Protein 7T2F (pdb70)

Nearest PDB structures (foldseek):
  7t2f-assembly1_B  TM=7.909E-01  e=1.863E-07  Escherichia coli
  5uyo-assembly1_A  TM=6.485E-01  e=7.790E-02  Escherichia coli
  8bsj-assembly1_SW  TM=4.132E-01  e=9.557E+00  Giardia duodenalis
  7t2f-assembly1_B  TM=8.218E-01  e=3.742E-07  Escherichia coli
  8doa-assembly1_A  TM=7.072E-01  e=3.160E-03  Escherichia coli

Secondary structure (DSSP, 8-state):
---STTTT---HHHHHHHHHHHHHHT--EEETTEEE-SHHHHHHHHHHHTT--/------SSSS-HHHHHHHHHHHHHTT--EEETTEEE-SHHHHHHHHHHHTT--

Radius of gyration: 14.52 Å; Cα contacts (8 Å, |Δi|>4): 94; chains: 2; bounding box: 29×39×36 Å

Solvent-accessible surface area: 8088 Å² total; per-residue (Å²): 156,83,166,68,116,88,40,118,115,47,78,42,138,18,9,74,94,32,4,74,88,4,34,203,105,68,122,92,17,71,8,8,72,61,76,0,72,54,87,130,67,3,182,174,3,13,77,48,8,136,190,32,129,180,69,178,84,125,158,55,97,155,74,68,38,124,22,11,58,66,93,6,64,49,22,31,160,111,67,170,103,16,77,12,6,67,64,79,0,76,64,106,123,66,2,156,174,3,8,81,46,5,123,164,36,102

Structure (mmCIF, N/CA/C/O backbone):
data_7T2F
#
_entry.id   7T2F
#
loop_
_atom_site.group_PDB
_atom_site.id
_atom_site.type_symbol
_atom_site.label_atom_id
_atom_site.label_alt_id
_atom_site.label_comp_id
_atom_site.label_asym_id
_atom_site.label_entity_id
_atom_site.label_seq_id
_atom_site.pdbx_PDB_ins_code
_atom_site.Cartn_x
_atom_site.Cartn_y
_atom_site.Cartn_z
_atom_site.occupancy
_atom_site.B_iso_or_equiv
_atom_site.auth_seq_id
_atom_site.auth_comp_id
_atom_site.auth_asym_id
_atom_site.auth_atom_id
_atom_site.pdbx_PDB_model_num
ATOM 1 N N . SER A 1 1 ? -9.278 14.779 -4.682 1.00 0.00 12 SER A N 1
ATOM 2 C CA . SER A 1 1 ? -10.302 14.787 -5.743 1.00 0.00 12 SER A CA 1
ATOM 3 C C . SER A 1 1 ? -10.398 13.397 -6.415 1.00 0.00 12 SER A C 1
ATOM 4 O O . SER A 1 1 ? -9.586 13.059 -7.289 1.00 0.00 12 SER A O 1
ATOM 13 N N . GLY A 1 2 ? -11.392 12.589 -5.974 1.00 0.00 13 GLY A N 1
ATOM 14 C CA . GLY A 1 2 ? -11.658 11.262 -6.539 1.00 0.00 13 GLY A CA 1
ATOM 15 C C . GLY A 1 2 ? -12.605 11.336 -7.735 1.00 0.00 13 GLY A C 1
ATOM 16 O O . GLY A 1 2 ? -13.732 10.839 -7.681 1.00 0.00 13 GLY A O 1
ATOM 20 N N . LEU A 1 3 ? -12.117 11.975 -8.809 1.00 0.00 14 LEU A N 1
ATOM 21 C CA . LEU A 1 3 ? -12.881 12.227 -10.059 1.00 0.00 14 LEU A CA 1
ATOM 22 C C . LEU A 1 3 ? -13.294 10.923 -10.786 1.00 0.00 14 LEU A C 1
ATOM 23 O O . LEU A 1 3 ? -14.250 10.915 -11.570 1.00 0.00 14 LEU A O 1
ATOM 39 N N . VAL A 1 4 ? -12.556 9.838 -10.508 1.00 0.00 15 VAL A N 1
ATOM 40 C CA . VAL A 1 4 ? -12.744 8.515 -11.138 1.00 0.00 15 VAL A CA 1
ATOM 41 C C . VAL A 1 4 ? -12.639 7.406 -10.050 1.00 0.00 15 VAL A C 1
ATOM 42 O O . VAL A 1 4 ? -11.796 7.523 -9.153 1.00 0.00 15 VAL A O 1
ATOM 55 N N . PRO A 1 5 ? -13.549 6.358 -10.080 1.00 0.00 16 PRO A N 1
ATOM 56 C CA . PRO A 1 5 ? -13.585 5.252 -9.076 1.00 0.00 16 PRO A CA 1
ATOM 57 C C . PRO A 1 5 ? -12.206 4.604 -8.812 1.00 0.00 16 PRO A C 1
ATOM 58 O O . PRO A 1 5 ? -11.696 3.835 -9.642 1.00 0.00 16 PRO A O 1
ATOM 69 N N . ARG A 1 6 ? -11.607 4.998 -7.663 1.00 0.00 17 ARG A N 1
ATOM 70 C CA . ARG A 1 6 ? -10.335 4.465 -7.134 1.00 0.00 17 ARG A CA 1
ATOM 71 C C . ARG A 1 6 ? -9.178 4.640 -8.150 1.00 0.00 17 ARG A C 1
ATOM 72 O O . ARG A 1 6 ? -8.250 3.827 -8.203 1.00 0.00 17 ARG A O 1
ATOM 93 N N . GLY A 1 7 ? -9.241 5.737 -8.930 1.00 0.00 18 GLY A N 1
ATOM 94 C CA . GLY A 1 7 ? -8.233 6.048 -9.943 1.00 0.00 18 GLY A CA 1
ATOM 95 C C . GLY A 1 7 ? -8.349 5.146 -11.164 1.00 0.00 18 GLY A C 1
ATOM 96 O O . GLY A 1 7 ? -8.932 5.536 -12.186 1.00 0.00 18 GLY A O 1
ATOM 100 N N . SER A 1 8 ? -7.796 3.929 -11.047 1.00 0.00 19 SER A N 1
ATOM 101 C CA . SER A 1 8 ? -7.800 2.926 -12.126 1.00 0.00 19 SER A CA 1
ATOM 102 C C . SER A 1 8 ? -7.416 1.538 -11.570 1.00 0.00 19 SER A C 1
ATOM 103 O O . SER A 1 8 ? -6.908 0.684 -12.306 1.00 0.00 19 SER A O 1
ATOM 111 N N . HIS A 1 9 ? -7.707 1.305 -10.271 1.00 0.00 20 HIS A N 1
ATOM 112 C CA . HIS A 1 9 ? -7.411 0.021 -9.594 1.00 0.00 20 HIS A CA 1
ATOM 113 C C . HIS A 1 9 ? -8.545 -0.347 -8.626 1.00 0.00 20 HIS A C 1
ATOM 114 O O . HIS A 1 9 ? -9.454 0.458 -8.390 1.00 0.00 20 HIS A O 1
ATOM 129 N N . MET A 1 10 ? -8.468 -1.569 -8.068 1.00 0.00 21 MET A N 1
ATOM 130 C CA . MET A 1 10 ? -9.441 -2.080 -7.091 1.00 0.00 21 MET A CA 1
ATOM 131 C C . MET A 1 10 ? -8.781 -3.227 -6.298 1.00 0.00 21 MET A C 1
ATOM 132 O O . MET A 1 10 ? -8.638 -4.351 -6.813 1.00 0.00 21 MET A O 1
ATOM 146 N N . ASP A 1 11 ? -8.319 -2.906 -5.075 1.00 0.00 22 ASP A N 1
ATOM 147 C CA . ASP A 1 11 ? -7.692 -3.883 -4.150 1.00 0.00 22 ASP A CA 1
ATOM 148 C C . ASP A 1 11 ? -8.806 -4.619 -3.357 1.00 0.00 22 ASP A C 1
ATOM 149 O O . ASP A 1 11 ? -9.950 -4.182 -3.384 1.00 0.00 22 ASP A O 1
ATOM 158 N N . LEU A 1 12 ? -8.467 -5.726 -2.660 1.00 0.00 23 LEU A N 1
ATOM 159 C CA . LEU A 1 12 ? -9.459 -6.608 -1.992 1.00 0.00 23 LEU A CA 1
ATOM 160 C C . LEU A 1 12 ? -10.038 -5.939 -0.717 1.00 0.00 23 LEU A C 1
ATOM 161 O O . LEU A 1 12 ? -11.271 -5.864 -0.549 1.00 0.00 23 LEU A O 1
ATOM 177 N N . GLU A 1 13 ? -9.144 -5.461 0.180 1.00 0.00 24 GLU A N 1
ATOM 178 C CA . GLU A 1 13 ? -9.560 -4.733 1.406 1.00 0.00 24 GLU A CA 1
ATOM 179 C C . GLU A 1 13 ? -10.211 -3.394 1.015 1.00 0.00 24 GLU A C 1
ATOM 180 O O . GLU A 1 13 ? -11.184 -2.952 1.645 1.00 0.00 24 GLU A O 1
ATOM 192 N N . GLU A 1 14 ? -9.662 -2.782 -0.054 1.00 0.00 25 GLU A N 1
ATOM 193 C CA . GLU A 1 14 ? -10.175 -1.539 -0.636 1.00 0.00 25 GLU A CA 1
ATOM 194 C C . GLU A 1 14 ? -11.586 -1.752 -1.203 1.00 0.00 25 GLU A C 1
ATOM 195 O O . GLU A 1 14 ? -12.428 -0.877 -1.081 1.00 0.00 25 GLU A O 1
ATOM 207 N N . LEU A 1 15 ? -11.822 -2.941 -1.793 1.00 0.00 26 LEU A N 1
ATOM 208 C CA . LEU A 1 15 ? -13.128 -3.308 -2.368 1.00 0.00 26 LEU A CA 1
ATOM 209 C C . LEU A 1 15 ? -14.192 -3.355 -1.274 1.00 0.00 26 LEU A C 1
ATOM 210 O O . LEU A 1 15 ? -15.295 -2.867 -1.482 1.00 0.00 26 LEU A O 1
ATOM 226 N N . GLU A 1 16 ? -13.828 -3.921 -0.105 1.00 0.00 27 GLU A N 1
ATOM 227 C CA . GLU A 1 16 ? -14.747 -4.060 1.039 1.00 0.00 27 GLU A CA 1
ATOM 228 C C . GLU A 1 16 ? -15.201 -2.685 1.568 1.00 0.00 27 GLU A C 1
ATOM 229 O O . GLU A 1 16 ? -16.399 -2.439 1.706 1.00 0.00 27 GLU A O 1
ATOM 241 N N . GLU A 1 17 ? -14.236 -1.787 1.840 1.00 0.00 28 GLU A N 1
ATOM 242 C CA . GLU A 1 17 ? -14.536 -0.419 2.333 1.00 0.00 28 GLU A CA 1
ATOM 243 C C . GLU A 1 17 ? -15.250 0.422 1.250 1.00 0.00 28 GLU A C 1
ATOM 244 O O . GLU A 1 17 ? -16.005 1.334 1.579 1.00 0.00 28 GLU A O 1
ATOM 256 N N . ASP A 1 18 ? -14.995 0.090 -0.032 1.00 0.00 29 ASP A N 1
ATOM 257 C CA . ASP A 1 18 ? -15.577 0.792 -1.199 1.00 0.00 29 ASP A CA 1
ATOM 258 C C . ASP A 1 18 ? -17.052 0.390 -1.406 1.00 0.00 29 ASP A C 1
ATOM 259 O O . ASP A 1 18 ? -17.891 1.239 -1.715 1.00 0.00 29 ASP A O 1
ATOM 268 N N . LEU A 1 19 ? -17.363 -0.916 -1.215 1.00 0.00 30 LEU A N 1
ATOM 269 C CA . LEU A 1 19 ? -18.736 -1.440 -1.394 1.00 0.00 30 LEU A CA 1
ATOM 270 C C . LEU A 1 19 ? -19.610 -1.064 -0.186 1.00 0.00 30 LEU A C 1
ATOM 271 O O . LEU A 1 19 ? -20.801 -0.805 -0.346 1.00 0.00 30 LEU A O 1
ATOM 287 N N . LYS A 1 20 ? -18.990 -1.010 1.015 1.00 0.00 31 LYS A N 1
ATOM 288 C CA . LYS A 1 20 ? -19.646 -0.499 2.235 1.00 0.00 31 LYS A CA 1
ATOM 289 C C . LYS A 1 20 ? -19.977 0.990 2.049 1.00 0.00 31 LYS A C 1
ATOM 290 O O . LYS A 1 20 ? -21.087 1.420 2.347 1.00 0.00 31 LYS A O 1
ATOM 309 N N . GLN A 1 21 ? -18.993 1.747 1.510 1.00 0.00 32 GLN A N 1
ATOM 310 C CA . GLN A 1 21 ? -19.125 3.190 1.208 1.00 0.00 32 GLN A CA 1
ATOM 311 C C . GLN A 1 21 ? -20.329 3.435 0.281 1.00 0.00 32 GLN A C 1
ATOM 312 O O . GLN A 1 21 ? -21.150 4.316 0.546 1.00 0.00 32 GLN A O 1
ATOM 326 N N . ALA A 1 22 ? -20.428 2.585 -0.764 1.00 0.00 33 ALA A N 1
ATOM 327 C CA . ALA A 1 22 ? -21.509 2.611 -1.764 1.00 0.00 33 ALA A CA 1
ATOM 328 C C . ALA A 1 22 ? -22.883 2.467 -1.094 1.00 0.00 33 ALA A C 1
ATOM 329 O O . ALA A 1 22 ? -23.767 3.297 -1.290 1.00 0.00 33 ALA A O 1
ATOM 336 N N . LEU A 1 23 ? -23.017 1.429 -0.260 1.00 0.00 34 LEU A N 1
ATOM 337 C CA . LEU A 1 23 ? -24.277 1.108 0.447 1.00 0.00 34 LEU A CA 1
ATOM 338 C C . LEU A 1 23 ? -24.669 2.215 1.454 1.00 0.00 34 LEU A C 1
ATOM 339 O O . LEU A 1 23 ? -25.859 2.486 1.651 1.00 0.00 34 LEU A O 1
ATOM 355 N N . ARG A 1 24 ? -23.649 2.864 2.053 1.00 0.00 35 ARG A N 1
ATOM 356 C CA . ARG A 1 24 ? -23.840 3.913 3.078 1.00 0.00 35 ARG A CA 1
ATOM 357 C C . ARG A 1 24 ? -24.156 5.289 2.447 1.00 0.00 35 ARG A C 1
ATOM 358 O O . ARG A 1 24 ? -24.651 6.179 3.140 1.00 0.00 35 ARG A O 1
ATOM 379 N N . GLU A 1 25 ? -23.858 5.467 1.144 1.00 0.00 36 GLU A N 1
ATOM 380 C CA . GLU A 1 25 ? -24.174 6.720 0.414 1.00 0.00 36 GLU A CA 1
ATOM 381 C C . GLU A 1 25 ? -25.398 6.539 -0.515 1.00 0.00 36 GLU A C 1
ATOM 382 O O . GLU A 1 25 ? -25.881 7.515 -1.101 1.00 0.00 36 GLU A O 1
ATOM 394 N N . GLY A 1 26 ? -25.901 5.289 -0.636 1.00 0.00 37 GLY A N 1
ATOM 395 C CA . GLY A 1 26 ? -27.100 4.995 -1.435 1.00 0.00 37 GLY A CA 1
ATOM 396 C C . GLY A 1 26 ? -26.767 4.523 -2.848 1.00 0.00 37 GLY A C 1
ATOM 397 O O . GLY A 1 26 ? -27.173 5.144 -3.836 1.00 0.00 37 GLY A O 1
ATOM 401 N N . ARG A 1 27 ? -26.004 3.427 -2.931 1.00 0.00 38 ARG A N 1
ATOM 402 C CA . ARG A 1 27 ? -25.620 2.754 -4.196 1.00 0.00 38 ARG A CA 1
ATOM 403 C C . ARG A 1 27 ? -25.688 1.233 -3.991 1.00 0.00 38 ARG A C 1
ATOM 404 O O . ARG A 1 27 ? -25.905 0.754 -2.868 1.00 0.00 38 ARG A O 1
ATOM 425 N N . LYS A 1 28 ? -25.482 0.482 -5.080 1.00 0.00 39 LYS A N 1
ATOM 426 C CA . LYS A 1 28 ? -25.395 -0.988 -5.043 1.00 0.00 39 LYS A CA 1
ATOM 427 C C . LYS A 1 28 ? -24.087 -1.443 -5.692 1.00 0.00 39 LYS A C 1
ATOM 428 O O . LYS A 1 28 ? -23.424 -0.668 -6.390 1.00 0.00 39 LYS A O 1
ATOM 447 N N . VAL A 1 29 ? -23.739 -2.712 -5.469 1.00 0.00 40 VAL A N 1
ATOM 448 C CA . VAL A 1 29 ? -22.532 -3.331 -6.024 1.00 0.00 40 VAL A CA 1
ATOM 449 C C . VAL A 1 29 ? -22.958 -4.272 -7.152 1.00 0.00 40 VAL A C 1
ATOM 450 O O . VAL A 1 29 ? -23.540 -5.329 -6.888 1.00 0.00 40 VAL A O 1
ATOM 463 N N . ASN A 1 30 ? -22.727 -3.853 -8.403 1.00 0.00 41 ASN A N 1
ATOM 464 C CA . ASN A 1 30 ? -23.056 -4.661 -9.587 1.00 0.00 41 ASN A CA 1
ATOM 465 C C . ASN A 1 30 ? -21.834 -5.493 -9.999 1.00 0.00 41 ASN A C 1
ATOM 466 O O . ASN A 1 30 ? -20.930 -5.012 -10.694 1.00 0.00 41 ASN A O 1
ATOM 477 N N . ILE A 1 31 ? -21.805 -6.736 -9.507 1.00 0.00 42 ILE A N 1
ATOM 478 C CA . ILE A 1 31 ? -20.737 -7.717 -9.787 1.00 0.00 42 ILE A CA 1
ATOM 479 C C . ILE A 1 31 ? -21.285 -8.861 -10.663 1.00 0.00 42 ILE A C 1
ATOM 480 O O . ILE A 1 31 ? -22.441 -8.809 -11.111 1.00 0.00 42 ILE A O 1
ATOM 496 N N . LEU A 1 32 ? -20.420 -9.863 -10.932 1.00 0.00 43 LEU A N 1
ATOM 497 C CA . LEU A 1 32 ? -20.753 -11.062 -11.732 1.00 0.00 43 LEU A CA 1
ATOM 498 C C . LEU A 1 32 ? -22.060 -11.750 -11.244 1.00 0.00 43 LEU A C 1
ATOM 499 O O . LEU A 1 32 ? -22.114 -12.321 -10.158 1.00 0.00 43 LEU A O 1
ATOM 515 N N . GLY A 1 33 ? -23.143 -11.548 -12.030 1.00 0.00 44 GLY A N 1
ATOM 516 C CA . GLY A 1 33 ? -24.449 -12.202 -11.811 1.00 0.00 44 GLY A CA 1
ATOM 517 C C . GLY A 1 33 ? -25.104 -11.929 -10.447 1.00 0.00 44 GLY A C 1
ATOM 518 O O . GLY A 1 33 ? -26.026 -12.653 -10.048 1.00 0.00 44 GLY A O 1
ATOM 522 N N . ILE A 1 34 ? -24.618 -10.895 -9.729 1.00 0.00 45 ILE A N 1
ATOM 523 C CA . ILE A 1 34 ? -25.071 -10.552 -8.356 1.00 0.00 45 ILE A CA 1
ATOM 524 C C . ILE A 1 34 ? -25.153 -9.011 -8.214 1.00 0.00 45 ILE A C 1
ATOM 525 O O . ILE A 1 34 ? -24.330 -8.283 -8.785 1.00 0.00 45 ILE A O 1
ATOM 541 N N . GLU A 1 35 ? -26.148 -8.530 -7.448 1.00 0.00 46 GLU A N 1
ATOM 542 C CA . GLU A 1 35 ? -26.286 -7.108 -7.078 1.00 0.00 46 GLU A CA 1
ATOM 543 C C . GLU A 1 35 ? -26.514 -6.998 -5.560 1.00 0.00 46 GLU A C 1
ATOM 544 O O . GLU A 1 35 ? -27.525 -7.472 -5.034 1.00 0.00 46 GLU A O 1
ATOM 556 N N . VAL A 1 36 ? -25.551 -6.383 -4.875 1.00 0.00 47 VAL A N 1
ATOM 557 C CA . VAL A 1 36 ? -25.586 -6.156 -3.428 1.00 0.00 47 VAL A CA 1
ATOM 558 C C . VAL A 1 36 ? -26.242 -4.799 -3.127 1.00 0.00 47 VAL A C 1
ATOM 559 O O . VAL A 1 36 ? -25.652 -3.753 -3.402 1.00 0.00 47 VAL A O 1
ATOM 572 N N . THR A 1 37 ? -27.473 -4.823 -2.591 1.00 0.00 48 THR A N 1
ATOM 573 C CA . THR A 1 37 ? -28.196 -3.604 -2.183 1.00 0.00 48 THR A CA 1
ATOM 574 C C . THR A 1 37 ? -28.258 -3.469 -0.643 1.00 0.00 48 THR A C 1
ATOM 575 O O . THR A 1 37 ? -28.698 -2.440 -0.131 1.00 0.00 48 THR A O 1
ATOM 586 N N . THR A 1 38 ? -27.810 -4.513 0.086 1.00 0.00 49 THR A N 1
ATOM 587 C CA . THR A 1 38 ? -27.745 -4.505 1.569 1.00 0.00 49 THR A CA 1
ATOM 588 C C . THR A 1 38 ? -26.369 -4.988 2.034 1.00 0.00 49 THR A C 1
ATOM 589 O O . THR A 1 38 ? -25.695 -5.736 1.316 1.00 0.00 49 THR A O 1
ATOM 600 N N . GLU A 1 39 ? -25.971 -4.578 3.249 1.00 0.00 50 GLU A N 1
ATOM 601 C CA . GLU A 1 39 ? -24.687 -4.979 3.850 1.00 0.00 50 GLU A CA 1
ATOM 602 C C . GLU A 1 39 ? -24.719 -6.470 4.291 1.00 0.00 50 GLU A C 1
ATOM 603 O O . GLU A 1 39 ? -23.668 -7.086 4.529 1.00 0.00 50 GLU A O 1
ATOM 615 N N . GLU A 1 40 ? -25.939 -7.038 4.355 1.00 0.00 51 GLU A N 1
ATOM 616 C CA . GLU A 1 40 ? -26.163 -8.493 4.471 1.00 0.00 51 GLU A CA 1
ATOM 617 C C . GLU A 1 40 ? -25.544 -9.205 3.249 1.00 0.00 51 GLU A C 1
ATOM 618 O O . GLU A 1 40 ? -24.730 -10.124 3.380 1.00 0.00 51 GLU A O 1
ATOM 630 N N . GLN A 1 41 ? -25.917 -8.713 2.054 1.00 0.00 52 GLN A N 1
ATOM 631 C CA . GLN A 1 41 ? -25.416 -9.235 0.773 1.00 0.00 52 GLN A CA 1
ATOM 632 C C . GLN A 1 41 ? -23.922 -8.895 0.577 1.00 0.00 52 GLN A C 1
ATOM 633 O O . GLN A 1 41 ? -23.244 -9.569 -0.184 1.00 0.00 52 GLN A O 1
ATOM 647 N N . ALA A 1 42 ? -23.439 -7.835 1.267 1.00 0.00 53 ALA A N 1
ATOM 648 C CA . ALA A 1 42 ? -22.038 -7.358 1.172 1.00 0.00 53 ALA A CA 1
ATOM 649 C C . ALA A 1 42 ? -21.060 -8.319 1.855 1.00 0.00 53 ALA A C 1
ATOM 650 O O . ALA A 1 42 ? -20.005 -8.628 1.295 1.00 0.00 53 ALA A O 1
ATOM 657 N N . ARG A 1 43 ? -21.413 -8.774 3.075 1.00 0.00 54 ARG A N 1
ATOM 658 C CA . ARG A 1 43 ? -20.597 -9.755 3.818 1.00 0.00 54 ARG A CA 1
ATOM 659 C C . ARG A 1 43 ? -20.640 -11.124 3.110 1.00 0.00 54 ARG A C 1
ATOM 660 O O . ARG A 1 43 ? -19.641 -11.846 3.096 1.00 0.00 54 ARG A O 1
ATOM 681 N N . ARG A 1 44 ? -21.809 -11.437 2.495 1.00 0.00 55 ARG A N 1
ATOM 682 C CA . ARG A 1 44 ? -21.975 -12.607 1.610 1.00 0.00 55 ARG A CA 1
ATOM 683 C C . ARG A 1 44 ? -21.051 -12.502 0.384 1.00 0.00 55 ARG A C 1
ATOM 684 O O . ARG A 1 44 ? -20.444 -13.485 -0.011 1.00 0.00 55 ARG A O 1
ATOM 705 N N . LEU A 1 45 ? -20.972 -11.294 -0.194 1.00 0.00 56 LEU A N 1
ATOM 706 C CA . LEU A 1 45 ? -20.252 -11.041 -1.455 1.00 0.00 56 LEU A CA 1
ATOM 707 C C . LEU A 1 45 ? -18.732 -11.134 -1.254 1.00 0.00 56 LEU A C 1
ATOM 708 O O . LEU A 1 45 ? -18.037 -11.729 -2.080 1.00 0.00 56 LEU A O 1
ATOM 724 N N . ILE A 1 46 ? -18.244 -10.554 -0.147 1.00 0.00 57 ILE A N 1
ATOM 725 C CA . ILE A 1 46 ? -16.814 -10.561 0.205 1.00 0.00 57 ILE A CA 1
ATOM 726 C C . ILE A 1 46 ? -16.318 -11.998 0.431 1.00 0.00 57 ILE A C 1
ATOM 727 O O . ILE A 1 46 ? -15.296 -12.408 -0.145 1.00 0.00 57 ILE A O 1
ATOM 743 N N . GLU A 1 47 ? -17.061 -12.762 1.245 1.00 0.00 58 GLU A N 1
ATOM 744 C CA . GLU A 1 47 ? -16.688 -14.144 1.559 1.00 0.00 58 GLU A CA 1
ATOM 745 C C . GLU A 1 47 ? -16.859 -15.061 0.325 1.00 0.00 58 GLU A C 1
ATOM 746 O O . GLU A 1 47 ? -16.191 -16.082 0.223 1.00 0.00 58 GLU A O 1
ATOM 758 N N . PHE A 1 48 ? -17.770 -14.665 -0.591 1.00 0.00 59 PHE A N 1
ATOM 759 C CA . PHE A 1 48 ? -18.035 -15.366 -1.860 1.00 0.00 59 PHE A CA 1
ATOM 760 C C . PHE A 1 48 ? -16.831 -15.270 -2.808 1.00 0.00 59 PHE A C 1
ATOM 761 O O . PHE A 1 48 ? -16.343 -16.293 -3.285 1.00 0.00 59 PHE A O 1
ATOM 778 N N . LEU A 1 49 ? -16.361 -14.035 -3.063 1.00 0.00 60 LEU A N 1
ATOM 779 C CA . LEU A 1 49 ? -15.327 -13.779 -4.096 1.00 0.00 60 LEU A CA 1
ATOM 780 C C . LEU A 1 49 ? -13.955 -14.325 -3.666 1.00 0.00 60 LEU A C 1
ATOM 781 O O . LEU A 1 49 ? -13.190 -14.809 -4.501 1.00 0.00 60 LEU A O 1
ATOM 797 N N . ARG A 1 50 ? -13.689 -14.293 -2.344 1.00 0.00 61 ARG A N 1
ATOM 798 C CA . ARG A 1 50 ? -12.417 -14.782 -1.766 1.00 0.00 61 ARG A CA 1
ATOM 799 C C . ARG A 1 50 ? -12.408 -16.326 -1.661 1.00 0.00 61 ARG A C 1
ATOM 800 O O . ARG A 1 50 ? -11.373 -16.946 -1.377 1.00 0.00 61 ARG A O 1
ATOM 821 N N . ARG A 1 51 ? -13.586 -16.913 -1.897 1.00 0.00 62 ARG A N 1
ATOM 822 C CA . ARG A 1 51 ? -13.822 -18.367 -1.897 1.00 0.00 62 ARG A CA 1
ATOM 823 C C . ARG A 1 51 ? -13.981 -18.883 -3.341 1.00 0.00 62 ARG A C 1
ATOM 824 O O . ARG A 1 51 ? -13.759 -20.069 -3.612 1.00 0.00 62 ARG A O 1
ATOM 845 N N . PHE A 1 52 ? -14.356 -17.960 -4.249 1.00 0.00 63 PHE A N 1
ATOM 846 C CA . PHE A 1 52 ? -14.671 -18.245 -5.657 1.00 0.00 63 PHE A CA 1
ATOM 847 C C . PHE A 1 52 ? -13.415 -18.752 -6.387 1.00 0.00 63 PHE A C 1
ATOM 848 O O . PHE A 1 52 ? -12.575 -17.954 -6.784 1.00 0.00 63 PHE A O 1
ATOM 865 N N . ILE A 1 53 ? -13.300 -20.093 -6.494 1.00 0.00 64 ILE A N 1
ATOM 866 C CA . ILE A 1 53 ? -12.177 -20.802 -7.156 1.00 0.00 64 ILE A CA 1
ATOM 867 C C . ILE A 1 53 ? -10.815 -20.396 -6.572 1.00 0.00 64 ILE A C 1
ATOM 868 O O . ILE A 1 53 ? -10.569 -20.522 -5.377 1.00 0.00 64 ILE A O 1
ATOM 884 N N . SER B 1 1 ? -35.367 -14.665 -31.627 1.00 0.00 12 SER B N 1
ATOM 885 C CA . SER B 1 1 ? -36.143 -15.834 -32.050 1.00 0.00 12 SER B CA 1
ATOM 886 C C . SER B 1 1 ? -35.914 -17.039 -31.110 1.00 0.00 12 SER B C 1
ATOM 887 O O . SER B 1 1 ? -36.626 -18.044 -31.202 1.00 0.00 12 SER B O 1
ATOM 895 N N . GLY B 1 2 ? -34.923 -16.920 -30.209 1.00 0.00 13 GLY B N 1
ATOM 896 C CA . GLY B 1 2 ? -34.557 -18.001 -29.297 1.00 0.00 13 GLY B CA 1
ATOM 897 C C . GLY B 1 2 ? -33.858 -17.470 -28.058 1.00 0.00 13 GLY B C 1
ATOM 898 O O . GLY B 1 2 ? -32.656 -17.198 -28.092 1.00 0.00 13 GLY B O 1
ATOM 902 N N . LEU B 1 3 ? -34.632 -17.275 -26.979 1.00 0.00 14 LEU B N 1
ATOM 903 C CA . LEU B 1 3 ? -34.091 -16.860 -25.676 1.00 0.00 14 LEU B CA 1
ATOM 904 C C . LEU B 1 3 ? -33.360 -18.041 -25.019 1.00 0.00 14 LEU B C 1
ATOM 905 O O . LEU B 1 3 ? -33.910 -19.151 -24.973 1.00 0.00 14 LEU B O 1
ATOM 921 N N . VAL B 1 4 ? -32.124 -17.806 -24.540 1.00 0.00 15 VAL B N 1
ATOM 922 C CA . VAL B 1 4 ? -31.413 -18.788 -23.704 1.00 0.00 15 VAL B CA 1
ATOM 923 C C . VAL B 1 4 ? -32.100 -18.851 -22.310 1.00 0.00 15 VAL B C 1
ATOM 924 O O . VAL B 1 4 ? -32.216 -17.815 -21.631 1.00 0.00 15 VAL B O 1
ATOM 937 N N . PRO B 1 5 ? -32.626 -20.044 -21.885 1.00 0.00 16 PRO B N 1
ATOM 938 C CA . PRO B 1 5 ? -33.339 -20.193 -20.592 1.00 0.00 16 PRO B CA 1
ATOM 939 C C . PRO B 1 5 ? -32.380 -20.449 -19.404 1.00 0.00 16 PRO B C 1
ATOM 940 O O . PRO B 1 5 ? -32.690 -21.257 -18.521 1.00 0.00 16 PRO B O 1
ATOM 951 N N . ARG B 1 6 ? -31.230 -19.719 -19.397 1.00 0.00 17 ARG B N 1
ATOM 952 C CA . ARG B 1 6 ? -30.183 -19.791 -18.342 1.00 0.00 17 ARG B CA 1
ATOM 953 C C . ARG B 1 6 ? -29.426 -21.148 -18.371 1.00 0.00 17 ARG B C 1
ATOM 954 O O . ARG B 1 6 ? -30.000 -22.187 -18.721 1.00 0.00 17 ARG B O 1
ATOM 975 N N . GLY B 1 7 ? -28.120 -21.114 -18.024 1.00 0.00 18 GLY B N 1
ATOM 976 C CA . GLY B 1 7 ? -27.257 -22.305 -18.059 1.00 0.00 18 GLY B CA 1
ATOM 977 C C . GLY B 1 7 ? -27.672 -23.369 -17.041 1.00 0.00 18 GLY B C 1
ATOM 978 O O . GLY B 1 7 ? -27.887 -24.535 -17.394 1.00 0.00 18 GLY B O 1
ATOM 982 N N . SER B 1 8 ? -27.773 -22.948 -15.773 1.00 0.00 19 SER B N 1
ATOM 983 C CA . SER B 1 8 ? -28.194 -23.786 -14.634 1.00 0.00 19 SER B CA 1
ATOM 984 C C . SER B 1 8 ? -28.839 -22.875 -13.561 1.00 0.00 19 SER B C 1
ATOM 985 O O . SER B 1 8 ? -30.056 -22.935 -13.326 1.00 0.00 19 SER B O 1
ATOM 993 N N . HIS B 1 9 ? -27.999 -22.009 -12.951 1.00 0.00 20 HIS B N 1
ATOM 994 C CA . HIS B 1 9 ? -28.415 -21.028 -11.933 1.00 0.00 20 HIS B CA 1
ATOM 995 C C . HIS B 1 9 ? -27.247 -20.056 -11.679 1.00 0.00 20 HIS B C 1
ATOM 996 O O . HIS B 1 9 ? -27.369 -18.848 -11.909 1.00 0.00 20 HIS B O 1
ATOM 1011 N N . MET B 1 10 ? -26.115 -20.615 -11.210 1.00 0.00 21 MET B N 1
ATOM 1012 C CA . MET B 1 10 ? -24.850 -19.887 -11.002 1.00 0.00 21 MET B CA 1
ATOM 1013 C C . MET B 1 10 ? -23.675 -20.876 -11.150 1.00 0.00 21 MET B C 1
ATOM 1014 O O . MET B 1 10 ? -23.624 -21.900 -10.460 1.00 0.00 21 MET B O 1
ATOM 1028 N N . ASP B 1 11 ? -22.736 -20.534 -12.040 1.00 0.00 22 ASP B N 1
ATOM 1029 C CA . ASP B 1 11 ? -21.603 -21.397 -12.442 1.00 0.00 22 ASP B CA 1
ATOM 1030 C C . ASP B 1 11 ? -20.575 -20.515 -13.191 1.00 0.00 22 ASP B C 1
ATOM 1031 O O . ASP B 1 11 ? -20.872 -19.352 -13.500 1.00 0.00 22 ASP B O 1
ATOM 1040 N N . LEU B 1 12 ? -19.377 -21.051 -13.483 1.00 0.00 23 LEU B N 1
ATOM 1041 C CA . LEU B 1 12 ? -18.332 -20.322 -14.240 1.00 0.00 23 LEU B CA 1
ATOM 1042 C C . LEU B 1 12 ? -18.806 -20.123 -15.704 1.00 0.00 23 LEU B C 1
ATOM 1043 O O . LEU B 1 12 ? -18.757 -19.010 -16.245 1.00 0.00 23 LEU B O 1
ATOM 1059 N N . GLU B 1 13 ? -19.286 -21.220 -16.309 1.00 0.00 24 GLU B N 1
ATOM 1060 C CA . GLU B 1 13 ? -19.811 -21.221 -17.691 1.00 0.00 24 GLU B CA 1
ATOM 1061 C C . GLU B 1 13 ? -21.142 -20.459 -17.778 1.00 0.00 24 GLU B C 1
ATOM 1062 O O . GLU B 1 13 ? -21.498 -19.979 -18.848 1.00 0.00 24 GLU B O 1
ATOM 1074 N N . GLU B 1 14 ? -21.867 -20.371 -16.637 1.00 0.00 25 GLU B N 1
ATOM 1075 C CA . GLU B 1 14 ? -23.085 -19.543 -16.508 1.00 0.00 25 GLU B CA 1
ATOM 1076 C C . GLU B 1 14 ? -22.749 -18.080 -16.817 1.00 0.00 25 GLU B C 1
ATOM 1077 O O . GLU B 1 14 ? -23.395 -17.446 -17.657 1.00 0.00 25 GLU B O 1
ATOM 1089 N N . LEU B 1 15 ? -21.700 -17.586 -16.123 1.00 0.00 26 LEU B N 1
ATOM 1090 C CA . LEU B 1 15 ? -21.185 -16.221 -16.282 1.00 0.00 26 LEU B CA 1
ATOM 1091 C C . LEU B 1 15 ? -20.747 -15.981 -17.720 1.00 0.00 26 LEU B C 1
ATOM 1092 O O . LEU B 1 15 ? -21.143 -14.990 -18.322 1.00 0.00 26 LEU B O 1
ATOM 1108 N N . GLU B 1 16 ? -19.941 -16.924 -18.250 1.00 0.00 27 GLU B N 1
ATOM 1109 C CA . GLU B 1 16 ? -19.344 -16.817 -19.588 1.00 0.00 27 GLU B CA 1
ATOM 1110 C C . GLU B 1 16 ? -20.429 -16.723 -20.671 1.00 0.00 27 GLU B C 1
ATOM 1111 O O . GLU B 1 16 ? -20.383 -15.832 -21.505 1.00 0.00 27 GLU B O 1
ATOM 1123 N N . GLU B 1 17 ? -21.432 -17.612 -20.606 1.00 0.00 28 GLU B N 1
ATOM 1124 C CA . GLU B 1 17 ? -22.554 -17.631 -21.570 1.00 0.00 28 GLU B CA 1
ATOM 1125 C C . GLU B 1 17 ? -23.419 -16.363 -21.449 1.00 0.00 28 GLU B C 1
ATOM 1126 O O . GLU B 1 17 ? -23.900 -15.847 -22.455 1.00 0.00 28 GLU B O 1
ATOM 1138 N N . ASP B 1 18 ? -23.573 -15.860 -20.211 1.00 0.00 29 ASP B N 1
ATOM 1139 C CA . ASP B 1 18 ? -24.409 -14.675 -19.912 1.00 0.00 29 ASP B CA 1
ATOM 1140 C C . ASP B 1 18 ? -23.784 -13.403 -20.528 1.00 0.00 29 ASP B C 1
ATOM 1141 O O . ASP B 1 18 ? -24.461 -12.643 -21.241 1.00 0.00 29 ASP B O 1
ATOM 1150 N N . LEU B 1 19 ? -22.471 -13.199 -20.254 1.00 0.00 30 LEU B N 1
ATOM 1151 C CA . LEU B 1 19 ? -21.717 -12.031 -20.750 1.00 0.00 30 LEU B CA 1
ATOM 1152 C C . LEU B 1 19 ? -21.553 -12.100 -22.275 1.00 0.00 30 LEU B C 1
ATOM 1153 O O . LEU B 1 19 ? -21.589 -11.066 -22.943 1.00 0.00 30 LEU B O 1
ATOM 1169 N N . LYS B 1 20 ? -21.412 -13.333 -22.808 1.00 0.00 31 LYS B N 1
ATOM 1170 C CA . LYS B 1 20 ? -21.361 -13.579 -24.257 1.00 0.00 31 LYS B CA 1
ATOM 1171 C C . LYS B 1 20 ? -22.655 -13.089 -24.916 1.00 0.00 31 LYS B C 1
ATOM 1172 O O . LYS B 1 20 ? -22.592 -12.327 -25.862 1.00 0.00 31 LYS B O 1
ATOM 1191 N N . GLN B 1 21 ? -23.818 -13.501 -24.365 1.00 0.00 32 GLN B N 1
ATOM 1192 C CA . GLN B 1 21 ? -25.149 -13.163 -24.928 1.00 0.00 32 GLN B CA 1
ATOM 1193 C C . GLN B 1 21 ? -25.388 -11.643 -24.971 1.00 0.00 32 GLN B C 1
ATOM 1194 O O . GLN B 1 21 ? -26.014 -11.139 -25.912 1.00 0.00 32 GLN B O 1
ATOM 1208 N N . ALA B 1 22 ? -24.849 -10.926 -23.966 1.00 0.00 33 ALA B N 1
ATOM 1209 C CA . ALA B 1 22 ? -24.894 -9.452 -23.911 1.00 0.00 33 ALA B CA 1
ATOM 1210 C C . ALA B 1 22 ? -24.101 -8.843 -25.084 1.00 0.00 33 ALA B C 1
ATOM 1211 O O . ALA B 1 22 ? -24.574 -7.930 -25.757 1.00 0.00 33 ALA B O 1
ATOM 1218 N N . LEU B 1 23 ? -22.908 -9.398 -25.335 1.00 0.00 34 LEU B N 1
ATOM 1219 C CA . LEU B 1 23 ? -22.013 -8.945 -26.425 1.00 0.00 34 LEU B CA 1
ATOM 1220 C C . LEU B 1 23 ? -22.543 -9.394 -27.811 1.00 0.00 34 LEU B C 1
ATOM 1221 O O . LEU B 1 23 ? -22.307 -8.722 -28.818 1.00 0.00 34 LEU B O 1
ATOM 1237 N N . ARG B 1 24 ? -23.296 -10.511 -27.836 1.00 0.00 35 ARG B N 1
ATOM 1238 C CA . ARG B 1 24 ? -23.869 -11.097 -29.073 1.00 0.00 35 ARG B CA 1
ATOM 1239 C C . ARG B 1 24 ? -25.065 -10.270 -29.578 1.00 0.00 35 ARG B C 1
ATOM 1240 O O . ARG B 1 24 ? -25.364 -10.282 -30.773 1.00 0.00 35 ARG B O 1
ATOM 1261 N N . GLU B 1 25 ? -25.746 -9.566 -28.656 1.00 0.00 36 GLU B N 1
ATOM 1262 C CA . GLU B 1 25 ? -26.801 -8.591 -29.004 1.00 0.00 36 GLU B CA 1
ATOM 1263 C C . GLU B 1 25 ? -26.223 -7.155 -29.091 1.00 0.00 36 GLU B C 1
ATOM 1264 O O . GLU B 1 25 ? -26.980 -6.204 -29.270 1.00 0.00 36 GLU B O 1
ATOM 1276 N N . GLY B 1 26 ? -24.882 -7.023 -28.969 1.00 0.00 37 GLY B N 1
ATOM 1277 C CA . GLY B 1 26 ? -24.177 -5.745 -29.168 1.00 0.00 37 GLY B CA 1
ATOM 1278 C C . GLY B 1 26 ? -24.359 -4.767 -28.007 1.00 0.00 37 GLY B C 1
ATOM 1279 O O . GLY B 1 26 ? -24.626 -3.578 -28.216 1.00 0.00 37 GLY B O 1
ATOM 1283 N N . ARG B 1 27 ? -24.208 -5.285 -26.779 1.00 0.00 38 ARG B N 1
ATOM 1284 C CA . ARG B 1 27 ? -24.375 -4.524 -25.516 1.00 0.00 38 ARG B CA 1
ATOM 1285 C C . ARG B 1 27 ? -23.281 -4.942 -24.513 1.00 0.00 38 ARG B C 1
ATOM 1286 O O . ARG B 1 27 ? -22.677 -6.012 -24.653 1.00 0.00 38 ARG B O 1
ATOM 1307 N N . LYS B 1 28 ? -23.027 -4.087 -23.505 1.00 0.00 39 LYS B N 1
ATOM 1308 C CA . LYS B 1 28 ? -21.926 -4.290 -22.536 1.00 0.00 39 LYS B CA 1
ATOM 1309 C C . LYS B 1 28 ? -22.372 -5.097 -21.297 1.00 0.00 39 LYS B C 1
ATOM 1310 O O . LYS B 1 28 ? -23.558 -5.406 -21.133 1.00 0.00 39 LYS B O 1
ATOM 1329 N N . VAL B 1 29 ? -21.390 -5.414 -20.432 1.00 0.00 40 VAL B N 1
ATOM 1330 C CA . VAL B 1 29 ? -21.562 -6.239 -19.221 1.00 0.00 40 VAL B CA 1
ATOM 1331 C C . VAL B 1 29 ? -20.993 -5.467 -18.016 1.00 0.00 40 VAL B C 1
ATOM 1332 O O . VAL B 1 29 ? -19.914 -4.876 -18.125 1.00 0.00 40 VAL B O 1
ATOM 1345 N N . ASN B 1 30 ? -21.714 -5.481 -16.879 1.00 0.00 41 ASN B N 1
ATOM 1346 C CA . ASN B 1 30 ? -21.279 -4.810 -15.629 1.00 0.00 41 ASN B CA 1
ATOM 1347 C C . ASN B 1 30 ? -20.975 -5.874 -14.557 1.00 0.00 41 ASN B C 1
ATOM 1348 O O . ASN B 1 30 ? -21.867 -6.612 -14.124 1.00 0.00 41 ASN B O 1
ATOM 1359 N N . ILE B 1 31 ? -19.690 -5.949 -14.159 1.00 0.00 42 ILE B N 1
ATOM 1360 C CA . ILE B 1 31 ? -19.143 -6.970 -13.228 1.00 0.00 42 ILE B CA 1
ATOM 1361 C C . ILE B 1 31 ? -18.178 -6.306 -12.213 1.00 0.00 42 ILE B C 1
ATOM 1362 O O . ILE B 1 31 ? -18.074 -5.080 -12.175 1.00 0.00 42 ILE B O 1
ATOM 1378 N N . LEU B 1 32 ? -17.486 -7.141 -11.395 1.00 0.00 43 LEU B N 1
ATOM 1379 C CA . LEU B 1 32 ? -16.617 -6.688 -10.276 1.00 0.00 43 LEU B CA 1
ATOM 1380 C C . LEU B 1 32 ? -15.531 -5.675 -10.734 1.00 0.00 43 LEU B C 1
ATOM 1381 O O . LEU B 1 32 ? -14.549 -6.034 -11.375 1.00 0.00 43 LEU B O 1
ATOM 1397 N N . GLY B 1 33 ? -15.808 -4.376 -10.463 1.00 0.00 44 GLY B N 1
ATOM 1398 C CA . GLY B 1 33 ? -14.898 -3.256 -10.773 1.00 0.00 44 GLY B CA 1
ATOM 1399 C C . GLY B 1 33 ? -14.581 -3.060 -12.263 1.00 0.00 44 GLY B C 1
ATOM 1400 O O . GLY B 1 33 ? -13.724 -2.245 -12.607 1.00 0.00 44 GLY B O 1
ATOM 1404 N N . ILE B 1 34 ? -15.293 -3.793 -13.140 1.00 0.00 45 ILE B N 1
ATOM 1405 C CA . ILE B 1 34 ? -14.997 -3.874 -14.590 1.00 0.00 45 ILE B CA 1
ATOM 1406 C C . ILE B 1 34 ? -16.300 -3.704 -15.412 1.00 0.00 45 ILE B C 1
ATOM 1407 O O . ILE B 1 34 ? -17.380 -4.116 -14.971 1.00 0.00 45 ILE B O 1
ATOM 1423 N N . GLU B 1 35 ? -16.184 -3.069 -16.601 1.00 0.00 46 GLU B N 1
ATOM 1424 C CA . GLU B 1 35 ? -17.263 -3.030 -17.611 1.00 0.00 46 GLU B CA 1
ATOM 1425 C C . GLU B 1 35 ? -16.717 -3.567 -18.953 1.00 0.00 46 GLU B C 1
ATOM 1426 O O . GLU B 1 35 ? -15.880 -2.925 -19.606 1.00 0.00 46 GLU B O 1
ATOM 1438 N N . VAL B 1 36 ? -17.181 -4.768 -19.323 1.00 0.00 47 VAL B N 1
ATOM 1439 C CA . VAL B 1 36 ? -16.800 -5.461 -20.564 1.00 0.00 47 VAL B CA 1
ATOM 1440 C C . VAL B 1 36 ? -17.699 -4.993 -21.725 1.00 0.00 47 VAL B C 1
ATOM 1441 O O . VAL B 1 36 ? -18.882 -5.338 -21.773 1.00 0.00 47 VAL B O 1
ATOM 1454 N N . THR B 1 37 ? -17.138 -4.184 -22.641 1.00 0.00 48 THR B N 1
ATOM 1455 C CA . THR B 1 37 ? -17.854 -3.730 -23.853 1.00 0.00 48 THR B CA 1
ATOM 1456 C C . THR B 1 37 ? -17.493 -4.607 -25.076 1.00 0.00 48 THR B C 1
ATOM 1457 O O . THR B 1 37 ? -18.216 -4.604 -26.074 1.00 0.00 48 THR B O 1
ATOM 1468 N N . THR B 1 38 ? -16.371 -5.357 -24.989 1.00 0.00 49 THR B N 1
ATOM 1469 C CA . THR B 1 38 ? -15.884 -6.232 -26.091 1.00 0.00 49 THR B CA 1
ATOM 1470 C C . THR B 1 38 ? -15.553 -7.635 -25.551 1.00 0.00 49 THR B C 1
ATOM 1471 O O . THR B 1 38 ? -15.232 -7.787 -24.368 1.00 0.00 49 THR B O 1
ATOM 1482 N N . GLU B 1 39 ? -15.593 -8.651 -26.441 1.00 0.00 50 GLU B N 1
ATOM 1483 C CA . GLU B 1 39 ? -15.282 -10.052 -26.085 1.00 0.00 50 GLU B CA 1
ATOM 1484 C C . GLU B 1 39 ? -13.780 -10.232 -25.769 1.00 0.00 50 GLU B C 1
ATOM 1485 O O . GLU B 1 39 ? -13.380 -11.216 -25.136 1.00 0.00 50 GLU B O 1
ATOM 1497 N N . GLU B 1 40 ? -12.971 -9.255 -26.211 1.00 0.00 51 GLU B N 1
ATOM 1498 C CA . GLU B 1 40 ? -11.550 -9.135 -25.836 1.00 0.00 51 GLU B CA 1
ATOM 1499 C C . GLU B 1 40 ? -11.436 -9.026 -24.306 1.00 0.00 51 GLU B C 1
ATOM 1500 O O . GLU B 1 40 ? -10.736 -9.804 -23.656 1.00 0.00 51 GLU B O 1
ATOM 1512 N N . GLN B 1 41 ? -12.217 -8.086 -23.750 1.00 0.00 52 GLN B N 1
ATOM 1513 C CA . GLN B 1 41 ? -12.279 -7.826 -22.301 1.00 0.00 52 GLN B CA 1
ATOM 1514 C C . GLN B 1 41 ? -12.998 -8.969 -21.556 1.00 0.00 52 GLN B C 1
ATOM 1515 O O . GLN B 1 41 ? -12.756 -9.174 -20.377 1.00 0.00 52 GLN B O 1
ATOM 1529 N N . ALA B 1 42 ? -13.887 -9.687 -22.272 1.00 0.00 53 ALA B N 1
ATOM 1530 C CA . ALA B 1 42 ? -14.706 -10.786 -21.708 1.00 0.00 53 ALA B CA 1
ATOM 1531 C C . ALA B 1 42 ? -13.872 -12.035 -21.418 1.00 0.00 53 ALA B C 1
ATOM 1532 O O . ALA B 1 42 ? -14.023 -12.653 -20.364 1.00 0.00 53 ALA B O 1
ATOM 1539 N N . ARG B 1 43 ? -13.018 -12.409 -22.382 1.00 0.00 54 ARG B N 1
ATOM 1540 C CA . ARG B 1 43 ? -12.144 -13.588 -22.259 1.00 0.00 54 ARG B CA 1
ATOM 1541 C C . ARG B 1 43 ? -11.011 -13.297 -21.253 1.00 0.00 54 ARG B C 1
ATOM 1542 O O . ARG B 1 43 ? -10.582 -14.198 -20.525 1.00 0.00 54 ARG B O 1
ATOM 1563 N N . ARG B 1 44 ? -10.568 -12.010 -21.206 1.00 0.00 55 ARG B N 1
ATOM 1564 C CA . ARG B 1 44 ? -9.628 -11.522 -20.180 1.00 0.00 55 ARG B CA 1
ATOM 1565 C C . ARG B 1 44 ? -10.282 -11.541 -18.790 1.00 0.00 55 ARG B C 1
ATOM 1566 O O . ARG B 1 44 ? -9.620 -11.840 -17.797 1.00 0.00 55 ARG B O 1
ATOM 1587 N N . LEU B 1 45 ? -11.582 -11.196 -18.750 1.00 0.00 56 LEU B N 1
ATOM 1588 C CA . LEU B 1 45 ? -12.369 -11.184 -17.510 1.00 0.00 56 LEU B CA 1
ATOM 1589 C C . LEU B 1 45 ? -12.498 -12.598 -16.943 1.00 0.00 56 LEU B C 1
ATOM 1590 O O . LEU B 1 45 ? -12.297 -12.800 -15.753 1.00 0.00 56 LEU B O 1
ATOM 1606 N N . ILE B 1 46 ? -12.834 -13.558 -17.826 1.00 0.00 57 ILE B N 1
ATOM 1607 C CA . ILE B 1 46 ? -13.057 -14.966 -17.458 1.00 0.00 57 ILE B CA 1
ATOM 1608 C C . ILE B 1 46 ? -11.807 -15.577 -16.828 1.00 0.00 57 ILE B C 1
ATOM 1609 O O . ILE B 1 46 ? -11.886 -16.147 -15.731 1.00 0.00 57 ILE B O 1
ATOM 1625 N N . GLU B 1 47 ? -10.661 -15.428 -17.508 1.00 0.00 58 GLU B N 1
ATOM 1626 C CA . GLU B 1 47 ? -9.389 -15.982 -17.025 1.00 0.00 58 GLU B CA 1
ATOM 1627 C C . GLU B 1 47 ? -8.925 -15.267 -15.735 1.00 0.00 58 GLU B C 1
ATOM 1628 O O . GLU B 1 47 ? -8.209 -15.849 -14.914 1.00 0.00 58 GLU B O 1
ATOM 1640 N N . PHE B 1 48 ? -9.364 -14.007 -15.576 1.00 0.00 59 PHE B N 1
ATOM 1641 C CA . PHE B 1 48 ? -9.085 -13.192 -14.391 1.00 0.00 59 PHE B CA 1
ATOM 1642 C C . PHE B 1 48 ? -9.886 -13.700 -13.170 1.00 0.00 59 PHE B C 1
ATOM 1643 O O . PHE B 1 48 ? -9.290 -14.021 -12.152 1.00 0.00 59 PHE B O 1
ATOM 1660 N N . LEU B 1 49 ? -11.233 -13.814 -13.306 1.00 0.00 60 LEU B N 1
ATOM 1661 C CA . LEU B 1 49 ? -12.145 -14.075 -12.155 1.00 0.00 60 LEU B CA 1
ATOM 1662 C C . LEU B 1 49 ? -12.021 -15.520 -11.634 1.00 0.00 60 LEU B C 1
ATOM 1663 O O . LEU B 1 49 ? -12.201 -15.766 -10.436 1.00 0.00 60 LEU B O 1
ATOM 1679 N N . ARG B 1 50 ? -11.664 -16.464 -12.533 1.00 0.00 61 ARG B N 1
ATOM 1680 C CA . ARG B 1 50 ? -11.424 -17.883 -12.160 1.00 0.00 61 ARG B CA 1
ATOM 1681 C C . ARG B 1 50 ? -10.032 -18.055 -11.506 1.00 0.00 61 ARG B C 1
ATOM 1682 O O . ARG B 1 50 ? -9.658 -19.160 -11.107 1.00 0.00 61 ARG B O 1
ATOM 1703 N N . ARG B 1 51 ? -9.272 -16.949 -11.433 1.00 0.00 62 ARG B N 1
ATOM 1704 C CA . ARG B 1 51 ? -7.946 -16.872 -10.785 1.00 0.00 62 ARG B CA 1
ATOM 1705 C C . ARG B 1 51 ? -7.951 -15.802 -9.651 1.00 0.00 62 ARG B C 1
ATOM 1706 O O . ARG B 1 51 ? -7.043 -15.777 -8.808 1.00 0.00 62 ARG B O 1
ATOM 1727 N N . PHE B 1 52 ? -9.014 -14.967 -9.608 1.00 0.00 63 PHE B N 1
ATOM 1728 C CA . PHE B 1 52 ? -9.129 -13.839 -8.655 1.00 0.00 63 PHE B CA 1
ATOM 1729 C C . PHE B 1 52 ? -9.928 -14.246 -7.411 1.00 0.00 63 PHE B C 1
ATOM 1730 O O . PHE B 1 52 ? -11.046 -14.768 -7.516 1.00 0.00 63 PHE B O 1
ATOM 1747 N N . ILE B 1 53 ? -9.336 -13.974 -6.250 1.00 0.00 64 ILE B N 1
ATOM 1748 C CA . ILE B 1 53 ? -9.976 -14.106 -4.926 1.00 0.00 64 ILE B CA 1
ATOM 1749 C C . ILE B 1 53 ? -9.619 -12.872 -4.061 1.00 0.00 64 ILE B C 1
ATOM 1750 O O . ILE B 1 53 ? -8.678 -12.124 -4.427 1.00 0.00 64 ILE B O 1
ATOM 1767 N N . SER A 1 1 ? -20.701 10.234 -20.384 1.00 0.00 12 SER A N 2
ATOM 1768 C CA . SER A 1 1 ? -19.393 10.143 -19.708 1.00 0.00 12 SER A CA 2
ATOM 1769 C C . SER A 1 1 ? -19.169 8.717 -19.176 1.00 0.00 12 SER A C 2
ATOM 1770 O O . SER A 1 1 ? -20.094 7.899 -19.167 1.00 0.00 12 SER A O 2
ATOM 1779 N N . GLY A 1 2 ? -17.933 8.428 -18.742 1.00 0.00 13 GLY A N 2
ATOM 1780 C CA . GLY A 1 2 ? -17.576 7.119 -18.200 1.00 0.00 13 GLY A CA 2
ATOM 1781 C C . GLY A 1 2 ? -16.069 6.956 -18.072 1.00 0.00 13 GLY A C 2
ATOM 1782 O O . GLY A 1 2 ? -15.307 7.535 -18.860 1.00 0.00 13 GLY A O 2
ATOM 1786 N N . LEU A 1 3 ? -15.638 6.176 -17.071 1.00 0.00 14 LEU A N 2
ATOM 1787 C CA . LEU A 1 3 ? -14.215 5.901 -16.802 1.00 0.00 14 LEU A CA 2
ATOM 1788 C C . LEU A 1 3 ? -13.991 4.383 -16.737 1.00 0.00 14 LEU A C 2
ATOM 1789 O O . LEU A 1 3 ? -14.780 3.658 -16.113 1.00 0.00 14 LEU A O 2
ATOM 1805 N N . VAL A 1 4 ? -12.927 3.914 -17.411 1.00 0.00 15 VAL A N 2
ATOM 1806 C CA . VAL A 1 4 ? -12.546 2.483 -17.457 1.00 0.00 15 VAL A CA 2
ATOM 1807 C C . VAL A 1 4 ? -11.672 2.118 -16.221 1.00 0.00 15 VAL A C 2
ATOM 1808 O O . VAL A 1 4 ? -11.160 3.033 -15.558 1.00 0.00 15 VAL A O 2
ATOM 1821 N N . PRO A 1 5 ? -11.532 0.789 -15.854 1.00 0.00 16 PRO A N 2
ATOM 1822 C CA . PRO A 1 5 ? -10.644 0.348 -14.741 1.00 0.00 16 PRO A CA 2
ATOM 1823 C C . PRO A 1 5 ? -9.184 0.863 -14.894 1.00 0.00 16 PRO A C 2
ATOM 1824 O O . PRO A 1 5 ? -8.402 0.327 -15.690 1.00 0.00 16 PRO A O 2
ATOM 1835 N N . ARG A 1 6 ? -8.863 1.933 -14.147 1.00 0.00 17 ARG A N 2
ATOM 1836 C CA . ARG A 1 6 ? -7.540 2.589 -14.179 1.00 0.00 17 ARG A CA 2
ATOM 1837 C C . ARG A 1 6 ? -6.454 1.709 -13.513 1.00 0.00 17 ARG A C 2
ATOM 1838 O O . ARG A 1 6 ? -5.384 1.489 -14.095 1.00 0.00 17 ARG A O 2
ATOM 1859 N N . GLY A 1 7 ? -6.771 1.178 -12.319 1.00 0.00 18 GLY A N 2
ATOM 1860 C CA . GLY A 1 7 ? -5.830 0.392 -11.526 1.00 0.00 18 GLY A CA 2
ATOM 1861 C C . GLY A 1 7 ? -5.859 -1.086 -11.892 1.00 0.00 18 GLY A C 2
ATOM 1862 O O . GLY A 1 7 ? -6.937 -1.699 -11.909 1.00 0.00 18 GLY A O 2
ATOM 1866 N N . SER A 1 8 ? -4.681 -1.647 -12.197 1.00 0.00 19 SER A N 2
ATOM 1867 C CA . SER A 1 8 ? -4.529 -3.065 -12.561 1.00 0.00 19 SER A CA 2
ATOM 1868 C C . SER A 1 8 ? -4.584 -3.960 -11.306 1.00 0.00 19 SER A C 2
ATOM 1869 O O . SER A 1 8 ? -5.018 -5.115 -11.375 1.00 0.00 19 SER A O 2
ATOM 1877 N N . HIS A 1 9 ? -4.125 -3.405 -10.166 1.00 0.00 20 HIS A N 2
ATOM 1878 C CA . HIS A 1 9 ? -4.129 -4.089 -8.860 1.00 0.00 20 HIS A CA 2
ATOM 1879 C C . HIS A 1 9 ? -5.527 -3.962 -8.219 1.00 0.00 20 HIS A C 2
ATOM 1880 O O . HIS A 1 9 ? -5.739 -3.186 -7.273 1.00 0.00 20 HIS A O 2
ATOM 1895 N N . MET A 1 10 ? -6.494 -4.696 -8.795 1.00 0.00 21 MET A N 2
ATOM 1896 C CA . MET A 1 10 ? -7.884 -4.739 -8.311 1.00 0.00 21 MET A CA 2
ATOM 1897 C C . MET A 1 10 ? -7.980 -5.719 -7.124 1.00 0.00 21 MET A C 2
ATOM 1898 O O . MET A 1 10 ? -8.280 -6.912 -7.299 1.00 0.00 21 MET A O 2
ATOM 1912 N N . ASP A 1 11 ? -7.645 -5.223 -5.925 1.00 0.00 22 ASP A N 2
ATOM 1913 C CA . ASP A 1 11 ? -7.625 -6.043 -4.702 1.00 0.00 22 ASP A CA 2
ATOM 1914 C C . ASP A 1 11 ? -8.981 -5.976 -3.973 1.00 0.00 22 ASP A C 2
ATOM 1915 O O . ASP A 1 11 ? -9.688 -4.959 -4.017 1.00 0.00 22 ASP A O 2
ATOM 1924 N N . LEU A 1 12 ? -9.297 -7.074 -3.286 1.00 0.00 23 LEU A N 2
ATOM 1925 C CA . LEU A 1 12 ? -10.600 -7.315 -2.646 1.00 0.00 23 LEU A CA 2
ATOM 1926 C C . LEU A 1 12 ? -10.756 -6.538 -1.327 1.00 0.00 23 LEU A C 2
ATOM 1927 O O . LEU A 1 12 ? -11.877 -6.318 -0.865 1.00 0.00 23 LEU A O 2
ATOM 1943 N N . GLU A 1 13 ? -9.617 -6.149 -0.728 1.00 0.00 24 GLU A N 2
ATOM 1944 C CA . GLU A 1 13 ? -9.568 -5.458 0.582 1.00 0.00 24 GLU A CA 2
ATOM 1945 C C . GLU A 1 13 ? -10.074 -4.008 0.447 1.00 0.00 24 GLU A C 2
ATOM 1946 O O . GLU A 1 13 ? -10.820 -3.507 1.299 1.00 0.00 24 GLU A O 2
ATOM 1958 N N . GLU A 1 14 ? -9.655 -3.350 -0.645 1.00 0.00 25 GLU A N 2
ATOM 1959 C CA . GLU A 1 14 ? -10.107 -1.991 -0.985 1.00 0.00 25 GLU A CA 2
ATOM 1960 C C . GLU A 1 14 ? -11.498 -2.046 -1.646 1.00 0.00 25 GLU A C 2
ATOM 1961 O O . GLU A 1 14 ? -12.279 -1.101 -1.533 1.00 0.00 25 GLU A O 2
ATOM 1973 N N . LEU A 1 15 ? -11.786 -3.175 -2.337 1.00 0.00 26 LEU A N 2
ATOM 1974 C CA . LEU A 1 15 ? -13.126 -3.464 -2.896 1.00 0.00 26 LEU A CA 2
ATOM 1975 C C . LEU A 1 15 ? -14.161 -3.613 -1.765 1.00 0.00 26 LEU A C 2
ATOM 1976 O O . LEU A 1 15 ? -15.332 -3.272 -1.950 1.00 0.00 26 LEU A 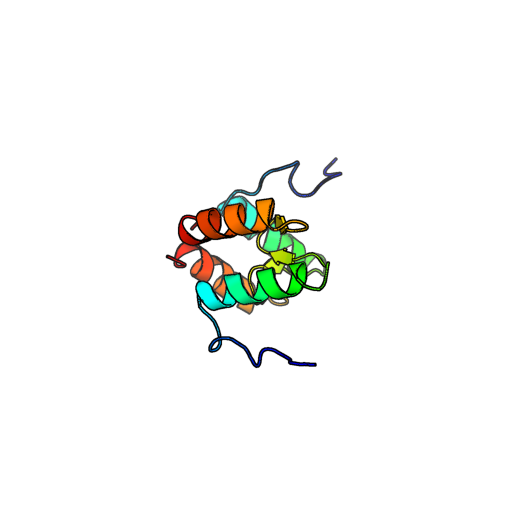O 2
ATOM 1992 N N . GLU A 1 16 ? -13.704 -4.121 -0.599 1.00 0.00 27 GLU A N 2
ATOM 1993 C CA . GLU A 1 16 ? -14.522 -4.204 0.621 1.00 0.00 27 GLU A CA 2
ATOM 1994 C C . GLU A 1 16 ? -14.953 -2.796 1.038 1.00 0.00 27 GLU A C 2
ATOM 1995 O O . GLU A 1 16 ? -16.141 -2.509 1.132 1.00 0.00 27 GLU A O 2
ATOM 2007 N N . GLU A 1 17 ? -13.958 -1.917 1.201 1.00 0.00 28 GLU A N 2
ATOM 2008 C CA . GLU A 1 17 ? -14.165 -0.494 1.539 1.00 0.00 28 GLU A CA 2
ATOM 2009 C C . GLU A 1 17 ? -15.001 0.246 0.473 1.00 0.00 28 GLU A C 2
ATOM 2010 O O . GLU A 1 17 ? -15.718 1.191 0.793 1.00 0.00 28 GLU A O 2
ATOM 2022 N N . ASP A 1 18 ? -14.891 -0.207 -0.787 1.00 0.00 29 ASP A N 2
ATOM 2023 C CA . ASP A 1 18 ? -15.594 0.401 -1.931 1.00 0.00 29 ASP A CA 2
ATOM 2024 C C . ASP A 1 18 ? -17.101 0.120 -1.865 1.00 0.00 29 ASP A C 2
ATOM 2025 O O . ASP A 1 18 ? -17.913 1.034 -2.018 1.00 0.00 29 ASP A O 2
ATOM 2034 N N . LEU A 1 19 ? -17.474 -1.155 -1.629 1.00 0.00 30 LEU A N 2
ATOM 2035 C CA . LEU A 1 19 ? -18.892 -1.553 -1.555 1.00 0.00 30 LEU A CA 2
ATOM 2036 C C . LEU A 1 19 ? -19.517 -1.096 -0.227 1.00 0.00 30 LEU A C 2
ATOM 2037 O O . LEU A 1 19 ? -20.697 -0.777 -0.194 1.00 0.00 30 LEU A O 2
ATOM 2053 N N . LYS A 1 20 ? -18.701 -1.041 0.852 1.00 0.00 31 LYS A N 2
ATOM 2054 C CA . LYS A 1 20 ? -19.119 -0.479 2.160 1.00 0.00 31 LYS A CA 2
ATOM 2055 C C . LYS A 1 20 ? -19.402 1.025 2.023 1.00 0.00 31 LYS A C 2
ATOM 2056 O O . LYS A 1 20 ? -20.309 1.562 2.677 1.00 0.00 31 LYS A O 2
ATOM 2075 N N . GLN A 1 21 ? -18.608 1.690 1.163 1.00 0.00 32 GLN A N 2
ATOM 2076 C CA . GLN A 1 21 ? -18.797 3.107 0.832 1.00 0.00 32 GLN A CA 2
ATOM 2077 C C . GLN A 1 21 ? -20.150 3.283 0.120 1.00 0.00 32 GLN A C 2
ATOM 2078 O O . GLN A 1 21 ? -20.932 4.157 0.478 1.00 0.00 32 GLN A O 2
ATOM 2092 N N . ALA A 1 22 ? -20.420 2.386 -0.853 1.00 0.00 33 ALA A N 2
ATOM 2093 C CA . ALA A 1 22 ? -21.681 2.365 -1.618 1.00 0.00 33 ALA A CA 2
ATOM 2094 C C . ALA A 1 22 ? -22.897 2.195 -0.683 1.00 0.00 33 ALA A C 2
ATOM 2095 O O . ALA A 1 22 ? -23.886 2.910 -0.818 1.00 0.00 33 ALA A O 2
ATOM 2102 N N . LEU A 1 23 ? -22.770 1.282 0.295 1.00 0.00 34 LEU A N 2
ATOM 2103 C CA . LEU A 1 23 ? -23.834 0.975 1.276 1.00 0.00 34 LEU A CA 2
ATOM 2104 C C . LEU A 1 23 ? -24.217 2.208 2.111 1.00 0.00 34 LEU A C 2
ATOM 2105 O O . LEU A 1 23 ? -25.405 2.526 2.246 1.00 0.00 34 LEU A O 2
ATOM 2121 N N . ARG A 1 24 ? -23.191 2.903 2.648 1.00 0.00 35 ARG A N 2
ATOM 2122 C CA . ARG A 1 24 ? -23.390 4.016 3.599 1.00 0.00 35 ARG A CA 2
ATOM 2123 C C . ARG A 1 24 ? -24.016 5.252 2.908 1.00 0.00 35 ARG A C 2
ATOM 2124 O O . ARG A 1 24 ? -24.712 6.035 3.554 1.00 0.00 35 ARG A O 2
ATOM 2145 N N . GLU A 1 25 ? -23.762 5.403 1.587 1.00 0.00 36 GLU A N 2
ATOM 2146 C CA . GLU A 1 25 ? -24.358 6.482 0.762 1.00 0.00 36 GLU A CA 2
ATOM 2147 C C . GLU A 1 25 ? -25.632 5.993 0.020 1.00 0.00 36 GLU A C 2
ATOM 2148 O O . GLU A 1 25 ? -26.222 6.746 -0.764 1.00 0.00 36 GLU A O 2
ATOM 2160 N N . GLY A 1 26 ? -26.052 4.733 0.291 1.00 0.00 37 GLY A N 2
ATOM 2161 C CA . GLY A 1 26 ? -27.324 4.190 -0.216 1.00 0.00 37 GLY A CA 2
ATOM 2162 C C . GLY A 1 26 ? -27.281 3.836 -1.701 1.00 0.00 37 GLY A C 2
ATOM 2163 O O . GLY A 1 26 ? -28.067 4.353 -2.497 1.00 0.00 37 GLY A O 2
ATOM 2167 N N . ARG A 1 27 ? -26.352 2.943 -2.061 1.00 0.00 38 ARG A N 2
ATOM 2168 C CA . ARG A 1 27 ? -26.105 2.504 -3.454 1.00 0.00 38 ARG A CA 2
ATOM 2169 C C . ARG A 1 27 ? -25.844 0.994 -3.487 1.00 0.00 38 ARG A C 2
ATOM 2170 O O . ARG A 1 27 ? -25.431 0.401 -2.480 1.00 0.00 38 ARG A O 2
ATOM 2191 N N . LYS A 1 28 ? -26.058 0.386 -4.669 1.00 0.00 39 LYS A N 2
ATOM 2192 C CA . LYS A 1 28 ? -25.843 -1.057 -4.885 1.00 0.00 39 LYS A CA 2
ATOM 2193 C C . LYS A 1 28 ? -24.392 -1.359 -5.325 1.00 0.00 39 LYS A C 2
ATOM 2194 O O . LYS A 1 28 ? -23.558 -0.449 -5.443 1.00 0.00 39 LYS A O 2
ATOM 2213 N N . VAL A 1 29 ? -24.118 -2.653 -5.573 1.00 0.00 40 VAL A N 2
ATOM 2214 C CA . VAL A 1 29 ? -22.776 -3.167 -5.917 1.00 0.00 40 VAL A CA 2
ATOM 2215 C C . VAL A 1 29 ? -22.867 -3.973 -7.224 1.00 0.00 40 VAL A C 2
ATOM 2216 O O . VAL A 1 29 ? -23.760 -4.814 -7.359 1.00 0.00 40 VAL A O 2
ATOM 2229 N N . ASN A 1 30 ? -21.954 -3.711 -8.169 1.00 0.00 41 ASN A N 2
ATOM 2230 C CA . ASN A 1 30 ? -21.815 -4.500 -9.407 1.00 0.00 41 ASN A CA 2
ATOM 2231 C C . ASN A 1 30 ? -20.680 -5.509 -9.233 1.00 0.00 41 ASN A C 2
ATOM 2232 O O . ASN A 1 30 ? -19.511 -5.124 -9.068 1.00 0.00 41 ASN A O 2
ATOM 2243 N N . ILE A 1 31 ? -21.050 -6.797 -9.233 1.00 0.00 42 ILE A N 2
ATOM 2244 C CA . ILE A 1 31 ? -20.109 -7.935 -9.225 1.00 0.00 42 ILE A CA 2
ATOM 2245 C C . ILE A 1 31 ? -20.551 -8.984 -10.262 1.00 0.00 42 ILE A C 2
ATOM 2246 O O . ILE A 1 31 ? -21.606 -8.839 -10.895 1.00 0.00 42 ILE A O 2
ATOM 2262 N N . LEU A 1 32 ? -19.701 -10.010 -10.452 1.00 0.00 43 LEU A N 2
ATOM 2263 C CA . LEU A 1 32 ? -19.902 -11.077 -11.455 1.00 0.00 43 LEU A CA 2
ATOM 2264 C C . LEU A 1 32 ? -21.262 -11.816 -11.264 1.00 0.00 43 LEU A C 2
ATOM 2265 O O . LEU A 1 32 ? -21.456 -12.565 -10.303 1.00 0.00 43 LEU A O 2
ATOM 2281 N N . GLY A 1 33 ? -22.237 -11.469 -12.149 1.00 0.00 44 GLY A N 2
ATOM 2282 C CA . GLY A 1 33 ? -23.559 -12.119 -12.203 1.00 0.00 44 GLY A CA 2
ATOM 2283 C C . GLY A 1 33 ? -24.540 -11.681 -11.117 1.00 0.00 44 GLY A C 2
ATOM 2284 O O . GLY A 1 33 ? -25.715 -12.077 -11.145 1.00 0.00 44 GLY A O 2
ATOM 2288 N N . ILE A 1 34 ? -24.069 -10.851 -10.170 1.00 0.00 45 ILE A N 2
ATOM 2289 C CA . ILE A 1 34 ? -24.822 -10.493 -8.949 1.00 0.00 45 ILE A CA 2
ATOM 2290 C C . ILE A 1 34 ? -24.852 -8.957 -8.779 1.00 0.00 45 ILE A C 2
ATOM 2291 O O . ILE A 1 34 ? -23.900 -8.259 -9.158 1.00 0.00 45 ILE A O 2
ATOM 2307 N N . GLU A 1 35 ? -25.966 -8.440 -8.233 1.00 0.00 46 GLU A N 2
ATOM 2308 C CA . GLU A 1 35 ? -26.076 -7.046 -7.767 1.00 0.00 46 GLU A CA 2
ATOM 2309 C C . GLU A 1 35 ? -26.559 -7.061 -6.310 1.00 0.00 46 GLU A C 2
ATOM 2310 O O . GLU A 1 35 ? -27.569 -7.697 -5.984 1.00 0.00 46 GLU A O 2
ATOM 2322 N N . VAL A 1 36 ? -25.796 -6.387 -5.442 1.00 0.00 47 VAL A N 2
ATOM 2323 C CA . VAL A 1 36 ? -26.041 -6.346 -3.994 1.00 0.00 47 VAL A CA 2
ATOM 2324 C C . VAL A 1 36 ? -26.530 -4.957 -3.579 1.00 0.00 47 VAL A C 2
ATOM 2325 O O . VAL A 1 36 ? -25.835 -3.974 -3.796 1.00 0.00 47 VAL A O 2
ATOM 2338 N N . THR A 1 37 ? -27.716 -4.892 -2.962 1.00 0.00 48 THR A N 2
ATOM 2339 C CA . THR A 1 37 ? -28.319 -3.633 -2.499 1.00 0.00 48 THR A CA 2
ATOM 2340 C C . THR A 1 37 ? -28.201 -3.464 -0.963 1.00 0.00 48 THR A C 2
ATOM 2341 O O . THR A 1 37 ? -28.121 -2.336 -0.472 1.00 0.00 48 THR A O 2
ATOM 2352 N N . THR A 1 38 ? -28.193 -4.586 -0.210 1.00 0.00 49 THR A N 2
ATOM 2353 C CA . THR A 1 38 ? -28.176 -4.561 1.279 1.00 0.00 49 THR A CA 2
ATOM 2354 C C . THR A 1 38 ? -26.799 -4.965 1.837 1.00 0.00 49 THR A C 2
ATOM 2355 O O . THR A 1 38 ? -26.022 -5.647 1.158 1.00 0.00 49 THR A O 2
ATOM 2366 N N . GLU A 1 39 ? -26.532 -4.564 3.097 1.00 0.00 50 GLU A N 2
ATOM 2367 C CA . GLU A 1 39 ? -25.269 -4.857 3.800 1.00 0.00 50 GLU A CA 2
ATOM 2368 C C . GLU A 1 39 ? -25.151 -6.351 4.136 1.00 0.00 50 GLU A C 2
ATOM 2369 O O . GLU A 1 39 ? -24.041 -6.894 4.163 1.00 0.00 50 GLU A O 2
ATOM 2381 N N . GLU A 1 40 ? -26.313 -6.997 4.376 1.00 0.00 51 GLU A N 2
ATOM 2382 C CA . GLU A 1 40 ? -26.414 -8.459 4.569 1.00 0.00 51 GLU A CA 2
ATOM 2383 C C . GLU A 1 40 ? -25.754 -9.191 3.401 1.00 0.00 51 GLU A C 2
ATOM 2384 O O . GLU A 1 40 ? -24.775 -9.909 3.588 1.00 0.00 51 GLU A O 2
ATOM 2396 N N . GLN A 1 41 ? -26.247 -8.904 2.190 1.00 0.00 52 GLN A N 2
ATOM 2397 C CA . GLN A 1 41 ? -25.756 -9.528 0.956 1.00 0.00 52 GLN A CA 2
ATOM 2398 C C . GLN A 1 41 ? -24.296 -9.122 0.670 1.00 0.00 52 GLN A C 2
ATOM 2399 O O . GLN A 1 41 ? -23.574 -9.892 0.077 1.00 0.00 52 GLN A O 2
ATOM 2413 N N . ALA A 1 42 ? -23.894 -7.909 1.124 1.00 0.00 53 ALA A N 2
ATOM 2414 C CA . ALA A 1 42 ? -22.571 -7.303 0.820 1.00 0.00 53 ALA A CA 2
ATOM 2415 C C . ALA A 1 42 ? -21.419 -7.961 1.583 1.00 0.00 53 ALA A C 2
ATOM 2416 O O . ALA A 1 42 ? -20.350 -8.180 1.014 1.00 0.00 53 ALA A O 2
ATOM 2423 N N . ARG A 1 43 ? -21.638 -8.243 2.874 1.00 0.00 54 ARG A N 2
ATOM 2424 C CA . ARG A 1 43 ? -20.631 -8.910 3.723 1.00 0.00 54 ARG A CA 2
ATOM 2425 C C . ARG A 1 43 ? -20.552 -10.413 3.368 1.00 0.00 54 ARG A C 2
ATOM 2426 O O . ARG A 1 43 ? -19.474 -11.018 3.422 1.00 0.00 54 ARG A O 2
ATOM 2447 N N . ARG A 1 44 ? -21.713 -10.992 2.977 1.00 0.00 55 ARG A N 2
ATOM 2448 C CA . ARG A 1 44 ? -21.793 -12.358 2.428 1.00 0.00 55 ARG A CA 2
ATOM 2449 C C . ARG A 1 44 ? -21.158 -12.410 1.026 1.00 0.00 55 ARG A C 2
ATOM 2450 O O . ARG A 1 44 ? -20.639 -13.446 0.618 1.00 0.00 55 ARG A O 2
ATOM 2471 N N . LEU A 1 45 ? -21.211 -11.276 0.297 1.00 0.00 56 LEU A N 2
ATOM 2472 C CA . LEU A 1 45 ? -20.611 -11.167 -1.043 1.00 0.00 56 LEU A CA 2
ATOM 2473 C C . LEU A 1 45 ? -19.097 -11.055 -0.898 1.00 0.00 56 LEU A C 2
ATOM 2474 O O . LEU A 1 45 ? -18.377 -11.625 -1.694 1.00 0.00 56 LEU A O 2
ATOM 2490 N N . ILE A 1 46 ? -18.632 -10.326 0.143 1.00 0.00 57 ILE A N 2
ATOM 2491 C CA . ILE A 1 46 ? -17.197 -10.156 0.411 1.00 0.00 57 ILE A CA 2
ATOM 2492 C C . ILE A 1 46 ? -16.532 -11.503 0.686 1.00 0.00 57 ILE A C 2
ATOM 2493 O O . ILE A 1 46 ? -15.495 -11.814 0.092 1.00 0.00 57 ILE A O 2
ATOM 2509 N N . GLU A 1 47 ? -17.153 -12.312 1.546 1.00 0.00 58 GLU A N 2
ATOM 2510 C CA . GLU A 1 47 ? -16.618 -13.630 1.884 1.00 0.00 58 GLU A CA 2
ATOM 2511 C C . GLU A 1 47 ? -16.764 -14.600 0.686 1.00 0.00 58 GLU A C 2
ATOM 2512 O O . GLU A 1 47 ? -15.963 -15.513 0.540 1.00 0.00 58 GLU A O 2
ATOM 2524 N N . PHE A 1 48 ? -17.778 -14.355 -0.177 1.00 0.00 59 PHE A N 2
ATOM 2525 C CA . PHE A 1 48 ? -17.992 -15.099 -1.442 1.00 0.00 59 PHE A CA 2
ATOM 2526 C C . PHE A 1 48 ? -16.874 -14.807 -2.465 1.00 0.00 59 PHE A C 2
ATOM 2527 O O . PHE A 1 48 ? -16.269 -15.739 -3.007 1.00 0.00 59 PHE A O 2
ATOM 2544 N N . LEU A 1 49 ? -16.591 -13.509 -2.706 1.00 0.00 60 LEU A N 2
ATOM 2545 C CA . LEU A 1 49 ? -15.682 -13.087 -3.797 1.00 0.00 60 LEU A CA 2
ATOM 2546 C C . LEU A 1 49 ? -14.229 -13.428 -3.456 1.00 0.00 60 LEU A C 2
ATOM 2547 O O . LEU A 1 49 ? -13.418 -13.636 -4.352 1.00 0.00 60 LEU A O 2
ATOM 2563 N N . ARG A 1 50 ? -13.922 -13.470 -2.140 1.00 0.00 61 ARG A N 2
ATOM 2564 C CA . ARG A 1 50 ? -12.592 -13.849 -1.628 1.00 0.00 61 ARG A CA 2
ATOM 2565 C C . ARG A 1 50 ? -12.473 -15.378 -1.443 1.00 0.00 61 ARG A C 2
ATOM 2566 O O . ARG A 1 50 ? -11.384 -15.896 -1.180 1.00 0.00 61 ARG A O 2
ATOM 2587 N N . ARG A 1 51 ? -13.605 -16.088 -1.571 1.00 0.00 62 ARG A N 2
ATOM 2588 C CA . ARG A 1 51 ? -13.639 -17.566 -1.574 1.00 0.00 62 ARG A CA 2
ATOM 2589 C C . ARG A 1 51 ? -13.831 -18.085 -3.016 1.00 0.00 62 ARG A C 2
ATOM 2590 O O . ARG A 1 51 ? -13.764 -19.298 -3.265 1.00 0.00 62 ARG A O 2
ATOM 2611 N N . PHE A 1 52 ? -14.049 -17.155 -3.966 1.00 0.00 63 PHE A N 2
ATOM 2612 C CA . PHE A 1 52 ? -14.340 -17.499 -5.359 1.00 0.00 63 PHE A CA 2
ATOM 2613 C C . PHE A 1 52 ? -13.050 -17.972 -6.058 1.00 0.00 63 PHE A C 2
ATOM 2614 O O . PHE A 1 52 ? -12.216 -17.149 -6.472 1.00 0.00 63 PHE A O 2
ATOM 2631 N N . ILE A 1 53 ? -12.902 -19.313 -6.132 1.00 0.00 64 ILE A N 2
ATOM 2632 C CA . ILE A 1 53 ? -11.742 -20.002 -6.734 1.00 0.00 64 ILE A CA 2
ATOM 2633 C C . ILE A 1 53 ? -10.442 -19.649 -5.988 1.00 0.00 64 ILE A C 2
ATOM 2634 O O . ILE A 1 53 ? -10.048 -20.326 -5.047 1.00 0.00 64 ILE A O 2
ATOM 2650 N N . SER B 1 1 ? -40.575 -7.659 -10.481 1.00 0.00 12 SER B N 2
ATOM 2651 C CA . SER B 1 1 ? -39.599 -8.639 -10.012 1.00 0.00 12 SER B CA 2
ATOM 2652 C C . SER B 1 1 ? -38.611 -7.990 -9.017 1.00 0.00 12 SER B C 2
ATOM 2653 O O . SER B 1 1 ? -38.651 -6.776 -8.790 1.00 0.00 12 SER B O 2
ATOM 2661 N N . GLY B 1 2 ? -37.732 -8.819 -8.430 1.00 0.00 13 GLY B N 2
ATOM 2662 C CA . GLY B 1 2 ? -36.710 -8.367 -7.483 1.00 0.00 13 GLY B CA 2
ATOM 2663 C C . GLY B 1 2 ? -35.490 -9.278 -7.487 1.00 0.00 13 GLY B C 2
ATOM 2664 O O . GLY B 1 2 ? -35.538 -10.389 -8.035 1.00 0.00 13 GLY B O 2
ATOM 2668 N N . LEU B 1 3 ? -34.391 -8.798 -6.879 1.00 0.00 14 LEU B N 2
ATOM 2669 C CA . LEU B 1 3 ? -33.145 -9.567 -6.745 1.00 0.00 14 LEU B CA 2
ATOM 2670 C C . LEU B 1 3 ? -33.327 -10.678 -5.694 1.00 0.00 14 LEU B C 2
ATOM 2671 O O . LEU B 1 3 ? -33.223 -10.425 -4.495 1.00 0.00 14 LEU B O 2
ATOM 2687 N N . VAL B 1 4 ? -33.687 -11.889 -6.154 1.00 0.00 15 VAL B N 2
ATOM 2688 C CA . VAL B 1 4 ? -33.821 -13.082 -5.292 1.00 0.00 15 VAL B CA 2
ATOM 2689 C C . VAL B 1 4 ? -32.610 -14.019 -5.545 1.00 0.00 15 VAL B C 2
ATOM 2690 O O . VAL B 1 4 ? -32.622 -14.797 -6.509 1.00 0.00 15 VAL B O 2
ATOM 2703 N N . PRO B 1 5 ? -31.518 -13.923 -4.710 1.00 0.00 16 PRO B N 2
ATOM 2704 C CA . PRO B 1 5 ? -30.272 -14.679 -4.937 1.00 0.00 16 PRO B CA 2
ATOM 2705 C C . PRO B 1 5 ? -30.382 -16.155 -4.475 1.00 0.00 16 PRO B C 2
ATOM 2706 O O . PRO B 1 5 ? -30.083 -16.502 -3.325 1.00 0.00 16 PRO B O 2
ATOM 2717 N N . ARG B 1 6 ? -30.880 -17.006 -5.386 1.00 0.00 17 ARG B N 2
ATOM 2718 C CA . ARG B 1 6 ? -30.965 -18.470 -5.182 1.00 0.00 17 ARG B CA 2
ATOM 2719 C C . ARG B 1 6 ? -29.671 -19.169 -5.659 1.00 0.00 17 ARG B C 2
ATOM 2720 O O . ARG B 1 6 ? -29.589 -20.406 -5.641 1.00 0.00 17 ARG B O 2
ATOM 2741 N N . GLY B 1 7 ? -28.677 -18.358 -6.098 1.00 0.00 18 GLY B N 2
ATOM 2742 C CA . GLY B 1 7 ? -27.361 -18.851 -6.507 1.00 0.00 18 GLY B CA 2
ATOM 2743 C C . GLY B 1 7 ? -26.476 -19.238 -5.324 1.00 0.00 18 GLY B C 2
ATOM 2744 O O . GLY B 1 7 ? -25.486 -18.556 -5.031 1.00 0.00 18 GLY B O 2
ATOM 2748 N N . SER B 1 8 ? -26.849 -20.344 -4.649 1.00 0.00 19 SER B N 2
ATOM 2749 C CA . SER B 1 8 ? -26.070 -20.938 -3.548 1.00 0.00 19 SER B CA 2
ATOM 2750 C C . SER B 1 8 ? -24.752 -21.521 -4.099 1.00 0.00 19 SER B C 2
ATOM 2751 O O . SER B 1 8 ? -23.698 -21.453 -3.451 1.00 0.00 19 SER B O 2
ATOM 2759 N N . HIS B 1 9 ? -24.840 -22.096 -5.313 1.00 0.00 20 HIS B N 2
ATOM 2760 C CA . HIS B 1 9 ? -23.678 -22.495 -6.123 1.00 0.00 20 HIS B CA 2
ATOM 2761 C C . HIS B 1 9 ? -23.794 -21.790 -7.482 1.00 0.00 20 HIS B C 2
ATOM 2762 O O . HIS B 1 9 ? -24.450 -22.297 -8.402 1.00 0.00 20 HIS B O 2
ATOM 2777 N N . MET B 1 10 ? -23.232 -20.572 -7.560 1.00 0.00 21 MET B N 2
ATOM 2778 C CA . MET B 1 10 ? -23.263 -19.733 -8.773 1.00 0.00 21 MET B CA 2
ATOM 2779 C C . MET B 1 10 ? -22.346 -20.363 -9.849 1.00 0.00 21 MET B C 2
ATOM 2780 O O . MET B 1 10 ? -21.166 -20.635 -9.578 1.00 0.00 21 MET B O 2
ATOM 2794 N N . ASP B 1 11 ? -22.891 -20.579 -11.057 1.00 0.00 22 ASP B N 2
ATOM 2795 C CA . ASP B 1 11 ? -22.190 -21.270 -12.159 1.00 0.00 22 ASP B CA 2
ATOM 2796 C C . ASP B 1 11 ? -21.758 -20.271 -13.251 1.00 0.00 22 ASP B C 2
ATOM 2797 O O . ASP B 1 11 ? -22.455 -19.285 -13.538 1.00 0.00 22 ASP B O 2
ATOM 2806 N N . LEU B 1 12 ? -20.602 -20.559 -13.864 1.00 0.00 23 LEU B N 2
ATOM 2807 C CA . LEU B 1 12 ? -19.959 -19.684 -14.859 1.00 0.00 23 LEU B CA 2
ATOM 2808 C C . LEU B 1 12 ? -20.622 -19.755 -16.233 1.00 0.00 23 LEU B C 2
ATOM 2809 O O . LEU B 1 12 ? -20.477 -18.826 -17.015 1.00 0.00 23 LEU B O 2
ATOM 2825 N N . GLU B 1 13 ? -21.314 -20.865 -16.535 1.00 0.00 24 GLU B N 2
ATOM 2826 C CA . GLU B 1 13 ? -21.999 -21.048 -17.839 1.00 0.00 24 GLU B CA 2
ATOM 2827 C C . GLU B 1 13 ? -23.191 -20.074 -17.982 1.00 0.00 24 GLU B C 2
ATOM 2828 O O . GLU B 1 13 ? -23.528 -19.667 -19.103 1.00 0.00 24 GLU B O 2
ATOM 2840 N N . GLU B 1 14 ? -23.792 -19.683 -16.840 1.00 0.00 25 GLU B N 2
ATOM 2841 C CA . GLU B 1 14 ? -24.826 -18.631 -16.785 1.00 0.00 25 GLU B CA 2
ATOM 2842 C C . GLU B 1 14 ? -24.191 -17.249 -17.072 1.00 0.00 25 GLU B C 2
ATOM 2843 O O . GLU B 1 14 ? -24.717 -16.455 -17.863 1.00 0.00 25 GLU B O 2
ATOM 2855 N N . LEU B 1 15 ? -23.039 -16.999 -16.423 1.00 0.00 26 LEU B N 2
ATOM 2856 C CA . LEU B 1 15 ? -22.269 -15.744 -16.570 1.00 0.00 26 LEU B CA 2
ATOM 2857 C C . LEU B 1 15 ? -21.727 -15.616 -18.015 1.00 0.00 26 LEU B C 2
ATOM 2858 O O . LEU B 1 15 ? -21.646 -14.513 -18.568 1.00 0.00 26 LEU B O 2
ATOM 2874 N N . GLU B 1 16 ? -21.395 -16.767 -18.621 1.00 0.00 27 GLU B N 2
ATOM 2875 C CA . GLU B 1 16 ? -20.756 -16.826 -19.942 1.00 0.00 27 GLU B CA 2
ATOM 2876 C C . GLU B 1 16 ? -21.768 -16.589 -21.076 1.00 0.00 27 GLU B C 2
ATOM 2877 O O . GLU B 1 16 ? -21.464 -15.894 -22.044 1.00 0.00 27 GLU B O 2
ATOM 2889 N N . GLU B 1 17 ? -22.977 -17.174 -20.954 1.00 0.00 28 GLU B N 2
ATOM 2890 C CA . GLU B 1 17 ? -24.049 -16.969 -21.953 1.00 0.00 28 GLU B CA 2
ATOM 2891 C C . GLU B 1 17 ? -24.546 -15.513 -21.898 1.00 0.00 28 GLU B C 2
ATOM 2892 O O . GLU B 1 17 ? -25.012 -14.977 -22.908 1.00 0.00 28 GLU B O 2
ATOM 2904 N N . ASP B 1 18 ? -24.419 -14.887 -20.699 1.00 0.00 29 ASP B N 2
ATOM 2905 C CA . ASP B 1 18 ? -24.713 -13.460 -20.495 1.00 0.00 29 ASP B CA 2
ATOM 2906 C C . ASP B 1 18 ? -23.756 -12.582 -21.313 1.00 0.00 29 ASP B C 2
ATOM 2907 O O . ASP B 1 18 ? -24.204 -11.763 -22.120 1.00 0.00 29 ASP B O 2
ATOM 2916 N N . LEU B 1 19 ? -22.427 -12.772 -21.108 1.00 0.00 30 LEU B N 2
ATOM 2917 C CA . LEU B 1 19 ? -21.409 -11.960 -21.804 1.00 0.00 30 LEU B CA 2
ATOM 2918 C C . LEU B 1 19 ? -21.431 -12.212 -23.318 1.00 0.00 30 LEU B C 2
ATOM 2919 O O . LEU B 1 19 ? -21.207 -11.289 -24.091 1.00 0.00 30 LEU B O 2
ATOM 2935 N N . LYS B 1 20 ? -21.767 -13.450 -23.728 1.00 0.00 31 LYS B N 2
ATOM 2936 C CA . LYS B 1 20 ? -21.911 -13.791 -25.151 1.00 0.00 31 LYS B CA 2
ATOM 2937 C C . LYS B 1 20 ? -23.042 -12.973 -25.789 1.00 0.00 31 LYS B C 2
ATOM 2938 O O . LYS B 1 20 ? -22.831 -12.316 -26.813 1.00 0.00 31 LYS B O 2
ATOM 2957 N N . GLN B 1 21 ? -24.220 -12.994 -25.136 1.00 0.00 32 GLN B N 2
ATOM 2958 C CA . GLN B 1 21 ? -25.440 -12.334 -25.630 1.00 0.00 32 GLN B CA 2
ATOM 2959 C C . GLN B 1 21 ? -25.238 -10.810 -25.745 1.00 0.00 32 GLN B C 2
ATOM 2960 O O . GLN B 1 21 ? -25.518 -10.219 -26.794 1.00 0.00 32 GLN B O 2
ATOM 2974 N N . ALA B 1 22 ? -24.693 -10.209 -24.670 1.00 0.00 33 ALA B N 2
ATOM 2975 C CA . ALA B 1 22 ? -24.483 -8.755 -24.564 1.00 0.00 33 ALA B CA 2
ATOM 2976 C C . ALA B 1 22 ? -23.564 -8.231 -25.680 1.00 0.00 33 ALA B C 2
ATOM 2977 O O . ALA B 1 22 ? -23.949 -7.358 -26.454 1.00 0.00 33 ALA B O 2
ATOM 2984 N N . LEU B 1 23 ? -22.373 -8.822 -25.786 1.00 0.00 34 LEU B N 2
ATOM 2985 C CA . LEU B 1 23 ? -21.308 -8.330 -26.682 1.00 0.00 34 LEU B CA 2
ATOM 2986 C C . LEU B 1 23 ? -21.649 -8.530 -28.171 1.00 0.00 34 LEU B C 2
ATOM 2987 O O . LEU B 1 23 ? -21.263 -7.703 -29.010 1.00 0.00 34 LEU B O 2
ATOM 3003 N N . ARG B 1 24 ? -22.372 -9.625 -28.494 1.00 0.00 35 ARG B N 2
ATOM 3004 C CA . ARG B 1 24 ? -22.734 -9.953 -29.893 1.00 0.00 35 ARG B CA 2
ATOM 3005 C C . ARG B 1 24 ? -23.847 -9.013 -30.413 1.00 0.00 35 ARG B C 2
ATOM 3006 O O . ARG B 1 24 ? -23.895 -8.711 -31.606 1.00 0.00 35 ARG B O 2
ATOM 3027 N N . GLU B 1 25 ? -24.735 -8.548 -29.511 1.00 0.00 36 GLU B N 2
ATOM 3028 C CA . GLU B 1 25 ? -25.822 -7.609 -29.875 1.00 0.00 36 GLU B CA 2
ATOM 3029 C C . GLU B 1 25 ? -25.361 -6.136 -29.752 1.00 0.00 36 GLU B C 2
ATOM 3030 O O . GLU B 1 25 ? -26.119 -5.222 -30.086 1.00 0.00 36 GLU B O 2
ATOM 3042 N N . GLY B 1 26 ? -24.117 -5.923 -29.269 1.00 0.00 37 GLY B N 2
ATOM 3043 C CA . GLY B 1 26 ? -23.536 -4.579 -29.148 1.00 0.00 37 GLY B CA 2
ATOM 3044 C C . GLY B 1 26 ? -23.852 -3.918 -27.811 1.00 0.00 37 GLY B C 2
ATOM 3045 O O . GLY B 1 26 ? -24.397 -2.813 -27.758 1.00 0.00 37 GLY B O 2
ATOM 3049 N N . ARG B 1 27 ? -23.505 -4.616 -26.728 1.00 0.00 38 ARG B N 2
ATOM 3050 C CA . ARG B 1 27 ? -23.642 -4.131 -25.335 1.00 0.00 38 ARG B CA 2
ATOM 3051 C C . ARG B 1 27 ? -22.347 -4.439 -24.562 1.00 0.00 38 ARG B C 2
ATOM 3052 O O . ARG B 1 27 ? -21.401 -5.010 -25.116 1.00 0.00 38 ARG B O 2
ATOM 3073 N N . LYS B 1 28 ? -22.319 -4.053 -23.279 1.00 0.00 39 LYS B N 2
ATOM 3074 C CA . LYS B 1 28 ? -21.204 -4.346 -22.363 1.00 0.00 39 LYS B CA 2
ATOM 3075 C C . LYS B 1 28 ? -21.714 -5.147 -21.154 1.00 0.00 39 LYS B C 2
ATOM 3076 O O . LYS B 1 28 ? -22.929 -5.300 -20.956 1.00 0.00 39 LYS B O 2
ATOM 3095 N N . VAL B 1 29 ? -20.765 -5.649 -20.351 1.00 0.00 40 VAL B N 2
ATOM 3096 C CA . VAL B 1 29 ? -21.033 -6.439 -19.139 1.00 0.00 40 VAL B CA 2
ATOM 3097 C C . VAL B 1 29 ? -20.272 -5.785 -17.982 1.00 0.00 40 VAL B C 2
ATOM 3098 O O . VAL B 1 29 ? -19.037 -5.846 -17.938 1.00 0.00 40 VAL B O 2
ATOM 3111 N N . ASN B 1 30 ? -21.001 -5.122 -17.077 1.00 0.00 41 ASN B N 2
ATOM 3112 C CA . ASN B 1 30 ? -20.396 -4.386 -15.951 1.00 0.00 41 ASN B CA 2
ATOM 3113 C C . ASN B 1 30 ? -20.453 -5.250 -14.674 1.00 0.00 41 ASN B C 2
ATOM 3114 O O . ASN B 1 30 ? -21.502 -5.370 -14.020 1.00 0.00 41 ASN B O 2
ATOM 3125 N N . ILE B 1 31 ? -19.301 -5.859 -14.354 1.00 0.00 42 ILE B N 2
ATOM 3126 C CA . ILE B 1 31 ? -19.120 -6.794 -13.219 1.00 0.00 42 ILE B CA 2
ATOM 3127 C C . ILE B 1 31 ? -18.150 -6.178 -12.169 1.00 0.00 42 ILE B C 2
ATOM 3128 O O . ILE B 1 31 ? -17.987 -4.954 -12.157 1.00 0.00 42 ILE B O 2
ATOM 3144 N N . LEU B 1 32 ? -17.546 -7.031 -11.277 1.00 0.00 43 LEU B N 2
ATOM 3145 C CA . LEU B 1 32 ? -16.696 -6.606 -10.118 1.00 0.00 43 LEU B CA 2
ATOM 3146 C C . LEU B 1 32 ? -15.585 -5.584 -10.492 1.00 0.00 43 LEU B C 2
ATOM 3147 O O . LEU B 1 32 ? -14.469 -5.939 -10.840 1.00 0.00 43 LEU B O 2
ATOM 3163 N N . GLY B 1 33 ? -15.968 -4.279 -10.475 1.00 0.00 44 GLY B N 2
ATOM 3164 C CA . GLY B 1 33 ? -15.066 -3.153 -10.795 1.00 0.00 44 GLY B CA 2
ATOM 3165 C C . GLY B 1 33 ? -14.521 -3.148 -12.228 1.00 0.00 44 GLY B C 2
ATOM 3166 O O . GLY B 1 33 ? -13.687 -2.304 -12.573 1.00 0.00 44 GLY B O 2
ATOM 3170 N N . ILE B 1 34 ? -15.015 -4.079 -13.062 1.00 0.00 45 ILE B N 2
ATOM 3171 C CA . ILE B 1 34 ? -14.541 -4.297 -14.441 1.00 0.00 45 ILE B CA 2
ATOM 3172 C C . ILE B 1 34 ? -15.736 -4.157 -15.402 1.00 0.00 45 ILE B C 2
ATOM 3173 O O . ILE B 1 34 ? -16.844 -4.580 -15.074 1.00 0.00 45 ILE B O 2
ATOM 3189 N N . GLU B 1 35 ? -15.511 -3.560 -16.585 1.00 0.00 46 GLU B N 2
ATOM 3190 C CA . GLU B 1 35 ? -16.544 -3.450 -17.629 1.00 0.00 46 GLU B CA 2
ATOM 3191 C C . GLU B 1 35 ? -16.023 -4.064 -18.940 1.00 0.00 46 GLU B C 2
ATOM 3192 O O . GLU B 1 35 ? -15.164 -3.481 -19.624 1.00 0.00 46 GLU B O 2
ATOM 3204 N N . VAL B 1 36 ? -16.524 -5.268 -19.243 1.00 0.00 47 VAL B N 2
ATOM 3205 C CA . VAL B 1 36 ? -16.238 -5.990 -20.485 1.00 0.00 47 VAL B CA 2
ATOM 3206 C C . VAL B 1 36 ? -17.007 -5.356 -21.660 1.00 0.00 47 VAL B C 2
ATOM 3207 O O . VAL B 1 36 ? -18.226 -5.497 -21.759 1.00 0.00 47 VAL B O 2
ATOM 3220 N N . THR B 1 37 ? -16.285 -4.640 -22.526 1.00 0.00 48 THR B N 2
ATOM 3221 C CA . THR B 1 37 ? -16.850 -4.015 -23.736 1.00 0.00 48 THR B CA 2
ATOM 3222 C C . THR B 1 37 ? -16.529 -4.859 -24.992 1.00 0.00 48 THR B C 2
ATOM 3223 O O . THR B 1 37 ? -17.309 -4.874 -25.952 1.00 0.00 48 THR B O 2
ATOM 3234 N N . THR B 1 38 ? -15.393 -5.586 -24.960 1.00 0.00 49 THR B N 2
ATOM 3235 C CA . THR B 1 38 ? -14.946 -6.454 -26.083 1.00 0.00 49 THR B CA 2
ATOM 3236 C C . THR B 1 38 ? -15.027 -7.934 -25.660 1.00 0.00 49 THR B C 2
ATOM 3237 O O . THR B 1 38 ? -14.934 -8.241 -24.468 1.00 0.00 49 THR B O 2
ATOM 3248 N N . GLU B 1 39 ? -15.188 -8.846 -26.640 1.00 0.00 50 GLU B N 2
ATOM 3249 C CA . GLU B 1 39 ? -15.218 -10.301 -26.384 1.00 0.00 50 GLU B CA 2
ATOM 3250 C C . GLU B 1 39 ? -13.827 -10.815 -25.951 1.00 0.00 50 GLU B C 2
ATOM 3251 O O . GLU B 1 39 ? -13.722 -11.801 -25.213 1.00 0.00 50 GLU B O 2
ATOM 3263 N N . GLU B 1 40 ? -12.769 -10.124 -26.417 1.00 0.00 51 GLU B N 2
ATOM 3264 C CA . GLU B 1 40 ? -11.386 -10.347 -25.946 1.00 0.00 51 GLU B CA 2
ATOM 3265 C C . GLU B 1 40 ? -11.278 -10.093 -24.425 1.00 0.00 51 GLU B C 2
ATOM 3266 O O . GLU B 1 40 ? -10.613 -10.838 -23.709 1.00 0.00 51 GLU B O 2
ATOM 3278 N N . GLN B 1 41 ? -11.992 -9.063 -23.946 1.00 0.00 52 GLN B N 2
ATOM 3279 C CA . GLN B 1 41 ? -12.062 -8.731 -22.506 1.00 0.00 52 GLN B CA 2
ATOM 3280 C C . GLN B 1 41 ? -12.886 -9.790 -21.736 1.00 0.00 52 GLN B C 2
ATOM 3281 O O . GLN B 1 41 ? -12.611 -10.046 -20.572 1.00 0.00 52 GLN B O 2
ATOM 3295 N N . ALA B 1 42 ? -13.882 -10.396 -22.419 1.00 0.00 53 ALA B N 2
ATOM 3296 C CA . ALA B 1 42 ? -14.789 -11.414 -21.834 1.00 0.00 53 ALA B CA 2
ATOM 3297 C C . ALA B 1 42 ? -14.081 -12.740 -21.559 1.00 0.00 53 ALA B C 2
ATOM 3298 O O . ALA B 1 42 ? -14.241 -13.318 -20.485 1.00 0.00 53 ALA B O 2
ATOM 3305 N N . ARG B 1 43 ? -13.330 -13.229 -22.562 1.00 0.00 54 ARG B N 2
ATOM 3306 C CA . ARG B 1 43 ? -12.562 -14.485 -22.449 1.00 0.00 54 ARG B CA 2
ATOM 3307 C C . ARG B 1 43 ? -11.452 -14.336 -21.388 1.00 0.00 54 ARG B C 2
ATOM 3308 O O . ARG B 1 43 ? -11.160 -15.286 -20.658 1.00 0.00 54 ARG B O 2
ATOM 3329 N N . ARG B 1 44 ? -10.872 -13.117 -21.290 1.00 0.00 55 ARG B N 2
ATOM 3330 C CA . ARG B 1 44 ? -9.882 -12.782 -20.249 1.00 0.00 55 ARG B CA 2
ATOM 3331 C C . ARG B 1 44 ? -10.534 -12.640 -18.860 1.00 0.00 55 ARG B C 2
ATOM 3332 O O . ARG B 1 44 ? -9.897 -12.951 -17.863 1.00 0.00 55 ARG B O 2
ATOM 3353 N N . LEU B 1 45 ? -11.790 -12.145 -18.817 1.00 0.00 56 LEU B N 2
ATOM 3354 C CA . LEU B 1 45 ? -12.531 -11.914 -17.551 1.00 0.00 56 LEU B CA 2
ATOM 3355 C C . LEU B 1 45 ? -12.918 -13.254 -16.913 1.00 0.00 56 LEU B C 2
ATOM 3356 O O . LEU B 1 45 ? -12.686 -13.461 -15.717 1.00 0.00 56 LEU B O 2
ATOM 3372 N N . ILE B 1 46 ? -13.513 -14.145 -17.730 1.00 0.00 57 ILE B N 2
ATOM 3373 C CA . ILE B 1 46 ? -13.839 -15.524 -17.332 1.00 0.00 57 ILE B CA 2
ATOM 3374 C C . ILE B 1 46 ? -12.577 -16.247 -16.861 1.00 0.00 57 ILE B C 2
ATOM 3375 O O . ILE B 1 46 ? -12.586 -16.853 -15.788 1.00 0.00 57 ILE B O 2
ATOM 3391 N N . GLU B 1 47 ? -11.490 -16.133 -17.650 1.00 0.00 58 GLU B N 2
ATOM 3392 C CA . GLU B 1 47 ? -10.208 -16.773 -17.325 1.00 0.00 58 GLU B CA 2
ATOM 3393 C C . GLU B 1 47 ? -9.649 -16.241 -15.993 1.00 0.00 58 GLU B C 2
ATOM 3394 O O . GLU B 1 47 ? -9.111 -17.004 -15.180 1.00 0.00 58 GLU B O 2
ATOM 3406 N N . PHE B 1 48 ? -9.827 -14.927 -15.784 1.00 0.00 59 PHE B N 2
ATOM 3407 C CA . PHE B 1 48 ? -9.337 -14.220 -14.600 1.00 0.00 59 PHE B CA 2
ATOM 3408 C C . PHE B 1 48 ? -9.997 -14.779 -13.332 1.00 0.00 59 PHE B C 2
ATOM 3409 O O . PHE B 1 48 ? -9.307 -15.321 -12.478 1.00 0.00 59 PHE B O 2
ATOM 3426 N N . LEU B 1 49 ? -11.346 -14.699 -13.258 1.00 0.00 60 LEU B N 2
ATOM 3427 C CA . LEU B 1 49 ? -12.104 -15.059 -12.038 1.00 0.00 60 LEU B CA 2
ATOM 3428 C C . LEU B 1 49 ? -12.054 -16.577 -11.733 1.00 0.00 60 LEU B C 2
ATOM 3429 O O . LEU B 1 49 ? -12.076 -16.974 -10.564 1.00 0.00 60 LEU B O 2
ATOM 3445 N N . ARG B 1 50 ? -11.947 -17.417 -12.795 1.00 0.00 61 ARG B N 2
ATOM 3446 C CA . ARG B 1 50 ? -11.917 -18.898 -12.648 1.00 0.00 61 ARG B CA 2
ATOM 3447 C C . ARG B 1 50 ? -10.506 -19.387 -12.281 1.00 0.00 61 ARG B C 2
ATOM 3448 O O . ARG B 1 50 ? -10.304 -20.581 -12.047 1.00 0.00 61 ARG B O 2
ATOM 3469 N N . ARG B 1 51 ? -9.533 -18.463 -12.262 1.00 0.00 62 ARG B N 2
ATOM 3470 C CA . ARG B 1 51 ? -8.136 -18.766 -11.883 1.00 0.00 62 ARG B CA 2
ATOM 3471 C C . ARG B 1 51 ? -7.694 -17.898 -10.682 1.00 0.00 62 ARG B C 2
ATOM 3472 O O . ARG B 1 51 ? -6.625 -18.134 -10.095 1.00 0.00 62 ARG B O 2
ATOM 3493 N N . PHE B 1 52 ? -8.530 -16.897 -10.336 1.00 0.00 63 PHE B N 2
ATOM 3494 C CA . PHE B 1 52 ? -8.235 -15.881 -9.306 1.00 0.00 63 PHE B CA 2
ATOM 3495 C C . PHE B 1 52 ? -8.183 -16.516 -7.904 1.00 0.00 63 PHE B C 2
ATOM 3496 O O . PHE B 1 52 ? -8.874 -17.508 -7.651 1.00 0.00 63 PHE B O 2
ATOM 3513 N N . ILE B 1 53 ? -7.353 -15.917 -7.021 1.00 0.00 64 ILE B N 2
ATOM 3514 C CA . ILE B 1 53 ? -7.155 -16.348 -5.615 1.00 0.00 64 ILE B CA 2
ATOM 3515 C C . ILE B 1 53 ? -6.430 -17.729 -5.559 1.00 0.00 64 ILE B C 2
ATOM 3516 O O . ILE B 1 53 ? -5.182 -17.737 -5.548 1.00 0.00 64 ILE B O 2
ATOM 3533 N N . SER A 1 1 ? -10.550 16.870 -2.815 1.00 0.00 12 SER A N 3
ATOM 3534 C CA . SER A 1 1 ? -9.962 15.534 -3.041 1.00 0.00 12 SER A CA 3
ATOM 3535 C C . SER A 1 1 ? -10.400 14.995 -4.417 1.00 0.00 12 SER A C 3
ATOM 3536 O O . SER A 1 1 ? -11.468 14.379 -4.547 1.00 0.00 12 SER A O 3
ATOM 3545 N N . GLY A 1 2 ? -9.591 15.294 -5.452 1.00 0.00 13 GLY A N 3
ATOM 3546 C CA . GLY A 1 2 ? -9.798 14.742 -6.787 1.00 0.00 13 GLY A CA 3
ATOM 3547 C C . GLY A 1 2 ? -9.199 13.347 -6.899 1.00 0.00 13 GLY A C 3
ATOM 3548 O O . GLY A 1 2 ? -8.015 13.206 -7.232 1.00 0.00 13 GLY A O 3
ATOM 3552 N N . LEU A 1 3 ? -10.020 12.328 -6.572 1.00 0.00 14 LEU A N 3
ATOM 3553 C CA . LEU A 1 3 ? -9.600 10.914 -6.559 1.00 0.00 14 LEU A CA 3
ATOM 3554 C C . LEU A 1 3 ? -9.154 10.458 -7.964 1.00 0.00 14 LEU A C 3
ATOM 3555 O O . LEU A 1 3 ? -9.978 10.334 -8.875 1.00 0.00 14 LEU A O 3
ATOM 3571 N N . VAL A 1 4 ? -7.835 10.242 -8.110 1.00 0.00 15 VAL A N 3
ATOM 3572 C CA . VAL A 1 4 ? -7.190 9.853 -9.376 1.00 0.00 15 VAL A CA 3
ATOM 3573 C C . VAL A 1 4 ? -7.620 8.421 -9.806 1.00 0.00 15 VAL A C 3
ATOM 3574 O O . VAL A 1 4 ? -7.830 7.557 -8.937 1.00 0.00 15 VAL A O 3
ATOM 3587 N N . PRO A 1 5 ? -7.792 8.159 -11.150 1.00 0.00 16 PRO A N 3
ATOM 3588 C CA . PRO A 1 5 ? -8.291 6.856 -11.667 1.00 0.00 16 PRO A CA 3
ATOM 3589 C C . PRO A 1 5 ? -7.306 5.694 -11.383 1.00 0.00 16 PRO A C 3
ATOM 3590 O O . PRO A 1 5 ? -6.277 5.556 -12.057 1.00 0.00 16 PRO A O 3
ATOM 3601 N N . ARG A 1 6 ? -7.626 4.879 -10.359 1.00 0.00 17 ARG A N 3
ATOM 3602 C CA . ARG A 1 6 ? -6.764 3.777 -9.897 1.00 0.00 17 ARG A CA 3
ATOM 3603 C C .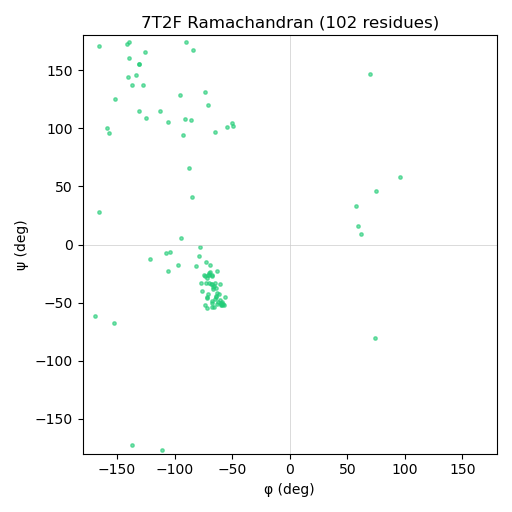 ARG A 1 6 ? -7.607 2.487 -9.761 1.00 0.00 17 ARG A C 3
ATOM 3604 O O . ARG A 1 6 ? -8.203 2.225 -8.711 1.00 0.00 17 ARG A O 3
ATOM 3625 N N . GLY A 1 7 ? -7.706 1.732 -10.869 1.00 0.00 18 GLY A N 3
ATOM 3626 C CA . GLY A 1 7 ? -8.457 0.463 -10.915 1.00 0.00 18 GLY A CA 3
ATOM 3627 C C . GLY A 1 7 ? -7.542 -0.760 -10.908 1.00 0.00 18 GLY A C 3
ATOM 3628 O O . GLY A 1 7 ? -7.983 -1.867 -10.586 1.00 0.00 18 GLY A O 3
ATOM 3632 N N . SER A 1 8 ? -6.272 -0.556 -11.300 1.00 0.00 19 SER A N 3
ATOM 3633 C CA . SER A 1 8 ? -5.237 -1.607 -11.292 1.00 0.00 19 SER A CA 3
ATOM 3634 C C . SER A 1 8 ? -4.762 -1.866 -9.848 1.00 0.00 19 SER A C 3
ATOM 3635 O O . SER A 1 8 ? -4.590 -0.915 -9.085 1.00 0.00 19 SER A O 3
ATOM 3643 N N . HIS A 1 9 ? -4.568 -3.159 -9.496 1.00 0.00 20 HIS A N 3
ATOM 3644 C CA . HIS A 1 9 ? -4.269 -3.614 -8.117 1.00 0.00 20 HIS A CA 3
ATOM 3645 C C . HIS A 1 9 ? -5.412 -3.253 -7.147 1.00 0.00 20 HIS A C 3
ATOM 3646 O O . HIS A 1 9 ? -5.175 -2.886 -5.983 1.00 0.00 20 HIS A O 3
ATOM 3661 N N . MET A 1 10 ? -6.650 -3.389 -7.648 1.00 0.00 21 MET A N 3
ATOM 3662 C CA . MET A 1 10 ? -7.858 -3.264 -6.827 1.00 0.00 21 MET A CA 3
ATOM 3663 C C . MET A 1 10 ? -7.949 -4.504 -5.907 1.00 0.00 21 MET A C 3
ATOM 3664 O O . MET A 1 10 ? -8.290 -5.608 -6.358 1.00 0.00 21 MET A O 3
ATOM 3678 N N . ASP A 1 11 ? -7.564 -4.314 -4.634 1.00 0.00 22 ASP A N 3
ATOM 3679 C CA . ASP A 1 11 ? -7.492 -5.402 -3.638 1.00 0.00 22 ASP A CA 3
ATOM 3680 C C . ASP A 1 11 ? -8.884 -5.659 -3.026 1.00 0.00 22 ASP A C 3
ATOM 3681 O O . ASP A 1 11 ? -9.791 -4.844 -3.188 1.00 0.00 22 ASP A O 3
ATOM 3690 N N . LEU A 1 12 ? -9.026 -6.787 -2.304 1.00 0.00 23 LEU A N 3
ATOM 3691 C CA . LEU A 1 12 ? -10.294 -7.195 -1.671 1.00 0.00 23 LEU A CA 3
ATOM 3692 C C . LEU A 1 12 ? -10.688 -6.235 -0.537 1.00 0.00 23 LEU A C 3
ATOM 3693 O O . LEU A 1 12 ? -11.875 -6.012 -0.304 1.00 0.00 23 LEU A O 3
ATOM 3709 N N . GLU A 1 13 ? -9.672 -5.685 0.165 1.00 0.00 24 GLU A N 3
ATOM 3710 C CA . GLU A 1 13 ? -9.883 -4.667 1.216 1.00 0.00 24 GLU A CA 3
ATOM 3711 C C . GLU A 1 13 ? -10.402 -3.373 0.582 1.00 0.00 24 GLU A C 3
ATOM 3712 O O . GLU A 1 13 ? -11.277 -2.729 1.128 1.00 0.00 24 GLU A O 3
ATOM 3724 N N . GLU A 1 14 ? -9.864 -3.042 -0.603 1.00 0.00 25 GLU A N 3
ATOM 3725 C CA . GLU A 1 14 ? -10.189 -1.808 -1.335 1.00 0.00 25 GLU A CA 3
ATOM 3726 C C . GLU A 1 14 ? -11.611 -1.901 -1.927 1.00 0.00 25 GLU A C 3
ATOM 3727 O O . GLU A 1 14 ? -12.352 -0.910 -1.949 1.00 0.00 25 GLU A O 3
ATOM 3739 N N . LEU A 1 15 ? -11.972 -3.121 -2.373 1.00 0.00 26 LEU A N 3
ATOM 3740 C CA . LEU A 1 15 ? -13.317 -3.453 -2.882 1.00 0.00 26 LEU A CA 3
ATOM 3741 C C . LEU A 1 15 ? -14.317 -3.390 -1.713 1.00 0.00 26 LEU A C 3
ATOM 3742 O O . LEU A 1 15 ? -15.422 -2.885 -1.869 1.00 0.00 26 LEU A O 3
ATOM 3758 N N . GLU A 1 16 ? -13.887 -3.904 -0.542 1.00 0.00 27 GLU A N 3
ATOM 3759 C CA . GLU A 1 16 ? -14.708 -3.953 0.676 1.00 0.00 27 GLU A CA 3
ATOM 3760 C C . GLU A 1 16 ? -15.025 -2.532 1.166 1.00 0.00 27 GLU A C 3
ATOM 3761 O O . GLU A 1 16 ? -16.180 -2.201 1.404 1.00 0.00 27 GLU A O 3
ATOM 3773 N N . GLU A 1 17 ? -13.981 -1.690 1.267 1.00 0.00 28 GLU A N 3
ATOM 3774 C CA . GLU A 1 17 ? -14.104 -0.273 1.676 1.00 0.00 28 GLU A CA 3
ATOM 3775 C C . GLU A 1 17 ? -15.048 0.476 0.727 1.00 0.00 28 GLU A C 3
ATOM 3776 O O . GLU A 1 17 ? -15.889 1.263 1.173 1.00 0.00 28 GLU A O 3
ATOM 3788 N N . ASP A 1 18 ? -14.909 0.163 -0.577 1.00 0.00 29 ASP A N 3
ATOM 3789 C CA . ASP A 1 18 ? -15.734 0.730 -1.655 1.00 0.00 29 ASP A CA 3
ATOM 3790 C C . ASP A 1 18 ? -17.224 0.417 -1.432 1.00 0.00 29 ASP A C 3
ATOM 3791 O O . ASP A 1 18 ? -18.038 1.333 -1.357 1.00 0.00 29 ASP A O 3
ATOM 3800 N N . LEU A 1 19 ? -17.562 -0.885 -1.292 1.00 0.00 30 LEU A N 3
ATOM 3801 C CA . LEU A 1 19 ? -18.965 -1.334 -1.193 1.00 0.00 30 LEU A CA 3
ATOM 3802 C C . LEU A 1 19 ? -19.617 -0.910 0.137 1.00 0.00 30 LEU A C 3
ATOM 3803 O O . LEU A 1 19 ? -20.816 -0.668 0.174 1.00 0.00 30 LEU A O 3
ATOM 3819 N N . LYS A 1 20 ? -18.813 -0.787 1.209 1.00 0.00 31 LYS A N 3
ATOM 3820 C CA . LYS A 1 20 ? -19.315 -0.382 2.542 1.00 0.00 31 LYS A CA 3
ATOM 3821 C C . LYS A 1 20 ? -19.794 1.078 2.520 1.00 0.00 31 LYS A C 3
ATOM 3822 O O . LYS A 1 20 ? -20.936 1.374 2.916 1.00 0.00 31 LYS A O 3
ATOM 3841 N N . GLN A 1 21 ? -18.920 1.979 2.024 1.00 0.00 32 GLN A N 3
ATOM 3842 C CA . GLN A 1 21 ? -19.230 3.420 1.945 1.00 0.00 32 GLN A CA 3
ATOM 3843 C C . GLN A 1 21 ? -20.309 3.685 0.873 1.00 0.00 32 GLN A C 3
ATOM 3844 O O . GLN A 1 21 ? -21.122 4.600 1.027 1.00 0.00 32 GLN A O 3
ATOM 3858 N N . ALA A 1 22 ? -20.344 2.817 -0.166 1.00 0.00 33 ALA A N 3
ATOM 3859 C CA . ALA A 1 22 ? -21.338 2.879 -1.251 1.00 0.00 33 ALA A CA 3
ATOM 3860 C C . ALA A 1 22 ? -22.758 2.619 -0.715 1.00 0.00 33 ALA A C 3
ATOM 3861 O O . ALA A 1 22 ? -23.650 3.436 -0.896 1.00 0.00 33 ALA A O 3
ATOM 3868 N N . LEU A 1 23 ? -22.937 1.491 -0.020 1.00 0.00 34 LEU A N 3
ATOM 3869 C CA . LEU A 1 23 ? -24.266 1.045 0.458 1.00 0.00 34 LEU A CA 3
ATOM 3870 C C . LEU A 1 23 ? -24.853 1.994 1.513 1.00 0.00 34 LEU A C 3
ATOM 3871 O O . LEU A 1 23 ? -26.063 2.261 1.502 1.00 0.00 34 LEU A O 3
ATOM 3887 N N . ARG A 1 24 ? -23.991 2.519 2.404 1.00 0.00 35 ARG A N 3
ATOM 3888 C CA . ARG A 1 24 ? -24.432 3.411 3.497 1.00 0.00 35 ARG A CA 3
ATOM 3889 C C . ARG A 1 24 ? -24.859 4.800 2.961 1.00 0.00 35 ARG A C 3
ATOM 3890 O O . ARG A 1 24 ? -25.704 5.456 3.577 1.00 0.00 35 ARG A O 3
ATOM 3911 N N . GLU A 1 25 ? -24.278 5.248 1.823 1.00 0.00 36 GLU A N 3
ATOM 3912 C CA . GLU A 1 25 ? -24.713 6.504 1.152 1.00 0.00 36 GLU A CA 3
ATOM 3913 C C . GLU A 1 25 ? -25.871 6.239 0.152 1.00 0.00 36 GLU A C 3
ATOM 3914 O O . GLU A 1 25 ? -26.469 7.187 -0.367 1.00 0.00 36 GLU A O 3
ATOM 3926 N N . GLY A 1 26 ? -26.164 4.952 -0.125 1.00 0.00 37 GLY A N 3
ATOM 3927 C CA . GLY A 1 26 ? -27.333 4.563 -0.932 1.00 0.00 37 GLY A CA 3
ATOM 3928 C C . GLY A 1 26 ? -26.999 3.890 -2.262 1.00 0.00 37 GLY A C 3
ATOM 3929 O O . GLY A 1 26 ? -27.910 3.375 -2.927 1.00 0.00 37 GLY A O 3
ATOM 3933 N N . ARG A 1 27 ? -25.706 3.893 -2.666 1.00 0.00 38 ARG A N 3
ATOM 3934 C CA . ARG A 1 27 ? -25.249 3.205 -3.905 1.00 0.00 38 ARG A CA 3
ATOM 3935 C C . ARG A 1 27 ? -25.329 1.671 -3.717 1.00 0.00 38 ARG A C 3
ATOM 3936 O O . ARG A 1 27 ? -25.583 1.187 -2.610 1.00 0.00 38 ARG A O 3
ATOM 3957 N N . LYS A 1 28 ? -25.082 0.922 -4.797 1.00 0.00 39 LYS A N 3
ATOM 3958 C CA . LYS A 1 28 ? -25.071 -0.556 -4.779 1.00 0.00 39 LYS A CA 3
ATOM 3959 C C . LYS A 1 28 ? -23.893 -1.105 -5.609 1.00 0.00 39 LYS A C 3
ATOM 3960 O O . LYS A 1 28 ? -23.194 -0.346 -6.286 1.00 0.00 39 LYS A O 3
ATOM 3979 N N . VAL A 1 29 ? -23.689 -2.430 -5.551 1.00 0.00 40 VAL A N 3
ATOM 3980 C CA . VAL A 1 29 ? -22.522 -3.114 -6.154 1.00 0.00 40 VAL A CA 3
ATOM 3981 C C . VAL A 1 29 ? -23.001 -4.002 -7.299 1.00 0.00 40 VAL A C 3
ATOM 3982 O O . VAL A 1 29 ? -24.068 -4.601 -7.192 1.00 0.00 40 VAL A O 3
ATOM 3995 N N . ASN A 1 30 ? -22.205 -4.104 -8.370 1.00 0.00 41 ASN A N 3
ATOM 3996 C CA . ASN A 1 30 ? -22.507 -4.978 -9.513 1.00 0.00 41 ASN A CA 3
ATOM 3997 C C . ASN A 1 30 ? -21.311 -5.891 -9.793 1.00 0.00 41 ASN A C 3
ATOM 3998 O O . ASN A 1 30 ? -20.216 -5.426 -10.129 1.00 0.00 41 ASN A O 3
ATOM 4009 N N . ILE A 1 31 ? -21.545 -7.200 -9.608 1.00 0.00 42 ILE A N 3
ATOM 4010 C CA . ILE A 1 31 ? -20.566 -8.279 -9.828 1.00 0.00 42 ILE A CA 3
ATOM 4011 C C . ILE A 1 31 ? -21.202 -9.383 -10.709 1.00 0.00 42 ILE A C 3
ATOM 4012 O O . ILE A 1 31 ? -22.321 -9.203 -11.202 1.00 0.00 42 ILE A O 3
ATOM 4028 N N . LEU A 1 32 ? -20.453 -10.488 -10.933 1.00 0.00 43 LEU A N 3
ATOM 4029 C CA . LEU A 1 32 ? -20.852 -11.616 -11.816 1.00 0.00 43 LEU A CA 3
ATOM 4030 C C . LEU A 1 32 ? -22.278 -12.163 -11.495 1.00 0.00 43 LEU A C 3
ATOM 4031 O O . LEU A 1 32 ? -22.479 -12.930 -10.557 1.00 0.00 43 LEU A O 3
ATOM 4047 N N . GLY A 1 33 ? -23.274 -11.649 -12.262 1.00 0.00 44 GLY A N 3
ATOM 4048 C CA . GLY A 1 33 ? -24.687 -12.078 -12.161 1.00 0.00 44 GLY A CA 3
ATOM 4049 C C . GLY A 1 33 ? -25.369 -11.725 -10.834 1.00 0.00 44 GLY A C 3
ATOM 4050 O O . GLY A 1 33 ? -26.468 -12.220 -10.542 1.00 0.00 44 GLY A O 3
ATOM 4054 N N . ILE A 1 34 ? -24.720 -10.864 -10.026 1.00 0.00 45 ILE A N 3
ATOM 4055 C CA . ILE A 1 34 ? -25.180 -10.482 -8.676 1.00 0.00 45 ILE A CA 3
ATOM 4056 C C . ILE A 1 34 ? -25.142 -8.942 -8.546 1.00 0.00 45 ILE A C 3
ATOM 4057 O O . ILE A 1 34 ? -24.222 -8.297 -9.053 1.00 0.00 45 ILE A O 3
ATOM 4073 N N . GLU A 1 35 ? -26.147 -8.362 -7.870 1.00 0.00 46 GLU A N 3
ATOM 4074 C CA . GLU A 1 35 ? -26.175 -6.931 -7.515 1.00 0.00 46 GLU A CA 3
ATOM 4075 C C . GLU A 1 35 ? -26.489 -6.798 -6.017 1.00 0.00 46 GLU A C 3
ATOM 4076 O O . GLU A 1 35 ? -27.618 -7.065 -5.569 1.00 0.00 46 GLU A O 3
ATOM 4088 N N . VAL A 1 36 ? -25.458 -6.410 -5.259 1.00 0.00 47 VAL A N 3
ATOM 4089 C CA . VAL A 1 36 ? -25.532 -6.208 -3.813 1.00 0.00 47 VAL A CA 3
ATOM 4090 C C . VAL A 1 36 ? -26.171 -4.847 -3.513 1.00 0.00 47 VAL A C 3
ATOM 4091 O O . VAL A 1 36 ? -25.555 -3.803 -3.726 1.00 0.00 47 VAL A O 3
ATOM 4104 N N . THR A 1 37 ? -27.418 -4.883 -3.047 1.00 0.00 48 THR A N 3
ATOM 4105 C CA . THR A 1 37 ? -28.173 -3.683 -2.666 1.00 0.00 48 THR A CA 3
ATOM 4106 C C . THR A 1 37 ? -28.197 -3.491 -1.134 1.00 0.00 48 THR A C 3
ATOM 4107 O O . THR A 1 37 ? -28.591 -2.431 -0.654 1.00 0.00 48 THR A O 3
ATOM 4118 N N . THR A 1 38 ? -27.758 -4.517 -0.367 1.00 0.00 49 THR A N 3
ATOM 4119 C CA . THR A 1 38 ? -27.766 -4.483 1.117 1.00 0.00 49 THR A CA 3
ATOM 4120 C C . THR A 1 38 ? -26.395 -4.889 1.686 1.00 0.00 49 THR A C 3
ATOM 4121 O O . THR A 1 38 ? -25.645 -5.638 1.046 1.00 0.00 49 THR A O 3
ATOM 4132 N N . GLU A 1 39 ? -26.102 -4.403 2.906 1.00 0.00 50 GLU A N 3
ATOM 4133 C CA . GLU A 1 39 ? -24.857 -4.701 3.645 1.00 0.00 50 GLU A CA 3
ATOM 4134 C C . GLU A 1 39 ? -24.741 -6.208 3.981 1.00 0.00 50 GLU A C 3
ATOM 4135 O O . GLU A 1 39 ? -23.629 -6.747 4.082 1.00 0.00 50 GLU A O 3
ATOM 4147 N N . GLU A 1 40 ? -25.904 -6.870 4.141 1.00 0.00 51 GLU A N 3
ATOM 4148 C CA . GLU A 1 40 ? -25.977 -8.330 4.369 1.00 0.00 51 GLU A CA 3
ATOM 4149 C C . GLU A 1 40 ? -25.410 -9.097 3.163 1.00 0.00 51 GLU A C 3
ATOM 4150 O O . GLU A 1 40 ? -24.570 -9.996 3.318 1.00 0.00 51 GLU A O 3
ATOM 4162 N N . GLN A 1 41 ? -25.858 -8.701 1.957 1.00 0.00 52 GLN A N 3
ATOM 4163 C CA . GLN A 1 41 ? -25.347 -9.259 0.698 1.00 0.00 52 GLN A CA 3
ATOM 4164 C C . GLN A 1 41 ? -23.841 -8.960 0.550 1.00 0.00 52 GLN A C 3
ATOM 4165 O O . GLN A 1 41 ? -23.109 -9.789 0.054 1.00 0.00 52 GLN A O 3
ATOM 4179 N N . ALA A 1 42 ? -23.412 -7.772 1.030 1.00 0.00 53 ALA A N 3
ATOM 4180 C CA . ALA A 1 42 ? -22.026 -7.261 0.887 1.00 0.00 53 ALA A CA 3
ATOM 4181 C C . ALA A 1 42 ? -20.998 -8.095 1.650 1.00 0.00 53 ALA A C 3
ATOM 4182 O O . ALA A 1 42 ? -19.969 -8.474 1.086 1.00 0.00 53 ALA A O 3
ATOM 4189 N N . ARG A 1 43 ? -21.284 -8.348 2.937 1.00 0.00 54 ARG A N 3
ATOM 4190 C CA . ARG A 1 43 ? -20.398 -9.133 3.814 1.00 0.00 54 ARG A CA 3
ATOM 4191 C C . ARG A 1 43 ? -20.303 -10.583 3.303 1.00 0.00 54 ARG A C 3
ATOM 4192 O O . ARG A 1 43 ? -19.218 -11.185 3.293 1.00 0.00 54 ARG A O 3
ATOM 4213 N N . ARG A 1 44 ? -21.452 -11.103 2.812 1.00 0.00 55 ARG A N 3
ATOM 4214 C CA . ARG A 1 44 ? -21.530 -12.444 2.218 1.00 0.00 55 ARG A CA 3
ATOM 4215 C C . ARG A 1 44 ? -20.913 -12.484 0.806 1.00 0.00 55 ARG A C 3
ATOM 4216 O O . ARG A 1 44 ? -20.517 -13.548 0.349 1.00 0.00 55 ARG A O 3
ATOM 4237 N N . LEU A 1 45 ? -20.843 -11.321 0.126 1.00 0.00 56 LEU A N 3
ATOM 4238 C CA . LEU A 1 45 ? -20.266 -11.215 -1.232 1.00 0.00 56 LEU A CA 3
ATOM 4239 C C . LEU A 1 45 ? -18.738 -11.216 -1.138 1.00 0.00 56 LEU A C 3
ATOM 4240 O O . LEU A 1 45 ? -18.072 -11.842 -1.961 1.00 0.00 56 LEU A O 3
ATOM 4256 N N . ILE A 1 46 ? -18.204 -10.518 -0.116 1.00 0.00 57 ILE A N 3
ATOM 4257 C CA . ILE A 1 46 ? -16.760 -10.460 0.145 1.00 0.00 57 ILE A CA 3
ATOM 4258 C C . ILE A 1 46 ? -16.215 -11.858 0.431 1.00 0.00 57 ILE A C 3
ATOM 4259 O O . ILE A 1 46 ? -15.227 -12.283 -0.182 1.00 0.00 57 ILE A O 3
ATOM 4275 N N . GLU A 1 47 ? -16.878 -12.581 1.343 1.00 0.00 58 GLU A N 3
ATOM 4276 C CA . GLU A 1 47 ? -16.455 -13.937 1.687 1.00 0.00 58 GLU A CA 3
ATOM 4277 C C . GLU A 1 47 ? -16.736 -14.925 0.539 1.00 0.00 58 GLU A C 3
ATOM 4278 O O . GLU A 1 47 ? -16.061 -15.938 0.436 1.00 0.00 58 GLU A O 3
ATOM 4290 N N . PHE A 1 48 ? -17.745 -14.614 -0.306 1.00 0.00 59 PHE A N 3
ATOM 4291 C CA . PHE A 1 48 ? -18.050 -15.384 -1.530 1.00 0.00 59 PHE A CA 3
ATOM 4292 C C . PHE A 1 48 ? -16.877 -15.319 -2.521 1.00 0.00 59 PHE A C 3
ATOM 4293 O O . PHE A 1 48 ? -16.363 -16.356 -2.923 1.00 0.00 59 PHE A O 3
ATOM 4310 N N . LEU A 1 49 ? -16.447 -14.090 -2.871 1.00 0.00 60 LEU A N 3
ATOM 4311 C CA . LEU A 1 49 ? -15.462 -13.874 -3.958 1.00 0.00 60 LEU A CA 3
ATOM 4312 C C . LEU A 1 49 ? -14.065 -14.400 -3.563 1.00 0.00 60 LEU A C 3
ATOM 4313 O O . LEU A 1 49 ? -13.343 -14.949 -4.399 1.00 0.00 60 LEU A O 3
ATOM 4329 N N . ARG A 1 50 ? -13.730 -14.274 -2.256 1.00 0.00 61 ARG A N 3
ATOM 4330 C CA . ARG A 1 50 ? -12.406 -14.668 -1.722 1.00 0.00 61 ARG A CA 3
ATOM 4331 C C . ARG A 1 50 ? -12.340 -16.192 -1.449 1.00 0.00 61 ARG A C 3
ATOM 4332 O O . ARG A 1 50 ? -11.273 -16.737 -1.133 1.00 0.00 61 ARG A O 3
ATOM 4353 N N . ARG A 1 51 ? -13.507 -16.855 -1.559 1.00 0.00 62 ARG A N 3
ATOM 4354 C CA . ARG A 1 51 ? -13.642 -18.314 -1.372 1.00 0.00 62 ARG A CA 3
ATOM 4355 C C . ARG A 1 51 ? -13.833 -18.987 -2.751 1.00 0.00 62 ARG A C 3
ATOM 4356 O O . ARG A 1 51 ? -13.387 -20.122 -2.953 1.00 0.00 62 ARG A O 3
ATOM 4377 N N . PHE A 1 52 ? -14.470 -18.254 -3.689 1.00 0.00 63 PHE A N 3
ATOM 4378 C CA . PHE A 1 52 ? -14.894 -18.784 -4.997 1.00 0.00 63 PHE A CA 3
ATOM 4379 C C . PHE A 1 52 ? -13.661 -19.079 -5.855 1.00 0.00 63 PHE A C 3
ATOM 4380 O O . PHE A 1 52 ? -12.778 -18.226 -5.978 1.00 0.00 63 PHE A O 3
ATOM 4397 N N . ILE A 1 53 ? -13.646 -20.287 -6.452 1.00 0.00 64 ILE A N 3
ATOM 4398 C CA . ILE A 1 53 ? -12.480 -20.861 -7.150 1.00 0.00 64 ILE A CA 3
ATOM 4399 C C . ILE A 1 53 ? -11.342 -21.122 -6.158 1.00 0.00 64 ILE A C 3
ATOM 4400 O O . ILE A 1 53 ? -11.511 -21.842 -5.174 1.00 0.00 64 ILE A O 3
ATOM 4416 N N . SER B 1 1 ? -44.671 -12.652 -21.104 1.00 0.00 12 SER B N 3
ATOM 4417 C CA . SER B 1 1 ? -44.214 -11.504 -20.331 1.00 0.00 12 SER B CA 3
ATOM 4418 C C . SER B 1 1 ? -42.677 -11.388 -20.421 1.00 0.00 12 SER B C 3
ATOM 4419 O O . SER B 1 1 ? -42.147 -10.340 -20.795 1.00 0.00 12 SER B O 3
ATOM 4427 N N . GLY B 1 2 ? -41.984 -12.486 -20.080 1.00 0.00 13 GLY B N 3
ATOM 4428 C CA . GLY B 1 2 ? -40.528 -12.557 -20.139 1.00 0.00 13 GLY B CA 3
ATOM 4429 C C . GLY B 1 2 ? -40.004 -13.726 -19.314 1.00 0.00 13 GLY B C 3
ATOM 4430 O O . GLY B 1 2 ? -40.226 -13.771 -18.096 1.00 0.00 13 GLY B O 3
ATOM 4434 N N . LEU B 1 3 ? -39.330 -14.687 -19.976 1.00 0.00 14 LEU B N 3
ATOM 4435 C CA . LEU B 1 3 ? -38.800 -15.901 -19.329 1.00 0.00 14 LEU B CA 3
ATOM 4436 C C . LEU B 1 3 ? -37.263 -15.892 -19.451 1.00 0.00 14 LEU B C 3
ATOM 4437 O O . LEU B 1 3 ? -36.724 -16.035 -20.552 1.00 0.00 14 LEU B O 3
ATOM 4453 N N . VAL B 1 4 ? -36.573 -15.696 -18.310 1.00 0.00 15 VAL B N 3
ATOM 4454 C CA . VAL B 1 4 ? -35.098 -15.780 -18.226 1.00 0.00 15 VAL B CA 3
ATOM 4455 C C . VAL B 1 4 ? -34.682 -17.180 -17.705 1.00 0.00 15 VAL B C 3
ATOM 4456 O O . VAL B 1 4 ? -35.432 -17.786 -16.931 1.00 0.00 15 VAL B O 3
ATOM 4469 N N . PRO B 1 5 ? -33.504 -17.739 -18.148 1.00 0.00 16 PRO B N 3
ATOM 4470 C CA . PRO B 1 5 ? -33.006 -19.042 -17.645 1.00 0.00 16 PRO B CA 3
ATOM 4471 C C . PRO B 1 5 ? -32.480 -18.941 -16.189 1.00 0.00 16 PRO B C 3
ATOM 4472 O O . PRO B 1 5 ? -31.286 -18.702 -15.949 1.00 0.00 16 PRO B O 3
ATOM 4483 N N . ARG B 1 6 ? -33.408 -19.075 -15.219 1.00 0.00 17 ARG B N 3
ATOM 4484 C CA . ARG B 1 6 ? -33.079 -19.072 -13.782 1.00 0.00 17 ARG B CA 3
ATOM 4485 C C . ARG B 1 6 ? -32.567 -20.466 -13.359 1.00 0.00 17 ARG B C 3
ATOM 4486 O O . ARG B 1 6 ? -33.358 -21.379 -13.092 1.00 0.00 17 ARG B O 3
ATOM 4507 N N . GLY B 1 7 ? -31.238 -20.626 -13.373 1.00 0.00 18 GLY B N 3
ATOM 4508 C CA . GLY B 1 7 ? -30.580 -21.844 -12.904 1.00 0.00 18 GLY B CA 3
ATOM 4509 C C . GLY B 1 7 ? -30.152 -21.736 -11.446 1.00 0.00 18 GLY B C 3
ATOM 4510 O O . GLY B 1 7 ? -30.207 -20.648 -10.849 1.00 0.00 18 GLY B O 3
ATOM 4514 N N . SER B 1 8 ? -29.705 -22.863 -10.878 1.00 0.00 19 SER B N 3
ATOM 4515 C CA . SER B 1 8 ? -29.310 -22.947 -9.461 1.00 0.00 19 SER B CA 3
ATOM 4516 C C . SER B 1 8 ? -27.879 -22.406 -9.238 1.00 0.00 19 SER B C 3
ATOM 4517 O O . SER B 1 8 ? -27.592 -21.795 -8.200 1.00 0.00 19 SER B O 3
ATOM 4525 N N . HIS B 1 9 ? -26.997 -22.628 -10.228 1.00 0.00 20 HIS B N 3
ATOM 4526 C CA . HIS B 1 9 ? -25.596 -22.173 -10.181 1.00 0.00 20 HIS B CA 3
ATOM 4527 C C . HIS B 1 9 ? -25.149 -21.767 -11.595 1.00 0.00 20 HIS B C 3
ATOM 4528 O O . HIS B 1 9 ? -25.042 -22.618 -12.489 1.00 0.00 20 HIS B O 3
ATOM 4543 N N . MET B 1 10 ? -24.917 -20.456 -11.781 1.00 0.00 21 MET B N 3
ATOM 4544 C CA . MET B 1 10 ? -24.353 -19.903 -13.022 1.00 0.00 21 MET B CA 3
ATOM 4545 C C . MET B 1 10 ? -22.846 -20.247 -13.076 1.00 0.00 21 MET B C 3
ATOM 4546 O O . MET B 1 10 ? -22.065 -19.779 -12.232 1.00 0.00 21 MET B O 3
ATOM 4560 N N . ASP B 1 11 ? -22.466 -21.112 -14.032 1.00 0.00 22 ASP B N 3
ATOM 4561 C CA . ASP B 1 11 ? -21.065 -21.549 -14.222 1.00 0.00 22 ASP B CA 3
ATOM 4562 C C . ASP B 1 11 ? -20.303 -20.551 -15.101 1.00 0.00 22 ASP B C 3
ATOM 4563 O O . ASP B 1 11 ? -20.909 -19.702 -15.740 1.00 0.00 22 ASP B O 3
ATOM 4572 N N . LEU B 1 12 ? -18.971 -20.701 -15.148 1.00 0.00 23 LEU B N 3
ATOM 4573 C CA . LEU B 1 12 ? -18.072 -19.807 -15.920 1.00 0.00 23 LEU B CA 3
ATOM 4574 C C . LEU B 1 12 ? -18.234 -20.048 -17.436 1.00 0.00 23 LEU B C 3
ATOM 4575 O O . LEU B 1 12 ? -18.117 -19.118 -18.244 1.00 0.00 23 LEU B O 3
ATOM 4591 N N . GLU B 1 13 ? -18.504 -21.317 -17.789 1.00 0.00 24 GLU B N 3
ATOM 4592 C CA . GLU B 1 13 ? -18.841 -21.736 -19.166 1.00 0.00 24 GLU B CA 3
ATOM 4593 C C . GLU B 1 13 ? -20.189 -21.123 -19.615 1.00 0.00 24 GLU B C 3
ATOM 4594 O O . GLU B 1 13 ? -20.369 -20.784 -20.792 1.00 0.00 24 GLU B O 3
ATOM 4606 N N . GLU B 1 14 ? -21.121 -20.973 -18.654 1.00 0.00 25 GLU B N 3
ATOM 4607 C CA . GLU B 1 14 ? -22.445 -20.369 -18.898 1.00 0.00 25 GLU B CA 3
ATOM 4608 C C . GLU B 1 14 ? -22.317 -18.836 -18.962 1.00 0.00 25 GLU B C 3
ATOM 4609 O O . GLU B 1 14 ? -22.982 -18.181 -19.763 1.00 0.00 25 GLU B O 3
ATOM 4621 N N . LEU B 1 15 ? -21.415 -18.292 -18.126 1.00 0.00 26 LEU B N 3
ATOM 4622 C CA . LEU B 1 15 ? -21.110 -16.852 -18.083 1.00 0.00 26 LEU B CA 3
ATOM 4623 C C . LEU B 1 15 ? -20.533 -16.411 -19.427 1.00 0.00 26 LEU B C 3
ATOM 4624 O O . LEU B 1 15 ? -20.774 -15.292 -19.859 1.00 0.00 26 LEU B O 3
ATOM 4640 N N . GLU B 1 16 ? -19.784 -17.334 -20.066 1.00 0.00 27 GLU B N 3
ATOM 4641 C CA . GLU B 1 16 ? -19.153 -17.129 -21.378 1.00 0.00 27 GLU B CA 3
ATOM 4642 C C . GLU B 1 16 ? -20.204 -16.857 -22.481 1.00 0.00 27 GLU B C 3
ATOM 4643 O O . GLU B 1 16 ? -20.117 -15.862 -23.205 1.00 0.00 27 GLU B O 3
ATOM 4655 N N . GLU B 1 17 ? -21.201 -17.754 -22.594 1.00 0.00 28 GLU B N 3
ATOM 4656 C CA . GLU B 1 17 ? -22.258 -17.638 -23.621 1.00 0.00 28 GLU B CA 3
ATOM 4657 C C . GLU B 1 17 ? -23.240 -16.499 -23.279 1.00 0.00 28 GLU B C 3
ATOM 4658 O O . GLU B 1 17 ? -23.843 -15.905 -24.182 1.00 0.00 28 GLU B O 3
ATOM 4670 N N . ASP B 1 18 ? -23.368 -16.193 -21.970 1.00 0.00 29 ASP B N 3
ATOM 4671 C CA . ASP B 1 18 ? -24.226 -15.097 -21.466 1.00 0.00 29 ASP B CA 3
ATOM 4672 C C . ASP B 1 18 ? -23.600 -13.715 -21.752 1.00 0.00 29 ASP B C 3
ATOM 4673 O O . ASP B 1 18 ? -24.314 -12.766 -22.094 1.00 0.00 29 ASP B O 3
ATOM 4682 N N . LEU B 1 19 ? -22.256 -13.604 -21.591 1.00 0.00 30 LEU B N 3
ATOM 4683 C CA . LEU B 1 19 ? -21.536 -12.335 -21.837 1.00 0.00 30 LEU B CA 3
ATOM 4684 C C . LEU B 1 19 ? -21.453 -12.082 -23.339 1.00 0.00 30 LEU B C 3
ATOM 4685 O O . LEU B 1 19 ? -21.549 -10.951 -23.765 1.00 0.00 30 LEU B O 3
ATOM 4701 N N . LYS B 1 20 ? -21.295 -13.166 -24.129 1.00 0.00 31 LYS B N 3
ATOM 4702 C CA . LYS B 1 20 ? -21.282 -13.089 -25.604 1.00 0.00 31 LYS B CA 3
ATOM 4703 C C . LYS B 1 20 ? -22.636 -12.609 -26.131 1.00 0.00 31 LYS B C 3
ATOM 4704 O O . LYS B 1 20 ? -22.686 -11.844 -27.092 1.00 0.00 31 LYS B O 3
ATOM 4723 N N . GLN B 1 21 ? -23.715 -13.060 -25.466 1.00 0.00 32 GLN B N 3
ATOM 4724 C CA . GLN B 1 21 ? -25.088 -12.603 -25.733 1.00 0.00 32 GLN B CA 3
ATOM 4725 C C . GLN B 1 21 ? -25.190 -11.078 -25.497 1.00 0.00 32 GLN B C 3
ATOM 4726 O O . GLN B 1 21 ? -25.614 -10.335 -26.385 1.00 0.00 32 GLN B O 3
ATOM 4740 N N . ALA B 1 22 ? -24.724 -10.638 -24.310 1.00 0.00 33 ALA B N 3
ATOM 4741 C CA . ALA B 1 22 ? -24.727 -9.222 -23.895 1.00 0.00 33 ALA B CA 3
ATOM 4742 C C . ALA B 1 22 ? -23.933 -8.340 -24.880 1.00 0.00 33 ALA B C 3
ATOM 4743 O O . ALA B 1 22 ? -24.461 -7.379 -25.428 1.00 0.00 33 ALA B O 3
ATOM 4750 N N . LEU B 1 23 ? -22.689 -8.748 -25.151 1.00 0.00 34 LEU B N 3
ATOM 4751 C CA . LEU B 1 23 ? -21.709 -7.949 -25.912 1.00 0.00 34 LEU B CA 3
ATOM 4752 C C . LEU B 1 23 ? -22.087 -7.822 -27.405 1.00 0.00 34 LEU B C 3
ATOM 4753 O O . LEU B 1 23 ? -21.749 -6.815 -28.045 1.00 0.00 34 LEU B O 3
ATOM 4769 N N . ARG B 1 24 ? -22.802 -8.837 -27.951 1.00 0.00 35 ARG B N 3
ATOM 4770 C CA . ARG B 1 24 ? -23.252 -8.817 -29.366 1.00 0.00 35 ARG B CA 3
ATOM 4771 C C . ARG B 1 24 ? -24.498 -7.927 -29.536 1.00 0.00 35 ARG B C 3
ATOM 4772 O O . ARG B 1 24 ? -24.744 -7.417 -30.632 1.00 0.00 35 ARG B O 3
ATOM 4793 N N . GLU B 1 25 ? -25.290 -7.758 -28.453 1.00 0.00 36 GLU B N 3
ATOM 4794 C CA . GLU B 1 25 ? -26.454 -6.841 -28.452 1.00 0.00 36 GLU B CA 3
ATOM 4795 C C . GLU B 1 25 ? -26.112 -5.485 -27.773 1.00 0.00 36 GLU B C 3
ATOM 4796 O O . GLU B 1 25 ? -27.017 -4.714 -27.426 1.00 0.00 36 GLU B O 3
ATOM 4808 N N . GLY B 1 26 ? -24.795 -5.208 -27.607 1.00 0.00 37 GLY B N 3
ATOM 4809 C CA . GLY B 1 26 ? -24.301 -3.874 -27.198 1.00 0.00 37 GLY B CA 3
ATOM 4810 C C . GLY B 1 26 ? -24.497 -3.546 -25.720 1.00 0.00 37 GLY B C 3
ATOM 4811 O O . GLY B 1 26 ? -24.650 -2.372 -25.352 1.00 0.00 37 GLY B O 3
ATOM 4815 N N . ARG B 1 27 ? -24.512 -4.586 -24.878 1.00 0.00 38 ARG B N 3
ATOM 4816 C CA . ARG B 1 27 ? -24.639 -4.470 -23.407 1.00 0.00 38 ARG B CA 3
ATOM 4817 C C . ARG B 1 27 ? -23.279 -4.762 -22.755 1.00 0.00 38 ARG B C 3
ATOM 4818 O O . ARG B 1 27 ? -22.519 -5.599 -23.264 1.00 0.00 38 ARG B O 3
ATOM 4839 N N . LYS B 1 28 ? -22.966 -4.082 -21.634 1.00 0.00 39 LYS B N 3
ATOM 4840 C CA . LYS B 1 28 ? -21.724 -4.331 -20.876 1.00 0.00 39 LYS B CA 3
ATOM 4841 C C . LYS B 1 28 ? -21.999 -5.251 -19.680 1.00 0.00 39 LYS B C 3
ATOM 4842 O O . LYS B 1 28 ? -23.109 -5.271 -19.128 1.00 0.00 39 LYS B O 3
ATOM 4861 N N . VAL B 1 29 ? -20.973 -6.018 -19.309 1.00 0.00 40 VAL B N 3
ATOM 4862 C CA . VAL B 1 29 ? -20.971 -6.887 -18.128 1.00 0.00 40 VAL B CA 3
ATOM 4863 C C . VAL B 1 29 ? -20.257 -6.148 -16.987 1.00 0.00 40 VAL B C 3
ATOM 4864 O O . VAL B 1 29 ? -19.105 -5.735 -17.144 1.00 0.00 40 VAL B O 3
ATOM 4877 N N . ASN B 1 30 ? -20.954 -5.947 -15.865 1.00 0.00 41 ASN B N 3
ATOM 4878 C CA . ASN B 1 30 ? -20.399 -5.286 -14.676 1.00 0.00 41 ASN B CA 3
ATOM 4879 C C . ASN B 1 30 ? -20.047 -6.347 -13.624 1.00 0.00 41 ASN B C 3
ATOM 4880 O O . ASN B 1 30 ? -20.914 -7.106 -13.169 1.00 0.00 41 ASN B O 3
ATOM 4891 N N . ILE B 1 31 ? -18.754 -6.396 -13.271 1.00 0.00 42 ILE B N 3
ATOM 4892 C CA . ILE B 1 31 ? -18.164 -7.386 -12.345 1.00 0.00 42 ILE B CA 3
ATOM 4893 C C . ILE B 1 31 ? -17.242 -6.678 -11.328 1.00 0.00 42 ILE B C 3
ATOM 4894 O O . ILE B 1 31 ? -17.209 -5.443 -11.283 1.00 0.00 42 ILE B O 3
ATOM 4910 N N . LEU B 1 32 ? -16.530 -7.483 -10.501 1.00 0.00 43 LEU B N 3
ATOM 4911 C CA . LEU B 1 32 ? -15.668 -7.010 -9.389 1.00 0.00 43 LEU B CA 3
ATOM 4912 C C . LEU B 1 32 ? -14.641 -5.932 -9.848 1.00 0.00 43 LEU B C 3
ATOM 4913 O O . LEU B 1 32 ? -13.599 -6.238 -10.417 1.00 0.00 43 LEU B O 3
ATOM 4929 N N . GLY B 1 33 ? -15.036 -4.645 -9.678 1.00 0.00 44 GLY B N 3
ATOM 4930 C CA . GLY B 1 33 ? -14.190 -3.480 -10.016 1.00 0.00 44 GLY B CA 3
ATOM 4931 C C . GLY B 1 33 ? -13.903 -3.297 -11.515 1.00 0.00 44 GLY B C 3
ATOM 4932 O O . GLY B 1 33 ? -13.200 -2.356 -11.896 1.00 0.00 44 GLY B O 3
ATOM 4936 N N . ILE B 1 34 ? -14.465 -4.183 -12.361 1.00 0.00 45 ILE B N 3
ATOM 4937 C CA . ILE B 1 34 ? -14.195 -4.238 -13.816 1.00 0.00 45 ILE B CA 3
ATOM 4938 C C . ILE B 1 34 ? -15.521 -4.073 -14.594 1.00 0.00 45 ILE B C 3
ATOM 4939 O O . ILE B 1 34 ? -16.584 -4.482 -14.112 1.00 0.00 45 ILE B O 3
ATOM 4955 N N . GLU B 1 35 ? -15.451 -3.458 -15.789 1.00 0.00 46 GLU B N 3
ATOM 4956 C CA . GLU B 1 35 ? -16.589 -3.359 -16.721 1.00 0.00 46 GLU B CA 3
ATOM 4957 C C . GLU B 1 35 ? -16.157 -3.879 -18.109 1.00 0.00 46 GLU B C 3
ATOM 4958 O O . GLU B 1 35 ? -15.382 -3.222 -18.822 1.00 0.00 46 GLU B O 3
ATOM 4970 N N . VAL B 1 36 ? -16.639 -5.081 -18.459 1.00 0.00 47 VAL B N 3
ATOM 4971 C CA . VAL B 1 36 ? -16.420 -5.698 -19.773 1.00 0.00 47 VAL B CA 3
ATOM 4972 C C . VAL B 1 36 ? -17.381 -5.077 -20.807 1.00 0.00 47 VAL B C 3
ATOM 4973 O O . VAL B 1 36 ? -18.564 -5.424 -20.862 1.00 0.00 47 VAL B O 3
ATOM 4986 N N . THR B 1 37 ? -16.870 -4.113 -21.581 1.00 0.00 48 THR B N 3
ATOM 4987 C CA . THR B 1 37 ? -17.604 -3.508 -22.708 1.00 0.00 48 THR B CA 3
ATOM 4988 C C . THR B 1 37 ? -17.256 -4.214 -24.034 1.00 0.00 48 THR B C 3
ATOM 4989 O O . THR B 1 37 ? -18.062 -4.216 -24.969 1.00 0.00 48 THR B O 3
ATOM 5000 N N . THR B 1 38 ? -16.056 -4.820 -24.097 1.00 0.00 49 THR B N 3
ATOM 5001 C CA . THR B 1 38 ? -15.557 -5.540 -25.291 1.00 0.00 49 THR B CA 3
ATOM 5002 C C . THR B 1 38 ? -15.221 -6.999 -24.930 1.00 0.00 49 THR B C 3
ATOM 5003 O O . THR B 1 38 ? -14.891 -7.296 -23.770 1.00 0.00 49 THR B O 3
ATOM 5014 N N . GLU B 1 39 ? -15.277 -7.895 -25.940 1.00 0.00 50 GLU B N 3
ATOM 5015 C CA . GLU B 1 39 ? -15.091 -9.350 -25.736 1.00 0.00 50 GLU B CA 3
ATOM 5016 C C . GLU B 1 39 ? -13.626 -9.706 -25.389 1.00 0.00 50 GLU B C 3
ATOM 5017 O O . GLU B 1 39 ? -13.356 -10.786 -24.843 1.00 0.00 50 GLU B O 3
ATOM 5029 N N . GLU B 1 40 ? -12.682 -8.792 -25.689 1.00 0.00 51 GLU B N 3
ATOM 5030 C CA . GLU B 1 40 ? -11.278 -8.954 -25.271 1.00 0.00 51 GLU B CA 3
ATOM 5031 C C . GLU B 1 40 ? -11.191 -8.938 -23.731 1.00 0.00 51 GLU B C 3
ATOM 5032 O O . GLU B 1 40 ? -10.522 -9.772 -23.140 1.00 0.00 51 GLU B O 3
ATOM 5044 N N . GLN B 1 41 ? -11.943 -8.016 -23.098 1.00 0.00 52 GLN B N 3
ATOM 5045 C CA . GLN B 1 41 ? -12.004 -7.890 -21.630 1.00 0.00 52 GLN B CA 3
ATOM 5046 C C . GLN B 1 41 ? -12.697 -9.115 -21.009 1.00 0.00 52 GLN B C 3
ATOM 5047 O O . GLN B 1 41 ? -12.425 -9.457 -19.873 1.00 0.00 52 GLN B O 3
ATOM 5061 N N . ALA B 1 42 ? -13.591 -9.746 -21.793 1.00 0.00 53 ALA B N 3
ATOM 5062 C CA . ALA B 1 42 ? -14.380 -10.915 -21.370 1.00 0.00 53 ALA B CA 3
ATOM 5063 C C . ALA B 1 42 ? -13.519 -12.180 -21.235 1.00 0.00 53 ALA B C 3
ATOM 5064 O O . ALA B 1 42 ? -13.598 -12.873 -20.229 1.00 0.00 53 ALA B O 3
ATOM 5071 N N . ARG B 1 43 ? -12.715 -12.475 -22.280 1.00 0.00 54 ARG B N 3
ATOM 5072 C CA . ARG B 1 43 ? -11.817 -13.654 -22.302 1.00 0.00 54 ARG B CA 3
ATOM 5073 C C . ARG B 1 43 ? -10.696 -13.496 -21.244 1.00 0.00 54 ARG B C 3
ATOM 5074 O O . ARG B 1 43 ? -10.283 -14.469 -20.604 1.00 0.00 54 ARG B O 3
ATOM 5095 N N . ARG B 1 44 ? -10.240 -12.238 -21.071 1.00 0.00 55 ARG B N 3
ATOM 5096 C CA . ARG B 1 44 ? -9.225 -11.856 -20.073 1.00 0.00 55 ARG B CA 3
ATOM 5097 C C . ARG B 1 44 ? -9.810 -11.944 -18.655 1.00 0.00 55 ARG B C 3
ATOM 5098 O O . ARG B 1 44 ? -9.106 -12.330 -17.717 1.00 0.00 55 ARG B O 3
ATOM 5119 N N . LEU B 1 45 ? -11.109 -11.596 -18.524 1.00 0.00 56 LEU B N 3
ATOM 5120 C CA . LEU B 1 45 ? -11.839 -11.682 -17.249 1.00 0.00 56 LEU B CA 3
ATOM 5121 C C . LEU B 1 45 ? -11.998 -13.140 -16.829 1.00 0.00 56 LEU B C 3
ATOM 5122 O O . LEU B 1 45 ? -11.743 -13.466 -15.682 1.00 0.00 56 LEU B O 3
ATOM 5138 N N . ILE B 1 46 ? -12.433 -13.994 -17.784 1.00 0.00 57 ILE B N 3
ATOM 5139 C CA . ILE B 1 46 ? -12.652 -15.439 -17.562 1.00 0.00 57 ILE B CA 3
ATOM 5140 C C . ILE B 1 46 ? -11.389 -16.095 -17.006 1.00 0.00 57 ILE B C 3
ATOM 5141 O O . ILE B 1 46 ? -11.450 -16.849 -16.021 1.00 0.00 57 ILE B O 3
ATOM 5157 N N . GLU B 1 47 ? -10.252 -15.757 -17.624 1.00 0.00 58 GLU B N 3
ATOM 5158 C CA . GLU B 1 47 ? -8.944 -16.257 -17.209 1.00 0.00 58 GLU B CA 3
ATOM 5159 C C . GLU B 1 47 ? -8.611 -15.786 -15.782 1.00 0.00 58 GLU B C 3
ATOM 5160 O O . GLU B 1 47 ? -8.132 -16.558 -14.946 1.00 0.00 58 GLU B O 3
ATOM 5172 N N . PHE B 1 48 ? -8.879 -14.496 -15.552 1.00 0.00 59 PHE B N 3
ATOM 5173 C CA . PHE B 1 48 ? -8.571 -13.807 -14.302 1.00 0.00 59 PHE B CA 3
ATOM 5174 C C . PHE B 1 48 ? -9.353 -14.419 -13.118 1.00 0.00 59 PHE B C 3
ATOM 5175 O O . PHE B 1 48 ? -8.741 -14.825 -12.139 1.00 0.00 59 PHE B O 3
ATOM 5192 N N . LEU B 1 49 ? -10.697 -14.525 -13.250 1.00 0.00 60 LEU B N 3
ATOM 5193 C CA . LEU B 1 49 ? -11.591 -14.932 -12.139 1.00 0.00 60 LEU B CA 3
ATOM 5194 C C . LEU B 1 49 ? -11.423 -16.421 -11.775 1.00 0.00 60 LEU B C 3
ATOM 5195 O O . LEU B 1 49 ? -11.639 -16.805 -10.622 1.00 0.00 60 LEU B O 3
ATOM 5211 N N . ARG B 1 50 ? -11.020 -17.257 -12.765 1.00 0.00 61 ARG B N 3
ATOM 5212 C CA . ARG B 1 50 ? -10.757 -18.702 -12.522 1.00 0.00 61 ARG B CA 3
ATOM 5213 C C . ARG B 1 50 ? -9.347 -18.918 -11.920 1.00 0.00 61 ARG B C 3
ATOM 5214 O O . ARG B 1 50 ? -8.943 -20.053 -11.635 1.00 0.00 61 ARG B O 3
ATOM 5235 N N . ARG B 1 51 ? -8.598 -17.813 -11.751 1.00 0.00 62 ARG B N 3
ATOM 5236 C CA . ARG B 1 51 ? -7.290 -17.799 -11.061 1.00 0.00 62 ARG B CA 3
ATOM 5237 C C . ARG B 1 51 ? -7.325 -16.905 -9.803 1.00 0.00 62 ARG B C 3
ATOM 5238 O O . ARG B 1 51 ? -6.444 -17.003 -8.944 1.00 0.00 62 ARG B O 3
ATOM 5259 N N . PHE B 1 52 ? -8.360 -16.057 -9.685 1.00 0.00 63 PHE B N 3
ATOM 5260 C CA . PHE B 1 52 ? -8.467 -15.046 -8.614 1.00 0.00 63 PHE B CA 3
ATOM 5261 C C . PHE B 1 52 ? -9.364 -15.552 -7.471 1.00 0.00 63 PHE B C 3
ATOM 5262 O O . PHE B 1 52 ? -10.276 -16.364 -7.690 1.00 0.00 63 PHE B O 3
ATOM 5279 N N . ILE B 1 53 ? -9.050 -15.087 -6.253 1.00 0.00 64 ILE B N 3
ATOM 5280 C CA . ILE B 1 53 ? -9.853 -15.319 -5.037 1.00 0.00 64 ILE B CA 3
ATOM 5281 C C . ILE B 1 53 ? -9.898 -13.991 -4.219 1.00 0.00 64 ILE B C 3
ATOM 5282 O O . ILE B 1 53 ? -9.133 -13.837 -3.239 1.00 0.00 64 ILE B O 3
ATOM 5299 N N . SER A 1 1 ? -3.708 15.014 -24.374 1.00 0.00 12 SER A N 4
ATOM 5300 C CA . SER A 1 1 ? -2.335 14.481 -24.273 1.00 0.00 12 SER A CA 4
ATOM 5301 C C . SER A 1 1 ? -1.942 14.356 -22.793 1.00 0.00 12 SER A C 4
ATOM 5302 O O . SER A 1 1 ? -2.021 15.340 -22.042 1.00 0.00 12 SER A O 4
ATOM 5311 N N . GLY A 1 2 ? -1.510 13.155 -22.384 1.00 0.00 13 GLY A N 4
ATOM 5312 C CA . GLY A 1 2 ? -1.119 12.904 -20.995 1.00 0.00 13 GLY A CA 4
ATOM 5313 C C . GLY A 1 2 ? -0.361 11.596 -20.822 1.00 0.00 13 GLY A C 4
ATOM 5314 O O . GLY A 1 2 ? 0.223 11.075 -21.781 1.00 0.00 13 GLY A O 4
ATOM 5318 N N . LEU A 1 3 ? -0.372 11.068 -19.592 1.00 0.00 14 LEU A N 4
ATOM 5319 C CA . LEU A 1 3 ? 0.321 9.816 -19.250 1.00 0.00 14 LEU A CA 4
ATOM 5320 C C . LEU A 1 3 ? -0.580 8.612 -19.566 1.00 0.00 14 LEU A C 4
ATOM 5321 O O . LEU A 1 3 ? -1.812 8.728 -19.570 1.00 0.00 14 LEU A O 4
ATOM 5337 N N . VAL A 1 4 ? 0.053 7.468 -19.868 1.00 0.00 15 VAL A N 4
ATOM 5338 C CA . VAL A 1 4 ? -0.651 6.233 -20.274 1.00 0.00 15 VAL A CA 4
ATOM 5339 C C . VAL A 1 4 ? -1.306 5.524 -19.053 1.00 0.00 15 VAL A C 4
ATOM 5340 O O . VAL A 1 4 ? -0.756 5.591 -17.947 1.00 0.00 15 VAL A O 4
ATOM 5353 N N . PRO A 1 5 ? -2.523 4.885 -19.230 1.00 0.00 16 PRO A N 4
ATOM 5354 C CA . PRO A 1 5 ? -3.215 4.141 -18.138 1.00 0.00 16 PRO A CA 4
ATOM 5355 C C . PRO A 1 5 ? -2.345 2.985 -17.580 1.00 0.00 16 PRO A C 4
ATOM 5356 O O . PRO A 1 5 ? -2.213 1.926 -18.213 1.00 0.00 16 PRO A O 4
ATOM 5367 N N . ARG A 1 6 ? -1.735 3.240 -16.410 1.00 0.00 17 ARG A N 4
ATOM 5368 C CA . ARG A 1 6 ? -0.779 2.322 -15.762 1.00 0.00 17 ARG A CA 4
ATOM 5369 C C . ARG A 1 6 ? -1.481 1.088 -15.184 1.00 0.00 17 ARG A C 4
ATOM 5370 O O . ARG A 1 6 ? -0.999 -0.040 -15.343 1.00 0.00 17 ARG A O 4
ATOM 5391 N N . GLY A 1 7 ? -2.622 1.322 -14.515 1.00 0.00 18 GLY A N 4
ATOM 5392 C CA . GLY A 1 7 ? -3.368 0.261 -13.829 1.00 0.00 18 GLY A CA 4
ATOM 5393 C C . GLY A 1 7 ? -2.778 -0.060 -12.459 1.00 0.00 18 GLY A C 4
ATOM 5394 O O . GLY A 1 7 ? -1.610 0.254 -12.184 1.00 0.00 18 GLY A O 4
ATOM 5398 N N . SER A 1 8 ? -3.580 -0.700 -11.602 1.00 0.00 19 SER A N 4
ATOM 5399 C CA . SER A 1 8 ? -3.167 -1.081 -10.240 1.00 0.00 19 SER A CA 4
ATOM 5400 C C . SER A 1 8 ? -3.850 -2.400 -9.847 1.00 0.00 19 SER A C 4
ATOM 5401 O O . SER A 1 8 ? -4.971 -2.680 -10.305 1.00 0.00 19 SER A O 4
ATOM 5409 N N . HIS A 1 9 ? -3.152 -3.214 -9.023 1.00 0.00 20 HIS A N 4
ATOM 5410 C CA . HIS A 1 9 ? -3.731 -4.431 -8.427 1.00 0.00 20 HIS A CA 4
ATOM 5411 C C . HIS A 1 9 ? -4.849 -4.026 -7.459 1.00 0.00 20 HIS A C 4
ATOM 5412 O O . HIS A 1 9 ? -4.570 -3.577 -6.341 1.00 0.00 20 HIS A O 4
ATOM 5427 N N . MET A 1 10 ? -6.099 -4.115 -7.936 1.00 0.00 21 MET A N 4
ATOM 5428 C CA . MET A 1 10 ? -7.283 -3.829 -7.122 1.00 0.00 21 MET A CA 4
ATOM 5429 C C . MET A 1 10 ? -7.386 -4.905 -6.028 1.00 0.00 21 MET A C 4
ATOM 5430 O O . MET A 1 10 ? -7.829 -6.035 -6.293 1.00 0.00 21 MET A O 4
ATOM 5444 N N . ASP A 1 11 ? -6.858 -4.574 -4.832 1.00 0.00 22 ASP A N 4
ATOM 5445 C CA . ASP A 1 11 ? -6.963 -5.437 -3.648 1.00 0.00 22 ASP A CA 4
ATOM 5446 C C . ASP A 1 11 ? -8.426 -5.622 -3.263 1.00 0.00 22 ASP A C 4
ATOM 5447 O O . ASP A 1 11 ? -9.252 -4.722 -3.467 1.00 0.00 22 ASP A O 4
ATOM 5456 N N . LEU A 1 12 ? -8.732 -6.787 -2.687 1.00 0.00 23 LEU A N 4
ATOM 5457 C CA . LEU A 1 12 ? -10.062 -7.084 -2.152 1.00 0.00 23 LEU A CA 4
ATOM 5458 C C . LEU A 1 12 ? -10.423 -6.095 -1.024 1.00 0.00 23 LEU A C 4
ATOM 5459 O O . LEU A 1 12 ? -11.592 -5.826 -0.787 1.00 0.00 23 LEU A O 4
ATOM 5475 N N . GLU A 1 13 ? -9.378 -5.570 -0.363 1.00 0.00 24 GLU A N 4
ATOM 5476 C CA . GLU A 1 13 ? -9.478 -4.512 0.655 1.00 0.00 24 GLU A CA 4
ATOM 5477 C C . GLU A 1 13 ? -10.068 -3.224 0.043 1.00 0.00 24 GLU A C 4
ATOM 5478 O O . GLU A 1 13 ? -10.951 -2.596 0.634 1.00 0.00 24 GLU A O 4
ATOM 5490 N N . GLU A 1 14 ? -9.570 -2.873 -1.162 1.00 0.00 25 GLU A N 4
ATOM 5491 C CA . GLU A 1 14 ? -9.990 -1.669 -1.899 1.00 0.00 25 GLU A CA 4
ATOM 5492 C C . GLU A 1 14 ? -11.466 -1.799 -2.339 1.00 0.00 25 GLU A C 4
ATOM 5493 O O . GLU A 1 14 ? -12.257 -0.864 -2.168 1.00 0.00 25 GLU A O 4
ATOM 5505 N N . LEU A 1 15 ? -11.811 -2.984 -2.890 1.00 0.00 26 LEU A N 4
ATOM 5506 C CA . LEU A 1 15 ? -13.192 -3.326 -3.303 1.00 0.00 26 LEU A CA 4
ATOM 5507 C C . LEU A 1 15 ? -14.143 -3.359 -2.097 1.00 0.00 26 LEU A C 4
ATOM 5508 O O . LEU A 1 15 ? -15.294 -2.922 -2.198 1.00 0.00 26 LEU A O 4
ATOM 5524 N N . GLU A 1 16 ? -13.642 -3.889 -0.968 1.00 0.00 27 GLU A N 4
ATOM 5525 C CA . GLU A 1 16 ? -14.429 -4.078 0.259 1.00 0.00 27 GLU A CA 4
ATOM 5526 C C . GLU A 1 16 ? -14.925 -2.723 0.778 1.00 0.00 27 GLU A C 4
ATOM 5527 O O . GLU A 1 16 ? -16.124 -2.511 0.891 1.00 0.00 27 GLU A O 4
ATOM 5539 N N . GLU A 1 17 ? -13.988 -1.786 1.010 1.00 0.00 28 GLU A N 4
ATOM 5540 C CA . GLU A 1 17 ? -14.315 -0.434 1.512 1.00 0.00 28 GLU A CA 4
ATOM 5541 C C . GLU A 1 17 ? -15.107 0.381 0.472 1.00 0.00 28 GLU A C 4
ATOM 5542 O O . GLU A 1 17 ? -15.863 1.279 0.841 1.00 0.00 28 GLU A O 4
ATOM 5554 N N . ASP A 1 18 ? -14.915 0.048 -0.824 1.00 0.00 29 ASP A N 4
ATOM 5555 C CA . ASP A 1 18 ? -15.652 0.680 -1.945 1.00 0.00 29 ASP A CA 4
ATOM 5556 C C . ASP A 1 18 ? -17.160 0.384 -1.841 1.00 0.00 29 ASP A C 4
ATOM 5557 O O . ASP A 1 18 ? -17.986 1.308 -1.852 1.00 0.00 29 ASP A O 4
ATOM 5566 N N . LEU A 1 19 ? -17.509 -0.919 -1.726 1.00 0.00 30 LEU A N 4
ATOM 5567 C CA . LEU A 1 19 ? -18.918 -1.353 -1.640 1.00 0.00 30 LEU A CA 4
ATOM 5568 C C . LEU A 1 19 ? -19.525 -0.960 -0.283 1.00 0.00 30 LEU A C 4
ATOM 5569 O O . LEU A 1 19 ? -20.700 -0.625 -0.224 1.00 0.00 30 LEU A O 4
ATOM 5585 N N . LYS A 1 20 ? -18.691 -0.963 0.782 1.00 0.00 31 LYS A N 4
ATOM 5586 C CA . LYS A 1 20 ? -19.081 -0.480 2.128 1.00 0.00 31 LYS A CA 4
ATOM 5587 C C . LYS A 1 20 ? -19.507 0.997 2.070 1.00 0.00 31 LYS A C 4
ATOM 5588 O O . LYS A 1 20 ? -20.514 1.382 2.662 1.00 0.00 31 LYS A O 4
ATOM 5607 N N . GLN A 1 21 ? -18.723 1.794 1.318 1.00 0.00 32 GLN A N 4
ATOM 5608 C CA . GLN A 1 21 ? -18.967 3.234 1.102 1.00 0.00 32 GLN A CA 4
ATOM 5609 C C . GLN A 1 21 ? -20.331 3.457 0.424 1.00 0.00 32 GLN A C 4
ATOM 5610 O O . GLN A 1 21 ? -21.075 4.366 0.806 1.00 0.00 32 GLN A O 4
ATOM 5624 N N . ALA A 1 22 ? -20.644 2.582 -0.558 1.00 0.00 33 ALA A N 4
ATOM 5625 C CA . ALA A 1 22 ? -21.929 2.592 -1.279 1.00 0.00 33 ALA A CA 4
ATOM 5626 C C . ALA A 1 22 ? -23.098 2.365 -0.302 1.00 0.00 33 ALA A C 4
ATOM 5627 O O . ALA A 1 22 ? -24.066 3.111 -0.313 1.00 0.00 33 ALA A O 4
ATOM 5634 N N . LEU A 1 23 ? -22.950 1.359 0.576 1.00 0.00 34 LEU A N 4
ATOM 5635 C CA . LEU A 1 23 ? -23.977 0.989 1.588 1.00 0.00 34 LEU A CA 4
ATOM 5636 C C . LEU A 1 23 ? -24.250 2.148 2.570 1.00 0.00 34 LEU A C 4
ATOM 5637 O O . LEU A 1 23 ? -25.391 2.364 2.996 1.00 0.00 34 LEU A O 4
ATOM 5653 N N . ARG A 1 24 ? -23.174 2.874 2.912 1.00 0.00 35 ARG A N 4
ATOM 5654 C CA . ARG A 1 24 ? -23.223 4.032 3.822 1.00 0.00 35 ARG A CA 4
ATOM 5655 C C . ARG A 1 24 ? -24.028 5.191 3.197 1.00 0.00 35 ARG A C 4
ATOM 5656 O O . ARG A 1 24 ? -24.855 5.809 3.872 1.00 0.00 35 ARG A O 4
ATOM 5677 N N . GLU A 1 25 ? -23.786 5.456 1.901 1.00 0.00 36 GLU A N 4
ATOM 5678 C CA . GLU A 1 25 ? -24.427 6.573 1.165 1.00 0.00 36 GLU A CA 4
ATOM 5679 C C . GLU A 1 25 ? -25.779 6.156 0.540 1.00 0.00 36 GLU A C 4
ATOM 5680 O O . GLU A 1 25 ? -26.475 6.999 -0.030 1.00 0.00 36 GLU A O 4
ATOM 5692 N N . GLY A 1 26 ? -26.135 4.860 0.650 1.00 0.00 37 GLY A N 4
ATOM 5693 C CA . GLY A 1 26 ? -27.404 4.352 0.122 1.00 0.00 37 GLY A CA 4
ATOM 5694 C C . GLY A 1 26 ? -27.359 4.117 -1.383 1.00 0.00 37 GLY A C 4
ATOM 5695 O O . GLY A 1 26 ? -28.142 4.704 -2.139 1.00 0.00 37 GLY A O 4
ATOM 5699 N N . ARG A 1 27 ? -26.417 3.265 -1.801 1.00 0.00 38 ARG A N 4
ATOM 5700 C CA . ARG A 1 27 ? -26.204 2.858 -3.203 1.00 0.00 38 ARG A CA 4
ATOM 5701 C C . ARG A 1 27 ? -25.874 1.360 -3.240 1.00 0.00 38 ARG A C 4
ATOM 5702 O O . ARG A 1 27 ? -25.348 0.803 -2.263 1.00 0.00 38 ARG A O 4
ATOM 5723 N N . LYS A 1 28 ? -26.194 0.719 -4.373 1.00 0.00 39 LYS A N 4
ATOM 5724 C CA . LYS A 1 28 ? -25.908 -0.705 -4.609 1.00 0.00 39 LYS A CA 4
ATOM 5725 C C . LYS A 1 28 ? -24.646 -0.862 -5.479 1.00 0.00 39 LYS A C 4
ATOM 5726 O O . LYS A 1 28 ? -24.122 0.128 -6.014 1.00 0.00 39 LYS A O 4
ATOM 5745 N N . VAL A 1 29 ? -24.191 -2.116 -5.641 1.00 0.00 40 VAL A N 4
ATOM 5746 C CA . VAL A 1 29 ? -22.963 -2.458 -6.387 1.00 0.00 40 VAL A CA 4
ATOM 5747 C C . VAL A 1 29 ? -23.206 -3.671 -7.308 1.00 0.00 40 VAL A C 4
ATOM 5748 O O . VAL A 1 29 ? -23.932 -4.612 -6.948 1.00 0.00 40 VAL A O 4
ATOM 5761 N N . ASN A 1 30 ? -22.598 -3.619 -8.508 1.00 0.00 41 ASN A N 4
ATOM 5762 C CA . ASN A 1 30 ? -22.618 -4.716 -9.492 1.00 0.00 41 ASN A CA 4
ATOM 5763 C C . ASN A 1 30 ? -21.265 -5.445 -9.475 1.00 0.00 41 ASN A C 4
ATOM 5764 O O . ASN A 1 30 ? -20.205 -4.839 -9.697 1.00 0.00 41 ASN A O 4
ATOM 5775 N N . ILE A 1 31 ? -21.335 -6.748 -9.204 1.00 0.00 42 ILE A N 4
ATOM 5776 C CA . ILE A 1 31 ? -20.189 -7.672 -9.160 1.00 0.00 42 ILE A CA 4
ATOM 5777 C C . ILE A 1 31 ? -20.409 -8.814 -10.173 1.00 0.00 42 ILE A C 4
ATOM 5778 O O . ILE A 1 31 ? -21.381 -8.796 -10.940 1.00 0.00 42 ILE A O 4
ATOM 5794 N N . LEU A 1 32 ? -19.473 -9.784 -10.181 1.00 0.00 43 LEU A N 4
ATOM 5795 C CA . LEU A 1 32 ? -19.472 -10.923 -11.120 1.00 0.00 43 LEU A CA 4
ATOM 5796 C C . LEU A 1 32 ? -20.783 -11.755 -11.028 1.00 0.00 43 LEU A C 4
ATOM 5797 O O . LEU A 1 32 ? -21.033 -12.462 -10.049 1.00 0.00 43 LEU A O 4
ATOM 5813 N N . GLY A 1 33 ? -21.664 -11.537 -12.041 1.00 0.00 44 GLY A N 4
ATOM 5814 C CA . GLY A 1 33 ? -22.921 -12.284 -12.212 1.00 0.00 44 GLY A CA 4
ATOM 5815 C C . GLY A 1 33 ? -23.971 -12.032 -11.130 1.00 0.00 44 GLY A C 4
ATOM 5816 O O . GLY A 1 33 ? -24.978 -12.743 -11.069 1.00 0.00 44 GLY A O 4
ATOM 5820 N N . ILE A 1 34 ? -23.735 -11.018 -10.274 1.00 0.00 45 ILE A N 4
ATOM 5821 C CA . ILE A 1 34 ? -24.591 -10.701 -9.104 1.00 0.00 45 ILE A CA 4
ATOM 5822 C C . ILE A 1 34 ? -24.698 -9.165 -8.949 1.00 0.00 45 ILE A C 4
ATOM 5823 O O . ILE A 1 34 ? -23.792 -8.426 -9.349 1.00 0.00 45 ILE A O 4
ATOM 5839 N N . GLU A 1 35 ? -25.818 -8.698 -8.376 1.00 0.00 46 GLU A N 4
ATOM 5840 C CA . GLU A 1 35 ? -25.985 -7.311 -7.918 1.00 0.00 46 GLU A CA 4
ATOM 5841 C C . GLU A 1 35 ? -26.434 -7.325 -6.442 1.00 0.00 46 GLU A C 4
ATOM 5842 O O . GLU A 1 35 ? -27.460 -7.928 -6.107 1.00 0.00 46 GLU A O 4
ATOM 5854 N N . VAL A 1 36 ? -25.636 -6.685 -5.575 1.00 0.00 47 VAL A N 4
ATOM 5855 C CA . VAL A 1 36 ? -25.932 -6.531 -4.141 1.00 0.00 47 VAL A CA 4
ATOM 5856 C C . VAL A 1 36 ? -26.561 -5.158 -3.893 1.00 0.00 47 VAL A C 4
ATOM 5857 O O . VAL A 1 36 ? -25.999 -4.150 -4.319 1.00 0.00 47 VAL A O 4
ATOM 5870 N N . THR A 1 37 ? -27.712 -5.132 -3.198 1.00 0.00 48 THR A N 4
ATOM 5871 C CA . THR A 1 37 ? -28.369 -3.885 -2.779 1.00 0.00 48 THR A CA 4
ATOM 5872 C C . THR A 1 37 ? -27.991 -3.529 -1.324 1.00 0.00 48 THR A C 4
ATOM 5873 O O . THR A 1 37 ? -27.542 -2.415 -1.044 1.00 0.00 48 THR A O 4
ATOM 5884 N N . THR A 1 38 ? -28.156 -4.505 -0.410 1.00 0.00 49 THR A N 4
ATOM 5885 C CA . THR A 1 38 ? -28.050 -4.285 1.053 1.00 0.00 49 THR A CA 4
ATOM 5886 C C . THR A 1 38 ? -26.759 -4.891 1.648 1.00 0.00 49 THR A C 4
ATOM 5887 O O . THR A 1 38 ? -26.156 -5.805 1.068 1.00 0.00 49 THR A O 4
ATOM 5898 N N . GLU A 1 39 ? -26.393 -4.387 2.849 1.00 0.00 50 GLU A N 4
ATOM 5899 C CA . GLU A 1 39 ? -25.129 -4.705 3.548 1.00 0.00 50 GLU A CA 4
ATOM 5900 C C . GLU A 1 39 ? -25.036 -6.186 3.957 1.00 0.00 50 GLU A C 4
ATOM 5901 O O . GLU A 1 39 ? -23.945 -6.755 3.983 1.00 0.00 50 GLU A O 4
ATOM 5913 N N . GLU A 1 40 ? -26.195 -6.789 4.261 1.00 0.00 51 GLU A N 4
ATOM 5914 C CA . GLU A 1 40 ? -26.308 -8.235 4.562 1.00 0.00 51 GLU A CA 4
ATOM 5915 C C . GLU A 1 40 ? -25.735 -9.090 3.399 1.00 0.00 51 GLU A C 4
ATOM 5916 O O . GLU A 1 40 ? -24.939 -10.015 3.610 1.00 0.00 51 GLU A O 4
ATOM 5928 N N . GLN A 1 41 ? -26.104 -8.714 2.169 1.00 0.00 52 GLN A N 4
ATOM 5929 C CA . GLN A 1 41 ? -25.662 -9.403 0.950 1.00 0.00 52 GLN A CA 4
ATOM 5930 C C . GLN A 1 41 ? -24.195 -9.056 0.634 1.00 0.00 52 GLN A C 4
ATOM 5931 O O . GLN A 1 41 ? -23.483 -9.880 0.077 1.00 0.00 52 GLN A O 4
ATOM 5945 N N . ALA A 1 42 ? -23.771 -7.830 1.006 1.00 0.00 53 ALA A N 4
ATOM 5946 C CA . ALA A 1 42 ? -22.424 -7.291 0.700 1.00 0.00 53 ALA A CA 4
ATOM 5947 C C . ALA A 1 42 ? -21.319 -7.985 1.508 1.00 0.00 53 ALA A C 4
ATOM 5948 O O . ALA A 1 42 ? -20.266 -8.330 0.960 1.00 0.00 53 ALA A O 4
ATOM 5955 N N . ARG A 1 43 ? -21.571 -8.161 2.819 1.00 0.00 54 ARG A N 4
ATOM 5956 C CA . ARG A 1 43 ? -20.662 -8.892 3.722 1.00 0.00 54 ARG A CA 4
ATOM 5957 C C . ARG A 1 43 ? -20.553 -10.362 3.265 1.00 0.00 54 ARG A C 4
ATOM 5958 O O . ARG A 1 43 ? -19.444 -10.915 3.189 1.00 0.00 54 ARG A O 4
ATOM 5979 N N . ARG A 1 44 ? -21.723 -10.957 2.893 1.00 0.00 55 ARG A N 4
ATOM 5980 C CA . ARG A 1 44 ? -21.783 -12.332 2.365 1.00 0.00 55 ARG A CA 4
ATOM 5981 C C . ARG A 1 44 ? -21.101 -12.439 0.991 1.00 0.00 55 ARG A C 4
ATOM 5982 O O . ARG A 1 44 ? -20.579 -13.493 0.662 1.00 0.00 55 ARG A O 4
ATOM 6003 N N . LEU A 1 45 ? -21.115 -11.340 0.209 1.00 0.00 56 LEU A N 4
ATOM 6004 C CA . LEU A 1 45 ? -20.555 -11.312 -1.159 1.00 0.00 56 LEU A CA 4
ATOM 6005 C C . LEU A 1 45 ? -19.025 -11.351 -1.096 1.00 0.00 56 LEU A C 4
ATOM 6006 O O . LEU A 1 45 ? -18.390 -12.124 -1.818 1.00 0.00 56 LEU A O 4
ATOM 6022 N N . ILE A 1 46 ? -18.455 -10.502 -0.227 1.00 0.00 57 ILE A N 4
ATOM 6023 C CA . ILE A 1 46 ? -17.005 -10.407 -0.030 1.00 0.00 57 ILE A CA 4
ATOM 6024 C C . ILE A 1 46 ? -16.418 -11.764 0.351 1.00 0.00 57 ILE A C 4
ATOM 6025 O O . ILE A 1 46 ? -15.482 -12.255 -0.309 1.00 0.00 57 ILE A O 4
ATOM 6041 N N . GLU A 1 47 ? -17.009 -12.385 1.380 1.00 0.00 58 GLU A N 4
ATOM 6042 C CA . GLU A 1 47 ? -16.537 -13.675 1.863 1.00 0.00 58 GLU A CA 4
ATOM 6043 C C . GLU A 1 47 ? -16.849 -14.800 0.850 1.00 0.00 58 GLU A C 4
ATOM 6044 O O . GLU A 1 47 ? -16.124 -15.777 0.798 1.00 0.00 58 GLU A O 4
ATOM 6056 N N . PHE A 1 48 ? -17.918 -14.623 0.030 1.00 0.00 59 PHE A N 4
ATOM 6057 C CA . PHE A 1 48 ? -18.298 -15.585 -1.036 1.00 0.00 59 PHE A CA 4
ATOM 6058 C C . PHE A 1 48 ? -17.218 -15.640 -2.125 1.00 0.00 59 PHE A C 4
ATOM 6059 O O . PHE A 1 48 ? -16.720 -16.720 -2.435 1.00 0.00 59 PHE A O 4
ATOM 6076 N N . LEU A 1 49 ? -16.839 -14.464 -2.661 1.00 0.00 60 LEU A N 4
ATOM 6077 C CA . LEU A 1 49 ? -15.991 -14.377 -3.867 1.00 0.00 60 LEU A CA 4
ATOM 6078 C C . LEU A 1 49 ? -14.555 -14.810 -3.544 1.00 0.00 60 LEU A C 4
ATOM 6079 O O . LEU A 1 49 ? -13.884 -15.441 -4.373 1.00 0.00 60 LEU A O 4
ATOM 6095 N N . ARG A 1 50 ? -14.108 -14.491 -2.306 1.00 0.00 61 ARG A N 4
ATOM 6096 C CA . ARG A 1 50 ? -12.755 -14.835 -1.838 1.00 0.00 61 ARG A CA 4
ATOM 6097 C C . ARG A 1 50 ? -12.667 -16.336 -1.461 1.00 0.00 61 ARG A C 4
ATOM 6098 O O . ARG A 1 50 ? -11.587 -16.932 -1.471 1.00 0.00 61 ARG A O 4
ATOM 6119 N N . ARG A 1 51 ? -13.826 -16.924 -1.109 1.00 0.00 62 ARG A N 4
ATOM 6120 C CA . ARG A 1 51 ? -13.955 -18.359 -0.758 1.00 0.00 62 ARG A CA 4
ATOM 6121 C C . ARG A 1 51 ? -14.227 -19.206 -2.022 1.00 0.00 62 ARG A C 4
ATOM 6122 O O . ARG A 1 51 ? -13.978 -20.418 -2.044 1.00 0.00 62 ARG A O 4
ATOM 6143 N N . PHE A 1 52 ? -14.728 -18.537 -3.070 1.00 0.00 63 PHE A N 4
ATOM 6144 C CA . PHE A 1 52 ? -15.025 -19.144 -4.380 1.00 0.00 63 PHE A CA 4
ATOM 6145 C C . PHE A 1 52 ? -13.710 -19.274 -5.160 1.00 0.00 63 PHE A C 4
ATOM 6146 O O . PHE A 1 52 ? -12.744 -18.582 -4.823 1.00 0.00 63 PHE A O 4
ATOM 6163 N N . ILE A 1 53 ? -13.669 -20.163 -6.176 1.00 0.00 64 ILE A N 4
ATOM 6164 C CA . ILE A 1 53 ? -12.446 -20.430 -6.973 1.00 0.00 64 ILE A CA 4
ATOM 6165 C C . ILE A 1 53 ? -11.341 -21.037 -6.099 1.00 0.00 64 ILE A C 4
ATOM 6166 O O . ILE A 1 53 ? -11.552 -22.014 -5.379 1.00 0.00 64 ILE A O 4
ATOM 6182 N N . SER B 1 1 ? -38.088 -2.266 -16.218 1.00 0.00 12 SER B N 4
ATOM 6183 C CA . SER B 1 1 ? -38.995 -3.155 -16.915 1.00 0.00 12 SER B CA 4
ATOM 6184 C C . SER B 1 1 ? -38.186 -4.279 -17.595 1.00 0.00 12 SER B C 4
ATOM 6185 O O . SER B 1 1 ? -37.602 -4.071 -18.668 1.00 0.00 12 SER B O 4
ATOM 6193 N N . GLY B 1 2 ? -38.133 -5.458 -16.943 1.00 0.00 13 GLY B N 4
ATOM 6194 C CA . GLY B 1 2 ? -37.318 -6.587 -17.404 1.00 0.00 13 GLY B CA 4
ATOM 6195 C C . GLY B 1 2 ? -38.080 -7.904 -17.332 1.00 0.00 13 GLY B C 4
ATOM 6196 O O . GLY B 1 2 ? -38.506 -8.316 -16.249 1.00 0.00 13 GLY B O 4
ATOM 6200 N N . LEU B 1 3 ? -38.241 -8.571 -18.492 1.00 0.00 14 LEU B N 4
ATOM 6201 C CA . LEU B 1 3 ? -38.914 -9.880 -18.599 1.00 0.00 14 LEU B CA 4
ATOM 6202 C C . LEU B 1 3 ? -37.869 -10.995 -18.382 1.00 0.00 14 LEU B C 4
ATOM 6203 O O . LEU B 1 3 ? -37.592 -11.803 -19.276 1.00 0.00 14 LEU B O 4
ATOM 6219 N N . VAL B 1 4 ? -37.285 -10.996 -17.170 1.00 0.00 15 VAL B N 4
ATOM 6220 C CA . VAL B 1 4 ? -36.172 -11.886 -16.798 1.00 0.00 15 VAL B CA 4
ATOM 6221 C C . VAL B 1 4 ? -36.617 -13.376 -16.789 1.00 0.00 15 VAL B C 4
ATOM 6222 O O . VAL B 1 4 ? -37.726 -13.683 -16.321 1.00 0.00 15 VAL B O 4
ATOM 6235 N N . PRO B 1 5 ? -35.780 -14.313 -17.341 1.00 0.00 16 PRO B N 4
ATOM 6236 C CA . PRO B 1 5 ? -36.091 -15.762 -17.330 1.00 0.00 16 PRO B CA 4
ATOM 6237 C C . PRO B 1 5 ? -36.055 -16.336 -15.894 1.00 0.00 16 PRO B C 4
ATOM 6238 O O . PRO B 1 5 ? -35.095 -16.092 -15.143 1.00 0.00 16 PRO B O 4
ATOM 6249 N N . ARG B 1 6 ? -37.130 -17.054 -15.524 1.00 0.00 17 ARG B N 4
ATOM 6250 C CA . ARG B 1 6 ? -37.256 -17.737 -14.228 1.00 0.00 17 ARG B CA 4
ATOM 6251 C C . ARG B 1 6 ? -36.249 -18.904 -14.163 1.00 0.00 17 ARG B C 4
ATOM 6252 O O . ARG B 1 6 ? -36.557 -20.037 -14.555 1.00 0.00 17 ARG B O 4
ATOM 6273 N N . GLY B 1 7 ? -35.017 -18.587 -13.728 1.00 0.00 18 GLY B N 4
ATOM 6274 C CA . GLY B 1 7 ? -33.932 -19.560 -13.640 1.00 0.00 18 GLY B CA 4
ATOM 6275 C C . GLY B 1 7 ? -32.571 -18.903 -13.817 1.00 0.00 18 GLY B C 4
ATOM 6276 O O . GLY B 1 7 ? -31.869 -19.147 -14.805 1.00 0.00 18 GLY B O 4
ATOM 6280 N N . SER B 1 8 ? -32.211 -18.045 -12.851 1.00 0.00 19 SER B N 4
ATOM 6281 C CA . SER B 1 8 ? -30.927 -17.328 -12.835 1.00 0.00 19 SER B CA 4
ATOM 6282 C C . SER B 1 8 ? -29.990 -17.971 -11.792 1.00 0.00 19 SER B C 4
ATOM 6283 O O . SER B 1 8 ? -30.007 -17.610 -10.609 1.00 0.00 19 SER B O 4
ATOM 6291 N N . HIS B 1 9 ? -29.223 -18.984 -12.225 1.00 0.00 20 HIS B N 4
ATOM 6292 C CA . HIS B 1 9 ? -28.248 -19.668 -11.353 1.00 0.00 20 HIS B CA 4
ATOM 6293 C C . HIS B 1 9 ? -26.862 -19.038 -11.538 1.00 0.00 20 HIS B C 4
ATOM 6294 O O . HIS B 1 9 ? -26.323 -19.052 -12.652 1.00 0.00 20 HIS B O 4
ATOM 6309 N N . MET B 1 10 ? -26.302 -18.476 -10.451 1.00 0.00 21 MET B N 4
ATOM 6310 C CA . MET B 1 10 ? -24.918 -17.976 -10.456 1.00 0.00 21 MET B CA 4
ATOM 6311 C C . MET B 1 10 ? -23.954 -19.172 -10.513 1.00 0.00 21 MET B C 4
ATOM 6312 O O . MET B 1 10 ? -24.028 -20.080 -9.672 1.00 0.00 21 MET B O 4
ATOM 6326 N N . ASP B 1 11 ? -23.073 -19.159 -11.516 1.00 0.00 22 ASP B N 4
ATOM 6327 C CA . ASP B 1 11 ? -22.032 -20.182 -11.709 1.00 0.00 22 ASP B CA 4
ATOM 6328 C C . ASP B 1 11 ? -20.911 -19.569 -12.572 1.00 0.00 22 ASP B C 4
ATOM 6329 O O . ASP B 1 11 ? -21.134 -18.544 -13.223 1.00 0.00 22 ASP B O 4
ATOM 6338 N N . LEU B 1 12 ? -19.719 -20.192 -12.577 1.00 0.00 23 LEU B N 4
ATOM 6339 C CA . LEU B 1 12 ? -18.553 -19.684 -13.327 1.00 0.00 23 LEU B CA 4
ATOM 6340 C C . LEU B 1 12 ? -18.752 -19.925 -14.847 1.00 0.00 23 LEU B C 4
ATOM 6341 O O . LEU B 1 12 ? -18.453 -19.047 -15.668 1.00 0.00 23 LEU B O 4
ATOM 6357 N N . GLU B 1 13 ? -19.271 -21.114 -15.197 1.00 0.00 24 GLU B N 4
ATOM 6358 C CA . GLU B 1 13 ? -19.570 -21.492 -16.598 1.00 0.00 24 GLU B CA 4
ATOM 6359 C C . GLU B 1 13 ? -20.689 -20.602 -17.162 1.00 0.00 24 GLU B C 4
ATOM 6360 O O . GLU B 1 13 ? -20.665 -20.219 -18.341 1.00 0.00 24 GLU B O 4
ATOM 6372 N N . GLU B 1 14 ? -21.665 -20.286 -16.284 1.00 0.00 25 GLU B N 4
ATOM 6373 C CA . GLU B 1 14 ? -22.741 -19.326 -16.570 1.00 0.00 25 GLU B CA 4
ATOM 6374 C C . GLU B 1 14 ? -22.143 -17.931 -16.816 1.00 0.00 25 GLU B C 4
ATOM 6375 O O . GLU B 1 14 ? -22.497 -17.268 -17.783 1.00 0.00 25 GLU B O 4
ATOM 6387 N N . LEU B 1 15 ? -21.196 -17.542 -15.929 1.00 0.00 26 LEU B N 4
ATOM 6388 C CA . LEU B 1 15 ? -20.580 -16.203 -15.906 1.00 0.00 26 LEU B CA 4
ATOM 6389 C C . LEU B 1 15 ? -19.828 -15.898 -17.204 1.00 0.00 26 LEU B C 4
ATOM 6390 O O . LEU B 1 15 ? -19.939 -14.791 -17.726 1.00 0.00 26 LEU B O 4
ATOM 6406 N N . GLU B 1 16 ? -19.048 -16.875 -17.701 1.00 0.00 27 GLU B N 4
ATOM 6407 C CA . GLU B 1 16 ? -18.230 -16.698 -18.913 1.00 0.00 27 GLU B CA 4
ATOM 6408 C C . GLU B 1 16 ? -19.118 -16.429 -20.144 1.00 0.00 27 GLU B C 4
ATOM 6409 O O . GLU B 1 16 ? -18.810 -15.577 -20.977 1.00 0.00 27 GLU B O 4
ATOM 6421 N N . GLU B 1 17 ? -20.242 -17.148 -20.228 1.00 0.00 28 GLU B N 4
ATOM 6422 C CA . GLU B 1 17 ? -21.233 -16.975 -21.310 1.00 0.00 28 GLU B CA 4
ATOM 6423 C C . GLU B 1 17 ? -22.094 -15.715 -21.084 1.00 0.00 28 GLU B C 4
ATOM 6424 O O . GLU B 1 17 ? -22.585 -15.118 -22.041 1.00 0.00 28 GLU B O 4
ATOM 6436 N N . ASP B 1 18 ? -22.241 -15.320 -19.809 1.00 0.00 29 ASP B N 4
ATOM 6437 C CA . ASP B 1 18 ? -23.025 -14.131 -19.396 1.00 0.00 29 ASP B CA 4
ATOM 6438 C C . ASP B 1 18 ? -22.286 -12.831 -19.762 1.00 0.00 29 ASP B C 4
ATOM 6439 O O . ASP B 1 18 ? -22.904 -11.849 -20.181 1.00 0.00 29 ASP B O 4
ATOM 6448 N N . LEU B 1 19 ? -20.951 -12.838 -19.608 1.00 0.00 30 LEU B N 4
ATOM 6449 C CA . LEU B 1 19 ? -20.110 -11.692 -19.996 1.00 0.00 30 LEU B CA 4
ATOM 6450 C C . LEU B 1 19 ? -19.947 -11.651 -21.526 1.00 0.00 30 LEU B C 4
ATOM 6451 O O . LEU B 1 19 ? -19.814 -10.576 -22.108 1.00 0.00 30 LEU B O 4
ATOM 6467 N N . LYS B 1 20 ? -19.998 -12.839 -22.165 1.00 0.00 31 LYS B N 4
ATOM 6468 C CA . LYS B 1 20 ? -20.016 -12.958 -23.637 1.00 0.00 31 LYS B CA 4
ATOM 6469 C C . LYS B 1 20 ? -21.312 -12.376 -24.233 1.00 0.00 31 LYS B C 4
ATOM 6470 O O . LYS B 1 20 ? -21.250 -11.659 -25.231 1.00 0.00 31 LYS B O 4
ATOM 6489 N N . GLN B 1 21 ? -22.480 -12.683 -23.612 1.00 0.00 32 GLN B N 4
ATOM 6490 C CA . GLN B 1 21 ? -23.794 -12.244 -24.143 1.00 0.00 32 GLN B CA 4
ATOM 6491 C C . GLN B 1 21 ? -23.937 -10.712 -24.006 1.00 0.00 32 GLN B C 4
ATOM 6492 O O . GLN B 1 21 ? -24.505 -10.054 -24.889 1.00 0.00 32 GLN B O 4
ATOM 6506 N N . ALA B 1 22 ? -23.368 -10.168 -22.907 1.00 0.00 33 ALA B N 4
ATOM 6507 C CA . ALA B 1 22 ? -23.319 -8.723 -22.648 1.00 0.00 33 ALA B CA 4
ATOM 6508 C C . ALA B 1 22 ? -22.495 -8.010 -23.734 1.00 0.00 33 ALA B C 4
ATOM 6509 O O . ALA B 1 22 ? -22.989 -7.106 -24.395 1.00 0.00 33 ALA B O 4
ATOM 6516 N N . LEU B 1 23 ? -21.252 -8.474 -23.946 1.00 0.00 34 LEU B N 4
ATOM 6517 C CA . LEU B 1 23 ? -20.318 -7.859 -24.916 1.00 0.00 34 LEU B CA 4
ATOM 6518 C C . LEU B 1 23 ? -20.816 -7.988 -26.372 1.00 0.00 34 LEU B C 4
ATOM 6519 O O . LEU B 1 23 ? -20.618 -7.068 -27.179 1.00 0.00 34 LEU B O 4
ATOM 6535 N N . ARG B 1 24 ? -21.466 -9.125 -26.694 1.00 0.00 35 ARG B N 4
ATOM 6536 C CA . ARG B 1 24 ? -21.848 -9.457 -28.086 1.00 0.00 35 ARG B CA 4
ATOM 6537 C C . ARG B 1 24 ? -23.073 -8.635 -28.549 1.00 0.00 35 ARG B C 4
ATOM 6538 O O . ARG B 1 24 ? -23.191 -8.310 -29.738 1.00 0.00 35 ARG B O 4
ATOM 6559 N N . GLU B 1 25 ? -23.979 -8.291 -27.601 1.00 0.00 36 GLU B N 4
ATOM 6560 C CA . GLU B 1 25 ? -25.137 -7.423 -27.898 1.00 0.00 36 GLU B CA 4
ATOM 6561 C C . GLU B 1 25 ? -24.699 -5.941 -27.950 1.00 0.00 36 GLU B C 4
ATOM 6562 O O . GLU B 1 25 ? -25.316 -5.133 -28.653 1.00 0.00 36 GLU B O 4
ATOM 6574 N N . GLY B 1 26 ? -23.615 -5.613 -27.214 1.00 0.00 37 GLY B N 4
ATOM 6575 C CA . GLY B 1 26 ? -23.072 -4.251 -27.149 1.00 0.00 37 GLY B CA 4
ATOM 6576 C C . GLY B 1 26 ? -23.274 -3.598 -25.782 1.00 0.00 37 GLY B C 4
ATOM 6577 O O . GLY B 1 26 ? -23.753 -2.468 -25.688 1.00 0.00 37 GLY B O 4
ATOM 6581 N N . ARG B 1 27 ? -22.888 -4.327 -24.727 1.00 0.00 38 ARG B N 4
ATOM 6582 C CA . ARG B 1 27 ? -22.940 -3.867 -23.315 1.00 0.00 38 ARG B CA 4
ATOM 6583 C C . ARG B 1 27 ? -21.595 -4.163 -22.640 1.00 0.00 38 ARG B C 4
ATOM 6584 O O . ARG B 1 27 ? -20.922 -5.135 -22.994 1.00 0.00 38 ARG B O 4
ATOM 6605 N N . LYS B 1 28 ? -21.213 -3.321 -21.666 1.00 0.00 39 LYS B N 4
ATOM 6606 C CA . LYS B 1 28 ? -20.021 -3.556 -20.838 1.00 0.00 39 LYS B CA 4
ATOM 6607 C C . LYS B 1 28 ? -20.393 -4.432 -19.633 1.00 0.00 39 LYS B C 4
ATOM 6608 O O . LYS B 1 28 ? -21.491 -4.311 -19.061 1.00 0.00 39 LYS B O 4
ATOM 6627 N N . VAL B 1 29 ? -19.486 -5.337 -19.284 1.00 0.00 40 VAL B N 4
ATOM 6628 C CA . VAL B 1 29 ? -19.624 -6.217 -18.130 1.00 0.00 40 VAL B CA 4
ATOM 6629 C C . VAL B 1 29 ? -19.110 -5.485 -16.878 1.00 0.00 40 VAL B C 4
ATOM 6630 O O . VAL B 1 29 ? -17.945 -5.063 -16.826 1.00 0.00 40 VAL B O 4
ATOM 6643 N N . ASN B 1 30 ? -20.001 -5.300 -15.900 1.00 0.00 41 ASN B N 4
ATOM 6644 C CA . ASN B 1 30 ? -19.681 -4.656 -14.620 1.00 0.00 41 ASN B CA 4
ATOM 6645 C C . ASN B 1 30 ? -19.540 -5.729 -13.531 1.00 0.00 41 ASN B C 4
ATOM 6646 O O . ASN B 1 30 ? -20.532 -6.288 -13.044 1.00 0.00 41 ASN B O 4
ATOM 6657 N N . ILE B 1 31 ? -18.276 -6.014 -13.177 1.00 0.00 42 ILE B N 4
ATOM 6658 C CA . ILE B 1 31 ? -17.900 -7.087 -12.235 1.00 0.00 42 ILE B CA 4
ATOM 6659 C C . ILE B 1 31 ? -17.167 -6.503 -11.012 1.00 0.00 42 ILE B C 4
ATOM 6660 O O . ILE B 1 31 ? -17.064 -5.279 -10.869 1.00 0.00 42 ILE B O 4
ATOM 6676 N N . LEU B 1 32 ? -16.685 -7.410 -10.133 1.00 0.00 43 LEU B N 4
ATOM 6677 C CA . LEU B 1 32 ? -16.040 -7.077 -8.846 1.00 0.00 43 LEU B CA 4
ATOM 6678 C C . LEU B 1 32 ? -14.858 -6.075 -9.007 1.00 0.00 43 LEU B C 4
ATOM 6679 O O . LEU B 1 32 ? -13.745 -6.440 -9.382 1.00 0.00 43 LEU B O 4
ATOM 6695 N N . GLY B 1 33 ? -15.184 -4.769 -8.814 1.00 0.00 44 GLY B N 4
ATOM 6696 C CA . GLY B 1 33 ? -14.201 -3.667 -8.837 1.00 0.00 44 GLY B CA 4
ATOM 6697 C C . GLY B 1 33 ? -13.505 -3.444 -10.179 1.00 0.00 44 GLY B C 4
ATOM 6698 O O . GLY B 1 33 ? -12.515 -2.710 -10.243 1.00 0.00 44 GLY B O 4
ATOM 6702 N N . ILE B 1 34 ? -14.026 -4.070 -11.253 1.00 0.00 45 ILE B N 4
ATOM 6703 C CA . ILE B 1 34 ? -13.405 -4.055 -12.600 1.00 0.00 45 ILE B CA 4
ATOM 6704 C C . ILE B 1 34 ? -14.495 -3.786 -13.662 1.00 0.00 45 ILE B C 4
ATOM 6705 O O . ILE B 1 34 ? -15.663 -4.163 -13.480 1.00 0.00 45 ILE B O 4
ATOM 6721 N N . GLU B 1 35 ? -14.101 -3.117 -14.761 1.00 0.00 46 GLU B N 4
ATOM 6722 C CA . GLU B 1 35 ? -14.963 -2.848 -15.924 1.00 0.00 46 GLU B CA 4
ATOM 6723 C C . GLU B 1 35 ? -14.413 -3.618 -17.141 1.00 0.00 46 GLU B C 4
ATOM 6724 O O . GLU B 1 35 ? -13.191 -3.726 -17.314 1.00 0.00 46 GLU B O 4
ATOM 6736 N N . VAL B 1 36 ? -15.319 -4.158 -17.967 1.00 0.00 47 VAL B N 4
ATOM 6737 C CA . VAL B 1 36 ? -14.976 -4.872 -19.209 1.00 0.00 47 VAL B CA 4
ATOM 6738 C C . VAL B 1 36 ? -15.836 -4.324 -20.360 1.00 0.00 47 VAL B C 4
ATOM 6739 O O . VAL B 1 36 ? -17.023 -4.618 -20.438 1.00 0.00 47 VAL B O 4
ATOM 6752 N N . THR B 1 37 ? -15.247 -3.486 -21.224 1.00 0.00 48 THR B N 4
ATOM 6753 C CA . THR B 1 37 ? -15.918 -2.984 -22.437 1.00 0.00 48 THR B CA 4
ATOM 6754 C C . THR B 1 37 ? -15.581 -3.864 -23.665 1.00 0.00 48 THR B C 4
ATOM 6755 O O . THR B 1 37 ? -16.380 -3.961 -24.602 1.00 0.00 48 THR B O 4
ATOM 6766 N N . THR B 1 38 ? -14.386 -4.499 -23.653 1.00 0.00 49 THR B N 4
ATOM 6767 C CA . THR B 1 38 ? -13.907 -5.352 -24.770 1.00 0.00 49 THR B CA 4
ATOM 6768 C C . THR B 1 38 ? -13.633 -6.789 -24.292 1.00 0.00 49 THR B C 4
ATOM 6769 O O . THR B 1 38 ? -13.451 -7.025 -23.093 1.00 0.00 49 THR B O 4
ATOM 6780 N N . GLU B 1 39 ? -13.575 -7.739 -25.252 1.00 0.00 50 GLU B N 4
ATOM 6781 C CA . GLU B 1 39 ? -13.271 -9.156 -24.967 1.00 0.00 50 GLU B CA 4
ATOM 6782 C C . GLU B 1 39 ? -11.812 -9.336 -24.486 1.00 0.00 50 GLU B C 4
ATOM 6783 O O . GLU B 1 39 ? -11.499 -10.322 -23.815 1.00 0.00 50 GLU B O 4
ATOM 6795 N N . GLU B 1 40 ? -10.936 -8.372 -24.815 1.00 0.00 51 GLU B N 4
ATOM 6796 C CA . GLU B 1 40 ? -9.552 -8.344 -24.302 1.00 0.00 51 GLU B CA 4
ATOM 6797 C C . GLU B 1 40 ? -9.540 -8.156 -22.780 1.00 0.00 51 GLU B C 4
ATOM 6798 O O . GLU B 1 40 ? -8.769 -8.796 -22.071 1.00 0.00 51 GLU B O 4
ATOM 6810 N N . GLN B 1 41 ? -10.450 -7.316 -22.290 1.00 0.00 52 GLN B N 4
ATOM 6811 C CA . GLN B 1 41 ? -10.626 -7.088 -20.849 1.00 0.00 52 GLN B CA 4
ATOM 6812 C C . GLN B 1 41 ? -11.337 -8.294 -20.196 1.00 0.00 52 GLN B C 4
ATOM 6813 O O . GLN B 1 41 ? -11.071 -8.612 -19.042 1.00 0.00 52 GLN B O 4
ATOM 6827 N N . ALA B 1 42 ? -12.218 -8.967 -20.973 1.00 0.00 53 ALA B N 4
ATOM 6828 C CA . ALA B 1 42 ? -12.999 -10.143 -20.509 1.00 0.00 53 ALA B CA 4
ATOM 6829 C C . ALA B 1 42 ? -12.119 -11.381 -20.302 1.00 0.00 53 ALA B C 4
ATOM 6830 O O . ALA B 1 42 ? -12.338 -12.139 -19.360 1.00 0.00 53 ALA B O 4
ATOM 6837 N N . ARG B 1 43 ? -11.150 -11.584 -21.207 1.00 0.00 54 ARG B N 4
ATOM 6838 C CA . ARG B 1 43 ? -10.229 -12.737 -21.155 1.00 0.00 54 ARG B CA 4
ATOM 6839 C C . ARG B 1 43 ? -9.200 -12.536 -20.028 1.00 0.00 54 ARG B C 4
ATOM 6840 O O . ARG B 1 43 ? -8.806 -13.501 -19.367 1.00 0.00 54 ARG B O 4
ATOM 6861 N N . ARG B 1 44 ? -8.804 -11.258 -19.800 1.00 0.00 55 ARG B N 4
ATOM 6862 C CA . ARG B 1 44 ? -7.949 -10.877 -18.662 1.00 0.00 55 ARG B CA 4
ATOM 6863 C C . ARG B 1 44 ? -8.707 -11.025 -17.332 1.00 0.00 55 ARG B C 4
ATOM 6864 O O . ARG B 1 44 ? -8.106 -11.371 -16.320 1.00 0.00 55 ARG B O 4
ATOM 6885 N N . LEU B 1 45 ? -10.025 -10.759 -17.370 1.00 0.00 56 LEU B N 4
ATOM 6886 C CA . LEU B 1 45 ? -10.904 -10.823 -16.189 1.00 0.00 56 LEU B CA 4
ATOM 6887 C C . LEU B 1 45 ? -11.168 -12.283 -15.778 1.00 0.00 56 LEU B C 4
ATOM 6888 O O . LEU B 1 45 ? -11.096 -12.608 -14.591 1.00 0.00 56 LEU B O 4
ATOM 6904 N N . ILE B 1 46 ? -11.462 -13.148 -16.764 1.00 0.00 57 ILE B N 4
ATOM 6905 C CA . ILE B 1 46 ? -11.722 -14.585 -16.527 1.00 0.00 57 ILE B CA 4
ATOM 6906 C C . ILE B 1 46 ? -10.467 -15.273 -15.967 1.00 0.00 57 ILE B C 4
ATOM 6907 O O . ILE B 1 46 ? -10.557 -16.013 -14.974 1.00 0.00 57 ILE B O 4
ATOM 6923 N N . GLU B 1 47 ? -9.293 -14.991 -16.568 1.00 0.00 58 GLU B N 4
ATOM 6924 C CA . GLU B 1 47 ? -8.031 -15.591 -16.108 1.00 0.00 58 GLU B CA 4
ATOM 6925 C C . GLU B 1 47 ? -7.594 -15.001 -14.746 1.00 0.00 58 GLU B C 4
ATOM 6926 O O . GLU B 1 47 ? -6.849 -15.644 -13.999 1.00 0.00 58 GLU B O 4
ATOM 6938 N N . PHE B 1 48 ? -8.069 -13.770 -14.449 1.00 0.00 59 PHE B N 4
ATOM 6939 C CA . PHE B 1 48 ? -7.829 -13.096 -13.165 1.00 0.00 59 PHE B CA 4
ATOM 6940 C C . PHE B 1 48 ? -8.577 -13.815 -12.033 1.00 0.00 59 PHE B C 4
ATOM 6941 O O . PHE B 1 48 ? -7.941 -14.334 -11.125 1.00 0.00 59 PHE B O 4
ATOM 6958 N N . LEU B 1 49 ? -9.924 -13.891 -12.132 1.00 0.00 60 LEU B N 4
ATOM 6959 C CA . LEU B 1 49 ? -10.778 -14.396 -11.030 1.00 0.00 60 LEU B CA 4
ATOM 6960 C C . LEU B 1 49 ? -10.561 -15.896 -10.761 1.00 0.00 60 LEU B C 4
ATOM 6961 O O . LEU B 1 49 ? -10.713 -16.340 -9.627 1.00 0.00 60 LEU B O 4
ATOM 6977 N N . ARG B 1 50 ? -10.172 -16.662 -11.806 1.00 0.00 61 ARG B N 4
ATOM 6978 C CA . ARG B 1 50 ? -9.894 -18.112 -11.669 1.00 0.00 61 ARG B CA 4
ATOM 6979 C C . ARG B 1 50 ? -8.506 -18.356 -11.022 1.00 0.00 61 ARG B C 4
ATOM 6980 O O . ARG B 1 50 ? -8.169 -19.490 -10.663 1.00 0.00 61 ARG B O 4
ATOM 7001 N N . ARG B 1 51 ? -7.722 -17.277 -10.881 1.00 0.00 62 ARG B N 4
ATOM 7002 C CA . ARG B 1 51 ? -6.377 -17.300 -10.271 1.00 0.00 62 ARG B CA 4
ATOM 7003 C C . ARG B 1 51 ? -6.348 -16.446 -8.976 1.00 0.00 62 ARG B C 4
ATOM 7004 O O . ARG B 1 51 ? -5.407 -16.546 -8.179 1.00 0.00 62 ARG B O 4
ATOM 7025 N N . PHE B 1 52 ? -7.398 -15.621 -8.764 1.00 0.00 63 PHE B N 4
ATOM 7026 C CA . PHE B 1 52 ? -7.450 -14.632 -7.665 1.00 0.00 63 PHE B CA 4
ATOM 7027 C C . PHE B 1 52 ? -8.611 -14.946 -6.719 1.00 0.00 63 PHE B C 4
ATOM 7028 O O . PHE B 1 52 ? -9.696 -15.347 -7.156 1.00 0.00 63 PHE B O 4
ATOM 7045 N N . ILE B 1 53 ? -8.347 -14.759 -5.424 1.00 0.00 64 ILE B N 4
ATOM 7046 C CA . ILE B 1 53 ? -9.341 -14.826 -4.346 1.00 0.00 64 ILE B CA 4
ATOM 7047 C C . ILE B 1 53 ? -9.068 -13.657 -3.365 1.00 0.00 64 ILE B C 4
ATOM 7048 O O . ILE B 1 53 ? -7.884 -13.416 -3.030 1.00 0.00 64 ILE B O 4
ATOM 7065 N N . SER A 1 1 ? 6.612 -10.845 -15.034 1.00 0.00 12 SER A N 5
ATOM 7066 C CA . SER A 1 1 ? 7.729 -10.136 -15.690 1.00 0.00 12 SER A CA 5
ATOM 7067 C C . SER A 1 1 ? 7.249 -9.490 -17.003 1.00 0.00 12 SER A C 5
ATOM 7068 O O . SER A 1 1 ? 6.252 -9.932 -17.582 1.00 0.00 12 SER A O 5
ATOM 7077 N N . GLY A 1 2 ? 7.971 -8.448 -17.466 1.00 0.00 13 GLY A N 5
ATOM 7078 C CA . GLY A 1 2 ? 7.618 -7.724 -18.700 1.00 0.00 13 GLY A CA 5
ATOM 7079 C C . GLY A 1 2 ? 6.448 -6.762 -18.500 1.00 0.00 13 GLY A C 5
ATOM 7080 O O . GLY A 1 2 ? 6.248 -6.249 -17.393 1.00 0.00 13 GLY A O 5
ATOM 7084 N N . LEU A 1 3 ? 5.682 -6.504 -19.576 1.00 0.00 14 LEU A N 5
ATOM 7085 C CA . LEU A 1 3 ? 4.483 -5.648 -19.533 1.00 0.00 14 LEU A CA 5
ATOM 7086 C C . LEU A 1 3 ? 3.235 -6.490 -19.851 1.00 0.00 14 LEU A C 5
ATOM 7087 O O . LEU A 1 3 ? 3.223 -7.237 -20.837 1.00 0.00 14 LEU A O 5
ATOM 7103 N N . VAL A 1 4 ? 2.208 -6.374 -18.987 1.00 0.00 15 VAL A N 5
ATOM 7104 C CA . VAL A 1 4 ? 0.874 -6.973 -19.195 1.00 0.00 15 VAL A CA 5
ATOM 7105 C C . VAL A 1 4 ? -0.213 -5.889 -19.001 1.00 0.00 15 VAL A C 5
ATOM 7106 O O . VAL A 1 4 ? -0.042 -4.992 -18.157 1.00 0.00 15 VAL A O 5
ATOM 7119 N N . PRO A 1 5 ? -1.332 -5.922 -19.798 1.00 0.00 16 PRO A N 5
ATOM 7120 C CA . PRO A 1 5 ? -2.478 -5.030 -19.565 1.00 0.00 16 PRO A CA 5
ATOM 7121 C C . PRO A 1 5 ? -3.298 -5.499 -18.340 1.00 0.00 16 PRO A C 5
ATOM 7122 O O . PRO A 1 5 ? -4.115 -6.421 -18.430 1.00 0.00 16 PRO A O 5
ATOM 7133 N N . ARG A 1 6 ? -3.007 -4.891 -17.179 1.00 0.00 17 ARG A N 5
ATOM 7134 C CA . ARG A 1 6 ? -3.663 -5.228 -15.892 1.00 0.00 17 ARG A CA 5
ATOM 7135 C C . ARG A 1 6 ? -4.868 -4.297 -15.643 1.00 0.00 17 ARG A C 5
ATOM 7136 O O . ARG A 1 6 ? -5.922 -4.751 -15.181 1.00 0.00 17 ARG A O 5
ATOM 7157 N N . GLY A 1 7 ? -4.688 -2.997 -15.963 1.00 0.00 18 GLY A N 5
ATOM 7158 C CA . GLY A 1 7 ? -5.760 -1.999 -15.907 1.00 0.00 18 GLY A CA 5
ATOM 7159 C C . GLY A 1 7 ? -6.231 -1.670 -14.490 1.00 0.00 18 GLY A C 5
ATOM 7160 O O . GLY A 1 7 ? -5.690 -0.763 -13.847 1.00 0.00 18 GLY A O 5
ATOM 7164 N N . SER A 1 8 ? -7.220 -2.451 -14.008 1.00 0.00 19 SER A N 5
ATOM 7165 C CA . SER A 1 8 ? -7.933 -2.205 -12.740 1.00 0.00 19 SER A CA 5
ATOM 7166 C C . SER A 1 8 ? -6.997 -2.361 -11.528 1.00 0.00 19 SER A C 5
ATOM 7167 O O . SER A 1 8 ? -6.976 -1.492 -10.653 1.00 0.00 19 SER A O 5
ATOM 7175 N N . HIS A 1 9 ? -6.216 -3.483 -11.516 1.00 0.00 20 HIS A N 5
ATOM 7176 C CA . HIS A 1 9 ? -5.220 -3.853 -10.455 1.00 0.00 20 HIS A CA 5
ATOM 7177 C C . HIS A 1 9 ? -5.765 -3.716 -9.000 1.00 0.00 20 HIS A C 5
ATOM 7178 O O . HIS A 1 9 ? -4.996 -3.513 -8.046 1.00 0.00 20 HIS A O 5
ATOM 7193 N N . MET A 1 10 ? -7.088 -3.876 -8.849 1.00 0.00 21 MET A N 5
ATOM 7194 C CA . MET A 1 10 ? -7.797 -3.728 -7.553 1.00 0.00 21 MET A CA 5
ATOM 7195 C C . MET A 1 10 ? -7.551 -4.937 -6.622 1.00 0.00 21 MET A C 5
ATOM 7196 O O . MET A 1 10 ? -7.082 -5.990 -7.070 1.00 0.00 21 MET A O 5
ATOM 7210 N N . ASP A 1 11 ? -7.876 -4.772 -5.322 1.00 0.00 22 ASP A N 5
ATOM 7211 C CA . ASP A 1 11 ? -7.776 -5.859 -4.314 1.00 0.00 22 ASP A CA 5
ATOM 7212 C C . ASP A 1 11 ? -9.061 -5.928 -3.465 1.00 0.00 22 ASP A C 5
ATOM 7213 O O . ASP A 1 11 ? -9.917 -5.036 -3.531 1.00 0.00 22 ASP A O 5
ATOM 7222 N N . LEU A 1 12 ? -9.136 -6.974 -2.629 1.00 0.00 23 LEU A N 5
ATOM 7223 C CA . LEU A 1 12 ? -10.368 -7.383 -1.918 1.00 0.00 23 LEU A CA 5
ATOM 7224 C C . LEU A 1 12 ? -10.705 -6.438 -0.751 1.00 0.00 23 LEU A C 5
ATOM 7225 O O . LEU A 1 12 ? -11.874 -6.141 -0.499 1.00 0.00 23 LEU A O 5
ATOM 7241 N N . GLU A 1 13 ? -9.656 -5.989 -0.045 1.00 0.00 24 GLU A N 5
ATOM 7242 C CA . GLU A 1 13 ? -9.775 -5.151 1.168 1.00 0.00 24 GLU A CA 5
ATOM 7243 C C . GLU A 1 13 ? -10.179 -3.714 0.802 1.00 0.00 24 GLU A C 5
ATOM 7244 O O . GLU A 1 13 ? -10.970 -3.076 1.515 1.00 0.00 24 GLU A O 5
ATOM 7256 N N . GLU A 1 14 ? -9.621 -3.222 -0.324 1.00 0.00 25 GLU A N 5
ATOM 7257 C CA . GLU A 1 14 ? -10.018 -1.935 -0.922 1.00 0.00 25 GLU A CA 5
ATOM 7258 C C . GLU A 1 14 ? -11.475 -2.007 -1.407 1.00 0.00 25 GLU A C 5
ATOM 7259 O O . GLU A 1 14 ? -12.250 -1.067 -1.215 1.00 0.00 25 GLU A O 5
ATOM 7271 N N . LEU A 1 15 ? -11.830 -3.160 -2.015 1.00 0.00 26 LEU A N 5
ATOM 7272 C CA . LEU A 1 15 ? -13.182 -3.408 -2.536 1.00 0.00 26 LEU A CA 5
ATOM 7273 C C . LEU A 1 15 ? -14.204 -3.479 -1.386 1.00 0.00 26 LEU A C 5
ATOM 7274 O O . LEU A 1 15 ? -15.331 -3.040 -1.557 1.00 0.00 26 LEU A O 5
ATOM 7290 N N . GLU A 1 16 ? -13.776 -4.008 -0.219 1.00 0.00 27 GLU A N 5
ATOM 7291 C CA . GLU A 1 16 ? -14.647 -4.202 0.963 1.00 0.00 27 GLU A CA 5
ATOM 7292 C C . GLU A 1 16 ? -15.206 -2.858 1.462 1.00 0.00 27 GLU A C 5
ATOM 7293 O O . GLU A 1 16 ? -16.418 -2.710 1.644 1.00 0.00 27 GLU A O 5
ATOM 7305 N N . GLU A 1 17 ? -14.305 -1.885 1.672 1.00 0.00 28 GLU A N 5
ATOM 7306 C CA . GLU A 1 17 ? -14.683 -0.530 2.117 1.00 0.00 28 GLU A CA 5
ATOM 7307 C C . GLU A 1 17 ? -15.387 0.250 0.992 1.00 0.00 28 GLU A C 5
ATOM 7308 O O . GLU A 1 17 ? -16.199 1.128 1.266 1.00 0.00 28 GLU A O 5
ATOM 7320 N N . ASP A 1 18 ? -15.062 -0.092 -0.270 1.00 0.00 29 ASP A N 5
ATOM 7321 C CA . ASP A 1 18 ? -15.617 0.578 -1.467 1.00 0.00 29 ASP A CA 5
ATOM 7322 C C . ASP A 1 18 ? -17.107 0.231 -1.659 1.00 0.00 29 ASP A C 5
ATOM 7323 O O . ASP A 1 18 ? -17.933 1.116 -1.900 1.00 0.00 29 ASP A O 5
ATOM 7332 N N . LEU A 1 19 ? -17.433 -1.072 -1.548 1.00 0.00 30 LEU A N 5
ATOM 7333 C CA . LEU A 1 19 ? -18.811 -1.577 -1.712 1.00 0.00 30 LEU A CA 5
ATOM 7334 C C . LEU A 1 19 ? -19.673 -1.161 -0.509 1.00 0.00 30 LEU A C 5
ATOM 7335 O O . LEU A 1 19 ? -20.853 -0.842 -0.659 1.00 0.00 30 LEU A O 5
ATOM 7351 N N . LYS A 1 20 ? -19.030 -1.128 0.675 1.00 0.00 31 LYS A N 5
ATOM 7352 C CA . LYS A 1 20 ? -19.647 -0.685 1.934 1.00 0.00 31 LYS A CA 5
ATOM 7353 C C . LYS A 1 20 ? -20.004 0.812 1.847 1.00 0.00 31 LYS A C 5
ATOM 7354 O O . LYS A 1 20 ? -21.085 1.230 2.269 1.00 0.00 31 LYS A O 5
ATOM 7373 N N . GLN A 1 21 ? -19.067 1.587 1.260 1.00 0.00 32 GLN A N 5
ATOM 7374 C CA . GLN A 1 21 ? -19.218 3.038 1.014 1.00 0.00 32 GLN A CA 5
ATOM 7375 C C . GLN A 1 21 ? -20.452 3.313 0.145 1.00 0.00 32 GLN A C 5
ATOM 7376 O O . GLN A 1 21 ? -21.250 4.202 0.457 1.00 0.00 32 GLN A O 5
ATOM 7390 N N . ALA A 1 22 ? -20.599 2.496 -0.921 1.00 0.00 33 ALA A N 5
ATOM 7391 C CA . ALA A 1 22 ? -21.737 2.560 -1.853 1.00 0.00 33 ALA A CA 5
ATOM 7392 C C . ALA A 1 22 ? -23.075 2.398 -1.106 1.00 0.00 33 ALA A C 5
ATOM 7393 O O . ALA A 1 22 ? -24.014 3.145 -1.348 1.00 0.00 33 ALA A O 5
ATOM 7400 N N . LEU A 1 23 ? -23.121 1.438 -0.171 1.00 0.00 34 LEU A N 5
ATOM 7401 C CA . LEU A 1 23 ? -24.336 1.145 0.623 1.00 0.00 34 LEU A CA 5
ATOM 7402 C C . LEU A 1 23 ? -24.699 2.306 1.573 1.00 0.00 34 LEU A C 5
ATOM 7403 O O . LEU A 1 23 ? -25.878 2.637 1.729 1.00 0.00 34 LEU A O 5
ATOM 7419 N N . ARG A 1 24 ? -23.666 2.916 2.192 1.00 0.00 35 ARG A N 5
ATOM 7420 C CA . ARG A 1 24 ? -23.840 4.017 3.168 1.00 0.00 35 ARG A CA 5
ATOM 7421 C C . ARG A 1 24 ? -24.426 5.278 2.490 1.00 0.00 35 ARG A C 5
ATOM 7422 O O . ARG A 1 24 ? -25.298 5.944 3.057 1.00 0.00 35 ARG A O 5
ATOM 7443 N N . GLU A 1 25 ? -23.942 5.583 1.267 1.00 0.00 36 GLU A N 5
ATOM 7444 C CA . GLU A 1 25 ? -24.380 6.767 0.492 1.00 0.00 36 GLU A CA 5
ATOM 7445 C C . GLU A 1 25 ? -25.687 6.490 -0.298 1.00 0.00 36 GLU A C 5
ATOM 7446 O O . GLU A 1 25 ? -26.298 7.426 -0.831 1.00 0.00 36 GLU A O 5
ATOM 7458 N N . GLY A 1 26 ? -26.098 5.204 -0.370 1.00 0.00 37 GLY A N 5
ATOM 7459 C CA . GLY A 1 26 ? -27.376 4.816 -0.991 1.00 0.00 37 GLY A CA 5
ATOM 7460 C C . GLY A 1 26 ? -27.235 4.437 -2.465 1.00 0.00 37 GLY A C 5
ATOM 7461 O O . GLY A 1 26 ? -27.849 5.060 -3.341 1.00 0.00 37 GLY A O 5
ATOM 7465 N N . ARG A 1 27 ? -26.399 3.421 -2.732 1.00 0.00 38 ARG A N 5
ATOM 7466 C CA . ARG A 1 27 ? -26.154 2.863 -4.089 1.00 0.00 38 ARG A CA 5
ATOM 7467 C C . ARG A 1 27 ? -26.317 1.328 -4.023 1.00 0.00 38 ARG A C 5
ATOM 7468 O O . ARG A 1 27 ? -26.872 0.789 -3.055 1.00 0.00 38 ARG A O 5
ATOM 7489 N N . LYS A 1 28 ? -25.834 0.635 -5.070 1.00 0.00 39 LYS A N 5
ATOM 7490 C CA . LYS A 1 28 ? -25.652 -0.826 -5.059 1.00 0.00 39 LYS A CA 5
ATOM 7491 C C . LYS A 1 28 ? -24.269 -1.177 -5.619 1.00 0.00 39 LYS A C 5
ATOM 7492 O O . LYS A 1 28 ? -23.501 -0.292 -6.028 1.00 0.00 39 LYS A O 5
ATOM 7511 N N . VAL A 1 29 ? -23.955 -2.478 -5.619 1.00 0.00 40 VAL A N 5
ATOM 7512 C CA . VAL A 1 29 ? -22.686 -3.007 -6.132 1.00 0.00 40 VAL A CA 5
ATOM 7513 C C . VAL A 1 29 ? -23.003 -4.046 -7.206 1.00 0.00 40 VAL A C 5
ATOM 7514 O O . VAL A 1 29 ? -23.466 -5.139 -6.881 1.00 0.00 40 VAL A O 5
ATOM 7527 N N . ASN A 1 30 ? -22.807 -3.679 -8.470 1.00 0.00 41 ASN A N 5
ATOM 7528 C CA . ASN A 1 30 ? -22.965 -4.605 -9.596 1.00 0.00 41 ASN A CA 5
ATOM 7529 C C . ASN A 1 30 ? -21.646 -5.342 -9.848 1.00 0.00 41 ASN A C 5
ATOM 7530 O O . ASN A 1 30 ? -20.678 -4.763 -10.350 1.00 0.00 41 ASN A O 5
ATOM 7541 N N . ILE A 1 31 ? -21.617 -6.610 -9.419 1.00 0.00 42 ILE A N 5
ATOM 7542 C CA . ILE A 1 31 ? -20.515 -7.557 -9.671 1.00 0.00 42 ILE A CA 5
ATOM 7543 C C . ILE A 1 31 ? -21.019 -8.698 -10.578 1.00 0.00 42 ILE A C 5
ATOM 7544 O O . ILE A 1 31 ? -22.136 -8.626 -11.108 1.00 0.00 42 ILE A O 5
ATOM 7560 N N . LEU A 1 32 ? -20.157 -9.719 -10.785 1.00 0.00 43 LEU A N 5
ATOM 7561 C CA . LEU A 1 32 ? -20.439 -10.892 -11.639 1.00 0.00 43 LEU A CA 5
ATOM 7562 C C . LEU A 1 32 ? -21.768 -11.601 -11.247 1.00 0.00 43 LEU A C 5
ATOM 7563 O O . LEU A 1 32 ? -21.849 -12.315 -10.246 1.00 0.00 43 LEU A O 5
ATOM 7579 N N . GLY A 1 33 ? -22.841 -11.269 -12.012 1.00 0.00 44 GLY A N 5
ATOM 7580 C CA . GLY A 1 33 ? -24.175 -11.878 -11.866 1.00 0.00 44 GLY A CA 5
ATOM 7581 C C . GLY A 1 33 ? -24.908 -11.541 -10.557 1.00 0.00 44 GLY A C 5
ATOM 7582 O O . GLY A 1 33 ? -25.989 -12.079 -10.301 1.00 0.00 44 GLY A O 5
ATOM 7586 N N . ILE A 1 34 ? -24.329 -10.638 -9.740 1.00 0.00 45 ILE A N 5
ATOM 7587 C CA . ILE A 1 34 ? -24.825 -10.323 -8.379 1.00 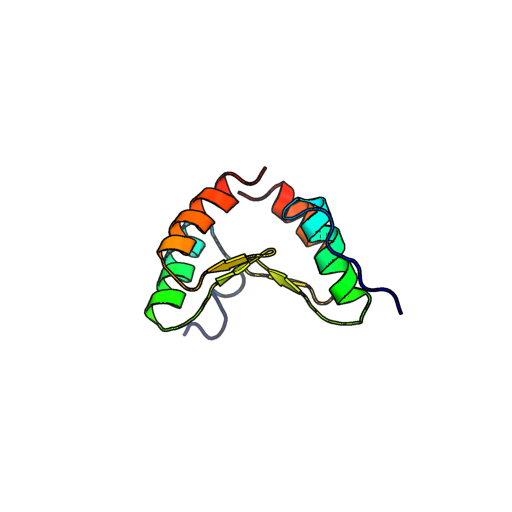0.00 45 ILE A CA 5
ATOM 7588 C C . ILE A 1 34 ? -24.934 -8.790 -8.206 1.00 0.00 45 ILE A C 5
ATOM 7589 O O . ILE A 1 34 ? -24.146 -8.034 -8.785 1.00 0.00 45 ILE A O 5
ATOM 7605 N N . GLU A 1 35 ? -25.922 -8.351 -7.405 1.00 0.00 46 GLU A N 5
ATOM 7606 C CA . GLU A 1 35 ? -26.118 -6.937 -7.038 1.00 0.00 46 GLU A CA 5
ATOM 7607 C C . GLU A 1 35 ? -26.314 -6.842 -5.515 1.00 0.00 46 GLU A C 5
ATOM 7608 O O . GLU A 1 35 ? -27.233 -7.453 -4.963 1.00 0.00 46 GLU A O 5
ATOM 7620 N N . VAL A 1 36 ? -25.428 -6.089 -4.853 1.00 0.00 47 VAL A N 5
ATOM 7621 C CA . VAL A 1 36 ? -25.448 -5.872 -3.401 1.00 0.00 47 VAL A CA 5
ATOM 7622 C C . VAL A 1 36 ? -26.117 -4.520 -3.086 1.00 0.00 47 VAL A C 5
ATOM 7623 O O . VAL A 1 36 ? -25.527 -3.467 -3.334 1.00 0.00 47 VAL A O 5
ATOM 7636 N N . THR A 1 37 ? -27.357 -4.559 -2.577 1.00 0.00 48 THR A N 5
ATOM 7637 C CA . THR A 1 37 ? -28.089 -3.350 -2.139 1.00 0.00 48 THR A CA 5
ATOM 7638 C C . THR A 1 37 ? -28.096 -3.232 -0.600 1.00 0.00 48 THR A C 5
ATOM 7639 O O . THR A 1 37 ? -28.460 -2.182 -0.065 1.00 0.00 48 THR A O 5
ATOM 7650 N N . THR A 1 38 ? -27.684 -4.308 0.107 1.00 0.00 49 THR A N 5
ATOM 7651 C CA . THR A 1 38 ? -27.690 -4.357 1.593 1.00 0.00 49 THR A CA 5
ATOM 7652 C C . THR A 1 38 ? -26.369 -4.924 2.135 1.00 0.00 49 THR A C 5
ATOM 7653 O O . THR A 1 38 ? -25.629 -5.601 1.409 1.00 0.00 49 THR A O 5
ATOM 7664 N N . GLU A 1 39 ? -26.113 -4.654 3.436 1.00 0.00 50 GLU A N 5
ATOM 7665 C CA . GLU A 1 39 ? -24.912 -5.123 4.152 1.00 0.00 50 GLU A CA 5
ATOM 7666 C C . GLU A 1 39 ? -24.886 -6.663 4.253 1.00 0.00 50 GLU A C 5
ATOM 7667 O O . GLU A 1 39 ? -23.805 -7.261 4.289 1.00 0.00 50 GLU A O 5
ATOM 7679 N N . GLU A 1 40 ? -26.091 -7.283 4.289 1.00 0.00 51 GLU A N 5
ATOM 7680 C CA . GLU A 1 40 ? -26.265 -8.755 4.224 1.00 0.00 51 GLU A CA 5
ATOM 7681 C C . GLU A 1 40 ? -25.492 -9.325 3.029 1.00 0.00 51 GLU A C 5
ATOM 7682 O O . GLU A 1 40 ? -24.584 -10.146 3.180 1.00 0.00 51 GLU A O 5
ATOM 7694 N N . GLN A 1 41 ? -25.839 -8.789 1.850 1.00 0.00 52 GLN A N 5
ATOM 7695 C CA . GLN A 1 41 ? -25.273 -9.211 0.569 1.00 0.00 52 GLN A CA 5
ATOM 7696 C C . GLN A 1 41 ? -23.786 -8.828 0.470 1.00 0.00 52 GLN A C 5
ATOM 7697 O O . GLN A 1 41 ? -23.035 -9.518 -0.185 1.00 0.00 52 GLN A O 5
ATOM 7711 N N . ALA A 1 42 ? -23.392 -7.735 1.167 1.00 0.00 53 ALA A N 5
ATOM 7712 C CA . ALA A 1 42 ? -22.020 -7.167 1.134 1.00 0.00 53 ALA A CA 5
ATOM 7713 C C . ALA A 1 42 ? -20.982 -8.103 1.762 1.00 0.00 53 ALA A C 5
ATOM 7714 O O . ALA A 1 42 ? -19.978 -8.445 1.127 1.00 0.00 53 ALA A O 5
ATOM 7721 N N . ARG A 1 43 ? -21.239 -8.496 3.020 1.00 0.00 54 ARG A N 5
ATOM 7722 C CA . ARG A 1 43 ? -20.336 -9.375 3.783 1.00 0.00 54 ARG A CA 5
ATOM 7723 C C . ARG A 1 43 ? -20.336 -10.795 3.201 1.00 0.00 54 ARG A C 5
ATOM 7724 O O . ARG A 1 43 ? -19.304 -11.473 3.235 1.00 0.00 54 ARG A O 5
ATOM 7745 N N . ARG A 1 44 ? -21.494 -11.225 2.641 1.00 0.00 55 ARG A N 5
ATOM 7746 C CA . ARG A 1 44 ? -21.591 -12.508 1.922 1.00 0.00 55 ARG A CA 5
ATOM 7747 C C . ARG A 1 44 ? -20.862 -12.445 0.568 1.00 0.00 55 ARG A C 5
ATOM 7748 O O . ARG A 1 44 ? -20.386 -13.463 0.096 1.00 0.00 55 ARG A O 5
ATOM 7769 N N . LEU A 1 45 ? -20.796 -11.242 -0.037 1.00 0.00 56 LEU A N 5
ATOM 7770 C CA . LEU A 1 45 ? -20.136 -11.024 -1.348 1.00 0.00 56 LEU A CA 5
ATOM 7771 C C . LEU A 1 45 ? -18.611 -11.132 -1.210 1.00 0.00 56 LEU A C 5
ATOM 7772 O O . LEU A 1 45 ? -17.956 -11.773 -2.035 1.00 0.00 56 LEU A O 5
ATOM 7788 N N . ILE A 1 46 ? -18.072 -10.502 -0.155 1.00 0.00 57 ILE A N 5
ATOM 7789 C CA . ILE A 1 46 ? -16.630 -10.531 0.148 1.00 0.00 57 ILE A CA 5
ATOM 7790 C C . ILE A 1 46 ? -16.157 -11.960 0.428 1.00 0.00 57 ILE A C 5
ATOM 7791 O O . ILE A 1 46 ? -15.199 -12.428 -0.198 1.00 0.00 57 ILE A O 5
ATOM 7807 N N . GLU A 1 47 ? -16.861 -12.657 1.332 1.00 0.00 58 GLU A N 5
ATOM 7808 C CA . GLU A 1 47 ? -16.500 -14.030 1.717 1.00 0.00 58 GLU A CA 5
ATOM 7809 C C . GLU A 1 47 ? -16.777 -15.021 0.566 1.00 0.00 58 GLU A C 5
ATOM 7810 O O . GLU A 1 47 ? -16.215 -16.109 0.543 1.00 0.00 58 GLU A O 5
ATOM 7822 N N . PHE A 1 48 ? -17.688 -14.635 -0.361 1.00 0.00 59 PHE A N 5
ATOM 7823 C CA . PHE A 1 48 ? -17.960 -15.382 -1.604 1.00 0.00 59 PHE A CA 5
ATOM 7824 C C . PHE A 1 48 ? -16.730 -15.359 -2.517 1.00 0.00 59 PHE A C 5
ATOM 7825 O O . PHE A 1 48 ? -16.148 -16.409 -2.763 1.00 0.00 59 PHE A O 5
ATOM 7842 N N . LEU A 1 49 ? -16.300 -14.149 -2.936 1.00 0.00 60 LEU A N 5
ATOM 7843 C CA . LEU A 1 49 ? -15.293 -14.009 -4.021 1.00 0.00 60 LEU A CA 5
ATOM 7844 C C . LEU A 1 49 ? -13.912 -14.522 -3.588 1.00 0.00 60 LEU A C 5
ATOM 7845 O O . LEU A 1 49 ? -13.252 -15.234 -4.346 1.00 0.00 60 LEU A O 5
ATOM 7861 N N . ARG A 1 50 ? -13.547 -14.256 -2.320 1.00 0.00 61 ARG A N 5
ATOM 7862 C CA . ARG A 1 50 ? -12.244 -14.660 -1.760 1.00 0.00 61 ARG A CA 5
ATOM 7863 C C . ARG A 1 50 ? -12.199 -16.175 -1.456 1.00 0.00 61 ARG A C 5
ATOM 7864 O O . ARG A 1 50 ? -11.151 -16.705 -1.086 1.00 0.00 61 ARG A O 5
ATOM 7885 N N . ARG A 1 51 ? -13.350 -16.846 -1.629 1.00 0.00 62 ARG A N 5
ATOM 7886 C CA . ARG A 1 51 ? -13.521 -18.304 -1.447 1.00 0.00 62 ARG A CA 5
ATOM 7887 C C . ARG A 1 51 ? -14.050 -18.953 -2.767 1.00 0.00 62 ARG A C 5
ATOM 7888 O O . ARG A 1 51 ? -14.197 -20.180 -2.861 1.00 0.00 62 ARG A O 5
ATOM 7909 N N . PHE A 1 52 ? -14.284 -18.117 -3.803 1.00 0.00 63 PHE A N 5
ATOM 7910 C CA . PHE A 1 52 ? -14.785 -18.565 -5.121 1.00 0.00 63 PHE A CA 5
ATOM 7911 C C . PHE A 1 52 ? -13.641 -18.521 -6.138 1.00 0.00 63 PHE A C 5
ATOM 7912 O O . PHE A 1 52 ? -13.040 -17.460 -6.342 1.00 0.00 63 PHE A O 5
ATOM 7929 N N . ILE A 1 53 ? -13.357 -19.685 -6.760 1.00 0.00 64 ILE A N 5
ATOM 7930 C CA . ILE A 1 53 ? -12.240 -19.873 -7.708 1.00 0.00 64 ILE A CA 5
ATOM 7931 C C . ILE A 1 53 ? -10.893 -19.652 -7.003 1.00 0.00 64 ILE A C 5
ATOM 7932 O O . ILE A 1 53 ? -10.558 -20.363 -6.049 1.00 0.00 64 ILE A O 5
ATOM 7948 N N . SER B 1 1 ? -39.268 -13.446 -20.414 1.00 0.00 12 SER B N 5
ATOM 7949 C CA . SER B 1 1 ? -40.499 -12.718 -20.648 1.00 0.00 12 SER B CA 5
ATOM 7950 C C . SER B 1 1 ? -41.647 -13.358 -19.844 1.00 0.00 12 SER B C 5
ATOM 7951 O O . SER B 1 1 ? -41.891 -14.567 -19.950 1.00 0.00 12 SER B O 5
ATOM 7959 N N . GLY B 1 2 ? -42.330 -12.538 -19.040 1.00 0.00 13 GLY B N 5
ATOM 7960 C CA . GLY B 1 2 ? -43.466 -12.969 -18.224 1.00 0.00 13 GLY B CA 5
ATOM 7961 C C . GLY B 1 2 ? -43.488 -12.206 -16.913 1.00 0.00 13 GLY B C 5
ATOM 7962 O O . GLY B 1 2 ? -44.132 -11.153 -16.820 1.00 0.00 13 GLY B O 5
ATOM 7966 N N . LEU B 1 3 ? -42.752 -12.731 -15.912 1.00 0.00 14 LEU B N 5
ATOM 7967 C CA . LEU B 1 3 ? -42.582 -12.087 -14.597 1.00 0.00 14 LEU B CA 5
ATOM 7968 C C . LEU B 1 3 ? -41.464 -12.806 -13.816 1.00 0.00 14 LEU B C 5
ATOM 7969 O O . LEU B 1 3 ? -41.632 -13.969 -13.451 1.00 0.00 14 LEU B O 5
ATOM 7985 N N . VAL B 1 4 ? -40.334 -12.095 -13.604 1.00 0.00 15 VAL B N 5
ATOM 7986 C CA . VAL B 1 4 ? -39.185 -12.536 -12.766 1.00 0.00 15 VAL B CA 5
ATOM 7987 C C . VAL B 1 4 ? -38.426 -13.754 -13.383 1.00 0.00 15 VAL B C 5
ATOM 7988 O O . VAL B 1 4 ? -38.977 -14.863 -13.445 1.00 0.00 15 VAL B O 5
ATOM 8001 N N . PRO B 1 5 ? -37.132 -13.574 -13.841 1.00 0.00 16 PRO B N 5
ATOM 8002 C CA . PRO B 1 5 ? -36.331 -14.675 -14.433 1.00 0.00 16 PRO B CA 5
ATOM 8003 C C . PRO B 1 5 ? -35.884 -15.699 -13.365 1.00 0.00 16 PRO B C 5
ATOM 8004 O O . PRO B 1 5 ? -35.649 -15.342 -12.201 1.00 0.00 16 PRO B O 5
ATOM 8015 N N . ARG B 1 6 ? -35.780 -16.972 -13.774 1.00 0.00 17 ARG B N 5
ATOM 8016 C CA . ARG B 1 6 ? -35.455 -18.095 -12.874 1.00 0.00 17 ARG B CA 5
ATOM 8017 C C . ARG B 1 6 ? -34.016 -18.575 -13.126 1.00 0.00 17 ARG B C 5
ATOM 8018 O O . ARG B 1 6 ? -33.571 -18.633 -14.275 1.00 0.00 17 ARG B O 5
ATOM 8039 N N . GLY B 1 7 ? -33.307 -18.910 -12.038 1.00 0.00 18 GLY B N 5
ATOM 8040 C CA . GLY B 1 7 ? -31.913 -19.350 -12.096 1.00 0.00 18 GLY B CA 5
ATOM 8041 C C . GLY B 1 7 ? -31.069 -18.661 -11.032 1.00 0.00 18 GLY B C 5
ATOM 8042 O O . GLY B 1 7 ? -30.032 -18.059 -11.348 1.00 0.00 18 GLY B O 5
ATOM 8046 N N . SER B 1 8 ? -31.528 -18.753 -9.768 1.00 0.00 19 SER B N 5
ATOM 8047 C CA . SER B 1 8 ? -30.868 -18.129 -8.604 1.00 0.00 19 SER B CA 5
ATOM 8048 C C . SER B 1 8 ? -29.573 -18.889 -8.222 1.00 0.00 19 SER B C 5
ATOM 8049 O O . SER B 1 8 ? -29.566 -19.733 -7.313 1.00 0.00 19 SER B O 5
ATOM 8057 N N . HIS B 1 9 ? -28.495 -18.593 -8.968 1.00 0.00 20 HIS B N 5
ATOM 8058 C CA . HIS B 1 9 ? -27.173 -19.237 -8.823 1.00 0.00 20 HIS B CA 5
ATOM 8059 C C . HIS B 1 9 ? -26.143 -18.528 -9.732 1.00 0.00 20 HIS B C 5
ATOM 8060 O O . HIS B 1 9 ? -26.465 -17.521 -10.386 1.00 0.00 20 HIS B O 5
ATOM 8075 N N . MET B 1 10 ? -24.912 -19.071 -9.775 1.00 0.00 21 MET B N 5
ATOM 8076 C CA . MET B 1 10 ? -23.833 -18.568 -10.646 1.00 0.00 21 MET B CA 5
ATOM 8077 C C . MET B 1 10 ? -22.977 -19.746 -11.144 1.00 0.00 21 MET B C 5
ATOM 8078 O O . MET B 1 10 ? -22.404 -20.494 -10.338 1.00 0.00 21 MET B O 5
ATOM 8092 N N . ASP B 1 11 ? -22.925 -19.916 -12.472 1.00 0.00 22 ASP B N 5
ATOM 8093 C CA . ASP B 1 11 ? -22.011 -20.860 -13.154 1.00 0.00 22 ASP B CA 5
ATOM 8094 C C . ASP B 1 11 ? -21.015 -20.066 -14.007 1.00 0.00 22 ASP B C 5
ATOM 8095 O O . ASP B 1 11 ? -21.341 -18.975 -14.498 1.00 0.00 22 ASP B O 5
ATOM 8104 N N . LEU B 1 12 ? -19.811 -20.635 -14.185 1.00 0.00 23 LEU B N 5
ATOM 8105 C CA . LEU B 1 12 ? -18.696 -19.995 -14.920 1.00 0.00 23 LEU B CA 5
ATOM 8106 C C . LEU B 1 12 ? -19.098 -19.773 -16.402 1.00 0.00 23 LEU B C 5
ATOM 8107 O O . LEU B 1 12 ? -18.969 -18.665 -16.951 1.00 0.00 23 LEU B O 5
ATOM 8123 N N . GLU B 1 13 ? -19.636 -20.842 -17.000 1.00 0.00 24 GLU B N 5
ATOM 8124 C CA . GLU B 1 13 ? -20.020 -20.881 -18.419 1.00 0.00 24 GLU B CA 5
ATOM 8125 C C . GLU B 1 13 ? -21.256 -20.009 -18.704 1.00 0.00 24 GLU B C 5
ATOM 8126 O O . GLU B 1 13 ? -21.319 -19.379 -19.760 1.00 0.00 24 GLU B O 5
ATOM 8138 N N . GLU B 1 14 ? -22.241 -19.976 -17.770 1.00 0.00 25 GLU B N 5
ATOM 8139 C CA . GLU B 1 14 ? -23.478 -19.178 -17.968 1.00 0.00 25 GLU B CA 5
ATOM 8140 C C . GLU B 1 14 ? -23.178 -17.679 -17.837 1.00 0.00 25 GLU B C 5
ATOM 8141 O O . GLU B 1 14 ? -23.868 -16.855 -18.435 1.00 0.00 25 GLU B O 5
ATOM 8153 N N . LEU B 1 15 ? -22.146 -17.348 -17.031 1.00 0.00 26 LEU B N 5
ATOM 8154 C CA . LEU B 1 15 ? -21.688 -15.965 -16.846 1.00 0.00 26 LEU B CA 5
ATOM 8155 C C . LEU B 1 15 ? -21.112 -15.435 -18.161 1.00 0.00 26 LEU B C 5
ATOM 8156 O O . LEU B 1 15 ? -21.442 -14.319 -18.575 1.00 0.00 26 LEU B O 5
ATOM 8172 N N . GLU B 1 16 ? -20.252 -16.260 -18.805 1.00 0.00 27 GLU B N 5
ATOM 8173 C CA . GLU B 1 16 ? -19.664 -15.930 -20.115 1.00 0.00 27 GLU B CA 5
ATOM 8174 C C . GLU B 1 16 ? -20.768 -15.793 -21.172 1.00 0.00 27 GLU B C 5
ATOM 8175 O O . GLU B 1 16 ? -20.821 -14.804 -21.892 1.00 0.00 27 GLU B O 5
ATOM 8187 N N . GLU B 1 17 ? -21.660 -16.789 -21.210 1.00 0.00 28 GLU B N 5
ATOM 8188 C CA . GLU B 1 17 ? -22.773 -16.871 -22.172 1.00 0.00 28 GLU B CA 5
ATOM 8189 C C . GLU B 1 17 ? -23.680 -15.619 -22.048 1.00 0.00 28 GLU B C 5
ATOM 8190 O O . GLU B 1 17 ? -24.139 -15.067 -23.050 1.00 0.00 28 GLU B O 5
ATOM 8202 N N . ASP B 1 18 ? -23.848 -15.150 -20.797 1.00 0.00 29 ASP B N 5
ATOM 8203 C CA . ASP B 1 18 ? -24.676 -13.977 -20.463 1.00 0.00 29 ASP B CA 5
ATOM 8204 C C . ASP B 1 18 ? -24.023 -12.675 -20.976 1.00 0.00 29 ASP B C 5
ATOM 8205 O O . ASP B 1 18 ? -24.684 -11.876 -21.647 1.00 0.00 29 ASP B O 5
ATOM 8214 N N . LEU B 1 19 ? -22.711 -12.474 -20.668 1.00 0.00 30 LEU B N 5
ATOM 8215 C CA . LEU B 1 19 ? -21.981 -11.231 -21.042 1.00 0.00 30 LEU B CA 5
ATOM 8216 C C . LEU B 1 19 ? -21.781 -11.122 -22.562 1.00 0.00 30 LEU B C 5
ATOM 8217 O O . LEU B 1 19 ? -21.711 -10.014 -23.093 1.00 0.00 30 LEU B O 5
ATOM 8233 N N . LYS B 1 20 ? -21.712 -12.278 -23.246 1.00 0.00 31 LYS B N 5
ATOM 8234 C CA . LYS B 1 20 ? -21.653 -12.345 -24.720 1.00 0.00 31 LYS B CA 5
ATOM 8235 C C . LYS B 1 20 ? -22.942 -11.767 -25.324 1.00 0.00 31 LYS B C 5
ATOM 8236 O O . LYS B 1 20 ? -22.893 -10.797 -26.088 1.00 0.00 31 LYS B O 5
ATOM 8255 N N . GLN B 1 21 ? -24.097 -12.340 -24.913 1.00 0.00 32 GLN B N 5
ATOM 8256 C CA . GLN B 1 21 ? -25.427 -11.919 -25.410 1.00 0.00 32 GLN B CA 5
ATOM 8257 C C . GLN B 1 21 ? -25.715 -10.450 -25.070 1.00 0.00 32 GLN B C 5
ATOM 8258 O O . GLN B 1 21 ? -26.357 -9.749 -25.849 1.00 0.00 32 GLN B O 5
ATOM 8272 N N . ALA B 1 22 ? -25.195 -10.002 -23.911 1.00 0.00 33 ALA B N 5
ATOM 8273 C CA . ALA B 1 22 ? -25.326 -8.619 -23.435 1.00 0.00 33 ALA B CA 5
ATOM 8274 C C . ALA B 1 22 ? -24.703 -7.637 -24.441 1.00 0.00 33 ALA B C 5
ATOM 8275 O O . ALA B 1 22 ? -25.342 -6.674 -24.852 1.00 0.00 33 ALA B O 5
ATOM 8282 N N . LEU B 1 23 ? -23.463 -7.931 -24.857 1.00 0.00 34 LEU B N 5
ATOM 8283 C CA . LEU B 1 23 ? -22.708 -7.086 -25.809 1.00 0.00 34 LEU B CA 5
ATOM 8284 C C . LEU B 1 23 ? -23.353 -7.085 -27.211 1.00 0.00 34 LEU B C 5
ATOM 8285 O O . LEU B 1 23 ? -23.229 -6.105 -27.949 1.00 0.00 34 LEU B O 5
ATOM 8301 N N . ARG B 1 24 ? -24.029 -8.202 -27.557 1.00 0.00 35 ARG B N 5
ATOM 8302 C CA . ARG B 1 24 ? -24.771 -8.349 -28.833 1.00 0.00 35 ARG B CA 5
ATOM 8303 C C . ARG B 1 24 ? -26.013 -7.428 -28.858 1.00 0.00 35 ARG B C 5
ATOM 8304 O O . ARG B 1 24 ? -26.253 -6.739 -29.852 1.00 0.00 35 ARG B O 5
ATOM 8325 N N . GLU B 1 25 ? -26.781 -7.414 -27.755 1.00 0.00 36 GLU B N 5
ATOM 8326 C CA . GLU B 1 25 ? -28.022 -6.608 -27.648 1.00 0.00 36 GLU B CA 5
ATOM 8327 C C . GLU B 1 25 ? -27.716 -5.143 -27.256 1.00 0.00 36 GLU B C 5
ATOM 8328 O O . GLU B 1 25 ? -28.594 -4.280 -27.337 1.00 0.00 36 GLU B O 5
ATOM 8340 N N . GLY B 1 26 ? -26.467 -4.879 -26.830 1.00 0.00 37 GLY B N 5
ATOM 8341 C CA . GLY B 1 26 ? -25.982 -3.516 -26.586 1.00 0.00 37 GLY B CA 5
ATOM 8342 C C . GLY B 1 26 ? -26.041 -3.078 -25.127 1.00 0.00 37 GLY B C 5
ATOM 8343 O O . GLY B 1 26 ? -25.995 -1.877 -24.842 1.00 0.00 37 GLY B O 5
ATOM 8347 N N . ARG B 1 27 ? -26.168 -4.044 -24.207 1.00 0.00 38 ARG B N 5
ATOM 8348 C CA . ARG B 1 27 ? -26.034 -3.802 -22.758 1.00 0.00 38 ARG B CA 5
ATOM 8349 C C . ARG B 1 27 ? -24.612 -4.180 -22.307 1.00 0.00 38 ARG B C 5
ATOM 8350 O O . ARG B 1 27 ? -24.186 -5.319 -22.492 1.00 0.00 38 ARG B O 5
ATOM 8371 N N . LYS B 1 28 ? -23.871 -3.223 -21.726 1.00 0.00 39 LYS B N 5
ATOM 8372 C CA . LYS B 1 28 ? -22.562 -3.520 -21.104 1.00 0.00 39 LYS B CA 5
ATOM 8373 C C . LYS B 1 28 ? -22.753 -4.237 -19.748 1.00 0.00 39 LYS B C 5
ATOM 8374 O O . LYS B 1 28 ? -23.821 -4.128 -19.126 1.00 0.00 39 LYS B O 5
ATOM 8393 N N . VAL B 1 29 ? -21.732 -4.983 -19.308 1.00 0.00 40 VAL B N 5
ATOM 8394 C CA . VAL B 1 29 ? -21.782 -5.754 -18.050 1.00 0.00 40 VAL B CA 5
ATOM 8395 C C . VAL B 1 29 ? -20.869 -5.102 -17.016 1.00 0.00 40 VAL B C 5
ATOM 8396 O O . VAL B 1 29 ? -19.665 -4.993 -17.242 1.00 0.00 40 VAL B O 5
ATOM 8409 N N . ASN B 1 30 ? -21.450 -4.660 -15.893 1.00 0.00 41 ASN B N 5
ATOM 8410 C CA . ASN B 1 30 ? -20.692 -4.040 -14.796 1.00 0.00 41 ASN B CA 5
ATOM 8411 C C . ASN B 1 30 ? -20.399 -5.107 -13.726 1.00 0.00 41 ASN B C 5
ATOM 8412 O O . ASN B 1 30 ? -21.323 -5.766 -13.225 1.00 0.00 41 ASN B O 5
ATOM 8423 N N . ILE B 1 31 ? -19.108 -5.272 -13.408 1.00 0.00 42 ILE B N 5
ATOM 8424 C CA . ILE B 1 31 ? -18.598 -6.299 -12.470 1.00 0.00 42 ILE B CA 5
ATOM 8425 C C . ILE B 1 31 ? -17.622 -5.660 -11.448 1.00 0.00 42 ILE B C 5
ATOM 8426 O O . ILE B 1 31 ? -17.515 -4.437 -11.389 1.00 0.00 42 ILE B O 5
ATOM 8442 N N . LEU B 1 32 ? -16.944 -6.509 -10.634 1.00 0.00 43 LEU B N 5
ATOM 8443 C CA . LEU B 1 32 ? -16.056 -6.068 -9.527 1.00 0.00 43 LEU B CA 5
ATOM 8444 C C . LEU B 1 32 ? -14.938 -5.103 -10.008 1.00 0.00 43 LEU B C 5
ATOM 8445 O O . LEU B 1 32 ? -13.955 -5.513 -10.624 1.00 0.00 43 LEU B O 5
ATOM 8461 N N . GLY B 1 33 ? -15.187 -3.785 -9.805 1.00 0.00 44 GLY B N 5
ATOM 8462 C CA . GLY B 1 33 ? -14.226 -2.709 -10.148 1.00 0.00 44 GLY B CA 5
ATOM 8463 C C . GLY B 1 33 ? -13.915 -2.566 -11.650 1.00 0.00 44 GLY B C 5
ATOM 8464 O O . GLY B 1 33 ? -13.032 -1.789 -12.027 1.00 0.00 44 GLY B O 5
ATOM 8468 N N . ILE B 1 34 ? -14.653 -3.316 -12.492 1.00 0.00 45 ILE B N 5
ATOM 8469 C CA . ILE B 1 34 ? -14.452 -3.379 -13.964 1.00 0.00 45 ILE B CA 5
ATOM 8470 C C . ILE B 1 34 ? -15.838 -3.245 -14.647 1.00 0.00 45 ILE B C 5
ATOM 8471 O O . ILE B 1 34 ? -16.871 -3.463 -14.005 1.00 0.00 45 ILE B O 5
ATOM 8487 N N . GLU B 1 35 ? -15.864 -2.872 -15.939 1.00 0.00 46 GLU B N 5
ATOM 8488 C CA . GLU B 1 35 ? -17.086 -2.928 -16.764 1.00 0.00 46 GLU B CA 5
ATOM 8489 C C . GLU B 1 35 ? -16.728 -3.371 -18.194 1.00 0.00 46 GLU B C 5
ATOM 8490 O O . GLU B 1 35 ? -15.993 -2.672 -18.900 1.00 0.00 46 GLU B O 5
ATOM 8502 N N . VAL B 1 36 ? -17.236 -4.557 -18.584 1.00 0.00 47 VAL B N 5
ATOM 8503 C CA . VAL B 1 36 ? -17.099 -5.103 -19.940 1.00 0.00 47 VAL B CA 5
ATOM 8504 C C . VAL B 1 36 ? -17.988 -4.312 -20.913 1.00 0.00 47 VAL B C 5
ATOM 8505 O O . VAL B 1 36 ? -19.219 -4.379 -20.831 1.00 0.00 47 VAL B O 5
ATOM 8518 N N . THR B 1 37 ? -17.347 -3.546 -21.804 1.00 0.00 48 THR B N 5
ATOM 8519 C CA . THR B 1 37 ? -18.029 -2.754 -22.838 1.00 0.00 48 THR B CA 5
ATOM 8520 C C . THR B 1 37 ? -17.727 -3.324 -24.244 1.00 0.00 48 THR B C 5
ATOM 8521 O O . THR B 1 37 ? -18.584 -3.277 -25.133 1.00 0.00 48 THR B O 5
ATOM 8532 N N . THR B 1 38 ? -16.498 -3.865 -24.438 1.00 0.00 49 THR B N 5
ATOM 8533 C CA . THR B 1 38 ? -16.092 -4.524 -25.707 1.00 0.00 49 THR B CA 5
ATOM 8534 C C . THR B 1 38 ? -16.008 -6.054 -25.504 1.00 0.00 49 THR B C 5
ATOM 8535 O O . THR B 1 38 ? -15.932 -6.536 -24.362 1.00 0.00 49 THR B O 5
ATOM 8546 N N . GLU B 1 39 ? -15.997 -6.807 -26.626 1.00 0.00 50 GLU B N 5
ATOM 8547 C CA . GLU B 1 39 ? -15.864 -8.281 -26.613 1.00 0.00 50 GLU B CA 5
ATOM 8548 C C . GLU B 1 39 ? -14.444 -8.697 -26.166 1.00 0.00 50 GLU B C 5
ATOM 8549 O O . GLU B 1 39 ? -14.241 -9.791 -25.611 1.00 0.00 50 GLU B O 5
ATOM 8561 N N . GLU B 1 40 ? -13.462 -7.815 -26.417 1.00 0.00 51 GLU B N 5
ATOM 8562 C CA . GLU B 1 40 ? -12.079 -8.013 -25.945 1.00 0.00 51 GLU B CA 5
ATOM 8563 C C . GLU B 1 40 ? -12.017 -7.921 -24.410 1.00 0.00 51 GLU B C 5
ATOM 8564 O O . GLU B 1 40 ? -11.292 -8.680 -23.774 1.00 0.00 51 GLU B O 5
ATOM 8576 N N . GLN B 1 41 ? -12.821 -7.013 -23.825 1.00 0.00 52 GLN B N 5
ATOM 8577 C CA . GLN B 1 41 ? -12.948 -6.878 -22.355 1.00 0.00 52 GLN B CA 5
ATOM 8578 C C . GLN B 1 41 ? -13.703 -8.074 -21.740 1.00 0.00 52 GLN B C 5
ATOM 8579 O O . GLN B 1 41 ? -13.538 -8.364 -20.555 1.00 0.00 52 GLN B O 5
ATOM 8593 N N . ALA B 1 42 ? -14.529 -8.751 -22.562 1.00 0.00 53 ALA B N 5
ATOM 8594 C CA . ALA B 1 42 ? -15.287 -9.951 -22.154 1.00 0.00 53 ALA B CA 5
ATOM 8595 C C . ALA B 1 42 ? -14.349 -11.141 -21.886 1.00 0.00 53 ALA B C 5
ATOM 8596 O O . ALA B 1 42 ? -14.439 -11.787 -20.836 1.00 0.00 53 ALA B O 5
ATOM 8603 N N . ARG B 1 43 ? -13.442 -11.410 -22.852 1.00 0.00 54 ARG B N 5
ATOM 8604 C CA . ARG B 1 43 ? -12.448 -12.506 -22.738 1.00 0.00 54 ARG B CA 5
ATOM 8605 C C . ARG B 1 43 ? -11.353 -12.162 -21.702 1.00 0.00 54 ARG B C 5
ATOM 8606 O O . ARG B 1 43 ? -10.790 -13.063 -21.079 1.00 0.00 54 ARG B O 5
ATOM 8627 N N . ARG B 1 44 ? -11.062 -10.849 -21.546 1.00 0.00 55 ARG B N 5
ATOM 8628 C CA . ARG B 1 44 ? -10.133 -10.345 -20.510 1.00 0.00 55 ARG B CA 5
ATOM 8629 C C . ARG B 1 44 ? -10.703 -10.589 -19.107 1.00 0.00 55 ARG B C 5
ATOM 8630 O O . ARG B 1 44 ? -9.967 -10.986 -18.203 1.00 0.00 55 ARG B O 5
ATOM 8651 N N . LEU B 1 45 ? -12.018 -10.329 -18.944 1.00 0.00 56 LEU B N 5
ATOM 8652 C CA . LEU B 1 45 ? -12.719 -10.560 -17.672 1.00 0.00 56 LEU B CA 5
ATOM 8653 C C . LEU B 1 45 ? -12.746 -12.050 -17.341 1.00 0.00 56 LEU B C 5
ATOM 8654 O O . LEU B 1 45 ? -12.472 -12.430 -16.210 1.00 0.00 56 LEU B O 5
ATOM 8670 N N . ILE B 1 46 ? -13.091 -12.873 -18.346 1.00 0.00 57 ILE B N 5
ATOM 8671 C CA . ILE B 1 46 ? -13.177 -14.335 -18.201 1.00 0.00 57 ILE B CA 5
ATOM 8672 C C . ILE B 1 46 ? -11.833 -14.923 -17.759 1.00 0.00 57 ILE B C 5
ATOM 8673 O O . ILE B 1 46 ? -11.793 -15.769 -16.854 1.00 0.00 57 ILE B O 5
ATOM 8689 N N . GLU B 1 47 ? -10.747 -14.438 -18.380 1.00 0.00 58 GLU B N 5
ATOM 8690 C CA . GLU B 1 47 ? -9.381 -14.836 -18.021 1.00 0.00 58 GLU B CA 5
ATOM 8691 C C . GLU B 1 47 ? -9.048 -14.384 -16.589 1.00 0.00 58 GLU B C 5
ATOM 8692 O O . GLU B 1 47 ? -8.430 -15.120 -15.824 1.00 0.00 58 GLU B O 5
ATOM 8704 N N . PHE B 1 48 ? -9.484 -13.163 -16.257 1.00 0.00 59 PHE B N 5
ATOM 8705 C CA . PHE B 1 48 ? -9.239 -12.537 -14.954 1.00 0.00 59 PHE B CA 5
ATOM 8706 C C . PHE B 1 48 ? -9.849 -13.390 -13.822 1.00 0.00 59 PHE B C 5
ATOM 8707 O O . PHE B 1 48 ? -9.119 -13.919 -12.993 1.00 0.00 59 PHE B O 5
ATOM 8724 N N . LEU B 1 49 ? -11.182 -13.590 -13.867 1.00 0.00 60 LEU B N 5
ATOM 8725 C CA . LEU B 1 49 ? -11.948 -14.219 -12.766 1.00 0.00 60 LEU B CA 5
ATOM 8726 C C . LEU B 1 49 ? -11.639 -15.724 -12.601 1.00 0.00 60 LEU B C 5
ATOM 8727 O O . LEU B 1 49 ? -11.796 -16.259 -11.498 1.00 0.00 60 LEU B O 5
ATOM 8743 N N . ARG B 1 50 ? -11.197 -16.400 -13.693 1.00 0.00 61 ARG B N 5
ATOM 8744 C CA . ARG B 1 50 ? -10.833 -17.844 -13.632 1.00 0.00 61 ARG B CA 5
ATOM 8745 C C . ARG B 1 50 ? -9.467 -18.051 -12.938 1.00 0.00 61 ARG B C 5
ATOM 8746 O O . ARG B 1 50 ? -9.122 -19.177 -12.559 1.00 0.00 61 ARG B O 5
ATOM 8767 N N . ARG B 1 51 ? -8.683 -16.964 -12.797 1.00 0.00 62 ARG B N 5
ATOM 8768 C CA . ARG B 1 51 ? -7.374 -16.996 -12.098 1.00 0.00 62 ARG B CA 5
ATOM 8769 C C . ARG B 1 51 ? -7.330 -15.974 -10.934 1.00 0.00 62 ARG B C 5
ATOM 8770 O O . ARG B 1 51 ? -6.283 -15.790 -10.304 1.00 0.00 62 ARG B O 5
ATOM 8791 N N . PHE B 1 52 ? -8.476 -15.316 -10.653 1.00 0.00 63 PHE B N 5
ATOM 8792 C CA . PHE B 1 52 ? -8.624 -14.359 -9.530 1.00 0.00 63 PHE B CA 5
ATOM 8793 C C . PHE B 1 52 ? -9.313 -15.045 -8.335 1.00 0.00 63 PHE B C 5
ATOM 8794 O O . PHE B 1 52 ? -9.930 -16.112 -8.485 1.00 0.00 63 PHE B O 5
ATOM 8811 N N . ILE B 1 53 ? -9.167 -14.438 -7.148 1.00 0.00 64 ILE B N 5
ATOM 8812 C CA . ILE B 1 53 ? -9.802 -14.906 -5.906 1.00 0.00 64 ILE B CA 5
ATOM 8813 C C . ILE B 1 53 ? -10.665 -13.760 -5.285 1.00 0.00 64 ILE B C 5
ATOM 8814 O O . ILE B 1 53 ? -10.376 -13.282 -4.172 1.00 0.00 64 ILE B O 5
ATOM 8831 N N . SER A 1 1 ? -0.527 -1.729 -1.630 1.00 0.00 12 SER A N 6
ATOM 8832 C CA . SER A 1 1 ? 0.729 -1.225 -1.047 1.00 0.00 12 SER A CA 6
ATOM 8833 C C . SER A 1 1 ? 1.819 -2.317 -1.130 1.00 0.00 12 SER A C 6
ATOM 8834 O O . SER A 1 1 ? 1.947 -3.160 -0.233 1.00 0.00 12 SER A O 6
ATOM 8843 N N . GLY A 1 2 ? 2.544 -2.331 -2.258 1.00 0.00 13 GLY A N 6
ATOM 8844 C CA . GLY A 1 2 ? 3.593 -3.319 -2.527 1.00 0.00 13 GLY A CA 6
ATOM 8845 C C . GLY A 1 2 ? 3.737 -3.567 -4.024 1.00 0.00 13 GLY A C 6
ATOM 8846 O O . GLY A 1 2 ? 2.789 -3.317 -4.787 1.00 0.00 13 GLY A O 6
ATOM 8850 N N . LEU A 1 3 ? 4.920 -4.051 -4.448 1.00 0.00 14 LEU A N 6
ATOM 8851 C CA . LEU A 1 3 ? 5.215 -4.331 -5.866 1.00 0.00 14 LEU A CA 6
ATOM 8852 C C . LEU A 1 3 ? 4.460 -5.596 -6.319 1.00 0.00 14 LEU A C 6
ATOM 8853 O O . LEU A 1 3 ? 4.823 -6.716 -5.945 1.00 0.00 14 LEU A O 6
ATOM 8869 N N . VAL A 1 4 ? 3.384 -5.386 -7.091 1.00 0.00 15 VAL A N 6
ATOM 8870 C CA . VAL A 1 4 ? 2.571 -6.470 -7.674 1.00 0.00 15 VAL A CA 6
ATOM 8871 C C . VAL A 1 4 ? 3.259 -7.043 -8.939 1.00 0.00 15 VAL A C 6
ATOM 8872 O O . VAL A 1 4 ? 4.039 -6.327 -9.585 1.00 0.00 15 VAL A O 6
ATOM 8885 N N . PRO A 1 5 ? 3.005 -8.353 -9.303 1.00 0.00 16 PRO A N 6
ATOM 8886 C CA . PRO A 1 5 ? 3.508 -8.943 -10.572 1.00 0.00 16 PRO A CA 6
ATOM 8887 C C . PRO A 1 5 ? 2.955 -8.189 -11.808 1.00 0.00 16 PRO A C 6
ATOM 8888 O O . PRO A 1 5 ? 1.745 -7.949 -11.902 1.00 0.00 16 PRO A O 6
ATOM 8899 N N . ARG A 1 6 ? 3.864 -7.812 -12.735 1.00 0.00 17 ARG A N 6
ATOM 8900 C CA . ARG A 1 6 ? 3.539 -7.010 -13.932 1.00 0.00 17 ARG A CA 6
ATOM 8901 C C . ARG A 1 6 ? 2.554 -7.760 -14.856 1.00 0.00 17 ARG A C 6
ATOM 8902 O O . ARG A 1 6 ? 2.881 -8.833 -15.373 1.00 0.00 17 ARG A O 6
ATOM 8923 N N . GLY A 1 7 ? 1.355 -7.177 -15.034 1.00 0.00 18 GLY A N 6
ATOM 8924 C CA . GLY A 1 7 ? 0.276 -7.772 -15.828 1.00 0.00 18 GLY A CA 6
ATOM 8925 C C . GLY A 1 7 ? -0.975 -8.022 -14.995 1.00 0.00 18 GLY A C 6
ATOM 8926 O O . GLY A 1 7 ? -2.060 -8.214 -15.555 1.00 0.00 18 GLY A O 6
ATOM 8930 N N . SER A 1 8 ? -0.825 -8.009 -13.649 1.00 0.00 19 SER A N 6
ATOM 8931 C CA . SER A 1 8 ? -1.921 -8.302 -12.702 1.00 0.00 19 SER A CA 6
ATOM 8932 C C . SER A 1 8 ? -1.831 -7.371 -11.468 1.00 0.00 19 SER A C 6
ATOM 8933 O O . SER A 1 8 ? -0.813 -7.362 -10.766 1.00 0.00 19 SER A O 6
ATOM 8941 N N . HIS A 1 9 ? -2.899 -6.581 -11.225 1.00 0.00 20 HIS A N 6
ATOM 8942 C CA . HIS A 1 9 ? -3.010 -5.710 -10.036 1.00 0.00 20 HIS A CA 6
ATOM 8943 C C . HIS A 1 9 ? -4.478 -5.677 -9.554 1.00 0.00 20 HIS A C 6
ATOM 8944 O O . HIS A 1 9 ? -5.391 -5.435 -10.356 1.00 0.00 20 HIS A O 6
ATOM 8959 N N . MET A 1 10 ? -4.683 -5.955 -8.250 1.00 0.00 21 MET A N 6
ATOM 8960 C CA . MET A 1 10 ? -6.004 -5.878 -7.587 1.00 0.00 21 MET A CA 6
ATOM 8961 C C . MET A 1 10 ? -5.808 -6.024 -6.067 1.00 0.00 21 MET A C 6
ATOM 8962 O O . MET A 1 10 ? -4.968 -6.820 -5.626 1.00 0.00 21 MET A O 6
ATOM 8976 N N . ASP A 1 11 ? -6.584 -5.263 -5.279 1.00 0.00 22 ASP A N 6
ATOM 8977 C CA . ASP A 1 11 ? -6.506 -5.283 -3.807 1.00 0.00 22 ASP A CA 6
ATOM 8978 C C . ASP A 1 11 ? -7.895 -5.632 -3.226 1.00 0.00 22 ASP A C 6
ATOM 8979 O O . ASP A 1 11 ? -8.921 -5.090 -3.667 1.00 0.00 22 ASP A O 6
ATOM 8988 N N . LEU A 1 12 ? -7.901 -6.549 -2.239 1.00 0.00 23 LEU A N 6
ATOM 8989 C CA . LEU A 1 12 ? -9.124 -7.086 -1.618 1.00 0.00 23 LEU A CA 6
ATOM 8990 C C . LEU A 1 12 ? -9.748 -6.087 -0.617 1.00 0.00 23 LEU A C 6
ATOM 8991 O O . LEU A 1 12 ? -10.978 -5.948 -0.568 1.00 0.00 23 LEU A O 6
ATOM 9007 N N . GLU A 1 13 ? -8.897 -5.384 0.160 1.00 0.00 24 GLU A N 6
ATOM 9008 C CA . GLU A 1 13 ? -9.359 -4.378 1.150 1.00 0.00 24 GLU A CA 6
ATOM 9009 C C . GLU A 1 13 ? -9.978 -3.162 0.437 1.00 0.00 24 GLU A C 6
ATOM 9010 O O . GLU A 1 13 ? -10.932 -2.558 0.942 1.00 0.00 24 GLU A O 6
ATOM 9022 N N . GLU A 1 14 ? -9.396 -2.812 -0.733 1.00 0.00 25 GLU A N 6
ATOM 9023 C CA . GLU A 1 14 ? -9.901 -1.741 -1.612 1.00 0.00 25 GLU A CA 6
ATOM 9024 C C . GLU A 1 14 ? -11.345 -2.044 -2.045 1.00 0.00 25 GLU A C 6
ATOM 9025 O O . GLU A 1 14 ? -12.219 -1.175 -1.966 1.00 0.00 25 GLU A O 6
ATOM 9037 N N . LEU A 1 15 ? -11.563 -3.307 -2.472 1.00 0.00 26 LEU A N 6
ATOM 9038 C CA . LEU A 1 15 ? -12.876 -3.820 -2.911 1.00 0.00 26 LEU A CA 6
ATOM 9039 C C . LEU A 1 15 ? -13.883 -3.769 -1.739 1.00 0.00 26 LEU A C 6
ATOM 9040 O O . LEU A 1 15 ? -15.027 -3.329 -1.918 1.00 0.00 26 LEU A O 6
ATOM 9056 N N . GLU A 1 16 ? -13.423 -4.200 -0.545 1.00 0.00 27 GLU A N 6
ATOM 9057 C CA . GLU A 1 16 ? -14.267 -4.317 0.657 1.00 0.00 27 GLU A CA 6
ATOM 9058 C C . GLU A 1 16 ? -14.831 -2.951 1.081 1.00 0.00 27 GLU A C 6
ATOM 9059 O O . GLU A 1 16 ? -16.047 -2.772 1.160 1.00 0.00 27 GLU A O 6
ATOM 9071 N N . GLU A 1 17 ? -13.933 -1.983 1.302 1.00 0.00 28 GLU A N 6
ATOM 9072 C CA . GLU A 1 17 ? -14.312 -0.628 1.747 1.00 0.00 28 GLU A CA 6
ATOM 9073 C C . GLU A 1 17 ? -15.073 0.135 0.650 1.00 0.00 28 GLU A C 6
ATOM 9074 O O . GLU A 1 17 ? -15.880 1.009 0.961 1.00 0.00 28 GLU A O 6
ATOM 9086 N N . ASP A 1 18 ? -14.818 -0.215 -0.630 1.00 0.00 29 ASP A N 6
ATOM 9087 C CA . ASP A 1 18 ? -15.520 0.399 -1.780 1.00 0.00 29 ASP A CA 6
ATOM 9088 C C . ASP A 1 18 ? -17.031 0.097 -1.702 1.00 0.00 29 ASP A C 6
ATOM 9089 O O . ASP A 1 18 ? -17.851 1.022 -1.727 1.00 0.00 29 ASP A O 6
ATOM 9098 N N . LEU A 1 19 ? -17.386 -1.203 -1.572 1.00 0.00 30 LEU A N 6
ATOM 9099 C CA . LEU A 1 19 ? -18.798 -1.634 -1.532 1.00 0.00 30 LEU A CA 6
ATOM 9100 C C . LEU A 1 19 ? -19.496 -1.161 -0.241 1.00 0.00 30 LEU A C 6
ATOM 9101 O O . LEU A 1 19 ? -20.668 -0.787 -0.271 1.00 0.00 30 LEU A O 6
ATOM 9117 N N . LYS A 1 20 ? -18.739 -1.123 0.872 1.00 0.00 31 LYS A N 6
ATOM 9118 C CA . LYS A 1 20 ? -19.243 -0.686 2.190 1.00 0.00 31 LYS A CA 6
ATOM 9119 C C . LYS A 1 20 ? -19.634 0.802 2.178 1.00 0.00 31 LYS A C 6
ATOM 9120 O O . LYS A 1 20 ? -20.742 1.157 2.597 1.00 0.00 31 LYS A O 6
ATOM 9139 N N . GLN A 1 21 ? -18.714 1.652 1.674 1.00 0.00 32 GLN A N 6
ATOM 9140 C CA . GLN A 1 21 ? -18.915 3.117 1.578 1.00 0.00 32 GLN A CA 6
ATOM 9141 C C . GLN A 1 21 ? -20.075 3.455 0.625 1.00 0.00 32 GLN A C 6
ATOM 9142 O O . GLN A 1 21 ? -20.816 4.416 0.850 1.00 0.00 32 GLN A O 6
ATOM 9156 N N . ALA A 1 22 ? -20.197 2.636 -0.430 1.00 0.00 33 ALA A N 6
ATOM 9157 C CA . ALA A 1 22 ? -21.236 2.774 -1.452 1.00 0.00 33 ALA A CA 6
ATOM 9158 C C . ALA A 1 22 ? -22.630 2.570 -0.841 1.00 0.00 33 ALA A C 6
ATOM 9159 O O . ALA A 1 22 ? -23.528 3.380 -1.048 1.00 0.00 33 ALA A O 6
ATOM 9166 N N . LEU A 1 23 ? -22.780 1.504 -0.048 1.00 0.00 34 LEU A N 6
ATOM 9167 C CA . LEU A 1 23 ? -24.039 1.197 0.666 1.00 0.00 34 LEU A CA 6
ATOM 9168 C C . LEU A 1 23 ? -24.371 2.286 1.712 1.00 0.00 34 LEU A C 6
ATOM 9169 O O . LEU A 1 23 ? -25.547 2.597 1.937 1.00 0.00 34 LEU A O 6
ATOM 9185 N N . ARG A 1 24 ? -23.312 2.877 2.314 1.00 0.00 35 ARG A N 6
ATOM 9186 C CA . ARG A 1 24 ? -23.438 3.949 3.333 1.00 0.00 35 ARG A CA 6
ATOM 9187 C C . ARG A 1 24 ? -23.993 5.258 2.733 1.00 0.00 35 ARG A C 6
ATOM 9188 O O . ARG A 1 24 ? -24.696 5.997 3.425 1.00 0.00 35 ARG A O 6
ATOM 9209 N N . GLU A 1 25 ? -23.650 5.553 1.465 1.00 0.00 36 GLU A N 6
ATOM 9210 C CA . GLU A 1 25 ? -24.180 6.745 0.742 1.00 0.00 36 GLU A CA 6
ATOM 9211 C C . GLU A 1 25 ? -25.466 6.394 -0.038 1.00 0.00 36 GLU A C 6
ATOM 9212 O O . GLU A 1 25 ? -26.150 7.290 -0.546 1.00 0.00 36 GLU A O 6
ATOM 9224 N N . GLY A 1 26 ? -25.790 5.085 -0.107 1.00 0.00 37 GLY A N 6
ATOM 9225 C CA . GLY A 1 26 ? -27.047 4.612 -0.691 1.00 0.00 37 GLY A CA 6
ATOM 9226 C C . GLY A 1 26 ? -26.900 4.213 -2.150 1.00 0.00 37 GLY A C 6
ATOM 9227 O O . GLY A 1 26 ? -27.581 4.752 -3.023 1.00 0.00 37 GLY A O 6
ATOM 9231 N N . ARG A 1 27 ? -25.983 3.264 -2.412 1.00 0.00 38 ARG A N 6
ATOM 9232 C CA . ARG A 1 27 ? -25.756 2.672 -3.759 1.00 0.00 38 ARG A CA 6
ATOM 9233 C C . ARG A 1 27 ? -25.953 1.146 -3.673 1.00 0.00 38 ARG A C 6
ATOM 9234 O O . ARG A 1 27 ? -26.294 0.617 -2.605 1.00 0.00 38 ARG A O 6
ATOM 9255 N N . LYS A 1 28 ? -25.734 0.449 -4.799 1.00 0.00 39 LYS A N 6
ATOM 9256 C CA . LYS A 1 28 ? -25.685 -1.027 -4.847 1.00 0.00 39 LYS A CA 6
ATOM 9257 C C . LYS A 1 28 ? -24.394 -1.469 -5.539 1.00 0.00 39 LYS A C 6
ATOM 9258 O O . LYS A 1 28 ? -23.755 -0.685 -6.262 1.00 0.00 39 LYS A O 6
ATOM 9277 N N . VAL A 1 29 ? -24.021 -2.729 -5.307 1.00 0.00 40 VAL A N 6
ATOM 9278 C CA . VAL A 1 29 ? -22.776 -3.310 -5.819 1.00 0.00 40 VAL A CA 6
ATOM 9279 C C . VAL A 1 29 ? -23.095 -4.197 -7.019 1.00 0.00 40 VAL A C 6
ATOM 9280 O O . VAL A 1 29 ? -23.724 -5.243 -6.858 1.00 0.00 40 VAL A O 6
ATOM 9293 N N . ASN A 1 30 ? -22.686 -3.764 -8.216 1.00 0.00 41 ASN A N 6
ATOM 9294 C CA . ASN A 1 30 ? -22.907 -4.516 -9.463 1.00 0.00 41 ASN A CA 6
ATOM 9295 C C . ASN A 1 30 ? -21.659 -5.344 -9.801 1.00 0.00 41 ASN A C 6
ATOM 9296 O O . ASN A 1 30 ? -20.645 -4.815 -10.277 1.00 0.00 41 ASN A O 6
ATOM 9307 N N . ILE A 1 31 ? -21.737 -6.645 -9.496 1.00 0.00 42 ILE A N 6
ATOM 9308 C CA . ILE A 1 31 ? -20.669 -7.622 -9.763 1.00 0.00 42 ILE A CA 6
ATOM 9309 C C . ILE A 1 31 ? -21.199 -8.757 -10.653 1.00 0.00 42 ILE A C 6
ATOM 9310 O O . ILE A 1 31 ? -22.313 -8.670 -11.174 1.00 0.00 42 ILE A O 6
ATOM 9326 N N . LEU A 1 32 ? -20.336 -9.778 -10.850 1.00 0.00 43 LEU A N 6
ATOM 9327 C CA . LEU A 1 32 ? -20.592 -10.969 -11.687 1.00 0.00 43 LEU A CA 6
ATOM 9328 C C . LEU A 1 32 ? -21.983 -11.632 -11.445 1.00 0.00 43 LEU A C 6
ATOM 9329 O O . LEU A 1 32 ? -22.135 -12.496 -10.579 1.00 0.00 43 LEU A O 6
ATOM 9345 N N . GLY A 1 33 ? -22.990 -11.168 -12.220 1.00 0.00 44 GLY A N 6
ATOM 9346 C CA . GLY A 1 33 ? -24.358 -11.714 -12.189 1.00 0.00 44 GLY A CA 6
ATOM 9347 C C . GLY A 1 33 ? -25.037 -11.595 -10.829 1.00 0.00 44 GLY A C 6
ATOM 9348 O O . GLY A 1 33 ? -25.928 -12.381 -10.503 1.00 0.00 44 GLY A O 6
ATOM 9352 N N . ILE A 1 34 ? -24.587 -10.610 -10.029 1.00 0.00 45 ILE A N 6
ATOM 9353 C CA . ILE A 1 34 ? -25.063 -10.359 -8.649 1.00 0.00 45 ILE A CA 6
ATOM 9354 C C . ILE A 1 34 ? -25.162 -8.827 -8.435 1.00 0.00 45 ILE A C 6
ATOM 9355 O O . ILE A 1 34 ? -24.304 -8.077 -8.909 1.00 0.00 45 ILE A O 6
ATOM 9371 N N . GLU A 1 35 ? -26.212 -8.376 -7.731 1.00 0.00 46 GLU A N 6
ATOM 9372 C CA . GLU A 1 35 ? -26.372 -6.962 -7.329 1.00 0.00 46 GLU A CA 6
ATOM 9373 C C . GLU A 1 35 ? -26.740 -6.910 -5.842 1.00 0.00 46 GLU A C 6
ATOM 9374 O O . GLU A 1 35 ? -27.854 -7.273 -5.446 1.00 0.00 46 GLU A O 6
ATOM 9386 N N . VAL A 1 36 ? -25.763 -6.498 -5.033 1.00 0.00 47 VAL A N 6
ATOM 9387 C CA . VAL A 1 36 ? -25.917 -6.312 -3.595 1.00 0.00 47 VAL A CA 6
ATOM 9388 C C . VAL A 1 36 ? -26.682 -5.006 -3.317 1.00 0.00 47 VAL A C 6
ATOM 9389 O O . VAL A 1 36 ? -26.114 -3.911 -3.386 1.00 0.00 47 VAL A O 6
ATOM 9402 N N . THR A 1 37 ? -27.988 -5.144 -3.064 1.00 0.00 48 THR A N 6
ATOM 9403 C CA . THR A 1 37 ? -28.865 -4.022 -2.694 1.00 0.00 48 THR A CA 6
ATOM 9404 C C . THR A 1 37 ? -28.880 -3.816 -1.164 1.00 0.00 48 THR A C 6
ATOM 9405 O O . THR A 1 37 ? -29.167 -2.717 -0.687 1.00 0.00 48 THR A O 6
ATOM 9416 N N . THR A 1 38 ? -28.553 -4.882 -0.399 1.00 0.00 49 THR A N 6
ATOM 9417 C CA . THR A 1 38 ? -28.489 -4.843 1.081 1.00 0.00 49 THR A CA 6
ATOM 9418 C C . THR A 1 38 ? -27.095 -5.250 1.554 1.00 0.00 49 THR A C 6
ATOM 9419 O O . THR A 1 38 ? -26.461 -6.102 0.931 1.00 0.00 49 THR A O 6
ATOM 9430 N N . GLU A 1 39 ? -26.655 -4.674 2.681 1.00 0.00 50 GLU A N 6
ATOM 9431 C CA . GLU A 1 39 ? -25.332 -4.955 3.286 1.00 0.00 50 GLU A CA 6
ATOM 9432 C C . GLU A 1 39 ? -25.240 -6.403 3.826 1.00 0.00 50 GLU A C 6
ATOM 9433 O O . GLU A 1 39 ? -24.140 -6.935 4.047 1.00 0.00 50 GLU A O 6
ATOM 9445 N N . GLU A 1 40 ? -26.413 -7.036 3.999 1.00 0.00 51 GLU A N 6
ATOM 9446 C CA . GLU A 1 40 ? -26.538 -8.477 4.269 1.00 0.00 51 GLU A CA 6
ATOM 9447 C C . GLU A 1 40 ? -25.858 -9.274 3.136 1.00 0.00 51 GLU A C 6
ATOM 9448 O O . GLU A 1 40 ? -24.984 -10.119 3.372 1.00 0.00 51 GLU A O 6
ATOM 9460 N N . GLN A 1 41 ? -26.235 -8.924 1.897 1.00 0.00 52 GLN A N 6
ATOM 9461 C CA . GLN A 1 41 ? -25.669 -9.515 0.675 1.00 0.00 52 GLN A CA 6
ATOM 9462 C C . GLN A 1 41 ? -24.183 -9.121 0.484 1.00 0.00 52 GLN A C 6
ATOM 9463 O O . GLN A 1 41 ? -23.459 -9.832 -0.203 1.00 0.00 52 GLN A O 6
ATOM 9477 N N . ALA A 1 42 ? -23.758 -7.987 1.095 1.00 0.00 53 ALA A N 6
ATOM 9478 C CA . ALA A 1 42 ? -22.382 -7.438 0.959 1.00 0.00 53 ALA A CA 6
ATOM 9479 C C . ALA A 1 42 ? -21.358 -8.235 1.758 1.00 0.00 53 ALA A C 6
ATOM 9480 O O . ALA A 1 42 ? -20.266 -8.510 1.261 1.00 0.00 53 ALA A O 6
ATOM 9487 N N . ARG A 1 43 ? -21.708 -8.564 3.016 1.00 0.00 54 ARG A N 6
ATOM 9488 C CA . ARG A 1 43 ? -20.836 -9.375 3.886 1.00 0.00 54 ARG A CA 6
ATOM 9489 C C . ARG A 1 43 ? -20.764 -10.817 3.334 1.00 0.00 54 ARG A C 6
ATOM 9490 O O . ARG A 1 43 ? -19.703 -11.457 3.383 1.00 0.00 54 ARG A O 6
ATOM 9511 N N . ARG A 1 44 ? -21.907 -11.285 2.762 1.00 0.00 55 ARG A N 6
ATOM 9512 C CA . ARG A 1 44 ? -21.972 -12.557 2.020 1.00 0.00 55 ARG A CA 6
ATOM 9513 C C . ARG A 1 44 ? -21.115 -12.491 0.752 1.00 0.00 55 ARG A C 6
ATOM 9514 O O . ARG A 1 44 ? -20.472 -13.472 0.394 1.00 0.00 55 ARG A O 6
ATOM 9535 N N . LEU A 1 45 ? -21.120 -11.322 0.087 1.00 0.00 56 LEU A N 6
ATOM 9536 C CA . LEU A 1 45 ? -20.404 -11.101 -1.180 1.00 0.00 56 LEU A CA 6
ATOM 9537 C C . LEU A 1 45 ? -18.899 -11.169 -0.963 1.00 0.00 56 LEU A C 6
ATOM 9538 O O . LEU A 1 45 ? -18.199 -11.831 -1.723 1.00 0.00 56 LEU A O 6
ATOM 9554 N N . ILE A 1 46 ? -18.432 -10.475 0.092 1.00 0.00 57 ILE A N 6
ATOM 9555 C CA . ILE A 1 46 ? -17.010 -10.365 0.421 1.00 0.00 57 ILE A CA 6
ATOM 9556 C C . ILE A 1 46 ? -16.420 -11.743 0.727 1.00 0.00 57 ILE A C 6
ATOM 9557 O O . ILE A 1 46 ? -15.421 -12.130 0.115 1.00 0.00 57 ILE A O 6
ATOM 9573 N N . GLU A 1 47 ? -17.080 -12.494 1.630 1.00 0.00 58 GLU A N 6
ATOM 9574 C CA . GLU A 1 47 ? -16.617 -13.837 2.021 1.00 0.00 58 GLU A CA 6
ATOM 9575 C C . GLU A 1 47 ? -16.725 -14.833 0.845 1.00 0.00 58 GLU A C 6
ATOM 9576 O O . GLU A 1 47 ? -16.014 -15.833 0.818 1.00 0.00 58 GLU A O 6
ATOM 9588 N N . PHE A 1 48 ? -17.642 -14.548 -0.099 1.00 0.00 59 PHE A N 6
ATOM 9589 C CA . PHE A 1 48 ? -17.839 -15.342 -1.331 1.00 0.00 59 PHE A CA 6
ATOM 9590 C C . PHE A 1 48 ? -16.676 -15.118 -2.311 1.00 0.00 59 PHE A C 6
ATOM 9591 O O . PHE A 1 48 ? -16.037 -16.079 -2.735 1.00 0.00 59 PHE A O 6
ATOM 9608 N N . LEU A 1 49 ? -16.380 -13.843 -2.631 1.00 0.00 60 LEU A N 6
ATOM 9609 C CA . LEU A 1 49 ? -15.475 -13.491 -3.754 1.00 0.00 60 LEU A CA 6
ATOM 9610 C C . LEU A 1 49 ? -14.004 -13.752 -3.406 1.00 0.00 60 LEU A C 6
ATOM 9611 O O . LEU A 1 49 ? -13.196 -13.928 -4.300 1.00 0.00 60 LEU A O 6
ATOM 9627 N N . ARG A 1 50 ? -13.660 -13.727 -2.097 1.00 0.00 61 ARG A N 6
ATOM 9628 C CA . ARG A 1 50 ? -12.284 -14.029 -1.615 1.00 0.00 61 ARG A CA 6
ATOM 9629 C C . ARG A 1 50 ? -12.076 -15.544 -1.386 1.00 0.00 61 ARG A C 6
ATOM 9630 O O . ARG A 1 50 ? -10.963 -15.980 -1.062 1.00 0.00 61 ARG A O 6
ATOM 9651 N N . ARG A 1 51 ? -13.151 -16.329 -1.565 1.00 0.00 62 ARG A N 6
ATOM 9652 C CA . ARG A 1 51 ? -13.175 -17.782 -1.292 1.00 0.00 62 ARG A CA 6
ATOM 9653 C C . ARG A 1 51 ? -13.459 -18.576 -2.586 1.00 0.00 62 ARG A C 6
ATOM 9654 O O . ARG A 1 51 ? -13.030 -19.727 -2.724 1.00 0.00 62 ARG A O 6
ATOM 9675 N N . PHE A 1 52 ? -14.156 -17.932 -3.538 1.00 0.00 63 PHE A N 6
ATOM 9676 C CA . PHE A 1 52 ? -14.603 -18.566 -4.790 1.00 0.00 63 PHE A CA 6
ATOM 9677 C C . PHE A 1 52 ? -13.824 -17.952 -5.955 1.00 0.00 63 PHE A C 6
ATOM 9678 O O . PHE A 1 52 ? -13.877 -16.735 -6.174 1.00 0.00 63 PHE A O 6
ATOM 9695 N N . ILE A 1 53 ? -13.113 -18.821 -6.684 1.00 0.00 64 ILE A N 6
ATOM 9696 C CA . ILE A 1 53 ? -12.278 -18.423 -7.830 1.00 0.00 64 ILE A CA 6
ATOM 9697 C C . ILE A 1 53 ? -13.133 -17.885 -8.997 1.00 0.00 64 ILE A C 6
ATOM 9698 O O . ILE A 1 53 ? -14.318 -18.199 -9.123 1.00 0.00 64 ILE A O 6
ATOM 9714 N N . SER B 1 1 ? -43.280 -5.772 -8.462 1.00 0.00 12 SER B N 6
ATOM 9715 C CA . SER B 1 1 ? -44.279 -6.451 -9.293 1.00 0.00 12 SER B CA 6
ATOM 9716 C C . SER B 1 1 ? -43.622 -7.492 -10.230 1.00 0.00 12 SER B C 6
ATOM 9717 O O . SER B 1 1 ? -44.287 -8.045 -11.121 1.00 0.00 12 SER B O 6
ATOM 9725 N N . GLY B 1 2 ? -42.321 -7.759 -10.005 1.00 0.00 13 GLY B N 6
ATOM 9726 C CA . GLY B 1 2 ? -41.559 -8.719 -10.811 1.00 0.00 13 GLY B CA 6
ATOM 9727 C C . GLY B 1 2 ? -40.141 -8.886 -10.286 1.00 0.00 13 GLY B C 6
ATOM 9728 O O . GLY B 1 2 ? -39.164 -8.643 -11.005 1.00 0.00 13 GLY B O 6
ATOM 9732 N N . LEU B 1 3 ? -40.036 -9.309 -9.017 1.00 0.00 14 LEU B N 6
ATOM 9733 C CA . LEU B 1 3 ? -38.749 -9.472 -8.317 1.00 0.00 14 LEU B CA 6
ATOM 9734 C C . LEU B 1 3 ? -38.457 -10.971 -8.106 1.00 0.00 14 LEU B C 6
ATOM 9735 O O . LEU B 1 3 ? -39.085 -11.641 -7.277 1.00 0.00 14 LEU B O 6
ATOM 9751 N N . VAL B 1 4 ? -37.515 -11.505 -8.904 1.00 0.00 15 VAL B N 6
ATOM 9752 C CA . VAL B 1 4 ? -37.123 -12.928 -8.877 1.00 0.00 15 VAL B CA 6
ATOM 9753 C C . VAL B 1 4 ? -35.573 -13.049 -8.827 1.00 0.00 15 VAL B C 6
ATOM 9754 O O . VAL B 1 4 ? -34.895 -12.747 -9.813 1.00 0.00 15 VAL B O 6
ATOM 9767 N N . PRO B 1 5 ? -34.975 -13.413 -7.644 1.00 0.00 16 PRO B N 6
ATOM 9768 C CA . PRO B 1 5 ? -33.537 -13.765 -7.554 1.00 0.00 16 PRO B CA 6
ATOM 9769 C C . PRO B 1 5 ? -33.253 -15.141 -8.194 1.00 0.00 16 PRO B C 6
ATOM 9770 O O . PRO B 1 5 ? -34.115 -16.031 -8.180 1.00 0.00 16 PRO B O 6
ATOM 9781 N N . ARG B 1 6 ? -32.051 -15.297 -8.765 1.00 0.00 17 ARG B N 6
ATOM 9782 C CA . ARG B 1 6 ? -31.596 -16.575 -9.337 1.00 0.00 17 ARG B CA 6
ATOM 9783 C C . ARG B 1 6 ? -31.087 -17.472 -8.195 1.00 0.00 17 ARG B C 6
ATOM 9784 O O . ARG B 1 6 ? -29.915 -17.394 -7.806 1.00 0.00 17 ARG B O 6
ATOM 9805 N N . GLY B 1 7 ? -32.016 -18.270 -7.621 1.00 0.00 18 GLY B N 6
ATOM 9806 C CA . GLY B 1 7 ? -31.727 -19.134 -6.469 1.00 0.00 18 GLY B CA 6
ATOM 9807 C C . GLY B 1 7 ? -30.959 -20.393 -6.850 1.00 0.00 18 GLY B C 6
ATOM 9808 O O . GLY B 1 7 ? -31.500 -21.507 -6.803 1.00 0.00 18 GLY B O 6
ATOM 9812 N N . SER B 1 8 ? -29.680 -20.203 -7.201 1.00 0.00 19 SER B N 6
ATOM 9813 C CA . SER B 1 8 ? -28.785 -21.264 -7.681 1.00 0.00 19 SER B CA 6
ATOM 9814 C C . SER B 1 8 ? -27.321 -20.859 -7.411 1.00 0.00 19 SER B C 6
ATOM 9815 O O . SER B 1 8 ? -27.049 -19.738 -6.949 1.00 0.00 19 SER B O 6
ATOM 9823 N N . HIS B 1 9 ? -26.387 -21.782 -7.687 1.00 0.00 20 HIS B N 6
ATOM 9824 C CA . HIS B 1 9 ? -24.952 -21.573 -7.441 1.00 0.00 20 HIS B CA 6
ATOM 9825 C C . HIS B 1 9 ? -24.321 -20.786 -8.606 1.00 0.00 20 HIS B C 6
ATOM 9826 O O . HIS B 1 9 ? -24.331 -21.248 -9.756 1.00 0.00 20 HIS B O 6
ATOM 9841 N N . MET B 1 10 ? -23.810 -19.576 -8.305 1.00 0.00 21 MET B N 6
ATOM 9842 C CA . MET B 1 10 ? -23.153 -18.714 -9.296 1.00 0.00 21 MET B CA 6
ATOM 9843 C C . MET B 1 10 ? -21.738 -19.263 -9.603 1.00 0.00 21 MET B C 6
ATOM 9844 O O . MET B 1 10 ? -20.773 -18.962 -8.891 1.00 0.00 21 MET B O 6
ATOM 9858 N N . ASP B 1 11 ? -21.658 -20.128 -10.629 1.00 0.00 22 ASP B N 6
ATOM 9859 C CA . ASP B 1 11 ? -20.399 -20.765 -11.071 1.00 0.00 22 ASP B CA 6
ATOM 9860 C C . ASP B 1 11 ? -19.733 -19.963 -12.189 1.00 0.00 22 ASP B C 6
ATOM 9861 O O . ASP B 1 11 ? -20.285 -18.972 -12.673 1.00 0.00 22 ASP B O 6
ATOM 9870 N N . LEU B 1 12 ? -18.540 -20.434 -12.592 1.00 0.00 23 LEU B N 6
ATOM 9871 C CA . LEU B 1 12 ? -17.744 -19.835 -13.681 1.00 0.00 23 LEU B CA 6
ATOM 9872 C C . LEU B 1 12 ? -18.373 -20.106 -15.050 1.00 0.00 23 LEU B C 6
ATOM 9873 O O . LEU B 1 12 ? -18.199 -19.312 -15.965 1.00 0.00 23 LEU B O 6
ATOM 9889 N N . GLU B 1 13 ? -19.066 -21.252 -15.180 1.00 0.00 24 GLU B N 6
ATOM 9890 C CA . GLU B 1 13 ? -19.821 -21.609 -16.402 1.00 0.00 24 GLU B CA 6
ATOM 9891 C C . GLU B 1 13 ? -21.033 -20.673 -16.564 1.00 0.00 24 GLU B C 6
ATOM 9892 O O . GLU B 1 13 ? -21.343 -20.232 -17.672 1.00 0.00 24 GLU B O 6
ATOM 9904 N N . GLU B 1 14 ? -21.690 -20.377 -15.428 1.00 0.00 25 GLU B N 6
ATOM 9905 C CA . GLU B 1 14 ? -22.808 -19.429 -15.346 1.00 0.00 25 GLU B CA 6
ATOM 9906 C C . GLU B 1 14 ? -22.325 -18.011 -15.706 1.00 0.00 25 GLU B C 6
ATOM 9907 O O . GLU B 1 14 ? -22.959 -17.314 -16.496 1.00 0.00 25 GLU B O 6
ATOM 9919 N N . LEU B 1 15 ? -21.162 -17.644 -15.144 1.00 0.00 26 LEU B N 6
ATOM 9920 C CA . LEU B 1 15 ? -20.520 -16.324 -15.308 1.00 0.00 26 LEU B CA 6
ATOM 9921 C C . LEU B 1 15 ? -20.117 -16.099 -16.779 1.00 0.00 26 LEU B C 6
ATOM 9922 O O . LEU B 1 15 ? -20.393 -15.045 -17.361 1.00 0.00 26 LEU B O 6
ATOM 9938 N N . GLU B 1 16 ? -19.481 -17.130 -17.360 1.00 0.00 27 GLU B N 6
ATOM 9939 C CA . GLU B 1 16 ? -18.894 -17.075 -18.701 1.00 0.00 27 GLU B CA 6
ATOM 9940 C C . GLU B 1 16 ? -19.995 -16.967 -19.767 1.00 0.00 27 GLU B C 6
ATOM 9941 O O . GLU B 1 16 ? -19.950 -16.090 -20.617 1.00 0.00 27 GLU B O 6
ATOM 9953 N N . GLU B 1 17 ? -21.012 -17.844 -19.676 1.00 0.00 28 GLU B N 6
ATOM 9954 C CA . GLU B 1 17 ? -22.150 -17.843 -20.620 1.00 0.00 28 GLU B CA 6
ATOM 9955 C C . GLU B 1 17 ? -22.981 -16.562 -20.486 1.00 0.00 28 GLU B C 6
ATOM 9956 O O . GLU B 1 17 ? -23.450 -16.037 -21.492 1.00 0.00 28 GLU B O 6
ATOM 9968 N N . ASP B 1 18 ? -23.102 -16.044 -19.243 1.00 0.00 29 ASP B N 6
ATOM 9969 C CA . ASP B 1 18 ? -23.869 -14.806 -18.945 1.00 0.00 29 ASP B CA 6
ATOM 9970 C C . ASP B 1 18 ? -23.312 -13.610 -19.743 1.00 0.00 29 ASP B C 6
ATOM 9971 O O . ASP B 1 18 ? -24.074 -12.892 -20.407 1.00 0.00 29 ASP B O 6
ATOM 9980 N N . LEU B 1 19 ? -21.968 -13.416 -19.680 1.00 0.00 30 LEU B N 6
ATOM 9981 C CA . LEU B 1 19 ? -21.296 -12.301 -20.377 1.00 0.00 30 LEU B CA 6
ATOM 9982 C C . LEU B 1 19 ? -21.283 -12.511 -21.901 1.00 0.00 30 LEU B C 6
ATOM 9983 O O . LEU B 1 19 ? -21.398 -11.547 -22.645 1.00 0.00 30 LEU B O 6
ATOM 9999 N N . LYS B 1 20 ? -21.195 -13.781 -22.355 1.00 0.00 31 LYS B N 6
ATOM 10000 C CA . LYS B 1 20 ? -21.169 -14.116 -23.802 1.00 0.00 31 LYS B CA 6
ATOM 10001 C C . LYS B 1 20 ? -22.508 -13.778 -24.485 1.00 0.00 31 LYS B C 6
ATOM 10002 O O . LYS B 1 20 ? -22.522 -13.259 -25.615 1.00 0.00 31 LYS B O 6
ATOM 10021 N N . GLN B 1 21 ? -23.626 -14.059 -23.785 1.00 0.00 32 GLN B N 6
ATOM 10022 C CA . GLN B 1 21 ? -24.973 -13.739 -24.282 1.00 0.00 32 GLN B CA 6
ATOM 10023 C C . GLN B 1 21 ? -25.188 -12.218 -24.257 1.00 0.00 32 GLN B C 6
ATOM 10024 O O . GLN B 1 21 ? -25.714 -11.651 -25.213 1.00 0.00 32 GLN B O 6
ATOM 10038 N N . ALA B 1 22 ? -24.725 -11.577 -23.161 1.00 0.00 33 ALA B N 6
ATOM 10039 C CA . ALA B 1 22 ? -24.842 -10.120 -22.961 1.00 0.00 33 ALA B CA 6
ATOM 10040 C C . ALA B 1 22 ? -24.142 -9.343 -24.092 1.00 0.00 33 ALA B C 6
ATOM 10041 O O . ALA B 1 22 ? -24.710 -8.420 -24.661 1.00 0.00 33 ALA B O 6
ATOM 10048 N N . LEU B 1 23 ? -22.928 -9.770 -24.444 1.00 0.00 34 LEU B N 6
ATOM 10049 C CA . LEU B 1 23 ? -22.100 -9.096 -25.466 1.00 0.00 34 LEU B CA 6
ATOM 10050 C C . LEU B 1 23 ? -22.635 -9.315 -26.890 1.00 0.00 34 LEU B C 6
ATOM 10051 O O . LEU B 1 23 ? -22.531 -8.410 -27.728 1.00 0.00 34 LEU B O 6
ATOM 10067 N N . ARG B 1 24 ? -23.213 -10.507 -27.161 1.00 0.00 35 ARG B N 6
ATOM 10068 C CA . ARG B 1 24 ? -23.743 -10.845 -28.508 1.00 0.00 35 ARG B CA 6
ATOM 10069 C C . ARG B 1 24 ? -25.010 -10.012 -28.828 1.00 0.00 35 ARG B C 6
ATOM 10070 O O . ARG B 1 24 ? -25.316 -9.758 -29.995 1.00 0.00 35 ARG B O 6
ATOM 10091 N N . GLU B 1 25 ? -25.746 -9.604 -27.770 1.00 0.00 36 GLU B N 6
ATOM 10092 C CA . GLU B 1 25 ? -26.927 -8.712 -27.894 1.00 0.00 36 GLU B CA 6
ATOM 10093 C C . GLU B 1 25 ? -26.546 -7.225 -27.661 1.00 0.00 36 GLU B C 6
ATOM 10094 O O . GLU B 1 25 ? -27.428 -6.367 -27.519 1.00 0.00 36 GLU B O 6
ATOM 10106 N N . GLY B 1 26 ? -25.225 -6.937 -27.634 1.00 0.00 37 GLY B N 6
ATOM 10107 C CA . GLY B 1 26 ? -24.705 -5.561 -27.573 1.00 0.00 37 GLY B CA 6
ATOM 10108 C C . GLY B 1 26 ? -24.932 -4.863 -26.236 1.00 0.00 37 GLY B C 6
ATOM 10109 O O . GLY B 1 26 ? -25.126 -3.647 -26.190 1.00 0.00 37 GLY B O 6
ATOM 10113 N N . ARG B 1 27 ? -24.940 -5.649 -25.152 1.00 0.00 38 ARG B N 6
ATOM 10114 C CA . ARG B 1 27 ? -25.057 -5.148 -23.759 1.00 0.00 38 ARG B CA 6
ATOM 10115 C C . ARG B 1 27 ? -23.682 -5.208 -23.066 1.00 0.00 38 ARG B C 6
ATOM 10116 O O . ARG B 1 27 ? -22.806 -5.978 -23.480 1.00 0.00 38 ARG B O 6
ATOM 10137 N N . LYS B 1 28 ? -23.513 -4.411 -21.998 1.00 0.00 39 LYS B N 6
ATOM 10138 C CA . LYS B 1 28 ? -22.258 -4.351 -21.213 1.00 0.00 39 LYS B CA 6
ATOM 10139 C C . LYS B 1 28 ? -22.439 -4.997 -19.820 1.00 0.00 39 LYS B C 6
ATOM 10140 O O . LYS B 1 28 ? -23.517 -4.929 -19.217 1.00 0.00 39 LYS B O 6
ATOM 10159 N N . VAL B 1 29 ? -21.363 -5.642 -19.332 1.00 0.00 40 VAL B N 6
ATOM 10160 C CA . VAL B 1 29 ? -21.354 -6.394 -18.058 1.00 0.00 40 VAL B CA 6
ATOM 10161 C C . VAL B 1 29 ? -20.564 -5.613 -16.995 1.00 0.00 40 VAL B C 6
ATOM 10162 O O . VAL B 1 29 ? -19.484 -5.089 -17.276 1.00 0.00 40 VAL B O 6
ATOM 10175 N N . ASN B 1 30 ? -21.115 -5.530 -15.775 1.00 0.00 41 ASN B N 6
ATOM 10176 C CA . ASN B 1 30 ? -20.471 -4.847 -14.635 1.00 0.00 41 ASN B CA 6
ATOM 10177 C C . ASN B 1 30 ? -20.070 -5.895 -13.585 1.00 0.00 41 ASN B C 6
ATOM 10178 O O . ASN B 1 30 ? -20.887 -6.739 -13.204 1.00 0.00 41 ASN B O 6
ATOM 10189 N N . ILE B 1 31 ? -18.801 -5.831 -13.142 1.00 0.00 42 ILE B N 6
ATOM 10190 C CA . ILE B 1 31 ? -18.178 -6.832 -12.244 1.00 0.00 42 ILE B CA 6
ATOM 10191 C C . ILE B 1 31 ? -17.305 -6.138 -11.174 1.00 0.00 42 ILE B C 6
ATOM 10192 O O . ILE B 1 31 ? -17.301 -4.907 -11.073 1.00 0.00 42 ILE B O 6
ATOM 10208 N N . LEU B 1 32 ? -16.602 -6.968 -10.359 1.00 0.00 43 LEU B N 6
ATOM 10209 C CA . LEU B 1 32 ? -15.784 -6.520 -9.208 1.00 0.00 43 LEU B CA 6
ATOM 10210 C C . LEU B 1 32 ? -14.733 -5.441 -9.590 1.00 0.00 43 LEU B C 6
ATOM 10211 O O . LEU B 1 32 ? -13.668 -5.736 -10.129 1.00 0.00 43 LEU B O 6
ATOM 10227 N N . GLY B 1 33 ? -15.123 -4.160 -9.393 1.00 0.00 44 GLY B N 6
ATOM 10228 C CA . GLY B 1 33 ? -14.246 -2.999 -9.651 1.00 0.00 44 GLY B CA 6
ATOM 10229 C C . GLY B 1 33 ? -13.896 -2.776 -11.129 1.00 0.00 44 GLY B C 6
ATOM 10230 O O . GLY B 1 33 ? -13.117 -1.880 -11.457 1.00 0.00 44 GLY B O 6
ATOM 10234 N N . ILE B 1 34 ? -14.486 -3.595 -12.020 1.00 0.00 45 ILE B N 6
ATOM 10235 C CA . ILE B 1 34 ? -14.156 -3.649 -13.465 1.00 0.00 45 ILE B CA 6
ATOM 10236 C C . ILE B 1 34 ? -15.476 -3.562 -14.273 1.00 0.00 45 ILE B C 6
ATOM 10237 O O . ILE B 1 34 ? -16.545 -3.921 -13.759 1.00 0.00 45 ILE B O 6
ATOM 10253 N N . GLU B 1 35 ? -15.402 -3.051 -15.514 1.00 0.00 46 GLU B N 6
ATOM 10254 C CA . GLU B 1 35 ? -16.541 -3.034 -16.460 1.00 0.00 46 GLU B CA 6
ATOM 10255 C C . GLU B 1 35 ? -16.083 -3.606 -17.824 1.00 0.00 46 GLU B C 6
ATOM 10256 O O . GLU B 1 35 ? -14.912 -3.480 -18.205 1.00 0.00 46 GLU B O 6
ATOM 10268 N N . VAL B 1 36 ? -17.032 -4.238 -18.527 1.00 0.00 47 VAL B N 6
ATOM 10269 C CA . VAL B 1 36 ? -16.821 -4.913 -19.815 1.00 0.00 47 VAL B CA 6
ATOM 10270 C C . VAL B 1 36 ? -17.817 -4.353 -20.846 1.00 0.00 47 VAL B C 6
ATOM 10271 O O . VAL B 1 36 ? -19.025 -4.426 -20.636 1.00 0.00 47 VAL B O 6
ATOM 10284 N N . THR B 1 37 ? -17.302 -3.788 -21.945 1.00 0.00 48 THR B N 6
ATOM 10285 C CA . THR B 1 37 ? -18.107 -3.414 -23.124 1.00 0.00 48 THR B CA 6
ATOM 10286 C C . THR B 1 37 ? -17.719 -4.293 -24.336 1.00 0.00 48 THR B C 6
ATOM 10287 O O . THR B 1 37 ? -18.560 -4.562 -25.194 1.00 0.00 48 THR B O 6
ATOM 10298 N N . THR B 1 38 ? -16.443 -4.736 -24.392 1.00 0.00 49 THR B N 6
ATOM 10299 C CA . THR B 1 38 ? -15.931 -5.610 -25.472 1.00 0.00 49 THR B CA 6
ATOM 10300 C C . THR B 1 38 ? -15.683 -7.036 -24.952 1.00 0.00 49 THR B C 6
ATOM 10301 O O . THR B 1 38 ? -15.466 -7.243 -23.749 1.00 0.00 49 THR B O 6
ATOM 10312 N N . GLU B 1 39 ? -15.687 -8.007 -25.888 1.00 0.00 50 GLU B N 6
ATOM 10313 C CA . GLU B 1 39 ? -15.446 -9.438 -25.594 1.00 0.00 50 GLU B CA 6
ATOM 10314 C C . GLU B 1 39 ? -14.017 -9.679 -25.089 1.00 0.00 50 GLU B C 6
ATOM 10315 O O . GLU B 1 39 ? -13.779 -10.629 -24.342 1.00 0.00 50 GLU B O 6
ATOM 10327 N N . GLU B 1 40 ? -13.083 -8.803 -25.516 1.00 0.00 51 GLU B N 6
ATOM 10328 C CA . GLU B 1 40 ? -11.671 -8.834 -25.089 1.00 0.00 51 GLU B CA 6
ATOM 10329 C C . GLU B 1 40 ? -11.567 -8.672 -23.567 1.00 0.00 51 GLU B C 6
ATOM 10330 O O . GLU B 1 40 ? -10.928 -9.485 -22.894 1.00 0.00 51 GLU B O 6
ATOM 10342 N N . GLN B 1 41 ? -12.249 -7.633 -23.042 1.00 0.00 52 GLN B N 6
ATOM 10343 C CA . GLN B 1 41 ? -12.304 -7.350 -21.596 1.00 0.00 52 GLN B CA 6
ATOM 10344 C C . GLN B 1 41 ? -12.914 -8.539 -20.832 1.00 0.00 52 GLN B C 6
ATOM 10345 O O . GLN B 1 41 ? -12.405 -8.924 -19.784 1.00 0.00 52 GLN B O 6
ATOM 10359 N N . ALA B 1 42 ? -13.986 -9.119 -21.409 1.00 0.00 53 ALA B N 6
ATOM 10360 C CA . ALA B 1 42 ? -14.780 -10.205 -20.790 1.00 0.00 53 ALA B CA 6
ATOM 10361 C C . ALA B 1 42 ? -13.978 -11.489 -20.578 1.00 0.00 53 ALA B C 6
ATOM 10362 O O . ALA B 1 42 ? -13.990 -12.064 -19.491 1.00 0.00 53 ALA B O 6
ATOM 10369 N N . ARG B 1 43 ? -13.302 -11.937 -21.652 1.00 0.00 54 ARG B N 6
ATOM 10370 C CA . ARG B 1 43 ? -12.541 -13.201 -21.649 1.00 0.00 54 ARG B CA 6
ATOM 10371 C C . ARG B 1 43 ? -11.297 -13.080 -20.748 1.00 0.00 54 ARG B C 6
ATOM 10372 O O . ARG B 1 43 ? -10.913 -14.050 -20.104 1.00 0.00 54 ARG B O 6
ATOM 10393 N N . ARG B 1 44 ? -10.717 -11.858 -20.680 1.00 0.00 55 ARG B N 6
ATOM 10394 C CA . ARG B 1 44 ? -9.597 -11.542 -19.766 1.00 0.00 55 ARG B CA 6
ATOM 10395 C C . ARG B 1 44 ? -10.085 -11.460 -18.309 1.00 0.00 55 ARG B C 6
ATOM 10396 O O . ARG B 1 44 ? -9.344 -11.797 -17.387 1.00 0.00 55 ARG B O 6
ATOM 10417 N N . LEU B 1 45 ? -11.336 -11.006 -18.124 1.00 0.00 56 LEU B N 6
ATOM 10418 C CA . LEU B 1 45 ? -11.952 -10.811 -16.796 1.00 0.00 56 LEU B CA 6
ATOM 10419 C C . LEU B 1 45 ? -12.287 -12.163 -16.159 1.00 0.00 56 LEU B C 6
ATOM 10420 O O . LEU B 1 45 ? -11.898 -12.423 -15.010 1.00 0.00 56 LEU B O 6
ATOM 10436 N N . ILE B 1 46 ? -13.005 -13.017 -16.915 1.00 0.00 57 ILE B N 6
ATOM 10437 C CA . ILE B 1 46 ? -13.408 -14.353 -16.457 1.00 0.00 57 ILE B CA 6
ATOM 10438 C C . ILE B 1 46 ? -12.128 -15.185 -16.187 1.00 0.00 57 ILE B C 6
ATOM 10439 O O . ILE B 1 46 ? -12.058 -15.907 -15.198 1.00 0.00 57 ILE B O 6
ATOM 10455 N N . GLU B 1 47 ? -11.094 -14.978 -17.045 1.00 0.00 58 GLU B N 6
ATOM 10456 C CA . GLU B 1 47 ? -9.750 -15.572 -16.889 1.00 0.00 58 GLU B CA 6
ATOM 10457 C C . GLU B 1 47 ? -9.094 -15.129 -15.571 1.00 0.00 58 GLU B C 6
ATOM 10458 O O . GLU B 1 47 ? -8.529 -15.946 -14.832 1.00 0.00 58 GLU B O 6
ATOM 10470 N N . PHE B 1 48 ? -9.195 -13.818 -15.304 1.00 0.00 59 PHE B N 6
ATOM 10471 C CA . PHE B 1 48 ? -8.573 -13.172 -14.143 1.00 0.00 59 PHE B CA 6
ATOM 10472 C C . PHE B 1 48 ? -9.113 -13.761 -12.827 1.00 0.00 59 PHE B C 6
ATOM 10473 O O . PHE B 1 48 ? -8.344 -14.334 -12.048 1.00 0.00 59 PHE B O 6
ATOM 10490 N N . LEU B 1 49 ? -10.443 -13.645 -12.615 1.00 0.00 60 LEU B N 6
ATOM 10491 C CA . LEU B 1 49 ? -11.082 -14.022 -11.339 1.00 0.00 60 LEU B CA 6
ATOM 10492 C C . LEU B 1 49 ? -11.028 -15.545 -11.087 1.00 0.00 60 LEU B C 6
ATOM 10493 O O . LEU B 1 49 ? -10.921 -15.972 -9.936 1.00 0.00 60 LEU B O 6
ATOM 10509 N N . ARG B 1 50 ? -11.046 -16.354 -12.177 1.00 0.00 61 ARG B N 6
ATOM 10510 C CA . ARG B 1 50 ? -11.038 -17.836 -12.078 1.00 0.00 61 ARG B CA 6
ATOM 10511 C C . ARG B 1 50 ? -9.640 -18.363 -11.681 1.00 0.00 61 ARG B C 6
ATOM 10512 O O . ARG B 1 50 ? -9.499 -19.493 -11.190 1.00 0.00 61 ARG B O 6
ATOM 10533 N N . ARG B 1 51 ? -8.609 -17.532 -11.926 1.00 0.00 62 ARG B N 6
ATOM 10534 C CA . ARG B 1 51 ? -7.212 -17.815 -11.529 1.00 0.00 62 ARG B CA 6
ATOM 10535 C C . ARG B 1 51 ? -6.819 -17.029 -10.262 1.00 0.00 62 ARG B C 6
ATOM 10536 O O . ARG B 1 51 ? -5.782 -17.304 -9.660 1.00 0.00 62 ARG B O 6
ATOM 10557 N N . PHE B 1 52 ? -7.663 -16.053 -9.879 1.00 0.00 63 PHE B N 6
ATOM 10558 C CA . PHE B 1 52 ? -7.526 -15.286 -8.624 1.00 0.00 63 PHE B CA 6
ATOM 10559 C C . PHE B 1 52 ? -8.052 -16.155 -7.453 1.00 0.00 63 PHE B C 6
ATOM 10560 O O . PHE B 1 52 ? -8.598 -17.246 -7.693 1.00 0.00 63 PHE B O 6
ATOM 10577 N N . ILE B 1 53 ? -7.875 -15.659 -6.204 1.00 0.00 64 ILE B N 6
ATOM 10578 C CA . ILE B 1 53 ? -8.224 -16.372 -4.945 1.00 0.00 64 ILE B CA 6
ATOM 10579 C C . ILE B 1 53 ? -7.139 -17.443 -4.641 1.00 0.00 64 ILE B C 6
ATOM 10580 O O . ILE B 1 53 ? -7.150 -18.521 -5.268 1.00 0.00 64 ILE B O 6
ATOM 10597 N N . SER A 1 1 ? -19.448 9.076 -0.201 1.00 0.00 12 SER A N 7
ATOM 10598 C CA . SER A 1 1 ? -18.630 8.836 1.006 1.00 0.00 12 SER A CA 7
ATOM 10599 C C . SER A 1 1 ? -17.138 9.030 0.661 1.00 0.00 12 SER A C 7
ATOM 10600 O O . SER A 1 1 ? -16.310 8.137 0.886 1.00 0.00 12 SER A O 7
ATOM 10609 N N . GLY A 1 2 ? -16.810 10.229 0.142 1.00 0.00 13 GLY A N 7
ATOM 10610 C CA . GLY A 1 2 ? -15.479 10.527 -0.395 1.00 0.00 13 GLY A CA 7
ATOM 10611 C C . GLY A 1 2 ? -14.440 10.826 0.686 1.00 0.00 13 GLY A C 7
ATOM 10612 O O . GLY A 1 2 ? -14.351 10.086 1.670 1.00 0.00 13 GLY A O 7
ATOM 10616 N N . LEU A 1 3 ? -13.664 11.924 0.484 1.00 0.00 14 LEU A N 7
ATOM 10617 C CA . LEU A 1 3 ? -12.566 12.398 1.376 1.00 0.00 14 LEU A CA 7
ATOM 10618 C C . LEU A 1 3 ? -11.311 11.506 1.209 1.00 0.00 14 LEU A C 7
ATOM 10619 O O . LEU A 1 3 ? -10.226 11.997 0.897 1.00 0.00 14 LEU A O 7
ATOM 10635 N N . VAL A 1 4 ? -11.485 10.197 1.423 1.00 0.00 15 VAL A N 7
ATOM 10636 C CA . VAL A 1 4 ? -10.435 9.182 1.256 1.00 0.00 15 VAL A CA 7
ATOM 10637 C C . VAL A 1 4 ? -10.187 8.872 -0.247 1.00 0.00 15 VAL A C 7
ATOM 10638 O O . VAL A 1 4 ? -11.117 8.988 -1.059 1.00 0.00 15 VAL A O 7
ATOM 10651 N N . PRO A 1 5 ? -8.929 8.494 -0.651 1.00 0.00 16 PRO A N 7
ATOM 10652 C CA . PRO A 1 5 ? -8.622 8.089 -2.044 1.00 0.00 16 PRO A CA 7
ATOM 10653 C C . PRO A 1 5 ? -8.962 6.601 -2.293 1.00 0.00 16 PRO A C 7
ATOM 10654 O O . PRO A 1 5 ? -9.786 6.007 -1.578 1.00 0.00 16 PRO A O 7
ATOM 10665 N N . ARG A 1 6 ? -8.357 6.018 -3.342 1.00 0.00 17 ARG A N 7
ATOM 10666 C CA . ARG A 1 6 ? -8.431 4.569 -3.625 1.00 0.00 17 ARG A CA 7
ATOM 10667 C C . ARG A 1 6 ? -7.099 3.901 -3.268 1.00 0.00 17 ARG A C 7
ATOM 10668 O O . ARG A 1 6 ? -6.158 4.571 -2.834 1.00 0.00 17 ARG A O 7
ATOM 10689 N N . GLY A 1 7 ? -7.051 2.575 -3.432 1.00 0.00 18 GLY A N 7
ATOM 10690 C CA . GLY A 1 7 ? -5.838 1.791 -3.209 1.00 0.00 18 GLY A CA 7
ATOM 10691 C C . GLY A 1 7 ? -4.860 1.942 -4.370 1.00 0.00 18 GLY A C 7
ATOM 10692 O O . GLY A 1 7 ? -4.240 3.005 -4.517 1.00 0.00 18 GLY A O 7
ATOM 10696 N N . SER A 1 8 ? -4.726 0.894 -5.215 1.00 0.00 19 SER A N 7
ATOM 10697 C CA . SER A 1 8 ? -3.770 0.906 -6.354 1.00 0.00 19 SER A CA 7
ATOM 10698 C C . SER A 1 8 ? -4.176 -0.108 -7.444 1.00 0.00 19 SER A C 7
ATOM 10699 O O . SER A 1 8 ? -4.104 0.184 -8.646 1.00 0.00 19 SER A O 7
ATOM 10707 N N . HIS A 1 9 ? -4.599 -1.308 -7.005 1.00 0.00 20 HIS A N 7
ATOM 10708 C CA . HIS A 1 9 ? -4.688 -2.507 -7.877 1.00 0.00 20 HIS A CA 7
ATOM 10709 C C . HIS A 1 9 ? -6.135 -3.030 -7.992 1.00 0.00 20 HIS A C 7
ATOM 10710 O O . HIS A 1 9 ? -6.357 -4.095 -8.589 1.00 0.00 20 HIS A O 7
ATOM 10725 N N . MET A 1 10 ? -7.100 -2.254 -7.455 1.00 0.00 21 MET A N 7
ATOM 10726 C CA . MET A 1 10 ? -8.448 -2.751 -7.101 1.00 0.00 21 MET A CA 7
ATOM 10727 C C . MET A 1 10 ? -8.276 -3.903 -6.081 1.00 0.00 21 MET A C 7
ATOM 10728 O O . MET A 1 10 ? -8.634 -5.068 -6.318 1.00 0.00 21 MET A O 7
ATOM 10742 N N . ASP A 1 11 ? -7.625 -3.532 -4.959 1.00 0.00 22 ASP A N 7
ATOM 10743 C CA . ASP A 1 11 ? -7.275 -4.450 -3.857 1.00 0.00 22 ASP A CA 7
ATOM 10744 C C . ASP A 1 11 ? -8.535 -4.937 -3.136 1.00 0.00 22 ASP A C 7
ATOM 10745 O O . ASP A 1 11 ? -9.585 -4.321 -3.262 1.00 0.00 22 ASP A O 7
ATOM 10754 N N . LEU A 1 12 ? -8.417 -6.036 -2.373 1.00 0.00 23 LEU A N 7
ATOM 10755 C CA . LEU A 1 12 ? -9.562 -6.630 -1.650 1.00 0.00 23 LEU A CA 7
ATOM 10756 C C . LEU A 1 12 ? -9.959 -5.764 -0.431 1.00 0.00 23 LEU A C 7
ATOM 10757 O O . LEU A 1 12 ? -11.147 -5.645 -0.100 1.00 0.00 23 LEU A O 7
ATOM 10773 N N . GLU A 1 13 ? -8.949 -5.172 0.222 1.00 0.00 24 GLU A N 7
ATOM 10774 C CA . GLU A 1 13 ? -9.154 -4.193 1.308 1.00 0.00 24 GLU A CA 7
ATOM 10775 C C . GLU A 1 13 ? -9.897 -2.962 0.762 1.00 0.00 24 GLU A C 7
ATOM 10776 O O . GLU A 1 13 ? -10.886 -2.510 1.341 1.00 0.00 24 GLU A O 7
ATOM 10788 N N . GLU A 1 14 ? -9.402 -2.473 -0.391 1.00 0.00 25 GLU A N 7
ATOM 10789 C CA . GLU A 1 14 ? -9.999 -1.362 -1.154 1.00 0.00 25 GLU A CA 7
ATOM 10790 C C . GLU A 1 14 ? -11.445 -1.692 -1.592 1.00 0.00 25 GLU A C 7
ATOM 10791 O O . GLU A 1 14 ? -12.334 -0.849 -1.494 1.00 0.00 25 GLU A O 7
ATOM 10803 N N . LEU A 1 15 ? -11.641 -2.945 -2.039 1.00 0.00 26 LEU A N 7
ATOM 10804 C CA . LEU A 1 15 ? -12.911 -3.449 -2.603 1.00 0.00 26 LEU A CA 7
ATOM 10805 C C . LEU A 1 15 ? -13.995 -3.448 -1.522 1.00 0.00 26 LEU A C 7
ATOM 10806 O O . LEU A 1 15 ? -15.114 -2.974 -1.751 1.00 0.00 26 LEU A O 7
ATOM 10822 N N . GLU A 1 16 ? -13.623 -3.968 -0.337 1.00 0.00 27 GLU A N 7
ATOM 10823 C CA . GLU A 1 16 ? -14.528 -4.112 0.811 1.00 0.00 27 GLU A CA 7
ATOM 10824 C C . GLU A 1 16 ? -14.964 -2.734 1.337 1.00 0.00 27 GLU A C 7
ATOM 10825 O O . GLU A 1 16 ? -16.149 -2.517 1.593 1.00 0.00 27 GLU A O 7
ATOM 10837 N N . GLU A 1 17 ? -13.996 -1.805 1.475 1.00 0.00 28 GLU A N 7
ATOM 10838 C CA . GLU A 1 17 ? -14.282 -0.419 1.895 1.00 0.00 28 GLU A CA 7
ATOM 10839 C C . GLU A 1 17 ? -15.223 0.260 0.893 1.00 0.00 28 GLU A C 7
ATOM 10840 O O . GLU A 1 17 ? -16.247 0.793 1.288 1.00 0.00 28 GLU A O 7
ATOM 10852 N N . ASP A 1 18 ? -14.879 0.149 -0.403 1.00 0.00 29 ASP A N 7
ATOM 10853 C CA . ASP A 1 18 ? -15.595 0.823 -1.508 1.00 0.00 29 ASP A CA 7
ATOM 10854 C C . ASP A 1 18 ? -17.085 0.432 -1.548 1.00 0.00 29 ASP A C 7
ATOM 10855 O O . ASP A 1 18 ? -17.949 1.300 -1.714 1.00 0.00 29 ASP A O 7
ATOM 10864 N N . LEU A 1 19 ? -17.384 -0.881 -1.386 1.00 0.00 30 LEU A N 7
ATOM 10865 C CA . LEU A 1 19 ? -18.774 -1.373 -1.438 1.00 0.00 30 LEU A CA 7
ATOM 10866 C C . LEU A 1 19 ? -19.570 -0.933 -0.192 1.00 0.00 30 LEU A C 7
ATOM 10867 O O . LEU A 1 19 ? -20.738 -0.584 -0.312 1.00 0.00 30 LEU A O 7
ATOM 10883 N N . LYS A 1 20 ? -18.912 -0.899 0.986 1.00 0.00 31 LYS A N 7
ATOM 10884 C CA . LYS A 1 20 ? -19.546 -0.443 2.251 1.00 0.00 31 LYS A CA 7
ATOM 10885 C C . LYS A 1 20 ? -19.840 1.068 2.196 1.00 0.00 31 LYS A C 7
ATOM 10886 O O . LYS A 1 20 ? -20.870 1.528 2.705 1.00 0.00 31 LYS A O 7
ATOM 10905 N N . GLN A 1 21 ? -18.925 1.817 1.546 1.00 0.00 32 GLN A N 7
ATOM 10906 C CA . GLN A 1 21 ? -19.073 3.265 1.318 1.00 0.00 32 GLN A CA 7
ATOM 10907 C C . GLN A 1 21 ? -20.275 3.528 0.394 1.00 0.00 32 GLN A C 7
ATOM 10908 O O . GLN A 1 21 ? -21.071 4.439 0.638 1.00 0.00 32 GLN A O 7
ATOM 10922 N N . ALA A 1 22 ? -20.392 2.688 -0.648 1.00 0.00 33 ALA A N 7
ATOM 10923 C CA . ALA A 1 22 ? -21.472 2.765 -1.639 1.00 0.00 33 ALA A CA 7
ATOM 10924 C C . ALA A 1 22 ? -22.855 2.578 -0.976 1.00 0.00 33 ALA A C 7
ATOM 10925 O O . ALA A 1 22 ? -23.752 3.397 -1.154 1.00 0.00 33 ALA A O 7
ATOM 10932 N N . LEU A 1 23 ? -22.987 1.526 -0.165 1.00 0.00 34 LEU A N 7
ATOM 10933 C CA . LEU A 1 23 ? -24.274 1.128 0.448 1.00 0.00 34 LEU A CA 7
ATOM 10934 C C . LEU A 1 23 ? -24.783 2.174 1.463 1.00 0.00 34 LEU A C 7
ATOM 10935 O O . LEU A 1 23 ? -25.986 2.473 1.502 1.00 0.00 34 LEU A O 7
ATOM 10951 N N . ARG A 1 24 ? -23.852 2.746 2.257 1.00 0.00 35 ARG A N 7
ATOM 10952 C CA . ARG A 1 24 ? -24.193 3.733 3.309 1.00 0.00 35 ARG A CA 7
ATOM 10953 C C . ARG A 1 24 ? -24.598 5.107 2.710 1.00 0.00 35 ARG A C 7
ATOM 10954 O O . ARG A 1 24 ? -25.384 5.840 3.323 1.00 0.00 35 ARG A O 7
ATOM 10975 N N . GLU A 1 25 ? -24.055 5.457 1.516 1.00 0.00 36 GLU A N 7
ATOM 10976 C CA . GLU A 1 25 ? -24.443 6.699 0.798 1.00 0.00 36 GLU A CA 7
ATOM 10977 C C . GLU A 1 25 ? -25.698 6.474 -0.079 1.00 0.00 36 GLU A C 7
ATOM 10978 O O . GLU A 1 25 ? -26.258 7.433 -0.622 1.00 0.00 36 GLU A O 7
ATOM 10990 N N . GLY A 1 26 ? -26.128 5.204 -0.204 1.00 0.00 37 GLY A N 7
ATOM 10991 C CA . GLY A 1 26 ? -27.362 4.853 -0.919 1.00 0.00 37 GLY A CA 7
ATOM 10992 C C . GLY A 1 26 ? -27.120 4.445 -2.367 1.00 0.00 37 GLY A C 7
ATOM 10993 O O . GLY A 1 26 ? -27.758 4.963 -3.293 1.00 0.00 37 GLY A O 7
ATOM 10997 N N . ARG A 1 27 ? -26.178 3.516 -2.550 1.00 0.00 38 ARG A N 7
ATOM 10998 C CA . ARG A 1 27 ? -25.837 2.915 -3.859 1.00 0.00 38 ARG A CA 7
ATOM 10999 C C . ARG A 1 27 ? -25.955 1.379 -3.746 1.00 0.00 38 ARG A C 7
ATOM 11000 O O . ARG A 1 27 ? -26.505 0.857 -2.763 1.00 0.00 38 ARG A O 7
ATOM 11021 N N . LYS A 1 28 ? -25.443 0.672 -4.767 1.00 0.00 39 LYS A N 7
ATOM 11022 C CA . LYS A 1 28 ? -25.396 -0.799 -4.803 1.00 0.00 39 LYS A CA 7
ATOM 11023 C C . LYS A 1 28 ? -24.095 -1.264 -5.484 1.00 0.00 39 LYS A C 7
ATOM 11024 O O . LYS A 1 28 ? -23.299 -0.441 -5.965 1.00 0.00 39 LYS A O 7
ATOM 11043 N N . VAL A 1 29 ? -23.895 -2.592 -5.522 1.00 0.00 40 VAL A N 7
ATOM 11044 C CA . VAL A 1 29 ? -22.716 -3.227 -6.142 1.00 0.00 40 VAL A CA 7
ATOM 11045 C C . VAL A 1 29 ? -23.199 -4.178 -7.244 1.00 0.00 40 VAL A C 7
ATOM 11046 O O . VAL A 1 29 ? -23.936 -5.123 -6.957 1.00 0.00 40 VAL A O 7
ATOM 11059 N N . ASN A 1 30 ? -22.808 -3.908 -8.494 1.00 0.00 41 ASN A N 7
ATOM 11060 C CA . ASN A 1 30 ? -23.095 -4.791 -9.636 1.00 0.00 41 ASN A CA 7
ATOM 11061 C C . ASN A 1 30 ? -21.825 -5.581 -9.989 1.00 0.00 41 ASN A C 7
ATOM 11062 O O . ASN A 1 30 ? -20.864 -5.032 -10.541 1.00 0.00 41 ASN A O 7
ATOM 11073 N N . ILE A 1 31 ? -21.818 -6.864 -9.599 1.00 0.00 42 ILE A N 7
ATOM 11074 C CA . ILE A 1 31 ? -20.703 -7.804 -9.840 1.00 0.00 42 ILE A CA 7
ATOM 11075 C C . ILE A 1 31 ? -21.167 -8.959 -10.755 1.00 0.00 42 ILE A C 7
ATOM 11076 O O . ILE A 1 31 ? -22.278 -8.919 -11.296 1.00 0.00 42 ILE A O 7
ATOM 11092 N N . LEU A 1 32 ? -20.272 -9.957 -10.947 1.00 0.00 43 LEU A N 7
ATOM 11093 C CA . LEU A 1 32 ? -20.502 -11.137 -11.808 1.00 0.00 43 LEU A CA 7
ATOM 11094 C C . LEU A 1 32 ? -21.831 -11.872 -11.473 1.00 0.00 43 LEU A C 7
ATOM 11095 O O . LEU A 1 32 ? -21.941 -12.596 -10.493 1.00 0.00 43 LEU A O 7
ATOM 11111 N N . GLY A 1 33 ? -22.875 -11.553 -12.281 1.00 0.00 44 GLY A N 7
ATOM 11112 C CA . GLY A 1 33 ? -24.221 -12.148 -12.172 1.00 0.00 44 GLY A CA 7
ATOM 11113 C C . GLY A 1 33 ? -24.951 -11.901 -10.843 1.00 0.00 44 GLY A C 7
ATOM 11114 O O . GLY A 1 33 ? -26.014 -12.495 -10.607 1.00 0.00 44 GLY A O 7
ATOM 11118 N N . ILE A 1 34 ? -24.399 -11.020 -9.985 1.00 0.00 45 ILE A N 7
ATOM 11119 C CA . ILE A 1 34 ? -24.906 -10.778 -8.610 1.00 0.00 45 ILE A CA 7
ATOM 11120 C C . ILE A 1 34 ? -25.025 -9.254 -8.361 1.00 0.00 45 ILE A C 7
ATOM 11121 O O . ILE A 1 34 ? -24.315 -8.454 -8.983 1.00 0.00 45 ILE A O 7
ATOM 11137 N N . GLU A 1 35 ? -25.932 -8.868 -7.441 1.00 0.00 46 GLU A N 7
ATOM 11138 C CA . GLU A 1 35 ? -26.144 -7.469 -7.031 1.00 0.00 46 GLU A CA 7
ATOM 11139 C C . GLU A 1 35 ? -26.254 -7.393 -5.497 1.00 0.00 46 GLU A C 7
ATOM 11140 O O . GLU A 1 35 ? -26.755 -8.316 -4.850 1.00 0.00 46 GLU A O 7
ATOM 11152 N N . VAL A 1 36 ? -25.749 -6.283 -4.933 1.00 0.00 47 VAL A N 7
ATOM 11153 C CA . VAL A 1 36 ? -25.678 -6.038 -3.485 1.00 0.00 47 VAL A CA 7
ATOM 11154 C C . VAL A 1 36 ? -26.278 -4.657 -3.172 1.00 0.00 47 VAL A C 7
ATOM 11155 O O . VAL A 1 36 ? -25.642 -3.636 -3.422 1.00 0.00 47 VAL A O 7
ATOM 11168 N N . THR A 1 37 ? -27.529 -4.632 -2.682 1.00 0.00 48 THR A N 7
ATOM 11169 C CA . THR A 1 37 ? -28.197 -3.391 -2.234 1.00 0.00 48 THR A CA 7
ATOM 11170 C C . THR A 1 37 ? -28.061 -3.187 -0.700 1.00 0.00 48 THR A C 7
ATOM 11171 O O . THR A 1 37 ? -28.245 -2.069 -0.210 1.00 0.00 48 THR A O 7
ATOM 11182 N N . THR A 1 38 ? -27.729 -4.267 0.051 1.00 0.00 49 THR A N 7
ATOM 11183 C CA . THR A 1 38 ? -27.573 -4.214 1.533 1.00 0.00 49 THR A CA 7
ATOM 11184 C C . THR A 1 38 ? -26.209 -4.762 1.968 1.00 0.00 49 THR A C 7
ATOM 11185 O O . THR A 1 38 ? -25.574 -5.521 1.230 1.00 0.00 49 THR A O 7
ATOM 11196 N N . GLU A 1 39 ? -25.784 -4.391 3.193 1.00 0.00 50 GLU A N 7
ATOM 11197 C CA . GLU A 1 39 ? -24.516 -4.859 3.785 1.00 0.00 50 GLU A CA 7
ATOM 11198 C C . GLU A 1 39 ? -24.561 -6.356 4.152 1.00 0.00 50 GLU A C 7
ATOM 11199 O O . GLU A 1 39 ? -23.510 -6.974 4.345 1.00 0.00 50 GLU A O 7
ATOM 11211 N N . GLU A 1 40 ? -25.775 -6.925 4.251 1.00 0.00 51 GLU A N 7
ATOM 11212 C CA . GLU A 1 40 ? -25.963 -8.380 4.417 1.00 0.00 51 GLU A CA 7
ATOM 11213 C C . GLU A 1 40 ? -25.565 -9.125 3.133 1.00 0.00 51 GLU A C 7
ATOM 11214 O O . GLU A 1 40 ? -24.897 -10.154 3.186 1.00 0.00 51 GLU A O 7
ATOM 11226 N N . GLN A 1 41 ? -25.945 -8.563 1.981 1.00 0.00 52 GLN A N 7
ATOM 11227 C CA . GLN A 1 41 ? -25.513 -9.077 0.669 1.00 0.00 52 GLN A CA 7
ATOM 11228 C C . GLN A 1 41 ? -23.999 -8.839 0.465 1.00 0.00 52 GLN A C 7
ATOM 11229 O O . GLN A 1 41 ? -23.346 -9.622 -0.205 1.00 0.00 52 GLN A O 7
ATOM 11243 N N . ALA A 1 42 ? -23.469 -7.756 1.078 1.00 0.00 53 ALA A N 7
ATOM 11244 C CA . ALA A 1 42 ? -22.047 -7.351 0.965 1.00 0.00 53 ALA A CA 7
ATOM 11245 C C . ALA A 1 42 ? -21.108 -8.321 1.688 1.00 0.00 53 ALA A C 7
ATOM 11246 O O . ALA A 1 42 ? -20.081 -8.704 1.140 1.00 0.00 53 ALA A O 7
ATOM 11253 N N . ARG A 1 43 ? -21.465 -8.685 2.932 1.00 0.00 54 ARG A N 7
ATOM 11254 C CA . ARG A 1 43 ? -20.688 -9.651 3.737 1.00 0.00 54 ARG A CA 7
ATOM 11255 C C . ARG A 1 43 ? -20.732 -11.047 3.081 1.00 0.00 54 ARG A C 7
ATOM 11256 O O . ARG A 1 43 ? -19.729 -11.753 3.078 1.00 0.00 54 ARG A O 7
ATOM 11277 N N . ARG A 1 44 ? -21.900 -11.397 2.487 1.00 0.00 55 ARG A N 7
ATOM 11278 C CA . ARG A 1 44 ? -22.091 -12.655 1.728 1.00 0.00 55 ARG A CA 7
ATOM 11279 C C . ARG A 1 44 ? -21.278 -12.649 0.413 1.00 0.00 55 ARG A C 7
ATOM 11280 O O . ARG A 1 44 ? -20.787 -13.692 -0.019 1.00 0.00 55 ARG A O 7
ATOM 11301 N N . LEU A 1 45 ? -21.157 -11.464 -0.205 1.00 0.00 56 LEU A N 7
ATOM 11302 C CA . LEU A 1 45 ? -20.460 -11.285 -1.495 1.00 0.00 56 LEU A CA 7
ATOM 11303 C C . LEU A 1 45 ? -18.936 -11.353 -1.291 1.00 0.00 56 LEU A C 7
ATOM 11304 O O . LEU A 1 45 ? -18.216 -11.941 -2.105 1.00 0.00 56 LEU A O 7
ATOM 11320 N N . ILE A 1 46 ? -18.480 -10.747 -0.188 1.00 0.00 57 ILE A N 7
ATOM 11321 C CA . ILE A 1 46 ? -17.065 -10.706 0.202 1.00 0.00 57 ILE A CA 7
ATOM 11322 C C . ILE A 1 46 ? -16.538 -12.127 0.471 1.00 0.00 57 ILE A C 7
ATOM 11323 O O . ILE A 1 46 ? -15.504 -12.529 -0.080 1.00 0.00 57 ILE A O 7
ATOM 11339 N N . GLU A 1 47 ? -17.280 -12.884 1.291 1.00 0.00 58 GLU A N 7
ATOM 11340 C CA . GLU A 1 47 ? -16.896 -14.254 1.664 1.00 0.00 58 GLU A CA 7
ATOM 11341 C C . GLU A 1 47 ? -17.033 -15.224 0.465 1.00 0.00 58 GLU A C 7
ATOM 11342 O O . GLU A 1 47 ? -16.346 -16.246 0.410 1.00 0.00 58 GLU A O 7
ATOM 11354 N N . PHE A 1 48 ? -17.931 -14.877 -0.480 1.00 0.00 59 PHE A N 7
ATOM 11355 C CA . PHE A 1 48 ? -18.106 -15.604 -1.750 1.00 0.00 59 PHE A CA 7
ATOM 11356 C C . PHE A 1 48 ? -16.852 -15.468 -2.639 1.00 0.00 59 PHE A C 7
ATOM 11357 O O . PHE A 1 48 ? -16.292 -16.478 -3.071 1.00 0.00 59 PHE A O 7
ATOM 11374 N N . LEU A 1 49 ? -16.413 -14.217 -2.888 1.00 0.00 60 LEU A N 7
ATOM 11375 C CA . LEU A 1 49 ? -15.354 -13.935 -3.893 1.00 0.00 60 LEU A CA 7
ATOM 11376 C C . LEU A 1 49 ? -13.975 -14.431 -3.419 1.00 0.00 60 LEU A C 7
ATOM 11377 O O . LEU A 1 49 ? -13.141 -14.830 -4.233 1.00 0.00 60 LEU A O 7
ATOM 11393 N N . ARG A 1 50 ? -13.762 -14.415 -2.084 1.00 0.00 61 ARG A N 7
ATOM 11394 C CA . ARG A 1 50 ? -12.505 -14.888 -1.457 1.00 0.00 61 ARG A CA 7
ATOM 11395 C C . ARG A 1 50 ? -12.487 -16.432 -1.349 1.00 0.00 61 ARG A C 7
ATOM 11396 O O . ARG A 1 50 ? -11.455 -17.029 -1.016 1.00 0.00 61 ARG A O 7
ATOM 11417 N N . ARG A 1 51 ? -13.646 -17.063 -1.625 1.00 0.00 62 ARG A N 7
ATOM 11418 C CA . ARG A 1 51 ? -13.796 -18.533 -1.652 1.00 0.00 62 ARG A CA 7
ATOM 11419 C C . ARG A 1 51 ? -14.046 -19.028 -3.103 1.00 0.00 62 ARG A C 7
ATOM 11420 O O . ARG A 1 51 ? -14.035 -20.235 -3.357 1.00 0.00 62 ARG A O 7
ATOM 11441 N N . PHE A 1 52 ? -14.241 -18.087 -4.053 1.00 0.00 63 PHE A N 7
ATOM 11442 C CA . PHE A 1 52 ? -14.532 -18.422 -5.462 1.00 0.00 63 PHE A CA 7
ATOM 11443 C C . PHE A 1 52 ? -13.251 -18.930 -6.159 1.00 0.00 63 PHE A C 7
ATOM 11444 O O . PHE A 1 52 ? -12.442 -18.133 -6.654 1.00 0.00 63 PHE A O 7
ATOM 11461 N N . ILE A 1 53 ? -13.090 -20.270 -6.166 1.00 0.00 64 ILE A N 7
ATOM 11462 C CA . ILE A 1 53 ? -11.923 -20.970 -6.745 1.00 0.00 64 ILE A CA 7
ATOM 11463 C C . ILE A 1 53 ? -10.630 -20.595 -5.996 1.00 0.00 64 ILE A C 7
ATOM 11464 O O . ILE A 1 53 ? -10.601 -20.539 -4.762 1.00 0.00 64 ILE A O 7
ATOM 11480 N N . SER B 1 1 ? -45.132 -12.174 -0.781 1.00 0.00 12 SER B N 7
ATOM 11481 C CA . SER B 1 1 ? -44.259 -13.304 -0.471 1.00 0.00 12 SER B CA 7
ATOM 11482 C C . SER B 1 1 ? -44.253 -14.314 -1.639 1.00 0.00 12 SER B C 7
ATOM 11483 O O . SER B 1 1 ? -45.135 -14.281 -2.509 1.00 0.00 12 SER B O 7
ATOM 11491 N N . GLY B 1 2 ? -43.251 -15.209 -1.636 1.00 0.00 13 GLY B N 7
ATOM 11492 C CA . GLY B 1 2 ? -43.086 -16.213 -2.687 1.00 0.00 13 GLY B CA 7
ATOM 11493 C C . GLY B 1 2 ? -42.305 -15.671 -3.879 1.00 0.00 13 GLY B C 7
ATOM 11494 O O . GLY B 1 2 ? -42.809 -15.660 -5.004 1.00 0.00 13 GLY B O 7
ATOM 11498 N N . LEU B 1 3 ? -41.075 -15.190 -3.616 1.00 0.00 14 LEU B N 7
ATOM 11499 C CA . LEU B 1 3 ? -40.162 -14.663 -4.659 1.00 0.00 14 LEU B CA 7
ATOM 11500 C C . LEU B 1 3 ? -39.121 -15.736 -5.034 1.00 0.00 14 LEU B C 7
ATOM 11501 O O . LEU B 1 3 ? -38.660 -16.476 -4.162 1.00 0.00 14 LEU B O 7
ATOM 11517 N N . VAL B 1 4 ? -38.759 -15.805 -6.330 1.00 0.00 15 VAL B N 7
ATOM 11518 C CA . VAL B 1 4 ? -37.758 -16.770 -6.840 1.00 0.00 15 VAL B CA 7
ATOM 11519 C C . VAL B 1 4 ? -36.318 -16.362 -6.408 1.00 0.00 15 VAL B C 7
ATOM 11520 O O . VAL B 1 4 ? -35.973 -15.170 -6.453 1.00 0.00 15 VAL B O 7
ATOM 11533 N N . PRO B 1 5 ? -35.467 -17.342 -5.938 1.00 0.00 16 PRO B N 7
ATOM 11534 C CA . PRO B 1 5 ? -34.070 -17.061 -5.542 1.00 0.00 16 PRO B CA 7
ATOM 11535 C C . PRO B 1 5 ? -33.164 -16.738 -6.756 1.00 0.00 16 PRO B C 7
ATOM 11536 O O . PRO B 1 5 ? -32.750 -17.638 -7.504 1.00 0.00 16 PRO B O 7
ATOM 11547 N N . ARG B 1 6 ? -32.903 -15.434 -6.960 1.00 0.00 17 ARG B N 7
ATOM 11548 C CA . ARG B 1 6 ? -31.983 -14.946 -8.008 1.00 0.00 17 ARG B CA 7
ATOM 11549 C C . ARG B 1 6 ? -30.517 -15.238 -7.608 1.00 0.00 17 ARG B C 7
ATOM 11550 O O . ARG B 1 6 ? -30.159 -15.125 -6.427 1.00 0.00 17 ARG B O 7
ATOM 11571 N N . GLY B 1 7 ? -29.684 -15.603 -8.603 1.00 0.00 18 GLY B N 7
ATOM 11572 C CA . GLY B 1 7 ? -28.272 -15.932 -8.371 1.00 0.00 18 GLY B CA 7
ATOM 11573 C C . GLY B 1 7 ? -28.084 -17.376 -7.919 1.00 0.00 18 GLY B C 7
ATOM 11574 O O . GLY B 1 7 ? -27.168 -17.681 -7.145 1.00 0.00 18 GLY B O 7
ATOM 11578 N N . SER B 1 8 ? -28.979 -18.262 -8.398 1.00 0.00 19 SER B N 7
ATOM 11579 C CA . SER B 1 8 ? -28.948 -19.707 -8.090 1.00 0.00 19 SER B CA 7
ATOM 11580 C C . SER B 1 8 ? -27.819 -20.409 -8.878 1.00 0.00 19 SER B C 7
ATOM 11581 O O . SER B 1 8 ? -27.310 -21.460 -8.466 1.00 0.00 19 SER B O 7
ATOM 11589 N N . HIS B 1 9 ? -27.440 -19.801 -10.014 1.00 0.00 20 HIS B N 7
ATOM 11590 C CA . HIS B 1 9 ? -26.417 -20.324 -10.933 1.00 0.00 20 HIS B CA 7
ATOM 11591 C C . HIS B 1 9 ? -25.137 -19.484 -10.858 1.00 0.00 20 HIS B C 7
ATOM 11592 O O . HIS B 1 9 ? -25.201 -18.248 -10.767 1.00 0.00 20 HIS B O 7
ATOM 11607 N N . MET B 1 10 ? -23.987 -20.178 -10.893 1.00 0.00 21 MET B N 7
ATOM 11608 C CA . MET B 1 10 ? -22.661 -19.559 -11.009 1.00 0.00 21 MET B CA 7
ATOM 11609 C C . MET B 1 10 ? -21.620 -20.640 -11.358 1.00 0.00 21 MET B C 7
ATOM 11610 O O . MET B 1 10 ? -21.130 -21.365 -10.481 1.00 0.00 21 MET B O 7
ATOM 11624 N N . ASP B 1 11 ? -21.341 -20.779 -12.659 1.00 0.00 22 ASP B N 7
ATOM 11625 C CA . ASP B 1 11 ? -20.244 -21.616 -13.178 1.00 0.00 22 ASP B CA 7
ATOM 11626 C C . ASP B 1 11 ? -19.313 -20.734 -14.029 1.00 0.00 22 ASP B C 7
ATOM 11627 O O . ASP B 1 11 ? -19.736 -19.683 -14.533 1.00 0.00 22 ASP B O 7
ATOM 11636 N N . LEU B 1 12 ? -18.049 -21.172 -14.170 1.00 0.00 23 LEU B N 7
ATOM 11637 C CA . LEU B 1 12 ? -16.986 -20.409 -14.848 1.00 0.00 23 LEU B CA 7
ATOM 11638 C C . LEU B 1 12 ? -17.329 -20.210 -16.340 1.00 0.00 23 LEU B C 7
ATOM 11639 O O . LEU B 1 12 ? -17.364 -19.073 -16.832 1.00 0.00 23 LEU B O 7
ATOM 11655 N N . GLU B 1 13 ? -17.613 -21.323 -17.037 1.00 0.00 24 GLU B N 7
ATOM 11656 C CA . GLU B 1 13 ? -17.883 -21.305 -18.490 1.00 0.00 24 GLU B CA 7
ATOM 11657 C C . GLU B 1 13 ? -19.311 -20.830 -18.789 1.00 0.00 24 GLU B C 7
ATOM 11658 O O . GLU B 1 13 ? -19.575 -20.320 -19.878 1.00 0.00 24 GLU B O 7
ATOM 11670 N N . GLU B 1 14 ? -20.220 -21.026 -17.817 1.00 0.00 25 GLU B N 7
ATOM 11671 C CA . GLU B 1 14 ? -21.599 -20.505 -17.871 1.00 0.00 25 GLU B CA 7
ATOM 11672 C C . GLU B 1 14 ? -21.592 -18.961 -17.899 1.00 0.00 25 GLU B C 7
ATOM 11673 O O . GLU B 1 14 ? -22.288 -18.340 -18.716 1.00 0.00 25 GLU B O 7
ATOM 11685 N N . LEU B 1 15 ? -20.789 -18.358 -16.998 1.00 0.00 26 LEU B N 7
ATOM 11686 C CA . LEU B 1 15 ? -20.615 -16.899 -16.943 1.00 0.00 26 LEU B CA 7
ATOM 11687 C C . LEU B 1 15 ? -19.943 -16.406 -18.235 1.00 0.00 26 LEU B C 7
ATOM 11688 O O . LEU B 1 15 ? -20.379 -15.422 -18.821 1.00 0.00 26 LEU B O 7
ATOM 11704 N N . GLU B 1 16 ? -18.891 -17.136 -18.653 1.00 0.00 27 GLU B N 7
ATOM 11705 C CA . GLU B 1 16 ? -18.064 -16.830 -19.841 1.00 0.00 27 GLU B CA 7
ATOM 11706 C C . GLU B 1 16 ? -18.908 -16.697 -21.124 1.00 0.00 27 GLU B C 7
ATOM 11707 O O . GLU B 1 16 ? -18.782 -15.710 -21.858 1.00 0.00 27 GLU B O 7
ATOM 11719 N N . GLU B 1 17 ? -19.762 -17.693 -21.387 1.00 0.00 28 GLU B N 7
ATOM 11720 C CA . GLU B 1 17 ? -20.622 -17.697 -22.584 1.00 0.00 28 GLU B CA 7
ATOM 11721 C C . GLU B 1 17 ? -21.694 -16.591 -22.494 1.00 0.00 28 GLU B C 7
ATOM 11722 O O . GLU B 1 17 ? -22.067 -16.008 -23.511 1.00 0.00 28 GLU B O 7
ATOM 11734 N N . ASP B 1 18 ? -22.147 -16.293 -21.258 1.00 0.00 29 ASP B N 7
ATOM 11735 C CA . ASP B 1 18 ? -23.181 -15.269 -21.003 1.00 0.00 29 ASP B CA 7
ATOM 11736 C C . ASP B 1 18 ? -22.640 -13.841 -21.250 1.00 0.00 29 ASP B C 7
ATOM 11737 O O . ASP B 1 18 ? -23.336 -13.003 -21.844 1.00 0.00 29 ASP B O 7
ATOM 11746 N N . LEU B 1 19 ? -21.399 -13.566 -20.782 1.00 0.00 30 LEU B N 7
ATOM 11747 C CA . LEU B 1 19 ? -20.792 -12.227 -20.906 1.00 0.00 30 LEU B CA 7
ATOM 11748 C C . LEU B 1 19 ? -20.340 -11.952 -22.346 1.00 0.00 30 LEU B C 7
ATOM 11749 O O . LEU B 1 19 ? -20.501 -10.833 -22.827 1.00 0.00 30 LEU B O 7
ATOM 11765 N N . LYS B 1 20 ? -19.827 -12.985 -23.045 1.00 0.00 31 LYS B N 7
ATOM 11766 C CA . LYS B 1 20 ? -19.434 -12.861 -24.466 1.00 0.00 31 LYS B CA 7
ATOM 11767 C C . LYS B 1 20 ? -20.670 -12.662 -25.360 1.00 0.00 31 LYS B C 7
ATOM 11768 O O . LYS B 1 20 ? -20.623 -11.882 -26.312 1.00 0.00 31 LYS B O 7
ATOM 11787 N N . GLN B 1 21 ? -21.768 -13.371 -25.019 1.00 0.00 32 GLN B N 7
ATOM 11788 C CA . GLN B 1 21 ? -23.089 -13.212 -25.674 1.00 0.00 32 GLN B CA 7
ATOM 11789 C C . GLN B 1 21 ? -23.533 -11.738 -25.645 1.00 0.00 32 GLN B C 7
ATOM 11790 O O . GLN B 1 21 ? -23.961 -11.181 -26.666 1.00 0.00 32 GLN B O 7
ATOM 11804 N N . ALA B 1 22 ? -23.375 -11.125 -24.455 1.00 0.00 33 ALA B N 7
ATOM 11805 C CA . ALA B 1 22 ? -23.706 -9.717 -24.210 1.00 0.00 33 ALA B CA 7
ATOM 11806 C C . ALA B 1 22 ? -22.887 -8.792 -25.134 1.00 0.00 33 ALA B C 7
ATOM 11807 O O . ALA B 1 22 ? -23.434 -7.896 -25.760 1.00 0.00 33 ALA B O 7
ATOM 11814 N N . LEU B 1 23 ? -21.583 -9.067 -25.252 1.00 0.00 34 LEU B N 7
ATOM 11815 C CA . LEU B 1 23 ? -20.655 -8.242 -26.064 1.00 0.00 34 LEU B CA 7
ATOM 11816 C C . LEU B 1 23 ? -20.984 -8.319 -27.564 1.00 0.00 34 LEU B C 7
ATOM 11817 O O . LEU B 1 23 ? -20.786 -7.345 -28.298 1.00 0.00 34 LEU B O 7
ATOM 11833 N N . ARG B 1 24 ? -21.502 -9.482 -27.998 1.00 0.00 35 ARG B N 7
ATOM 11834 C CA . ARG B 1 24 ? -21.856 -9.721 -29.410 1.00 0.00 35 ARG B CA 7
ATOM 11835 C C . ARG B 1 24 ? -23.150 -8.978 -29.801 1.00 0.00 35 ARG B C 7
ATOM 11836 O O . ARG B 1 24 ? -23.304 -8.558 -30.954 1.00 0.00 35 ARG B O 7
ATOM 11857 N N . GLU B 1 25 ? -24.075 -8.814 -28.832 1.00 0.00 36 GLU B N 7
ATOM 11858 C CA . GLU B 1 25 ? -25.281 -7.971 -29.014 1.00 0.00 36 GLU B CA 7
ATOM 11859 C C . GLU B 1 25 ? -24.990 -6.496 -28.612 1.00 0.00 36 GLU B C 7
ATOM 11860 O O . GLU B 1 25 ? -25.903 -5.665 -28.576 1.00 0.00 36 GLU B O 7
ATOM 11872 N N . GLY B 1 26 ? -23.705 -6.195 -28.320 1.00 0.00 37 GLY B N 7
ATOM 11873 C CA . GLY B 1 26 ? -23.224 -4.819 -28.136 1.00 0.00 37 GLY B CA 7
ATOM 11874 C C . GLY B 1 26 ? -23.531 -4.238 -26.761 1.00 0.00 37 GLY B C 7
ATOM 11875 O O . GLY B 1 26 ? -23.919 -3.073 -26.643 1.00 0.00 37 GLY B O 7
ATOM 11879 N N . ARG B 1 27 ? -23.343 -5.055 -25.722 1.00 0.00 38 ARG B N 7
ATOM 11880 C CA . ARG B 1 27 ? -23.590 -4.668 -24.313 1.00 0.00 38 ARG B CA 7
ATOM 11881 C C . ARG B 1 27 ? -22.256 -4.532 -23.569 1.00 0.00 38 ARG B C 7
ATOM 11882 O O . ARG B 1 27 ? -21.183 -4.755 -24.143 1.00 0.00 38 ARG B O 7
ATOM 11903 N N . LYS B 1 28 ? -22.342 -4.170 -22.285 1.00 0.00 39 LYS B N 7
ATOM 11904 C CA . LYS B 1 28 ? -21.189 -4.114 -21.381 1.00 0.00 39 LYS B CA 7
ATOM 11905 C C . LYS B 1 28 ? -21.547 -4.838 -20.074 1.00 0.00 39 LYS B C 7
ATOM 11906 O O . LYS B 1 28 ? -22.681 -4.751 -19.585 1.00 0.00 39 LYS B O 7
ATOM 11925 N N . VAL B 1 29 ? -20.578 -5.580 -19.542 1.00 0.00 40 VAL B N 7
ATOM 11926 C CA . VAL B 1 29 ? -20.747 -6.432 -18.362 1.00 0.00 40 VAL B CA 7
ATOM 11927 C C . VAL B 1 29 ? -20.069 -5.764 -17.161 1.00 0.00 40 VAL B C 7
ATOM 11928 O O . VAL B 1 29 ? -18.841 -5.641 -17.127 1.00 0.00 40 VAL B O 7
ATOM 11941 N N . ASN B 1 30 ? -20.884 -5.291 -16.213 1.00 0.00 41 ASN B N 7
ATOM 11942 C CA . ASN B 1 30 ? -20.405 -4.645 -14.982 1.00 0.00 41 ASN B CA 7
ATOM 11943 C C . ASN B 1 30 ? -20.175 -5.704 -13.893 1.00 0.00 41 ASN B C 7
ATOM 11944 O O . ASN B 1 30 ? -21.123 -6.312 -13.380 1.00 0.00 41 ASN B O 7
ATOM 11955 N N . ILE B 1 31 ? -18.893 -5.938 -13.591 1.00 0.00 42 ILE B N 7
ATOM 11956 C CA . ILE B 1 31 ? -18.429 -6.873 -12.548 1.00 0.00 42 ILE B CA 7
ATOM 11957 C C . ILE B 1 31 ? -17.539 -6.119 -11.532 1.00 0.00 42 ILE B C 7
ATOM 11958 O O . ILE B 1 31 ? -17.499 -4.882 -11.564 1.00 0.00 42 ILE B O 7
ATOM 11974 N N . LEU B 1 32 ? -16.854 -6.875 -10.629 1.00 0.00 43 LEU B N 7
ATOM 11975 C CA . LEU B 1 32 ? -16.052 -6.325 -9.505 1.00 0.00 43 LEU B CA 7
ATOM 11976 C C . LEU B 1 32 ? -15.026 -5.248 -9.961 1.00 0.00 43 LEU B C 7
ATOM 11977 O O . LEU B 1 32 ? -13.951 -5.552 -10.466 1.00 0.00 43 LEU B O 7
ATOM 11993 N N . GLY B 1 33 ? -15.461 -3.966 -9.871 1.00 0.00 44 GLY B N 7
ATOM 11994 C CA . GLY B 1 33 ? -14.630 -2.795 -10.218 1.00 0.00 44 GLY B CA 7
ATOM 11995 C C . GLY B 1 33 ? -14.277 -2.655 -11.707 1.00 0.00 44 GLY B C 7
ATOM 11996 O O . GLY B 1 33 ? -13.644 -1.673 -12.099 1.00 0.00 44 GLY B O 7
ATOM 12000 N N . ILE B 1 34 ? -14.711 -3.622 -12.536 1.00 0.00 45 ILE B N 7
ATOM 12001 C CA . ILE B 1 34 ? -14.334 -3.723 -13.962 1.00 0.00 45 ILE B CA 7
ATOM 12002 C C . ILE B 1 34 ? -15.608 -3.680 -14.824 1.00 0.00 45 ILE B C 7
ATOM 12003 O O . ILE B 1 34 ? -16.657 -4.179 -14.404 1.00 0.00 45 ILE B O 7
ATOM 12019 N N . GLU B 1 35 ? -15.521 -3.066 -16.016 1.00 0.00 46 GLU B N 7
ATOM 12020 C CA . GLU B 1 35 ? -16.623 -3.048 -16.996 1.00 0.00 46 GLU B CA 7
ATOM 12021 C C . GLU B 1 35 ? -16.113 -3.576 -18.348 1.00 0.00 46 GLU B C 7
ATOM 12022 O O . GLU B 1 35 ? -15.400 -2.878 -19.080 1.00 0.00 46 GLU B O 7
ATOM 12034 N N . VAL B 1 36 ? -16.469 -4.829 -18.647 1.00 0.00 47 VAL B N 7
ATOM 12035 C CA . VAL B 1 36 ? -16.107 -5.508 -19.894 1.00 0.00 47 VAL B CA 7
ATOM 12036 C C . VAL B 1 36 ? -16.996 -5.009 -21.054 1.00 0.00 47 VAL B C 7
ATOM 12037 O O . VAL B 1 36 ? -18.175 -5.348 -21.122 1.00 0.00 47 VAL B O 7
ATOM 12050 N N . THR B 1 37 ? -16.431 -4.170 -21.932 1.00 0.00 48 THR B N 7
ATOM 12051 C CA . THR B 1 37 ? -17.125 -3.692 -23.145 1.00 0.00 48 THR B CA 7
ATOM 12052 C C . THR B 1 37 ? -16.664 -4.486 -24.393 1.00 0.00 48 THR B C 7
ATOM 12053 O O . THR B 1 37 ? -17.368 -4.516 -25.411 1.00 0.00 48 THR B O 7
ATOM 12064 N N . THR B 1 38 ? -15.481 -5.141 -24.301 1.00 0.00 49 THR B N 7
ATOM 12065 C CA . THR B 1 38 ? -14.873 -5.890 -25.429 1.00 0.00 49 THR B CA 7
ATOM 12066 C C . THR B 1 38 ? -14.496 -7.319 -25.001 1.00 0.00 49 THR B C 7
ATOM 12067 O O . THR B 1 38 ? -14.342 -7.599 -23.803 1.00 0.00 49 THR B O 7
ATOM 12078 N N . GLU B 1 39 ? -14.333 -8.211 -26.003 1.00 0.00 50 GLU B N 7
ATOM 12079 C CA . GLU B 1 39 ? -14.041 -9.645 -25.790 1.00 0.00 50 GLU B CA 7
ATOM 12080 C C . GLU B 1 39 ? -12.638 -9.857 -25.197 1.00 0.00 50 GLU B C 7
ATOM 12081 O O . GLU B 1 39 ? -12.392 -10.867 -24.528 1.00 0.00 50 GLU B O 7
ATOM 12093 N N . GLU B 1 40 ? -11.722 -8.907 -25.460 1.00 0.00 51 GLU B N 7
ATOM 12094 C CA . GLU B 1 40 ? -10.379 -8.906 -24.846 1.00 0.00 51 GLU B CA 7
ATOM 12095 C C . GLU B 1 40 ? -10.491 -8.783 -23.327 1.00 0.00 51 GLU B C 7
ATOM 12096 O O . GLU B 1 40 ? -9.884 -9.555 -22.592 1.00 0.00 51 GLU B O 7
ATOM 12108 N N . GLN B 1 41 ? -11.320 -7.826 -22.883 1.00 0.00 52 GLN B N 7
ATOM 12109 C CA . GLN B 1 41 ? -11.606 -7.610 -21.457 1.00 0.00 52 GLN B CA 7
ATOM 12110 C C . GLN B 1 41 ? -12.308 -8.841 -20.850 1.00 0.00 52 GLN B C 7
ATOM 12111 O O . GLN B 1 41 ? -12.043 -9.179 -19.720 1.00 0.00 52 GLN B O 7
ATOM 12125 N N . ALA B 1 42 ? -13.188 -9.493 -21.640 1.00 0.00 53 ALA B N 7
ATOM 12126 C CA . ALA B 1 42 ? -13.945 -10.704 -21.219 1.00 0.00 53 ALA B CA 7
ATOM 12127 C C . ALA B 1 42 ? -13.021 -11.892 -20.942 1.00 0.00 53 ALA B C 7
ATOM 12128 O O . ALA B 1 42 ? -13.184 -12.600 -19.951 1.00 0.00 53 ALA B O 7
ATOM 12135 N N . ARG B 1 43 ? -12.075 -12.089 -21.864 1.00 0.00 54 ARG B N 7
ATOM 12136 C CA . ARG B 1 43 ? -11.029 -13.119 -21.784 1.00 0.00 54 ARG B CA 7
ATOM 12137 C C . ARG B 1 43 ? -10.202 -12.936 -20.501 1.00 0.00 54 ARG B C 7
ATOM 12138 O O . ARG B 1 43 ? -10.077 -13.852 -19.681 1.00 0.00 54 ARG B O 7
ATOM 12159 N N . ARG B 1 44 ? -9.700 -11.701 -20.344 1.00 0.00 55 ARG B N 7
ATOM 12160 C CA . ARG B 1 44 ? -8.788 -11.318 -19.263 1.00 0.00 55 ARG B CA 7
ATOM 12161 C C . ARG B 1 44 ? -9.506 -11.263 -17.905 1.00 0.00 55 ARG B C 7
ATOM 12162 O O . ARG B 1 44 ? -8.878 -11.464 -16.874 1.00 0.00 55 ARG B O 7
ATOM 12183 N N . LEU B 1 45 ? -10.823 -10.993 -17.931 1.00 0.00 56 LEU B N 7
ATOM 12184 C CA . LEU B 1 45 ? -11.666 -10.928 -16.723 1.00 0.00 56 LEU B CA 7
ATOM 12185 C C . LEU B 1 45 ? -12.023 -12.342 -16.247 1.00 0.00 56 LEU B C 7
ATOM 12186 O O . LEU B 1 45 ? -12.018 -12.602 -15.049 1.00 0.00 56 LEU B O 7
ATOM 12202 N N . ILE B 1 46 ? -12.333 -13.245 -17.191 1.00 0.00 57 ILE B N 7
ATOM 12203 C CA . ILE B 1 46 ? -12.664 -14.651 -16.877 1.00 0.00 57 ILE B CA 7
ATOM 12204 C C . ILE B 1 46 ? -11.466 -15.348 -16.226 1.00 0.00 57 ILE B C 7
ATOM 12205 O O . ILE B 1 46 ? -11.614 -16.043 -15.199 1.00 0.00 57 ILE B O 7
ATOM 12221 N N . GLU B 1 47 ? -10.273 -15.128 -16.797 1.00 0.00 58 GLU B N 7
ATOM 12222 C CA . GLU B 1 47 ? -9.043 -15.683 -16.235 1.00 0.00 58 GLU B CA 7
ATOM 12223 C C . GLU B 1 47 ? -8.639 -14.931 -14.951 1.00 0.00 58 GLU B C 7
ATOM 12224 O O . GLU B 1 47 ? -7.960 -15.495 -14.102 1.00 0.00 58 GLU B O 7
ATOM 12236 N N . PHE B 1 48 ? -9.082 -13.667 -14.814 1.00 0.00 59 PHE B N 7
ATOM 12237 C CA . PHE B 1 48 ? -8.833 -12.865 -13.607 1.00 0.00 59 PHE B CA 7
ATOM 12238 C C . PHE B 1 48 ? -9.587 -13.453 -12.394 1.00 0.00 59 PHE B C 7
ATOM 12239 O O . PHE B 1 48 ? -8.958 -13.830 -11.415 1.00 0.00 59 PHE B O 7
ATOM 12256 N N . LEU B 1 49 ? -10.935 -13.565 -12.493 1.00 0.00 60 LEU B N 7
ATOM 12257 C CA . LEU B 1 49 ? -11.793 -13.959 -11.347 1.00 0.00 60 LEU B CA 7
ATOM 12258 C C . LEU B 1 49 ? -11.608 -15.434 -10.947 1.00 0.00 60 LEU B C 7
ATOM 12259 O O . LEU B 1 49 ? -11.794 -15.779 -9.777 1.00 0.00 60 LEU B O 7
ATOM 12275 N N . ARG B 1 50 ? -11.217 -16.300 -11.915 1.00 0.00 61 ARG B N 7
ATOM 12276 C CA . ARG B 1 50 ? -10.910 -17.724 -11.619 1.00 0.00 61 ARG B CA 7
ATOM 12277 C C . ARG B 1 50 ? -9.591 -17.839 -10.806 1.00 0.00 61 ARG B C 7
ATOM 12278 O O . ARG B 1 50 ? -9.307 -18.871 -10.200 1.00 0.00 61 ARG B O 7
ATOM 12299 N N . ARG B 1 51 ? -8.797 -16.752 -10.825 1.00 0.00 62 ARG B N 7
ATOM 12300 C CA . ARG B 1 51 ? -7.493 -16.646 -10.143 1.00 0.00 62 ARG B CA 7
ATOM 12301 C C . ARG B 1 51 ? -7.513 -15.552 -9.042 1.00 0.00 62 ARG B C 7
ATOM 12302 O O . ARG B 1 51 ? -6.513 -15.379 -8.335 1.00 0.00 62 ARG B O 7
ATOM 12323 N N . PHE B 1 52 ? -8.649 -14.826 -8.891 1.00 0.00 63 PHE B N 7
ATOM 12324 C CA . PHE B 1 52 ? -8.752 -13.687 -7.945 1.00 0.00 63 PHE B CA 7
ATOM 12325 C C . PHE B 1 52 ? -9.339 -14.156 -6.598 1.00 0.00 63 PHE B C 7
ATOM 12326 O O . PHE B 1 52 ? -10.557 -14.124 -6.383 1.00 0.00 63 PHE B O 7
ATOM 12343 N N . ILE B 1 53 ? -8.440 -14.641 -5.720 1.00 0.00 64 ILE B N 7
ATOM 12344 C CA . ILE B 1 53 ? -8.741 -14.975 -4.312 1.00 0.00 64 ILE B CA 7
ATOM 12345 C C . ILE B 1 53 ? -7.515 -14.587 -3.440 1.00 0.00 64 ILE B C 7
ATOM 12346 O O . ILE B 1 53 ? -7.681 -13.849 -2.445 1.00 0.00 64 ILE B O 7
ATOM 12363 N N . SER A 1 1 ? -16.191 3.410 -25.995 1.00 0.00 12 SER A N 8
ATOM 12364 C CA . SER A 1 1 ? -14.832 3.504 -25.419 1.00 0.00 12 SER A CA 8
ATOM 12365 C C . SER A 1 1 ? -14.912 3.409 -23.883 1.00 0.00 12 SER A C 8
ATOM 12366 O O . SER A 1 1 ? -15.331 4.363 -23.220 1.00 0.00 12 SER A O 8
ATOM 12375 N N . GLY A 1 2 ? -14.533 2.243 -23.337 1.00 0.00 13 GLY A N 8
ATOM 12376 C CA . GLY A 1 2 ? -14.518 2.002 -21.894 1.00 0.00 13 GLY A CA 8
ATOM 12377 C C . GLY A 1 2 ? -13.344 1.120 -21.509 1.00 0.00 13 GLY A C 8
ATOM 12378 O O . GLY A 1 2 ? -13.499 0.150 -20.753 1.00 0.00 13 GLY A O 8
ATOM 12382 N N . LEU A 1 3 ? -12.160 1.465 -22.048 1.00 0.00 14 LEU A N 8
ATOM 12383 C CA . LEU A 1 3 ? -10.922 0.693 -21.860 1.00 0.00 14 LEU A CA 8
ATOM 12384 C C . LEU A 1 3 ? -10.325 1.006 -20.475 1.00 0.00 14 LEU A C 8
ATOM 12385 O O . LEU A 1 3 ? -9.430 1.850 -20.345 1.00 0.00 14 LEU A O 8
ATOM 12401 N N . VAL A 1 4 ? -10.886 0.364 -19.435 1.00 0.00 15 VAL A N 8
ATOM 12402 C CA . VAL A 1 4 ? -10.430 0.520 -18.040 1.00 0.00 15 VAL A CA 8
ATOM 12403 C C . VAL A 1 4 ? -9.255 -0.461 -17.758 1.00 0.00 15 VAL A C 8
ATOM 12404 O O . VAL A 1 4 ? -9.066 -1.412 -18.535 1.00 0.00 15 VAL A O 8
ATOM 12417 N N . PRO A 1 5 ? -8.397 -0.199 -16.701 1.00 0.00 16 PRO A N 8
ATOM 12418 C CA . PRO A 1 5 ? -7.326 -1.142 -16.260 1.00 0.00 16 PRO A CA 8
ATOM 12419 C C . PRO A 1 5 ? -7.785 -2.622 -16.217 1.00 0.00 16 PRO A C 8
ATOM 12420 O O . PRO A 1 5 ? -8.835 -2.954 -15.642 1.00 0.00 16 PRO A O 8
ATOM 12431 N N . ARG A 1 6 ? -6.959 -3.498 -16.813 1.00 0.00 17 ARG A N 8
ATOM 12432 C CA . ARG A 1 6 ? -7.313 -4.902 -17.118 1.00 0.00 17 ARG A CA 8
ATOM 12433 C C . ARG A 1 6 ? -7.238 -5.843 -15.884 1.00 0.00 17 ARG A C 8
ATOM 12434 O O . ARG A 1 6 ? -7.389 -7.066 -16.031 1.00 0.00 17 ARG A O 8
ATOM 12455 N N . GLY A 1 7 ? -7.002 -5.273 -14.683 1.00 0.00 18 GLY A N 8
ATOM 12456 C CA . GLY A 1 7 ? -6.987 -6.037 -13.430 1.00 0.00 18 GLY A CA 8
ATOM 12457 C C . GLY A 1 7 ? -5.701 -6.836 -13.246 1.00 0.00 18 GLY A C 8
ATOM 12458 O O . GLY A 1 7 ? -5.704 -8.069 -13.356 1.00 0.00 18 GLY A O 8
ATOM 12462 N N . SER A 1 8 ? -4.592 -6.116 -13.007 1.00 0.00 19 SER A N 8
ATOM 12463 C CA . SER A 1 8 ? -3.274 -6.709 -12.725 1.00 0.00 19 SER A CA 8
ATOM 12464 C C . SER A 1 8 ? -2.983 -6.622 -11.209 1.00 0.00 19 SER A C 8
ATOM 12465 O O . SER A 1 8 ? -2.856 -7.650 -10.532 1.00 0.00 19 SER A O 8
ATOM 12473 N N . HIS A 1 9 ? -2.900 -5.377 -10.689 1.00 0.00 20 HIS A N 8
ATOM 12474 C CA . HIS A 1 9 ? -2.732 -5.096 -9.253 1.00 0.00 20 HIS A CA 8
ATOM 12475 C C . HIS A 1 9 ? -4.050 -4.529 -8.715 1.00 0.00 20 HIS A C 8
ATOM 12476 O O . HIS A 1 9 ? -4.332 -3.334 -8.865 1.00 0.00 20 HIS A O 8
ATOM 12491 N N . MET A 1 10 ? -4.865 -5.403 -8.119 1.00 0.00 21 MET A N 8
ATOM 12492 C CA . MET A 1 10 ? -6.191 -5.048 -7.593 1.00 0.00 21 MET A CA 8
ATOM 12493 C C . MET A 1 10 ? -6.255 -5.483 -6.122 1.00 0.00 21 MET A C 8
ATOM 12494 O O . MET A 1 10 ? -6.079 -6.669 -5.816 1.00 0.00 21 MET A O 8
ATOM 12508 N N . ASP A 1 11 ? -6.444 -4.512 -5.210 1.00 0.00 22 ASP A N 8
ATOM 12509 C CA . ASP A 1 11 ? -6.517 -4.777 -3.759 1.00 0.00 22 ASP A CA 8
ATOM 12510 C C . ASP A 1 11 ? -7.959 -5.118 -3.367 1.00 0.00 22 ASP A C 8
ATOM 12511 O O . ASP A 1 11 ? -8.881 -4.360 -3.687 1.00 0.00 22 ASP A O 8
ATOM 12520 N N . LEU A 1 12 ? -8.152 -6.261 -2.678 1.00 0.00 23 LEU A N 8
ATOM 12521 C CA . LEU A 1 12 ? -9.479 -6.665 -2.183 1.00 0.00 23 LEU A CA 8
ATOM 12522 C C . LEU A 1 12 ? -9.960 -5.716 -1.074 1.00 0.00 23 LEU A C 8
ATOM 12523 O O . LEU A 1 12 ? -11.151 -5.437 -0.972 1.00 0.00 23 LEU A O 8
ATOM 12539 N N . GLU A 1 13 ? -9.017 -5.232 -0.255 1.00 0.00 24 GLU A N 8
ATOM 12540 C CA . GLU A 1 13 ? -9.293 -4.261 0.827 1.00 0.00 24 GLU A CA 8
ATOM 12541 C C . GLU A 1 13 ? -9.918 -2.967 0.271 1.00 0.00 24 GLU A C 8
ATOM 12542 O O . GLU A 1 13 ? -10.697 -2.307 0.958 1.00 0.00 24 GLU A O 8
ATOM 12554 N N . GLU A 1 14 ? -9.571 -2.646 -0.992 1.00 0.00 25 GLU A N 8
ATOM 12555 C CA . GLU A 1 14 ? -10.126 -1.500 -1.721 1.00 0.00 25 GLU A CA 8
ATOM 12556 C C . GLU A 1 14 ? -11.610 -1.763 -2.064 1.00 0.00 25 GLU A C 8
ATOM 12557 O O . GLU A 1 14 ? -12.439 -0.868 -1.943 1.00 0.00 25 GLU A O 8
ATOM 12569 N N . LEU A 1 15 ? -11.925 -3.017 -2.473 1.00 0.00 26 LEU A N 8
ATOM 12570 C CA . LEU A 1 15 ? -13.303 -3.443 -2.832 1.00 0.00 26 LEU A CA 8
ATOM 12571 C C . LEU A 1 15 ? -14.164 -3.589 -1.560 1.00 0.00 26 LEU A C 8
ATOM 12572 O O . LEU A 1 15 ? -15.368 -3.338 -1.585 1.00 0.00 26 LEU A O 8
ATOM 12588 N N . GLU A 1 16 ? -13.507 -3.973 -0.459 1.00 0.00 27 GLU A N 8
ATOM 12589 C CA . GLU A 1 16 ? -14.130 -4.175 0.859 1.00 0.00 27 GLU A CA 8
ATOM 12590 C C . GLU A 1 16 ? -14.719 -2.848 1.378 1.00 0.00 27 GLU A C 8
ATOM 12591 O O . GLU A 1 16 ? -15.894 -2.761 1.768 1.00 0.00 27 GLU A O 8
ATOM 12603 N N . GLU A 1 17 ? -13.886 -1.806 1.346 1.00 0.00 28 GLU A N 8
ATOM 12604 C CA . GLU A 1 17 ? -14.298 -0.449 1.727 1.00 0.00 28 GLU A CA 8
ATOM 12605 C C . GLU A 1 17 ? -15.190 0.184 0.643 1.00 0.00 28 GLU A C 8
ATOM 12606 O O . GLU A 1 17 ? -15.991 1.058 0.957 1.00 0.00 28 GLU A O 8
ATOM 12618 N N . ASP A 1 18 ? -15.027 -0.259 -0.622 1.00 0.00 29 ASP A N 8
ATOM 12619 C CA . ASP A 1 18 ? -15.817 0.242 -1.776 1.00 0.00 29 ASP A CA 8
ATOM 12620 C C . ASP A 1 18 ? -17.310 -0.116 -1.644 1.00 0.00 29 ASP A C 8
ATOM 12621 O O . ASP A 1 18 ? -18.181 0.724 -1.906 1.00 0.00 29 ASP A O 8
ATOM 12630 N N . LEU A 1 19 ? -17.604 -1.372 -1.257 1.00 0.00 30 LEU A N 8
ATOM 12631 C CA . LEU A 1 19 ? -18.993 -1.816 -1.055 1.00 0.00 30 LEU A CA 8
ATOM 12632 C C . LEU A 1 19 ? -19.580 -1.162 0.207 1.00 0.00 30 LEU A C 8
ATOM 12633 O O . LEU A 1 19 ? -20.739 -0.759 0.196 1.00 0.00 30 LEU A O 8
ATOM 12649 N N . LYS A 1 20 ? -18.745 -1.006 1.264 1.00 0.00 31 LYS A N 8
ATOM 12650 C CA . LYS A 1 20 ? -19.165 -0.363 2.535 1.00 0.00 31 LYS A CA 8
ATOM 12651 C C . LYS A 1 20 ? -19.521 1.129 2.364 1.00 0.00 31 LYS A C 8
ATOM 12652 O O . LYS A 1 20 ? -20.518 1.602 2.930 1.00 0.00 31 LYS A O 8
ATOM 12671 N N . GLN A 1 21 ? -18.713 1.863 1.575 1.00 0.00 32 GLN A N 8
ATOM 12672 C CA . GLN A 1 21 ? -18.948 3.300 1.338 1.00 0.00 32 GLN A CA 8
ATOM 12673 C C . GLN A 1 21 ? -20.200 3.485 0.460 1.00 0.00 32 GLN A C 8
ATOM 12674 O O . GLN A 1 21 ? -20.945 4.456 0.632 1.00 0.00 32 GLN A O 8
ATOM 12688 N N . ALA A 1 22 ? -20.438 2.501 -0.443 1.00 0.00 33 ALA A N 8
ATOM 12689 C CA . ALA A 1 22 ? -21.653 2.436 -1.264 1.00 0.00 33 ALA A CA 8
ATOM 12690 C C . ALA A 1 22 ? -22.896 2.256 -0.375 1.00 0.00 33 ALA A C 8
ATOM 12691 O O . ALA A 1 22 ? -23.871 2.973 -0.549 1.00 0.00 33 ALA A O 8
ATOM 12698 N N . LEU A 1 23 ? -22.812 1.329 0.609 1.00 0.00 34 LEU A N 8
ATOM 12699 C CA . LEU A 1 23 ? -23.924 1.020 1.543 1.00 0.00 34 LEU A CA 8
ATOM 12700 C C . LEU A 1 23 ? -24.427 2.286 2.256 1.00 0.00 34 LEU A C 8
ATOM 12701 O O . LEU A 1 23 ? -25.618 2.601 2.197 1.00 0.00 34 LEU A O 8
ATOM 12717 N N . ARG A 1 24 ? -23.494 3.017 2.895 1.00 0.00 35 ARG A N 8
ATOM 12718 C CA . ARG A 1 24 ? -23.825 4.191 3.729 1.00 0.00 35 ARG A CA 8
ATOM 12719 C C . ARG A 1 24 ? -24.425 5.347 2.899 1.00 0.00 35 ARG A C 8
ATOM 12720 O O . ARG A 1 24 ? -25.306 6.058 3.388 1.00 0.00 35 ARG A O 8
ATOM 12741 N N . GLU A 1 25 ? -23.954 5.529 1.643 1.00 0.00 36 GLU A N 8
ATOM 12742 C CA . GLU A 1 25 ? -24.495 6.578 0.740 1.00 0.00 36 GLU A CA 8
ATOM 12743 C C . GLU A 1 25 ? -25.687 6.052 -0.099 1.00 0.00 36 GLU A C 8
ATOM 12744 O O . GLU A 1 25 ? -26.267 6.806 -0.891 1.00 0.00 36 GLU A O 8
ATOM 12756 N N . GLY A 1 26 ? -26.039 4.758 0.086 1.00 0.00 37 GLY A N 8
ATOM 12757 C CA . GLY A 1 26 ? -27.215 4.156 -0.549 1.00 0.00 37 GLY A CA 8
ATOM 12758 C C . GLY A 1 26 ? -27.027 3.883 -2.038 1.00 0.00 37 GLY A C 8
ATOM 12759 O O . GLY A 1 26 ? -27.791 4.375 -2.874 1.00 0.00 37 GLY A O 8
ATOM 12763 N N . ARG A 1 27 ? -26.004 3.079 -2.356 1.00 0.00 38 ARG A N 8
ATOM 12764 C CA . ARG A 1 27 ? -25.630 2.703 -3.733 1.00 0.00 38 ARG A CA 8
ATOM 12765 C C . ARG A 1 27 ? -25.500 1.181 -3.819 1.00 0.00 38 ARG A C 8
ATOM 12766 O O . ARG A 1 27 ? -25.007 0.540 -2.878 1.00 0.00 38 ARG A O 8
ATOM 12787 N N . LYS A 1 28 ? -25.944 0.619 -4.951 1.00 0.00 39 LYS A N 8
ATOM 12788 C CA . LYS A 1 28 ? -25.877 -0.824 -5.211 1.00 0.00 39 LYS A CA 8
ATOM 12789 C C . LYS A 1 28 ? -24.552 -1.173 -5.909 1.00 0.00 39 LYS A C 8
ATOM 12790 O O . LYS A 1 28 ? -23.976 -0.347 -6.640 1.00 0.00 39 LYS A O 8
ATOM 12809 N N . VAL A 1 29 ? -24.066 -2.396 -5.669 1.00 0.00 40 VAL A N 8
ATOM 12810 C CA . VAL A 1 29 ? -22.823 -2.900 -6.274 1.00 0.00 40 VAL A CA 8
ATOM 12811 C C . VAL A 1 29 ? -23.202 -3.899 -7.370 1.00 0.00 40 VAL A C 8
ATOM 12812 O O . VAL A 1 29 ? -23.905 -4.865 -7.094 1.00 0.00 40 VAL A O 8
ATOM 12825 N N . ASN A 1 30 ? -22.777 -3.651 -8.607 1.00 0.00 41 ASN A N 8
ATOM 12826 C CA . ASN A 1 30 ? -23.019 -4.567 -9.731 1.00 0.00 41 ASN A CA 8
ATOM 12827 C C . ASN A 1 30 ? -21.754 -5.394 -9.976 1.00 0.00 41 ASN A C 8
ATOM 12828 O O . ASN A 1 30 ? -20.733 -4.876 -10.434 1.00 0.00 41 ASN A O 8
ATOM 12839 N N . ILE A 1 31 ? -21.817 -6.680 -9.606 1.00 0.00 42 ILE A N 8
ATOM 12840 C CA . ILE A 1 31 ? -20.689 -7.627 -9.716 1.00 0.00 42 ILE A CA 8
ATOM 12841 C C . ILE A 1 31 ? -21.102 -8.871 -10.513 1.00 0.00 42 ILE A C 8
ATOM 12842 O O . ILE A 1 31 ? -22.217 -8.925 -11.040 1.00 0.00 42 ILE A O 8
ATOM 12858 N N . LEU A 1 32 ? -20.158 -9.827 -10.639 1.00 0.00 43 LEU A N 8
ATOM 12859 C CA . LEU A 1 32 ? -20.319 -11.070 -11.422 1.00 0.00 43 LEU A CA 8
ATOM 12860 C C . LEU A 1 32 ? -21.598 -11.857 -11.028 1.00 0.00 43 LEU A C 8
ATOM 12861 O O . LEU A 1 32 ? -21.652 -12.550 -10.014 1.00 0.00 43 LEU A O 8
ATOM 12877 N N . GLY A 1 33 ? -22.663 -11.603 -11.815 1.00 0.00 44 GLY A N 8
ATOM 12878 C CA . GLY A 1 33 ? -23.965 -12.280 -11.675 1.00 0.00 44 GLY A CA 8
ATOM 12879 C C . GLY A 1 33 ? -24.768 -11.892 -10.430 1.00 0.00 44 GLY A C 8
ATOM 12880 O O . GLY A 1 33 ? -25.853 -12.436 -10.198 1.00 0.00 44 GLY A O 8
ATOM 12884 N N . ILE A 1 34 ? -24.244 -10.936 -9.635 1.00 0.00 45 ILE A N 8
ATOM 12885 C CA . ILE A 1 34 ? -24.800 -10.555 -8.312 1.00 0.00 45 ILE A CA 8
ATOM 12886 C C . ILE A 1 34 ? -24.978 -9.019 -8.245 1.00 0.00 45 ILE A C 8
ATOM 12887 O O . ILE A 1 34 ? -24.269 -8.272 -8.930 1.00 0.00 45 ILE A O 8
ATOM 12903 N N . GLU A 1 35 ? -25.938 -8.557 -7.419 1.00 0.00 46 GLU A N 8
ATOM 12904 C CA . GLU A 1 35 ? -26.159 -7.125 -7.139 1.00 0.00 46 GLU A CA 8
ATOM 12905 C C . GLU A 1 35 ? -26.415 -6.933 -5.635 1.00 0.00 46 GLU A C 8
ATOM 12906 O O . GLU A 1 35 ? -27.338 -7.527 -5.069 1.00 0.00 46 GLU A O 8
ATOM 12918 N N . VAL A 1 36 ? -25.576 -6.102 -5.011 1.00 0.00 47 VAL A N 8
ATOM 12919 C CA . VAL A 1 36 ? -25.640 -5.791 -3.581 1.00 0.00 47 VAL A CA 8
ATOM 12920 C C . VAL A 1 36 ? -26.405 -4.480 -3.357 1.00 0.00 47 VAL A C 8
ATOM 12921 O O . VAL A 1 36 ? -25.837 -3.390 -3.469 1.00 0.00 47 VAL A O 8
ATOM 12934 N N . THR A 1 37 ? -27.708 -4.598 -3.104 1.00 0.00 48 THR A N 8
ATOM 12935 C CA . THR A 1 37 ? -28.544 -3.474 -2.668 1.00 0.00 48 THR A CA 8
ATOM 12936 C C . THR A 1 37 ? -28.588 -3.375 -1.125 1.00 0.00 48 THR A C 8
ATOM 12937 O O . THR A 1 37 ? -28.860 -2.306 -0.576 1.00 0.00 48 THR A O 8
ATOM 12948 N N . THR A 1 38 ? -28.298 -4.493 -0.423 1.00 0.00 49 THR A N 8
ATOM 12949 C CA . THR A 1 38 ? -28.365 -4.571 1.059 1.00 0.00 49 THR A CA 8
ATOM 12950 C C . THR A 1 38 ? -27.008 -5.012 1.655 1.00 0.00 49 THR A C 8
ATOM 12951 O O . THR A 1 38 ? -26.223 -5.698 0.982 1.00 0.00 49 THR A O 8
ATOM 12962 N N . GLU A 1 39 ? -26.772 -4.638 2.933 1.00 0.00 50 GLU A N 8
ATOM 12963 C CA . GLU A 1 39 ? -25.509 -4.904 3.663 1.00 0.00 50 GLU A CA 8
ATOM 12964 C C . GLU A 1 39 ? -25.229 -6.415 3.821 1.00 0.00 50 GLU A C 8
ATOM 12965 O O . GLU A 1 39 ? -24.067 -6.845 3.843 1.00 0.00 50 GLU A O 8
ATOM 12977 N N . GLU A 1 40 ? -26.310 -7.211 3.925 1.00 0.00 51 GLU A N 8
ATOM 12978 C CA . GLU A 1 40 ? -26.215 -8.679 4.028 1.00 0.00 51 GLU A CA 8
ATOM 12979 C C . GLU A 1 40 ? -25.555 -9.274 2.763 1.00 0.00 51 GLU A C 8
ATOM 12980 O O . GLU A 1 40 ? -24.736 -10.180 2.858 1.00 0.00 51 GLU A O 8
ATOM 12992 N N . GLN A 1 41 ? -25.884 -8.699 1.588 1.00 0.00 52 GLN A N 8
ATOM 12993 C CA . GLN A 1 41 ? -25.320 -9.130 0.294 1.00 0.00 52 GLN A CA 8
ATOM 12994 C C . GLN A 1 41 ? -23.864 -8.642 0.137 1.00 0.00 52 GLN A C 8
ATOM 12995 O O . GLN A 1 41 ? -23.101 -9.229 -0.621 1.00 0.00 52 GLN A O 8
ATOM 13009 N N . ALA A 1 42 ? -23.512 -7.556 0.860 1.00 0.00 53 ALA A N 8
ATOM 13010 C CA . ALA A 1 42 ? -22.170 -6.928 0.813 1.00 0.00 53 ALA A CA 8
ATOM 13011 C C . ALA A 1 42 ? -21.121 -7.784 1.527 1.00 0.00 53 ALA A C 8
ATOM 13012 O O . ALA A 1 42 ? -20.011 -8.001 1.012 1.00 0.00 53 ALA A O 8
ATOM 13019 N N . ARG A 1 43 ? -21.480 -8.259 2.730 1.00 0.00 54 ARG A N 8
ATOM 13020 C CA . ARG A 1 43 ? -20.622 -9.168 3.505 1.00 0.00 54 ARG A CA 8
ATOM 13021 C C . ARG A 1 43 ? -20.560 -10.541 2.817 1.00 0.00 54 ARG A C 8
ATOM 13022 O O . ARG A 1 43 ? -19.516 -11.192 2.838 1.00 0.00 54 ARG A O 8
ATOM 13043 N N . ARG A 1 44 ? -21.679 -10.937 2.157 1.00 0.00 55 ARG A N 8
ATOM 13044 C CA . ARG A 1 44 ? -21.740 -12.173 1.353 1.00 0.00 55 ARG A CA 8
ATOM 13045 C C . ARG A 1 44 ? -20.949 -12.040 0.038 1.00 0.00 55 ARG A C 8
ATOM 13046 O O . ARG A 1 44 ? -20.488 -13.043 -0.494 1.00 0.00 55 ARG A O 8
ATOM 13067 N N . LEU A 1 45 ? -20.803 -10.800 -0.472 1.00 0.00 56 LEU A N 8
ATOM 13068 C CA . LEU A 1 45 ? -19.987 -10.510 -1.670 1.00 0.00 56 LEU A CA 8
ATOM 13069 C C . LEU A 1 45 ? -18.534 -10.916 -1.363 1.00 0.00 56 LEU A C 8
ATOM 13070 O O . LEU A 1 45 ? -17.934 -11.716 -2.083 1.00 0.00 56 LEU A O 8
ATOM 13086 N N . ILE A 1 46 ? -18.016 -10.369 -0.245 1.00 0.00 57 ILE A N 8
ATOM 13087 C CA . ILE A 1 46 ? -16.644 -10.615 0.217 1.00 0.00 57 ILE A CA 8
ATOM 13088 C C . ILE A 1 46 ? -16.393 -12.094 0.512 1.00 0.00 57 ILE A C 8
ATOM 13089 O O . ILE A 1 46 ? -15.479 -12.696 -0.064 1.00 0.00 57 ILE A O 8
ATOM 13105 N N . GLU A 1 47 ? -17.221 -12.683 1.386 1.00 0.00 58 GLU A N 8
ATOM 13106 C CA . GLU A 1 47 ? -16.950 -14.018 1.942 1.00 0.00 58 GLU A CA 8
ATOM 13107 C C . GLU A 1 47 ? -17.104 -15.131 0.884 1.00 0.00 58 GLU A C 8
ATOM 13108 O O . GLU A 1 47 ? -16.526 -16.215 1.039 1.00 0.00 58 GLU A O 8
ATOM 13120 N N . PHE A 1 48 ? -17.896 -14.856 -0.181 1.00 0.00 59 PHE A N 8
ATOM 13121 C CA . PHE A 1 48 ? -18.052 -15.791 -1.310 1.00 0.00 59 PHE A CA 8
ATOM 13122 C C . PHE A 1 48 ? -16.835 -15.695 -2.256 1.00 0.00 59 PHE A C 8
ATOM 13123 O O . PHE A 1 48 ? -16.305 -16.731 -2.668 1.00 0.00 59 PHE A O 8
ATOM 13140 N N . LEU A 1 49 ? -16.380 -14.449 -2.580 1.00 0.00 60 LEU A N 8
ATOM 13141 C CA . LEU A 1 49 ? -15.333 -14.246 -3.624 1.00 0.00 60 LEU A CA 8
ATOM 13142 C C . LEU A 1 49 ? -13.962 -14.748 -3.141 1.00 0.00 60 LEU A C 8
ATOM 13143 O O . LEU A 1 49 ? -13.165 -15.270 -3.930 1.00 0.00 60 LEU A O 8
ATOM 13159 N N . ARG A 1 50 ? -13.723 -14.608 -1.820 1.00 0.00 61 ARG A N 8
ATOM 13160 C CA . ARG A 1 50 ? -12.468 -15.034 -1.164 1.00 0.00 61 ARG A CA 8
ATOM 13161 C C . ARG A 1 50 ? -12.430 -16.569 -0.991 1.00 0.00 61 ARG A C 8
ATOM 13162 O O . ARG A 1 50 ? -11.380 -17.148 -0.668 1.00 0.00 61 ARG A O 8
ATOM 13183 N N . ARG A 1 51 ? -13.601 -17.200 -1.179 1.00 0.00 62 ARG A N 8
ATOM 13184 C CA . ARG A 1 51 ? -13.780 -18.662 -1.155 1.00 0.00 62 ARG A CA 8
ATOM 13185 C C . ARG A 1 51 ? -13.896 -19.218 -2.603 1.00 0.00 62 ARG A C 8
ATOM 13186 O O . ARG A 1 51 ? -13.685 -20.413 -2.833 1.00 0.00 62 ARG A O 8
ATOM 13207 N N . PHE A 1 52 ? -14.192 -18.324 -3.568 1.00 0.00 63 PHE A N 8
ATOM 13208 C CA . PHE A 1 52 ? -14.483 -18.683 -4.972 1.00 0.00 63 PHE A CA 8
ATOM 13209 C C . PHE A 1 52 ? -13.210 -19.165 -5.703 1.00 0.00 63 PHE A C 8
ATOM 13210 O O . PHE A 1 52 ? -12.140 -18.566 -5.562 1.00 0.00 63 PHE A O 8
ATOM 13227 N N . ILE A 1 53 ? -13.370 -20.260 -6.478 1.00 0.00 64 ILE A N 8
ATOM 13228 C CA . ILE A 1 53 ? -12.286 -20.954 -7.216 1.00 0.00 64 ILE A CA 8
ATOM 13229 C C . ILE A 1 53 ? -11.123 -21.343 -6.290 1.00 0.00 64 ILE A C 8
ATOM 13230 O O . ILE A 1 53 ? -11.328 -21.835 -5.182 1.00 0.00 64 ILE A O 8
ATOM 13246 N N . SER B 1 1 ? -42.707 -7.789 -11.358 1.00 0.00 12 SER B N 8
ATOM 13247 C CA . SER B 1 1 ? -43.349 -7.408 -12.614 1.00 0.00 12 SER B CA 8
ATOM 13248 C C . SER B 1 1 ? -42.805 -8.252 -13.789 1.00 0.00 12 SER B C 8
ATOM 13249 O O . SER B 1 1 ? -43.487 -8.419 -14.811 1.00 0.00 12 SER B O 8
ATOM 13257 N N . GLY B 1 2 ? -41.581 -8.778 -13.618 1.00 0.00 13 GLY B N 8
ATOM 13258 C CA . GLY B 1 2 ? -40.920 -9.608 -14.630 1.00 0.00 13 GLY B CA 8
ATOM 13259 C C . GLY B 1 2 ? -39.478 -9.923 -14.248 1.00 0.00 13 GLY B C 8
ATOM 13260 O O . GLY B 1 2 ? -38.600 -10.024 -15.112 1.00 0.00 13 GLY B O 8
ATOM 13264 N N . LEU B 1 3 ? -39.248 -10.089 -12.936 1.00 0.00 14 LEU B N 8
ATOM 13265 C CA . LEU B 1 3 ? -37.915 -10.313 -12.356 1.00 0.00 14 LEU B CA 8
ATOM 13266 C C . LEU B 1 3 ? -37.585 -11.815 -12.376 1.00 0.00 14 LEU B C 8
ATOM 13267 O O . LEU B 1 3 ? -38.238 -12.600 -11.674 1.00 0.00 14 LEU B O 8
ATOM 13283 N N . VAL B 1 4 ? -36.594 -12.211 -13.196 1.00 0.00 15 VAL B N 8
ATOM 13284 C CA . VAL B 1 4 ? -36.181 -13.622 -13.339 1.00 0.00 15 VAL B CA 8
ATOM 13285 C C . VAL B 1 4 ? -35.014 -13.958 -12.358 1.00 0.00 15 VAL B C 8
ATOM 13286 O O . VAL B 1 4 ? -33.915 -13.395 -12.475 1.00 0.00 15 VAL B O 8
ATOM 13299 N N . PRO B 1 5 ? -35.253 -14.846 -11.328 1.00 0.00 16 PRO B N 8
ATOM 13300 C CA . PRO B 1 5 ? -34.201 -15.252 -10.362 1.00 0.00 16 PRO B CA 8
ATOM 13301 C C . PRO B 1 5 ? -33.233 -16.296 -10.964 1.00 0.00 16 PRO B C 8
ATOM 13302 O O . PRO B 1 5 ? -33.623 -17.102 -11.819 1.00 0.00 16 PRO B O 8
ATOM 13313 N N . ARG B 1 6 ? -31.967 -16.263 -10.508 1.00 0.00 17 ARG B N 8
ATOM 13314 C CA . ARG B 1 6 ? -30.903 -17.170 -10.986 1.00 0.00 17 ARG B CA 8
ATOM 13315 C C . ARG B 1 6 ? -29.778 -17.287 -9.937 1.00 0.00 17 ARG B C 8
ATOM 13316 O O . ARG B 1 6 ? -28.602 -17.477 -10.283 1.00 0.00 17 ARG B O 8
ATOM 13337 N N . GLY B 1 7 ? -30.167 -17.234 -8.644 1.00 0.00 18 GLY B N 8
ATOM 13338 C CA . GLY B 1 7 ? -29.220 -17.356 -7.522 1.00 0.00 18 GLY B CA 8
ATOM 13339 C C . GLY B 1 7 ? -28.945 -18.817 -7.157 1.00 0.00 18 GLY B C 8
ATOM 13340 O O . GLY B 1 7 ? -29.036 -19.207 -5.985 1.00 0.00 18 GLY B O 8
ATOM 13344 N N . SER B 1 8 ? -28.602 -19.616 -8.180 1.00 0.00 19 SER B N 8
ATOM 13345 C CA . SER B 1 8 ? -28.380 -21.063 -8.066 1.00 0.00 19 SER B CA 8
ATOM 13346 C C . SER B 1 8 ? -27.611 -21.551 -9.301 1.00 0.00 19 SER B C 8
ATOM 13347 O O . SER B 1 8 ? -27.706 -20.931 -10.370 1.00 0.00 19 SER B O 8
ATOM 13355 N N . HIS B 1 9 ? -26.855 -22.663 -9.132 1.00 0.00 20 HIS B N 8
ATOM 13356 C CA . HIS B 1 9 ? -25.962 -23.223 -10.172 1.00 0.00 20 HIS B CA 8
ATOM 13357 C C . HIS B 1 9 ? -24.850 -22.221 -10.557 1.00 0.00 20 HIS B C 8
ATOM 13358 O O . HIS B 1 9 ? -24.406 -22.178 -11.719 1.00 0.00 20 HIS B O 8
ATOM 13373 N N . MET B 1 10 ? -24.383 -21.449 -9.549 1.00 0.00 21 MET B N 8
ATOM 13374 C CA . MET B 1 10 ? -23.258 -20.508 -9.714 1.00 0.00 21 MET B CA 8
ATOM 13375 C C . MET B 1 10 ? -21.971 -21.288 -10.048 1.00 0.00 21 MET B C 8
ATOM 13376 O O . MET B 1 10 ? -21.513 -22.111 -9.244 1.00 0.00 21 MET B O 8
ATOM 13390 N N . ASP B 1 11 ? -21.398 -21.018 -11.228 1.00 0.00 22 ASP B N 8
ATOM 13391 C CA . ASP B 1 11 ? -20.232 -21.759 -11.732 1.00 0.00 22 ASP B CA 8
ATOM 13392 C C . ASP B 1 11 ? -19.405 -20.854 -12.670 1.00 0.00 22 ASP B C 8
ATOM 13393 O O . ASP B 1 11 ? -19.874 -19.790 -13.097 1.00 0.00 22 ASP B O 8
ATOM 13402 N N . LEU B 1 12 ? -18.176 -21.285 -12.976 1.00 0.00 23 LEU B N 8
ATOM 13403 C CA . LEU B 1 12 ? -17.253 -20.564 -13.870 1.00 0.00 23 LEU B CA 8
ATOM 13404 C C . LEU B 1 12 ? -17.724 -20.650 -15.344 1.00 0.00 23 LEU B C 8
ATOM 13405 O O . LEU B 1 12 ? -17.515 -19.711 -16.132 1.00 0.00 23 LEU B O 8
ATOM 13421 N N . GLU B 1 13 ? -18.380 -21.781 -15.692 1.00 0.00 24 GLU B N 8
ATOM 13422 C CA . GLU B 1 13 ? -18.991 -22.002 -17.022 1.00 0.00 24 GLU B CA 8
ATOM 13423 C C . GLU B 1 13 ? -20.111 -20.966 -17.276 1.00 0.00 24 GLU B C 8
ATOM 13424 O O . GLU B 1 13 ? -20.263 -20.461 -18.394 1.00 0.00 24 GLU B O 8
ATOM 13436 N N . GLU B 1 14 ? -20.868 -20.658 -16.194 1.00 0.00 25 GLU B N 8
ATOM 13437 C CA . GLU B 1 14 ? -21.946 -19.651 -16.196 1.00 0.00 25 GLU B CA 8
ATOM 13438 C C . GLU B 1 14 ? -21.386 -18.260 -16.548 1.00 0.00 25 GLU B C 8
ATOM 13439 O O . GLU B 1 14 ? -21.939 -17.569 -17.406 1.00 0.00 25 GLU B O 8
ATOM 13451 N N . LEU B 1 15 ? -20.260 -17.895 -15.902 1.00 0.00 26 LEU B N 8
ATOM 13452 C CA . LEU B 1 15 ? -19.616 -16.579 -16.078 1.00 0.00 26 LEU B CA 8
ATOM 13453 C C . LEU B 1 15 ? -19.103 -16.381 -17.506 1.00 0.00 26 LEU B C 8
ATOM 13454 O O . LEU B 1 15 ? -19.237 -15.286 -18.062 1.00 0.00 26 LEU B O 8
ATOM 13470 N N . GLU B 1 16 ? -18.510 -17.450 -18.077 1.00 0.00 27 GLU B N 8
ATOM 13471 C CA . GLU B 1 16 ? -17.984 -17.434 -19.450 1.00 0.00 27 GLU B CA 8
ATOM 13472 C C . GLU B 1 16 ? -19.104 -17.103 -20.443 1.00 0.00 27 GLU B C 8
ATOM 13473 O O . GLU B 1 16 ? -19.011 -16.129 -21.197 1.00 0.00 27 GLU B O 8
ATOM 13485 N N . GLU B 1 17 ? -20.182 -17.900 -20.394 1.00 0.00 28 GLU B N 8
ATOM 13486 C CA . GLU B 1 17 ? -21.332 -17.750 -21.296 1.00 0.00 28 GLU B CA 8
ATOM 13487 C C . GLU B 1 17 ? -22.019 -16.391 -21.104 1.00 0.00 28 GLU B C 8
ATOM 13488 O O . GLU B 1 17 ? -22.443 -15.776 -22.077 1.00 0.00 28 GLU B O 8
ATOM 13500 N N . ASP B 1 18 ? -22.065 -15.921 -19.845 1.00 0.00 29 ASP B N 8
ATOM 13501 C CA . ASP B 1 18 ? -22.704 -14.644 -19.474 1.00 0.00 29 ASP B CA 8
ATOM 13502 C C . ASP B 1 18 ? -22.030 -13.459 -20.195 1.00 0.00 29 ASP B C 8
ATOM 13503 O O . ASP B 1 18 ? -22.705 -12.679 -20.874 1.00 0.00 29 ASP B O 8
ATOM 13512 N N . LEU B 1 19 ? -20.686 -13.344 -20.056 1.00 0.00 30 LEU B N 8
ATOM 13513 C CA . LEU B 1 19 ? -19.927 -12.211 -20.635 1.00 0.00 30 LEU B CA 8
ATOM 13514 C C . LEU B 1 19 ? -19.966 -12.229 -22.171 1.00 0.00 30 LEU B C 8
ATOM 13515 O O . LEU B 1 19 ? -19.961 -11.173 -22.799 1.00 0.00 30 LEU B O 8
ATOM 13531 N N . LYS B 1 20 ? -20.046 -13.442 -22.752 1.00 0.00 31 LYS B N 8
ATOM 13532 C CA . LYS B 1 20 ? -20.187 -13.633 -24.208 1.00 0.00 31 LYS B CA 8
ATOM 13533 C C . LYS B 1 20 ? -21.516 -13.041 -24.706 1.00 0.00 31 LYS B C 8
ATOM 13534 O O . LYS B 1 20 ? -21.531 -12.279 -25.673 1.00 0.00 31 LYS B O 8
ATOM 13553 N N . GLN B 1 21 ? -22.618 -13.378 -24.003 1.00 0.00 32 GLN B N 8
ATOM 13554 C CA . GLN B 1 21 ? -23.981 -12.935 -24.362 1.00 0.00 32 GLN B CA 8
ATOM 13555 C C . GLN B 1 21 ? -24.122 -11.408 -24.249 1.00 0.00 32 GLN B C 8
ATOM 13556 O O . GLN B 1 21 ? -24.765 -10.783 -25.094 1.00 0.00 32 GLN B O 8
ATOM 13570 N N . ALA B 1 22 ? -23.481 -10.828 -23.212 1.00 0.00 33 ALA B N 8
ATOM 13571 C CA . ALA B 1 22 ? -23.502 -9.376 -22.954 1.00 0.00 33 ALA B CA 8
ATOM 13572 C C . ALA B 1 22 ? -22.823 -8.609 -24.099 1.00 0.00 33 ALA B C 8
ATOM 13573 O O . ALA B 1 22 ? -23.374 -7.633 -24.611 1.00 0.00 33 ALA B O 8
ATOM 13580 N N . LEU B 1 23 ? -21.644 -9.100 -24.522 1.00 0.00 34 LEU B N 8
ATOM 13581 C CA . LEU B 1 23 ? -20.880 -8.506 -25.639 1.00 0.00 34 LEU B CA 8
ATOM 13582 C C . LEU B 1 23 ? -21.647 -8.644 -26.978 1.00 0.00 34 LEU B C 8
ATOM 13583 O O . LEU B 1 23 ? -21.594 -7.739 -27.819 1.00 0.00 34 LEU B O 8
ATOM 13599 N N . ARG B 1 24 ? -22.378 -9.774 -27.143 1.00 0.00 35 ARG B N 8
ATOM 13600 C CA . ARG B 1 24 ? -23.205 -10.046 -28.350 1.00 0.00 35 ARG B CA 8
ATOM 13601 C C . ARG B 1 24 ? -24.350 -9.021 -28.495 1.00 0.00 35 ARG B C 8
ATOM 13602 O O . ARG B 1 24 ? -24.584 -8.491 -29.581 1.00 0.00 35 ARG B O 8
ATOM 13623 N N . GLU B 1 25 ? -25.052 -8.743 -27.381 1.00 0.00 36 GLU B N 8
ATOM 13624 C CA . GLU B 1 25 ? -26.219 -7.832 -27.364 1.00 0.00 36 GLU B CA 8
ATOM 13625 C C . GLU B 1 25 ? -25.788 -6.352 -27.273 1.00 0.00 36 GLU B C 8
ATOM 13626 O O . GLU B 1 25 ? -26.639 -5.460 -27.178 1.00 0.00 36 GLU B O 8
ATOM 13638 N N . GLY B 1 26 ? -24.461 -6.102 -27.303 1.00 0.00 37 GLY B N 8
ATOM 13639 C CA . GLY B 1 26 ? -23.905 -4.748 -27.377 1.00 0.00 37 GLY B CA 8
ATOM 13640 C C . GLY B 1 26 ? -23.704 -4.093 -26.019 1.00 0.00 37 GLY B C 8
ATOM 13641 O O . GLY B 1 26 ? -23.291 -2.933 -25.944 1.00 0.00 37 GLY B O 8
ATOM 13645 N N . ARG B 1 27 ? -24.012 -4.835 -24.946 1.00 0.00 38 ARG B N 8
ATOM 13646 C CA . ARG B 1 27 ? -23.833 -4.380 -23.561 1.00 0.00 38 ARG B CA 8
ATOM 13647 C C . ARG B 1 27 ? -22.437 -4.751 -23.039 1.00 0.00 38 ARG B C 8
ATOM 13648 O O . ARG B 1 27 ? -21.638 -5.403 -23.731 1.00 0.00 38 ARG B O 8
ATOM 13669 N N . LYS B 1 28 ? -22.166 -4.318 -21.809 1.00 0.00 39 LYS B N 8
ATOM 13670 C CA . LYS B 1 28 ? -20.938 -4.656 -21.071 1.00 0.00 39 LYS B CA 8
ATOM 13671 C C . LYS B 1 28 ? -21.277 -5.515 -19.842 1.00 0.00 39 LYS B C 8
ATOM 13672 O O . LYS B 1 28 ? -22.451 -5.777 -19.554 1.00 0.00 39 LYS B O 8
ATOM 13691 N N . VAL B 1 29 ? -20.242 -5.963 -19.135 1.00 0.00 40 VAL B N 8
ATOM 13692 C CA . VAL B 1 29 ? -20.377 -6.668 -17.853 1.00 0.00 40 VAL B CA 8
ATOM 13693 C C . VAL B 1 29 ? -19.738 -5.792 -16.784 1.00 0.00 40 VAL B C 8
ATOM 13694 O O . VAL B 1 29 ? -18.559 -5.456 -16.898 1.00 0.00 40 VAL B O 8
ATOM 13707 N N . ASN B 1 30 ? -20.514 -5.386 -15.774 1.00 0.00 41 ASN B N 8
ATOM 13708 C CA . ASN B 1 30 ? -19.993 -4.584 -14.654 1.00 0.00 41 ASN B CA 8
ATOM 13709 C C . ASN B 1 30 ? -19.741 -5.518 -13.463 1.00 0.00 41 ASN B C 8
ATOM 13710 O O . ASN B 1 30 ? -20.648 -6.249 -13.035 1.00 0.00 41 ASN B O 8
ATOM 13721 N N . ILE B 1 31 ? -18.502 -5.498 -12.953 1.00 0.00 42 ILE B N 8
ATOM 13722 C CA . ILE B 1 31 ? -18.012 -6.423 -11.908 1.00 0.00 42 ILE B CA 8
ATOM 13723 C C . ILE B 1 31 ? -17.175 -5.670 -10.859 1.00 0.00 42 ILE B C 8
ATOM 13724 O O . ILE B 1 31 ? -17.100 -4.437 -10.892 1.00 0.00 42 ILE B O 8
ATOM 13740 N N . LEU B 1 32 ? -16.576 -6.440 -9.915 1.00 0.00 43 LEU B N 8
ATOM 13741 C CA . LEU B 1 32 ? -15.837 -5.908 -8.753 1.00 0.00 43 LEU B CA 8
ATOM 13742 C C . LEU B 1 32 ? -14.668 -4.978 -9.175 1.00 0.00 43 LEU B C 8
ATOM 13743 O O . LEU B 1 32 ? -13.584 -5.418 -9.557 1.00 0.00 43 LEU B O 8
ATOM 13759 N N . GLY B 1 33 ? -14.990 -3.673 -9.202 1.00 0.00 44 GLY B N 8
ATOM 13760 C CA . GLY B 1 33 ? -14.033 -2.609 -9.534 1.00 0.00 44 GLY B CA 8
ATOM 13761 C C . GLY B 1 33 ? -13.578 -2.565 -11.000 1.00 0.00 44 GLY B C 8
ATOM 13762 O O . GLY B 1 33 ? -12.711 -1.759 -11.354 1.00 0.00 44 GLY B O 8
ATOM 13766 N N . ILE B 1 34 ? -14.163 -3.425 -11.854 1.00 0.00 45 ILE B N 8
ATOM 13767 C CA . ILE B 1 34 ? -13.784 -3.568 -13.285 1.00 0.00 45 ILE B CA 8
ATOM 13768 C C . ILE B 1 34 ? -15.071 -3.528 -14.148 1.00 0.00 45 ILE B C 8
ATOM 13769 O O . ILE B 1 34 ? -16.165 -3.788 -13.636 1.00 0.00 45 ILE B O 8
ATOM 13785 N N . GLU B 1 35 ? -14.949 -3.196 -15.450 1.00 0.00 46 GLU B N 8
ATOM 13786 C CA . GLU B 1 35 ? -16.077 -3.276 -16.400 1.00 0.00 46 GLU B CA 8
ATOM 13787 C C . GLU B 1 35 ? -15.587 -3.806 -17.767 1.00 0.00 46 GLU B C 8
ATOM 13788 O O . GLU B 1 35 ? -14.802 -3.146 -18.463 1.00 0.00 46 GLU B O 8
ATOM 13800 N N . VAL B 1 36 ? -16.052 -5.018 -18.109 1.00 0.00 47 VAL B N 8
ATOM 13801 C CA . VAL B 1 36 ? -15.780 -5.681 -19.393 1.00 0.00 47 VAL B CA 8
ATOM 13802 C C . VAL B 1 36 ? -16.611 -5.036 -20.519 1.00 0.00 47 VAL B C 8
ATOM 13803 O O . VAL B 1 36 ? -17.774 -5.393 -20.722 1.00 0.00 47 VAL B O 8
ATOM 13816 N N . THR B 1 37 ? -16.025 -4.053 -21.216 1.00 0.00 48 THR B N 8
ATOM 13817 C CA . THR B 1 37 ? -16.646 -3.442 -22.406 1.00 0.00 48 THR B CA 8
ATOM 13818 C C . THR B 1 37 ? -16.158 -4.143 -23.692 1.00 0.00 48 THR B C 8
ATOM 13819 O O . THR B 1 37 ? -16.816 -4.067 -24.733 1.00 0.00 48 THR B O 8
ATOM 13830 N N . THR B 1 38 ? -15.001 -4.843 -23.605 1.00 0.00 49 THR B N 8
ATOM 13831 C CA . THR B 1 38 ? -14.368 -5.531 -24.756 1.00 0.00 49 THR B CA 8
ATOM 13832 C C . THR B 1 38 ? -14.084 -7.012 -24.442 1.00 0.00 49 THR B C 8
ATOM 13833 O O . THR B 1 38 ? -14.087 -7.425 -23.275 1.00 0.00 49 THR B O 8
ATOM 13844 N N . GLU B 1 39 ? -13.811 -7.783 -25.511 1.00 0.00 50 GLU B N 8
ATOM 13845 C CA . GLU B 1 39 ? -13.469 -9.218 -25.442 1.00 0.00 50 GLU B CA 8
ATOM 13846 C C . GLU B 1 39 ? -12.115 -9.439 -24.738 1.00 0.00 50 GLU B C 8
ATOM 13847 O O . GLU B 1 39 ? -11.902 -10.464 -24.078 1.00 0.00 50 GLU B O 8
ATOM 13859 N N . GLU B 1 40 ? -11.204 -8.461 -24.888 1.00 0.00 51 GLU B N 8
ATOM 13860 C CA . GLU B 1 40 ? -9.899 -8.485 -24.211 1.00 0.00 51 GLU B CA 8
ATOM 13861 C C . GLU B 1 40 ? -10.076 -8.348 -22.692 1.00 0.00 51 GLU B C 8
ATOM 13862 O O . GLU B 1 40 ? -9.435 -9.055 -21.926 1.00 0.00 51 GLU B O 8
ATOM 13874 N N . GLN B 1 41 ? -10.973 -7.445 -22.270 1.00 0.00 52 GLN B N 8
ATOM 13875 C CA . GLN B 1 41 ? -11.304 -7.264 -20.841 1.00 0.00 52 GLN B CA 8
ATOM 13876 C C . GLN B 1 41 ? -12.109 -8.467 -20.297 1.00 0.00 52 GLN B C 8
ATOM 13877 O O . GLN B 1 41 ? -12.108 -8.713 -19.092 1.00 0.00 52 GLN B O 8
ATOM 13891 N N . ALA B 1 42 ? -12.776 -9.214 -21.211 1.00 0.00 53 ALA B N 8
ATOM 13892 C CA . ALA B 1 42 ? -13.525 -10.450 -20.879 1.00 0.00 53 ALA B CA 8
ATOM 13893 C C . ALA B 1 42 ? -12.579 -11.588 -20.477 1.00 0.00 53 ALA B C 8
ATOM 13894 O O . ALA B 1 42 ? -12.791 -12.242 -19.449 1.00 0.00 53 ALA B O 8
ATOM 13901 N N . ARG B 1 43 ? -11.525 -11.812 -21.301 1.00 0.00 54 ARG B N 8
ATOM 13902 C CA . ARG B 1 43 ? -10.502 -12.848 -21.023 1.00 0.00 54 ARG B CA 8
ATOM 13903 C C . ARG B 1 43 ? -9.654 -12.439 -19.802 1.00 0.00 54 ARG B C 8
ATOM 13904 O O . ARG B 1 43 ? -9.186 -13.300 -19.050 1.00 0.00 54 ARG B O 8
ATOM 13925 N N . ARG B 1 44 ? -9.498 -11.106 -19.612 1.00 0.00 55 ARG B N 8
ATOM 13926 C CA . ARG B 1 44 ? -8.789 -10.529 -18.458 1.00 0.00 55 ARG B CA 8
ATOM 13927 C C . ARG B 1 44 ? -9.579 -10.724 -17.168 1.00 0.00 55 ARG B C 8
ATOM 13928 O O . ARG B 1 44 ? -8.978 -10.950 -16.127 1.00 0.00 55 ARG B O 8
ATOM 13949 N N . LEU B 1 45 ? -10.922 -10.616 -17.245 1.00 0.00 56 LEU B N 8
ATOM 13950 C CA . LEU B 1 45 ? -11.800 -10.861 -16.088 1.00 0.00 56 LEU B CA 8
ATOM 13951 C C . LEU B 1 45 ? -11.765 -12.340 -15.703 1.00 0.00 56 LEU B C 8
ATOM 13952 O O . LEU B 1 45 ? -11.664 -12.666 -14.524 1.00 0.00 56 LEU B O 8
ATOM 13968 N N . ILE B 1 46 ? -11.848 -13.214 -16.728 1.00 0.00 57 ILE B N 8
ATOM 13969 C CA . ILE B 1 46 ? -11.840 -14.670 -16.549 1.00 0.00 57 ILE B CA 8
ATOM 13970 C C . ILE B 1 46 ? -10.587 -15.113 -15.785 1.00 0.00 57 ILE B C 8
ATOM 13971 O O . ILE B 1 46 ? -10.707 -15.730 -14.721 1.00 0.00 57 ILE B O 8
ATOM 13987 N N . GLU B 1 47 ? -9.400 -14.735 -16.305 1.00 0.00 58 GLU B N 8
ATOM 13988 C CA . GLU B 1 47 ? -8.113 -15.114 -15.697 1.00 0.00 58 GLU B CA 8
ATOM 13989 C C . GLU B 1 47 ? -7.957 -14.476 -14.304 1.00 0.00 58 GLU B C 8
ATOM 13990 O O . GLU B 1 47 ? -7.342 -15.060 -13.418 1.00 0.00 58 GLU B O 8
ATOM 14002 N N . PHE B 1 48 ? -8.556 -13.284 -14.130 1.00 0.00 59 PHE B N 8
ATOM 14003 C CA . PHE B 1 48 ? -8.495 -12.530 -12.874 1.00 0.00 59 PHE B CA 8
ATOM 14004 C C . PHE B 1 48 ? -9.226 -13.287 -11.754 1.00 0.00 59 PHE B C 8
ATOM 14005 O O . PHE B 1 48 ? -8.590 -13.730 -10.808 1.00 0.00 59 PHE B O 8
ATOM 14022 N N . LEU B 1 49 ? -10.542 -13.514 -11.925 1.00 0.00 60 LEU B N 8
ATOM 14023 C CA . LEU B 1 49 ? -11.410 -14.056 -10.852 1.00 0.00 60 LEU B CA 8
ATOM 14024 C C . LEU B 1 49 ? -11.075 -15.520 -10.512 1.00 0.00 60 LEU B C 8
ATOM 14025 O O . LEU B 1 49 ? -11.338 -15.972 -9.394 1.00 0.00 60 LEU B O 8
ATOM 14041 N N . ARG B 1 50 ? -10.506 -16.264 -11.492 1.00 0.00 61 ARG B N 8
ATOM 14042 C CA . ARG B 1 50 ? -10.140 -17.683 -11.292 1.00 0.00 61 ARG B CA 8
ATOM 14043 C C . ARG B 1 50 ? -8.745 -17.818 -10.647 1.00 0.00 61 ARG B C 8
ATOM 14044 O O . ARG B 1 50 ? -8.375 -18.908 -10.190 1.00 0.00 61 ARG B O 8
ATOM 14065 N N . ARG B 1 51 ? -7.958 -16.721 -10.627 1.00 0.00 62 ARG B N 8
ATOM 14066 C CA . ARG B 1 51 ? -6.611 -16.713 -10.000 1.00 0.00 62 ARG B CA 8
ATOM 14067 C C . ARG B 1 51 ? -6.517 -15.666 -8.864 1.00 0.00 62 ARG B C 8
ATOM 14068 O O . ARG B 1 51 ? -5.442 -15.496 -8.278 1.00 0.00 62 ARG B O 8
ATOM 14089 N N . PHE B 1 52 ? -7.632 -14.965 -8.554 1.00 0.00 63 PHE B N 8
ATOM 14090 C CA . PHE B 1 52 ? -7.665 -13.928 -7.488 1.00 0.00 63 PHE B CA 8
ATOM 14091 C C . PHE B 1 52 ? -8.790 -14.210 -6.487 1.00 0.00 63 PHE B C 8
ATOM 14092 O O . PHE B 1 52 ? -9.900 -14.597 -6.876 1.00 0.00 63 PHE B O 8
ATOM 14109 N N . ILE B 1 53 ? -8.473 -13.989 -5.206 1.00 0.00 64 ILE B N 8
ATOM 14110 C CA . ILE B 1 53 ? -9.433 -14.016 -4.086 1.00 0.00 64 ILE B CA 8
ATOM 14111 C C . ILE B 1 53 ? -9.100 -12.876 -3.099 1.00 0.00 64 ILE B C 8
ATOM 14112 O O . ILE B 1 53 ? -7.907 -12.480 -3.000 1.00 0.00 64 ILE B O 8
ATOM 14129 N N . SER A 1 1 ? -12.148 16.411 -13.314 1.00 0.00 12 SER A N 9
ATOM 14130 C CA . SER A 1 1 ? -12.908 16.337 -14.577 1.00 0.00 12 SER A CA 9
ATOM 14131 C C . SER A 1 1 ? -12.591 15.013 -15.298 1.00 0.00 12 SER A C 9
ATOM 14132 O O . SER A 1 1 ? -13.495 14.211 -15.580 1.00 0.00 12 SER A O 9
ATOM 14141 N N . GLY A 1 2 ? -11.295 14.795 -15.585 1.00 0.00 13 GLY A N 9
ATOM 14142 C CA . GLY A 1 2 ? -10.827 13.568 -16.222 1.00 0.00 13 GLY A CA 9
ATOM 14143 C C . GLY A 1 2 ? -10.755 12.403 -15.238 1.00 0.00 13 GLY A C 9
ATOM 14144 O O . GLY A 1 2 ? -9.715 12.189 -14.601 1.00 0.00 13 GLY A O 9
ATOM 14148 N N . LEU A 1 3 ? -11.878 11.676 -15.093 1.00 0.00 14 LEU A N 9
ATOM 14149 C CA . LEU A 1 3 ? -11.988 10.506 -14.196 1.00 0.00 14 LEU A CA 9
ATOM 14150 C C . LEU A 1 3 ? -11.078 9.361 -14.685 1.00 0.00 14 LEU A C 9
ATOM 14151 O O . LEU A 1 3 ? -11.309 8.791 -15.760 1.00 0.00 14 LEU A O 9
ATOM 14167 N N . VAL A 1 4 ? -10.025 9.063 -13.900 1.00 0.00 15 VAL A N 9
ATOM 14168 C CA . VAL A 1 4 ? -9.066 7.992 -14.212 1.00 0.00 15 VAL A CA 9
ATOM 14169 C C . VAL A 1 4 ? -9.632 6.610 -13.778 1.00 0.00 15 VAL A C 9
ATOM 14170 O O . VAL A 1 4 ? -10.061 6.454 -12.626 1.00 0.00 15 VAL A O 9
ATOM 14183 N N . PRO A 1 5 ? -9.737 5.613 -14.722 1.00 0.00 16 PRO A N 9
ATOM 14184 C CA . PRO A 1 5 ? -10.108 4.218 -14.381 1.00 0.00 16 PRO A CA 9
ATOM 14185 C C . PRO A 1 5 ? -9.061 3.571 -13.445 1.00 0.00 16 PRO A C 9
ATOM 14186 O O . PRO A 1 5 ? -7.989 3.125 -13.883 1.00 0.00 16 PRO A O 9
ATOM 14197 N N . ARG A 1 6 ? -9.369 3.593 -12.139 1.00 0.00 17 ARG A N 9
ATOM 14198 C CA . ARG A 1 6 ? -8.505 3.034 -11.093 1.00 0.00 17 ARG A CA 9
ATOM 14199 C C . ARG A 1 6 ? -8.812 1.536 -10.905 1.00 0.00 17 ARG A C 9
ATOM 14200 O O . ARG A 1 6 ? -9.618 1.152 -10.047 1.00 0.00 17 ARG A O 9
ATOM 14221 N N . GLY A 1 7 ? -8.192 0.707 -11.765 1.00 0.00 18 GLY A N 9
ATOM 14222 C CA . GLY A 1 7 ? -8.399 -0.745 -11.754 1.00 0.00 18 GLY A CA 9
ATOM 14223 C C . GLY A 1 7 ? -7.225 -1.493 -12.368 1.00 0.00 18 GLY A C 9
ATOM 14224 O O . GLY A 1 7 ? -7.412 -2.361 -13.230 1.00 0.00 18 GLY A O 9
ATOM 14228 N N . SER A 1 8 ? -6.002 -1.133 -11.933 1.00 0.00 19 SER A N 9
ATOM 14229 C CA . SER A 1 8 ? -4.763 -1.808 -12.371 1.00 0.00 19 SER A CA 9
ATOM 14230 C C . SER A 1 8 ? -4.668 -3.192 -11.692 1.00 0.00 19 SER A C 9
ATOM 14231 O O . SER A 1 8 ? -4.454 -4.217 -12.347 1.00 0.00 19 SER A O 9
ATOM 14239 N N . HIS A 1 9 ? -4.838 -3.189 -10.361 1.00 0.00 20 HIS A N 9
ATOM 14240 C CA . HIS A 1 9 ? -4.966 -4.399 -9.533 1.00 0.00 20 HIS A CA 9
ATOM 14241 C C . HIS A 1 9 ? -5.997 -4.127 -8.436 1.00 0.00 20 HIS A C 9
ATOM 14242 O O . HIS A 1 9 ? -5.817 -3.215 -7.627 1.00 0.00 20 HIS A O 9
ATOM 14257 N N . MET A 1 10 ? -7.083 -4.906 -8.436 1.00 0.00 21 MET A N 9
ATOM 14258 C CA . MET A 1 10 ? -8.167 -4.768 -7.460 1.00 0.00 21 MET A CA 9
ATOM 14259 C C . MET A 1 10 ? -7.912 -5.722 -6.282 1.00 0.00 21 MET A C 9
ATOM 14260 O O . MET A 1 10 ? -7.629 -6.908 -6.493 1.00 0.00 21 MET A O 9
ATOM 14274 N N . ASP A 1 11 ? -7.973 -5.195 -5.045 1.00 0.00 22 ASP A N 9
ATOM 14275 C CA . ASP A 1 11 ? -7.774 -5.999 -3.816 1.00 0.00 22 ASP A CA 9
ATOM 14276 C C . ASP A 1 11 ? -9.084 -6.133 -3.046 1.00 0.00 22 ASP A C 9
ATOM 14277 O O . ASP A 1 11 ? -10.043 -5.412 -3.317 1.00 0.00 22 ASP A O 9
ATOM 14286 N N . LEU A 1 12 ? -9.097 -7.054 -2.066 1.00 0.00 23 LEU A N 9
ATOM 14287 C CA . LEU A 1 12 ? -10.308 -7.401 -1.289 1.00 0.00 23 LEU A CA 9
ATOM 14288 C C . LEU A 1 12 ? -10.675 -6.286 -0.311 1.00 0.00 23 LEU A C 9
ATOM 14289 O O . LEU A 1 12 ? -11.845 -6.090 0.002 1.00 0.00 23 LEU A O 9
ATOM 14305 N N . GLU A 1 13 ? -9.641 -5.588 0.177 1.00 0.00 24 GLU A N 9
ATOM 14306 C CA . GLU A 1 13 ? -9.781 -4.466 1.113 1.00 0.00 24 GLU A CA 9
ATOM 14307 C C . GLU A 1 13 ? -10.385 -3.266 0.369 1.00 0.00 24 GLU A C 9
ATOM 14308 O O . GLU A 1 13 ? -11.227 -2.540 0.906 1.00 0.00 24 GLU A O 9
ATOM 14320 N N . GLU A 1 14 ? -9.946 -3.107 -0.893 1.00 0.00 25 GLU A N 9
ATOM 14321 C CA . GLU A 1 14 ? -10.410 -2.051 -1.802 1.00 0.00 25 GLU A CA 9
ATOM 14322 C C . GLU A 1 14 ? -11.863 -2.314 -2.255 1.00 0.00 25 GLU A C 9
ATOM 14323 O O . GLU A 1 14 ? -12.679 -1.389 -2.321 1.00 0.00 25 GLU A O 9
ATOM 14335 N N . LEU A 1 15 ? -12.164 -3.594 -2.549 1.00 0.00 26 LEU A N 9
ATOM 14336 C CA . LEU A 1 15 ? -13.504 -4.051 -2.967 1.00 0.00 26 LEU A CA 9
ATOM 14337 C C . LEU A 1 15 ? -14.488 -3.881 -1.804 1.00 0.00 26 LEU A C 9
ATOM 14338 O O . LEU A 1 15 ? -15.639 -3.477 -2.002 1.00 0.00 26 LEU A O 9
ATOM 14354 N N . GLU A 1 16 ? -13.995 -4.190 -0.594 1.00 0.00 27 GLU A N 9
ATOM 14355 C CA . GLU A 1 16 ? -14.754 -4.066 0.650 1.00 0.00 27 GLU A CA 9
ATOM 14356 C C . GLU A 1 16 ? -15.161 -2.603 0.881 1.00 0.00 27 GLU A C 9
ATOM 14357 O O . GLU A 1 16 ? -16.334 -2.302 1.016 1.00 0.00 27 GLU A O 9
ATOM 14369 N N . GLU A 1 17 ? -14.178 -1.693 0.874 1.00 0.00 28 GLU A N 9
ATOM 14370 C CA . GLU A 1 17 ? -14.431 -0.260 1.116 1.00 0.00 28 GLU A CA 9
ATOM 14371 C C . GLU A 1 17 ? -15.267 0.370 -0.024 1.00 0.00 28 GLU A C 9
ATOM 14372 O O . GLU A 1 17 ? -15.962 1.365 0.196 1.00 0.00 28 GLU A O 9
ATOM 14384 N N . ASP A 1 18 ? -15.182 -0.224 -1.233 1.00 0.00 29 ASP A N 9
ATOM 14385 C CA . ASP A 1 18 ? -15.965 0.210 -2.413 1.00 0.00 29 ASP A CA 9
ATOM 14386 C C . ASP A 1 18 ? -17.473 -0.033 -2.191 1.00 0.00 29 ASP A C 9
ATOM 14387 O O . ASP A 1 18 ? -18.294 0.879 -2.383 1.00 0.00 29 ASP A O 9
ATOM 14396 N N . LEU A 1 19 ? -17.841 -1.264 -1.777 1.00 0.00 30 LEU A N 9
ATOM 14397 C CA . LEU A 1 19 ? -19.246 -1.591 -1.480 1.00 0.00 30 LEU A CA 9
ATOM 14398 C C . LEU A 1 19 ? -19.725 -0.825 -0.231 1.00 0.00 30 LEU A C 9
ATOM 14399 O O . LEU A 1 19 ? -20.840 -0.328 -0.222 1.00 0.00 30 LEU A O 9
ATOM 14415 N N . LYS A 1 20 ? -18.827 -0.652 0.769 1.00 0.00 31 LYS A N 9
ATOM 14416 C CA . LYS A 1 20 ? -19.140 0.048 2.039 1.00 0.00 31 LYS A CA 9
ATOM 14417 C C . LYS A 1 20 ? -19.514 1.525 1.806 1.00 0.00 31 LYS A C 9
ATOM 14418 O O . LYS A 1 20 ? -20.464 2.028 2.419 1.00 0.00 31 LYS A O 9
ATOM 14437 N N . GLN A 1 21 ? -18.754 2.213 0.929 1.00 0.00 32 GLN A N 9
ATOM 14438 C CA . GLN A 1 21 ? -18.991 3.642 0.637 1.00 0.00 32 GLN A CA 9
ATOM 14439 C C . GLN A 1 21 ? -20.316 3.819 -0.132 1.00 0.00 32 GLN A C 9
ATOM 14440 O O . GLN A 1 21 ? -21.050 4.786 0.102 1.00 0.00 32 GLN A O 9
ATOM 14454 N N . ALA A 1 22 ? -20.629 2.842 -1.011 1.00 0.00 33 ALA A N 9
ATOM 14455 C CA . ALA A 1 22 ? -21.913 2.794 -1.734 1.00 0.00 33 ALA A CA 9
ATOM 14456 C C . ALA A 1 22 ? -23.090 2.581 -0.759 1.00 0.00 33 ALA A C 9
ATOM 14457 O O . ALA A 1 22 ? -24.117 3.237 -0.879 1.00 0.00 33 ALA A O 9
ATOM 14464 N N . LEU A 1 23 ? -22.895 1.698 0.235 1.00 0.00 34 LEU A N 9
ATOM 14465 C CA . LEU A 1 23 ? -23.935 1.344 1.229 1.00 0.00 34 LEU A CA 9
ATOM 14466 C C . LEU A 1 23 ? -24.251 2.521 2.177 1.00 0.00 34 LEU A C 9
ATOM 14467 O O . LEU A 1 23 ? -25.417 2.732 2.534 1.00 0.00 34 LEU A O 9
ATOM 14483 N N . ARG A 1 24 ? -23.212 3.286 2.573 1.00 0.00 35 ARG A N 9
ATOM 14484 C CA . ARG A 1 24 ? -23.369 4.394 3.545 1.00 0.00 35 ARG A CA 9
ATOM 14485 C C . ARG A 1 24 ? -23.978 5.651 2.880 1.00 0.00 35 ARG A C 9
ATOM 14486 O O . ARG A 1 24 ? -24.518 6.506 3.579 1.00 0.00 35 ARG A O 9
ATOM 14507 N N . GLU A 1 25 ? -23.871 5.774 1.536 1.00 0.00 36 GLU A N 9
ATOM 14508 C CA . GLU A 1 25 ? -24.613 6.817 0.773 1.00 0.00 36 GLU A CA 9
ATOM 14509 C C . GLU A 1 25 ? -25.994 6.287 0.309 1.00 0.00 36 GLU A C 9
ATOM 14510 O O . GLU A 1 25 ? -26.713 6.966 -0.433 1.00 0.00 36 GLU A O 9
ATOM 14522 N N . GLY A 1 26 ? -26.352 5.067 0.768 1.00 0.00 37 GLY A N 9
ATOM 14523 C CA . GLY A 1 26 ? -27.675 4.475 0.525 1.00 0.00 37 GLY A CA 9
ATOM 14524 C C . GLY A 1 26 ? -27.883 4.045 -0.919 1.00 0.00 37 GLY A C 9
ATOM 14525 O O . GLY A 1 26 ? -28.941 4.297 -1.505 1.00 0.00 37 GLY A O 9
ATOM 14529 N N . ARG A 1 27 ? -26.859 3.396 -1.491 1.00 0.00 38 ARG A N 9
ATOM 14530 C CA . ARG A 1 27 ? -26.851 2.941 -2.896 1.00 0.00 38 ARG A CA 9
ATOM 14531 C C . ARG A 1 27 ? -26.355 1.483 -2.976 1.00 0.00 38 ARG A C 9
ATOM 14532 O O . ARG A 1 27 ? -26.101 0.834 -1.949 1.00 0.00 38 ARG A O 9
ATOM 14553 N N . LYS A 1 28 ? -26.213 0.994 -4.217 1.00 0.00 39 LYS A N 9
ATOM 14554 C CA . LYS A 1 28 ? -25.814 -0.392 -4.528 1.00 0.00 39 LYS A CA 9
ATOM 14555 C C . LYS A 1 28 ? -24.501 -0.434 -5.330 1.00 0.00 39 LYS A C 9
ATOM 14556 O O . LYS A 1 28 ? -23.955 0.597 -5.740 1.00 0.00 39 LYS A O 9
ATOM 14575 N N . VAL A 1 29 ? -24.039 -1.674 -5.545 1.00 0.00 40 VAL A N 9
ATOM 14576 C CA . VAL A 1 29 ? -22.868 -2.025 -6.363 1.00 0.00 40 VAL A CA 9
ATOM 14577 C C . VAL A 1 29 ? -23.220 -3.257 -7.217 1.00 0.00 40 VAL A C 9
ATOM 14578 O O . VAL A 1 29 ? -24.239 -3.927 -6.985 1.00 0.00 40 VAL A O 9
ATOM 14591 N N . ASN A 1 30 ? -22.360 -3.536 -8.200 1.00 0.00 41 ASN A N 9
ATOM 14592 C CA . ASN A 1 30 ? -22.502 -4.673 -9.119 1.00 0.00 41 ASN A CA 9
ATOM 14593 C C . ASN A 1 30 ? -21.187 -5.458 -9.164 1.00 0.00 41 ASN A C 9
ATOM 14594 O O . ASN A 1 30 ? -20.097 -4.871 -9.170 1.00 0.00 41 ASN A O 9
ATOM 14605 N N . ILE A 1 31 ? -21.325 -6.790 -9.205 1.00 0.00 42 ILE A N 9
ATOM 14606 C CA . ILE A 1 31 ? -20.205 -7.739 -9.280 1.00 0.00 42 ILE A CA 9
ATOM 14607 C C . ILE A 1 31 ? -20.524 -8.847 -10.305 1.00 0.00 42 ILE A C 9
ATOM 14608 O O . ILE A 1 31 ? -21.586 -8.836 -10.940 1.00 0.00 42 ILE A O 9
ATOM 14624 N N . LEU A 1 32 ? -19.561 -9.777 -10.463 1.00 0.00 43 LEU A N 9
ATOM 14625 C CA . LEU A 1 32 ? -19.655 -10.926 -11.380 1.00 0.00 43 LEU A CA 9
ATOM 14626 C C . LEU A 1 32 ? -20.932 -11.778 -11.133 1.00 0.00 43 LEU A C 9
ATOM 14627 O O . LEU A 1 32 ? -21.075 -12.438 -10.100 1.00 0.00 43 LEU A O 9
ATOM 14643 N N . GLY A 1 33 ? -21.911 -11.635 -12.064 1.00 0.00 44 GLY A N 9
ATOM 14644 C CA . GLY A 1 33 ? -23.152 -12.425 -12.082 1.00 0.00 44 GLY A CA 9
ATOM 14645 C C . GLY A 1 33 ? -24.154 -12.085 -10.976 1.00 0.00 44 GLY A C 9
ATOM 14646 O O . GLY A 1 33 ? -25.239 -12.681 -10.922 1.00 0.00 44 GLY A O 9
ATOM 14650 N N . ILE A 1 34 ? -23.799 -11.122 -10.101 1.00 0.00 45 ILE A N 9
ATOM 14651 C CA . ILE A 1 34 ? -24.553 -10.822 -8.860 1.00 0.00 45 ILE A CA 9
ATOM 14652 C C . ILE A 1 34 ? -24.657 -9.288 -8.676 1.00 0.00 45 ILE A C 9
ATOM 14653 O O . ILE A 1 34 ? -23.867 -8.527 -9.245 1.00 0.00 45 ILE A O 9
ATOM 14669 N N . GLU A 1 35 ? -25.633 -8.847 -7.862 1.00 0.00 46 GLU A N 9
ATOM 14670 C CA . GLU A 1 35 ? -25.782 -7.444 -7.448 1.00 0.00 46 GLU A CA 9
ATOM 14671 C C . GLU A 1 35 ? -25.959 -7.386 -5.915 1.00 0.00 46 GLU A C 9
ATOM 14672 O O . GLU A 1 35 ? -26.571 -8.278 -5.318 1.00 0.00 46 GLU A O 9
ATOM 14684 N N . VAL A 1 36 ? -25.404 -6.329 -5.291 1.00 0.00 47 VAL A N 9
ATOM 14685 C CA . VAL A 1 36 ? -25.510 -6.079 -3.838 1.00 0.00 47 VAL A CA 9
ATOM 14686 C C . VAL A 1 36 ? -26.162 -4.708 -3.601 1.00 0.00 47 VAL A C 9
ATOM 14687 O O . VAL A 1 36 ? -25.619 -3.690 -4.027 1.00 0.00 47 VAL A O 9
ATOM 14700 N N . THR A 1 37 ? -27.330 -4.700 -2.936 1.00 0.00 48 THR A N 9
ATOM 14701 C CA . THR A 1 37 ? -28.023 -3.468 -2.519 1.00 0.00 48 THR A CA 9
ATOM 14702 C C . THR A 1 37 ? -27.888 -3.249 -0.991 1.00 0.00 48 THR A C 9
ATOM 14703 O O . THR A 1 37 ? -27.935 -2.110 -0.520 1.00 0.00 48 THR A O 9
ATOM 14714 N N . THR A 1 38 ? -27.716 -4.354 -0.222 1.00 0.00 49 THR A N 9
ATOM 14715 C CA . THR A 1 38 ? -27.679 -4.323 1.269 1.00 0.00 49 THR A CA 9
ATOM 14716 C C . THR A 1 38 ? -26.336 -4.858 1.802 1.00 0.00 49 THR A C 9
ATOM 14717 O O . THR A 1 38 ? -25.642 -5.607 1.105 1.00 0.00 49 THR A O 9
ATOM 14728 N N . GLU A 1 39 ? -26.000 -4.491 3.063 1.00 0.00 50 GLU A N 9
ATOM 14729 C CA . GLU A 1 39 ? -24.771 -4.946 3.744 1.00 0.00 50 GLU A CA 9
ATOM 14730 C C . GLU A 1 39 ? -24.785 -6.466 3.976 1.00 0.00 50 GLU A C 9
ATOM 14731 O O . GLU A 1 39 ? -23.726 -7.100 3.974 1.00 0.00 50 GLU A O 9
ATOM 14743 N N . GLU A 1 40 ? -25.988 -7.034 4.157 1.00 0.00 51 GLU A N 9
ATOM 14744 C CA . GLU A 1 40 ? -26.176 -8.488 4.311 1.00 0.00 51 GLU A CA 9
ATOM 14745 C C . GLU A 1 40 ? -25.598 -9.231 3.093 1.00 0.00 51 GLU A C 9
ATOM 14746 O O . GLU A 1 40 ? -24.792 -10.150 3.235 1.00 0.00 51 GLU A O 9
ATOM 14758 N N . GLN A 1 41 ? -25.983 -8.756 1.898 1.00 0.00 52 GLN A N 9
ATOM 14759 C CA . GLN A 1 41 ? -25.497 -9.303 0.619 1.00 0.00 52 GLN A CA 9
ATOM 14760 C C . GLN A 1 41 ? -23.993 -9.017 0.433 1.00 0.00 52 GLN A C 9
ATOM 14761 O O . GLN A 1 41 ? -23.279 -9.838 -0.118 1.00 0.00 52 GLN A O 9
ATOM 14775 N N . ALA A 1 42 ? -23.546 -7.848 0.935 1.00 0.00 53 ALA A N 9
ATOM 14776 C CA . ALA A 1 42 ? -22.167 -7.336 0.762 1.00 0.00 53 ALA A CA 9
ATOM 14777 C C . ALA A 1 42 ? -21.118 -8.196 1.489 1.00 0.00 53 ALA A C 9
ATOM 14778 O O . ALA A 1 42 ? -20.067 -8.514 0.925 1.00 0.00 53 ALA A O 9
ATOM 14785 N N . ARG A 1 43 ? -21.415 -8.541 2.749 1.00 0.00 54 ARG A N 9
ATOM 14786 C CA . ARG A 1 43 ? -20.531 -9.370 3.596 1.00 0.00 54 ARG A CA 9
ATOM 14787 C C . ARG A 1 43 ? -20.559 -10.837 3.119 1.00 0.00 54 ARG A C 9
ATOM 14788 O O . ARG A 1 43 ? -19.527 -11.525 3.149 1.00 0.00 54 ARG A O 9
ATOM 14809 N N . ARG A 1 44 ? -21.751 -11.291 2.648 1.00 0.00 55 ARG A N 9
ATOM 14810 C CA . ARG A 1 44 ? -21.905 -12.606 1.988 1.00 0.00 55 ARG A CA 9
ATOM 14811 C C . ARG A 1 44 ? -21.131 -12.646 0.660 1.00 0.00 55 ARG A C 9
ATOM 14812 O O . ARG A 1 44 ? -20.701 -13.713 0.230 1.00 0.00 55 ARG A O 9
ATOM 14833 N N . LEU A 1 45 ? -20.985 -11.477 0.018 1.00 0.00 56 LEU A N 9
ATOM 14834 C CA . LEU A 1 45 ? -20.320 -11.354 -1.284 1.00 0.00 56 LEU A CA 9
ATOM 14835 C C . LEU A 1 45 ? -18.796 -11.397 -1.109 1.00 0.00 56 LEU A C 9
ATOM 14836 O O . LEU A 1 45 ? -18.113 -12.097 -1.851 1.00 0.00 56 LEU A O 9
ATOM 14852 N N . ILE A 1 46 ? -18.283 -10.651 -0.113 1.00 0.00 57 ILE A N 9
ATOM 14853 C CA . ILE A 1 46 ? -16.830 -10.498 0.108 1.00 0.00 57 ILE A CA 9
ATOM 14854 C C . ILE A 1 46 ? -16.217 -11.871 0.513 1.00 0.00 57 ILE A C 9
ATOM 14855 O O . ILE A 1 46 ? -15.134 -12.260 0.020 1.00 0.00 57 ILE A O 9
ATOM 14871 N N . GLU A 1 47 ? -16.945 -12.630 1.371 1.00 0.00 58 GLU A N 9
ATOM 14872 C CA . GLU A 1 47 ? -16.545 -14.003 1.701 1.00 0.00 58 GLU A CA 9
ATOM 14873 C C . GLU A 1 47 ? -16.633 -14.877 0.434 1.00 0.00 58 GLU A C 9
ATOM 14874 O O . GLU A 1 47 ? -15.665 -15.529 0.103 1.00 0.00 58 GLU A O 9
ATOM 14886 N N . PHE A 1 48 ? -17.775 -14.771 -0.310 1.00 0.00 59 PHE A N 9
ATOM 14887 C CA . PHE A 1 48 ? -18.078 -15.568 -1.533 1.00 0.00 59 PHE A CA 9
ATOM 14888 C C . PHE A 1 48 ? -16.922 -15.536 -2.539 1.00 0.00 59 PHE A C 9
ATOM 14889 O O . PHE A 1 48 ? -16.459 -16.587 -2.970 1.00 0.00 59 PHE A O 9
ATOM 14906 N N . LEU A 1 49 ? -16.458 -14.326 -2.885 1.00 0.00 60 LEU A N 9
ATOM 14907 C CA . LEU A 1 49 ? -15.458 -14.139 -3.945 1.00 0.00 60 LEU A CA 9
ATOM 14908 C C . LEU A 1 49 ? -14.100 -14.724 -3.539 1.00 0.00 60 LEU A C 9
ATOM 14909 O O . LEU A 1 49 ? -13.459 -15.403 -4.347 1.00 0.00 60 LEU A O 9
ATOM 14925 N N . ARG A 1 50 ? -13.691 -14.530 -2.254 1.00 0.00 61 ARG A N 9
ATOM 14926 C CA . ARG A 1 50 ? -12.412 -15.107 -1.767 1.00 0.00 61 ARG A CA 9
ATOM 14927 C C . ARG A 1 50 ? -12.568 -16.595 -1.353 1.00 0.00 61 ARG A C 9
ATOM 14928 O O . ARG A 1 50 ? -11.578 -17.273 -1.061 1.00 0.00 61 ARG A O 9
ATOM 14949 N N . ARG A 1 51 ? -13.822 -17.077 -1.319 1.00 0.00 62 ARG A N 9
ATOM 14950 C CA . ARG A 1 51 ? -14.171 -18.482 -0.983 1.00 0.00 62 ARG A CA 9
ATOM 14951 C C . ARG A 1 51 ? -14.350 -19.309 -2.273 1.00 0.00 62 ARG A C 9
ATOM 14952 O O . ARG A 1 51 ? -14.256 -20.541 -2.259 1.00 0.00 62 ARG A O 9
ATOM 14973 N N . PHE A 1 52 ? -14.609 -18.597 -3.381 1.00 0.00 63 PHE A N 9
ATOM 14974 C CA . PHE A 1 52 ? -14.760 -19.180 -4.724 1.00 0.00 63 PHE A CA 9
ATOM 14975 C C . PHE A 1 52 ? -13.363 -19.286 -5.367 1.00 0.00 63 PHE A C 9
ATOM 14976 O O . PHE A 1 52 ? -12.436 -18.594 -4.931 1.00 0.00 63 PHE A O 9
ATOM 14993 N N . ILE A 1 53 ? -13.225 -20.161 -6.390 1.00 0.00 64 ILE A N 9
ATOM 14994 C CA . ILE A 1 53 ? -11.927 -20.440 -7.065 1.00 0.00 64 ILE A CA 9
ATOM 14995 C C . ILE A 1 53 ? -10.889 -20.960 -6.064 1.00 0.00 64 ILE A C 9
ATOM 14996 O O . ILE A 1 53 ? -11.113 -21.966 -5.381 1.00 0.00 64 ILE A O 9
ATOM 15012 N N . SER B 1 1 ? -36.946 1.505 -19.757 1.00 0.00 12 SER B N 9
ATOM 15013 C CA . SER B 1 1 ? -37.446 0.143 -19.652 1.00 0.00 12 SER B CA 9
ATOM 15014 C C . SER B 1 1 ? -36.463 -0.729 -18.836 1.00 0.00 12 SER B C 9
ATOM 15015 O O . SER B 1 1 ? -35.378 -1.075 -19.318 1.00 0.00 12 SER B O 9
ATOM 15023 N N . GLY B 1 2 ? -36.852 -1.052 -17.589 1.00 0.00 13 GLY B N 9
ATOM 15024 C CA . GLY B 1 2 ? -36.025 -1.841 -16.672 1.00 0.00 13 GLY B CA 9
ATOM 15025 C C . GLY B 1 2 ? -36.380 -3.319 -16.707 1.00 0.00 13 GLY B C 9
ATOM 15026 O O . GLY B 1 2 ? -37.164 -3.793 -15.875 1.00 0.00 13 GLY B O 9
ATOM 15030 N N . LEU B 1 3 ? -35.814 -4.040 -17.687 1.00 0.00 14 LEU B N 9
ATOM 15031 C CA . LEU B 1 3 ? -36.041 -5.488 -17.870 1.00 0.00 14 LEU B CA 9
ATOM 15032 C C . LEU B 1 3 ? -35.275 -6.289 -16.796 1.00 0.00 14 LEU B C 9
ATOM 15033 O O . LEU B 1 3 ? -34.071 -6.069 -16.598 1.00 0.00 14 LEU B O 9
ATOM 15049 N N . VAL B 1 4 ? -35.989 -7.206 -16.108 1.00 0.00 15 VAL B N 9
ATOM 15050 C CA . VAL B 1 4 ? -35.395 -8.100 -15.096 1.00 0.00 15 VAL B CA 9
ATOM 15051 C C . VAL B 1 4 ? -34.497 -9.175 -15.775 1.00 0.00 15 VAL B C 9
ATOM 15052 O O . VAL B 1 4 ? -34.960 -9.888 -16.674 1.00 0.00 15 VAL B O 9
ATOM 15065 N N . PRO B 1 5 ? -33.178 -9.276 -15.405 1.00 0.00 16 PRO B N 9
ATOM 15066 C CA . PRO B 1 5 ? -32.242 -10.248 -16.016 1.00 0.00 16 PRO B CA 9
ATOM 15067 C C . PRO B 1 5 ? -32.256 -11.623 -15.305 1.00 0.00 16 PRO B C 9
ATOM 15068 O O . PRO B 1 5 ? -33.164 -11.925 -14.517 1.00 0.00 16 PRO B O 9
ATOM 15079 N N . ARG B 1 6 ? -31.264 -12.467 -15.641 1.00 0.00 17 ARG B N 9
ATOM 15080 C CA . ARG B 1 6 ? -31.020 -13.758 -14.965 1.00 0.00 17 ARG B CA 9
ATOM 15081 C C . ARG B 1 6 ? -30.033 -13.581 -13.791 1.00 0.00 17 ARG B C 9
ATOM 15082 O O . ARG B 1 6 ? -29.541 -12.473 -13.533 1.00 0.00 17 ARG B O 9
ATOM 15103 N N . GLY B 1 7 ? -29.769 -14.691 -13.080 1.00 0.00 18 GLY B N 9
ATOM 15104 C CA . GLY B 1 7 ? -28.839 -14.710 -11.944 1.00 0.00 18 GLY B CA 9
ATOM 15105 C C . GLY B 1 7 ? -29.406 -15.460 -10.747 1.00 0.00 18 GLY B C 9
ATOM 15106 O O . GLY B 1 7 ? -29.229 -15.039 -9.601 1.00 0.00 18 GLY B O 9
ATOM 15110 N N . SER B 1 8 ? -30.102 -16.580 -11.017 1.00 0.00 19 SER B N 9
ATOM 15111 C CA . SER B 1 8 ? -30.627 -17.481 -9.966 1.00 0.00 19 SER B CA 9
ATOM 15112 C C . SER B 1 8 ? -29.510 -18.410 -9.439 1.00 0.00 19 SER B C 9
ATOM 15113 O O . SER B 1 8 ? -29.576 -18.919 -8.315 1.00 0.00 19 SER B O 9
ATOM 15121 N N . HIS B 1 9 ? -28.494 -18.633 -10.294 1.00 0.00 20 HIS B N 9
ATOM 15122 C CA . HIS B 1 9 ? -27.302 -19.455 -9.989 1.00 0.00 20 HIS B CA 9
ATOM 15123 C C . HIS B 1 9 ? -26.023 -18.671 -10.352 1.00 0.00 20 HIS B C 9
ATOM 15124 O O . HIS B 1 9 ? -26.095 -17.556 -10.894 1.00 0.00 20 HIS B O 9
ATOM 15139 N N . MET B 1 10 ? -24.859 -19.273 -10.045 1.00 0.00 21 MET B N 9
ATOM 15140 C CA . MET B 1 10 ? -23.535 -18.728 -10.405 1.00 0.00 21 MET B CA 9
ATOM 15141 C C . MET B 1 10 ? -22.563 -19.901 -10.643 1.00 0.00 21 MET B C 9
ATOM 15142 O O . MET B 1 10 ? -22.492 -20.826 -9.827 1.00 0.00 21 MET B O 9
ATOM 15156 N N . ASP B 1 11 ? -21.839 -19.853 -11.775 1.00 0.00 22 ASP B N 9
ATOM 15157 C CA . ASP B 1 11 ? -20.823 -20.863 -12.159 1.00 0.00 22 ASP B CA 9
ATOM 15158 C C . ASP B 1 11 ? -19.887 -20.237 -13.210 1.00 0.00 22 ASP B C 9
ATOM 15159 O O . ASP B 1 11 ? -20.272 -19.265 -13.858 1.00 0.00 22 ASP B O 9
ATOM 15168 N N . LEU B 1 12 ? -18.672 -20.800 -13.365 1.00 0.00 23 LEU B N 9
ATOM 15169 C CA . LEU B 1 12 ? -17.641 -20.279 -14.295 1.00 0.00 23 LEU B CA 9
ATOM 15170 C C . LEU B 1 12 ? -18.154 -20.356 -15.756 1.00 0.00 23 LEU B C 9
ATOM 15171 O O . LEU B 1 12 ? -18.188 -19.343 -16.465 1.00 0.00 23 LEU B O 9
ATOM 15187 N N . GLU B 1 13 ? -18.576 -21.565 -16.164 1.00 0.00 24 GLU B N 9
ATOM 15188 C CA . GLU B 1 13 ? -19.046 -21.855 -17.535 1.00 0.00 24 GLU B CA 9
ATOM 15189 C C . GLU B 1 13 ? -20.378 -21.152 -17.831 1.00 0.00 24 GLU B C 9
ATOM 15190 O O . GLU B 1 13 ? -20.632 -20.737 -18.965 1.00 0.00 24 GLU B O 9
ATOM 15202 N N . GLU B 1 14 ? -21.214 -21.042 -16.791 1.00 0.00 25 GLU B N 9
ATOM 15203 C CA . GLU B 1 14 ? -22.517 -20.360 -16.863 1.00 0.00 25 GLU B CA 9
ATOM 15204 C C . GLU B 1 14 ? -22.337 -18.839 -17.062 1.00 0.00 25 GLU B C 9
ATOM 15205 O O . GLU B 1 14 ? -23.088 -18.205 -17.811 1.00 0.00 25 GLU B O 9
ATOM 15217 N N . LEU B 1 15 ? -21.310 -18.279 -16.404 1.00 0.00 26 LEU B N 9
ATOM 15218 C CA . LEU B 1 15 ? -20.963 -16.847 -16.511 1.00 0.00 26 LEU B CA 9
ATOM 15219 C C . LEU B 1 15 ? -20.352 -16.584 -17.904 1.00 0.00 26 LEU B C 9
ATOM 15220 O O . LEU B 1 15 ? -20.648 -15.568 -18.533 1.00 0.00 26 LEU B O 9
ATOM 15236 N N . GLU B 1 16 ? -19.530 -17.550 -18.369 1.00 0.00 27 GLU B N 9
ATOM 15237 C CA . GLU B 1 16 ? -18.805 -17.467 -19.651 1.00 0.00 27 GLU B CA 9
ATOM 15238 C C . GLU B 1 16 ? -19.774 -17.474 -20.850 1.00 0.00 27 GLU B C 9
ATOM 15239 O O . GLU B 1 16 ? -19.621 -16.681 -21.788 1.00 0.00 27 GLU B O 9
ATOM 15251 N N . GLU B 1 17 ? -20.771 -18.370 -20.806 1.00 0.00 28 GLU B N 9
ATOM 15252 C CA . GLU B 1 17 ? -21.770 -18.487 -21.879 1.00 0.00 28 GLU B CA 9
ATOM 15253 C C . GLU B 1 17 ? -22.681 -17.245 -21.891 1.00 0.00 28 GLU B C 9
ATOM 15254 O O . GLU B 1 17 ? -23.046 -16.748 -22.958 1.00 0.00 28 GLU B O 9
ATOM 15266 N N . ASP B 1 18 ? -22.993 -16.730 -20.687 1.00 0.00 29 ASP B N 9
ATOM 15267 C CA . ASP B 1 18 ? -23.918 -15.599 -20.512 1.00 0.00 29 ASP B CA 9
ATOM 15268 C C . ASP B 1 18 ? -23.286 -14.275 -20.989 1.00 0.00 29 ASP B C 9
ATOM 15269 O O . ASP B 1 18 ? -23.987 -13.429 -21.566 1.00 0.00 29 ASP B O 9
ATOM 15278 N N . LEU B 1 19 ? -21.960 -14.099 -20.753 1.00 0.00 30 LEU B N 9
ATOM 15279 C CA . LEU B 1 19 ? -21.248 -12.880 -21.189 1.00 0.00 30 LEU B CA 9
ATOM 15280 C C . LEU B 1 19 ? -21.088 -12.860 -22.713 1.00 0.00 30 LEU B C 9
ATOM 15281 O O . LEU B 1 19 ? -21.175 -11.799 -23.326 1.00 0.00 30 LEU B O 9
ATOM 15297 N N . LYS B 1 20 ? -20.879 -14.056 -23.319 1.00 0.00 31 LYS B N 9
ATOM 15298 C CA . LYS B 1 20 ? -20.877 -14.215 -24.788 1.00 0.00 31 LYS B CA 9
ATOM 15299 C C . LYS B 1 20 ? -22.231 -13.769 -25.355 1.00 0.00 31 LYS B C 9
ATOM 15300 O O . LYS B 1 20 ? -22.291 -12.905 -26.216 1.00 0.00 31 LYS B O 9
ATOM 15319 N N . GLN B 1 21 ? -23.293 -14.356 -24.787 1.00 0.00 32 GLN B N 9
ATOM 15320 C CA . GLN B 1 21 ? -24.699 -14.155 -25.184 1.00 0.00 32 GLN B CA 9
ATOM 15321 C C . GLN B 1 21 ? -25.086 -12.654 -25.206 1.00 0.00 32 GLN B C 9
ATOM 15322 O O . GLN B 1 21 ? -25.672 -12.157 -26.186 1.00 0.00 32 GLN B O 9
ATOM 15336 N N . ALA B 1 22 ? -24.695 -11.948 -24.129 1.00 0.00 33 ALA B N 9
ATOM 15337 C CA . ALA B 1 22 ? -24.926 -10.502 -23.969 1.00 0.00 33 ALA B CA 9
ATOM 15338 C C . ALA B 1 22 ? -24.240 -9.701 -25.095 1.00 0.00 33 ALA B C 9
ATOM 15339 O O . ALA B 1 22 ? -24.864 -8.840 -25.721 1.00 0.00 33 ALA B O 9
ATOM 15346 N N . LEU B 1 23 ? -22.964 -10.027 -25.363 1.00 0.00 34 LEU B N 9
ATOM 15347 C CA . LEU B 1 23 ? -22.159 -9.343 -26.397 1.00 0.00 34 LEU B CA 9
ATOM 15348 C C . LEU B 1 23 ? -22.624 -9.714 -27.826 1.00 0.00 34 LEU B C 9
ATOM 15349 O O . LEU B 1 23 ? -22.448 -8.917 -28.752 1.00 0.00 34 LEU B O 9
ATOM 15365 N N . ARG B 1 24 ? -23.228 -10.918 -27.982 1.00 0.00 35 ARG B N 9
ATOM 15366 C CA . ARG B 1 24 ? -23.736 -11.407 -29.291 1.00 0.00 35 ARG B CA 9
ATOM 15367 C C . ARG B 1 24 ? -24.904 -10.543 -29.787 1.00 0.00 35 ARG B C 9
ATOM 15368 O O . ARG B 1 24 ? -25.015 -10.276 -30.993 1.00 0.00 35 ARG B O 9
ATOM 15389 N N . GLU B 1 25 ? -25.790 -10.130 -28.856 1.00 0.00 36 GLU B N 9
ATOM 15390 C CA . GLU B 1 25 ? -26.902 -9.219 -29.198 1.00 0.00 36 GLU B CA 9
ATOM 15391 C C . GLU B 1 25 ? -26.452 -7.738 -29.186 1.00 0.00 36 GLU B C 9
ATOM 15392 O O . GLU B 1 25 ? -27.149 -6.877 -29.735 1.00 0.00 36 GLU B O 9
ATOM 15404 N N . GLY B 1 26 ? -25.293 -7.453 -28.551 1.00 0.00 37 GLY B N 9
ATOM 15405 C CA . GLY B 1 26 ? -24.683 -6.110 -28.578 1.00 0.00 37 GLY B CA 9
ATOM 15406 C C . GLY B 1 26 ? -24.882 -5.319 -27.287 1.00 0.00 37 GLY B C 9
ATOM 15407 O O . GLY B 1 26 ? -25.287 -4.148 -27.318 1.00 0.00 37 GLY B O 9
ATOM 15411 N N . ARG B 1 27 ? -24.594 -5.967 -26.147 1.00 0.00 38 ARG B N 9
ATOM 15412 C CA . ARG B 1 27 ? -24.592 -5.322 -24.815 1.00 0.00 38 ARG B CA 9
ATOM 15413 C C . ARG B 1 27 ? -23.142 -5.076 -24.344 1.00 0.00 38 ARG B C 9
ATOM 15414 O O . ARG B 1 27 ? -22.191 -5.158 -25.130 1.00 0.00 38 ARG B O 9
ATOM 15435 N N . LYS B 1 28 ? -23.012 -4.752 -23.048 1.00 0.00 39 LYS B N 9
ATOM 15436 C CA . LYS B 1 28 ? -21.743 -4.732 -22.316 1.00 0.00 39 LYS B CA 9
ATOM 15437 C C . LYS B 1 28 ? -21.988 -5.436 -20.967 1.00 0.00 39 LYS B C 9
ATOM 15438 O O . LYS B 1 28 ? -23.014 -5.198 -20.305 1.00 0.00 39 LYS B O 9
ATOM 15457 N N . VAL B 1 29 ? -21.079 -6.340 -20.596 1.00 0.00 40 VAL B N 9
ATOM 15458 C CA . VAL B 1 29 ? -21.217 -7.166 -19.390 1.00 0.00 40 VAL B CA 9
ATOM 15459 C C . VAL B 1 29 ? -20.556 -6.458 -18.202 1.00 0.00 40 VAL B C 9
ATOM 15460 O O . VAL B 1 29 ? -19.344 -6.220 -18.205 1.00 0.00 40 VAL B O 9
ATOM 15473 N N . ASN B 1 30 ? -21.375 -6.097 -17.214 1.00 0.00 41 ASN B N 9
ATOM 15474 C CA . ASN B 1 30 ? -20.917 -5.480 -15.970 1.00 0.00 41 ASN B CA 9
ATOM 15475 C C . ASN B 1 30 ? -20.660 -6.574 -14.921 1.00 0.00 41 ASN B C 9
ATOM 15476 O O . ASN B 1 30 ? -21.566 -7.340 -14.561 1.00 0.00 41 ASN B O 9
ATOM 15487 N N . ILE B 1 31 ? -19.402 -6.635 -14.463 1.00 0.00 42 ILE B N 9
ATOM 15488 C CA . ILE B 1 31 ? -18.908 -7.613 -13.476 1.00 0.00 42 ILE B CA 9
ATOM 15489 C C . ILE B 1 31 ? -18.122 -6.880 -12.354 1.00 0.00 42 ILE B C 9
ATOM 15490 O O . ILE B 1 31 ? -18.171 -5.647 -12.270 1.00 0.00 42 ILE B O 9
ATOM 15506 N N . LEU B 1 32 ? -17.417 -7.662 -11.490 1.00 0.00 43 LEU B N 9
ATOM 15507 C CA . LEU B 1 32 ? -16.685 -7.149 -10.306 1.00 0.00 43 LEU B CA 9
ATOM 15508 C C . LEU B 1 32 ? -15.660 -6.052 -10.681 1.00 0.00 43 LEU B C 9
ATOM 15509 O O . LEU B 1 32 ? -14.622 -6.328 -11.278 1.00 0.00 43 LEU B O 9
ATOM 15525 N N . GLY B 1 33 ? -16.052 -4.779 -10.425 1.00 0.00 44 GLY B N 9
ATOM 15526 C CA . GLY B 1 33 ? -15.188 -3.602 -10.637 1.00 0.00 44 GLY B CA 9
ATOM 15527 C C . GLY B 1 33 ? -14.776 -3.353 -12.097 1.00 0.00 44 GLY B C 9
ATOM 15528 O O . GLY B 1 33 ? -13.957 -2.467 -12.362 1.00 0.00 44 GLY B O 9
ATOM 15532 N N . ILE B 1 34 ? -15.352 -4.133 -13.037 1.00 0.00 45 ILE B N 9
ATOM 15533 C CA . ILE B 1 34 ? -14.980 -4.124 -14.470 1.00 0.00 45 ILE B CA 9
ATOM 15534 C C . ILE B 1 34 ? -16.270 -4.095 -15.327 1.00 0.00 45 ILE B C 9
ATOM 15535 O O . ILE B 1 34 ? -17.338 -4.515 -14.872 1.00 0.00 45 ILE B O 9
ATOM 15551 N N . GLU B 1 35 ? -16.155 -3.578 -16.558 1.00 0.00 46 GLU B N 9
ATOM 15552 C CA . GLU B 1 35 ? -17.218 -3.623 -17.573 1.00 0.00 46 GLU B CA 9
ATOM 15553 C C . GLU B 1 35 ? -16.578 -4.011 -18.919 1.00 0.00 46 GLU B C 9
ATOM 15554 O O . GLU B 1 35 ? -15.850 -3.211 -19.517 1.00 0.00 46 GLU B O 9
ATOM 15566 N N . VAL B 1 36 ? -16.812 -5.254 -19.372 1.00 0.00 47 VAL B N 9
ATOM 15567 C CA . VAL B 1 36 ? -16.254 -5.759 -20.641 1.00 0.00 47 VAL B CA 9
ATOM 15568 C C . VAL B 1 36 ? -17.260 -5.555 -21.784 1.00 0.00 47 VAL B C 9
ATOM 15569 O O . VAL B 1 36 ? -18.416 -5.982 -21.703 1.00 0.00 47 VAL B O 9
ATOM 15582 N N . THR B 1 37 ? -16.812 -4.851 -22.823 1.00 0.00 48 THR B N 9
ATOM 15583 C CA . THR B 1 37 ? -17.650 -4.430 -23.949 1.00 0.00 48 THR B CA 9
ATOM 15584 C C . THR B 1 37 ? -17.377 -5.299 -25.194 1.00 0.00 48 THR B C 9
ATOM 15585 O O . THR B 1 37 ? -18.276 -5.516 -26.012 1.00 0.00 48 THR B O 9
ATOM 15596 N N . THR B 1 38 ? -16.121 -5.781 -25.341 1.00 0.00 49 THR B N 9
ATOM 15597 C CA . THR B 1 38 ? -15.711 -6.625 -26.487 1.00 0.00 49 THR B CA 9
ATOM 15598 C C . THR B 1 38 ? -15.352 -8.047 -26.029 1.00 0.00 49 THR B C 9
ATOM 15599 O O . THR B 1 38 ? -15.174 -8.306 -24.830 1.00 0.00 49 THR B O 9
ATOM 15610 N N . GLU B 1 39 ? -15.226 -8.949 -27.017 1.00 0.00 50 GLU B N 9
ATOM 15611 C CA . GLU B 1 39 ? -14.896 -10.371 -26.808 1.00 0.00 50 GLU B CA 9
ATOM 15612 C C . GLU B 1 39 ? -13.441 -10.551 -26.320 1.00 0.00 50 GLU B C 9
ATOM 15613 O O . GLU B 1 39 ? -13.142 -11.511 -25.601 1.00 0.00 50 GLU B O 9
ATOM 15625 N N . GLU B 1 40 ? -12.552 -9.610 -26.716 1.00 0.00 51 GLU B N 9
ATOM 15626 C CA . GLU B 1 40 ? -11.136 -9.587 -26.274 1.00 0.00 51 GLU B CA 9
ATOM 15627 C C . GLU B 1 40 ? -11.081 -9.331 -24.761 1.00 0.00 51 GLU B C 9
ATOM 15628 O O . GLU B 1 40 ? -10.402 -10.036 -24.014 1.00 0.00 51 GLU B O 9
ATOM 15640 N N . GLN B 1 41 ? -11.858 -8.324 -24.335 1.00 0.00 52 GLN B N 9
ATOM 15641 C CA . GLN B 1 41 ? -11.982 -7.934 -22.923 1.00 0.00 52 GLN B CA 9
ATOM 15642 C C . GLN B 1 41 ? -12.658 -9.056 -22.104 1.00 0.00 52 GLN B C 9
ATOM 15643 O O . GLN B 1 41 ? -12.291 -9.298 -20.957 1.00 0.00 52 GLN B O 9
ATOM 15657 N N . ALA B 1 42 ? -13.631 -9.737 -22.739 1.00 0.00 53 ALA B N 9
ATOM 15658 C CA . ALA B 1 42 ? -14.469 -10.773 -22.101 1.00 0.00 53 ALA B CA 9
ATOM 15659 C C . ALA B 1 42 ? -13.683 -12.066 -21.797 1.00 0.00 53 ALA B C 9
ATOM 15660 O O . ALA B 1 42 ? -13.896 -12.690 -20.752 1.00 0.00 53 ALA B O 9
ATOM 15667 N N . ARG B 1 43 ? -12.792 -12.467 -22.726 1.00 0.00 54 ARG B N 9
ATOM 15668 C CA . ARG B 1 43 ? -11.941 -13.672 -22.557 1.00 0.00 54 ARG B CA 9
ATOM 15669 C C . ARG B 1 43 ? -10.795 -13.385 -21.564 1.00 0.00 54 ARG B C 9
ATOM 15670 O O . ARG B 1 43 ? -10.381 -14.276 -20.814 1.00 0.00 54 ARG B O 9
ATOM 15691 N N . ARG B 1 44 ? -10.317 -12.115 -21.555 1.00 0.00 55 ARG B N 9
ATOM 15692 C CA . ARG B 1 44 ? -9.348 -11.619 -20.553 1.00 0.00 55 ARG B CA 9
ATOM 15693 C C . ARG B 1 44 ? -9.984 -11.574 -19.155 1.00 0.00 55 ARG B C 9
ATOM 15694 O O . ARG B 1 44 ? -9.300 -11.773 -18.149 1.00 0.00 55 ARG B O 9
ATOM 15715 N N . LEU B 1 45 ? -11.292 -11.296 -19.121 1.00 0.00 56 LEU B N 9
ATOM 15716 C CA . LEU B 1 45 ? -12.083 -11.238 -17.883 1.00 0.00 56 LEU B CA 9
ATOM 15717 C C . LEU B 1 45 ? -12.312 -12.648 -17.323 1.00 0.00 56 LEU B C 9
ATOM 15718 O O . LEU B 1 45 ? -12.231 -12.841 -16.109 1.00 0.00 56 LEU B O 9
ATOM 15734 N N . ILE B 1 46 ? -12.596 -13.616 -18.209 1.00 0.00 57 ILE B N 9
ATOM 15735 C CA . ILE B 1 46 ? -12.790 -15.025 -17.819 1.00 0.00 57 ILE B CA 9
ATOM 15736 C C . ILE B 1 46 ? -11.519 -15.593 -17.190 1.00 0.00 57 ILE B C 9
ATOM 15737 O O . ILE B 1 46 ? -11.565 -16.143 -16.079 1.00 0.00 57 ILE B O 9
ATOM 15753 N N . GLU B 1 47 ? -10.387 -15.424 -17.885 1.00 0.00 58 GLU B N 9
ATOM 15754 C CA . GLU B 1 47 ? -9.100 -15.942 -17.407 1.00 0.00 58 GLU B CA 9
ATOM 15755 C C . GLU B 1 47 ? -8.635 -15.181 -16.146 1.00 0.00 58 GLU B C 9
ATOM 15756 O O . GLU B 1 47 ? -7.866 -15.718 -15.340 1.00 0.00 58 GLU B O 9
ATOM 15768 N N . PHE B 1 48 ? -9.134 -13.936 -15.990 1.00 0.00 59 PHE B N 9
ATOM 15769 C CA . PHE B 1 48 ? -8.902 -13.134 -14.791 1.00 0.00 59 PHE B CA 9
ATOM 15770 C C . PHE B 1 48 ? -9.607 -13.784 -13.585 1.00 0.00 59 PHE B C 9
ATOM 15771 O O . PHE B 1 48 ? -8.933 -14.264 -12.688 1.00 0.00 59 PHE B O 9
ATOM 15788 N N . LEU B 1 49 ? -10.957 -13.896 -13.633 1.00 0.00 60 LEU B N 9
ATOM 15789 C CA . LEU B 1 49 ? -11.769 -14.298 -12.456 1.00 0.00 60 LEU B CA 9
ATOM 15790 C C . LEU B 1 49 ? -11.632 -15.794 -12.107 1.00 0.00 60 LEU B C 9
ATOM 15791 O O . LEU B 1 49 ? -11.974 -16.190 -10.997 1.00 0.00 60 LEU B O 9
ATOM 15807 N N . ARG B 1 50 ? -11.145 -16.621 -13.060 1.00 0.00 61 ARG B N 9
ATOM 15808 C CA . ARG B 1 50 ? -10.893 -18.063 -12.791 1.00 0.00 61 ARG B CA 9
ATOM 15809 C C . ARG B 1 50 ? -9.514 -18.268 -12.129 1.00 0.00 61 ARG B C 9
ATOM 15810 O O . ARG B 1 50 ? -9.185 -19.373 -11.692 1.00 0.00 61 ARG B O 9
ATOM 15831 N N . ARG B 1 51 ? -8.707 -17.190 -12.092 1.00 0.00 62 ARG B N 9
ATOM 15832 C CA . ARG B 1 51 ? -7.405 -17.151 -11.389 1.00 0.00 62 ARG B CA 9
ATOM 15833 C C . ARG B 1 51 ? -7.403 -16.068 -10.292 1.00 0.00 62 ARG B C 9
ATOM 15834 O O . ARG B 1 51 ? -6.421 -15.926 -9.555 1.00 0.00 62 ARG B O 9
ATOM 15855 N N . PHE B 1 52 ? -8.508 -15.316 -10.192 1.00 0.00 63 PHE B N 9
ATOM 15856 C CA . PHE B 1 52 ? -8.674 -14.219 -9.218 1.00 0.00 63 PHE B CA 9
ATOM 15857 C C . PHE B 1 52 ? -9.767 -14.593 -8.214 1.00 0.00 63 PHE B C 9
ATOM 15858 O O . PHE B 1 52 ? -10.647 -15.418 -8.497 1.00 0.00 63 PHE B O 9
ATOM 15875 N N . ILE B 1 53 ? -9.677 -13.979 -7.037 1.00 0.00 64 ILE B N 9
ATOM 15876 C CA . ILE B 1 53 ? -10.644 -14.114 -5.951 1.00 0.00 64 ILE B CA 9
ATOM 15877 C C . ILE B 1 53 ? -10.992 -12.686 -5.468 1.00 0.00 64 ILE B C 9
ATOM 15878 O O . ILE B 1 53 ? -12.181 -12.339 -5.415 1.00 0.00 64 ILE B O 9
ATOM 15895 N N . SER A 1 1 ? -11.445 7.786 0.853 1.00 0.00 12 SER A N 10
ATOM 15896 C CA . SER A 1 1 ? -10.839 6.581 0.241 1.00 0.00 12 SER A CA 10
ATOM 15897 C C . SER A 1 1 ? -11.956 5.691 -0.326 1.00 0.00 12 SER A C 10
ATOM 15898 O O . SER A 1 1 ? -13.054 5.642 0.234 1.00 0.00 12 SER A O 10
ATOM 15907 N N . GLY A 1 2 ? -11.662 4.984 -1.431 1.00 0.00 13 GLY A N 10
ATOM 15908 C CA . GLY A 1 2 ? -12.683 4.258 -2.193 1.00 0.00 13 GLY A CA 10
ATOM 15909 C C . GLY A 1 2 ? -13.155 5.084 -3.387 1.00 0.00 13 GLY A C 10
ATOM 15910 O O . GLY A 1 2 ? -13.648 6.200 -3.204 1.00 0.00 13 GLY A O 10
ATOM 15914 N N . LEU A 1 3 ? -12.967 4.536 -4.611 1.00 0.00 14 LEU A N 10
ATOM 15915 C CA . LEU A 1 3 ? -13.317 5.192 -5.901 1.00 0.00 14 LEU A CA 10
ATOM 15916 C C . LEU A 1 3 ? -12.484 6.468 -6.158 1.00 0.00 14 LEU A C 10
ATOM 15917 O O . LEU A 1 3 ? -12.833 7.278 -7.028 1.00 0.00 14 LEU A O 10
ATOM 15933 N N . VAL A 1 4 ? -11.369 6.622 -5.426 1.00 0.00 15 VAL A N 10
ATOM 15934 C CA . VAL A 1 4 ? -10.537 7.838 -5.483 1.00 0.00 15 VAL A CA 10
ATOM 15935 C C . VAL A 1 4 ? -9.603 7.827 -6.714 1.00 0.00 15 VAL A C 10
ATOM 15936 O O . VAL A 1 4 ? -9.224 6.748 -7.194 1.00 0.00 15 VAL A O 10
ATOM 15949 N N . PRO A 1 5 ? -9.234 9.033 -7.263 1.00 0.00 16 PRO A N 10
ATOM 15950 C CA . PRO A 1 5 ? -8.233 9.134 -8.345 1.00 0.00 16 PRO A CA 10
ATOM 15951 C C . PRO A 1 5 ? -6.830 8.787 -7.806 1.00 0.00 16 PRO A C 10
ATOM 15952 O O . PRO A 1 5 ? -6.482 9.180 -6.677 1.00 0.00 16 PRO A O 10
ATOM 15963 N N . ARG A 1 6 ? -6.064 8.032 -8.608 1.00 0.00 17 ARG A N 10
ATOM 15964 C CA . ARG A 1 6 ? -4.759 7.470 -8.211 1.00 0.00 17 ARG A CA 10
ATOM 15965 C C . ARG A 1 6 ? -4.911 6.467 -7.050 1.00 0.00 17 ARG A C 10
ATOM 15966 O O . ARG A 1 6 ? -4.037 6.372 -6.180 1.00 0.00 17 ARG A O 10
ATOM 15987 N N . GLY A 1 7 ? -6.032 5.710 -7.074 1.00 0.00 18 GLY A N 10
ATOM 15988 C CA . GLY A 1 7 ? -6.226 4.554 -6.183 1.00 0.00 18 GLY A CA 10
ATOM 15989 C C . GLY A 1 7 ? -5.187 3.459 -6.433 1.00 0.00 18 GLY A C 10
ATOM 15990 O O . GLY A 1 7 ? -4.435 3.540 -7.420 1.00 0.00 18 GLY A O 10
ATOM 15994 N N . SER A 1 8 ? -5.148 2.431 -5.563 1.00 0.00 19 SER A N 10
ATOM 15995 C CA . SER A 1 8 ? -4.098 1.390 -5.597 1.00 0.00 19 SER A CA 10
ATOM 15996 C C . SER A 1 8 ? -4.050 0.692 -6.978 1.00 0.00 19 SER A C 10
ATOM 15997 O O . SER A 1 8 ? -3.055 0.814 -7.711 1.00 0.00 19 SER A O 10
ATOM 16005 N N . HIS A 1 9 ? -5.165 0.022 -7.315 1.00 0.00 20 HIS A N 10
ATOM 16006 C CA . HIS A 1 9 ? -5.416 -0.597 -8.630 1.00 0.00 20 HIS A CA 10
ATOM 16007 C C . HIS A 1 9 ? -6.772 -1.305 -8.547 1.00 0.00 20 HIS A C 10
ATOM 16008 O O . HIS A 1 9 ? -7.776 -0.833 -9.089 1.00 0.00 20 HIS A O 10
ATOM 16023 N N . MET A 1 10 ? -6.770 -2.430 -7.821 1.00 0.00 21 MET A N 10
ATOM 16024 C CA . MET A 1 10 ? -7.951 -3.254 -7.568 1.00 0.00 21 MET A CA 10
ATOM 16025 C C . MET A 1 10 ? -7.528 -4.284 -6.525 1.00 0.00 21 MET A C 10
ATOM 16026 O O . MET A 1 10 ? -6.976 -5.339 -6.858 1.00 0.00 21 MET A O 10
ATOM 16040 N N . ASP A 1 11 ? -7.658 -3.899 -5.257 1.00 0.00 22 ASP A N 10
ATOM 16041 C CA . ASP A 1 11 ? -7.387 -4.781 -4.110 1.00 0.00 22 ASP A CA 10
ATOM 16042 C C . ASP A 1 11 ? -8.713 -5.298 -3.571 1.00 0.00 22 ASP A C 10
ATOM 16043 O O . ASP A 1 11 ? -9.758 -4.698 -3.831 1.00 0.00 22 ASP A O 10
ATOM 16052 N N . LEU A 1 12 ? -8.676 -6.409 -2.824 1.00 0.00 23 LEU A N 10
ATOM 16053 C CA . LEU A 1 12 ? -9.853 -6.893 -2.081 1.00 0.00 23 LEU A CA 10
ATOM 16054 C C . LEU A 1 12 ? -10.080 -6.013 -0.844 1.00 0.00 23 LEU A C 10
ATOM 16055 O O . LEU A 1 12 ? -11.215 -5.770 -0.439 1.00 0.00 23 LEU A O 10
ATOM 16071 N N . GLU A 1 13 ? -8.963 -5.553 -0.263 1.00 0.00 24 GLU A N 10
ATOM 16072 C CA . GLU A 1 13 ? -8.948 -4.627 0.887 1.00 0.00 24 GLU A CA 10
ATOM 16073 C C . GLU A 1 13 ? -9.603 -3.287 0.499 1.00 0.00 24 GLU A C 10
ATOM 16074 O O . GLU A 1 13 ? -10.287 -2.641 1.308 1.00 0.00 24 GLU A O 10
ATOM 16086 N N . GLU A 1 14 ? -9.382 -2.904 -0.770 1.00 0.00 25 GLU A N 10
ATOM 16087 C CA . GLU A 1 14 ? -9.910 -1.672 -1.361 1.00 0.00 25 GLU A CA 10
ATOM 16088 C C . GLU A 1 14 ? -11.382 -1.870 -1.759 1.00 0.00 25 GLU A C 10
ATOM 16089 O O . GLU A 1 14 ? -12.233 -1.071 -1.376 1.00 0.00 25 GLU A O 10
ATOM 16101 N N . LEU A 1 15 ? -11.664 -2.990 -2.479 1.00 0.00 26 LEU A N 10
ATOM 16102 C CA . LEU A 1 15 ? -13.020 -3.319 -2.995 1.00 0.00 26 LEU A CA 10
ATOM 16103 C C . LEU A 1 15 ? -14.033 -3.472 -1.855 1.00 0.00 26 LEU A C 10
ATOM 16104 O O . LEU A 1 15 ? -15.188 -3.054 -1.982 1.00 0.00 26 LEU A O 10
ATOM 16120 N N . GLU A 1 16 ? -13.581 -4.086 -0.748 1.00 0.00 27 GLU A N 10
ATOM 16121 C CA . GLU A 1 16 ? -14.412 -4.309 0.445 1.00 0.00 27 GLU A CA 10
ATOM 16122 C C . GLU A 1 16 ? -14.890 -2.964 1.005 1.00 0.00 27 GLU A C 10
ATOM 16123 O O . GLU A 1 16 ? -16.049 -2.817 1.392 1.00 0.00 27 GLU A O 10
ATOM 16135 N N . GLU A 1 17 ? -13.979 -1.981 0.998 1.00 0.00 28 GLU A N 10
ATOM 16136 C CA . GLU A 1 17 ? -14.269 -0.626 1.466 1.00 0.00 28 GLU A CA 10
ATOM 16137 C C . GLU A 1 17 ? -15.108 0.157 0.424 1.00 0.00 28 GLU A C 10
ATOM 16138 O O . GLU A 1 17 ? -15.946 0.968 0.809 1.00 0.00 28 GLU A O 10
ATOM 16150 N N . ASP A 1 18 ? -14.878 -0.112 -0.891 1.00 0.00 29 ASP A N 10
ATOM 16151 C CA . ASP A 1 18 ? -15.639 0.512 -2.011 1.00 0.00 29 ASP A CA 10
ATOM 16152 C C . ASP A 1 18 ? -17.138 0.213 -1.867 1.00 0.00 29 ASP A C 10
ATOM 16153 O O . ASP A 1 18 ? -17.978 1.115 -1.956 1.00 0.00 29 ASP A O 10
ATOM 16162 N N . LEU A 1 19 ? -17.452 -1.072 -1.630 1.00 0.00 30 LEU A N 10
ATOM 16163 C CA . LEU A 1 19 ? -18.838 -1.534 -1.503 1.00 0.00 30 LEU A CA 10
ATOM 16164 C C . LEU A 1 19 ? -19.455 -1.085 -0.167 1.00 0.00 30 LEU A C 10
ATOM 16165 O O . LEU A 1 19 ? -20.650 -0.836 -0.113 1.00 0.00 30 LEU A O 10
ATOM 16181 N N . LYS A 1 20 ? -18.621 -0.968 0.895 1.00 0.00 31 LYS A N 10
ATOM 16182 C CA . LYS A 1 20 ? -19.043 -0.380 2.190 1.00 0.00 31 LYS A CA 10
ATOM 16183 C C . LYS A 1 20 ? -19.486 1.089 1.999 1.00 0.00 31 LYS A C 10
ATOM 16184 O O . LYS A 1 20 ? -20.503 1.517 2.566 1.00 0.00 31 LYS A O 10
ATOM 16203 N N . GLN A 1 21 ? -18.715 1.833 1.178 1.00 0.00 32 GLN A N 10
ATOM 16204 C CA . GLN A 1 21 ? -19.032 3.226 0.811 1.00 0.00 32 GLN A CA 10
ATOM 16205 C C . GLN A 1 21 ? -20.355 3.278 0.036 1.00 0.00 32 GLN A C 10
ATOM 16206 O O . GLN A 1 21 ? -21.196 4.133 0.308 1.00 0.00 32 GLN A O 10
ATOM 16220 N N . ALA A 1 22 ? -20.528 2.320 -0.899 1.00 0.00 33 ALA A N 10
ATOM 16221 C CA . ALA A 1 22 ? -21.732 2.211 -1.741 1.00 0.00 33 ALA A CA 10
ATOM 16222 C C . ALA A 1 22 ? -22.997 2.038 -0.878 1.00 0.00 33 ALA A C 10
ATOM 16223 O O . ALA A 1 22 ? -23.974 2.765 -1.053 1.00 0.00 33 ALA A O 10
ATOM 16230 N N . LEU A 1 23 ? -22.926 1.106 0.088 1.00 0.00 34 LEU A N 10
ATOM 16231 C CA . LEU A 1 23 ? -24.044 0.779 0.998 1.00 0.00 34 LEU A CA 10
ATOM 16232 C C . LEU A 1 23 ? -24.521 2.026 1.763 1.00 0.00 34 LEU A C 10
ATOM 16233 O O . LEU A 1 23 ? -25.712 2.362 1.747 1.00 0.00 34 LEU A O 10
ATOM 16249 N N . ARG A 1 24 ? -23.556 2.717 2.398 1.00 0.00 35 ARG A N 10
ATOM 16250 C CA . ARG A 1 24 ? -23.834 3.851 3.301 1.00 0.00 35 ARG A CA 10
ATOM 16251 C C . ARG A 1 24 ? -24.247 5.129 2.533 1.00 0.00 35 ARG A C 10
ATOM 16252 O O . ARG A 1 24 ? -24.916 5.997 3.106 1.00 0.00 35 ARG A O 10
ATOM 16273 N N . GLU A 1 25 ? -23.840 5.259 1.249 1.00 0.00 36 GLU A N 10
ATOM 16274 C CA . GLU A 1 25 ? -24.248 6.409 0.402 1.00 0.00 36 GLU A CA 10
ATOM 16275 C C . GLU A 1 25 ? -25.571 6.109 -0.341 1.00 0.00 36 GLU A C 10
ATOM 16276 O O . GLU A 1 25 ? -26.164 7.010 -0.951 1.00 0.00 36 GLU A O 10
ATOM 16288 N N . GLY A 1 26 ? -26.021 4.838 -0.280 1.00 0.00 37 GLY A N 10
ATOM 16289 C CA . GLY A 1 26 ? -27.334 4.431 -0.803 1.00 0.00 37 GLY A CA 10
ATOM 16290 C C . GLY A 1 26 ? -27.308 3.871 -2.227 1.00 0.00 37 GLY A C 10
ATOM 16291 O O . GLY A 1 26 ? -28.365 3.716 -2.847 1.00 0.00 37 GLY A O 10
ATOM 16295 N N . ARG A 1 27 ? -26.105 3.581 -2.743 1.00 0.00 38 ARG A N 10
ATOM 16296 C CA . ARG A 1 27 ? -25.905 2.976 -4.079 1.00 0.00 38 ARG A CA 10
ATOM 16297 C C . ARG A 1 27 ? -25.653 1.458 -3.947 1.00 0.00 38 ARG A C 10
ATOM 16298 O O . ARG A 1 27 ? -25.080 1.000 -2.959 1.00 0.00 38 ARG A O 10
ATOM 16319 N N . LYS A 1 28 ? -26.095 0.677 -4.951 1.00 0.00 39 LYS A N 10
ATOM 16320 C CA . LYS A 1 28 ? -25.922 -0.799 -4.951 1.00 0.00 39 LYS A CA 10
ATOM 16321 C C . LYS A 1 28 ? -24.584 -1.192 -5.611 1.00 0.00 39 LYS A C 10
ATOM 16322 O O . LYS A 1 28 ? -24.034 -0.448 -6.433 1.00 0.00 39 LYS A O 10
ATOM 16341 N N . VAL A 1 29 ? -24.084 -2.374 -5.236 1.00 0.00 40 VAL A N 10
ATOM 16342 C CA . VAL A 1 29 ? -22.790 -2.904 -5.694 1.00 0.00 40 VAL A CA 10
ATOM 16343 C C . VAL A 1 29 ? -23.027 -3.849 -6.871 1.00 0.00 40 VAL A C 10
ATOM 16344 O O . VAL A 1 29 ? -23.719 -4.853 -6.716 1.00 0.00 40 VAL A O 10
ATOM 16357 N N . ASN A 1 30 ? -22.471 -3.525 -8.040 1.00 0.00 41 ASN A N 10
ATOM 16358 C CA . ASN A 1 30 ? -22.608 -4.362 -9.239 1.00 0.00 41 ASN A CA 10
ATOM 16359 C C . ASN A 1 30 ? -21.296 -5.112 -9.510 1.00 0.00 41 ASN A C 10
ATOM 16360 O O . ASN A 1 30 ? -20.291 -4.527 -9.933 1.00 0.00 41 ASN A O 10
ATOM 16371 N N . ILE A 1 31 ? -21.334 -6.413 -9.205 1.00 0.00 42 ILE A N 10
ATOM 16372 C CA . ILE A 1 31 ? -20.211 -7.352 -9.370 1.00 0.00 42 ILE A CA 10
ATOM 16373 C C . ILE A 1 31 ? -20.641 -8.508 -10.300 1.00 0.00 42 ILE A C 10
ATOM 16374 O O . ILE A 1 31 ? -21.731 -8.460 -10.885 1.00 0.00 42 ILE A O 10
ATOM 16390 N N . LEU A 1 32 ? -19.763 -9.532 -10.433 1.00 0.00 43 LEU A N 10
ATOM 16391 C CA . LEU A 1 32 ? -19.963 -10.689 -11.336 1.00 0.00 43 LEU A CA 10
ATOM 16392 C C . LEU A 1 32 ? -21.310 -11.420 -11.075 1.00 0.00 43 LEU A C 10
ATOM 16393 O O . LEU A 1 32 ? -21.458 -12.190 -10.128 1.00 0.00 43 LEU A O 10
ATOM 16409 N N . GLY A 1 33 ? -22.329 -11.055 -11.903 1.00 0.00 44 GLY A N 10
ATOM 16410 C CA . GLY A 1 33 ? -23.662 -11.682 -11.897 1.00 0.00 44 GLY A CA 10
ATOM 16411 C C . GLY A 1 33 ? -24.471 -11.471 -10.616 1.00 0.00 44 GLY A C 10
ATOM 16412 O O . GLY A 1 33 ? -25.524 -12.094 -10.434 1.00 0.00 44 GLY A O 10
ATOM 16416 N N . ILE A 1 34 ? -23.985 -10.576 -9.737 1.00 0.00 45 ILE A N 10
ATOM 16417 C CA . ILE A 1 34 ? -24.573 -10.329 -8.404 1.00 0.00 45 ILE A CA 10
ATOM 16418 C C . ILE A 1 34 ? -24.704 -8.809 -8.179 1.00 0.00 45 ILE A C 10
ATOM 16419 O O . ILE A 1 34 ? -23.917 -8.018 -8.716 1.00 0.00 45 ILE A O 10
ATOM 16435 N N . GLU A 1 35 ? -25.709 -8.420 -7.380 1.00 0.00 46 GLU A N 10
ATOM 16436 C CA . GLU A 1 35 ? -26.002 -7.023 -7.045 1.00 0.00 46 GLU A CA 10
ATOM 16437 C C . GLU A 1 35 ? -26.361 -6.932 -5.557 1.00 0.00 46 GLU A C 10
ATOM 16438 O O . GLU A 1 35 ? -27.268 -7.607 -5.080 1.00 0.00 46 GLU A O 10
ATOM 16450 N N . VAL A 1 36 ? -25.609 -6.118 -4.825 1.00 0.00 47 VAL A N 10
ATOM 16451 C CA . VAL A 1 36 ? -25.754 -5.963 -3.378 1.00 0.00 47 VAL A CA 10
ATOM 16452 C C . VAL A 1 36 ? -26.471 -4.646 -3.060 1.00 0.00 47 VAL A C 10
ATOM 16453 O O . VAL A 1 36 ? -25.884 -3.564 -3.176 1.00 0.00 47 VAL A O 10
ATOM 16466 N N . THR A 1 37 ? -27.751 -4.752 -2.697 1.00 0.00 48 THR A N 10
ATOM 16467 C CA . THR A 1 37 ? -28.573 -3.604 -2.293 1.00 0.00 48 THR A CA 10
ATOM 16468 C C . THR A 1 37 ? -28.523 -3.400 -0.760 1.00 0.00 48 THR A C 10
ATOM 16469 O O . THR A 1 37 ? -28.773 -2.297 -0.269 1.00 0.00 48 THR A O 10
ATOM 16480 N N . THR A 1 38 ? -28.185 -4.474 -0.011 1.00 0.00 49 THR A N 10
ATOM 16481 C CA . THR A 1 38 ? -28.140 -4.457 1.476 1.00 0.00 49 THR A CA 10
ATOM 16482 C C . THR A 1 38 ? -26.812 -5.042 1.980 1.00 0.00 49 THR A C 10
ATOM 16483 O O . THR A 1 38 ? -26.217 -5.891 1.309 1.00 0.00 49 THR A O 10
ATOM 16494 N N . GLU A 1 39 ? -26.374 -4.610 3.188 1.00 0.00 50 GLU A N 10
ATOM 16495 C CA . GLU A 1 39 ? -25.090 -5.047 3.789 1.00 0.00 50 GLU A CA 10
ATOM 16496 C C . GLU A 1 39 ? -25.086 -6.563 4.114 1.00 0.00 50 GLU A C 10
ATOM 16497 O O . GLU A 1 39 ? -24.020 -7.183 4.212 1.00 0.00 50 GLU A O 10
ATOM 16509 N N . GLU A 1 40 ? -26.286 -7.146 4.260 1.00 0.00 51 GLU A N 10
ATOM 16510 C CA . GLU A 1 40 ? -26.460 -8.600 4.482 1.00 0.00 51 GLU A CA 10
ATOM 16511 C C . GLU A 1 40 ? -25.913 -9.377 3.265 1.00 0.00 51 GLU A C 10
ATOM 16512 O O . GLU A 1 40 ? -25.179 -10.363 3.396 1.00 0.00 51 GLU A O 10
ATOM 16524 N N . GLN A 1 41 ? -26.244 -8.859 2.074 1.00 0.00 52 GLN A N 10
ATOM 16525 C CA . GLN A 1 41 ? -25.752 -9.406 0.803 1.00 0.00 52 GLN A CA 10
ATOM 16526 C C . GLN A 1 41 ? -24.258 -9.083 0.605 1.00 0.00 52 GLN A C 10
ATOM 16527 O O . GLN A 1 41 ? -23.572 -9.837 -0.057 1.00 0.00 52 GLN A O 10
ATOM 16541 N N . ALA A 1 42 ? -23.786 -7.961 1.203 1.00 0.00 53 ALA A N 10
ATOM 16542 C CA . ALA A 1 42 ? -22.378 -7.495 1.089 1.00 0.00 53 ALA A CA 10
ATOM 16543 C C . ALA A 1 42 ? -21.404 -8.396 1.845 1.00 0.00 53 ALA A C 10
ATOM 16544 O O . ALA A 1 42 ? -20.325 -8.706 1.336 1.00 0.00 53 ALA A O 10
ATOM 16551 N N . ARG A 1 43 ? -21.785 -8.784 3.074 1.00 0.00 54 ARG A N 10
ATOM 16552 C CA . ARG A 1 43 ? -20.967 -9.675 3.911 1.00 0.00 54 ARG A CA 10
ATOM 16553 C C . ARG A 1 43 ? -20.910 -11.074 3.271 1.00 0.00 54 ARG A C 10
ATOM 16554 O O . ARG A 1 43 ? -19.851 -11.712 3.263 1.00 0.00 54 ARG A O 10
ATOM 16575 N N . ARG A 1 44 ? -22.058 -11.511 2.687 1.00 0.00 55 ARG A N 10
ATOM 16576 C CA . ARG A 1 44 ? -22.136 -12.770 1.926 1.00 0.00 55 ARG A CA 10
ATOM 16577 C C . ARG A 1 44 ? -21.308 -12.687 0.624 1.00 0.00 55 ARG A C 10
ATOM 16578 O O . ARG A 1 44 ? -20.686 -13.666 0.227 1.00 0.00 55 ARG A O 10
ATOM 16599 N N . LEU A 1 45 ? -21.322 -11.507 -0.016 1.00 0.00 56 LEU A N 10
ATOM 16600 C CA . LEU A 1 45 ? -20.658 -11.267 -1.313 1.00 0.00 56 LEU A CA 10
ATOM 16601 C C . LEU A 1 45 ? -19.134 -11.333 -1.162 1.00 0.00 56 LEU A C 10
ATOM 16602 O O . LEU A 1 45 ? -18.460 -12.031 -1.920 1.00 0.00 56 LEU A O 10
ATOM 16618 N N . ILE A 1 46 ? -18.622 -10.600 -0.174 1.00 0.00 57 ILE A N 10
ATOM 16619 C CA . ILE A 1 46 ? -17.185 -10.518 0.109 1.00 0.00 57 ILE A CA 10
ATOM 16620 C C . ILE A 1 46 ? -16.611 -11.900 0.451 1.00 0.00 57 ILE A C 10
ATOM 16621 O O . ILE A 1 46 ? -15.588 -12.304 -0.125 1.00 0.00 57 ILE A O 10
ATOM 16637 N N . GLU A 1 47 ? -17.294 -12.628 1.352 1.00 0.00 58 GLU A N 10
ATOM 16638 C CA . GLU A 1 47 ? -16.829 -13.952 1.789 1.00 0.00 58 GLU A CA 10
ATOM 16639 C C . GLU A 1 47 ? -16.952 -14.982 0.644 1.00 0.00 58 GLU A C 10
ATOM 16640 O O . GLU A 1 47 ? -16.198 -15.954 0.606 1.00 0.00 58 GLU A O 10
ATOM 16652 N N . PHE A 1 48 ? -17.910 -14.739 -0.277 1.00 0.00 59 PHE A N 10
ATOM 16653 C CA . PHE A 1 48 ? -18.113 -15.555 -1.485 1.00 0.00 59 PHE A CA 10
ATOM 16654 C C . PHE A 1 48 ? -16.900 -15.432 -2.422 1.00 0.00 59 PHE A C 10
ATOM 16655 O O . PHE A 1 48 ? -16.258 -16.429 -2.706 1.00 0.00 59 PHE A O 10
ATOM 16672 N N . LEU A 1 49 ? -16.573 -14.200 -2.857 1.00 0.00 60 LEU A N 10
ATOM 16673 C CA . LEU A 1 49 ? -15.584 -13.988 -3.950 1.00 0.00 60 LEU A CA 10
ATOM 16674 C C . LEU A 1 49 ? -14.130 -14.155 -3.475 1.00 0.00 60 LEU A C 10
ATOM 16675 O O . LEU A 1 49 ? -13.233 -14.360 -4.293 1.00 0.00 60 LEU A O 10
ATOM 16691 N N . ARG A 1 50 ? -13.904 -14.049 -2.151 1.00 0.00 61 ARG A N 10
ATOM 16692 C CA . ARG A 1 50 ? -12.568 -14.266 -1.556 1.00 0.00 61 ARG A CA 10
ATOM 16693 C C . ARG A 1 50 ? -12.313 -15.775 -1.343 1.00 0.00 61 ARG A C 10
ATOM 16694 O O . ARG A 1 50 ? -11.171 -16.204 -1.138 1.00 0.00 61 ARG A O 10
ATOM 16715 N N . ARG A 1 51 ? -13.409 -16.565 -1.392 1.00 0.00 62 ARG A N 10
ATOM 16716 C CA . ARG A 1 51 ? -13.378 -18.040 -1.262 1.00 0.00 62 ARG A CA 10
ATOM 16717 C C . ARG A 1 51 ? -13.503 -18.693 -2.660 1.00 0.00 62 ARG A C 10
ATOM 16718 O O . ARG A 1 51 ? -12.964 -19.781 -2.893 1.00 0.00 62 ARG A O 10
ATOM 16739 N N . PHE A 1 52 ? -14.209 -18.009 -3.574 1.00 0.00 63 PHE A N 10
ATOM 16740 C CA . PHE A 1 52 ? -14.546 -18.516 -4.921 1.00 0.00 63 PHE A CA 10
ATOM 16741 C C . PHE A 1 52 ? -13.801 -17.702 -5.982 1.00 0.00 63 PHE A C 10
ATOM 16742 O O . PHE A 1 52 ? -13.961 -16.479 -6.071 1.00 0.00 63 PHE A O 10
ATOM 16759 N N . ILE A 1 53 ? -12.991 -18.403 -6.784 1.00 0.00 64 ILE A N 10
ATOM 16760 C CA . ILE A 1 53 ? -12.213 -17.808 -7.885 1.00 0.00 64 ILE A CA 10
ATOM 16761 C C . ILE A 1 53 ? -13.115 -17.444 -9.078 1.00 0.00 64 ILE A C 10
ATOM 16762 O O . ILE A 1 53 ? -14.089 -18.130 -9.397 1.00 0.00 64 ILE A O 10
ATOM 16778 N N . SER B 1 1 ? -39.235 -3.819 -10.664 1.00 0.00 12 SER B N 10
ATOM 16779 C CA . SER B 1 1 ? -38.154 -2.932 -10.266 1.00 0.00 12 SER B CA 10
ATOM 16780 C C . SER B 1 1 ? -36.941 -3.115 -11.195 1.00 0.00 12 SER B C 10
ATOM 16781 O O . SER B 1 1 ? -36.844 -4.123 -11.903 1.00 0.00 12 SER B O 10
ATOM 16789 N N . GLY B 1 2 ? -36.022 -2.135 -11.176 1.00 0.00 13 GLY B N 10
ATOM 16790 C CA . GLY B 1 2 ? -34.775 -2.194 -11.953 1.00 0.00 13 GLY B CA 10
ATOM 16791 C C . GLY B 1 2 ? -33.630 -2.803 -11.150 1.00 0.00 13 GLY B C 10
ATOM 16792 O O . GLY B 1 2 ? -32.535 -2.230 -11.062 1.00 0.00 13 GLY B O 10
ATOM 16796 N N . LEU B 1 3 ? -33.898 -3.978 -10.561 1.00 0.00 14 LEU B N 10
ATOM 16797 C CA . LEU B 1 3 ? -32.958 -4.706 -9.686 1.00 0.00 14 LEU B CA 10
ATOM 16798 C C . LEU B 1 3 ? -32.879 -6.172 -10.147 1.00 0.00 14 LEU B C 10
ATOM 16799 O O . LEU B 1 3 ? -33.917 -6.812 -10.319 1.00 0.00 14 LEU B O 10
ATOM 16815 N N . VAL B 1 4 ? -31.657 -6.694 -10.366 1.00 0.00 15 VAL B N 10
ATOM 16816 C CA . VAL B 1 4 ? -31.463 -8.098 -10.798 1.00 0.00 15 VAL B CA 10
ATOM 16817 C C . VAL B 1 4 ? -31.514 -9.039 -9.564 1.00 0.00 15 VAL B C 10
ATOM 16818 O O . VAL B 1 4 ? -30.691 -8.897 -8.669 1.00 0.00 15 VAL B O 10
ATOM 16831 N N . PRO B 1 5 ? -32.524 -9.979 -9.471 1.00 0.00 16 PRO B N 10
ATOM 16832 C CA . PRO B 1 5 ? -32.633 -10.940 -8.340 1.00 0.00 16 PRO B CA 10
ATOM 16833 C C . PRO B 1 5 ? -31.437 -11.922 -8.276 1.00 0.00 16 PRO B C 10
ATOM 16834 O O . PRO B 1 5 ? -31.000 -12.451 -9.306 1.00 0.00 16 PRO B O 10
ATOM 16845 N N . ARG B 1 6 ? -30.922 -12.153 -7.053 1.00 0.00 17 ARG B N 10
ATOM 16846 C CA . ARG B 1 6 ? -29.766 -13.042 -6.806 1.00 0.00 17 ARG B CA 10
ATOM 16847 C C . ARG B 1 6 ? -30.266 -14.455 -6.435 1.00 0.00 17 ARG B C 10
ATOM 16848 O O . ARG B 1 6 ? -30.230 -14.864 -5.266 1.00 0.00 17 ARG B O 10
ATOM 16869 N N . GLY B 1 7 ? -30.773 -15.181 -7.450 1.00 0.00 18 GLY B N 10
ATOM 16870 C CA . GLY B 1 7 ? -31.328 -16.532 -7.268 1.00 0.00 18 GLY B CA 10
ATOM 16871 C C . GLY B 1 7 ? -30.509 -17.583 -8.000 1.00 0.00 18 GLY B C 10
ATOM 16872 O O . GLY B 1 7 ? -31.040 -18.335 -8.830 1.00 0.00 18 GLY B O 10
ATOM 16876 N N . SER B 1 8 ? -29.201 -17.629 -7.693 1.00 0.00 19 SER B N 10
ATOM 16877 C CA . SER B 1 8 ? -28.255 -18.580 -8.304 1.00 0.00 19 SER B CA 10
ATOM 16878 C C . SER B 1 8 ? -27.072 -18.831 -7.358 1.00 0.00 19 SER B C 10
ATOM 16879 O O . SER B 1 8 ? -26.766 -18.000 -6.489 1.00 0.00 19 SER B O 10
ATOM 16887 N N . HIS B 1 9 ? -26.413 -19.996 -7.542 1.00 0.00 20 HIS B N 10
ATOM 16888 C CA . HIS B 1 9 ? -25.166 -20.337 -6.822 1.00 0.00 20 HIS B CA 10
ATOM 16889 C C . HIS B 1 9 ? -24.008 -19.479 -7.381 1.00 0.00 20 HIS B C 10
ATOM 16890 O O . HIS B 1 9 ? -23.032 -19.201 -6.673 1.00 0.00 20 HIS B O 10
ATOM 16905 N N . MET B 1 10 ? -24.163 -19.092 -8.674 1.00 0.00 21 MET B N 10
ATOM 16906 C CA . MET B 1 10 ? -23.248 -18.215 -9.424 1.00 0.00 21 MET B CA 10
ATOM 16907 C C . MET B 1 10 ? -21.849 -18.840 -9.541 1.00 0.00 21 MET B C 10
ATOM 16908 O O . MET B 1 10 ? -20.924 -18.516 -8.778 1.00 0.00 21 MET B O 10
ATOM 16922 N N . ASP B 1 11 ? -21.726 -19.780 -10.485 1.00 0.00 22 ASP B N 10
ATOM 16923 C CA . ASP B 1 11 ? -20.487 -20.542 -10.715 1.00 0.00 22 ASP B CA 10
ATOM 16924 C C . ASP B 1 11 ? -19.730 -20.017 -11.952 1.00 0.00 22 ASP B C 10
ATOM 16925 O O . ASP B 1 11 ? -20.247 -19.188 -12.712 1.00 0.00 22 ASP B O 10
ATOM 16934 N N . LEU B 1 12 ? -18.509 -20.548 -12.149 1.00 0.00 23 LEU B N 10
ATOM 16935 C CA . LEU B 1 12 ? -17.574 -20.084 -13.186 1.00 0.00 23 LEU B CA 10
ATOM 16936 C C . LEU B 1 12 ? -18.017 -20.526 -14.600 1.00 0.00 23 LEU B C 10
ATOM 16937 O O . LEU B 1 12 ? -17.786 -19.798 -15.575 1.00 0.00 23 LEU B O 10
ATOM 16953 N N . GLU B 1 13 ? -18.674 -21.707 -14.705 1.00 0.00 24 GLU B N 10
ATOM 16954 C CA . GLU B 1 13 ? -19.131 -22.248 -16.011 1.00 0.00 24 GLU B CA 10
ATOM 16955 C C . GLU B 1 13 ? -20.241 -21.357 -16.572 1.00 0.00 24 GLU B C 10
ATOM 16956 O O . GLU B 1 13 ? -20.212 -20.970 -17.748 1.00 0.00 24 GLU B O 10
ATOM 16968 N N . GLU B 1 14 ? -21.207 -21.032 -15.692 1.00 0.00 25 GLU B N 10
ATOM 16969 C CA . GLU B 1 14 ? -22.336 -20.163 -16.026 1.00 0.00 25 GLU B CA 10
ATOM 16970 C C . GLU B 1 14 ? -21.848 -18.757 -16.388 1.00 0.00 25 GLU B C 10
ATOM 16971 O O . GLU B 1 14 ? -22.272 -18.213 -17.397 1.00 0.00 25 GLU B O 10
ATOM 16983 N N . LEU B 1 15 ? -20.932 -18.207 -15.562 1.00 0.00 26 LEU B N 10
ATOM 16984 C CA . LEU B 1 15 ? -20.351 -16.868 -15.777 1.00 0.00 26 LEU B CA 10
ATOM 16985 C C . LEU B 1 15 ? -19.700 -16.763 -17.169 1.00 0.00 26 LEU B C 10
ATOM 16986 O O . LEU B 1 15 ? -19.970 -15.811 -17.897 1.00 0.00 26 LEU B O 10
ATOM 17002 N N . GLU B 1 16 ? -18.891 -17.780 -17.525 1.00 0.00 27 GLU B N 10
ATOM 17003 C CA . GLU B 1 16 ? -18.115 -17.814 -18.783 1.00 0.00 27 GLU B CA 10
ATOM 17004 C C . GLU B 1 16 ? -19.042 -17.718 -20.012 1.00 0.00 27 GLU B C 10
ATOM 17005 O O . GLU B 1 16 ? -18.891 -16.824 -20.851 1.00 0.00 27 GLU B O 10
ATOM 17017 N N . GLU B 1 17 ? -20.019 -18.627 -20.084 1.00 0.00 28 GLU B N 10
ATOM 17018 C CA . GLU B 1 17 ? -20.958 -18.700 -21.217 1.00 0.00 28 GLU B CA 10
ATOM 17019 C C . GLU B 1 17 ? -21.946 -17.516 -21.218 1.00 0.00 28 GLU B C 10
ATOM 17020 O O . GLU B 1 17 ? -22.417 -17.107 -22.281 1.00 0.00 28 GLU B O 10
ATOM 17032 N N . ASP B 1 18 ? -22.234 -16.960 -20.029 1.00 0.00 29 ASP B N 10
ATOM 17033 C CA . ASP B 1 18 ? -23.207 -15.856 -19.869 1.00 0.00 29 ASP B CA 10
ATOM 17034 C C . ASP B 1 18 ? -22.622 -14.525 -20.363 1.00 0.00 29 ASP B C 10
ATOM 17035 O O . ASP B 1 18 ? -23.340 -13.707 -20.956 1.00 0.00 29 ASP B O 10
ATOM 17044 N N . LEU B 1 19 ? -21.313 -14.298 -20.098 1.00 0.00 30 LEU B N 10
ATOM 17045 C CA . LEU B 1 19 ? -20.630 -13.071 -20.542 1.00 0.00 30 LEU B CA 10
ATOM 17046 C C . LEU B 1 19 ? -20.415 -13.099 -22.068 1.00 0.00 30 LEU B C 10
ATOM 17047 O O . LEU B 1 19 ? -20.647 -12.099 -22.736 1.00 0.00 30 LEU B O 10
ATOM 17063 N N . LYS B 1 20 ? -20.047 -14.281 -22.610 1.00 0.00 31 LYS B N 10
ATOM 17064 C CA . LYS B 1 20 ? -19.890 -14.497 -24.072 1.00 0.00 31 LYS B CA 10
ATOM 17065 C C . LYS B 1 20 ? -21.232 -14.310 -24.808 1.00 0.00 31 LYS B C 10
ATOM 17066 O O . LYS B 1 20 ? -21.269 -13.794 -25.927 1.00 0.00 31 LYS B O 10
ATOM 17085 N N . GLN B 1 21 ? -22.320 -14.750 -24.145 1.00 0.00 32 GLN B N 10
ATOM 17086 C CA . GLN B 1 21 ? -23.707 -14.588 -24.626 1.00 0.00 32 GLN B CA 10
ATOM 17087 C C . GLN B 1 21 ? -24.033 -13.092 -24.824 1.00 0.00 32 GLN B C 10
ATOM 17088 O O . GLN B 1 21 ? -24.464 -12.672 -25.910 1.00 0.00 32 GLN B O 10
ATOM 17102 N N . ALA B 1 22 ? -23.771 -12.307 -23.763 1.00 0.00 33 ALA B N 10
ATOM 17103 C CA . ALA B 1 22 ? -24.019 -10.860 -23.742 1.00 0.00 33 ALA B CA 10
ATOM 17104 C C . ALA B 1 22 ? -23.218 -10.146 -24.845 1.00 0.00 33 ALA B C 10
ATOM 17105 O O . ALA B 1 22 ? -23.769 -9.364 -25.610 1.00 0.00 33 ALA B O 10
ATOM 17112 N N . LEU B 1 23 ? -21.931 -10.481 -24.949 1.00 0.00 34 LEU B N 10
ATOM 17113 C CA . LEU B 1 23 ? -21.003 -9.821 -25.884 1.00 0.00 34 LEU B CA 10
ATOM 17114 C C . LEU B 1 23 ? -21.353 -10.114 -27.360 1.00 0.00 34 LEU B C 10
ATOM 17115 O O . LEU B 1 23 ? -21.238 -9.220 -28.211 1.00 0.00 34 LEU B O 10
ATOM 17131 N N . ARG B 1 24 ? -21.801 -11.356 -27.659 1.00 0.00 35 ARG B N 10
ATOM 17132 C CA . ARG B 1 24 ? -22.118 -11.771 -29.050 1.00 0.00 35 ARG B CA 10
ATOM 17133 C C . ARG B 1 24 ? -23.469 -11.187 -29.522 1.00 0.00 35 ARG B C 10
ATOM 17134 O O . ARG B 1 24 ? -23.733 -11.135 -30.727 1.00 0.00 35 ARG B O 10
ATOM 17155 N N . GLU B 1 25 ? -24.335 -10.778 -28.568 1.00 0.00 36 GLU B N 10
ATOM 17156 C CA . GLU B 1 25 ? -25.600 -10.075 -28.892 1.00 0.00 36 GLU B CA 10
ATOM 17157 C C . GLU B 1 25 ? -25.440 -8.537 -28.817 1.00 0.00 36 GLU B C 10
ATOM 17158 O O . GLU B 1 25 ? -26.391 -7.812 -29.101 1.00 0.00 36 GLU B O 10
ATOM 17170 N N . GLY B 1 26 ? -24.237 -8.055 -28.440 1.00 0.00 37 GLY B N 10
ATOM 17171 C CA . GLY B 1 26 ? -23.920 -6.610 -28.458 1.00 0.00 37 GLY B CA 10
ATOM 17172 C C . GLY B 1 26 ? -24.243 -5.886 -27.150 1.00 0.00 37 GLY B C 10
ATOM 17173 O O . GLY B 1 26 ? -24.642 -4.712 -27.155 1.00 0.00 37 GLY B O 10
ATOM 17177 N N . ARG B 1 27 ? -24.071 -6.606 -26.035 1.00 0.00 38 ARG B N 10
ATOM 17178 C CA . ARG B 1 27 ? -24.246 -6.093 -24.655 1.00 0.00 38 ARG B CA 10
ATOM 17179 C C . ARG B 1 27 ? -22.879 -6.128 -23.948 1.00 0.00 38 ARG B C 10
ATOM 17180 O O . ARG B 1 27 ? -22.054 -6.996 -24.253 1.00 0.00 38 ARG B O 10
ATOM 17201 N N . LYS B 1 28 ? -22.640 -5.196 -23.001 1.00 0.00 39 LYS B N 10
ATOM 17202 C CA . LYS B 1 28 ? -21.431 -5.243 -22.139 1.00 0.00 39 LYS B CA 10
ATOM 17203 C C . LYS B 1 28 ? -21.738 -6.061 -20.870 1.00 0.00 39 LYS B C 10
ATOM 17204 O O . LYS B 1 28 ? -22.904 -6.357 -20.567 1.00 0.00 39 LYS B O 10
ATOM 17223 N N . VAL B 1 29 ? -20.675 -6.420 -20.137 1.00 0.00 40 VAL B N 10
ATOM 17224 C CA . VAL B 1 29 ? -20.752 -7.251 -18.926 1.00 0.00 40 VAL B CA 10
ATOM 17225 C C . VAL B 1 29 ? -20.061 -6.509 -17.772 1.00 0.00 40 VAL B C 10
ATOM 17226 O O . VAL B 1 29 ? -18.846 -6.288 -17.816 1.00 0.00 40 VAL B O 10
ATOM 17239 N N . ASN B 1 30 ? -20.850 -6.091 -16.773 1.00 0.00 41 ASN B N 10
ATOM 17240 C CA . ASN B 1 30 ? -20.334 -5.458 -15.549 1.00 0.00 41 ASN B CA 10
ATOM 17241 C C . ASN B 1 30 ? -20.094 -6.537 -14.482 1.00 0.00 41 ASN B C 10
ATOM 17242 O O . ASN B 1 30 ? -21.026 -7.229 -14.051 1.00 0.00 41 ASN B O 10
ATOM 17253 N N . ILE B 1 31 ? -18.822 -6.679 -14.090 1.00 0.00 42 ILE B N 10
ATOM 17254 C CA . ILE B 1 31 ? -18.357 -7.679 -13.110 1.00 0.00 42 ILE B CA 10
ATOM 17255 C C . ILE B 1 31 ? -17.557 -6.985 -11.982 1.00 0.00 42 ILE B C 10
ATOM 17256 O O . ILE B 1 31 ? -17.524 -5.749 -11.910 1.00 0.00 42 ILE B O 10
ATOM 17272 N N . LEU B 1 32 ? -16.950 -7.807 -11.089 1.00 0.00 43 LEU B N 10
ATOM 17273 C CA . LEU B 1 32 ? -16.183 -7.346 -9.907 1.00 0.00 43 LEU B CA 10
ATOM 17274 C C . LEU B 1 32 ? -15.064 -6.334 -10.286 1.00 0.00 43 LEU B C 10
ATOM 17275 O O . LEU B 1 32 ? -14.004 -6.700 -10.791 1.00 0.00 43 LEU B O 10
ATOM 17291 N N . GLY B 1 33 ? -15.396 -5.028 -10.121 1.00 0.00 44 GLY B N 10
ATOM 17292 C CA . GLY B 1 33 ? -14.457 -3.912 -10.311 1.00 0.00 44 GLY B CA 10
ATOM 17293 C C . GLY B 1 33 ? -14.021 -3.671 -11.761 1.00 0.00 44 GLY B C 10
ATOM 17294 O O . GLY B 1 33 ? -13.126 -2.853 -12.006 1.00 0.00 44 GLY B O 10
ATOM 17298 N N . ILE B 1 34 ? -14.665 -4.363 -12.725 1.00 0.00 45 ILE B N 10
ATOM 17299 C CA . ILE B 1 34 ? -14.281 -4.338 -14.160 1.00 0.00 45 ILE B CA 10
ATOM 17300 C C . ILE B 1 34 ? -15.554 -4.259 -15.041 1.00 0.00 45 ILE B C 10
ATOM 17301 O O . ILE B 1 34 ? -16.628 -4.710 -14.625 1.00 0.00 45 ILE B O 10
ATOM 17317 N N . GLU B 1 35 ? -15.429 -3.661 -16.247 1.00 0.00 46 GLU B N 10
ATOM 17318 C CA . GLU B 1 35 ? -16.483 -3.696 -17.284 1.00 0.00 46 GLU B CA 10
ATOM 17319 C C . GLU B 1 35 ? -15.887 -4.233 -18.600 1.00 0.00 46 GLU B C 10
ATOM 17320 O O . GLU B 1 35 ? -15.031 -3.586 -19.217 1.00 0.00 46 GLU B O 10
ATOM 17332 N N . VAL B 1 36 ? -16.323 -5.435 -18.991 1.00 0.00 47 VAL B N 10
ATOM 17333 C CA . VAL B 1 36 ? -15.937 -6.087 -20.252 1.00 0.00 47 VAL B CA 10
ATOM 17334 C C . VAL B 1 36 ? -16.921 -5.688 -21.373 1.00 0.00 47 VAL B C 10
ATOM 17335 O O . VAL B 1 36 ? -18.091 -6.070 -21.332 1.00 0.00 47 VAL B O 10
ATOM 17348 N N . THR B 1 37 ? -16.445 -4.905 -22.357 1.00 0.00 48 THR B N 10
ATOM 17349 C CA . THR B 1 37 ? -17.265 -4.484 -23.513 1.00 0.00 48 THR B CA 10
ATOM 17350 C C . THR B 1 37 ? -16.998 -5.377 -24.746 1.00 0.00 48 THR B C 10
ATOM 17351 O O . THR B 1 37 ? -17.818 -5.427 -25.666 1.00 0.00 48 THR B O 10
ATOM 17362 N N . THR B 1 38 ? -15.852 -6.092 -24.747 1.00 0.00 49 THR B N 10
ATOM 17363 C CA . THR B 1 38 ? -15.409 -6.938 -25.888 1.00 0.00 49 THR B CA 10
ATOM 17364 C C . THR B 1 38 ? -14.907 -8.309 -25.385 1.00 0.00 49 THR B C 10
ATOM 17365 O O . THR B 1 38 ? -14.441 -8.418 -24.247 1.00 0.00 49 THR B O 10
ATOM 17376 N N . GLU B 1 39 ? -14.973 -9.345 -26.257 1.00 0.00 50 GLU B N 10
ATOM 17377 C CA . GLU B 1 39 ? -14.657 -10.750 -25.879 1.00 0.00 50 GLU B CA 10
ATOM 17378 C C . GLU B 1 39 ? -13.147 -10.959 -25.565 1.00 0.00 50 GLU B C 10
ATOM 17379 O O . GLU B 1 39 ? -12.771 -11.902 -24.853 1.00 0.00 50 GLU B O 10
ATOM 17391 N N . GLU B 1 40 ? -12.298 -10.070 -26.096 1.00 0.00 51 GLU B N 10
ATOM 17392 C CA . GLU B 1 40 ? -10.853 -10.034 -25.771 1.00 0.00 51 GLU B CA 10
ATOM 17393 C C . GLU B 1 40 ? -10.647 -9.717 -24.267 1.00 0.00 51 GLU B C 10
ATOM 17394 O O . GLU B 1 40 ? -9.829 -10.345 -23.591 1.00 0.00 51 GLU B O 10
ATOM 17406 N N . GLN B 1 41 ? -11.457 -8.783 -23.742 1.00 0.00 52 GLN B N 10
ATOM 17407 C CA . GLN B 1 41 ? -11.439 -8.421 -22.310 1.00 0.00 52 GLN B CA 10
ATOM 17408 C C . GLN B 1 41 ? -12.080 -9.535 -21.459 1.00 0.00 52 GLN B C 10
ATOM 17409 O O . GLN B 1 41 ? -11.778 -9.657 -20.277 1.00 0.00 52 GLN B O 10
ATOM 17423 N N . ALA B 1 42 ? -12.961 -10.334 -22.097 1.00 0.00 53 ALA B N 10
ATOM 17424 C CA . ALA B 1 42 ? -13.691 -11.452 -21.456 1.00 0.00 53 ALA B CA 10
ATOM 17425 C C . ALA B 1 42 ? -12.768 -12.627 -21.122 1.00 0.00 53 ALA B C 10
ATOM 17426 O O . ALA B 1 42 ? -12.860 -13.194 -20.034 1.00 0.00 53 ALA B O 10
ATOM 17433 N N . ARG B 1 43 ? -11.908 -13.006 -22.084 1.00 0.00 54 ARG B N 10
ATOM 17434 C CA . ARG B 1 43 ? -10.912 -14.080 -21.886 1.00 0.00 54 ARG B CA 10
ATOM 17435 C C . ARG B 1 43 ? -9.838 -13.631 -20.869 1.00 0.00 54 ARG B C 10
ATOM 17436 O O . ARG B 1 43 ? -9.327 -14.447 -20.094 1.00 0.00 54 ARG B O 10
ATOM 17457 N N . ARG B 1 44 ? -9.527 -12.314 -20.877 1.00 0.00 55 ARG B N 10
ATOM 17458 C CA . ARG B 1 44 ? -8.651 -11.693 -19.865 1.00 0.00 55 ARG B CA 10
ATOM 17459 C C . ARG B 1 44 ? -9.308 -11.715 -18.468 1.00 0.00 55 ARG B C 10
ATOM 17460 O O . ARG B 1 44 ? -8.623 -11.915 -17.470 1.00 0.00 55 ARG B O 10
ATOM 17481 N N . LEU B 1 45 ? -10.639 -11.511 -18.433 1.00 0.00 56 LEU B N 10
ATOM 17482 C CA . LEU B 1 45 ? -11.419 -11.423 -17.181 1.00 0.00 56 LEU B CA 10
ATOM 17483 C C . LEU B 1 45 ? -11.564 -12.805 -16.525 1.00 0.00 56 LEU B C 10
ATOM 17484 O O . LEU B 1 45 ? -11.369 -12.932 -15.314 1.00 0.00 56 LEU B O 10
ATOM 17500 N N . ILE B 1 46 ? -11.918 -13.819 -17.334 1.00 0.00 57 ILE B N 10
ATOM 17501 C CA . ILE B 1 46 ? -12.017 -15.224 -16.891 1.00 0.00 57 ILE B CA 10
ATOM 17502 C C . ILE B 1 46 ? -10.700 -15.662 -16.254 1.00 0.00 57 ILE B C 10
ATOM 17503 O O . ILE B 1 46 ? -10.690 -16.186 -15.130 1.00 0.00 57 ILE B O 10
ATOM 17519 N N . GLU B 1 47 ? -9.601 -15.377 -16.965 1.00 0.00 58 GLU B N 10
ATOM 17520 C CA . GLU B 1 47 ? -8.253 -15.706 -16.505 1.00 0.00 58 GLU B CA 10
ATOM 17521 C C . GLU B 1 47 ? -7.902 -14.918 -15.221 1.00 0.00 58 GLU B C 10
ATOM 17522 O O . GLU B 1 47 ? -7.277 -15.463 -14.300 1.00 0.00 58 GLU B O 10
ATOM 17534 N N . PHE B 1 48 ? -8.341 -13.647 -15.169 1.00 0.00 59 PHE B N 10
ATOM 17535 C CA . PHE B 1 48 ? -8.056 -12.741 -14.045 1.00 0.00 59 PHE B CA 10
ATOM 17536 C C . PHE B 1 48 ? -8.641 -13.300 -12.733 1.00 0.00 59 PHE B C 10
ATOM 17537 O O . PHE B 1 48 ? -7.888 -13.639 -11.821 1.00 0.00 59 PHE B O 10
ATOM 17554 N N . LEU B 1 49 ? -9.982 -13.462 -12.689 1.00 0.00 60 LEU B N 10
ATOM 17555 C CA . LEU B 1 49 ? -10.701 -13.804 -11.443 1.00 0.00 60 LEU B CA 10
ATOM 17556 C C . LEU B 1 49 ? -10.483 -15.264 -11.019 1.00 0.00 60 LEU B C 10
ATOM 17557 O O . LEU B 1 49 ? -10.656 -15.585 -9.848 1.00 0.00 60 LEU B O 10
ATOM 17573 N N . ARG B 1 50 ? -10.099 -16.158 -11.966 1.00 0.00 61 ARG B N 10
ATOM 17574 C CA . ARG B 1 50 ? -9.843 -17.581 -11.629 1.00 0.00 61 ARG B CA 10
ATOM 17575 C C . ARG B 1 50 ? -8.491 -17.752 -10.895 1.00 0.00 61 ARG B C 10
ATOM 17576 O O . ARG B 1 50 ? -8.137 -18.862 -10.488 1.00 0.00 61 ARG B O 10
ATOM 17597 N N . ARG B 1 51 ? -7.744 -16.638 -10.735 1.00 0.00 62 ARG B N 10
ATOM 17598 C CA . ARG B 1 51 ? -6.530 -16.575 -9.887 1.00 0.00 62 ARG B CA 10
ATOM 17599 C C . ARG B 1 51 ? -6.667 -15.480 -8.800 1.00 0.00 62 ARG B C 10
ATOM 17600 O O . ARG B 1 51 ? -6.072 -15.583 -7.716 1.00 0.00 62 ARG B O 10
ATOM 17621 N N . PHE B 1 52 ? -7.449 -14.432 -9.107 1.00 0.00 63 PHE B N 10
ATOM 17622 C CA . PHE B 1 52 ? -7.631 -13.257 -8.233 1.00 0.00 63 PHE B CA 10
ATOM 17623 C C . PHE B 1 52 ? -8.880 -13.437 -7.361 1.00 0.00 63 PHE B C 10
ATOM 17624 O O . PHE B 1 52 ? -9.932 -13.865 -7.841 1.00 0.00 63 PHE B O 10
ATOM 17641 N N . ILE B 1 53 ? -8.744 -13.076 -6.082 1.00 0.00 64 ILE B N 10
ATOM 17642 C CA . ILE B 1 53 ? -9.808 -13.198 -5.070 1.00 0.00 64 ILE B CA 10
ATOM 17643 C C . ILE B 1 53 ? -9.770 -11.980 -4.099 1.00 0.00 64 ILE B C 10
ATOM 17644 O O . ILE B 1 53 ? -10.789 -11.275 -3.968 1.00 0.00 64 ILE B O 10
ATOM 17661 N N . SER A 1 1 ? -23.865 10.383 -13.789 1.00 0.00 12 SER A N 11
ATOM 17662 C CA . SER A 1 1 ? -22.394 10.573 -13.773 1.00 0.00 12 SER A CA 11
ATOM 17663 C C . SER A 1 1 ? -21.730 9.485 -12.908 1.00 0.00 12 SER A C 11
ATOM 17664 O O . SER A 1 1 ? -22.275 9.095 -11.869 1.00 0.00 12 SER A O 11
ATOM 17673 N N . GLY A 1 2 ? -20.548 9.012 -13.350 1.00 0.00 13 GLY A N 11
ATOM 17674 C CA . GLY A 1 2 ? -19.791 7.984 -12.635 1.00 0.00 13 GLY A CA 11
ATOM 17675 C C . GLY A 1 2 ? -18.733 7.357 -13.535 1.00 0.00 13 GLY A C 11
ATOM 17676 O O . GLY A 1 2 ? -19.081 6.691 -14.518 1.00 0.00 13 GLY A O 11
ATOM 17680 N N . LEU A 1 3 ? -17.446 7.588 -13.223 1.00 0.00 14 LEU A N 11
ATOM 17681 C CA . LEU A 1 3 ? -16.307 7.062 -14.008 1.00 0.00 14 LEU A CA 11
ATOM 17682 C C . LEU A 1 3 ? -15.667 5.851 -13.302 1.00 0.00 14 LEU A C 11
ATOM 17683 O O . LEU A 1 3 ? -15.667 5.773 -12.069 1.00 0.00 14 LEU A O 11
ATOM 17699 N N . VAL A 1 4 ? -15.150 4.894 -14.096 1.00 0.00 15 VAL A N 11
ATOM 17700 C CA . VAL A 1 4 ? -14.425 3.718 -13.577 1.00 0.00 15 VAL A CA 11
ATOM 17701 C C . VAL A 1 4 ? -12.902 3.956 -13.762 1.00 0.00 15 VAL A C 11
ATOM 17702 O O . VAL A 1 4 ? -12.466 4.315 -14.865 1.00 0.00 15 VAL A O 11
ATOM 17715 N N . PRO A 1 5 ? -12.084 3.781 -12.683 1.00 0.00 16 PRO A N 11
ATOM 17716 C CA . PRO A 1 5 ? -10.617 3.923 -12.747 1.00 0.00 16 PRO A CA 11
ATOM 17717 C C . PRO A 1 5 ? -9.930 2.668 -13.335 1.00 0.00 16 PRO A C 11
ATOM 17718 O O . PRO A 1 5 ? -10.466 1.552 -13.262 1.00 0.00 16 PRO A O 11
ATOM 17729 N N . ARG A 1 6 ? -8.745 2.872 -13.929 1.00 0.00 17 ARG A N 11
ATOM 17730 C CA . ARG A 1 6 ? -7.872 1.778 -14.410 1.00 0.00 17 ARG A CA 11
ATOM 17731 C C . ARG A 1 6 ? -6.872 1.388 -13.302 1.00 0.00 17 ARG A C 11
ATOM 17732 O O . ARG A 1 6 ? -6.642 2.162 -12.369 1.00 0.00 17 ARG A O 11
ATOM 17753 N N . GLY A 1 7 ? -6.285 0.192 -13.425 1.00 0.00 18 GLY A N 11
ATOM 17754 C CA . GLY A 1 7 ? -5.318 -0.310 -12.447 1.00 0.00 18 GLY A CA 11
ATOM 17755 C C . GLY A 1 7 ? -4.897 -1.737 -12.745 1.00 0.00 18 GLY A C 11
ATOM 17756 O O . GLY A 1 7 ? -5.649 -2.493 -13.376 1.00 0.00 18 GLY A O 11
ATOM 17760 N N . SER A 1 8 ? -3.687 -2.110 -12.292 1.00 0.00 19 SER A N 11
ATOM 17761 C CA . SER A 1 8 ? -3.134 -3.458 -12.489 1.00 0.00 19 SER A CA 11
ATOM 17762 C C . SER A 1 8 ? -3.508 -4.363 -11.300 1.00 0.00 19 SER A C 11
ATOM 17763 O O . SER A 1 8 ? -4.296 -5.303 -11.463 1.00 0.00 19 SER A O 11
ATOM 17771 N N . HIS A 1 9 ? -2.967 -4.045 -10.095 1.00 0.00 20 HIS A N 11
ATOM 17772 C CA . HIS A 1 9 ? -3.198 -4.845 -8.875 1.00 0.00 20 HIS A CA 11
ATOM 17773 C C . HIS A 1 9 ? -4.645 -4.644 -8.379 1.00 0.00 20 HIS A C 11
ATOM 17774 O O . HIS A 1 9 ? -4.966 -3.661 -7.694 1.00 0.00 20 HIS A O 11
ATOM 17789 N N . MET A 1 10 ? -5.510 -5.576 -8.789 1.00 0.00 21 MET A N 11
ATOM 17790 C CA . MET A 1 10 ? -6.925 -5.613 -8.396 1.00 0.00 21 MET A CA 11
ATOM 17791 C C . MET A 1 10 ? -7.027 -6.386 -7.063 1.00 0.00 21 MET A C 11
ATOM 17792 O O . MET A 1 10 ? -6.655 -7.563 -7.013 1.00 0.00 21 MET A O 11
ATOM 17806 N N . ASP A 1 11 ? -7.522 -5.726 -5.990 1.00 0.00 22 ASP A N 11
ATOM 17807 C CA . ASP A 1 11 ? -7.444 -6.264 -4.608 1.00 0.00 22 ASP A CA 11
ATOM 17808 C C . ASP A 1 11 ? -8.827 -6.254 -3.916 1.00 0.00 22 ASP A C 11
ATOM 17809 O O . ASP A 1 11 ? -9.647 -5.353 -4.144 1.00 0.00 22 ASP A O 11
ATOM 17818 N N . LEU A 1 12 ? -9.047 -7.263 -3.046 1.00 0.00 23 LEU A N 11
ATOM 17819 C CA . LEU A 1 12 ? -10.345 -7.524 -2.383 1.00 0.00 23 LEU A CA 11
ATOM 17820 C C . LEU A 1 12 ? -10.617 -6.589 -1.188 1.00 0.00 23 LEU A C 11
ATOM 17821 O O . LEU A 1 12 ? -11.782 -6.311 -0.875 1.00 0.00 23 LEU A O 11
ATOM 17837 N N . GLU A 1 13 ? -9.548 -6.150 -0.495 1.00 0.00 24 GLU A N 11
ATOM 17838 C CA . GLU A 1 13 ? -9.669 -5.212 0.649 1.00 0.00 24 GLU A CA 11
ATOM 17839 C C . GLU A 1 13 ? -10.251 -3.876 0.174 1.00 0.00 24 GLU A C 11
ATOM 17840 O O . GLU A 1 13 ? -11.033 -3.226 0.885 1.00 0.00 24 GLU A O 11
ATOM 17852 N N . GLU A 1 14 ? -9.839 -3.484 -1.051 1.00 0.00 25 GLU A N 11
ATOM 17853 C CA . GLU A 1 14 ? -10.328 -2.272 -1.710 1.00 0.00 25 GLU A CA 11
ATOM 17854 C C . GLU A 1 14 ? -11.827 -2.404 -2.006 1.00 0.00 25 GLU A C 11
ATOM 17855 O O . GLU A 1 14 ? -12.581 -1.446 -1.818 1.00 0.00 25 GLU A O 11
ATOM 17867 N N . LEU A 1 15 ? -12.234 -3.614 -2.474 1.00 0.00 26 LEU A N 11
ATOM 17868 C CA . LEU A 1 15 ? -13.647 -3.937 -2.748 1.00 0.00 26 LEU A CA 11
ATOM 17869 C C . LEU A 1 15 ? -14.501 -3.728 -1.504 1.00 0.00 26 LEU A C 11
ATOM 17870 O O . LEU A 1 15 ? -15.540 -3.084 -1.589 1.00 0.00 26 LEU A O 11
ATOM 17886 N N . GLU A 1 16 ? -14.037 -4.289 -0.364 1.00 0.00 27 GLU A N 11
ATOM 17887 C CA . GLU A 1 16 ? -14.768 -4.254 0.919 1.00 0.00 27 GLU A CA 11
ATOM 17888 C C . GLU A 1 16 ? -15.084 -2.810 1.318 1.00 0.00 27 GLU A C 11
ATOM 17889 O O . GLU A 1 16 ? -16.237 -2.445 1.500 1.00 0.00 27 GLU A O 11
ATOM 17901 N N . GLU A 1 17 ? -14.029 -1.999 1.397 1.00 0.00 28 GLU A N 11
ATOM 17902 C CA . GLU A 1 17 ? -14.117 -0.610 1.867 1.00 0.00 28 GLU A CA 11
ATOM 17903 C C . GLU A 1 17 ? -14.981 0.250 0.916 1.00 0.00 28 GLU A C 11
ATOM 17904 O O . GLU A 1 17 ? -15.753 1.110 1.364 1.00 0.00 28 GLU A O 11
ATOM 17916 N N . ASP A 1 18 ? -14.871 -0.040 -0.393 1.00 0.00 29 ASP A N 11
ATOM 17917 C CA . ASP A 1 18 ? -15.585 0.703 -1.453 1.00 0.00 29 ASP A CA 11
ATOM 17918 C C . ASP A 1 18 ? -17.094 0.386 -1.441 1.00 0.00 29 ASP A C 11
ATOM 17919 O O . ASP A 1 18 ? -17.917 1.288 -1.628 1.00 0.00 29 ASP A O 11
ATOM 17928 N N . LEU A 1 19 ? -17.455 -0.907 -1.232 1.00 0.00 30 LEU A N 11
ATOM 17929 C CA . LEU A 1 19 ? -18.870 -1.335 -1.232 1.00 0.00 30 LEU A CA 11
ATOM 17930 C C . LEU A 1 19 ? -19.589 -0.812 0.019 1.00 0.00 30 LEU A C 11
ATOM 17931 O O . LEU A 1 19 ? -20.740 -0.410 -0.065 1.00 0.00 30 LEU A O 11
ATOM 17947 N N . LYS A 1 20 ? -18.874 -0.776 1.164 1.00 0.00 31 LYS A N 11
ATOM 17948 C CA . LYS A 1 20 ? -19.407 -0.234 2.436 1.00 0.00 31 LYS A CA 11
ATOM 17949 C C . LYS A 1 20 ? -19.789 1.241 2.264 1.00 0.00 31 LYS A C 11
ATOM 17950 O O . LYS A 1 20 ? -20.828 1.687 2.759 1.00 0.00 31 LYS A O 11
ATOM 17969 N N . GLN A 1 21 ? -18.919 1.963 1.534 1.00 0.00 32 GLN A N 11
ATOM 17970 C CA . GLN A 1 21 ? -19.107 3.375 1.175 1.00 0.00 32 GLN A CA 11
ATOM 17971 C C . GLN A 1 21 ? -20.388 3.556 0.331 1.00 0.00 32 GLN A C 11
ATOM 17972 O O . GLN A 1 21 ? -21.266 4.356 0.674 1.00 0.00 32 GLN A O 11
ATOM 17986 N N . ALA A 1 22 ? -20.484 2.755 -0.749 1.00 0.00 33 ALA A N 11
ATOM 17987 C CA . ALA A 1 22 ? -21.591 2.807 -1.721 1.00 0.00 33 ALA A CA 11
ATOM 17988 C C . ALA A 1 22 ? -22.957 2.545 -1.051 1.00 0.00 33 ALA A C 11
ATOM 17989 O O . ALA A 1 22 ? -23.915 3.285 -1.265 1.00 0.00 33 ALA A O 11
ATOM 17996 N N . LEU A 1 23 ? -23.007 1.514 -0.202 1.00 0.00 34 LEU A N 11
ATOM 17997 C CA . LEU A 1 23 ? -24.260 1.027 0.415 1.00 0.00 34 LEU A CA 11
ATOM 17998 C C . LEU A 1 23 ? -24.790 1.992 1.489 1.00 0.00 34 LEU A C 11
ATOM 17999 O O . LEU A 1 23 ? -26.009 2.192 1.596 1.00 0.00 34 LEU A O 11
ATOM 18015 N N . ARG A 1 24 ? -23.870 2.607 2.267 1.00 0.00 35 ARG A N 11
ATOM 18016 C CA . ARG A 1 24 ? -24.247 3.540 3.357 1.00 0.00 35 ARG A CA 11
ATOM 18017 C C . ARG A 1 24 ? -24.763 4.885 2.798 1.00 0.00 35 ARG A C 11
ATOM 18018 O O . ARG A 1 24 ? -25.557 5.562 3.460 1.00 0.00 35 ARG A O 11
ATOM 18039 N N . GLU A 1 25 ? -24.306 5.274 1.586 1.00 0.00 36 GLU A N 11
ATOM 18040 C CA . GLU A 1 25 ? -24.803 6.496 0.904 1.00 0.00 36 GLU A CA 11
ATOM 18041 C C . GLU A 1 25 ? -25.999 6.184 -0.023 1.00 0.00 36 GLU A C 11
ATOM 18042 O O . GLU A 1 25 ? -26.610 7.107 -0.578 1.00 0.00 36 GLU A O 11
ATOM 18054 N N . GLY A 1 26 ? -26.327 4.885 -0.182 1.00 0.00 37 GLY A N 11
ATOM 18055 C CA . GLY A 1 26 ? -27.525 4.456 -0.911 1.00 0.00 37 GLY A CA 11
ATOM 18056 C C . GLY A 1 26 ? -27.269 4.162 -2.386 1.00 0.00 37 GLY A C 11
ATOM 18057 O O . GLY A 1 26 ? -27.880 4.773 -3.271 1.00 0.00 37 GLY A O 11
ATOM 18061 N N . ARG A 1 27 ? -26.350 3.219 -2.642 1.00 0.00 38 ARG A N 11
ATOM 18062 C CA . ARG A 1 27 ? -26.050 2.695 -3.997 1.00 0.00 38 ARG A CA 11
ATOM 18063 C C . ARG A 1 27 ? -26.084 1.155 -3.946 1.00 0.00 38 ARG A C 11
ATOM 18064 O O . ARG A 1 27 ? -26.643 0.569 -3.007 1.00 0.00 38 ARG A O 11
ATOM 18085 N N . LYS A 1 28 ? -25.487 0.506 -4.961 1.00 0.00 39 LYS A N 11
ATOM 18086 C CA . LYS A 1 28 ? -25.374 -0.958 -5.035 1.00 0.00 39 LYS A CA 11
ATOM 18087 C C . LYS A 1 28 ? -24.019 -1.359 -5.634 1.00 0.00 39 LYS A C 11
ATOM 18088 O O . LYS A 1 28 ? -23.261 -0.506 -6.121 1.00 0.00 39 LYS A O 11
ATOM 18107 N N . VAL A 1 29 ? -23.734 -2.670 -5.590 1.00 0.00 40 VAL A N 11
ATOM 18108 C CA . VAL A 1 29 ? -22.465 -3.253 -6.054 1.00 0.00 40 VAL A CA 11
ATOM 18109 C C . VAL A 1 29 ? -22.769 -4.214 -7.208 1.00 0.00 40 VAL A C 11
ATOM 18110 O O . VAL A 1 29 ? -23.316 -5.296 -6.977 1.00 0.00 40 VAL A O 11
ATOM 18123 N N . ASN A 1 30 ? -22.455 -3.800 -8.441 1.00 0.00 41 ASN A N 11
ATOM 18124 C CA . ASN A 1 30 ? -22.654 -4.632 -9.640 1.00 0.00 41 ASN A CA 11
ATOM 18125 C C . ASN A 1 30 ? -21.374 -5.415 -9.961 1.00 0.00 41 ASN A C 11
ATOM 18126 O O . ASN A 1 30 ? -20.408 -4.875 -10.521 1.00 0.00 41 ASN A O 11
ATOM 18137 N N . ILE A 1 31 ? -21.375 -6.687 -9.542 1.00 0.00 42 ILE A N 11
ATOM 18138 C CA . ILE A 1 31 ? -20.302 -7.661 -9.815 1.00 0.00 42 ILE A CA 11
ATOM 18139 C C . ILE A 1 31 ? -20.843 -8.781 -10.735 1.00 0.00 42 ILE A C 11
ATOM 18140 O O . ILE A 1 31 ? -21.938 -8.644 -11.290 1.00 0.00 42 ILE A O 11
ATOM 18156 N N . LEU A 1 32 ? -20.044 -9.858 -10.924 1.00 0.00 43 LEU A N 11
ATOM 18157 C CA . LEU A 1 32 ? -20.356 -10.978 -11.848 1.00 0.00 43 LEU A CA 11
ATOM 18158 C C . LEU A 1 32 ? -21.752 -11.621 -11.569 1.00 0.00 43 LEU A C 11
ATOM 18159 O O . LEU A 1 32 ? -21.924 -12.425 -10.658 1.00 0.00 43 LEU A O 11
ATOM 18175 N N . GLY A 1 33 ? -22.766 -11.148 -12.337 1.00 0.00 44 GLY A N 11
ATOM 18176 C CA . GLY A 1 33 ? -24.151 -11.659 -12.266 1.00 0.00 44 GLY A CA 11
ATOM 18177 C C . GLY A 1 33 ? -24.850 -11.441 -10.917 1.00 0.00 44 GLY A C 11
ATOM 18178 O O . GLY A 1 33 ? -25.897 -12.045 -10.655 1.00 0.00 44 GLY A O 11
ATOM 18182 N N . ILE A 1 34 ? -24.273 -10.568 -10.070 1.00 0.00 45 ILE A N 11
ATOM 18183 C CA . ILE A 1 34 ? -24.759 -10.297 -8.698 1.00 0.00 45 ILE A CA 11
ATOM 18184 C C . ILE A 1 34 ? -24.859 -8.765 -8.488 1.00 0.00 45 ILE A C 11
ATOM 18185 O O . ILE A 1 34 ? -24.019 -8.009 -8.991 1.00 0.00 45 ILE A O 11
ATOM 18201 N N . GLU A 1 35 ? -25.893 -8.321 -7.746 1.00 0.00 46 GLU A N 11
ATOM 18202 C CA . GLU A 1 35 ? -26.068 -6.910 -7.350 1.00 0.00 46 GLU A CA 11
ATOM 18203 C C . GLU A 1 35 ? -26.409 -6.839 -5.849 1.00 0.00 46 GLU A C 11
ATOM 18204 O O . GLU A 1 35 ? -27.503 -7.238 -5.426 1.00 0.00 46 GLU A O 11
ATOM 18216 N N . VAL A 1 36 ? -25.433 -6.371 -5.060 1.00 0.00 47 VAL A N 11
ATOM 18217 C CA . VAL A 1 36 ? -25.562 -6.183 -3.605 1.00 0.00 47 VAL A CA 11
ATOM 18218 C C . VAL A 1 36 ? -26.135 -4.789 -3.305 1.00 0.00 47 VAL A C 11
ATOM 18219 O O . VAL A 1 36 ? -25.490 -3.785 -3.591 1.00 0.00 47 VAL A O 11
ATOM 18232 N N . THR A 1 37 ? -27.345 -4.742 -2.724 1.00 0.00 48 THR A N 11
ATOM 18233 C CA . THR A 1 37 ? -28.036 -3.478 -2.392 1.00 0.00 48 THR A CA 11
ATOM 18234 C C . THR A 1 37 ? -27.977 -3.170 -0.872 1.00 0.00 48 THR A C 11
ATOM 18235 O O . THR A 1 37 ? -28.205 -2.028 -0.469 1.00 0.00 48 THR A O 11
ATOM 18246 N N . THR A 1 38 ? -27.666 -4.186 -0.035 1.00 0.00 49 THR A N 11
ATOM 18247 C CA . THR A 1 38 ? -27.553 -4.027 1.442 1.00 0.00 49 THR A CA 11
ATOM 18248 C C . THR A 1 38 ? -26.279 -4.721 1.969 1.00 0.00 49 THR A C 11
ATOM 18249 O O . THR A 1 38 ? -25.799 -5.681 1.355 1.00 0.00 49 THR A O 11
ATOM 18260 N N . GLU A 1 39 ? -25.750 -4.235 3.123 1.00 0.00 50 GLU A N 11
ATOM 18261 C CA . GLU A 1 39 ? -24.462 -4.705 3.695 1.00 0.00 50 GLU A CA 11
ATOM 18262 C C . GLU A 1 39 ? -24.516 -6.189 4.153 1.00 0.00 50 GLU A C 11
ATOM 18263 O O . GLU A 1 39 ? -23.471 -6.850 4.249 1.00 0.00 50 GLU A O 11
ATOM 18275 N N . GLU A 1 40 ? -25.728 -6.711 4.415 1.00 0.00 51 GLU A N 11
ATOM 18276 C CA . GLU A 1 40 ? -25.934 -8.147 4.720 1.00 0.00 51 GLU A CA 11
ATOM 18277 C C . GLU A 1 40 ? -25.512 -9.006 3.505 1.00 0.00 51 GLU A C 11
ATOM 18278 O O . GLU A 1 40 ? -24.821 -10.011 3.650 1.00 0.00 51 GLU A O 11
ATOM 18290 N N . GLN A 1 41 ? -25.879 -8.535 2.297 1.00 0.00 52 GLN A N 11
ATOM 18291 C CA . GLN A 1 41 ? -25.522 -9.190 1.028 1.00 0.00 52 GLN A CA 11
ATOM 18292 C C . GLN A 1 41 ? -24.034 -8.963 0.713 1.00 0.00 52 GLN A C 11
ATOM 18293 O O . GLN A 1 41 ? -23.435 -9.733 -0.028 1.00 0.00 52 GLN A O 11
ATOM 18307 N N . ALA A 1 42 ? -23.468 -7.880 1.283 1.00 0.00 53 ALA A N 11
ATOM 18308 C CA . ALA A 1 42 ? -22.070 -7.472 1.072 1.00 0.00 53 ALA A CA 11
ATOM 18309 C C . ALA A 1 42 ? -21.091 -8.333 1.857 1.00 0.00 53 ALA A C 11
ATOM 18310 O O . ALA A 1 42 ? -19.988 -8.578 1.385 1.00 0.00 53 ALA A O 11
ATOM 18317 N N . ARG A 1 43 ? -21.488 -8.758 3.072 1.00 0.00 54 ARG A N 11
ATOM 18318 C CA . ARG A 1 43 ? -20.661 -9.666 3.891 1.00 0.00 54 ARG A CA 11
ATOM 18319 C C . ARG A 1 43 ? -20.752 -11.096 3.325 1.00 0.00 54 ARG A C 11
ATOM 18320 O O . ARG A 1 43 ? -19.788 -11.857 3.411 1.00 0.00 54 ARG A O 11
ATOM 18341 N N . ARG A 1 44 ? -21.921 -11.427 2.711 1.00 0.00 55 ARG A N 11
ATOM 18342 C CA . ARG A 1 44 ? -22.091 -12.661 1.906 1.00 0.00 55 ARG A CA 11
ATOM 18343 C C . ARG A 1 44 ? -21.227 -12.585 0.630 1.00 0.00 55 ARG A C 11
ATOM 18344 O O . ARG A 1 44 ? -20.666 -13.589 0.189 1.00 0.00 55 ARG A O 11
ATOM 18365 N N . LEU A 1 45 ? -21.136 -11.369 0.053 1.00 0.00 56 LEU A N 11
ATOM 18366 C CA . LEU A 1 45 ? -20.343 -11.112 -1.158 1.00 0.00 56 LEU A CA 11
ATOM 18367 C C . LEU A 1 45 ? -18.850 -11.216 -0.848 1.00 0.00 56 LEU A C 11
ATOM 18368 O O . LEU A 1 45 ? -18.094 -11.747 -1.650 1.00 0.00 56 LEU A O 11
ATOM 18384 N N . ILE A 1 46 ? -18.459 -10.702 0.336 1.00 0.00 57 ILE A N 11
ATOM 18385 C CA . ILE A 1 46 ? -17.062 -10.666 0.786 1.00 0.00 57 ILE A CA 11
ATOM 18386 C C . ILE A 1 46 ? -16.512 -12.077 0.953 1.00 0.00 57 ILE A C 11
ATOM 18387 O O . ILE A 1 46 ? -15.458 -12.410 0.405 1.00 0.00 57 ILE A O 11
ATOM 18403 N N . GLU A 1 47 ? -17.258 -12.909 1.679 1.00 0.00 58 GLU A N 11
ATOM 18404 C CA . GLU A 1 47 ? -16.863 -14.292 1.934 1.00 0.00 58 GLU A CA 11
ATOM 18405 C C . GLU A 1 47 ? -16.915 -15.134 0.636 1.00 0.00 58 GLU A C 11
ATOM 18406 O O . GLU A 1 47 ? -16.237 -16.154 0.525 1.00 0.00 58 GLU A O 11
ATOM 18418 N N . PHE A 1 48 ? -17.745 -14.683 -0.321 1.00 0.00 59 PHE A N 11
ATOM 18419 C CA . PHE A 1 48 ? -17.836 -15.262 -1.674 1.00 0.00 59 PHE A CA 11
ATOM 18420 C C . PHE A 1 48 ? -16.583 -14.917 -2.518 1.00 0.00 59 PHE A C 11
ATOM 18421 O O . PHE A 1 48 ? -15.982 -15.812 -3.116 1.00 0.00 59 PHE A O 11
ATOM 18438 N N . LEU A 1 49 ? -16.184 -13.622 -2.546 1.00 0.00 60 LEU A N 11
ATOM 18439 C CA . LEU A 1 49 ? -15.131 -13.130 -3.480 1.00 0.00 60 LEU A CA 11
ATOM 18440 C C . LEU A 1 49 ? -13.718 -13.550 -3.018 1.00 0.00 60 LEU A C 11
ATOM 18441 O O . LEU A 1 49 ? -12.808 -13.690 -3.843 1.00 0.00 60 LEU A O 11
ATOM 18457 N N . ARG A 1 50 ? -13.553 -13.759 -1.694 1.00 0.00 61 ARG A N 11
ATOM 18458 C CA . ARG A 1 50 ? -12.287 -14.261 -1.107 1.00 0.00 61 ARG A CA 11
ATOM 18459 C C . ARG A 1 50 ? -12.161 -15.786 -1.309 1.00 0.00 61 ARG A C 11
ATOM 18460 O O . ARG A 1 50 ? -11.074 -16.359 -1.154 1.00 0.00 61 ARG A O 11
ATOM 18481 N N . ARG A 1 51 ? -13.295 -16.428 -1.641 1.00 0.00 62 ARG A N 11
ATOM 18482 C CA . ARG A 1 51 ? -13.389 -17.888 -1.817 1.00 0.00 62 ARG A CA 11
ATOM 18483 C C . ARG A 1 51 ? -13.675 -18.235 -3.300 1.00 0.00 62 ARG A C 11
ATOM 18484 O O . ARG A 1 51 ? -13.749 -19.417 -3.665 1.00 0.00 62 ARG A O 11
ATOM 18505 N N . PHE A 1 52 ? -13.837 -17.186 -4.145 1.00 0.00 63 PHE A N 11
ATOM 18506 C CA . PHE A 1 52 ? -14.126 -17.329 -5.584 1.00 0.00 63 PHE A CA 11
ATOM 18507 C C . PHE A 1 52 ? -12.908 -17.941 -6.299 1.00 0.00 63 PHE A C 11
ATOM 18508 O O . PHE A 1 52 ? -11.931 -17.240 -6.560 1.00 0.00 63 PHE A O 11
ATOM 18525 N N . ILE A 1 53 ? -13.002 -19.256 -6.596 1.00 0.00 64 ILE A N 11
ATOM 18526 C CA . ILE A 1 53 ? -11.891 -20.062 -7.146 1.00 0.00 64 ILE A CA 11
ATOM 18527 C C . ILE A 1 53 ? -10.731 -20.121 -6.146 1.00 0.00 64 ILE A C 11
ATOM 18528 O O . ILE A 1 53 ? -10.908 -20.510 -4.996 1.00 0.00 64 ILE A O 11
ATOM 18544 N N . SER B 1 1 ? -43.639 -2.232 -6.095 1.00 0.00 12 SER B N 11
ATOM 18545 C CA . SER B 1 1 ? -43.626 -3.476 -6.841 1.00 0.00 12 SER B CA 11
ATOM 18546 C C . SER B 1 1 ? -42.188 -3.997 -6.990 1.00 0.00 12 SER B C 11
ATOM 18547 O O . SER B 1 1 ? -41.352 -3.346 -7.629 1.00 0.00 12 SER B O 11
ATOM 18555 N N . GLY B 1 2 ? -41.900 -5.140 -6.353 1.00 0.00 13 GLY B N 11
ATOM 18556 C CA . GLY B 1 2 ? -40.630 -5.839 -6.546 1.00 0.00 13 GLY B CA 11
ATOM 18557 C C . GLY B 1 2 ? -40.647 -6.699 -7.807 1.00 0.00 13 GLY B C 11
ATOM 18558 O O . GLY B 1 2 ? -41.722 -7.095 -8.277 1.00 0.00 13 GLY B O 11
ATOM 18562 N N . LEU B 1 3 ? -39.457 -6.994 -8.351 1.00 0.00 14 LEU B N 11
ATOM 18563 C CA . LEU B 1 3 ? -39.299 -7.835 -9.560 1.00 0.00 14 LEU B CA 11
ATOM 18564 C C . LEU B 1 3 ? -39.058 -9.317 -9.188 1.00 0.00 14 LEU B C 11
ATOM 18565 O O . LEU B 1 3 ? -38.796 -10.132 -10.074 1.00 0.00 14 LEU B O 11
ATOM 18581 N N . VAL B 1 4 ? -39.195 -9.640 -7.877 1.00 0.00 15 VAL B N 11
ATOM 18582 C CA . VAL B 1 4 ? -38.985 -10.992 -7.299 1.00 0.00 15 VAL B CA 11
ATOM 18583 C C . VAL B 1 4 ? -37.498 -11.449 -7.423 1.00 0.00 15 VAL B C 11
ATOM 18584 O O . VAL B 1 4 ? -36.990 -11.588 -8.547 1.00 0.00 15 VAL B O 11
ATOM 18597 N N . PRO B 1 5 ? -36.774 -11.660 -6.261 1.00 0.00 16 PRO B N 11
ATOM 18598 C CA . PRO B 1 5 ? -35.391 -12.213 -6.247 1.00 0.00 16 PRO B CA 11
ATOM 18599 C C . PRO B 1 5 ? -35.267 -13.522 -7.067 1.00 0.00 16 PRO B C 11
ATOM 18600 O O . PRO B 1 5 ? -35.795 -14.575 -6.674 1.00 0.00 16 PRO B O 11
ATOM 18611 N N . ARG B 1 6 ? -34.597 -13.410 -8.222 1.00 0.00 17 ARG B N 11
ATOM 18612 C CA . ARG B 1 6 ? -34.435 -14.504 -9.197 1.00 0.00 17 ARG B CA 11
ATOM 18613 C C . ARG B 1 6 ? -32.940 -14.848 -9.362 1.00 0.00 17 ARG B C 11
ATOM 18614 O O . ARG B 1 6 ? -32.080 -13.967 -9.239 1.00 0.00 17 ARG B O 11
ATOM 18635 N N . GLY B 1 7 ? -32.647 -16.131 -9.638 1.00 0.00 18 GLY B N 11
ATOM 18636 C CA . GLY B 1 7 ? -31.268 -16.625 -9.715 1.00 0.00 18 GLY B CA 11
ATOM 18637 C C . GLY B 1 7 ? -30.696 -16.920 -8.328 1.00 0.00 18 GLY B C 11
ATOM 18638 O O . GLY B 1 7 ? -30.895 -16.141 -7.385 1.00 0.00 18 GLY B O 11
ATOM 18642 N N . SER B 1 8 ? -29.988 -18.047 -8.204 1.00 0.00 19 SER B N 11
ATOM 18643 C CA . SER B 1 8 ? -29.427 -18.520 -6.928 1.00 0.00 19 SER B CA 11
ATOM 18644 C C . SER B 1 8 ? -28.120 -19.285 -7.186 1.00 0.00 19 SER B C 11
ATOM 18645 O O . SER B 1 8 ? -27.087 -19.003 -6.569 1.00 0.00 19 SER B O 11
ATOM 18653 N N . HIS B 1 9 ? -28.181 -20.259 -8.111 1.00 0.00 20 HIS B N 11
ATOM 18654 C CA . HIS B 1 9 ? -27.015 -21.067 -8.509 1.00 0.00 20 HIS B CA 11
ATOM 18655 C C . HIS B 1 9 ? -26.301 -20.394 -9.694 1.00 0.00 20 HIS B C 11
ATOM 18656 O O . HIS B 1 9 ? -26.432 -20.821 -10.844 1.00 0.00 20 HIS B O 11
ATOM 18671 N N . MET B 1 10 ? -25.589 -19.293 -9.399 1.00 0.00 21 MET B N 11
ATOM 18672 C CA . MET B 1 10 ? -24.791 -18.554 -10.394 1.00 0.00 21 MET B CA 11
ATOM 18673 C C . MET B 1 10 ? -23.398 -19.193 -10.495 1.00 0.00 21 MET B C 11
ATOM 18674 O O . MET B 1 10 ? -22.771 -19.481 -9.466 1.00 0.00 21 MET B O 11
ATOM 18688 N N . ASP B 1 11 ? -22.926 -19.418 -11.729 1.00 0.00 22 ASP B N 11
ATOM 18689 C CA . ASP B 1 11 ? -21.632 -20.085 -11.996 1.00 0.00 22 ASP B CA 11
ATOM 18690 C C . ASP B 1 11 ? -20.867 -19.363 -13.120 1.00 0.00 22 ASP B C 11
ATOM 18691 O O . ASP B 1 11 ? -21.374 -18.406 -13.723 1.00 0.00 22 ASP B O 11
ATOM 18700 N N . LEU B 1 12 ? -19.658 -19.871 -13.403 1.00 0.00 23 LEU B N 11
ATOM 18701 C CA . LEU B 1 12 ? -18.709 -19.270 -14.356 1.00 0.00 23 LEU B CA 11
ATOM 18702 C C . LEU B 1 12 ? -19.094 -19.556 -15.823 1.00 0.00 23 LEU B C 11
ATOM 18703 O O . LEU B 1 12 ? -18.890 -18.703 -16.701 1.00 0.00 23 LEU B O 11
ATOM 18719 N N . GLU B 1 13 ? -19.652 -20.751 -16.078 1.00 0.00 24 GLU B N 11
ATOM 18720 C CA . GLU B 1 13 ? -19.976 -21.202 -17.447 1.00 0.00 24 GLU B CA 11
ATOM 18721 C C . GLU B 1 13 ? -21.141 -20.366 -18.002 1.00 0.00 24 GLU B C 11
ATOM 18722 O O . GLU B 1 13 ? -21.101 -19.918 -19.159 1.00 0.00 24 GLU B O 11
ATOM 18734 N N . GLU B 1 14 ? -22.169 -20.145 -17.149 1.00 0.00 25 GLU B N 11
ATOM 18735 C CA . GLU B 1 14 ? -23.321 -19.296 -17.496 1.00 0.00 25 GLU B CA 11
ATOM 18736 C C . GLU B 1 14 ? -22.921 -17.805 -17.506 1.00 0.00 25 GLU B C 11
ATOM 18737 O O . GLU B 1 14 ? -23.515 -17.010 -18.244 1.00 0.00 25 GLU B O 11
ATOM 18749 N N . LEU B 1 15 ? -21.901 -17.440 -16.697 1.00 0.00 26 LEU B N 11
ATOM 18750 C CA . LEU B 1 15 ? -21.357 -16.068 -16.659 1.00 0.00 26 LEU B CA 11
ATOM 18751 C C . LEU B 1 15 ? -20.770 -15.669 -18.020 1.00 0.00 26 LEU B C 11
ATOM 18752 O O . LEU B 1 15 ? -21.042 -14.571 -18.511 1.00 0.00 26 LEU B O 11
ATOM 18768 N N . GLU B 1 16 ? -19.976 -16.579 -18.619 1.00 0.00 27 GLU B N 11
ATOM 18769 C CA . GLU B 1 16 ? -19.266 -16.302 -19.876 1.00 0.00 27 GLU B CA 11
ATOM 18770 C C . GLU B 1 16 ? -20.255 -16.083 -21.032 1.00 0.00 27 GLU B C 11
ATOM 18771 O O . GLU B 1 16 ? -20.195 -15.061 -21.710 1.00 0.00 27 GLU B O 11
ATOM 18783 N N . GLU B 1 17 ? -21.186 -17.037 -21.229 1.00 0.00 28 GLU B N 11
ATOM 18784 C CA . GLU B 1 17 ? -22.212 -16.942 -22.299 1.00 0.00 28 GLU B CA 11
ATOM 18785 C C . GLU B 1 17 ? -23.116 -15.707 -22.110 1.00 0.00 28 GLU B C 11
ATOM 18786 O O . GLU B 1 17 ? -23.617 -15.147 -23.087 1.00 0.00 28 GLU B O 11
ATOM 18798 N N . ASP B 1 18 ? -23.302 -15.297 -20.842 1.00 0.00 29 ASP B N 11
ATOM 18799 C CA . ASP B 1 18 ? -24.077 -14.098 -20.487 1.00 0.00 29 ASP B CA 11
ATOM 18800 C C . ASP B 1 18 ? -23.388 -12.833 -21.022 1.00 0.00 29 ASP B C 11
ATOM 18801 O O . ASP B 1 18 ? -23.993 -12.068 -21.780 1.00 0.00 29 ASP B O 11
ATOM 18810 N N . LEU B 1 19 ? -22.113 -12.633 -20.633 1.00 0.00 30 LEU B N 11
ATOM 18811 C CA . LEU B 1 19 ? -21.374 -11.409 -20.978 1.00 0.00 30 LEU B CA 11
ATOM 18812 C C . LEU B 1 19 ? -21.080 -11.327 -22.489 1.00 0.00 30 LEU B C 11
ATOM 18813 O O . LEU B 1 19 ? -21.114 -10.239 -23.050 1.00 0.00 30 LEU B O 11
ATOM 18829 N N . LYS B 1 20 ? -20.860 -12.487 -23.147 1.00 0.00 31 LYS B N 11
ATOM 18830 C CA . LYS B 1 20 ? -20.633 -12.549 -24.611 1.00 0.00 31 LYS B CA 11
ATOM 18831 C C . LYS B 1 20 ? -21.911 -12.177 -25.385 1.00 0.00 31 LYS B C 11
ATOM 18832 O O . LYS B 1 20 ? -21.842 -11.529 -26.441 1.00 0.00 31 LYS B O 11
ATOM 18851 N N . GLN B 1 21 ? -23.076 -12.588 -24.844 1.00 0.00 32 GLN B N 11
ATOM 18852 C CA . GLN B 1 21 ? -24.389 -12.259 -25.430 1.00 0.00 32 GLN B CA 11
ATOM 18853 C C . GLN B 1 21 ? -24.673 -10.751 -25.289 1.00 0.00 32 GLN B C 11
ATOM 18854 O O . GLN B 1 21 ? -25.240 -10.128 -26.195 1.00 0.00 32 GLN B O 11
ATOM 18868 N N . ALA B 1 22 ? -24.240 -10.180 -24.149 1.00 0.00 33 ALA B N 11
ATOM 18869 C CA . ALA B 1 22 ? -24.344 -8.739 -23.883 1.00 0.00 33 ALA B CA 11
ATOM 18870 C C . ALA B 1 22 ? -23.528 -7.951 -24.923 1.00 0.00 33 ALA B C 11
ATOM 18871 O O . ALA B 1 22 ? -24.003 -6.963 -25.465 1.00 0.00 33 ALA B O 11
ATOM 18878 N N . LEU B 1 23 ? -22.322 -8.451 -25.241 1.00 0.00 34 LEU B N 11
ATOM 18879 C CA . LEU B 1 23 ? -21.415 -7.821 -26.226 1.00 0.00 34 LEU B CA 11
ATOM 18880 C C . LEU B 1 23 ? -22.041 -7.772 -27.636 1.00 0.00 34 LEU B C 11
ATOM 18881 O O . LEU B 1 23 ? -21.993 -6.728 -28.294 1.00 0.00 34 LEU B O 11
ATOM 18897 N N . ARG B 1 24 ? -22.650 -8.901 -28.076 1.00 0.00 35 ARG B N 11
ATOM 18898 C CA . ARG B 1 24 ? -23.182 -9.034 -29.456 1.00 0.00 35 ARG B CA 11
ATOM 18899 C C . ARG B 1 24 ? -24.412 -8.123 -29.687 1.00 0.00 35 ARG B C 11
ATOM 18900 O O . ARG B 1 24 ? -24.644 -7.680 -30.812 1.00 0.00 35 ARG B O 11
ATOM 18921 N N . GLU B 1 25 ? -25.198 -7.862 -28.612 1.00 0.00 36 GLU B N 11
ATOM 18922 C CA . GLU B 1 25 ? -26.359 -6.933 -28.670 1.00 0.00 36 GLU B CA 11
ATOM 18923 C C . GLU B 1 25 ? -25.925 -5.466 -28.425 1.00 0.00 36 GLU B C 11
ATOM 18924 O O . GLU B 1 25 ? -26.729 -4.543 -28.596 1.00 0.00 36 GLU B O 11
ATOM 18936 N N . GLY B 1 26 ? -24.652 -5.269 -28.021 1.00 0.00 37 GLY B N 11
ATOM 18937 C CA . GLY B 1 26 ? -24.056 -3.931 -27.890 1.00 0.00 37 GLY B CA 11
ATOM 18938 C C . GLY B 1 26 ? -24.202 -3.345 -26.491 1.00 0.00 37 GLY B C 11
ATOM 18939 O O . GLY B 1 26 ? -24.564 -2.175 -26.321 1.00 0.00 37 GLY B O 11
ATOM 18943 N N . ARG B 1 27 ? -23.903 -4.174 -25.484 1.00 0.00 38 ARG B N 11
ATOM 18944 C CA . ARG B 1 27 ? -24.048 -3.838 -24.054 1.00 0.00 38 ARG B CA 11
ATOM 18945 C C . ARG B 1 27 ? -22.739 -4.174 -23.325 1.00 0.00 38 ARG B C 11
ATOM 18946 O O . ARG B 1 27 ? -22.186 -5.269 -23.511 1.00 0.00 38 ARG B O 11
ATOM 18967 N N . LYS B 1 28 ? -22.245 -3.232 -22.505 1.00 0.00 39 LYS B N 11
ATOM 18968 C CA . LYS B 1 28 ? -21.063 -3.459 -21.651 1.00 0.00 39 LYS B CA 11
ATOM 18969 C C . LYS B 1 28 ? -21.486 -4.134 -20.334 1.00 0.00 39 LYS B C 11
ATOM 18970 O O . LYS B 1 28 ? -22.626 -3.978 -19.887 1.00 0.00 39 LYS B O 11
ATOM 18989 N N . VAL B 1 29 ? -20.564 -4.883 -19.720 1.00 0.00 40 VAL B N 11
ATOM 18990 C CA . VAL B 1 29 ? -20.850 -5.685 -18.515 1.00 0.00 40 VAL B CA 11
ATOM 18991 C C . VAL B 1 29 ? -20.080 -5.121 -17.314 1.00 0.00 40 VAL B C 11
ATOM 18992 O O . VAL B 1 29 ? -18.867 -4.899 -17.401 1.00 0.00 40 VAL B O 11
ATOM 19005 N N . ASN B 1 30 ? -20.807 -4.882 -16.209 1.00 0.00 41 ASN B N 11
ATOM 19006 C CA . ASN B 1 30 ? -20.232 -4.398 -14.946 1.00 0.00 41 ASN B CA 11
ATOM 19007 C C . ASN B 1 30 ? -19.979 -5.584 -14.001 1.00 0.00 41 ASN B C 11
ATOM 19008 O O . ASN B 1 30 ? -20.911 -6.299 -13.606 1.00 0.00 41 ASN B O 11
ATOM 19019 N N . ILE B 1 31 ? -18.701 -5.788 -13.674 1.00 0.00 42 ILE B N 11
ATOM 19020 C CA . ILE B 1 31 ? -18.218 -6.851 -12.771 1.00 0.00 42 ILE B CA 11
ATOM 19021 C C . ILE B 1 31 ? -17.318 -6.232 -11.674 1.00 0.00 42 ILE B C 11
ATOM 19022 O O . ILE B 1 31 ? -17.302 -5.006 -11.512 1.00 0.00 42 ILE B O 11
ATOM 19038 N N . LEU B 1 32 ? -16.622 -7.100 -10.904 1.00 0.00 43 LEU B N 11
ATOM 19039 C CA . LEU B 1 32 ? -15.777 -6.716 -9.748 1.00 0.00 43 LEU B CA 11
ATOM 19040 C C . LEU B 1 32 ? -14.742 -5.594 -10.082 1.00 0.00 43 LEU B C 11
ATOM 19041 O O . LEU B 1 32 ? -13.639 -5.867 -10.554 1.00 0.00 43 LEU B O 11
ATOM 19057 N N . GLY B 1 33 ? -15.161 -4.322 -9.868 1.00 0.00 44 GLY B N 11
ATOM 19058 C CA . GLY B 1 33 ? -14.293 -3.140 -10.047 1.00 0.00 44 GLY B CA 11
ATOM 19059 C C . GLY B 1 33 ? -13.883 -2.869 -11.496 1.00 0.00 44 GLY B C 11
ATOM 19060 O O . GLY B 1 33 ? -13.071 -1.977 -11.760 1.00 0.00 44 GLY B O 11
ATOM 19064 N N . ILE B 1 34 ? -14.466 -3.641 -12.432 1.00 0.00 45 ILE B N 11
ATOM 19065 C CA . ILE B 1 34 ? -14.104 -3.628 -13.863 1.00 0.00 45 ILE B CA 11
ATOM 19066 C C . ILE B 1 34 ? -15.394 -3.493 -14.698 1.00 0.00 45 ILE B C 11
ATOM 19067 O O . ILE B 1 34 ? -16.461 -3.959 -14.282 1.00 0.00 45 ILE B O 11
ATOM 19083 N N . GLU B 1 35 ? -15.295 -2.842 -15.865 1.00 0.00 46 GLU B N 11
ATOM 19084 C CA . GLU B 1 35 ? -16.416 -2.698 -16.808 1.00 0.00 46 GLU B CA 11
ATOM 19085 C C . GLU B 1 35 ? -15.906 -3.006 -18.233 1.00 0.00 46 GLU B C 11
ATOM 19086 O O . GLU B 1 35 ? -15.163 -2.204 -18.820 1.00 0.00 46 GLU B O 11
ATOM 19098 N N . VAL B 1 36 ? -16.288 -4.185 -18.768 1.00 0.00 47 VAL B N 11
ATOM 19099 C CA . VAL B 1 36 ? -15.798 -4.681 -20.073 1.00 0.00 47 VAL B CA 11
ATOM 19100 C C . VAL B 1 36 ? -16.766 -4.279 -21.211 1.00 0.00 47 VAL B C 11
ATOM 19101 O O . VAL B 1 36 ? -17.960 -4.595 -21.171 1.00 0.00 47 VAL B O 11
ATOM 19114 N N . THR B 1 37 ? -16.243 -3.531 -22.201 1.00 0.00 48 THR B N 11
ATOM 19115 C CA . THR B 1 37 ? -17.029 -3.022 -23.341 1.00 0.00 48 THR B CA 11
ATOM 19116 C C . THR B 1 37 ? -16.856 -3.916 -24.586 1.00 0.00 48 THR B C 11
ATOM 19117 O O . THR B 1 37 ? -17.805 -4.103 -25.357 1.00 0.00 48 THR B O 11
ATOM 19128 N N . THR B 1 38 ? -15.632 -4.456 -24.786 1.00 0.00 49 THR B N 11
ATOM 19129 C CA . THR B 1 38 ? -15.310 -5.327 -25.943 1.00 0.00 49 THR B CA 11
ATOM 19130 C C . THR B 1 38 ? -15.081 -6.781 -25.496 1.00 0.00 49 THR B C 11
ATOM 19131 O O . THR B 1 38 ? -14.928 -7.059 -24.296 1.00 0.00 49 THR B O 11
ATOM 19142 N N . GLU B 1 39 ? -15.041 -7.692 -26.491 1.00 0.00 50 GLU B N 11
ATOM 19143 C CA . GLU B 1 39 ? -14.773 -9.125 -26.281 1.00 0.00 50 GLU B CA 11
ATOM 19144 C C . GLU B 1 39 ? -13.344 -9.346 -25.780 1.00 0.00 50 GLU B C 11
ATOM 19145 O O . GLU B 1 39 ? -13.098 -10.259 -25.002 1.00 0.00 50 GLU B O 11
ATOM 19157 N N . GLU B 1 40 ? -12.421 -8.481 -26.243 1.00 0.00 51 GLU B N 11
ATOM 19158 C CA . GLU B 1 40 ? -11.005 -8.496 -25.826 1.00 0.00 51 GLU B CA 11
ATOM 19159 C C . GLU B 1 40 ? -10.892 -8.337 -24.301 1.00 0.00 51 GLU B C 11
ATOM 19160 O O . GLU B 1 40 ? -10.195 -9.100 -23.625 1.00 0.00 51 GLU B O 11
ATOM 19172 N N . GLN B 1 41 ? -11.637 -7.357 -23.775 1.00 0.00 52 GLN B N 11
ATOM 19173 C CA . GLN B 1 41 ? -11.683 -7.063 -22.338 1.00 0.00 52 GLN B CA 11
ATOM 19174 C C . GLN B 1 41 ? -12.381 -8.205 -21.573 1.00 0.00 52 GLN B C 11
ATOM 19175 O O . GLN B 1 41 ? -11.944 -8.585 -20.492 1.00 0.00 52 GLN B O 11
ATOM 19189 N N . ALA B 1 42 ? -13.450 -8.753 -22.183 1.00 0.00 53 ALA B N 11
ATOM 19190 C CA . ALA B 1 42 ? -14.330 -9.765 -21.561 1.00 0.00 53 ALA B CA 11
ATOM 19191 C C . ALA B 1 42 ? -13.653 -11.146 -21.425 1.00 0.00 53 ALA B C 11
ATOM 19192 O O . ALA B 1 42 ? -13.887 -11.855 -20.447 1.00 0.00 53 ALA B O 11
ATOM 19199 N N . ARG B 1 43 ? -12.825 -11.515 -22.422 1.00 0.00 54 ARG B N 11
ATOM 19200 C CA . ARG B 1 43 ? -12.080 -12.796 -22.421 1.00 0.00 54 ARG B CA 11
ATOM 19201 C C . ARG B 1 43 ? -10.911 -12.719 -21.428 1.00 0.00 54 ARG B C 11
ATOM 19202 O O . ARG B 1 43 ? -10.633 -13.686 -20.712 1.00 0.00 54 ARG B O 11
ATOM 19223 N N . ARG B 1 44 ? -10.264 -11.533 -21.367 1.00 0.00 55 ARG B N 11
ATOM 19224 C CA . ARG B 1 44 ? -9.209 -11.246 -20.383 1.00 0.00 55 ARG B CA 11
ATOM 19225 C C . ARG B 1 44 ? -9.791 -11.222 -18.960 1.00 0.00 55 ARG B C 11
ATOM 19226 O O . ARG B 1 44 ? -9.112 -11.598 -18.011 1.00 0.00 55 ARG B O 11
ATOM 19247 N N . LEU B 1 45 ? -11.060 -10.790 -18.844 1.00 0.00 56 LEU B N 11
ATOM 19248 C CA . LEU B 1 45 ? -11.781 -10.698 -17.562 1.00 0.00 56 LEU B CA 11
ATOM 19249 C C . LEU B 1 45 ? -12.156 -12.098 -17.043 1.00 0.00 56 LEU B C 11
ATOM 19250 O O . LEU B 1 45 ? -11.945 -12.392 -15.863 1.00 0.00 56 LEU B O 11
ATOM 19266 N N . ILE B 1 46 ? -12.714 -12.943 -17.934 1.00 0.00 57 ILE B N 11
ATOM 19267 C CA . ILE B 1 46 ? -13.139 -14.315 -17.589 1.00 0.00 57 ILE B CA 11
ATOM 19268 C C . ILE B 1 46 ? -11.959 -15.130 -17.072 1.00 0.00 57 ILE B C 11
ATOM 19269 O O . ILE B 1 46 ? -12.041 -15.744 -15.997 1.00 0.00 57 ILE B O 11
ATOM 19285 N N . GLU B 1 47 ? -10.846 -15.089 -17.819 1.00 0.00 58 GLU B N 11
ATOM 19286 C CA . GLU B 1 47 ? -9.649 -15.835 -17.450 1.00 0.00 58 GLU B CA 11
ATOM 19287 C C . GLU B 1 47 ? -8.985 -15.228 -16.196 1.00 0.00 58 GLU B C 11
ATOM 19288 O O . GLU B 1 47 ? -8.353 -15.950 -15.443 1.00 0.00 58 GLU B O 11
ATOM 19300 N N . PHE B 1 48 ? -9.172 -13.901 -15.980 1.00 0.00 59 PHE B N 11
ATOM 19301 C CA . PHE B 1 48 ? -8.631 -13.181 -14.808 1.00 0.00 59 PHE B CA 11
ATOM 19302 C C . PHE B 1 48 ? -9.260 -13.688 -13.498 1.00 0.00 59 PHE B C 11
ATOM 19303 O O . PHE B 1 48 ? -8.541 -14.155 -12.611 1.00 0.00 59 PHE B O 11
ATOM 19320 N N . LEU B 1 49 ? -10.601 -13.593 -13.386 1.00 0.00 60 LEU B N 11
ATOM 19321 C CA . LEU B 1 49 ? -11.312 -13.898 -12.126 1.00 0.00 60 LEU B CA 11
ATOM 19322 C C . LEU B 1 49 ? -11.294 -15.405 -11.808 1.00 0.00 60 LEU B C 11
ATOM 19323 O O . LEU B 1 49 ? -11.333 -15.791 -10.634 1.00 0.00 60 LEU B O 11
ATOM 19339 N N . ARG B 1 50 ? -11.208 -16.256 -12.861 1.00 0.00 61 ARG B N 11
ATOM 19340 C CA . ARG B 1 50 ? -11.111 -17.717 -12.673 1.00 0.00 61 ARG B CA 11
ATOM 19341 C C . ARG B 1 50 ? -9.650 -18.134 -12.355 1.00 0.00 61 ARG B C 11
ATOM 19342 O O . ARG B 1 50 ? -9.389 -19.274 -11.963 1.00 0.00 61 ARG B O 11
ATOM 19363 N N . ARG B 1 51 ? -8.697 -17.207 -12.562 1.00 0.00 62 ARG B N 11
ATOM 19364 C CA . ARG B 1 51 ? -7.263 -17.403 -12.227 1.00 0.00 62 ARG B CA 11
ATOM 19365 C C . ARG B 1 51 ? -6.909 -16.660 -10.921 1.00 0.00 62 ARG B C 11
ATOM 19366 O O . ARG B 1 51 ? -5.819 -16.839 -10.361 1.00 0.00 62 ARG B O 11
ATOM 19387 N N . PHE B 1 52 ? -7.853 -15.833 -10.441 1.00 0.00 63 PHE B N 11
ATOM 19388 C CA . PHE B 1 52 ? -7.716 -15.103 -9.171 1.00 0.00 63 PHE B CA 11
ATOM 19389 C C . PHE B 1 52 ? -8.075 -16.050 -8.000 1.00 0.00 63 PHE B C 11
ATOM 19390 O O . PHE B 1 52 ? -8.858 -16.995 -8.185 1.00 0.00 63 PHE B O 11
ATOM 19407 N N . ILE B 1 53 ? -7.482 -15.776 -6.814 1.00 0.00 64 ILE B N 11
ATOM 19408 C CA . ILE B 1 53 ? -7.604 -16.612 -5.588 1.00 0.00 64 ILE B CA 11
ATOM 19409 C C . ILE B 1 53 ? -6.898 -17.987 -5.782 1.00 0.00 64 ILE B C 11
ATOM 19410 O O . ILE B 1 53 ? -7.527 -18.950 -6.271 1.00 0.00 64 ILE B O 11
ATOM 19427 N N . SER A 1 1 ? -7.374 7.736 -28.615 1.00 0.00 12 SER A N 12
ATOM 19428 C CA . SER A 1 1 ? -6.350 8.786 -28.413 1.00 0.00 12 SER A CA 12
ATOM 19429 C C . SER A 1 1 ? -6.775 9.773 -27.315 1.00 0.00 12 SER A C 12
ATOM 19430 O O . SER A 1 1 ? -7.922 9.734 -26.853 1.00 0.00 12 SER A O 12
ATOM 19439 N N . GLY A 1 2 ? -5.836 10.649 -26.903 1.00 0.00 13 GLY A N 12
ATOM 19440 C CA . GLY A 1 2 ? -6.116 11.702 -25.925 1.00 0.00 13 GLY A CA 12
ATOM 19441 C C . GLY A 1 2 ? -6.295 11.166 -24.507 1.00 0.00 13 GLY A C 12
ATOM 19442 O O . GLY A 1 2 ? -5.316 11.007 -23.770 1.00 0.00 13 GLY A O 12
ATOM 19446 N N . LEU A 1 3 ? -7.555 10.864 -24.140 1.00 0.00 14 LEU A N 12
ATOM 19447 C CA . LEU A 1 3 ? -7.910 10.398 -22.788 1.00 0.00 14 LEU A CA 12
ATOM 19448 C C . LEU A 1 3 ? -7.863 8.862 -22.724 1.00 0.00 14 LEU A C 12
ATOM 19449 O O . LEU A 1 3 ? -8.713 8.179 -23.313 1.00 0.00 14 LEU A O 12
ATOM 19465 N N . VAL A 1 4 ? -6.851 8.337 -22.019 1.00 0.00 15 VAL A N 12
ATOM 19466 C CA . VAL A 1 4 ? -6.711 6.905 -21.721 1.00 0.00 15 VAL A CA 12
ATOM 19467 C C . VAL A 1 4 ? -6.244 6.743 -20.256 1.00 0.00 15 VAL A C 12
ATOM 19468 O O . VAL A 1 4 ? -5.316 7.443 -19.829 1.00 0.00 15 VAL A O 12
ATOM 19481 N N . PRO A 1 5 ? -6.917 5.852 -19.449 1.00 0.00 16 PRO A N 12
ATOM 19482 C CA . PRO A 1 5 ? -6.512 5.561 -18.052 1.00 0.00 16 PRO A CA 12
ATOM 19483 C C . PRO A 1 5 ? -5.114 4.896 -17.982 1.00 0.00 16 PRO A C 12
ATOM 19484 O O . PRO A 1 5 ? -4.983 3.670 -18.107 1.00 0.00 16 PRO A O 12
ATOM 19495 N N . ARG A 1 6 ? -4.073 5.731 -17.844 1.00 0.00 17 ARG A N 12
ATOM 19496 C CA . ARG A 1 6 ? -2.685 5.269 -17.706 1.00 0.00 17 ARG A CA 12
ATOM 19497 C C . ARG A 1 6 ? -2.402 4.976 -16.224 1.00 0.00 17 ARG A C 12
ATOM 19498 O O . ARG A 1 6 ? -2.164 5.904 -15.436 1.00 0.00 17 ARG A O 12
ATOM 19519 N N . GLY A 1 7 ? -2.491 3.696 -15.842 1.00 0.00 18 GLY A N 12
ATOM 19520 C CA . GLY A 1 7 ? -2.291 3.269 -14.453 1.00 0.00 18 GLY A CA 12
ATOM 19521 C C . GLY A 1 7 ? -3.513 2.538 -13.916 1.00 0.00 18 GLY A C 12
ATOM 19522 O O . GLY A 1 7 ? -4.642 3.011 -14.087 1.00 0.00 18 GLY A O 12
ATOM 19526 N N . SER A 1 8 ? -3.275 1.392 -13.266 1.00 0.00 19 SER A N 12
ATOM 19527 C CA . SER A 1 8 ? -4.324 0.511 -12.733 1.00 0.00 19 SER A CA 12
ATOM 19528 C C . SER A 1 8 ? -3.763 -0.280 -11.537 1.00 0.00 19 SER A C 12
ATOM 19529 O O . SER A 1 8 ? -2.680 -0.874 -11.636 1.00 0.00 19 SER A O 12
ATOM 19537 N N . HIS A 1 9 ? -4.506 -0.274 -10.416 1.00 0.00 20 HIS A N 12
ATOM 19538 C CA . HIS A 1 9 ? -4.112 -0.964 -9.174 1.00 0.00 20 HIS A CA 12
ATOM 19539 C C . HIS A 1 9 ? -5.375 -1.426 -8.423 1.00 0.00 20 HIS A C 12
ATOM 19540 O O . HIS A 1 9 ? -6.081 -0.616 -7.816 1.00 0.00 20 HIS A O 12
ATOM 19555 N N . MET A 1 10 ? -5.666 -2.732 -8.532 1.00 0.00 21 MET A N 12
ATOM 19556 C CA . MET A 1 10 ? -6.824 -3.379 -7.879 1.00 0.00 21 MET A CA 12
ATOM 19557 C C . MET A 1 10 ? -6.389 -3.981 -6.534 1.00 0.00 21 MET A C 12
ATOM 19558 O O . MET A 1 10 ? -5.347 -4.646 -6.453 1.00 0.00 21 MET A O 12
ATOM 19572 N N . ASP A 1 11 ? -7.184 -3.724 -5.479 1.00 0.00 22 ASP A N 12
ATOM 19573 C CA . ASP A 1 11 ? -6.962 -4.290 -4.128 1.00 0.00 22 ASP A CA 12
ATOM 19574 C C . ASP A 1 11 ? -8.280 -4.885 -3.612 1.00 0.00 22 ASP A C 12
ATOM 19575 O O . ASP A 1 11 ? -9.358 -4.341 -3.904 1.00 0.00 22 ASP A O 12
ATOM 19584 N N . LEU A 1 12 ? -8.190 -5.991 -2.848 1.00 0.00 23 LEU A N 12
ATOM 19585 C CA . LEU A 1 12 ? -9.371 -6.693 -2.299 1.00 0.00 23 LEU A CA 12
ATOM 19586 C C . LEU A 1 12 ? -9.984 -5.851 -1.165 1.00 0.00 23 LEU A C 12
ATOM 19587 O O . LEU A 1 12 ? -11.201 -5.681 -1.112 1.00 0.00 23 LEU A O 12
ATOM 19603 N N . GLU A 1 13 ? -9.115 -5.314 -0.278 1.00 0.00 24 GLU A N 12
ATOM 19604 C CA . GLU A 1 13 ? -9.530 -4.454 0.853 1.00 0.00 24 GLU A CA 12
ATOM 19605 C C . GLU A 1 13 ? -10.200 -3.167 0.352 1.00 0.00 24 GLU A C 12
ATOM 19606 O O . GLU A 1 13 ? -11.146 -2.674 0.972 1.00 0.00 24 GLU A O 12
ATOM 19618 N N . GLU A 1 14 ? -9.699 -2.650 -0.785 1.00 0.00 25 GLU A N 12
ATOM 19619 C CA . GLU A 1 14 ? -10.251 -1.462 -1.445 1.00 0.00 25 GLU A CA 12
ATOM 19620 C C . GLU A 1 14 ? -11.649 -1.764 -1.998 1.00 0.00 25 GLU A C 12
ATOM 19621 O O . GLU A 1 14 ? -12.557 -0.949 -1.855 1.00 0.00 25 GLU A O 12
ATOM 19633 N N . LEU A 1 15 ? -11.797 -2.955 -2.616 1.00 0.00 26 LEU A N 12
ATOM 19634 C CA . LEU A 1 15 ? -13.091 -3.451 -3.126 1.00 0.00 26 LEU A CA 12
ATOM 19635 C C . LEU A 1 15 ? -14.118 -3.554 -1.990 1.00 0.00 26 LEU A C 12
ATOM 19636 O O . LEU A 1 15 ? -15.267 -3.127 -2.156 1.00 0.00 26 LEU A O 12
ATOM 19652 N N . GLU A 1 16 ? -13.670 -4.111 -0.841 1.00 0.00 27 GLU A N 12
ATOM 19653 C CA . GLU A 1 16 ? -14.502 -4.265 0.364 1.00 0.00 27 GLU A CA 12
ATOM 19654 C C . GLU A 1 16 ? -15.031 -2.920 0.807 1.00 0.00 27 GLU A C 12
ATOM 19655 O O . GLU A 1 16 ? -16.239 -2.695 0.833 1.00 0.00 27 GLU A O 12
ATOM 19667 N N . GLU A 1 17 ? -14.092 -2.007 1.087 1.00 0.00 28 GLU A N 12
ATOM 19668 C CA . GLU A 1 17 ? -14.399 -0.744 1.739 1.00 0.00 28 GLU A CA 12
ATOM 19669 C C . GLU A 1 17 ? -15.207 0.165 0.804 1.00 0.00 28 GLU A C 12
ATOM 19670 O O . GLU A 1 17 ? -15.983 0.994 1.270 1.00 0.00 28 GLU A O 12
ATOM 19682 N N . ASP A 1 18 ? -15.021 -0.040 -0.519 1.00 0.00 29 ASP A N 12
ATOM 19683 C CA . ASP A 1 18 ? -15.752 0.674 -1.585 1.00 0.00 29 ASP A CA 12
ATOM 19684 C C . ASP A 1 18 ? -17.243 0.320 -1.556 1.00 0.00 29 ASP A C 12
ATOM 19685 O O . ASP A 1 18 ? -18.093 1.208 -1.545 1.00 0.00 29 ASP A O 12
ATOM 19694 N N . LEU A 1 19 ? -17.549 -0.996 -1.558 1.00 0.00 30 LEU A N 12
ATOM 19695 C CA . LEU A 1 19 ? -18.939 -1.489 -1.623 1.00 0.00 30 LEU A CA 12
ATOM 19696 C C . LEU A 1 19 ? -19.663 -1.309 -0.280 1.00 0.00 30 LEU A C 12
ATOM 19697 O O . LEU A 1 19 ? -20.879 -1.148 -0.250 1.00 0.00 30 LEU A O 12
ATOM 19713 N N . LYS A 1 20 ? -18.889 -1.312 0.817 1.00 0.00 31 LYS A N 12
ATOM 19714 C CA . LYS A 1 20 ? -19.385 -1.000 2.172 1.00 0.00 31 LYS A CA 12
ATOM 19715 C C . LYS A 1 20 ? -19.714 0.500 2.295 1.00 0.00 31 LYS A C 12
ATOM 19716 O O . LYS A 1 20 ? -20.700 0.900 2.947 1.00 0.00 31 LYS A O 12
ATOM 19735 N N . GLN A 1 21 ? -18.880 1.319 1.637 1.00 0.00 32 GLN A N 12
ATOM 19736 C CA . GLN A 1 21 ? -19.093 2.770 1.528 1.00 0.00 32 GLN A CA 12
ATOM 19737 C C . GLN A 1 21 ? -20.326 3.049 0.651 1.00 0.00 32 GLN A C 12
ATOM 19738 O O . GLN A 1 21 ? -21.094 3.970 0.935 1.00 0.00 32 GLN A O 12
ATOM 19752 N N . ALA A 1 22 ? -20.519 2.199 -0.387 1.00 0.00 33 ALA A N 12
ATOM 19753 C CA . ALA A 1 22 ? -21.680 2.273 -1.293 1.00 0.00 33 ALA A CA 12
ATOM 19754 C C . ALA A 1 22 ? -22.985 2.108 -0.505 1.00 0.00 33 ALA A C 12
ATOM 19755 O O . ALA A 1 22 ? -23.939 2.840 -0.733 1.00 0.00 33 ALA A O 12
ATOM 19762 N N . LEU A 1 23 ? -22.974 1.167 0.453 1.00 0.00 34 LEU A N 12
ATOM 19763 C CA . LEU A 1 23 ? -24.118 0.895 1.347 1.00 0.00 34 LEU A CA 12
ATOM 19764 C C . LEU A 1 23 ? -24.532 2.156 2.125 1.00 0.00 34 LEU A C 12
ATOM 19765 O O . LEU A 1 23 ? -25.668 2.617 2.008 1.00 0.00 34 LEU A O 12
ATOM 19781 N N . ARG A 1 24 ? -23.573 2.716 2.899 1.00 0.00 35 ARG A N 12
ATOM 19782 C CA . ARG A 1 24 ? -23.845 3.850 3.818 1.00 0.00 35 ARG A CA 12
ATOM 19783 C C . ARG A 1 24 ? -24.220 5.155 3.068 1.00 0.00 35 ARG A C 12
ATOM 19784 O O . ARG A 1 24 ? -24.884 6.020 3.642 1.00 0.00 35 ARG A O 12
ATOM 19805 N N . GLU A 1 25 ? -23.789 5.295 1.793 1.00 0.00 36 GLU A N 12
ATOM 19806 C CA . GLU A 1 25 ? -24.117 6.483 0.966 1.00 0.00 36 GLU A CA 12
ATOM 19807 C C . GLU A 1 25 ? -25.427 6.269 0.173 1.00 0.00 36 GLU A C 12
ATOM 19808 O O . GLU A 1 25 ? -26.075 7.244 -0.218 1.00 0.00 36 GLU A O 12
ATOM 19820 N N . GLY A 1 26 ? -25.818 4.995 -0.036 1.00 0.00 37 GLY A N 12
ATOM 19821 C CA . GLY A 1 26 ? -27.082 4.656 -0.710 1.00 0.00 37 GLY A CA 12
ATOM 19822 C C . GLY A 1 26 ? -26.891 4.282 -2.176 1.00 0.00 37 GLY A C 12
ATOM 19823 O O . GLY A 1 26 ? -27.449 4.928 -3.074 1.00 0.00 37 GLY A O 12
ATOM 19827 N N . ARG A 1 27 ? -26.078 3.238 -2.411 1.00 0.00 38 ARG A N 12
ATOM 19828 C CA . ARG A 1 27 ? -25.758 2.697 -3.758 1.00 0.00 38 ARG A CA 12
ATOM 19829 C C . ARG A 1 27 ? -25.707 1.164 -3.692 1.00 0.00 38 ARG A C 12
ATOM 19830 O O . ARG A 1 27 ? -25.687 0.579 -2.596 1.00 0.00 38 ARG A O 12
ATOM 19851 N N . LYS A 1 28 ? -25.673 0.520 -4.871 1.00 0.00 39 LYS A N 12
ATOM 19852 C CA . LYS A 1 28 ? -25.561 -0.947 -4.981 1.00 0.00 39 LYS A CA 12
ATOM 19853 C C . LYS A 1 28 ? -24.137 -1.349 -5.434 1.00 0.00 39 LYS A C 12
ATOM 19854 O O . LYS A 1 28 ? -23.257 -0.496 -5.613 1.00 0.00 39 LYS A O 12
ATOM 19873 N N . VAL A 1 29 ? -23.940 -2.669 -5.609 1.00 0.00 40 VAL A N 12
ATOM 19874 C CA . VAL A 1 29 ? -22.675 -3.282 -6.052 1.00 0.00 40 VAL A CA 12
ATOM 19875 C C . VAL A 1 29 ? -22.973 -4.136 -7.290 1.00 0.00 40 VAL A C 12
ATOM 19876 O O . VAL A 1 29 ? -23.857 -4.987 -7.230 1.00 0.00 40 VAL A O 12
ATOM 19889 N N . ASN A 1 30 ? -22.260 -3.911 -8.398 1.00 0.00 41 ASN A N 12
ATOM 19890 C CA . ASN A 1 30 ? -22.427 -4.705 -9.630 1.00 0.00 41 ASN A CA 12
ATOM 19891 C C . ASN A 1 30 ? -21.181 -5.561 -9.867 1.00 0.00 41 ASN A C 12
ATOM 19892 O O . ASN A 1 30 ? -20.098 -5.050 -10.161 1.00 0.00 41 ASN A O 12
ATOM 19903 N N . ILE A 1 31 ? -21.362 -6.877 -9.687 1.00 0.00 42 ILE A N 12
ATOM 19904 C CA . ILE A 1 31 ? -20.311 -7.904 -9.834 1.00 0.00 42 ILE A CA 12
ATOM 19905 C C . ILE A 1 31 ? -20.807 -9.024 -10.775 1.00 0.00 42 ILE A C 12
ATOM 19906 O O . ILE A 1 31 ? -21.851 -8.874 -11.423 1.00 0.00 42 ILE A O 12
ATOM 19922 N N . LEU A 1 32 ? -20.006 -10.115 -10.864 1.00 0.00 43 LEU A N 12
ATOM 19923 C CA . LEU A 1 32 ? -20.253 -11.282 -11.745 1.00 0.00 43 LEU A CA 12
ATOM 19924 C C . LEU A 1 32 ? -21.689 -11.867 -11.597 1.00 0.00 43 LEU A C 12
ATOM 19925 O O . LEU A 1 32 ? -21.976 -12.660 -10.704 1.00 0.00 43 LEU A O 12
ATOM 19941 N N . GLY A 1 33 ? -22.612 -11.358 -12.454 1.00 0.00 44 GLY A N 12
ATOM 19942 C CA . GLY A 1 33 ? -24.013 -11.822 -12.526 1.00 0.00 44 GLY A CA 12
ATOM 19943 C C . GLY A 1 33 ? -24.827 -11.589 -11.245 1.00 0.00 44 GLY A C 12
ATOM 19944 O O . GLY A 1 33 ? -25.902 -12.179 -11.079 1.00 0.00 44 GLY A O 12
ATOM 19948 N N . ILE A 1 34 ? -24.308 -10.731 -10.342 1.00 0.00 45 ILE A N 12
ATOM 19949 C CA . ILE A 1 34 ? -24.903 -10.464 -9.011 1.00 0.00 45 ILE A CA 12
ATOM 19950 C C . ILE A 1 34 ? -24.971 -8.939 -8.782 1.00 0.00 45 ILE A C 12
ATOM 19951 O O . ILE A 1 34 ? -24.077 -8.206 -9.219 1.00 0.00 45 ILE A O 12
ATOM 19967 N N . GLU A 1 35 ? -26.041 -8.475 -8.104 1.00 0.00 46 GLU A N 12
ATOM 19968 C CA . GLU A 1 35 ? -26.149 -7.089 -7.607 1.00 0.00 46 GLU A CA 12
ATOM 19969 C C . GLU A 1 35 ? -26.509 -7.119 -6.109 1.00 0.00 46 GLU A C 12
ATOM 19970 O O . GLU A 1 35 ? -27.341 -7.918 -5.669 1.00 0.00 46 GLU A O 12
ATOM 19982 N N . VAL A 1 36 ? -25.834 -6.253 -5.332 1.00 0.00 47 VAL A N 12
ATOM 19983 C CA . VAL A 1 36 ? -25.960 -6.164 -3.867 1.00 0.00 47 VAL A CA 12
ATOM 19984 C C . VAL A 1 36 ? -26.415 -4.763 -3.468 1.00 0.00 47 VAL A C 12
ATOM 19985 O O . VAL A 1 36 ? -25.734 -3.795 -3.767 1.00 0.00 47 VAL A O 12
ATOM 19998 N N . THR A 1 37 ? -27.552 -4.661 -2.774 1.00 0.00 48 THR A N 12
ATOM 19999 C CA . THR A 1 37 ? -28.083 -3.378 -2.302 1.00 0.00 48 THR A CA 12
ATOM 20000 C C . THR A 1 37 ? -27.917 -3.222 -0.773 1.00 0.00 48 THR A C 12
ATOM 20001 O O . THR A 1 37 ? -27.741 -2.104 -0.294 1.00 0.00 48 THR A O 12
ATOM 20012 N N . THR A 1 38 ? -27.967 -4.340 -0.008 1.00 0.00 49 THR A N 12
ATOM 20013 C CA . THR A 1 38 ? -27.924 -4.305 1.483 1.00 0.00 49 THR A CA 12
ATOM 20014 C C . THR A 1 38 ? -26.623 -4.919 2.040 1.00 0.00 49 THR A C 12
ATOM 20015 O O . THR A 1 38 ? -25.943 -5.688 1.350 1.00 0.00 49 THR A O 12
ATOM 20026 N N . GLU A 1 39 ? -26.309 -4.577 3.313 1.00 0.00 50 GLU A N 12
ATOM 20027 C CA . GLU A 1 39 ? -25.052 -4.960 3.992 1.00 0.00 50 GLU A CA 12
ATOM 20028 C C . GLU A 1 39 ? -24.951 -6.472 4.227 1.00 0.00 50 GLU A C 12
ATOM 20029 O O . GLU A 1 39 ? -23.850 -7.031 4.183 1.00 0.00 50 GLU A O 12
ATOM 20041 N N . GLU A 1 40 ? -26.101 -7.120 4.485 1.00 0.00 51 GLU A N 12
ATOM 20042 C CA . GLU A 1 40 ? -26.174 -8.589 4.640 1.00 0.00 51 GLU A CA 12
ATOM 20043 C C . GLU A 1 40 ? -25.643 -9.287 3.372 1.00 0.00 51 GLU A C 12
ATOM 20044 O O . GLU A 1 40 ? -24.837 -10.210 3.455 1.00 0.00 51 GLU A O 12
ATOM 20056 N N . GLN A 1 41 ? -26.053 -8.765 2.200 1.00 0.00 52 GLN A N 12
ATOM 20057 C CA . GLN A 1 41 ? -25.634 -9.287 0.897 1.00 0.00 52 GLN A CA 12
ATOM 20058 C C . GLN A 1 41 ? -24.174 -8.891 0.594 1.00 0.00 52 GLN A C 12
ATOM 20059 O O . GLN A 1 41 ? -23.493 -9.604 -0.124 1.00 0.00 52 GLN A O 12
ATOM 20073 N N . ALA A 1 42 ? -23.718 -7.750 1.158 1.00 0.00 53 ALA A N 12
ATOM 20074 C CA . ALA A 1 42 ? -22.376 -7.175 0.889 1.00 0.00 53 ALA A CA 12
ATOM 20075 C C . ALA A 1 42 ? -21.267 -7.950 1.599 1.00 0.00 53 ALA A C 12
ATOM 20076 O O . ALA A 1 42 ? -20.226 -8.238 0.995 1.00 0.00 53 ALA A O 12
ATOM 20083 N N . ARG A 1 43 ? -21.494 -8.261 2.888 1.00 0.00 54 ARG A N 12
ATOM 20084 C CA . ARG A 1 43 ? -20.573 -9.091 3.678 1.00 0.00 54 ARG A CA 12
ATOM 20085 C C . ARG A 1 43 ? -20.540 -10.508 3.081 1.00 0.00 54 ARG A C 12
ATOM 20086 O O . ARG A 1 43 ? -19.470 -11.100 2.969 1.00 0.00 54 ARG A O 12
ATOM 20107 N N . ARG A 1 44 ? -21.732 -11.000 2.640 1.00 0.00 55 ARG A N 12
ATOM 20108 C CA . ARG A 1 44 ? -21.872 -12.295 1.953 1.00 0.00 55 ARG A CA 12
ATOM 20109 C C . ARG A 1 44 ? -21.169 -12.290 0.596 1.00 0.00 55 ARG A C 12
ATOM 20110 O O . ARG A 1 44 ? -20.664 -13.317 0.184 1.00 0.00 55 ARG A O 12
ATOM 20131 N N . LEU A 1 45 ? -21.163 -11.138 -0.089 1.00 0.00 56 LEU A N 12
ATOM 20132 C CA . LEU A 1 45 ? -20.597 -11.005 -1.444 1.00 0.00 56 LEU A CA 12
ATOM 20133 C C . LEU A 1 45 ? -19.072 -11.078 -1.391 1.00 0.00 56 LEU A C 12
ATOM 20134 O O . LEU A 1 45 ? -18.446 -11.811 -2.169 1.00 0.00 56 LEU A O 12
ATOM 20150 N N . ILE A 1 46 ? -18.501 -10.304 -0.465 1.00 0.00 57 ILE A N 12
ATOM 20151 C CA . ILE A 1 46 ? -17.058 -10.250 -0.245 1.00 0.00 57 ILE A CA 12
ATOM 20152 C C . ILE A 1 46 ? -16.522 -11.606 0.194 1.00 0.00 57 ILE A C 12
ATOM 20153 O O . ILE A 1 46 ? -15.547 -12.096 -0.383 1.00 0.00 57 ILE A O 12
ATOM 20169 N N . GLU A 1 47 ? -17.178 -12.216 1.191 1.00 0.00 58 GLU A N 12
ATOM 20170 C CA . GLU A 1 47 ? -16.719 -13.494 1.731 1.00 0.00 58 GLU A CA 12
ATOM 20171 C C . GLU A 1 47 ? -16.916 -14.613 0.690 1.00 0.00 58 GLU A C 12
ATOM 20172 O O . GLU A 1 47 ? -16.112 -15.519 0.636 1.00 0.00 58 GLU A O 12
ATOM 20184 N N . PHE A 1 48 ? -17.978 -14.492 -0.151 1.00 0.00 59 PHE A N 12
ATOM 20185 C CA . PHE A 1 48 ? -18.247 -15.417 -1.280 1.00 0.00 59 PHE A CA 12
ATOM 20186 C C . PHE A 1 48 ? -17.061 -15.436 -2.251 1.00 0.00 59 PHE A C 12
ATOM 20187 O O . PHE A 1 48 ? -16.508 -16.499 -2.513 1.00 0.00 59 PHE A O 12
ATOM 20204 N N . LEU A 1 49 ? -16.658 -14.249 -2.748 1.00 0.00 60 LEU A N 12
ATOM 20205 C CA . LEU A 1 49 ? -15.655 -14.158 -3.833 1.00 0.00 60 LEU A CA 12
ATOM 20206 C C . LEU A 1 49 ? -14.250 -14.556 -3.341 1.00 0.00 60 LEU A C 12
ATOM 20207 O O . LEU A 1 49 ? -13.502 -15.196 -4.072 1.00 0.00 60 LEU A O 12
ATOM 20223 N N . ARG A 1 50 ? -13.930 -14.220 -2.070 1.00 0.00 61 ARG A N 12
ATOM 20224 C CA . ARG A 1 50 ? -12.583 -14.452 -1.490 1.00 0.00 61 ARG A CA 12
ATOM 20225 C C . ARG A 1 50 ? -12.447 -15.896 -0.945 1.00 0.00 61 ARG A C 12
ATOM 20226 O O . ARG A 1 50 ? -11.326 -16.403 -0.815 1.00 0.00 61 ARG A O 12
ATOM 20247 N N . ARG A 1 51 ? -13.596 -16.533 -0.610 1.00 0.00 62 ARG A N 12
ATOM 20248 C CA . ARG A 1 51 ? -13.644 -17.952 -0.172 1.00 0.00 62 ARG A CA 12
ATOM 20249 C C . ARG A 1 51 ? -13.644 -18.860 -1.408 1.00 0.00 62 ARG A C 12
ATOM 20250 O O . ARG A 1 51 ? -13.029 -19.931 -1.392 1.00 0.00 62 ARG A O 12
ATOM 20271 N N . PHE A 1 52 ? -14.305 -18.392 -2.484 1.00 0.00 63 PHE A N 12
ATOM 20272 C CA . PHE A 1 52 ? -14.419 -19.124 -3.763 1.00 0.00 63 PHE A CA 12
ATOM 20273 C C . PHE A 1 52 ? -13.026 -19.254 -4.397 1.00 0.00 63 PHE A C 12
ATOM 20274 O O . PHE A 1 52 ? -12.106 -18.535 -4.000 1.00 0.00 63 PHE A O 12
ATOM 20291 N N . ILE A 1 53 ? -12.873 -20.182 -5.358 1.00 0.00 64 ILE A N 12
ATOM 20292 C CA . ILE A 1 53 ? -11.574 -20.474 -6.018 1.00 0.00 64 ILE A CA 12
ATOM 20293 C C . ILE A 1 53 ? -10.527 -20.936 -4.993 1.00 0.00 64 ILE A C 12
ATOM 20294 O O . ILE A 1 53 ? -10.781 -21.817 -4.167 1.00 0.00 64 ILE A O 12
ATOM 20310 N N . SER B 1 1 ? -49.478 -16.017 -19.325 1.00 0.00 12 SER B N 12
ATOM 20311 C CA . SER B 1 1 ? -49.066 -16.794 -18.167 1.00 0.00 12 SER B CA 12
ATOM 20312 C C . SER B 1 1 ? -47.863 -17.688 -18.536 1.00 0.00 12 SER B C 12
ATOM 20313 O O . SER B 1 1 ? -47.960 -18.517 -19.451 1.00 0.00 12 SER B O 12
ATOM 20321 N N . GLY B 1 2 ? -46.736 -17.495 -17.833 1.00 0.00 13 GLY B N 12
ATOM 20322 C CA . GLY B 1 2 ? -45.520 -18.283 -18.059 1.00 0.00 13 GLY B CA 12
ATOM 20323 C C . GLY B 1 2 ? -44.432 -17.927 -17.060 1.00 0.00 13 GLY B C 12
ATOM 20324 O O . GLY B 1 2 ? -43.268 -17.738 -17.430 1.00 0.00 13 GLY B O 12
ATOM 20328 N N . LEU B 1 3 ? -44.830 -17.826 -15.777 1.00 0.00 14 LEU B N 12
ATOM 20329 C CA . LEU B 1 3 ? -43.939 -17.444 -14.664 1.00 0.00 14 LEU B CA 12
ATOM 20330 C C . LEU B 1 3 ? -43.007 -18.624 -14.307 1.00 0.00 14 LEU B C 12
ATOM 20331 O O . LEU B 1 3 ? -43.347 -19.475 -13.479 1.00 0.00 14 LEU B O 12
ATOM 20347 N N . VAL B 1 4 ? -41.845 -18.678 -14.974 1.00 0.00 15 VAL B N 12
ATOM 20348 C CA . VAL B 1 4 ? -40.828 -19.738 -14.778 1.00 0.00 15 VAL B CA 12
ATOM 20349 C C . VAL B 1 4 ? -39.574 -19.164 -14.076 1.00 0.00 15 VAL B C 12
ATOM 20350 O O . VAL B 1 4 ? -39.405 -17.935 -14.036 1.00 0.00 15 VAL B O 12
ATOM 20363 N N . PRO B 1 5 ? -38.700 -20.034 -13.454 1.00 0.00 16 PRO B N 12
ATOM 20364 C CA . PRO B 1 5 ? -37.357 -19.613 -12.991 1.00 0.00 16 PRO B CA 12
ATOM 20365 C C . PRO B 1 5 ? -36.473 -19.114 -14.159 1.00 0.00 16 PRO B C 12
ATOM 20366 O O . PRO B 1 5 ? -35.860 -19.914 -14.886 1.00 0.00 16 PRO B O 12
ATOM 20377 N N . ARG B 1 6 ? -36.481 -17.781 -14.368 1.00 0.00 17 ARG B N 12
ATOM 20378 C CA . ARG B 1 6 ? -35.698 -17.112 -15.419 1.00 0.00 17 ARG B CA 12
ATOM 20379 C C . ARG B 1 6 ? -34.257 -16.915 -14.915 1.00 0.00 17 ARG B C 12
ATOM 20380 O O . ARG B 1 6 ? -34.019 -16.132 -13.989 1.00 0.00 17 ARG B O 12
ATOM 20401 N N . GLY B 1 7 ? -33.319 -17.637 -15.537 1.00 0.00 18 GLY B N 12
ATOM 20402 C CA . GLY B 1 7 ? -31.949 -17.788 -15.033 1.00 0.00 18 GLY B CA 12
ATOM 20403 C C . GLY B 1 7 ? -31.687 -19.235 -14.625 1.00 0.00 18 GLY B C 12
ATOM 20404 O O . GLY B 1 7 ? -32.633 -20.012 -14.445 1.00 0.00 18 GLY B O 12
ATOM 20408 N N . SER B 1 8 ? -30.407 -19.607 -14.494 1.00 0.00 19 SER B N 12
ATOM 20409 C CA . SER B 1 8 ? -29.998 -20.981 -14.146 1.00 0.00 19 SER B CA 12
ATOM 20410 C C . SER B 1 8 ? -29.701 -21.084 -12.632 1.00 0.00 19 SER B C 12
ATOM 20411 O O . SER B 1 8 ? -30.520 -21.625 -11.873 1.00 0.00 19 SER B O 12
ATOM 20419 N N . HIS B 1 9 ? -28.552 -20.518 -12.212 1.00 0.00 20 HIS B N 12
ATOM 20420 C CA . HIS B 1 9 ? -28.078 -20.537 -10.820 1.00 0.00 20 HIS B CA 12
ATOM 20421 C C . HIS B 1 9 ? -26.834 -19.619 -10.708 1.00 0.00 20 HIS B C 12
ATOM 20422 O O . HIS B 1 9 ? -26.988 -18.411 -10.485 1.00 0.00 20 HIS B O 12
ATOM 20437 N N . MET B 1 10 ? -25.636 -20.205 -10.951 1.00 0.00 21 MET B N 12
ATOM 20438 C CA . MET B 1 10 ? -24.320 -19.547 -10.806 1.00 0.00 21 MET B CA 12
ATOM 20439 C C . MET B 1 10 ? -23.241 -20.632 -10.930 1.00 0.00 21 MET B C 12
ATOM 20440 O O . MET B 1 10 ? -23.235 -21.586 -10.139 1.00 0.00 21 MET B O 12
ATOM 20454 N N . ASP B 1 11 ? -22.358 -20.498 -11.925 1.00 0.00 22 ASP B N 12
ATOM 20455 C CA . ASP B 1 11 ? -21.230 -21.430 -12.151 1.00 0.00 22 ASP B CA 12
ATOM 20456 C C . ASP B 1 11 ? -20.071 -20.658 -12.808 1.00 0.00 22 ASP B C 12
ATOM 20457 O O . ASP B 1 11 ? -20.321 -19.682 -13.518 1.00 0.00 22 ASP B O 12
ATOM 20466 N N . LEU B 1 12 ? -18.818 -21.095 -12.563 1.00 0.00 23 LEU B N 12
ATOM 20467 C CA . LEU B 1 12 ? -17.593 -20.375 -13.004 1.00 0.00 23 LEU B CA 12
ATOM 20468 C C . LEU B 1 12 ? -17.392 -20.524 -14.531 1.00 0.00 23 LEU B C 12
ATOM 20469 O O . LEU B 1 12 ? -17.126 -19.535 -15.235 1.00 0.00 23 LEU B O 12
ATOM 20485 N N . GLU B 1 13 ? -17.524 -21.762 -15.032 1.00 0.00 24 GLU B N 12
ATOM 20486 C CA . GLU B 1 13 ? -17.342 -22.078 -16.465 1.00 0.00 24 GLU B CA 12
ATOM 20487 C C . GLU B 1 13 ? -18.500 -21.496 -17.299 1.00 0.00 24 GLU B C 12
ATOM 20488 O O . GLU B 1 13 ? -18.301 -21.003 -18.421 1.00 0.00 24 GLU B O 12
ATOM 20500 N N . GLU B 1 14 ? -19.712 -21.571 -16.718 1.00 0.00 25 GLU B N 12
ATOM 20501 C CA . GLU B 1 14 ? -20.929 -20.971 -17.285 1.00 0.00 25 GLU B CA 12
ATOM 20502 C C . GLU B 1 14 ? -20.816 -19.440 -17.318 1.00 0.00 25 GLU B C 12
ATOM 20503 O O . GLU B 1 14 ? -21.304 -18.813 -18.256 1.00 0.00 25 GLU B O 12
ATOM 20515 N N . LEU B 1 15 ? -20.166 -18.862 -16.277 1.00 0.00 26 LEU B N 12
ATOM 20516 C CA . LEU B 1 15 ? -19.925 -17.409 -16.169 1.00 0.00 26 LEU B CA 12
ATOM 20517 C C . LEU B 1 15 ? -19.119 -16.927 -17.371 1.00 0.00 26 LEU B C 12
ATOM 20518 O O . LEU B 1 15 ? -19.471 -15.925 -17.988 1.00 0.00 26 LEU B O 12
ATOM 20534 N N . GLU B 1 16 ? -18.036 -17.673 -17.678 1.00 0.00 27 GLU B N 12
ATOM 20535 C CA . GLU B 1 16 ? -17.166 -17.409 -18.835 1.00 0.00 27 GLU B CA 12
ATOM 20536 C C . GLU B 1 16 ? -17.985 -17.404 -20.134 1.00 0.00 27 GLU B C 12
ATOM 20537 O O . GLU B 1 16 ? -17.918 -16.459 -20.917 1.00 0.00 27 GLU B O 12
ATOM 20549 N N . GLU B 1 17 ? -18.760 -18.478 -20.325 1.00 0.00 28 GLU B N 12
ATOM 20550 C CA . GLU B 1 17 ? -19.599 -18.674 -21.518 1.00 0.00 28 GLU B CA 12
ATOM 20551 C C . GLU B 1 17 ? -20.660 -17.559 -21.648 1.00 0.00 28 GLU B C 12
ATOM 20552 O O . GLU B 1 17 ? -20.947 -17.095 -22.750 1.00 0.00 28 GLU B O 12
ATOM 20564 N N . ASP B 1 18 ? -21.179 -17.104 -20.496 1.00 0.00 29 ASP B N 12
ATOM 20565 C CA . ASP B 1 18 ? -22.267 -16.110 -20.418 1.00 0.00 29 ASP B CA 12
ATOM 20566 C C . ASP B 1 18 ? -21.762 -14.706 -20.797 1.00 0.00 29 ASP B C 12
ATOM 20567 O O . ASP B 1 18 ? -22.424 -13.995 -21.564 1.00 0.00 29 ASP B O 12
ATOM 20576 N N . LEU B 1 19 ? -20.585 -14.311 -20.250 1.00 0.00 30 LEU B N 12
ATOM 20577 C CA . LEU B 1 19 ? -19.990 -12.978 -20.506 1.00 0.00 30 LEU B CA 12
ATOM 20578 C C . LEU B 1 19 ? -19.505 -12.853 -21.959 1.00 0.00 30 LEU B C 12
ATOM 20579 O O . LEU B 1 19 ? -19.476 -11.749 -22.510 1.00 0.00 30 LEU B O 12
ATOM 20595 N N . LYS B 1 20 ? -19.153 -14.002 -22.573 1.00 0.00 31 LYS B N 12
ATOM 20596 C CA . LYS B 1 20 ? -18.871 -14.086 -24.015 1.00 0.00 31 LYS B CA 12
ATOM 20597 C C . LYS B 1 20 ? -20.121 -13.681 -24.815 1.00 0.00 31 LYS B C 12
ATOM 20598 O O . LYS B 1 20 ? -20.090 -12.711 -25.571 1.00 0.00 31 LYS B O 12
ATOM 20617 N N . GLN B 1 21 ? -21.236 -14.410 -24.571 1.00 0.00 32 GLN B N 12
ATOM 20618 C CA . GLN B 1 21 ? -22.512 -14.224 -25.297 1.00 0.00 32 GLN B CA 12
ATOM 20619 C C . GLN B 1 21 ? -23.103 -12.817 -25.057 1.00 0.00 32 GLN B C 12
ATOM 20620 O O . GLN B 1 21 ? -23.806 -12.278 -25.918 1.00 0.00 32 GLN B O 12
ATOM 20634 N N . ALA B 1 22 ? -22.781 -12.240 -23.881 1.00 0.00 33 ALA B N 12
ATOM 20635 C CA . ALA B 1 22 ? -23.155 -10.865 -23.519 1.00 0.00 33 ALA B CA 12
ATOM 20636 C C . ALA B 1 22 ? -22.524 -9.871 -24.507 1.00 0.00 33 ALA B C 12
ATOM 20637 O O . ALA B 1 22 ? -23.217 -9.071 -25.117 1.00 0.00 33 ALA B O 12
ATOM 20644 N N . LEU B 1 23 ? -21.206 -9.986 -24.696 1.00 0.00 34 LEU B N 12
ATOM 20645 C CA . LEU B 1 23 ? -20.445 -9.115 -25.616 1.00 0.00 34 LEU B CA 12
ATOM 20646 C C . LEU B 1 23 ? -20.860 -9.335 -27.082 1.00 0.00 34 LEU B C 12
ATOM 20647 O O . LEU B 1 23 ? -20.895 -8.385 -27.869 1.00 0.00 34 LEU B O 12
ATOM 20663 N N . ARG B 1 24 ? -21.200 -10.596 -27.416 1.00 0.00 35 ARG B N 12
ATOM 20664 C CA . ARG B 1 24 ? -21.571 -11.003 -28.786 1.00 0.00 35 ARG B CA 12
ATOM 20665 C C . ARG B 1 24 ? -22.960 -10.464 -29.187 1.00 0.00 35 ARG B C 12
ATOM 20666 O O . ARG B 1 24 ? -23.221 -10.249 -30.375 1.00 0.00 35 ARG B O 12
ATOM 20687 N N . GLU B 1 25 ? -23.850 -10.256 -28.200 1.00 0.00 36 GLU B N 12
ATOM 20688 C CA . GLU B 1 25 ? -25.164 -9.619 -28.445 1.00 0.00 36 GLU B CA 12
ATOM 20689 C C . GLU B 1 25 ? -25.042 -8.081 -28.341 1.00 0.00 36 GLU B C 12
ATOM 20690 O O . GLU B 1 25 ? -25.857 -7.348 -28.917 1.00 0.00 36 GLU B O 12
ATOM 20702 N N . GLY B 1 26 ? -24.012 -7.604 -27.605 1.00 0.00 37 GLY B N 12
ATOM 20703 C CA . GLY B 1 26 ? -23.783 -6.170 -27.387 1.00 0.00 37 GLY B CA 12
ATOM 20704 C C . GLY B 1 26 ? -24.148 -5.738 -25.975 1.00 0.00 37 GLY B C 12
ATOM 20705 O O . GLY B 1 26 ? -25.012 -4.885 -25.777 1.00 0.00 37 GLY B O 12
ATOM 20709 N N . ARG B 1 27 ? -23.490 -6.352 -24.985 1.00 0.00 38 ARG B N 12
ATOM 20710 C CA . ARG B 1 27 ? -23.655 -6.038 -23.548 1.00 0.00 38 ARG B CA 12
ATOM 20711 C C . ARG B 1 27 ? -22.277 -6.002 -22.879 1.00 0.00 38 ARG B C 12
ATOM 20712 O O . ARG B 1 27 ? -21.529 -6.978 -22.969 1.00 0.00 38 ARG B O 12
ATOM 20733 N N . LYS B 1 28 ? -21.949 -4.880 -22.211 1.00 0.00 39 LYS B N 12
ATOM 20734 C CA . LYS B 1 28 ? -20.722 -4.775 -21.404 1.00 0.00 39 LYS B CA 12
ATOM 20735 C C . LYS B 1 28 ? -20.951 -5.427 -20.026 1.00 0.00 39 LYS B C 12
ATOM 20736 O O . LYS B 1 28 ? -21.995 -5.220 -19.387 1.00 0.00 39 LYS B O 12
ATOM 20755 N N . VAL B 1 29 ? -19.978 -6.238 -19.605 1.00 0.00 40 VAL B N 12
ATOM 20756 C CA . VAL B 1 29 ? -20.041 -7.025 -18.372 1.00 0.00 40 VAL B CA 12
ATOM 20757 C C . VAL B 1 29 ? -19.468 -6.206 -17.202 1.00 0.00 40 VAL B C 12
ATOM 20758 O O . VAL B 1 29 ? -18.270 -5.934 -17.166 1.00 0.00 40 VAL B O 12
ATOM 20771 N N . ASN B 1 30 ? -20.339 -5.782 -16.280 1.00 0.00 41 ASN B N 12
ATOM 20772 C CA . ASN B 1 30 ? -19.941 -5.057 -15.058 1.00 0.00 41 ASN B CA 12
ATOM 20773 C C . ASN B 1 30 ? -19.670 -6.053 -13.914 1.00 0.00 41 ASN B C 12
ATOM 20774 O O . ASN B 1 30 ? -20.554 -6.813 -13.506 1.00 0.00 41 ASN B O 12
ATOM 20785 N N . ILE B 1 31 ? -18.420 -6.039 -13.431 1.00 0.00 42 ILE B N 12
ATOM 20786 C CA . ILE B 1 31 ? -17.916 -6.915 -12.352 1.00 0.00 42 ILE B CA 12
ATOM 20787 C C . ILE B 1 31 ? -17.134 -6.072 -11.317 1.00 0.00 42 ILE B C 12
ATOM 20788 O O . ILE B 1 31 ? -17.267 -4.846 -11.306 1.00 0.00 42 ILE B O 12
ATOM 20804 N N . LEU B 1 32 ? -16.361 -6.763 -10.432 1.00 0.00 43 LEU B N 12
ATOM 20805 C CA . LEU B 1 32 ? -15.603 -6.165 -9.300 1.00 0.00 43 LEU B CA 12
ATOM 20806 C C . LEU B 1 32 ? -14.705 -4.945 -9.708 1.00 0.00 43 LEU B C 12
ATOM 20807 O O . LEU B 1 32 ? -13.515 -5.089 -9.997 1.00 0.00 43 LEU B O 12
ATOM 20823 N N . GLY B 1 33 ? -15.331 -3.747 -9.751 1.00 0.00 44 GLY B N 12
ATOM 20824 C CA . GLY B 1 33 ? -14.652 -2.477 -10.079 1.00 0.00 44 GLY B CA 12
ATOM 20825 C C . GLY B 1 33 ? -14.205 -2.354 -11.539 1.00 0.00 44 GLY B C 12
ATOM 20826 O O . GLY B 1 33 ? -13.503 -1.403 -11.894 1.00 0.00 44 GLY B O 12
ATOM 20830 N N . ILE B 1 34 ? -14.622 -3.316 -12.383 1.00 0.00 45 ILE B N 12
ATOM 20831 C CA . ILE B 1 34 ? -14.193 -3.425 -13.799 1.00 0.00 45 ILE B CA 12
ATOM 20832 C C . ILE B 1 34 ? -15.442 -3.484 -14.712 1.00 0.00 45 ILE B C 12
ATOM 20833 O O . ILE B 1 34 ? -16.501 -3.951 -14.284 1.00 0.00 45 ILE B O 12
ATOM 20849 N N . GLU B 1 35 ? -15.313 -3.001 -15.963 1.00 0.00 46 GLU B N 12
ATOM 20850 C CA . GLU B 1 35 ? -16.373 -3.105 -16.984 1.00 0.00 46 GLU B CA 12
ATOM 20851 C C . GLU B 1 35 ? -15.763 -3.615 -18.305 1.00 0.00 46 GLU B C 12
ATOM 20852 O O . GLU B 1 35 ? -15.056 -2.875 -18.999 1.00 0.00 46 GLU B O 12
ATOM 20864 N N . VAL B 1 36 ? -16.013 -4.896 -18.613 1.00 0.00 47 VAL B N 12
ATOM 20865 C CA . VAL B 1 36 ? -15.585 -5.547 -19.860 1.00 0.00 47 VAL B CA 12
ATOM 20866 C C . VAL B 1 36 ? -16.450 -5.069 -21.038 1.00 0.00 47 VAL B C 12
ATOM 20867 O O . VAL B 1 36 ? -17.643 -5.352 -21.078 1.00 0.00 47 VAL B O 12
ATOM 20880 N N . THR B 1 37 ? -15.847 -4.339 -21.983 1.00 0.00 48 THR B N 12
ATOM 20881 C CA . THR B 1 37 ? -16.536 -3.860 -23.193 1.00 0.00 48 THR B CA 12
ATOM 20882 C C . THR B 1 37 ? -16.237 -4.761 -24.412 1.00 0.00 48 THR B C 12
ATOM 20883 O O . THR B 1 37 ? -17.050 -4.835 -25.331 1.00 0.00 48 THR B O 12
ATOM 20894 N N . THR B 1 38 ? -15.073 -5.452 -24.415 1.00 0.00 49 THR B N 12
ATOM 20895 C CA . THR B 1 38 ? -14.629 -6.309 -25.556 1.00 0.00 49 THR B CA 12
ATOM 20896 C C . THR B 1 38 ? -14.180 -7.706 -25.075 1.00 0.00 49 THR B C 12
ATOM 20897 O O . THR B 1 38 ? -13.889 -7.895 -23.892 1.00 0.00 49 THR B O 12
ATOM 20908 N N . GLU B 1 39 ? -14.117 -8.679 -26.021 1.00 0.00 50 GLU B N 12
ATOM 20909 C CA . GLU B 1 39 ? -13.824 -10.108 -25.731 1.00 0.00 50 GLU B CA 12
ATOM 20910 C C . GLU B 1 39 ? -12.384 -10.309 -25.215 1.00 0.00 50 GLU B C 12
ATOM 20911 O O . GLU B 1 39 ? -12.113 -11.232 -24.428 1.00 0.00 50 GLU B O 12
ATOM 20923 N N . GLU B 1 40 ? -11.471 -9.435 -25.662 1.00 0.00 51 GLU B N 12
ATOM 20924 C CA . GLU B 1 40 ? -10.071 -9.416 -25.190 1.00 0.00 51 GLU B CA 12
ATOM 20925 C C . GLU B 1 40 ? -10.018 -9.076 -23.680 1.00 0.00 51 GLU B C 12
ATOM 20926 O O . GLU B 1 40 ? -9.275 -9.699 -22.918 1.00 0.00 51 GLU B O 12
ATOM 20938 N N . GLN B 1 41 ? -10.884 -8.135 -23.255 1.00 0.00 52 GLN B N 12
ATOM 20939 C CA . GLN B 1 41 ? -11.037 -7.760 -21.837 1.00 0.00 52 GLN B CA 12
ATOM 20940 C C . GLN B 1 41 ? -11.681 -8.905 -21.041 1.00 0.00 52 GLN B C 12
ATOM 20941 O O . GLN B 1 41 ? -11.355 -9.097 -19.879 1.00 0.00 52 GLN B O 12
ATOM 20955 N N . ALA B 1 42 ? -12.592 -9.648 -21.702 1.00 0.00 53 ALA B N 12
ATOM 20956 C CA . ALA B 1 42 ? -13.356 -10.756 -21.095 1.00 0.00 53 ALA B CA 12
ATOM 20957 C C . ALA B 1 42 ? -12.451 -11.901 -20.650 1.00 0.00 53 ALA B C 12
ATOM 20958 O O . ALA B 1 42 ? -12.602 -12.404 -19.544 1.00 0.00 53 ALA B O 12
ATOM 20965 N N . ARG B 1 43 ? -11.530 -12.308 -21.538 1.00 0.00 54 ARG B N 12
ATOM 20966 C CA . ARG B 1 43 ? -10.598 -13.422 -21.268 1.00 0.00 54 ARG B CA 12
ATOM 20967 C C . ARG B 1 43 ? -9.540 -13.023 -20.219 1.00 0.00 54 ARG B C 12
ATOM 20968 O O . ARG B 1 43 ? -9.149 -13.856 -19.398 1.00 0.00 54 ARG B O 12
ATOM 20989 N N . ARG B 1 44 ? -9.111 -11.743 -20.241 1.00 0.00 55 ARG B N 12
ATOM 20990 C CA . ARG B 1 44 ? -8.175 -11.196 -19.229 1.00 0.00 55 ARG B CA 12
ATOM 20991 C C . ARG B 1 44 ? -8.845 -11.093 -17.842 1.00 0.00 55 ARG B C 12
ATOM 20992 O O . ARG B 1 44 ? -8.212 -11.335 -16.808 1.00 0.00 55 ARG B O 12
ATOM 21013 N N . LEU B 1 45 ? -10.128 -10.731 -17.842 1.00 0.00 56 LEU B N 12
ATOM 21014 C CA . LEU B 1 45 ? -10.928 -10.569 -16.619 1.00 0.00 56 LEU B CA 12
ATOM 21015 C C . LEU B 1 45 ? -11.372 -11.932 -16.064 1.00 0.00 56 LEU B C 12
ATOM 21016 O O . LEU B 1 45 ? -11.449 -12.101 -14.845 1.00 0.00 56 LEU B O 12
ATOM 21032 N N . ILE B 1 46 ? -11.658 -12.902 -16.941 1.00 0.00 57 ILE B N 12
ATOM 21033 C CA . ILE B 1 46 ? -12.138 -14.221 -16.496 1.00 0.00 57 ILE B CA 12
ATOM 21034 C C . ILE B 1 46 ? -10.951 -14.981 -15.864 1.00 0.00 57 ILE B C 12
ATOM 21035 O O . ILE B 1 46 ? -11.112 -15.575 -14.802 1.00 0.00 57 ILE B O 12
ATOM 21051 N N . GLU B 1 47 ? -9.744 -14.877 -16.488 1.00 0.00 58 GLU B N 12
ATOM 21052 C CA . GLU B 1 47 ? -8.504 -15.485 -15.940 1.00 0.00 58 GLU B CA 12
ATOM 21053 C C . GLU B 1 47 ? -8.078 -14.763 -14.642 1.00 0.00 58 GLU B C 12
ATOM 21054 O O . GLU B 1 47 ? -7.396 -15.348 -13.793 1.00 0.00 58 GLU B O 12
ATOM 21066 N N . PHE B 1 48 ? -8.498 -13.483 -14.511 1.00 0.00 59 PHE B N 12
ATOM 21067 C CA . PHE B 1 48 ? -8.302 -12.698 -13.292 1.00 0.00 59 PHE B CA 12
ATOM 21068 C C . PHE B 1 48 ? -9.165 -13.279 -12.149 1.00 0.00 59 PHE B C 12
ATOM 21069 O O . PHE B 1 48 ? -8.612 -13.849 -11.225 1.00 0.00 59 PHE B O 12
ATOM 21086 N N . LEU B 1 49 ? -10.514 -13.254 -12.287 1.00 0.00 60 LEU B N 12
ATOM 21087 C CA . LEU B 1 49 ? -11.441 -13.581 -11.165 1.00 0.00 60 LEU B CA 12
ATOM 21088 C C . LEU B 1 49 ? -11.392 -15.071 -10.763 1.00 0.00 60 LEU B C 12
ATOM 21089 O O . LEU B 1 49 ? -11.650 -15.413 -9.605 1.00 0.00 60 LEU B O 12
ATOM 21105 N N . ARG B 1 50 ? -11.042 -15.950 -11.732 1.00 0.00 61 ARG B N 12
ATOM 21106 C CA . ARG B 1 50 ? -10.996 -17.416 -11.506 1.00 0.00 61 ARG B CA 12
ATOM 21107 C C . ARG B 1 50 ? -9.686 -17.826 -10.805 1.00 0.00 61 ARG B C 12
ATOM 21108 O O . ARG B 1 50 ? -9.488 -19.003 -10.503 1.00 0.00 61 ARG B O 12
ATOM 21129 N N . ARG B 1 51 ? -8.770 -16.855 -10.619 1.00 0.00 62 ARG B N 12
ATOM 21130 C CA . ARG B 1 51 ? -7.471 -17.070 -9.956 1.00 0.00 62 ARG B CA 12
ATOM 21131 C C . ARG B 1 51 ? -7.244 -16.039 -8.804 1.00 0.00 62 ARG B C 12
ATOM 21132 O O . ARG B 1 51 ? -6.398 -16.263 -7.931 1.00 0.00 62 ARG B O 12
ATOM 21153 N N . PHE B 1 52 ? -8.022 -14.930 -8.786 1.00 0.00 63 PHE B N 12
ATOM 21154 C CA . PHE B 1 52 ? -7.770 -13.766 -7.887 1.00 0.00 63 PHE B CA 12
ATOM 21155 C C . PHE B 1 52 ? -8.839 -13.717 -6.791 1.00 0.00 63 PHE B C 12
ATOM 21156 O O . PHE B 1 52 ? -10.026 -13.501 -7.080 1.00 0.00 63 PHE B O 12
ATOM 21173 N N . ILE B 1 53 ? -8.402 -13.917 -5.532 1.00 0.00 64 ILE B N 12
ATOM 21174 C CA . ILE B 1 53 ? -9.288 -13.977 -4.352 1.00 0.00 64 ILE B CA 12
ATOM 21175 C C . ILE B 1 53 ? -8.593 -13.341 -3.123 1.00 0.00 64 ILE B C 12
ATOM 21176 O O . ILE B 1 53 ? -7.380 -13.589 -2.911 1.00 0.00 64 ILE B O 12
ATOM 21193 N N . SER A 1 1 ? -21.588 4.674 -16.856 1.00 0.00 12 SER A N 13
ATOM 21194 C CA . SER A 1 1 ? -20.577 3.701 -16.399 1.00 0.00 12 SER A CA 13
ATOM 21195 C C . SER A 1 1 ? -20.579 3.615 -14.871 1.00 0.00 12 SER A C 13
ATOM 21196 O O . SER A 1 1 ? -21.134 4.491 -14.188 1.00 0.00 12 SER A O 13
ATOM 21205 N N . GLY A 1 2 ? -19.968 2.547 -14.346 1.00 0.00 13 GLY A N 13
ATOM 21206 C CA . GLY A 1 2 ? -19.826 2.342 -12.913 1.00 0.00 13 GLY A CA 13
ATOM 21207 C C . GLY A 1 2 ? -18.973 1.123 -12.618 1.00 0.00 13 GLY A C 13
ATOM 21208 O O . GLY A 1 2 ? -18.984 0.180 -13.408 1.00 0.00 13 GLY A O 13
ATOM 21212 N N . LEU A 1 3 ? -18.244 1.146 -11.482 1.00 0.00 14 LEU A N 13
ATOM 21213 C CA . LEU A 1 3 ? -17.276 0.089 -11.100 1.00 0.00 14 LEU A CA 13
ATOM 21214 C C . LEU A 1 3 ? -16.198 -0.076 -12.193 1.00 0.00 14 LEU A C 13
ATOM 21215 O O . LEU A 1 3 ? -16.308 -0.945 -13.044 1.00 0.00 14 LEU A O 13
ATOM 21231 N N . VAL A 1 4 ? -15.190 0.804 -12.194 1.00 0.00 15 VAL A N 13
ATOM 21232 C CA . VAL A 1 4 ? -14.081 0.772 -13.174 1.00 0.00 15 VAL A CA 13
ATOM 21233 C C . VAL A 1 4 ? -12.727 0.952 -12.444 1.00 0.00 15 VAL A C 13
ATOM 21234 O O . VAL A 1 4 ? -12.647 1.712 -11.471 1.00 0.00 15 VAL A O 13
ATOM 21247 N N . PRO A 1 5 ? -11.635 0.233 -12.872 1.00 0.00 16 PRO A N 13
ATOM 21248 C CA . PRO A 1 5 ? -10.297 0.388 -12.273 1.00 0.00 16 PRO A CA 13
ATOM 21249 C C . PRO A 1 5 ? -9.591 1.662 -12.804 1.00 0.00 16 PRO A C 13
ATOM 21250 O O . PRO A 1 5 ? -8.971 1.640 -13.876 1.00 0.00 16 PRO A O 13
ATOM 21261 N N . ARG A 1 6 ? -9.744 2.773 -12.056 1.00 0.00 17 ARG A N 13
ATOM 21262 C CA . ARG A 1 6 ? -9.164 4.089 -12.408 1.00 0.00 17 ARG A CA 13
ATOM 21263 C C . ARG A 1 6 ? -7.623 4.046 -12.416 1.00 0.00 17 ARG A C 13
ATOM 21264 O O . ARG A 1 6 ? -6.995 4.255 -13.457 1.00 0.00 17 ARG A O 13
ATOM 21285 N N . GLY A 1 7 ? -7.031 3.777 -11.243 1.00 0.00 18 GLY A N 13
ATOM 21286 C CA . GLY A 1 7 ? -5.581 3.763 -11.089 1.00 0.00 18 GLY A CA 13
ATOM 21287 C C . GLY A 1 7 ? -5.183 3.483 -9.659 1.00 0.00 18 GLY A C 13
ATOM 21288 O O . GLY A 1 7 ? -4.421 4.240 -9.048 1.00 0.00 18 GLY A O 13
ATOM 21292 N N . SER A 1 8 ? -5.738 2.391 -9.119 1.00 0.00 19 SER A N 13
ATOM 21293 C CA . SER A 1 8 ? -5.472 1.923 -7.753 1.00 0.00 19 SER A CA 13
ATOM 21294 C C . SER A 1 8 ? -5.344 0.394 -7.758 1.00 0.00 19 SER A C 13
ATOM 21295 O O . SER A 1 8 ? -5.981 -0.275 -8.591 1.00 0.00 19 SER A O 13
ATOM 21303 N N . HIS A 1 9 ? -4.512 -0.142 -6.839 1.00 0.00 20 HIS A N 13
ATOM 21304 C CA . HIS A 1 9 ? -4.279 -1.589 -6.695 1.00 0.00 20 HIS A CA 13
ATOM 21305 C C . HIS A 1 9 ? -5.602 -2.320 -6.395 1.00 0.00 20 HIS A C 13
ATOM 21306 O O . HIS A 1 9 ? -6.218 -2.098 -5.344 1.00 0.00 20 HIS A O 13
ATOM 21321 N N . MET A 1 10 ? -6.043 -3.159 -7.342 1.00 0.00 21 MET A N 13
ATOM 21322 C CA . MET A 1 10 ? -7.288 -3.916 -7.208 1.00 0.00 21 MET A CA 13
ATOM 21323 C C . MET A 1 10 ? -7.083 -5.089 -6.236 1.00 0.00 21 MET A C 13
ATOM 21324 O O . MET A 1 10 ? -6.428 -6.084 -6.579 1.00 0.00 21 MET A O 13
ATOM 21338 N N . ASP A 1 11 ? -7.622 -4.941 -5.015 1.00 0.00 22 ASP A N 13
ATOM 21339 C CA . ASP A 1 11 ? -7.554 -5.970 -3.960 1.00 0.00 22 ASP A CA 13
ATOM 21340 C C . ASP A 1 11 ? -8.881 -6.047 -3.192 1.00 0.00 22 ASP A C 13
ATOM 21341 O O . ASP A 1 11 ? -9.781 -5.235 -3.417 1.00 0.00 22 ASP A O 13
ATOM 21350 N N . LEU A 1 12 ? -8.964 -7.013 -2.265 1.00 0.00 23 LEU A N 13
ATOM 21351 C CA . LEU A 1 12 ? -10.206 -7.349 -1.542 1.00 0.00 23 LEU A CA 13
ATOM 21352 C C . LEU A 1 12 ? -10.578 -6.293 -0.492 1.00 0.00 23 LEU A C 13
ATOM 21353 O O . LEU A 1 12 ? -11.761 -6.049 -0.269 1.00 0.00 23 LEU A O 13
ATOM 21369 N N . GLU A 1 13 ? -9.560 -5.686 0.146 1.00 0.00 24 GLU A N 13
ATOM 21370 C CA . GLU A 1 13 ? -9.764 -4.697 1.230 1.00 0.00 24 GLU A CA 13
ATOM 21371 C C . GLU A 1 13 ? -10.231 -3.351 0.641 1.00 0.00 24 GLU A C 13
ATOM 21372 O O . GLU A 1 13 ? -11.057 -2.646 1.238 1.00 0.00 24 GLU A O 13
ATOM 21384 N N . GLU A 1 14 ? -9.673 -3.023 -0.537 1.00 0.00 25 GLU A N 13
ATOM 21385 C CA . GLU A 1 14 ? -10.061 -1.849 -1.336 1.00 0.00 25 GLU A CA 13
ATOM 21386 C C . GLU A 1 14 ? -11.493 -2.028 -1.865 1.00 0.00 25 GLU A C 13
ATOM 21387 O O . GLU A 1 14 ? -12.311 -1.110 -1.804 1.00 0.00 25 GLU A O 13
ATOM 21399 N N . LEU A 1 15 ? -11.767 -3.245 -2.364 1.00 0.00 26 LEU A N 13
ATOM 21400 C CA . LEU A 1 15 ? -13.087 -3.646 -2.876 1.00 0.00 26 LEU A CA 13
ATOM 21401 C C . LEU A 1 15 ? -14.135 -3.630 -1.752 1.00 0.00 26 LEU A C 13
ATOM 21402 O O . LEU A 1 15 ? -15.294 -3.277 -1.987 1.00 0.00 26 LEU A O 13
ATOM 21418 N N . GLU A 1 16 ? -13.697 -3.991 -0.534 1.00 0.00 27 GLU A N 13
ATOM 21419 C CA . GLU A 1 16 ? -14.559 -4.065 0.655 1.00 0.00 27 GLU A CA 13
ATOM 21420 C C . GLU A 1 16 ? -15.030 -2.662 1.064 1.00 0.00 27 GLU A C 13
ATOM 21421 O O . GLU A 1 16 ? -16.224 -2.416 1.157 1.00 0.00 27 GLU A O 13
ATOM 21433 N N . GLU A 1 17 ? -14.080 -1.735 1.260 1.00 0.00 28 GLU A N 13
ATOM 21434 C CA . GLU A 1 17 ? -14.391 -0.340 1.654 1.00 0.00 28 GLU A CA 13
ATOM 21435 C C . GLU A 1 17 ? -15.140 0.411 0.532 1.00 0.00 28 GLU A C 13
ATOM 21436 O O . GLU A 1 17 ? -15.893 1.345 0.805 1.00 0.00 28 GLU A O 13
ATOM 21448 N N . ASP A 1 18 ? -14.924 -0.023 -0.725 1.00 0.00 29 ASP A N 13
ATOM 21449 C CA . ASP A 1 18 ? -15.636 0.503 -1.911 1.00 0.00 29 ASP A CA 13
ATOM 21450 C C . ASP A 1 18 ? -17.150 0.189 -1.844 1.00 0.00 29 ASP A C 13
ATOM 21451 O O . ASP A 1 18 ? -17.991 1.086 -2.010 1.00 0.00 29 ASP A O 13
ATOM 21460 N N . LEU A 1 19 ? -17.494 -1.094 -1.616 1.00 0.00 30 LEU A N 13
ATOM 21461 C CA . LEU A 1 19 ? -18.907 -1.521 -1.541 1.00 0.00 30 LEU A CA 13
ATOM 21462 C C . LEU A 1 19 ? -19.557 -1.043 -0.228 1.00 0.00 30 LEU A C 13
ATOM 21463 O O . LEU A 1 19 ? -20.747 -0.754 -0.213 1.00 0.00 30 LEU A O 13
ATOM 21479 N N . LYS A 1 20 ? -18.749 -0.900 0.843 1.00 0.00 31 LYS A N 13
ATOM 21480 C CA . LYS A 1 20 ? -19.228 -0.451 2.170 1.00 0.00 31 LYS A CA 13
ATOM 21481 C C . LYS A 1 20 ? -19.556 1.053 2.183 1.00 0.00 31 LYS A C 13
ATOM 21482 O O . LYS A 1 20 ? -20.525 1.473 2.837 1.00 0.00 31 LYS A O 13
ATOM 21501 N N . GLN A 1 21 ? -18.751 1.865 1.462 1.00 0.00 32 GLN A N 13
ATOM 21502 C CA . GLN A 1 21 ? -18.999 3.320 1.369 1.00 0.00 32 GLN A CA 13
ATOM 21503 C C . GLN A 1 21 ? -20.270 3.566 0.531 1.00 0.00 32 GLN A C 13
ATOM 21504 O O . GLN A 1 21 ? -21.048 4.480 0.827 1.00 0.00 32 GLN A O 13
ATOM 21518 N N . ALA A 1 22 ? -20.486 2.695 -0.484 1.00 0.00 33 ALA A N 13
ATOM 21519 C CA . ALA A 1 22 ? -21.715 2.675 -1.290 1.00 0.00 33 ALA A CA 13
ATOM 21520 C C . ALA A 1 22 ? -22.946 2.460 -0.387 1.00 0.00 33 ALA A C 13
ATOM 21521 O O . ALA A 1 22 ? -23.895 3.231 -0.455 1.00 0.00 33 ALA A O 13
ATOM 21528 N N . LEU A 1 23 ? -22.864 1.452 0.505 1.00 0.00 34 LEU A N 13
ATOM 21529 C CA . LEU A 1 23 ? -23.962 1.082 1.435 1.00 0.00 34 LEU A CA 13
ATOM 21530 C C . LEU A 1 23 ? -24.412 2.273 2.307 1.00 0.00 34 LEU A C 13
ATOM 21531 O O . LEU A 1 23 ? -25.615 2.554 2.412 1.00 0.00 34 LEU A O 13
ATOM 21547 N N . ARG A 1 24 ? -23.426 2.964 2.920 1.00 0.00 35 ARG A N 13
ATOM 21548 C CA . ARG A 1 24 ? -23.690 4.048 3.893 1.00 0.00 35 ARG A CA 13
ATOM 21549 C C . ARG A 1 24 ? -24.211 5.334 3.202 1.00 0.00 35 ARG A C 13
ATOM 21550 O O . ARG A 1 24 ? -24.808 6.183 3.869 1.00 0.00 35 ARG A O 13
ATOM 21571 N N . GLU A 1 25 ? -23.973 5.484 1.878 1.00 0.00 36 GLU A N 13
ATOM 21572 C CA . GLU A 1 25 ? -24.555 6.606 1.084 1.00 0.00 36 GLU A CA 13
ATOM 21573 C C . GLU A 1 25 ? -25.803 6.151 0.280 1.00 0.00 36 GLU A C 13
ATOM 21574 O O . GLU A 1 25 ? -26.379 6.949 -0.468 1.00 0.00 36 GLU A O 13
ATOM 21586 N N . GLY A 1 26 ? -26.217 4.878 0.453 1.00 0.00 37 GLY A N 13
ATOM 21587 C CA . GLY A 1 26 ? -27.461 4.355 -0.149 1.00 0.00 37 GLY A CA 13
ATOM 21588 C C . GLY A 1 26 ? -27.328 4.002 -1.627 1.00 0.00 37 GLY A C 13
ATOM 21589 O O . GLY A 1 26 ? -28.194 4.345 -2.445 1.00 0.00 37 GLY A O 13
ATOM 21593 N N . ARG A 1 27 ? -26.244 3.295 -1.962 1.00 0.00 38 ARG A N 13
ATOM 21594 C CA . ARG A 1 27 ? -25.894 2.903 -3.346 1.00 0.00 38 ARG A CA 13
ATOM 21595 C C . ARG A 1 27 ? -25.538 1.412 -3.378 1.00 0.00 38 ARG A C 13
ATOM 21596 O O . ARG A 1 27 ? -25.306 0.798 -2.325 1.00 0.00 38 ARG A O 13
ATOM 21617 N N . LYS A 1 28 ? -25.461 0.839 -4.587 1.00 0.00 39 LYS A N 13
ATOM 21618 C CA . LYS A 1 28 ? -25.187 -0.599 -4.783 1.00 0.00 39 LYS A CA 13
ATOM 21619 C C . LYS A 1 28 ? -23.889 -0.833 -5.576 1.00 0.00 39 LYS A C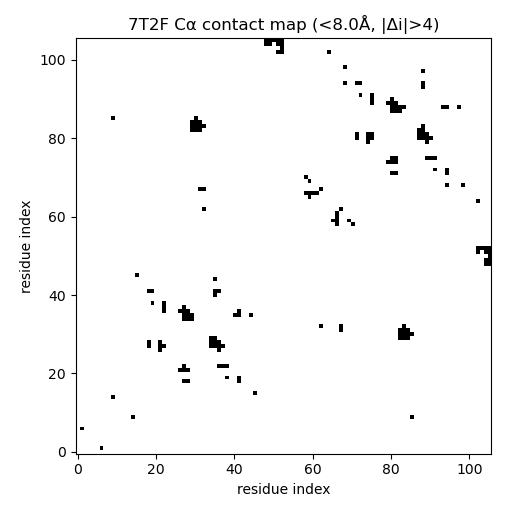 13
ATOM 21620 O O . LYS A 1 28 ? -23.266 0.110 -6.075 1.00 0.00 39 LYS A O 13
ATOM 21639 N N . VAL A 1 29 ? -23.518 -2.116 -5.695 1.00 0.00 40 VAL A N 13
ATOM 21640 C CA . VAL A 1 29 ? -22.433 -2.613 -6.567 1.00 0.00 40 VAL A CA 13
ATOM 21641 C C . VAL A 1 29 ? -22.950 -3.856 -7.315 1.00 0.00 40 VAL A C 13
ATOM 21642 O O . VAL A 1 29 ? -23.877 -4.522 -6.840 1.00 0.00 40 VAL A O 13
ATOM 21655 N N . ASN A 1 30 ? -22.368 -4.161 -8.483 1.00 0.00 41 ASN A N 13
ATOM 21656 C CA . ASN A 1 30 ? -22.774 -5.331 -9.298 1.00 0.00 41 ASN A CA 13
ATOM 21657 C C . ASN A 1 30 ? -21.538 -6.152 -9.701 1.00 0.00 41 ASN A C 13
ATOM 21658 O O . ASN A 1 30 ? -20.519 -5.601 -10.108 1.00 0.00 41 ASN A O 13
ATOM 21669 N N . ILE A 1 31 ? -21.678 -7.479 -9.600 1.00 0.00 42 ILE A N 13
ATOM 21670 C CA . ILE A 1 31 ? -20.589 -8.464 -9.741 1.00 0.00 42 ILE A CA 13
ATOM 21671 C C . ILE A 1 31 ? -21.022 -9.633 -10.674 1.00 0.00 42 ILE A C 13
ATOM 21672 O O . ILE A 1 31 ? -21.938 -9.460 -11.477 1.00 0.00 42 ILE A O 13
ATOM 21688 N N . LEU A 1 32 ? -20.332 -10.806 -10.563 1.00 0.00 43 LEU A N 13
ATOM 21689 C CA . LEU A 1 32 ? -20.422 -11.957 -11.503 1.00 0.00 43 LEU A CA 13
ATOM 21690 C C . LEU A 1 32 ? -21.883 -12.499 -11.622 1.00 0.00 43 LEU A C 13
ATOM 21691 O O . LEU A 1 32 ? -22.241 -13.469 -10.936 1.00 0.00 43 LEU A O 13
ATOM 21707 N N . GLY A 1 33 ? -22.722 -11.849 -12.463 1.00 0.00 44 GLY A N 13
ATOM 21708 C CA . GLY A 1 33 ? -24.141 -12.236 -12.632 1.00 0.00 44 GLY A CA 13
ATOM 21709 C C . GLY A 1 33 ? -24.984 -12.066 -11.357 1.00 0.00 44 GLY A C 13
ATOM 21710 O O . GLY A 1 33 ? -26.085 -12.624 -11.244 1.00 0.00 44 GLY A O 13
ATOM 21714 N N . ILE A 1 34 ? -24.448 -11.276 -10.408 1.00 0.00 45 ILE A N 13
ATOM 21715 C CA . ILE A 1 34 ? -25.036 -11.021 -9.072 1.00 0.00 45 ILE A CA 13
ATOM 21716 C C . ILE A 1 34 ? -25.043 -9.496 -8.834 1.00 0.00 45 ILE A C 13
ATOM 21717 O O . ILE A 1 34 ? -24.241 -8.786 -9.437 1.00 0.00 45 ILE A O 13
ATOM 21733 N N . GLU A 1 35 ? -25.939 -8.992 -7.965 1.00 0.00 46 GLU A N 13
ATOM 21734 C CA . GLU A 1 35 ? -25.923 -7.583 -7.523 1.00 0.00 46 GLU A CA 13
ATOM 21735 C C . GLU A 1 35 ? -26.089 -7.527 -5.989 1.00 0.00 46 GLU A C 13
ATOM 21736 O O . GLU A 1 35 ? -26.636 -8.452 -5.378 1.00 0.00 46 GLU A O 13
ATOM 21748 N N . VAL A 1 36 ? -25.581 -6.447 -5.379 1.00 0.00 47 VAL A N 13
ATOM 21749 C CA . VAL A 1 36 ? -25.581 -6.224 -3.928 1.00 0.00 47 VAL A CA 13
ATOM 21750 C C . VAL A 1 36 ? -26.049 -4.797 -3.640 1.00 0.00 47 VAL A C 13
ATOM 21751 O O . VAL A 1 36 ? -25.367 -3.839 -4.008 1.00 0.00 47 VAL A O 13
ATOM 21764 N N . THR A 1 37 ? -27.210 -4.664 -2.982 1.00 0.00 48 THR A N 13
ATOM 21765 C CA . THR A 1 37 ? -27.792 -3.357 -2.634 1.00 0.00 48 THR A CA 13
ATOM 21766 C C . THR A 1 37 ? -27.697 -3.094 -1.122 1.00 0.00 48 THR A C 13
ATOM 21767 O O . THR A 1 37 ? -27.516 -1.955 -0.699 1.00 0.00 48 THR A O 13
ATOM 21778 N N . THR A 1 38 ? -27.843 -4.163 -0.310 1.00 0.00 49 THR A N 13
ATOM 21779 C CA . THR A 1 38 ? -27.871 -4.066 1.165 1.00 0.00 49 THR A CA 13
ATOM 21780 C C . THR A 1 38 ? -26.597 -4.668 1.793 1.00 0.00 49 THR A C 13
ATOM 21781 O O . THR A 1 38 ? -25.852 -5.407 1.130 1.00 0.00 49 THR A O 13
ATOM 21792 N N . GLU A 1 39 ? -26.366 -4.338 3.081 1.00 0.00 50 GLU A N 13
ATOM 21793 C CA . GLU A 1 39 ? -25.161 -4.736 3.839 1.00 0.00 50 GLU A CA 13
ATOM 21794 C C . GLU A 1 39 ? -25.079 -6.266 3.988 1.00 0.00 50 GLU A C 13
ATOM 21795 O O . GLU A 1 39 ? -23.991 -6.831 3.885 1.00 0.00 50 GLU A O 13
ATOM 21807 N N . GLU A 1 40 ? -26.233 -6.924 4.220 1.00 0.00 51 GLU A N 13
ATOM 21808 C CA . GLU A 1 40 ? -26.304 -8.400 4.335 1.00 0.00 51 GLU A CA 13
ATOM 21809 C C . GLU A 1 40 ? -25.772 -9.076 3.050 1.00 0.00 51 GLU A C 13
ATOM 21810 O O . GLU A 1 40 ? -25.025 -10.059 3.111 1.00 0.00 51 GLU A O 13
ATOM 21822 N N . GLN A 1 41 ? -26.124 -8.487 1.896 1.00 0.00 52 GLN A N 13
ATOM 21823 C CA . GLN A 1 41 ? -25.667 -8.954 0.584 1.00 0.00 52 GLN A CA 13
ATOM 21824 C C . GLN A 1 41 ? -24.150 -8.704 0.412 1.00 0.00 52 GLN A C 13
ATOM 21825 O O . GLN A 1 41 ? -23.462 -9.506 -0.205 1.00 0.00 52 GLN A O 13
ATOM 21839 N N . ALA A 1 42 ? -23.655 -7.603 0.998 1.00 0.00 53 ALA A N 13
ATOM 21840 C CA . ALA A 1 42 ? -22.255 -7.147 0.858 1.00 0.00 53 ALA A CA 13
ATOM 21841 C C . ALA A 1 42 ? -21.269 -8.015 1.653 1.00 0.00 53 ALA A C 13
ATOM 21842 O O . ALA A 1 42 ? -20.194 -8.349 1.153 1.00 0.00 53 ALA A O 13
ATOM 21849 N N . ARG A 1 43 ? -21.646 -8.356 2.892 1.00 0.00 54 ARG A N 13
ATOM 21850 C CA . ARG A 1 43 ? -20.810 -9.173 3.785 1.00 0.00 54 ARG A CA 13
ATOM 21851 C C . ARG A 1 43 ? -20.715 -10.615 3.252 1.00 0.00 54 ARG A C 13
ATOM 21852 O O . ARG A 1 43 ? -19.612 -11.188 3.170 1.00 0.00 54 ARG A O 13
ATOM 21873 N N . ARG A 1 44 ? -21.873 -11.172 2.816 1.00 0.00 55 ARG A N 13
ATOM 21874 C CA . ARG A 1 44 ? -21.923 -12.518 2.219 1.00 0.00 55 ARG A CA 13
ATOM 21875 C C . ARG A 1 44 ? -21.232 -12.526 0.834 1.00 0.00 55 ARG A C 13
ATOM 21876 O O . ARG A 1 44 ? -20.772 -13.572 0.372 1.00 0.00 55 ARG A O 13
ATOM 21897 N N . LEU A 1 45 ? -21.154 -11.336 0.198 1.00 0.00 56 LEU A N 13
ATOM 21898 C CA . LEU A 1 45 ? -20.487 -11.184 -1.097 1.00 0.00 56 LEU A CA 13
ATOM 21899 C C . LEU A 1 45 ? -18.973 -11.224 -0.952 1.00 0.00 56 LEU A C 13
ATOM 21900 O O . LEU A 1 45 ? -18.306 -11.925 -1.703 1.00 0.00 56 LEU A O 13
ATOM 21916 N N . ILE A 1 46 ? -18.439 -10.434 -0.007 1.00 0.00 57 ILE A N 13
ATOM 21917 C CA . ILE A 1 46 ? -16.986 -10.240 0.125 1.00 0.00 57 ILE A CA 13
ATOM 21918 C C . ILE A 1 46 ? -16.328 -11.591 0.512 1.00 0.00 57 ILE A C 13
ATOM 21919 O O . ILE A 1 46 ? -15.272 -11.935 -0.027 1.00 0.00 57 ILE A O 13
ATOM 21935 N N . GLU A 1 47 ? -17.006 -12.382 1.386 1.00 0.00 58 GLU A N 13
ATOM 21936 C CA . GLU A 1 47 ? -16.556 -13.756 1.712 1.00 0.00 58 GLU A CA 13
ATOM 21937 C C . GLU A 1 47 ? -16.695 -14.705 0.492 1.00 0.00 58 GLU A C 13
ATOM 21938 O O . GLU A 1 47 ? -15.854 -15.581 0.296 1.00 0.00 58 GLU A O 13
ATOM 21950 N N . PHE A 1 48 ? -17.762 -14.505 -0.318 1.00 0.00 59 PHE A N 13
ATOM 21951 C CA . PHE A 1 48 ? -18.025 -15.280 -1.552 1.00 0.00 59 PHE A CA 13
ATOM 21952 C C . PHE A 1 48 ? -16.876 -15.127 -2.574 1.00 0.00 59 PHE A C 13
ATOM 21953 O O . PHE A 1 48 ? -16.284 -16.120 -2.979 1.00 0.00 59 PHE A O 13
ATOM 21970 N N . LEU A 1 49 ? -16.566 -13.879 -2.954 1.00 0.00 60 LEU A N 13
ATOM 21971 C CA . LEU A 1 49 ? -15.630 -13.586 -4.069 1.00 0.00 60 LEU A CA 13
ATOM 21972 C C . LEU A 1 49 ? -14.167 -13.861 -3.678 1.00 0.00 60 LEU A C 13
ATOM 21973 O O . LEU A 1 49 ? -13.332 -14.140 -4.544 1.00 0.00 60 LEU A O 13
ATOM 21989 N N . ARG A 1 50 ? -13.864 -13.774 -2.362 1.00 0.00 61 ARG A N 13
ATOM 21990 C CA . ARG A 1 50 ? -12.501 -14.042 -1.841 1.00 0.00 61 ARG A CA 13
ATOM 21991 C C . ARG A 1 50 ? -12.263 -15.555 -1.642 1.00 0.00 61 ARG A C 13
ATOM 21992 O O . ARG A 1 50 ? -11.127 -15.989 -1.396 1.00 0.00 61 ARG A O 13
ATOM 22013 N N . ARG A 1 51 ? -13.344 -16.351 -1.725 1.00 0.00 62 ARG A N 13
ATOM 22014 C CA . ARG A 1 51 ? -13.289 -17.817 -1.567 1.00 0.00 62 ARG A CA 13
ATOM 22015 C C . ARG A 1 51 ? -13.478 -18.515 -2.924 1.00 0.00 62 ARG A C 13
ATOM 22016 O O . ARG A 1 51 ? -12.857 -19.557 -3.192 1.00 0.00 62 ARG A O 13
ATOM 22037 N N . PHE A 1 52 ? -14.326 -17.931 -3.784 1.00 0.00 63 PHE A N 13
ATOM 22038 C CA . PHE A 1 52 ? -14.761 -18.545 -5.053 1.00 0.00 63 PHE A CA 13
ATOM 22039 C C . PHE A 1 52 ? -14.134 -17.805 -6.245 1.00 0.00 63 PHE A C 13
ATOM 22040 O O . PHE A 1 52 ? -13.851 -16.602 -6.172 1.00 0.00 63 PHE A O 13
ATOM 22057 N N . ILE A 1 53 ? -13.946 -18.548 -7.344 1.00 0.00 64 ILE A N 13
ATOM 22058 C CA . ILE A 1 53 ? -13.240 -18.078 -8.545 1.00 0.00 64 ILE A CA 13
ATOM 22059 C C . ILE A 1 53 ? -14.110 -17.135 -9.397 1.00 0.00 64 ILE A C 13
ATOM 22060 O O . ILE A 1 53 ? -15.336 -17.256 -9.455 1.00 0.00 64 ILE A O 13
ATOM 22076 N N . SER B 1 1 ? -30.147 0.806 -1.651 1.00 0.00 12 SER B N 13
ATOM 22077 C CA . SER B 1 1 ? -31.422 1.152 -2.269 1.00 0.00 12 SER B CA 13
ATOM 22078 C C . SER B 1 1 ? -31.980 -0.062 -3.039 1.00 0.00 12 SER B C 13
ATOM 22079 O O . SER B 1 1 ? -31.308 -0.594 -3.930 1.00 0.00 12 SER B O 13
ATOM 22087 N N . GLY B 1 2 ? -33.202 -0.496 -2.668 1.00 0.00 13 GLY B N 13
ATOM 22088 C CA . GLY B 1 2 ? -33.886 -1.622 -3.310 1.00 0.00 13 GLY B CA 13
ATOM 22089 C C . GLY B 1 2 ? -33.257 -2.979 -2.998 1.00 0.00 13 GLY B C 13
ATOM 22090 O O . GLY B 1 2 ? -32.635 -3.155 -1.942 1.00 0.00 13 GLY B O 13
ATOM 22094 N N . LEU B 1 3 ? -33.449 -3.941 -3.920 1.00 0.00 14 LEU B N 13
ATOM 22095 C CA . LEU B 1 3 ? -32.809 -5.276 -3.881 1.00 0.00 14 LEU B CA 13
ATOM 22096 C C . LEU B 1 3 ? -32.889 -5.928 -5.276 1.00 0.00 14 LEU B C 13
ATOM 22097 O O . LEU B 1 3 ? -33.496 -5.368 -6.196 1.00 0.00 14 LEU B O 13
ATOM 22113 N N . VAL B 1 4 ? -32.269 -7.112 -5.432 1.00 0.00 15 VAL B N 13
ATOM 22114 C CA . VAL B 1 4 ? -32.237 -7.849 -6.716 1.00 0.00 15 VAL B CA 13
ATOM 22115 C C . VAL B 1 4 ? -32.858 -9.267 -6.533 1.00 0.00 15 VAL B C 13
ATOM 22116 O O . VAL B 1 4 ? -32.167 -10.229 -6.173 1.00 0.00 15 VAL B O 13
ATOM 22129 N N . PRO B 1 5 ? -34.221 -9.404 -6.697 1.00 0.00 16 PRO B N 13
ATOM 22130 C CA . PRO B 1 5 ? -34.912 -10.713 -6.577 1.00 0.00 16 PRO B CA 13
ATOM 22131 C C . PRO B 1 5 ? -34.583 -11.689 -7.734 1.00 0.00 16 PRO B C 13
ATOM 22132 O O . PRO B 1 5 ? -34.521 -12.908 -7.527 1.00 0.00 16 PRO B O 13
ATOM 22143 N N . ARG B 1 6 ? -34.378 -11.139 -8.945 1.00 0.00 17 ARG B N 13
ATOM 22144 C CA . ARG B 1 6 ? -34.110 -11.936 -10.161 1.00 0.00 17 ARG B CA 13
ATOM 22145 C C . ARG B 1 6 ? -32.600 -12.197 -10.307 1.00 0.00 17 ARG B C 13
ATOM 22146 O O . ARG B 1 6 ? -31.835 -11.302 -10.704 1.00 0.00 17 ARG B O 13
ATOM 22167 N N . GLY B 1 7 ? -32.177 -13.414 -9.932 1.00 0.00 18 GLY B N 13
ATOM 22168 C CA . GLY B 1 7 ? -30.822 -13.903 -10.189 1.00 0.00 18 GLY B CA 13
ATOM 22169 C C . GLY B 1 7 ? -30.853 -14.958 -11.284 1.00 0.00 18 GLY B C 13
ATOM 22170 O O . GLY B 1 7 ? -31.584 -15.941 -11.149 1.00 0.00 18 GLY B O 13
ATOM 22174 N N . SER B 1 8 ? -30.099 -14.743 -12.376 1.00 0.00 19 SER B N 13
ATOM 22175 C CA . SER B 1 8 ? -30.086 -15.657 -13.533 1.00 0.00 19 SER B CA 13
ATOM 22176 C C . SER B 1 8 ? -29.421 -17.006 -13.164 1.00 0.00 19 SER B C 13
ATOM 22177 O O . SER B 1 8 ? -30.124 -17.997 -12.922 1.00 0.00 19 SER B O 13
ATOM 22185 N N . HIS B 1 9 ? -28.073 -17.002 -13.093 1.00 0.00 20 HIS B N 13
ATOM 22186 C CA . HIS B 1 9 ? -27.234 -18.162 -12.728 1.00 0.00 20 HIS B CA 13
ATOM 22187 C C . HIS B 1 9 ? -25.764 -17.742 -12.868 1.00 0.00 20 HIS B C 13
ATOM 22188 O O . HIS B 1 9 ? -25.450 -16.811 -13.631 1.00 0.00 20 HIS B O 13
ATOM 22203 N N . MET B 1 10 ? -24.872 -18.407 -12.124 1.00 0.00 21 MET B N 13
ATOM 22204 C CA . MET B 1 10 ? -23.426 -18.160 -12.206 1.00 0.00 21 MET B CA 13
ATOM 22205 C C . MET B 1 10 ? -22.697 -19.502 -12.370 1.00 0.00 21 MET B C 13
ATOM 22206 O O . MET B 1 10 ? -22.746 -20.358 -11.481 1.00 0.00 21 MET B O 13
ATOM 22220 N N . ASP B 1 11 ? -22.103 -19.693 -13.546 1.00 0.00 22 ASP B N 13
ATOM 22221 C CA . ASP B 1 11 ? -21.111 -20.753 -13.829 1.00 0.00 22 ASP B CA 13
ATOM 22222 C C . ASP B 1 11 ? -19.975 -20.089 -14.614 1.00 0.00 22 ASP B C 13
ATOM 22223 O O . ASP B 1 11 ? -20.218 -19.094 -15.282 1.00 0.00 22 ASP B O 13
ATOM 22232 N N . LEU B 1 12 ? -18.748 -20.627 -14.536 1.00 0.00 23 LEU B N 13
ATOM 22233 C CA . LEU B 1 12 ? -17.547 -19.964 -15.095 1.00 0.00 23 LEU B CA 13
ATOM 22234 C C . LEU B 1 12 ? -17.611 -19.899 -16.642 1.00 0.00 23 LEU B C 13
ATOM 22235 O O . LEU B 1 12 ? -17.385 -18.834 -17.246 1.00 0.00 23 LEU B O 13
ATOM 22251 N N . GLU B 1 13 ? -17.946 -21.039 -17.260 1.00 0.00 24 GLU B N 13
ATOM 22252 C CA . GLU B 1 13 ? -17.993 -21.168 -18.729 1.00 0.00 24 GLU B CA 13
ATOM 22253 C C . GLU B 1 13 ? -19.270 -20.507 -19.277 1.00 0.00 24 GLU B C 13
ATOM 22254 O O . GLU B 1 13 ? -19.264 -19.910 -20.363 1.00 0.00 24 GLU B O 13
ATOM 22266 N N . GLU B 1 14 ? -20.364 -20.636 -18.508 1.00 0.00 25 GLU B N 13
ATOM 22267 C CA . GLU B 1 14 ? -21.675 -20.044 -18.835 1.00 0.00 25 GLU B CA 13
ATOM 22268 C C . GLU B 1 14 ? -21.596 -18.508 -18.851 1.00 0.00 25 GLU B C 13
ATOM 22269 O O . GLU B 1 14 ? -22.078 -17.863 -19.779 1.00 0.00 25 GLU B O 13
ATOM 22281 N N . LEU B 1 15 ? -20.971 -17.952 -17.797 1.00 0.00 26 LEU B N 13
ATOM 22282 C CA . LEU B 1 15 ? -20.759 -16.506 -17.646 1.00 0.00 26 LEU B CA 13
ATOM 22283 C C . LEU B 1 15 ? -19.871 -15.989 -18.781 1.00 0.00 26 LEU B C 13
ATOM 22284 O O . LEU B 1 15 ? -20.116 -14.914 -19.292 1.00 0.00 26 LEU B O 13
ATOM 22300 N N . GLU B 1 16 ? -18.863 -16.800 -19.169 1.00 0.00 27 GLU B N 13
ATOM 22301 C CA . GLU B 1 16 ? -17.898 -16.469 -20.240 1.00 0.00 27 GLU B CA 13
ATOM 22302 C C . GLU B 1 16 ? -18.631 -16.140 -21.560 1.00 0.00 27 GLU B C 13
ATOM 22303 O O . GLU B 1 16 ? -18.457 -15.049 -22.127 1.00 0.00 27 GLU B O 13
ATOM 22315 N N . GLU B 1 17 ? -19.468 -17.084 -22.025 1.00 0.00 28 GLU B N 13
ATOM 22316 C CA . GLU B 1 17 ? -20.234 -16.908 -23.273 1.00 0.00 28 GLU B CA 13
ATOM 22317 C C . GLU B 1 17 ? -21.302 -15.804 -23.124 1.00 0.00 28 GLU B C 13
ATOM 22318 O O . GLU B 1 17 ? -21.627 -15.120 -24.093 1.00 0.00 28 GLU B O 13
ATOM 22330 N N . ASP B 1 18 ? -21.814 -15.638 -21.890 1.00 0.00 29 ASP B N 13
ATOM 22331 C CA . ASP B 1 18 ? -22.893 -14.685 -21.570 1.00 0.00 29 ASP B CA 13
ATOM 22332 C C . ASP B 1 18 ? -22.402 -13.226 -21.612 1.00 0.00 29 ASP B C 13
ATOM 22333 O O . ASP B 1 18 ? -23.115 -12.346 -22.113 1.00 0.00 29 ASP B O 13
ATOM 22342 N N . LEU B 1 19 ? -21.188 -12.972 -21.069 1.00 0.00 30 LEU B N 13
ATOM 22343 C CA . LEU B 1 19 ? -20.624 -11.610 -21.006 1.00 0.00 30 LEU B CA 13
ATOM 22344 C C . LEU B 1 19 ? -20.182 -11.142 -22.397 1.00 0.00 30 LEU B C 13
ATOM 22345 O O . LEU B 1 19 ? -20.417 -9.990 -22.755 1.00 0.00 30 LEU B O 13
ATOM 22361 N N . LYS B 1 20 ? -19.609 -12.065 -23.189 1.00 0.00 31 LYS B N 13
ATOM 22362 C CA . LYS B 1 20 ? -19.260 -11.811 -24.605 1.00 0.00 31 LYS B CA 13
ATOM 22363 C C . LYS B 1 20 ? -20.532 -11.526 -25.432 1.00 0.00 31 LYS B C 13
ATOM 22364 O O . LYS B 1 20 ? -20.545 -10.628 -26.289 1.00 0.00 31 LYS B O 13
ATOM 22383 N N . GLN B 1 21 ? -21.596 -12.298 -25.144 1.00 0.00 32 GLN B N 13
ATOM 22384 C CA . GLN B 1 21 ? -22.914 -12.151 -25.787 1.00 0.00 32 GLN B CA 13
ATOM 22385 C C . GLN B 1 21 ? -23.488 -10.747 -25.525 1.00 0.00 32 GLN B C 13
ATOM 22386 O O . GLN B 1 21 ? -24.005 -10.107 -26.442 1.00 0.00 32 GLN B O 13
ATOM 22400 N N . ALA B 1 22 ? -23.339 -10.273 -24.276 1.00 0.00 33 ALA B N 13
ATOM 22401 C CA . ALA B 1 22 ? -23.805 -8.940 -23.856 1.00 0.00 33 ALA B CA 13
ATOM 22402 C C . ALA B 1 22 ? -23.106 -7.823 -24.646 1.00 0.00 33 ALA B C 13
ATOM 22403 O O . ALA B 1 22 ? -23.743 -6.870 -25.076 1.00 0.00 33 ALA B O 13
ATOM 22410 N N . LEU B 1 23 ? -21.799 -7.977 -24.855 1.00 0.00 34 LEU B N 13
ATOM 22411 C CA . LEU B 1 23 ? -20.974 -6.964 -25.540 1.00 0.00 34 LEU B CA 13
ATOM 22412 C C . LEU B 1 23 ? -21.366 -6.811 -27.021 1.00 0.00 34 LEU B C 13
ATOM 22413 O O . LEU B 1 23 ? -21.533 -5.685 -27.509 1.00 0.00 34 LEU B O 13
ATOM 22429 N N . ARG B 1 24 ? -21.530 -7.955 -27.716 1.00 0.00 35 ARG B N 13
ATOM 22430 C CA . ARG B 1 24 ? -21.821 -7.976 -29.167 1.00 0.00 35 ARG B CA 13
ATOM 22431 C C . ARG B 1 24 ? -23.237 -7.431 -29.463 1.00 0.00 35 ARG B C 13
ATOM 22432 O O . ARG B 1 24 ? -23.456 -6.823 -30.515 1.00 0.00 35 ARG B O 13
ATOM 22453 N N . GLU B 1 25 ? -24.188 -7.640 -28.521 1.00 0.00 36 GLU B N 13
ATOM 22454 C CA . GLU B 1 25 ? -25.577 -7.146 -28.658 1.00 0.00 36 GLU B CA 13
ATOM 22455 C C . GLU B 1 25 ? -25.684 -5.658 -28.228 1.00 0.00 36 GLU B C 13
ATOM 22456 O O . GLU B 1 25 ? -26.721 -5.030 -28.442 1.00 0.00 36 GLU B O 13
ATOM 22468 N N . GLY B 1 26 ? -24.608 -5.110 -27.620 1.00 0.00 37 GLY B N 13
ATOM 22469 C CA . GLY B 1 26 ? -24.519 -3.671 -27.302 1.00 0.00 37 GLY B CA 13
ATOM 22470 C C . GLY B 1 26 ? -24.832 -3.357 -25.845 1.00 0.00 37 GLY B C 13
ATOM 22471 O O . GLY B 1 26 ? -25.620 -2.455 -25.550 1.00 0.00 37 GLY B O 13
ATOM 22475 N N . ARG B 1 27 ? -24.204 -4.109 -24.937 1.00 0.00 38 ARG B N 13
ATOM 22476 C CA . ARG B 1 27 ? -24.327 -3.941 -23.467 1.00 0.00 38 ARG B CA 13
ATOM 22477 C C . ARG B 1 27 ? -22.940 -4.039 -22.813 1.00 0.00 38 ARG B C 13
ATOM 22478 O O . ARG B 1 27 ? -21.946 -4.351 -23.479 1.00 0.00 38 ARG B O 13
ATOM 22499 N N . LYS B 1 28 ? -22.888 -3.776 -21.496 1.00 0.00 39 LYS B N 13
ATOM 22500 C CA . LYS B 1 28 ? -21.685 -3.978 -20.670 1.00 0.00 39 LYS B CA 13
ATOM 22501 C C . LYS B 1 28 ? -22.020 -4.894 -19.491 1.00 0.00 39 LYS B C 13
ATOM 22502 O O . LYS B 1 28 ? -23.198 -5.072 -19.128 1.00 0.00 39 LYS B O 13
ATOM 22521 N N . VAL B 1 29 ? -20.968 -5.470 -18.899 1.00 0.00 40 VAL B N 13
ATOM 22522 C CA . VAL B 1 29 ? -21.072 -6.398 -17.769 1.00 0.00 40 VAL B CA 13
ATOM 22523 C C . VAL B 1 29 ? -20.267 -5.845 -16.594 1.00 0.00 40 VAL B C 13
ATOM 22524 O O . VAL B 1 29 ? -19.055 -5.632 -16.716 1.00 0.00 40 VAL B O 13
ATOM 22537 N N . ASN B 1 30 ? -20.959 -5.580 -15.482 1.00 0.00 41 ASN B N 13
ATOM 22538 C CA . ASN B 1 30 ? -20.341 -5.127 -14.235 1.00 0.00 41 ASN B CA 13
ATOM 22539 C C . ASN B 1 30 ? -19.966 -6.339 -13.387 1.00 0.00 41 ASN B C 13
ATOM 22540 O O . ASN B 1 30 ? -20.784 -7.238 -13.160 1.00 0.00 41 ASN B O 13
ATOM 22551 N N . ILE B 1 31 ? -18.717 -6.352 -12.941 1.00 0.00 42 ILE B N 13
ATOM 22552 C CA . ILE B 1 31 ? -18.139 -7.393 -12.088 1.00 0.00 42 ILE B CA 13
ATOM 22553 C C . ILE B 1 31 ? -17.320 -6.725 -10.965 1.00 0.00 42 ILE B C 13
ATOM 22554 O O . ILE B 1 31 ? -17.413 -5.500 -10.783 1.00 0.00 42 ILE B O 13
ATOM 22570 N N . LEU B 1 32 ? -16.570 -7.541 -10.194 1.00 0.00 43 LEU B N 13
ATOM 22571 C CA . LEU B 1 32 ? -15.787 -7.084 -9.026 1.00 0.00 43 LEU B CA 13
ATOM 22572 C C . LEU B 1 32 ? -14.815 -5.915 -9.382 1.00 0.00 43 LEU B C 13
ATOM 22573 O O . LEU B 1 32 ? -13.743 -6.118 -9.954 1.00 0.00 43 LEU B O 13
ATOM 22589 N N . GLY B 1 33 ? -15.291 -4.660 -9.125 1.00 0.00 44 GLY B N 13
ATOM 22590 C CA . GLY B 1 33 ? -14.495 -3.427 -9.312 1.00 0.00 44 GLY B CA 13
ATOM 22591 C C . GLY B 1 33 ? -14.146 -3.099 -10.771 1.00 0.00 44 GLY B C 13
ATOM 22592 O O . GLY B 1 33 ? -13.367 -2.174 -11.029 1.00 0.00 44 GLY B O 13
ATOM 22596 N N . ILE B 1 34 ? -14.722 -3.860 -11.724 1.00 0.00 45 ILE B N 13
ATOM 22597 C CA . ILE B 1 34 ? -14.422 -3.746 -13.173 1.00 0.00 45 ILE B CA 13
ATOM 22598 C C . ILE B 1 34 ? -15.744 -3.711 -13.964 1.00 0.00 45 ILE B C 13
ATOM 22599 O O . ILE B 1 34 ? -16.708 -4.372 -13.580 1.00 0.00 45 ILE B O 13
ATOM 22615 N N . GLU B 1 35 ? -15.802 -2.901 -15.038 1.00 0.00 46 GLU B N 13
ATOM 22616 C CA . GLU B 1 35 ? -16.933 -2.902 -15.993 1.00 0.00 46 GLU B CA 13
ATOM 22617 C C . GLU B 1 35 ? -16.389 -3.212 -17.395 1.00 0.00 46 GLU B C 13
ATOM 22618 O O . GLU B 1 35 ? -15.697 -2.385 -18.005 1.00 0.00 46 GLU B O 13
ATOM 22630 N N . VAL B 1 36 ? -16.672 -4.430 -17.876 1.00 0.00 47 VAL B N 13
ATOM 22631 C CA . VAL B 1 36 ? -16.287 -4.880 -19.216 1.00 0.00 47 VAL B CA 13
ATOM 22632 C C . VAL B 1 36 ? -17.235 -4.278 -20.268 1.00 0.00 47 VAL B C 13
ATOM 22633 O O . VAL B 1 36 ? -18.427 -4.596 -20.286 1.00 0.00 47 VAL B O 13
ATOM 22646 N N . THR B 1 37 ? -16.698 -3.390 -21.118 1.00 0.00 48 THR B N 13
ATOM 22647 C CA . THR B 1 37 ? -17.436 -2.793 -22.246 1.00 0.00 48 THR B CA 13
ATOM 22648 C C . THR B 1 37 ? -16.923 -3.333 -23.601 1.00 0.00 48 THR B C 13
ATOM 22649 O O . THR B 1 37 ? -17.635 -3.268 -24.604 1.00 0.00 48 THR B O 13
ATOM 22660 N N . THR B 1 38 ? -15.685 -3.874 -23.620 1.00 0.00 49 THR B N 13
ATOM 22661 C CA . THR B 1 38 ? -15.050 -4.425 -24.844 1.00 0.00 49 THR B CA 13
ATOM 22662 C C . THR B 1 38 ? -14.640 -5.890 -24.617 1.00 0.00 49 THR B C 13
ATOM 22663 O O . THR B 1 38 ? -14.416 -6.306 -23.471 1.00 0.00 49 THR B O 13
ATOM 22674 N N . GLU B 1 39 ? -14.534 -6.660 -25.720 1.00 0.00 50 GLU B N 13
ATOM 22675 C CA . GLU B 1 39 ? -14.289 -8.122 -25.678 1.00 0.00 50 GLU B CA 13
ATOM 22676 C C . GLU B 1 39 ? -12.867 -8.455 -25.169 1.00 0.00 50 GLU B C 13
ATOM 22677 O O . GLU B 1 39 ? -12.647 -9.518 -24.565 1.00 0.00 50 GLU B O 13
ATOM 22689 N N . GLU B 1 40 ? -11.920 -7.533 -25.408 1.00 0.00 51 GLU B N 13
ATOM 22690 C CA . GLU B 1 40 ? -10.540 -7.648 -24.896 1.00 0.00 51 GLU B CA 13
ATOM 22691 C C . GLU B 1 40 ? -10.547 -7.696 -23.352 1.00 0.00 51 GLU B C 13
ATOM 22692 O O . GLU B 1 40 ? -9.892 -8.554 -22.745 1.00 0.00 51 GLU B O 13
ATOM 22704 N N . GLN B 1 41 ? -11.364 -6.815 -22.736 1.00 0.00 52 GLN B N 13
ATOM 22705 C CA . GLN B 1 41 ? -11.563 -6.790 -21.280 1.00 0.00 52 GLN B CA 13
ATOM 22706 C C . GLN B 1 41 ? -12.180 -8.116 -20.815 1.00 0.00 52 GLN B C 13
ATOM 22707 O O . GLN B 1 41 ? -11.734 -8.671 -19.834 1.00 0.00 52 GLN B O 13
ATOM 22721 N N . ALA B 1 42 ? -13.169 -8.612 -21.586 1.00 0.00 53 ALA B N 13
ATOM 22722 C CA . ALA B 1 42 ? -13.973 -9.815 -21.265 1.00 0.00 53 ALA B CA 13
ATOM 22723 C C . ALA B 1 42 ? -13.114 -11.069 -21.065 1.00 0.00 53 ALA B C 13
ATOM 22724 O O . ALA B 1 42 ? -13.211 -11.736 -20.031 1.00 0.00 53 ALA B O 13
ATOM 22731 N N . ARG B 1 43 ? -12.283 -11.369 -22.073 1.00 0.00 54 ARG B N 13
ATOM 22732 C CA . ARG B 1 43 ? -11.437 -12.577 -22.083 1.00 0.00 54 ARG B CA 13
ATOM 22733 C C . ARG B 1 43 ? -10.350 -12.514 -20.985 1.00 0.00 54 ARG B C 13
ATOM 22734 O O . ARG B 1 43 ? -10.053 -13.528 -20.334 1.00 0.00 54 ARG B O 13
ATOM 22755 N N . ARG B 1 44 ? -9.793 -11.306 -20.768 1.00 0.00 55 ARG B N 13
ATOM 22756 C CA . ARG B 1 44 ? -8.773 -11.075 -19.724 1.00 0.00 55 ARG B CA 13
ATOM 22757 C C . ARG B 1 44 ? -9.400 -11.061 -18.309 1.00 0.00 55 ARG B C 13
ATOM 22758 O O . ARG B 1 44 ? -8.724 -11.374 -17.326 1.00 0.00 55 ARG B O 13
ATOM 22779 N N . LEU B 1 45 ? -10.692 -10.690 -18.230 1.00 0.00 56 LEU B N 13
ATOM 22780 C CA . LEU B 1 45 ? -11.448 -10.594 -16.966 1.00 0.00 56 LEU B CA 13
ATOM 22781 C C . LEU B 1 45 ? -11.871 -11.988 -16.493 1.00 0.00 56 LEU B C 13
ATOM 22782 O O . LEU B 1 45 ? -11.820 -12.268 -15.296 1.00 0.00 56 LEU B O 13
ATOM 22798 N N . ILE B 1 46 ? -12.295 -12.843 -17.431 1.00 0.00 57 ILE B N 13
ATOM 22799 C CA . ILE B 1 46 ? -12.606 -14.255 -17.136 1.00 0.00 57 ILE B CA 13
ATOM 22800 C C . ILE B 1 46 ? -11.359 -14.946 -16.579 1.00 0.00 57 ILE B C 13
ATOM 22801 O O . ILE B 1 46 ? -11.416 -15.593 -15.523 1.00 0.00 57 ILE B O 13
ATOM 22817 N N . GLU B 1 47 ? -10.238 -14.723 -17.272 1.00 0.00 58 GLU B N 13
ATOM 22818 C CA . GLU B 1 47 ? -8.912 -15.192 -16.860 1.00 0.00 58 GLU B CA 13
ATOM 22819 C C . GLU B 1 47 ? -8.541 -14.648 -15.458 1.00 0.00 58 GLU B C 13
ATOM 22820 O O . GLU B 1 47 ? -7.978 -15.369 -14.627 1.00 0.00 58 GLU B O 13
ATOM 22832 N N . PHE B 1 48 ? -8.896 -13.373 -15.210 1.00 0.00 59 PHE B N 13
ATOM 22833 C CA . PHE B 1 48 ? -8.587 -12.670 -13.952 1.00 0.00 59 PHE B CA 13
ATOM 22834 C C . PHE B 1 48 ? -9.330 -13.304 -12.760 1.00 0.00 59 PHE B C 13
ATOM 22835 O O . PHE B 1 48 ? -8.689 -13.787 -11.831 1.00 0.00 59 PHE B O 13
ATOM 22852 N N . LEU B 1 49 ? -10.681 -13.328 -12.825 1.00 0.00 60 LEU B N 13
ATOM 22853 C CA . LEU B 1 49 ? -11.542 -13.723 -11.689 1.00 0.00 60 LEU B CA 13
ATOM 22854 C C . LEU B 1 49 ? -11.323 -15.186 -11.290 1.00 0.00 60 LEU B C 13
ATOM 22855 O O . LEU B 1 49 ? -11.395 -15.521 -10.105 1.00 0.00 60 LEU B O 13
ATOM 22871 N N . ARG B 1 50 ? -11.018 -16.053 -12.282 1.00 0.00 61 ARG B N 13
ATOM 22872 C CA . ARG B 1 50 ? -10.826 -17.497 -12.029 1.00 0.00 61 ARG B CA 13
ATOM 22873 C C . ARG B 1 50 ? -9.406 -17.800 -11.512 1.00 0.00 61 ARG B C 13
ATOM 22874 O O . ARG B 1 50 ? -9.089 -18.949 -11.206 1.00 0.00 61 ARG B O 13
ATOM 22895 N N . ARG B 1 51 ? -8.552 -16.760 -11.426 1.00 0.00 62 ARG B N 13
ATOM 22896 C CA . ARG B 1 51 ? -7.208 -16.842 -10.787 1.00 0.00 62 ARG B CA 13
ATOM 22897 C C . ARG B 1 51 ? -7.159 -15.991 -9.492 1.00 0.00 62 ARG B C 13
ATOM 22898 O O . ARG B 1 51 ? -6.264 -16.188 -8.663 1.00 0.00 62 ARG B O 13
ATOM 22919 N N . PHE B 1 52 ? -8.133 -15.068 -9.327 1.00 0.00 63 PHE B N 13
ATOM 22920 C CA . PHE B 1 52 ? -8.144 -14.073 -8.226 1.00 0.00 63 PHE B CA 13
ATOM 22921 C C . PHE B 1 52 ? -9.088 -14.499 -7.084 1.00 0.00 63 PHE B C 13
ATOM 22922 O O . PHE B 1 52 ? -10.308 -14.582 -7.271 1.00 0.00 63 PHE B O 13
ATOM 22939 N N . ILE B 1 53 ? -8.498 -14.794 -5.915 1.00 0.00 64 ILE B N 13
ATOM 22940 C CA . ILE B 1 53 ? -9.217 -15.055 -4.640 1.00 0.00 64 ILE B CA 13
ATOM 22941 C C . ILE B 1 53 ? -8.445 -14.395 -3.480 1.00 0.00 64 ILE B C 13
ATOM 22942 O O . ILE B 1 53 ? -9.065 -14.039 -2.467 1.00 0.00 64 ILE B O 13
ATOM 22959 N N . SER A 1 1 ? -9.722 -7.291 -29.234 1.00 0.00 12 SER A N 14
ATOM 22960 C CA . SER A 1 1 ? -10.401 -6.088 -29.744 1.00 0.00 12 SER A CA 14
ATOM 22961 C C . SER A 1 1 ? -10.733 -5.133 -28.574 1.00 0.00 12 SER A C 14
ATOM 22962 O O . SER A 1 1 ? -11.242 -5.571 -27.524 1.00 0.00 12 SER A O 14
ATOM 22971 N N . GLY A 1 2 ? -10.415 -3.832 -28.771 1.00 0.00 13 GLY A N 14
ATOM 22972 C CA . GLY A 1 2 ? -10.612 -2.789 -27.759 1.00 0.00 13 GLY A CA 14
ATOM 22973 C C . GLY A 1 2 ? -9.284 -2.230 -27.267 1.00 0.00 13 GLY A C 14
ATOM 22974 O O . GLY A 1 2 ? -8.612 -2.867 -26.450 1.00 0.00 13 GLY A O 14
ATOM 22978 N N . LEU A 1 3 ? -8.894 -1.040 -27.776 1.00 0.00 14 LEU A N 14
ATOM 22979 C CA . LEU A 1 3 ? -7.625 -0.370 -27.418 1.00 0.00 14 LEU A CA 14
ATOM 22980 C C . LEU A 1 3 ? -7.773 0.332 -26.052 1.00 0.00 14 LEU A C 14
ATOM 22981 O O . LEU A 1 3 ? -7.988 1.547 -25.973 1.00 0.00 14 LEU A O 14
ATOM 22997 N N . VAL A 1 4 ? -7.707 -0.467 -24.982 1.00 0.00 15 VAL A N 14
ATOM 22998 C CA . VAL A 1 4 ? -7.929 -0.004 -23.593 1.00 0.00 15 VAL A CA 14
ATOM 22999 C C . VAL A 1 4 ? -6.564 0.148 -22.880 1.00 0.00 15 VAL A C 14
ATOM 23000 O O . VAL A 1 4 ? -5.681 -0.690 -23.098 1.00 0.00 15 VAL A O 14
ATOM 23013 N N . PRO A 1 5 ? -6.369 1.221 -22.031 1.00 0.00 16 PRO A N 14
ATOM 23014 C CA . PRO A 1 5 ? -5.150 1.382 -21.198 1.00 0.00 16 PRO A CA 14
ATOM 23015 C C . PRO A 1 5 ? -4.980 0.176 -20.245 1.00 0.00 16 PRO A C 14
ATOM 23016 O O . PRO A 1 5 ? -5.919 -0.182 -19.513 1.00 0.00 16 PRO A O 14
ATOM 23027 N N . ARG A 1 6 ? -3.789 -0.453 -20.285 1.00 0.00 17 ARG A N 14
ATOM 23028 C CA . ARG A 1 6 ? -3.530 -1.735 -19.608 1.00 0.00 17 ARG A CA 14
ATOM 23029 C C . ARG A 1 6 ? -3.411 -1.527 -18.090 1.00 0.00 17 ARG A C 14
ATOM 23030 O O . ARG A 1 6 ? -2.764 -0.576 -17.634 1.00 0.00 17 ARG A O 14
ATOM 23051 N N . GLY A 1 7 ? -4.040 -2.428 -17.332 1.00 0.00 18 GLY A N 14
ATOM 23052 C CA . GLY A 1 7 ? -4.046 -2.363 -15.873 1.00 0.00 18 GLY A CA 14
ATOM 23053 C C . GLY A 1 7 ? -4.507 -3.669 -15.247 1.00 0.00 18 GLY A C 14
ATOM 23054 O O . GLY A 1 7 ? -5.044 -4.545 -15.935 1.00 0.00 18 GLY A O 14
ATOM 23058 N N . SER A 1 8 ? -4.286 -3.789 -13.937 1.00 0.00 19 SER A N 14
ATOM 23059 C CA . SER A 1 8 ? -4.686 -4.957 -13.130 1.00 0.00 19 SER A CA 14
ATOM 23060 C C . SER A 1 8 ? -4.929 -4.501 -11.669 1.00 0.00 19 SER A C 14
ATOM 23061 O O . SER A 1 8 ? -4.981 -5.323 -10.741 1.00 0.00 19 SER A O 14
ATOM 23069 N N . HIS A 1 9 ? -5.108 -3.169 -11.498 1.00 0.00 20 HIS A N 14
ATOM 23070 C CA . HIS A 1 9 ? -5.302 -2.527 -10.191 1.00 0.00 20 HIS A CA 14
ATOM 23071 C C . HIS A 1 9 ? -6.709 -2.831 -9.644 1.00 0.00 20 HIS A C 14
ATOM 23072 O O . HIS A 1 9 ? -7.711 -2.326 -10.172 1.00 0.00 20 HIS A O 14
ATOM 23087 N N . MET A 1 10 ? -6.747 -3.677 -8.605 1.00 0.00 21 MET A N 14
ATOM 23088 C CA . MET A 1 10 ? -7.937 -3.926 -7.793 1.00 0.00 21 MET A CA 14
ATOM 23089 C C . MET A 1 10 ? -7.509 -4.725 -6.546 1.00 0.00 21 MET A C 14
ATOM 23090 O O . MET A 1 10 ? -7.191 -5.920 -6.650 1.00 0.00 21 MET A O 14
ATOM 23104 N N . ASP A 1 11 ? -7.432 -4.046 -5.384 1.00 0.00 22 ASP A N 14
ATOM 23105 C CA . ASP A 1 11 ? -7.087 -4.698 -4.099 1.00 0.00 22 ASP A CA 14
ATOM 23106 C C . ASP A 1 11 ? -8.354 -5.284 -3.465 1.00 0.00 22 ASP A C 14
ATOM 23107 O O . ASP A 1 11 ? -9.450 -4.757 -3.685 1.00 0.00 22 ASP A O 14
ATOM 23116 N N . LEU A 1 12 ? -8.201 -6.372 -2.677 1.00 0.00 23 LEU A N 14
ATOM 23117 C CA . LEU A 1 12 ? -9.325 -6.978 -1.921 1.00 0.00 23 LEU A CA 14
ATOM 23118 C C . LEU A 1 12 ? -9.797 -6.032 -0.796 1.00 0.00 23 LEU A C 14
ATOM 23119 O O . LEU A 1 12 ? -10.989 -5.975 -0.465 1.00 0.00 23 LEU A O 14
ATOM 23135 N N . GLU A 1 13 ? -8.833 -5.294 -0.227 1.00 0.00 24 GLU A N 14
ATOM 23136 C CA . GLU A 1 13 ? -9.087 -4.264 0.794 1.00 0.00 24 GLU A CA 14
ATOM 23137 C C . GLU A 1 13 ? -9.865 -3.089 0.179 1.00 0.00 24 GLU A C 14
ATOM 23138 O O . GLU A 1 13 ? -10.838 -2.607 0.760 1.00 0.00 24 GLU A O 14
ATOM 23150 N N . GLU A 1 14 ? -9.424 -2.673 -1.022 1.00 0.00 25 GLU A N 14
ATOM 23151 C CA . GLU A 1 14 ? -10.067 -1.604 -1.811 1.00 0.00 25 GLU A CA 14
ATOM 23152 C C . GLU A 1 14 ? -11.493 -2.007 -2.236 1.00 0.00 25 GLU A C 14
ATOM 23153 O O . GLU A 1 14 ? -12.390 -1.165 -2.300 1.00 0.00 25 GLU A O 14
ATOM 23165 N N . LEU A 1 15 ? -11.672 -3.313 -2.498 1.00 0.00 26 LEU A N 14
ATOM 23166 C CA . LEU A 1 15 ? -12.961 -3.915 -2.883 1.00 0.00 26 LEU A CA 14
ATOM 23167 C C . LEU A 1 15 ? -13.934 -3.849 -1.695 1.00 0.00 26 LEU A C 14
ATOM 23168 O O . LEU A 1 15 ? -15.097 -3.449 -1.848 1.00 0.00 26 LEU A O 14
ATOM 23184 N N . GLU A 1 16 ? -13.428 -4.246 -0.514 1.00 0.00 27 GLU A N 14
ATOM 23185 C CA . GLU A 1 16 ? -14.221 -4.326 0.713 1.00 0.00 27 GLU A CA 14
ATOM 23186 C C . GLU A 1 16 ? -14.766 -2.940 1.090 1.00 0.00 27 GLU A C 14
ATOM 23187 O O . GLU A 1 16 ? -15.971 -2.769 1.262 1.00 0.00 27 GLU A O 14
ATOM 23199 N N . GLU A 1 17 ? -13.864 -1.944 1.148 1.00 0.00 28 GLU A N 14
ATOM 23200 C CA . GLU A 1 17 ? -14.231 -0.556 1.499 1.00 0.00 28 GLU A CA 14
ATOM 23201 C C . GLU A 1 17 ? -15.108 0.095 0.411 1.00 0.00 28 GLU A C 14
ATOM 23202 O O . GLU A 1 17 ? -15.892 0.987 0.723 1.00 0.00 28 GLU A O 14
ATOM 23214 N N . ASP A 1 18 ? -14.963 -0.367 -0.855 1.00 0.00 29 ASP A N 14
ATOM 23215 C CA . ASP A 1 18 ? -15.751 0.136 -2.013 1.00 0.00 29 ASP A CA 14
ATOM 23216 C C . ASP A 1 18 ? -17.255 -0.103 -1.796 1.00 0.00 29 ASP A C 14
ATOM 23217 O O . ASP A 1 18 ? -18.068 0.832 -1.897 1.00 0.00 29 ASP A O 14
ATOM 23226 N N . LEU A 1 19 ? -17.617 -1.369 -1.503 1.00 0.00 30 LEU A N 14
ATOM 23227 C CA . LEU A 1 19 ? -19.022 -1.747 -1.284 1.00 0.00 30 LEU A CA 14
ATOM 23228 C C . LEU A 1 19 ? -19.553 -1.160 0.036 1.00 0.00 30 LEU A C 14
ATOM 23229 O O . LEU A 1 19 ? -20.702 -0.740 0.093 1.00 0.00 30 LEU A O 14
ATOM 23245 N N . LYS A 1 20 ? -18.682 -1.065 1.065 1.00 0.00 31 LYS A N 14
ATOM 23246 C CA . LYS A 1 20 ? -19.058 -0.528 2.394 1.00 0.00 31 LYS A CA 14
ATOM 23247 C C . LYS A 1 20 ? -19.428 0.967 2.323 1.00 0.00 31 LYS A C 14
ATOM 23248 O O . LYS A 1 20 ? -20.479 1.364 2.827 1.00 0.00 31 LYS A O 14
ATOM 23267 N N . GLN A 1 21 ? -18.569 1.776 1.658 1.00 0.00 32 GLN A N 14
ATOM 23268 C CA . GLN A 1 21 ? -18.775 3.240 1.528 1.00 0.00 32 GLN A CA 14
ATOM 23269 C C . GLN A 1 21 ? -20.030 3.538 0.676 1.00 0.00 32 GLN A C 14
ATOM 23270 O O . GLN A 1 21 ? -20.721 4.533 0.916 1.00 0.00 32 GLN A O 14
ATOM 23284 N N . ALA A 1 22 ? -20.314 2.627 -0.298 1.00 0.00 33 ALA A N 14
ATOM 23285 C CA . ALA A 1 22 ? -21.529 2.672 -1.129 1.00 0.00 33 ALA A CA 14
ATOM 23286 C C . ALA A 1 22 ? -22.787 2.550 -0.254 1.00 0.00 33 ALA A C 14
ATOM 23287 O O . ALA A 1 22 ? -23.665 3.401 -0.317 1.00 0.00 33 ALA A O 14
ATOM 23294 N N . LEU A 1 23 ? -22.820 1.504 0.593 1.00 0.00 34 LEU A N 14
ATOM 23295 C CA . LEU A 1 23 ? -23.958 1.207 1.506 1.00 0.00 34 LEU A CA 14
ATOM 23296 C C . LEU A 1 23 ? -24.235 2.374 2.472 1.00 0.00 34 LEU A C 14
ATOM 23297 O O . LEU A 1 23 ? -25.397 2.689 2.768 1.00 0.00 34 LEU A O 14
ATOM 23313 N N . ARG A 1 24 ? -23.142 3.004 2.938 1.00 0.00 35 ARG A N 14
ATOM 23314 C CA . ARG A 1 24 ? -23.182 4.129 3.893 1.00 0.00 35 ARG A CA 14
ATOM 23315 C C . ARG A 1 24 ? -23.825 5.387 3.267 1.00 0.00 35 ARG A C 14
ATOM 23316 O O . ARG A 1 24 ? -24.573 6.105 3.938 1.00 0.00 35 ARG A O 14
ATOM 23337 N N . GLU A 1 25 ? -23.537 5.634 1.974 1.00 0.00 36 GLU A N 14
ATOM 23338 C CA . GLU A 1 25 ? -24.124 6.769 1.217 1.00 0.00 36 GLU A CA 14
ATOM 23339 C C . GLU A 1 25 ? -25.424 6.345 0.490 1.00 0.00 36 GLU A C 14
ATOM 23340 O O . GLU A 1 25 ? -26.080 7.175 -0.153 1.00 0.00 36 GLU A O 14
ATOM 23352 N N . GLY A 1 26 ? -25.783 5.049 0.602 1.00 0.00 37 GLY A N 14
ATOM 23353 C CA . GLY A 1 26 ? -27.040 4.526 0.060 1.00 0.00 37 GLY A CA 14
ATOM 23354 C C . GLY A 1 26 ? -26.947 4.171 -1.419 1.00 0.00 37 GLY A C 14
ATOM 23355 O O . GLY A 1 26 ? -27.694 4.706 -2.239 1.00 0.00 37 GLY A O 14
ATOM 23359 N N . ARG A 1 27 ? -26.020 3.260 -1.757 1.00 0.00 38 ARG A N 14
ATOM 23360 C CA . ARG A 1 27 ? -25.811 2.774 -3.141 1.00 0.00 38 ARG A CA 14
ATOM 23361 C C . ARG A 1 27 ? -25.625 1.251 -3.142 1.00 0.00 38 ARG A C 14
ATOM 23362 O O . ARG A 1 27 ? -25.206 0.662 -2.135 1.00 0.00 38 ARG A O 14
ATOM 23383 N N . LYS A 1 28 ? -25.930 0.639 -4.296 1.00 0.00 39 LYS A N 14
ATOM 23384 C CA . LYS A 1 28 ? -25.710 -0.801 -4.536 1.00 0.00 39 LYS A CA 14
ATOM 23385 C C . LYS A 1 28 ? -24.386 -1.019 -5.294 1.00 0.00 39 LYS A C 14
ATOM 23386 O O . LYS A 1 28 ? -23.756 -0.055 -5.747 1.00 0.00 39 LYS A O 14
ATOM 23405 N N . VAL A 1 29 ? -23.980 -2.290 -5.438 1.00 0.00 40 VAL A N 14
ATOM 23406 C CA . VAL A 1 29 ? -22.760 -2.689 -6.170 1.00 0.00 40 VAL A CA 14
ATOM 23407 C C . VAL A 1 29 ? -23.056 -3.935 -7.022 1.00 0.00 40 VAL A C 14
ATOM 23408 O O . VAL A 1 29 ? -23.858 -4.800 -6.634 1.00 0.00 40 VAL A O 14
ATOM 23421 N N . ASN A 1 30 ? -22.399 -4.013 -8.186 1.00 0.00 41 ASN A N 14
ATOM 23422 C CA . ASN A 1 30 ? -22.569 -5.113 -9.150 1.00 0.00 41 ASN A CA 14
ATOM 23423 C C . ASN A 1 30 ? -21.295 -5.969 -9.198 1.00 0.00 41 ASN A C 14
ATOM 23424 O O . ASN A 1 30 ? -20.180 -5.447 -9.074 1.00 0.00 41 ASN A O 14
ATOM 23435 N N . ILE A 1 31 ? -21.501 -7.288 -9.365 1.00 0.00 42 ILE A N 14
ATOM 23436 C CA . ILE A 1 31 ? -20.445 -8.324 -9.457 1.00 0.00 42 ILE A CA 14
ATOM 23437 C C . ILE A 1 31 ? -20.881 -9.417 -10.464 1.00 0.00 42 ILE A C 14
ATOM 23438 O O . ILE A 1 31 ? -21.911 -9.268 -11.134 1.00 0.00 42 ILE A O 14
ATOM 23454 N N . LEU A 1 32 ? -20.058 -10.484 -10.588 1.00 0.00 43 LEU A N 14
ATOM 23455 C CA . LEU A 1 32 ? -20.277 -11.598 -11.538 1.00 0.00 43 LEU A CA 14
ATOM 23456 C C . LEU A 1 32 ? -21.674 -12.263 -11.364 1.00 0.00 43 LEU A C 14
ATOM 23457 O O . LEU A 1 32 ? -21.936 -12.959 -10.385 1.00 0.00 43 LEU A O 14
ATOM 23473 N N . GLY A 1 33 ? -22.598 -11.916 -12.296 1.00 0.00 44 GLY A N 14
ATOM 23474 C CA . GLY A 1 33 ? -23.957 -12.489 -12.349 1.00 0.00 44 GLY A CA 14
ATOM 23475 C C . GLY A 1 33 ? -24.872 -12.089 -11.187 1.00 0.00 44 GLY A C 14
ATOM 23476 O O . GLY A 1 33 ? -26.010 -12.559 -11.104 1.00 0.00 44 GLY A O 14
ATOM 23480 N N . ILE A 1 34 ? -24.374 -11.217 -10.290 1.00 0.00 45 ILE A N 14
ATOM 23481 C CA . ILE A 1 34 ? -25.052 -10.843 -9.028 1.00 0.00 45 ILE A CA 14
ATOM 23482 C C . ILE A 1 34 ? -25.088 -9.304 -8.912 1.00 0.00 45 ILE A C 14
ATOM 23483 O O . ILE A 1 34 ? -24.142 -8.625 -9.322 1.00 0.00 45 ILE A O 14
ATOM 23499 N N . GLU A 1 35 ? -26.186 -8.766 -8.366 1.00 0.00 46 GLU A N 14
ATOM 23500 C CA . GLU A 1 35 ? -26.282 -7.348 -7.990 1.00 0.00 46 GLU A CA 14
ATOM 23501 C C . GLU A 1 35 ? -26.641 -7.261 -6.502 1.00 0.00 46 GLU A C 14
ATOM 23502 O O . GLU A 1 35 ? -27.784 -7.539 -6.114 1.00 0.00 46 GLU A O 14
ATOM 23514 N N . VAL A 1 36 ? -25.645 -6.924 -5.676 1.00 0.00 47 VAL A N 14
ATOM 23515 C CA . VAL A 1 36 ? -25.846 -6.665 -4.248 1.00 0.00 47 VAL A CA 14
ATOM 23516 C C . VAL A 1 36 ? -26.578 -5.333 -4.074 1.00 0.00 47 VAL A C 14
ATOM 23517 O O . VAL A 1 36 ? -26.074 -4.295 -4.495 1.00 0.00 47 VAL A O 14
ATOM 23530 N N . THR A 1 37 ? -27.763 -5.389 -3.459 1.00 0.00 48 THR A N 14
ATOM 23531 C CA . THR A 1 37 ? -28.605 -4.215 -3.210 1.00 0.00 48 THR A CA 14
ATOM 23532 C C . THR A 1 37 ? -28.668 -3.881 -1.708 1.00 0.00 48 THR A C 14
ATOM 23533 O O . THR A 1 37 ? -29.051 -2.769 -1.341 1.00 0.00 48 THR A O 14
ATOM 23544 N N . THR A 1 38 ? -28.279 -4.840 -0.838 1.00 0.00 49 THR A N 14
ATOM 23545 C CA . THR A 1 38 ? -28.373 -4.689 0.638 1.00 0.00 49 THR A CA 14
ATOM 23546 C C . THR A 1 38 ? -27.011 -4.943 1.309 1.00 0.00 49 THR A C 14
ATOM 23547 O O . THR A 1 38 ? -26.133 -5.582 0.718 1.00 0.00 49 THR A O 14
ATOM 23558 N N . GLU A 1 39 ? -26.866 -4.454 2.562 1.00 0.00 50 GLU A N 14
ATOM 23559 C CA . GLU A 1 39 ? -25.645 -4.642 3.387 1.00 0.00 50 GLU A CA 14
ATOM 23560 C C . GLU A 1 39 ? -25.440 -6.142 3.682 1.00 0.00 50 GLU A C 14
ATOM 23561 O O . GLU A 1 39 ? -24.314 -6.645 3.640 1.00 0.00 50 GLU A O 14
ATOM 23573 N N . GLU A 1 40 ? -26.562 -6.835 3.944 1.00 0.00 51 GLU A N 14
ATOM 23574 C CA . GLU A 1 40 ? -26.600 -8.284 4.213 1.00 0.00 51 GLU A CA 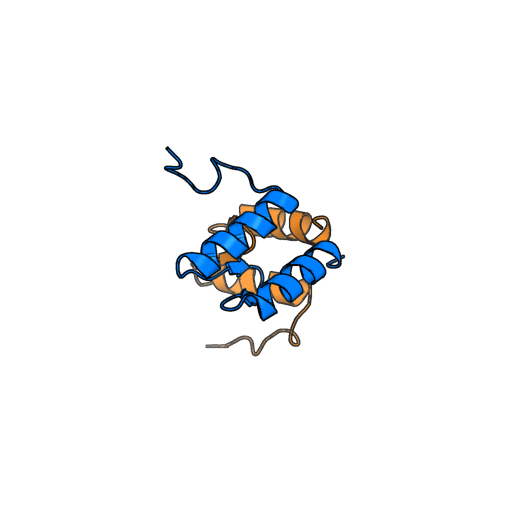14
ATOM 23575 C C . GLU A 1 40 ? -25.929 -9.078 3.070 1.00 0.00 51 GLU A C 14
ATOM 23576 O O . GLU A 1 40 ? -25.026 -9.902 3.303 1.00 0.00 51 GLU A O 14
ATOM 23588 N N . GLN A 1 41 ? -26.349 -8.771 1.828 1.00 0.00 52 GLN A N 14
ATOM 23589 C CA . GLN A 1 41 ? -25.782 -9.394 0.624 1.00 0.00 52 GLN A CA 14
ATOM 23590 C C . GLN A 1 41 ? -24.303 -9.010 0.441 1.00 0.00 52 GLN A C 14
ATOM 23591 O O . GLN A 1 41 ? -23.526 -9.835 0.005 1.00 0.00 52 GLN A O 14
ATOM 23605 N N . ALA A 1 42 ? -23.941 -7.759 0.806 1.00 0.00 53 ALA A N 14
ATOM 23606 C CA . ALA A 1 42 ? -22.591 -7.178 0.568 1.00 0.00 53 ALA A CA 14
ATOM 23607 C C . ALA A 1 42 ? -21.494 -7.859 1.390 1.00 0.00 53 ALA A C 14
ATOM 23608 O O . ALA A 1 42 ? -20.434 -8.200 0.858 1.00 0.00 53 ALA A O 14
ATOM 23615 N N . ARG A 1 43 ? -21.756 -8.016 2.693 1.00 0.00 54 ARG A N 14
ATOM 23616 C CA . ARG A 1 43 ? -20.817 -8.646 3.642 1.00 0.00 54 ARG A CA 14
ATOM 23617 C C . ARG A 1 43 ? -20.642 -10.146 3.310 1.00 0.00 54 ARG A C 14
ATOM 23618 O O . ARG A 1 43 ? -19.518 -10.685 3.348 1.00 0.00 54 ARG A O 14
ATOM 23639 N N . ARG A 1 44 ? -21.762 -10.799 2.925 1.00 0.00 55 ARG A N 14
ATOM 23640 C CA . ARG A 1 44 ? -21.754 -12.212 2.510 1.00 0.00 55 ARG A CA 14
ATOM 23641 C C . ARG A 1 44 ? -21.187 -12.372 1.086 1.00 0.00 55 ARG A C 14
ATOM 23642 O O . ARG A 1 44 ? -20.744 -13.463 0.711 1.00 0.00 55 ARG A O 14
ATOM 23663 N N . LEU A 1 45 ? -21.202 -11.282 0.294 1.00 0.00 56 LEU A N 14
ATOM 23664 C CA . LEU A 1 45 ? -20.596 -11.270 -1.050 1.00 0.00 56 LEU A CA 14
ATOM 23665 C C . LEU A 1 45 ? -19.078 -11.132 -0.915 1.00 0.00 56 LEU A C 14
ATOM 23666 O O . LEU A 1 45 ? -18.350 -11.758 -1.669 1.00 0.00 56 LEU A O 14
ATOM 23682 N N . ILE A 1 46 ? -18.606 -10.330 0.070 1.00 0.00 57 ILE A N 14
ATOM 23683 C CA . ILE A 1 46 ? -17.161 -10.093 0.260 1.00 0.00 57 ILE A CA 14
ATOM 23684 C C . ILE A 1 46 ? -16.468 -11.426 0.661 1.00 0.00 57 ILE A C 14
ATOM 23685 O O . ILE A 1 46 ? -15.382 -11.745 0.154 1.00 0.00 57 ILE A O 14
ATOM 23701 N N . GLU A 1 47 ? -17.146 -12.233 1.522 1.00 0.00 58 GLU A N 14
ATOM 23702 C CA . GLU A 1 47 ? -16.651 -13.580 1.884 1.00 0.00 58 GLU A CA 14
ATOM 23703 C C . GLU A 1 47 ? -16.808 -14.568 0.703 1.00 0.00 58 GLU A C 14
ATOM 23704 O O . GLU A 1 47 ? -16.011 -15.502 0.568 1.00 0.00 58 GLU A O 14
ATOM 23716 N N . PHE A 1 48 ? -17.843 -14.349 -0.137 1.00 0.00 59 PHE A N 14
ATOM 23717 C CA . PHE A 1 48 ? -18.100 -15.163 -1.347 1.00 0.00 59 PHE A CA 14
ATOM 23718 C C . PHE A 1 48 ? -16.976 -14.996 -2.391 1.00 0.00 59 PHE A C 14
ATOM 23719 O O . PHE A 1 48 ? -16.466 -15.990 -2.898 1.00 0.00 59 PHE A O 14
ATOM 23736 N N . LEU A 1 49 ? -16.580 -13.740 -2.682 1.00 0.00 60 LEU A N 14
ATOM 23737 C CA . LEU A 1 49 ? -15.647 -13.432 -3.802 1.00 0.00 60 LEU A CA 14
ATOM 23738 C C . LEU A 1 49 ? -14.181 -13.713 -3.420 1.00 0.00 60 LEU A C 14
ATOM 23739 O O . LEU A 1 49 ? -13.344 -13.946 -4.295 1.00 0.00 60 LEU A O 14
ATOM 23755 N N . ARG A 1 50 ? -13.871 -13.665 -2.099 1.00 0.00 61 ARG A N 14
ATOM 23756 C CA . ARG A 1 50 ? -12.518 -13.996 -1.588 1.00 0.00 61 ARG A CA 14
ATOM 23757 C C . ARG A 1 50 ? -12.346 -15.527 -1.418 1.00 0.00 61 ARG A C 14
ATOM 23758 O O . ARG A 1 50 ? -11.263 -16.005 -1.055 1.00 0.00 61 ARG A O 14
ATOM 23779 N N . ARG A 1 51 ? -13.421 -16.289 -1.682 1.00 0.00 62 ARG A N 14
ATOM 23780 C CA . ARG A 1 51 ? -13.439 -17.760 -1.520 1.00 0.00 62 ARG A CA 14
ATOM 23781 C C . ARG A 1 51 ? -13.702 -18.428 -2.892 1.00 0.00 62 ARG A C 14
ATOM 23782 O O . ARG A 1 51 ? -13.151 -19.492 -3.202 1.00 0.00 62 ARG A O 14
ATOM 23803 N N . PHE A 1 52 ? -14.523 -17.763 -3.708 1.00 0.00 63 PHE A N 14
ATOM 23804 C CA . PHE A 1 52 ? -14.980 -18.268 -5.014 1.00 0.00 63 PHE A CA 14
ATOM 23805 C C . PHE A 1 52 ? -14.621 -17.237 -6.084 1.00 0.00 63 PHE A C 14
ATOM 23806 O O . PHE A 1 52 ? -14.659 -16.024 -5.832 1.00 0.00 63 PHE A O 14
ATOM 23823 N N . ILE A 1 53 ? -14.297 -17.739 -7.277 1.00 0.00 64 ILE A N 14
ATOM 23824 C CA . ILE A 1 53 ? -13.769 -16.927 -8.379 1.00 0.00 64 ILE A CA 14
ATOM 23825 C C . ILE A 1 53 ? -14.841 -15.991 -8.986 1.00 0.00 64 ILE A C 14
ATOM 23826 O O . ILE A 1 53 ? -16.040 -16.289 -9.017 1.00 0.00 64 ILE A O 14
ATOM 23842 N N . SER B 1 1 ? -38.249 -6.245 -9.598 1.00 0.00 12 SER B N 14
ATOM 23843 C CA . SER B 1 1 ? -37.657 -6.415 -10.925 1.00 0.00 12 SER B CA 14
ATOM 23844 C C . SER B 1 1 ? -36.848 -7.719 -11.026 1.00 0.00 12 SER B C 14
ATOM 23845 O O . SER B 1 1 ? -36.615 -8.221 -12.135 1.00 0.00 12 SER B O 14
ATOM 23853 N N . GLY B 1 2 ? -36.415 -8.243 -9.861 1.00 0.00 13 GLY B N 14
ATOM 23854 C CA . GLY B 1 2 ? -35.665 -9.497 -9.788 1.00 0.00 13 GLY B CA 14
ATOM 23855 C C . GLY B 1 2 ? -36.515 -10.695 -10.188 1.00 0.00 13 GLY B C 14
ATOM 23856 O O . GLY B 1 2 ? -36.404 -11.170 -11.320 1.00 0.00 13 GLY B O 14
ATOM 23860 N N . LEU B 1 3 ? -37.377 -11.159 -9.246 1.00 0.00 14 LEU B N 14
ATOM 23861 C CA . LEU B 1 3 ? -38.331 -12.282 -9.456 1.00 0.00 14 LEU B CA 14
ATOM 23862 C C . LEU B 1 3 ? -37.619 -13.600 -9.860 1.00 0.00 14 LEU B C 14
ATOM 23863 O O . LEU B 1 3 ? -38.223 -14.490 -10.475 1.00 0.00 14 LEU B O 14
ATOM 23879 N N . VAL B 1 4 ? -36.341 -13.721 -9.462 1.00 0.00 15 VAL B N 14
ATOM 23880 C CA . VAL B 1 4 ? -35.458 -14.862 -9.802 1.00 0.00 15 VAL B CA 14
ATOM 23881 C C . VAL B 1 4 ? -34.742 -15.374 -8.527 1.00 0.00 15 VAL B C 14
ATOM 23882 O O . VAL B 1 4 ? -34.690 -14.653 -7.521 1.00 0.00 15 VAL B O 14
ATOM 23895 N N . PRO B 1 5 ? -34.193 -16.637 -8.529 1.00 0.00 16 PRO B N 14
ATOM 23896 C CA . PRO B 1 5 ? -33.300 -17.116 -7.441 1.00 0.00 16 PRO B CA 14
ATOM 23897 C C . PRO B 1 5 ? -31.958 -16.344 -7.418 1.00 0.00 16 PRO B C 14
ATOM 23898 O O . PRO B 1 5 ? -31.617 -15.639 -8.385 1.00 0.00 16 PRO B O 14
ATOM 23909 N N . ARG B 1 6 ? -31.218 -16.485 -6.308 1.00 0.00 17 ARG B N 14
ATOM 23910 C CA . ARG B 1 6 ? -29.888 -15.879 -6.141 1.00 0.00 17 ARG B CA 14
ATOM 23911 C C . ARG B 1 6 ? -28.897 -16.546 -7.118 1.00 0.00 17 ARG B C 14
ATOM 23912 O O . ARG B 1 6 ? -28.559 -17.723 -6.947 1.00 0.00 17 ARG B O 14
ATOM 23933 N N . GLY B 1 7 ? -28.491 -15.797 -8.168 1.00 0.00 18 GLY B N 14
ATOM 23934 C CA . GLY B 1 7 ? -27.593 -16.310 -9.210 1.00 0.00 18 GLY B CA 14
ATOM 23935 C C . GLY B 1 7 ? -26.129 -16.350 -8.780 1.00 0.00 18 GLY B C 14
ATOM 23936 O O . GLY B 1 7 ? -25.273 -15.670 -9.360 1.00 0.00 18 GLY B O 14
ATOM 23940 N N . SER B 1 8 ? -25.858 -17.174 -7.760 1.00 0.00 19 SER B N 14
ATOM 23941 C CA . SER B 1 8 ? -24.530 -17.359 -7.169 1.00 0.00 19 SER B CA 14
ATOM 23942 C C . SER B 1 8 ? -24.099 -18.822 -7.365 1.00 0.00 19 SER B C 14
ATOM 23943 O O . SER B 1 8 ? -24.899 -19.637 -7.852 1.00 0.00 19 SER B O 14
ATOM 23951 N N . HIS B 1 9 ? -22.817 -19.131 -7.027 1.00 0.00 20 HIS B N 14
ATOM 23952 C CA . HIS B 1 9 ? -22.208 -20.484 -7.195 1.00 0.00 20 HIS B CA 14
ATOM 23953 C C . HIS B 1 9 ? -22.083 -20.857 -8.706 1.00 0.00 20 HIS B C 14
ATOM 23954 O O . HIS B 1 9 ? -21.720 -21.982 -9.057 1.00 0.00 20 HIS B O 14
ATOM 23969 N N . MET B 1 10 ? -22.320 -19.858 -9.588 1.00 0.00 21 MET B N 14
ATOM 23970 C CA . MET B 1 10 ? -22.417 -20.047 -11.049 1.00 0.00 21 MET B CA 14
ATOM 23971 C C . MET B 1 10 ? -21.081 -20.515 -11.654 1.00 0.00 21 MET B C 14
ATOM 23972 O O . MET B 1 10 ? -20.007 -20.136 -11.178 1.00 0.00 21 MET B O 14
ATOM 23986 N N . ASP B 1 11 ? -21.171 -21.353 -12.696 1.00 0.00 22 ASP B N 14
ATOM 23987 C CA . ASP B 1 11 ? -19.994 -21.904 -13.386 1.00 0.00 22 ASP B CA 14
ATOM 23988 C C . ASP B 1 11 ? -19.308 -20.828 -14.231 1.00 0.00 22 ASP B C 14
ATOM 23989 O O . ASP B 1 11 ? -19.972 -19.924 -14.764 1.00 0.00 22 ASP B O 14
ATOM 23998 N N . LEU B 1 12 ? -17.974 -20.964 -14.383 1.00 0.00 23 LEU B N 14
ATOM 23999 C CA . LEU B 1 12 ? -17.148 -20.007 -15.141 1.00 0.00 23 LEU B CA 14
ATOM 24000 C C . LEU B 1 12 ? -17.483 -20.054 -16.648 1.00 0.00 23 LEU B C 14
ATOM 24001 O O . LEU B 1 12 ? -17.296 -19.066 -17.357 1.00 0.00 23 LEU B O 14
ATOM 24017 N N . GLU B 1 13 ? -17.997 -21.208 -17.111 1.00 0.00 24 GLU B N 14
ATOM 24018 C CA . GLU B 1 13 ? -18.448 -21.400 -18.504 1.00 0.00 24 GLU B CA 14
ATOM 24019 C C . GLU B 1 13 ? -19.666 -20.503 -18.826 1.00 0.00 24 GLU B C 14
ATOM 24020 O O . GLU B 1 13 ? -19.756 -19.947 -19.928 1.00 0.00 24 GLU B O 14
ATOM 24032 N N . GLU B 1 14 ? -20.575 -20.362 -17.833 1.00 0.00 25 GLU B N 14
ATOM 24033 C CA . GLU B 1 14 ? -21.789 -19.537 -17.954 1.00 0.00 25 GLU B CA 14
ATOM 24034 C C . GLU B 1 14 ? -21.417 -18.052 -17.930 1.00 0.00 25 GLU B C 14
ATOM 24035 O O . GLU B 1 14 ? -22.033 -17.242 -18.614 1.00 0.00 25 GLU B O 14
ATOM 24047 N N . LEU B 1 15 ? -20.393 -17.724 -17.124 1.00 0.00 26 LEU B N 14
ATOM 24048 C CA . LEU B 1 15 ? -19.846 -16.359 -17.001 1.00 0.00 26 LEU B CA 14
ATOM 24049 C C . LEU B 1 15 ? -19.178 -15.945 -18.334 1.00 0.00 26 LEU B C 14
ATOM 24050 O O . LEU B 1 15 ? -19.381 -14.832 -18.822 1.00 0.00 26 LEU B O 14
ATOM 24066 N N . GLU B 1 16 ? -18.414 -16.890 -18.912 1.00 0.00 27 GLU B N 14
ATOM 24067 C CA . GLU B 1 16 ? -17.606 -16.685 -20.129 1.00 0.00 27 GLU B CA 14
ATOM 24068 C C . GLU B 1 16 ? -18.530 -16.450 -21.356 1.00 0.00 27 GLU B C 14
ATOM 24069 O O . GLU B 1 16 ? -18.298 -15.546 -22.173 1.00 0.00 27 GLU B O 14
ATOM 24081 N N . GLU B 1 17 ? -19.597 -17.266 -21.474 1.00 0.00 28 GLU B N 14
ATOM 24082 C CA . GLU B 1 17 ? -20.564 -17.120 -22.578 1.00 0.00 28 GLU B CA 14
ATOM 24083 C C . GLU B 1 17 ? -21.417 -15.853 -22.373 1.00 0.00 28 GLU B C 14
ATOM 24084 O O . GLU B 1 17 ? -21.741 -15.178 -23.343 1.00 0.00 28 GLU B O 14
ATOM 24096 N N . ASP B 1 18 ? -21.714 -15.524 -21.093 1.00 0.00 29 ASP B N 14
ATOM 24097 C CA . ASP B 1 18 ? -22.568 -14.369 -20.726 1.00 0.00 29 ASP B CA 14
ATOM 24098 C C . ASP B 1 18 ? -21.935 -13.052 -21.186 1.00 0.00 29 ASP B C 14
ATOM 24099 O O . ASP B 1 18 ? -22.606 -12.236 -21.825 1.00 0.00 29 ASP B O 14
ATOM 24108 N N . LEU B 1 19 ? -20.635 -12.853 -20.854 1.00 0.00 30 LEU B N 14
ATOM 24109 C CA . LEU B 1 19 ? -19.912 -11.622 -21.224 1.00 0.00 30 LEU B CA 14
ATOM 24110 C C . LEU B 1 19 ? -19.744 -11.501 -22.738 1.00 0.00 30 LEU B C 14
ATOM 24111 O O . LEU B 1 19 ? -19.799 -10.396 -23.270 1.00 0.00 30 LEU B O 14
ATOM 24127 N N . LYS B 1 20 ? -19.576 -12.650 -23.428 1.00 0.00 31 LYS B N 14
ATOM 24128 C CA . LYS B 1 20 ? -19.546 -12.679 -24.899 1.00 0.00 31 LYS B CA 14
ATOM 24129 C C . LYS B 1 20 ? -20.876 -12.184 -25.494 1.00 0.00 31 LYS B C 14
ATOM 24130 O O . LYS B 1 20 ? -20.869 -11.271 -26.318 1.00 0.00 31 LYS B O 14
ATOM 24149 N N . GLN B 1 21 ? -22.006 -12.748 -25.018 1.00 0.00 32 GLN B N 14
ATOM 24150 C CA . GLN B 1 21 ? -23.355 -12.396 -25.514 1.00 0.00 32 GLN B CA 14
ATOM 24151 C C . GLN B 1 21 ? -23.658 -10.901 -25.263 1.00 0.00 32 GLN B C 14
ATOM 24152 O O . GLN B 1 21 ? -24.250 -10.239 -26.119 1.00 0.00 32 GLN B O 14
ATOM 24166 N N . ALA B 1 22 ? -23.190 -10.393 -24.098 1.00 0.00 33 ALA B N 14
ATOM 24167 C CA . ALA B 1 22 ? -23.348 -8.985 -23.691 1.00 0.00 33 ALA B CA 14
ATOM 24168 C C . ALA B 1 22 ? -22.647 -8.044 -24.681 1.00 0.00 33 ALA B C 14
ATOM 24169 O O . ALA B 1 22 ? -23.243 -7.093 -25.164 1.00 0.00 33 ALA B O 14
ATOM 24176 N N . LEU B 1 23 ? -21.388 -8.356 -25.013 1.00 0.00 34 LEU B N 14
ATOM 24177 C CA . LEU B 1 23 ? -20.566 -7.519 -25.921 1.00 0.00 34 LEU B CA 14
ATOM 24178 C C . LEU B 1 23 ? -21.083 -7.571 -27.374 1.00 0.00 34 LEU B C 14
ATOM 24179 O O . LEU B 1 23 ? -20.960 -6.588 -28.120 1.00 0.00 34 LEU B O 14
ATOM 24195 N N . ARG B 1 24 ? -21.677 -8.721 -27.747 1.00 0.00 35 ARG B N 14
ATOM 24196 C CA . ARG B 1 24 ? -22.253 -8.945 -29.088 1.00 0.00 35 ARG B CA 14
ATOM 24197 C C . ARG B 1 24 ? -23.556 -8.143 -29.281 1.00 0.00 35 ARG B C 14
ATOM 24198 O O . ARG B 1 24 ? -23.858 -7.723 -30.394 1.00 0.00 35 ARG B O 14
ATOM 24219 N N . GLU B 1 25 ? -24.319 -7.934 -28.190 1.00 0.00 36 GLU B N 14
ATOM 24220 C CA . GLU B 1 25 ? -25.587 -7.156 -28.228 1.00 0.00 36 GLU B CA 14
ATOM 24221 C C . GLU B 1 25 ? -25.348 -5.660 -27.881 1.00 0.00 36 GLU B C 14
ATOM 24222 O O . GLU B 1 25 ? -26.293 -4.859 -27.907 1.00 0.00 36 GLU B O 14
ATOM 24234 N N . GLY B 1 26 ? -24.085 -5.296 -27.558 1.00 0.00 37 GLY B N 14
ATOM 24235 C CA . GLY B 1 26 ? -23.702 -3.893 -27.309 1.00 0.00 37 GLY B CA 14
ATOM 24236 C C . GLY B 1 26 ? -23.894 -3.449 -25.859 1.00 0.00 37 GLY B C 14
ATOM 24237 O O . GLY B 1 26 ? -23.983 -2.247 -25.576 1.00 0.00 37 GLY B O 14
ATOM 24241 N N . ARG B 1 27 ? -23.998 -4.429 -24.948 1.00 0.00 38 ARG B N 14
ATOM 24242 C CA . ARG B 1 27 ? -24.048 -4.205 -23.485 1.00 0.00 38 ARG B CA 14
ATOM 24243 C C . ARG B 1 27 ? -22.655 -4.398 -22.849 1.00 0.00 38 ARG B C 14
ATOM 24244 O O . ARG B 1 27 ? -21.666 -4.662 -23.547 1.00 0.00 38 ARG B O 14
ATOM 24265 N N . LYS B 1 28 ? -22.613 -4.261 -21.513 1.00 0.00 39 LYS B N 14
ATOM 24266 C CA . LYS B 1 28 ? -21.403 -4.464 -20.694 1.00 0.00 39 LYS B CA 14
ATOM 24267 C C . LYS B 1 28 ? -21.723 -5.403 -19.524 1.00 0.00 39 LYS B C 14
ATOM 24268 O O . LYS B 1 28 ? -22.892 -5.710 -19.252 1.00 0.00 39 LYS B O 14
ATOM 24287 N N . VAL B 1 29 ? -20.668 -5.859 -18.840 1.00 0.00 40 VAL B N 14
ATOM 24288 C CA . VAL B 1 29 ? -20.777 -6.681 -17.621 1.00 0.00 40 VAL B CA 14
ATOM 24289 C C . VAL B 1 29 ? -20.130 -5.921 -16.467 1.00 0.00 40 VAL B C 14
ATOM 24290 O O . VAL B 1 29 ? -18.941 -5.600 -16.524 1.00 0.00 40 VAL B O 14
ATOM 24303 N N . ASN B 1 30 ? -20.927 -5.610 -15.441 1.00 0.00 41 ASN B N 14
ATOM 24304 C CA . ASN B 1 30 ? -20.455 -4.910 -14.238 1.00 0.00 41 ASN B CA 14
ATOM 24305 C C . ASN B 1 30 ? -20.078 -5.937 -13.155 1.00 0.00 41 ASN B C 14
ATOM 24306 O O . ASN B 1 30 ? -20.928 -6.703 -12.677 1.00 0.00 41 ASN B O 14
ATOM 24317 N N . ILE B 1 31 ? -18.785 -5.952 -12.808 1.00 0.00 42 ILE B N 14
ATOM 24318 C CA . ILE B 1 31 ? -18.195 -6.870 -11.811 1.00 0.00 42 ILE B CA 14
ATOM 24319 C C . ILE B 1 31 ? -17.426 -6.079 -10.733 1.00 0.00 42 ILE B C 14
ATOM 24320 O O . ILE B 1 31 ? -17.533 -4.849 -10.679 1.00 0.00 42 ILE B O 14
ATOM 24336 N N . LEU B 1 32 ? -16.704 -6.822 -9.854 1.00 0.00 43 LEU B N 14
ATOM 24337 C CA . LEU B 1 32 ? -15.944 -6.274 -8.706 1.00 0.00 43 LEU B CA 14
ATOM 24338 C C . LEU B 1 32 ? -15.026 -5.070 -9.091 1.00 0.00 43 LEU B C 14
ATOM 24339 O O . LEU B 1 32 ? -13.904 -5.233 -9.559 1.00 0.00 43 LEU B O 14
ATOM 24355 N N . GLY B 1 33 ? -15.604 -3.849 -8.970 1.00 0.00 44 GLY B N 14
ATOM 24356 C CA . GLY B 1 33 ? -14.899 -2.576 -9.238 1.00 0.00 44 GLY B CA 14
ATOM 24357 C C . GLY B 1 33 ? -14.489 -2.355 -10.696 1.00 0.00 44 GLY B C 14
ATOM 24358 O O . GLY B 1 33 ? -13.828 -1.363 -11.009 1.00 0.00 44 GLY B O 14
ATOM 24362 N N . ILE B 1 34 ? -14.875 -3.287 -11.583 1.00 0.00 45 ILE B N 14
ATOM 24363 C CA . ILE B 1 34 ? -14.478 -3.305 -13.008 1.00 0.00 45 ILE B CA 14
ATOM 24364 C C . ILE B 1 34 ? -15.754 -3.396 -13.873 1.00 0.00 45 ILE B C 14
ATOM 24365 O O . ILE B 1 34 ? -16.783 -3.895 -13.414 1.00 0.00 45 ILE B O 14
ATOM 24381 N N . GLU B 1 35 ? -15.681 -2.901 -15.116 1.00 0.00 46 GLU B N 14
ATOM 24382 C CA . GLU B 1 35 ? -16.789 -2.969 -16.082 1.00 0.00 46 GLU B CA 14
ATOM 24383 C C . GLU B 1 35 ? -16.243 -3.444 -17.444 1.00 0.00 46 GLU B C 14
ATOM 24384 O O . GLU B 1 35 ? -15.523 -2.699 -18.118 1.00 0.00 46 GLU B O 14
ATOM 24396 N N . VAL B 1 36 ? -16.557 -4.708 -17.802 1.00 0.00 47 VAL B N 14
ATOM 24397 C CA . VAL B 1 36 ? -16.233 -5.300 -19.111 1.00 0.00 47 VAL B CA 14
ATOM 24398 C C . VAL B 1 36 ? -17.027 -4.583 -20.221 1.00 0.00 47 VAL B C 14
ATOM 24399 O O . VAL B 1 36 ? -18.222 -4.820 -20.385 1.00 0.00 47 VAL B O 14
ATOM 24412 N N . THR B 1 37 ? -16.354 -3.679 -20.940 1.00 0.00 48 THR B N 14
ATOM 24413 C CA . THR B 1 37 ? -16.938 -2.940 -22.068 1.00 0.00 48 THR B CA 14
ATOM 24414 C C . THR B 1 37 ? -16.401 -3.471 -23.410 1.00 0.00 48 THR B C 14
ATOM 24415 O O . THR B 1 37 ? -17.078 -3.361 -24.438 1.00 0.00 48 THR B O 14
ATOM 24426 N N . THR B 1 38 ? -15.176 -4.050 -23.400 1.00 0.00 49 THR B N 14
ATOM 24427 C CA . THR B 1 38 ? -14.545 -4.629 -24.611 1.00 0.00 49 THR B CA 14
ATOM 24428 C C . THR B 1 38 ? -14.171 -6.110 -24.383 1.00 0.00 49 THR B C 14
ATOM 24429 O O . THR B 1 38 ? -14.196 -6.609 -23.245 1.00 0.00 49 THR B O 14
ATOM 24440 N N . GLU B 1 39 ? -13.815 -6.791 -25.491 1.00 0.00 50 GLU B N 14
ATOM 24441 C CA . GLU B 1 39 ? -13.509 -8.237 -25.518 1.00 0.00 50 GLU B CA 14
ATOM 24442 C C . GLU B 1 39 ? -12.194 -8.563 -24.790 1.00 0.00 50 GLU B C 14
ATOM 24443 O O . GLU B 1 39 ? -12.094 -9.600 -24.118 1.00 0.00 50 GLU B O 14
ATOM 24455 N N . GLU B 1 40 ? -11.192 -7.678 -24.926 1.00 0.00 51 GLU B N 14
ATOM 24456 C CA . GLU B 1 40 ? -9.899 -7.838 -24.228 1.00 0.00 51 GLU B CA 14
ATOM 24457 C C . GLU B 1 40 ? -10.077 -7.735 -22.709 1.00 0.00 51 GLU B C 14
ATOM 24458 O O . GLU B 1 40 ? -9.445 -8.483 -21.950 1.00 0.00 51 GLU B O 14
ATOM 24470 N N . GLN B 1 41 ? -10.961 -6.812 -22.280 1.00 0.00 52 GLN B N 14
ATOM 24471 C CA . GLN B 1 41 ? -11.336 -6.666 -20.865 1.00 0.00 52 GLN B CA 14
ATOM 24472 C C . GLN B 1 41 ? -12.044 -7.928 -20.369 1.00 0.00 52 GLN B C 14
ATOM 24473 O O . GLN B 1 41 ? -11.829 -8.340 -19.245 1.00 0.00 52 GLN B O 14
ATOM 24487 N N . ALA B 1 42 ? -12.862 -8.531 -21.249 1.00 0.00 53 ALA B N 14
ATOM 24488 C CA . ALA B 1 42 ? -13.714 -9.688 -20.929 1.00 0.00 53 ALA B CA 14
ATOM 24489 C C . ALA B 1 42 ? -12.903 -10.937 -20.549 1.00 0.00 53 ALA B C 14
ATOM 24490 O O . ALA B 1 42 ? -13.073 -11.483 -19.453 1.00 0.00 53 ALA B O 14
ATOM 24497 N N . ARG B 1 43 ? -12.015 -11.359 -21.466 1.00 0.00 54 ARG B N 14
ATOM 24498 C CA . ARG B 1 43 ? -11.215 -12.591 -21.299 1.00 0.00 54 ARG B CA 14
ATOM 24499 C C . ARG B 1 43 ? -10.126 -12.417 -20.229 1.00 0.00 54 ARG B C 14
ATOM 24500 O O . ARG B 1 43 ? -9.751 -13.383 -19.558 1.00 0.00 54 ARG B O 14
ATOM 24521 N N . ARG B 1 44 ? -9.619 -11.176 -20.073 1.00 0.00 55 ARG B N 14
ATOM 24522 C CA . ARG B 1 44 ? -8.641 -10.859 -19.019 1.00 0.00 55 ARG B CA 14
ATOM 24523 C C . ARG B 1 44 ? -9.309 -10.676 -17.652 1.00 0.00 55 ARG B C 14
ATOM 24524 O O . ARG B 1 44 ? -8.642 -10.795 -16.628 1.00 0.00 55 ARG B O 14
ATOM 24545 N N . LEU B 1 45 ? -10.618 -10.378 -17.638 1.00 0.00 56 LEU B N 14
ATOM 24546 C CA . LEU B 1 45 ? -11.413 -10.347 -16.398 1.00 0.00 56 LEU B CA 14
ATOM 24547 C C . LEU B 1 45 ? -11.726 -11.790 -15.960 1.00 0.00 56 LEU B C 14
ATOM 24548 O O . LEU B 1 45 ? -11.794 -12.068 -14.761 1.00 0.00 56 LEU B O 14
ATOM 24564 N N . ILE B 1 46 ? -11.888 -12.703 -16.948 1.00 0.00 57 ILE B N 14
ATOM 24565 C CA . ILE B 1 46 ? -12.004 -14.151 -16.696 1.00 0.00 57 ILE B CA 14
ATOM 24566 C C . ILE B 1 46 ? -10.751 -14.664 -15.994 1.00 0.00 57 ILE B C 14
ATOM 24567 O O . ILE B 1 46 ? -10.844 -15.294 -14.932 1.00 0.00 57 ILE B O 14
ATOM 24583 N N . GLU B 1 47 ? -9.577 -14.354 -16.582 1.00 0.00 58 GLU B N 14
ATOM 24584 C CA . GLU B 1 47 ? -8.298 -14.837 -16.053 1.00 0.00 58 GLU B CA 14
ATOM 24585 C C . GLU B 1 47 ? -7.950 -14.136 -14.716 1.00 0.00 58 GLU B C 14
ATOM 24586 O O . GLU B 1 47 ? -7.205 -14.687 -13.892 1.00 0.00 58 GLU B O 14
ATOM 24598 N N . PHE B 1 48 ? -8.493 -12.912 -14.537 1.00 0.00 59 PHE B N 14
ATOM 24599 C CA . PHE B 1 48 ? -8.320 -12.118 -13.313 1.00 0.00 59 PHE B CA 14
ATOM 24600 C C . PHE B 1 48 ? -9.041 -12.796 -12.142 1.00 0.00 59 PHE B C 14
ATOM 24601 O O . PHE B 1 48 ? -8.395 -13.191 -11.176 1.00 0.00 59 PHE B O 14
ATOM 24618 N N . LEU B 1 49 ? -10.378 -12.976 -12.275 1.00 0.00 60 LEU B N 14
ATOM 24619 C CA . LEU B 1 49 ? -11.231 -13.480 -11.179 1.00 0.00 60 LEU B CA 14
ATOM 24620 C C . LEU B 1 49 ? -10.905 -14.945 -10.853 1.00 0.00 60 LEU B C 14
ATOM 24621 O O . LEU B 1 49 ? -11.008 -15.351 -9.694 1.00 0.00 60 LEU B O 14
ATOM 24637 N N . ARG B 1 50 ? -10.462 -15.728 -11.879 1.00 0.00 61 ARG B N 14
ATOM 24638 C CA . ARG B 1 50 ? -10.199 -17.177 -11.715 1.00 0.00 61 ARG B CA 14
ATOM 24639 C C . ARG B 1 50 ? -8.953 -17.435 -10.832 1.00 0.00 61 ARG B C 14
ATOM 24640 O O . ARG B 1 50 ? -8.684 -18.576 -10.449 1.00 0.00 61 ARG B O 14
ATOM 24661 N N . ARG B 1 51 ? -8.191 -16.366 -10.528 1.00 0.00 62 ARG B N 14
ATOM 24662 C CA . ARG B 1 51 ? -7.050 -16.420 -9.590 1.00 0.00 62 ARG B CA 14
ATOM 24663 C C . ARG B 1 51 ? -7.233 -15.406 -8.428 1.00 0.00 62 ARG B C 14
ATOM 24664 O O . ARG B 1 51 ? -6.591 -15.550 -7.380 1.00 0.00 62 ARG B O 14
ATOM 24685 N N . PHE B 1 52 ? -8.113 -14.394 -8.623 1.00 0.00 63 PHE B N 14
ATOM 24686 C CA . PHE B 1 52 ? -8.386 -13.342 -7.617 1.00 0.00 63 PHE B CA 14
ATOM 24687 C C . PHE B 1 52 ? -9.322 -13.892 -6.539 1.00 0.00 63 PHE B C 14
ATOM 24688 O O . PHE B 1 52 ? -10.521 -14.070 -6.788 1.00 0.00 63 PHE B O 14
ATOM 24705 N N . ILE B 1 53 ? -8.750 -14.153 -5.355 1.00 0.00 64 ILE B N 14
ATOM 24706 C CA . ILE B 1 53 ? -9.479 -14.613 -4.157 1.00 0.00 64 ILE B CA 14
ATOM 24707 C C . ILE B 1 53 ? -8.643 -14.248 -2.897 1.00 0.00 64 ILE B C 14
ATOM 24708 O O . ILE B 1 53 ? -9.103 -13.435 -2.065 1.00 0.00 64 ILE B O 14
ATOM 24725 N N . SER A 1 1 ? 0.208 8.852 -16.056 1.00 0.00 12 SER A N 15
ATOM 24726 C CA . SER A 1 1 ? 1.556 9.251 -16.508 1.00 0.00 12 SER A CA 15
ATOM 24727 C C . SER A 1 1 ? 2.559 8.102 -16.283 1.00 0.00 12 SER A C 15
ATOM 24728 O O . SER A 1 1 ? 3.269 7.689 -17.215 1.00 0.00 12 SER A O 15
ATOM 24737 N N . GLY A 1 2 ? 2.598 7.590 -15.037 1.00 0.00 13 GLY A N 15
ATOM 24738 C CA . GLY A 1 2 ? 3.507 6.508 -14.651 1.00 0.00 13 GLY A CA 15
ATOM 24739 C C . GLY A 1 2 ? 3.071 5.139 -15.180 1.00 0.00 13 GLY A C 15
ATOM 24740 O O . GLY A 1 2 ? 1.902 4.756 -15.027 1.00 0.00 13 GLY A O 15
ATOM 24744 N N . LEU A 1 3 ? 4.019 4.402 -15.793 1.00 0.00 14 LEU A N 15
ATOM 24745 C CA . LEU A 1 3 ? 3.785 3.058 -16.342 1.00 0.00 14 LEU A CA 15
ATOM 24746 C C . LEU A 1 3 ? 3.661 2.021 -15.206 1.00 0.00 14 LEU A C 15
ATOM 24747 O O . LEU A 1 3 ? 4.665 1.568 -14.637 1.00 0.00 14 LEU A O 15
ATOM 24763 N N . VAL A 1 4 ? 2.412 1.698 -14.852 1.00 0.00 15 VAL A N 15
ATOM 24764 C CA . VAL A 1 4 ? 2.080 0.598 -13.921 1.00 0.00 15 VAL A CA 15
ATOM 24765 C C . VAL A 1 4 ? 1.492 -0.584 -14.733 1.00 0.00 15 VAL A C 15
ATOM 24766 O O . VAL A 1 4 ? 0.916 -0.349 -15.806 1.00 0.00 15 VAL A O 15
ATOM 24779 N N . PRO A 1 5 ? 1.675 -1.874 -14.281 1.00 0.00 16 PRO A N 15
ATOM 24780 C CA . PRO A 1 5 ? 1.037 -3.048 -14.934 1.00 0.00 16 PRO A CA 15
ATOM 24781 C C . PRO A 1 5 ? -0.511 -2.992 -14.815 1.00 0.00 16 PRO A C 15
ATOM 24782 O O . PRO A 1 5 ? -1.094 -3.440 -13.813 1.00 0.00 16 PRO A O 15
ATOM 24793 N N . ARG A 1 6 ? -1.148 -2.382 -15.833 1.00 0.00 17 ARG A N 15
ATOM 24794 C CA . ARG A 1 6 ? -2.600 -2.135 -15.863 1.00 0.00 17 ARG A CA 15
ATOM 24795 C C . ARG A 1 6 ? -3.374 -3.463 -16.011 1.00 0.00 17 ARG A C 15
ATOM 24796 O O . ARG A 1 6 ? -2.988 -4.330 -16.806 1.00 0.00 17 ARG A O 15
ATOM 24817 N N . GLY A 1 7 ? -4.447 -3.613 -15.219 1.00 0.00 18 GLY A N 15
ATOM 24818 C CA . GLY A 1 7 ? -5.245 -4.843 -15.168 1.00 0.00 18 GLY A CA 15
ATOM 24819 C C . GLY A 1 7 ? -4.848 -5.738 -13.996 1.00 0.00 18 GLY A C 15
ATOM 24820 O O . GLY A 1 7 ? -5.692 -6.454 -13.444 1.00 0.00 18 GLY A O 15
ATOM 24824 N N . SER A 1 8 ? -3.556 -5.687 -13.606 1.00 0.00 19 SER A N 15
ATOM 24825 C CA . SER A 1 8 ? -3.002 -6.508 -12.508 1.00 0.00 19 SER A CA 15
ATOM 24826 C C . SER A 1 8 ? -3.396 -5.938 -11.122 1.00 0.00 19 SER A C 15
ATOM 24827 O O . SER A 1 8 ? -3.441 -6.683 -10.130 1.00 0.00 19 SER A O 15
ATOM 24835 N N . HIS A 1 9 ? -3.672 -4.613 -11.064 1.00 0.00 20 HIS A N 15
ATOM 24836 C CA . HIS A 1 9 ? -4.095 -3.938 -9.824 1.00 0.00 20 HIS A CA 15
ATOM 24837 C C . HIS A 1 9 ? -5.590 -4.192 -9.554 1.00 0.00 20 HIS A C 15
ATOM 24838 O O . HIS A 1 9 ? -6.459 -3.717 -10.303 1.00 0.00 20 HIS A O 15
ATOM 24853 N N . MET A 1 10 ? -5.856 -4.960 -8.485 1.00 0.00 21 MET A N 15
ATOM 24854 C CA . MET A 1 10 ? -7.201 -5.163 -7.936 1.00 0.00 21 MET A CA 15
ATOM 24855 C C . MET A 1 10 ? -7.055 -5.737 -6.516 1.00 0.00 21 MET A C 15
ATOM 24856 O O . MET A 1 10 ? -6.923 -6.958 -6.336 1.00 0.00 21 MET A O 15
ATOM 24870 N N . ASP A 1 11 ? -7.005 -4.834 -5.520 1.00 0.00 22 ASP A N 15
ATOM 24871 C CA . ASP A 1 11 ? -6.833 -5.210 -4.104 1.00 0.00 22 ASP A CA 15
ATOM 24872 C C . ASP A 1 11 ? -8.188 -5.588 -3.480 1.00 0.00 22 ASP A C 15
ATOM 24873 O O . ASP A 1 11 ? -9.219 -4.981 -3.791 1.00 0.00 22 ASP A O 15
ATOM 24882 N N . LEU A 1 12 ? -8.151 -6.586 -2.582 1.00 0.00 23 LEU A N 15
ATOM 24883 C CA . LEU A 1 12 ? -9.342 -7.171 -1.946 1.00 0.00 23 LEU A CA 15
ATOM 24884 C C . LEU A 1 12 ? -9.902 -6.275 -0.821 1.00 0.00 23 LEU A C 15
ATOM 24885 O O . LEU A 1 12 ? -11.124 -6.157 -0.657 1.00 0.00 23 LEU A O 15
ATOM 24901 N N . GLU A 1 13 ? -8.993 -5.658 -0.050 1.00 0.00 24 GLU A N 15
ATOM 24902 C CA . GLU A 1 13 ? -9.357 -4.710 1.030 1.00 0.00 24 GLU A CA 15
ATOM 24903 C C . GLU A 1 13 ? -9.962 -3.438 0.418 1.00 0.00 24 GLU A C 15
ATOM 24904 O O . GLU A 1 13 ? -10.928 -2.880 0.938 1.00 0.00 24 GLU A O 15
ATOM 24916 N N . GLU A 1 14 ? -9.358 -3.025 -0.708 1.00 0.00 25 GLU A N 15
ATOM 24917 C CA . GLU A 1 14 ? -9.814 -1.911 -1.557 1.00 0.00 25 GLU A CA 15
ATOM 24918 C C . GLU A 1 14 ? -11.224 -2.179 -2.137 1.00 0.00 25 GLU A C 15
ATOM 24919 O O . GLU A 1 14 ? -12.061 -1.267 -2.222 1.00 0.00 25 GLU A O 15
ATOM 24931 N N . LEU A 1 15 ? -11.472 -3.452 -2.503 1.00 0.00 26 LEU A N 15
ATOM 24932 C CA . LEU A 1 15 ? -12.779 -3.930 -3.006 1.00 0.00 26 LEU A CA 15
ATOM 24933 C C . LEU A 1 15 ? -13.830 -3.841 -1.876 1.00 0.00 26 LEU A C 15
ATOM 24934 O O . LEU A 1 15 ? -14.954 -3.372 -2.097 1.00 0.00 26 LEU A O 15
ATOM 24950 N N . GLU A 1 16 ? -13.425 -4.279 -0.667 1.00 0.00 27 GLU A N 15
ATOM 24951 C CA . GLU A 1 16 ? -14.310 -4.359 0.507 1.00 0.00 27 GLU A CA 15
ATOM 24952 C C . GLU A 1 16 ? -14.779 -2.955 0.940 1.00 0.00 27 GLU A C 15
ATOM 24953 O O . GLU A 1 16 ? -15.977 -2.713 1.095 1.00 0.00 27 GLU A O 15
ATOM 24965 N N . GLU A 1 17 ? -13.821 -2.027 1.085 1.00 0.00 28 GLU A N 15
ATOM 24966 C CA . GLU A 1 17 ? -14.099 -0.636 1.507 1.00 0.00 28 GLU A CA 15
ATOM 24967 C C . GLU A 1 17 ? -14.905 0.127 0.436 1.00 0.00 28 GLU A C 15
ATOM 24968 O O . GLU A 1 17 ? -15.667 1.039 0.774 1.00 0.00 28 GLU A O 15
ATOM 24980 N N . ASP A 1 18 ? -14.737 -0.270 -0.849 1.00 0.00 29 ASP A N 15
ATOM 24981 C CA . ASP A 1 18 ? -15.480 0.322 -1.983 1.00 0.00 29 ASP A CA 15
ATOM 24982 C C . ASP A 1 18 ? -16.982 -0.007 -1.886 1.00 0.00 29 ASP A C 15
ATOM 24983 O O . ASP A 1 18 ? -17.830 0.879 -2.048 1.00 0.00 29 ASP A O 15
ATOM 24992 N N . LEU A 1 19 ? -17.304 -1.292 -1.612 1.00 0.00 30 LEU A N 15
ATOM 24993 C CA . LEU A 1 19 ? -18.709 -1.750 -1.559 1.00 0.00 30 LEU A CA 15
ATOM 24994 C C . LEU A 1 19 ? -19.405 -1.264 -0.271 1.00 0.00 30 LEU A C 15
ATOM 24995 O O . LEU A 1 19 ? -20.601 -0.984 -0.289 1.00 0.00 30 LEU A O 15
ATOM 25011 N N . LYS A 1 20 ? -18.632 -1.133 0.826 1.00 0.00 31 LYS A N 15
ATOM 25012 C CA . LYS A 1 20 ? -19.149 -0.671 2.136 1.00 0.00 31 LYS A CA 15
ATOM 25013 C C . LYS A 1 20 ? -19.533 0.818 2.099 1.00 0.00 31 LYS A C 15
ATOM 25014 O O . LYS A 1 20 ? -20.594 1.218 2.622 1.00 0.00 31 LYS A O 15
ATOM 25033 N N . GLN A 1 21 ? -18.663 1.639 1.473 1.00 0.00 32 GLN A N 15
ATOM 25034 C CA . GLN A 1 21 ? -18.926 3.080 1.321 1.00 0.00 32 GLN A CA 15
ATOM 25035 C C . GLN A 1 21 ? -20.081 3.301 0.329 1.00 0.00 32 GLN A C 15
ATOM 25036 O O . GLN A 1 21 ? -20.829 4.267 0.463 1.00 0.00 32 GLN A O 15
ATOM 25050 N N . ALA A 1 22 ? -20.241 2.349 -0.633 1.00 0.00 33 ALA A N 15
ATOM 25051 C CA . ALA A 1 22 ? -21.375 2.323 -1.577 1.00 0.00 33 ALA A CA 15
ATOM 25052 C C . ALA A 1 22 ? -22.704 2.149 -0.821 1.00 0.00 33 ALA A C 15
ATOM 25053 O O . ALA A 1 22 ? -23.667 2.859 -1.092 1.00 0.00 33 ALA A O 15
ATOM 25060 N N . LEU A 1 23 ? -22.712 1.232 0.164 1.00 0.00 34 LEU A N 15
ATOM 25061 C CA . LEU A 1 23 ? -23.902 0.936 0.992 1.00 0.00 34 LEU A CA 15
ATOM 25062 C C . LEU A 1 23 ? -24.399 2.187 1.738 1.00 0.00 34 LEU A C 15
ATOM 25063 O O . LEU A 1 23 ? -25.594 2.488 1.707 1.00 0.00 34 LEU A O 15
ATOM 25079 N N . ARG A 1 24 ? -23.471 2.927 2.382 1.00 0.00 35 ARG A N 15
ATOM 25080 C CA . ARG A 1 24 ? -23.844 4.100 3.212 1.00 0.00 35 ARG A CA 15
ATOM 25081 C C . ARG A 1 24 ? -24.307 5.305 2.360 1.00 0.00 35 ARG A C 15
ATOM 25082 O O . ARG A 1 24 ? -25.176 6.066 2.797 1.00 0.00 35 ARG A O 15
ATOM 25103 N N . GLU A 1 25 ? -23.741 5.461 1.139 1.00 0.00 36 GLU A N 15
ATOM 25104 C CA . GLU A 1 25 ? -24.138 6.545 0.203 1.00 0.00 36 GLU A CA 15
ATOM 25105 C C . GLU A 1 25 ? -25.412 6.164 -0.603 1.00 0.00 36 GLU A C 15
ATOM 25106 O O . GLU A 1 25 ? -25.822 6.908 -1.504 1.00 0.00 36 GLU A O 15
ATOM 25118 N N . GLY A 1 26 ? -26.024 5.001 -0.261 1.00 0.00 37 GLY A N 15
ATOM 25119 C CA . GLY A 1 26 ? -27.332 4.590 -0.799 1.00 0.00 37 GLY A CA 15
ATOM 25120 C C . GLY A 1 26 ? -27.242 3.936 -2.162 1.00 0.00 37 GLY A C 15
ATOM 25121 O O . GLY A 1 26 ? -28.139 4.093 -2.996 1.00 0.00 37 GLY A O 15
ATOM 25125 N N . ARG A 1 27 ? -26.155 3.191 -2.386 1.00 0.00 38 ARG A N 15
ATOM 25126 C CA . ARG A 1 27 ? -25.850 2.558 -3.685 1.00 0.00 38 ARG A CA 15
ATOM 25127 C C . ARG A 1 27 ? -25.687 1.045 -3.515 1.00 0.00 38 ARG A C 15
ATOM 25128 O O . ARG A 1 27 ? -25.402 0.550 -2.415 1.00 0.00 38 ARG A O 15
ATOM 25149 N N . LYS A 1 28 ? -25.852 0.323 -4.627 1.00 0.00 39 LYS A N 15
ATOM 25150 C CA . LYS A 1 28 ? -25.759 -1.141 -4.678 1.00 0.00 39 LYS A CA 15
ATOM 25151 C C . LYS A 1 28 ? -24.365 -1.553 -5.174 1.00 0.00 39 LYS A C 15
ATOM 25152 O O . LYS A 1 28 ? -23.619 -0.736 -5.732 1.00 0.00 39 LYS A O 15
ATOM 25171 N N . VAL A 1 29 ? -24.026 -2.827 -4.969 1.00 0.00 40 VAL A N 15
ATOM 25172 C CA . VAL A 1 29 ? -22.751 -3.397 -5.420 1.00 0.00 40 VAL A CA 15
ATOM 25173 C C . VAL A 1 29 ? -23.004 -4.162 -6.717 1.00 0.00 40 VAL A C 15
ATOM 25174 O O . VAL A 1 29 ? -23.771 -5.127 -6.719 1.00 0.00 40 VAL A O 15
ATOM 25187 N N . ASN A 1 30 ? -22.391 -3.709 -7.812 1.00 0.00 41 ASN A N 15
ATOM 25188 C CA . ASN A 1 30 ? -22.480 -4.383 -9.114 1.00 0.00 41 ASN A CA 15
ATOM 25189 C C . ASN A 1 30 ? -21.204 -5.208 -9.345 1.00 0.00 41 ASN A C 15
ATOM 25190 O O . ASN A 1 30 ? -20.103 -4.658 -9.498 1.00 0.00 41 ASN A O 15
ATOM 25201 N N . ILE A 1 31 ? -21.373 -6.536 -9.338 1.00 0.00 42 ILE A N 15
ATOM 25202 C CA . ILE A 1 31 ? -20.280 -7.521 -9.477 1.00 0.00 42 ILE A CA 15
ATOM 25203 C C . ILE A 1 31 ? -20.670 -8.606 -10.505 1.00 0.00 42 ILE A C 15
ATOM 25204 O O . ILE A 1 31 ? -21.681 -8.460 -11.203 1.00 0.00 42 ILE A O 15
ATOM 25220 N N . LEU A 1 32 ? -19.825 -9.667 -10.610 1.00 0.00 43 LEU A N 15
ATOM 25221 C CA . LEU A 1 32 ? -20.007 -10.803 -11.550 1.00 0.00 43 LEU A CA 15
ATOM 25222 C C . LEU A 1 32 ? -21.430 -11.433 -11.467 1.00 0.00 43 LEU A C 15
ATOM 25223 O O . LEU A 1 32 ? -21.739 -12.217 -10.576 1.00 0.00 43 LEU A O 15
ATOM 25239 N N . GLY A 1 33 ? -22.325 -10.954 -12.374 1.00 0.00 44 GLY A N 15
ATOM 25240 C CA . GLY A 1 33 ? -23.695 -11.480 -12.527 1.00 0.00 44 GLY A CA 15
ATOM 25241 C C . GLY A 1 33 ? -24.622 -11.207 -11.341 1.00 0.00 44 GLY A C 15
ATOM 25242 O O . GLY A 1 33 ? -25.762 -11.678 -11.331 1.00 0.00 44 GLY A O 15
ATOM 25246 N N . ILE A 1 34 ? -24.144 -10.435 -10.345 1.00 0.00 45 ILE A N 15
ATOM 25247 C CA . ILE A 1 34 ? -24.845 -10.227 -9.058 1.00 0.00 45 ILE A CA 15
ATOM 25248 C C . ILE A 1 34 ? -24.966 -8.715 -8.755 1.00 0.00 45 ILE A C 15
ATOM 25249 O O . ILE A 1 34 ? -24.122 -7.914 -9.174 1.00 0.00 45 ILE A O 15
ATOM 25265 N N . GLU A 1 35 ? -26.035 -8.352 -8.029 1.00 0.00 46 GLU A N 15
ATOM 25266 C CA . GLU A 1 35 ? -26.261 -7.008 -7.478 1.00 0.00 46 GLU A CA 15
ATOM 25267 C C . GLU A 1 35 ? -26.671 -7.154 -6.004 1.00 0.00 46 GLU A C 15
ATOM 25268 O O . GLU A 1 35 ? -27.549 -7.959 -5.672 1.00 0.00 46 GLU A O 15
ATOM 25280 N N . VAL A 1 36 ? -26.018 -6.386 -5.129 1.00 0.00 47 VAL A N 15
ATOM 25281 C CA . VAL A 1 36 ? -26.283 -6.384 -3.686 1.00 0.00 47 VAL A CA 15
ATOM 25282 C C . VAL A 1 36 ? -26.842 -5.022 -3.265 1.00 0.00 47 VAL A C 15
ATOM 25283 O O . VAL A 1 36 ? -26.137 -4.012 -3.324 1.00 0.00 47 VAL A O 15
ATOM 25296 N N . THR A 1 37 ? -28.107 -5.001 -2.839 1.00 0.00 48 THR A N 15
ATOM 25297 C CA . THR A 1 37 ? -28.783 -3.778 -2.402 1.00 0.00 48 THR A CA 15
ATOM 25298 C C . THR A 1 37 ? -28.718 -3.624 -0.866 1.00 0.00 48 THR A C 15
ATOM 25299 O O . THR A 1 37 ? -28.550 -2.517 -0.366 1.00 0.00 48 THR A O 15
ATOM 25310 N N . THR A 1 38 ? -28.852 -4.742 -0.120 1.00 0.00 49 THR A N 15
ATOM 25311 C CA . THR A 1 38 ? -28.816 -4.735 1.368 1.00 0.00 49 THR A CA 15
ATOM 25312 C C . THR A 1 38 ? -27.478 -5.304 1.895 1.00 0.00 49 THR A C 15
ATOM 25313 O O . THR A 1 38 ? -26.915 -6.231 1.299 1.00 0.00 49 THR A O 15
ATOM 25324 N N . GLU A 1 39 ? -27.014 -4.757 3.040 1.00 0.00 50 GLU A N 15
ATOM 25325 C CA . GLU A 1 39 ? -25.673 -5.009 3.619 1.00 0.00 50 GLU A CA 15
ATOM 25326 C C . GLU A 1 39 ? -25.452 -6.477 4.062 1.00 0.00 50 GLU A C 15
ATOM 25327 O O . GLU A 1 39 ? -24.306 -6.949 4.082 1.00 0.00 50 GLU A O 15
ATOM 25339 N N . GLU A 1 40 ? -26.544 -7.185 4.399 1.00 0.00 51 GLU A N 15
ATOM 25340 C CA . GLU A 1 40 ? -26.506 -8.631 4.741 1.00 0.00 51 GLU A CA 15
ATOM 25341 C C . GLU A 1 40 ? -25.853 -9.443 3.597 1.00 0.00 51 GLU A C 15
ATOM 25342 O O . GLU A 1 40 ? -24.952 -10.258 3.820 1.00 0.00 51 GLU A O 15
ATOM 25354 N N . GLN A 1 41 ? -26.262 -9.118 2.362 1.00 0.00 52 GLN A N 15
ATOM 25355 C CA . GLN A 1 41 ? -25.767 -9.773 1.151 1.00 0.00 52 GLN A CA 15
ATOM 25356 C C . GLN A 1 41 ? -24.335 -9.299 0.825 1.00 0.00 52 GLN A C 15
ATOM 25357 O O . GLN A 1 41 ? -23.612 -10.020 0.170 1.00 0.00 52 GLN A O 15
ATOM 25371 N N . ALA A 1 42 ? -23.957 -8.081 1.298 1.00 0.00 53 ALA A N 15
ATOM 25372 C CA . ALA A 1 42 ? -22.659 -7.419 0.975 1.00 0.00 53 ALA A CA 15
ATOM 25373 C C . ALA A 1 42 ? -21.485 -8.018 1.745 1.00 0.00 53 ALA A C 15
ATOM 25374 O O . ALA A 1 42 ? -20.397 -8.208 1.186 1.00 0.00 53 ALA A O 15
ATOM 25381 N N . ARG A 1 43 ? -21.704 -8.278 3.038 1.00 0.00 54 ARG A N 15
ATOM 25382 C CA . ARG A 1 43 ? -20.720 -8.964 3.889 1.00 0.00 54 ARG A CA 15
ATOM 25383 C C . ARG A 1 43 ? -20.583 -10.429 3.429 1.00 0.00 54 ARG A C 15
ATOM 25384 O O . ARG A 1 43 ? -19.464 -10.943 3.305 1.00 0.00 54 ARG A O 15
ATOM 25405 N N . ARG A 1 44 ? -21.735 -11.062 3.090 1.00 0.00 55 ARG A N 15
ATOM 25406 C CA . ARG A 1 44 ? -21.754 -12.423 2.512 1.00 0.00 55 ARG A CA 15
ATOM 25407 C C . ARG A 1 44 ? -21.155 -12.442 1.092 1.00 0.00 55 ARG A C 15
ATOM 25408 O O . ARG A 1 44 ? -20.662 -13.474 0.653 1.00 0.00 55 ARG A O 15
ATOM 25429 N N . LEU A 1 45 ? -21.198 -11.287 0.407 1.00 0.00 56 LEU A N 15
ATOM 25430 C CA . LEU A 1 45 ? -20.647 -11.123 -0.947 1.00 0.00 56 LEU A CA 15
ATOM 25431 C C . LEU A 1 45 ? -19.126 -11.104 -0.921 1.00 0.00 56 LEU A C 15
ATOM 25432 O O . LEU A 1 45 ? -18.490 -11.753 -1.744 1.00 0.00 56 LEU A O 15
ATOM 25448 N N . ILE A 1 46 ? -18.554 -10.339 0.020 1.00 0.00 57 ILE A N 15
ATOM 25449 C CA . ILE A 1 46 ? -17.106 -10.110 0.064 1.00 0.00 57 ILE A CA 15
ATOM 25450 C C . ILE A 1 46 ? -16.385 -11.418 0.478 1.00 0.00 57 ILE A C 15
ATOM 25451 O O . ILE A 1 46 ? -15.349 -11.765 -0.097 1.00 0.00 57 ILE A O 15
ATOM 25467 N N . GLU A 1 47 ? -16.988 -12.169 1.431 1.00 0.00 58 GLU A N 15
ATOM 25468 C CA . GLU A 1 47 ? -16.462 -13.482 1.861 1.00 0.00 58 GLU A CA 15
ATOM 25469 C C . GLU A 1 47 ? -16.655 -14.539 0.748 1.00 0.00 58 GLU A C 15
ATOM 25470 O O . GLU A 1 47 ? -15.858 -15.476 0.630 1.00 0.00 58 GLU A O 15
ATOM 25482 N N . PHE A 1 48 ? -17.735 -14.362 -0.048 1.00 0.00 59 PHE A N 15
ATOM 25483 C CA . PHE A 1 48 ? -18.017 -15.166 -1.252 1.00 0.00 59 PHE A CA 15
ATOM 25484 C C . PHE A 1 48 ? -16.887 -14.992 -2.280 1.00 0.00 59 PHE A C 15
ATOM 25485 O O . PHE A 1 48 ? -16.223 -15.958 -2.617 1.00 0.00 59 PHE A O 15
ATOM 25502 N N . LEU A 1 49 ? -16.620 -13.738 -2.692 1.00 0.00 60 LEU A N 15
ATOM 25503 C CA . LEU A 1 49 ? -15.757 -13.449 -3.873 1.00 0.00 60 LEU A CA 15
ATOM 25504 C C . LEU A 1 49 ? -14.265 -13.708 -3.590 1.00 0.00 60 LEU A C 15
ATOM 25505 O O . LEU A 1 49 ? -13.488 -13.944 -4.524 1.00 0.00 60 LEU A O 15
ATOM 25521 N N . ARG A 1 50 ? -13.865 -13.652 -2.297 1.00 0.00 61 ARG A N 15
ATOM 25522 C CA . ARG A 1 50 ? -12.479 -13.986 -1.884 1.00 0.00 61 ARG A CA 15
ATOM 25523 C C . ARG A 1 50 ? -12.293 -15.499 -1.677 1.00 0.00 61 ARG A C 15
ATOM 25524 O O . ARG A 1 50 ? -11.161 -15.967 -1.499 1.00 0.00 61 ARG A O 15
ATOM 25545 N N . ARG A 1 51 ? -13.406 -16.255 -1.691 1.00 0.00 62 ARG A N 15
ATOM 25546 C CA . ARG A 1 51 ? -13.393 -17.726 -1.530 1.00 0.00 62 ARG A CA 15
ATOM 25547 C C . ARG A 1 51 ? -14.043 -18.422 -2.745 1.00 0.00 62 ARG A C 15
ATOM 25548 O O . ARG A 1 51 ? -14.159 -19.655 -2.786 1.00 0.00 62 ARG A O 15
ATOM 25569 N N . PHE A 1 52 ? -14.429 -17.626 -3.753 1.00 0.00 63 PHE A N 15
ATOM 25570 C CA . PHE A 1 52 ? -15.036 -18.127 -5.000 1.00 0.00 63 PHE A CA 15
ATOM 25571 C C . PHE A 1 52 ? -14.265 -17.568 -6.195 1.00 0.00 63 PHE A C 15
ATOM 25572 O O . PHE A 1 52 ? -13.880 -16.391 -6.216 1.00 0.00 63 PHE A O 15
ATOM 25589 N N . ILE A 1 53 ? -14.057 -18.435 -7.181 1.00 0.00 64 ILE A N 15
ATOM 25590 C CA . ILE A 1 53 ? -13.267 -18.132 -8.382 1.00 0.00 64 ILE A CA 15
ATOM 25591 C C . ILE A 1 53 ? -14.129 -17.468 -9.473 1.00 0.00 64 ILE A C 15
ATOM 25592 O O . ILE A 1 53 ? -15.352 -17.541 -9.468 1.00 0.00 64 ILE A O 15
ATOM 25608 N N . SER B 1 1 ? -35.848 -4.123 3.745 1.00 0.00 12 SER B N 15
ATOM 25609 C CA . SER B 1 1 ? -35.462 -5.481 4.108 1.00 0.00 12 SER B CA 15
ATOM 25610 C C . SER B 1 1 ? -36.316 -6.535 3.364 1.00 0.00 12 SER B C 15
ATOM 25611 O O . SER B 1 1 ? -36.267 -7.730 3.691 1.00 0.00 12 SER B O 15
ATOM 25619 N N . GLY B 1 2 ? -37.075 -6.078 2.345 1.00 0.00 13 GLY B N 15
ATOM 25620 C CA . GLY B 1 2 ? -37.918 -6.963 1.532 1.00 0.00 13 GLY B CA 15
ATOM 25621 C C . GLY B 1 2 ? -37.143 -7.739 0.461 1.00 0.00 13 GLY B C 15
ATOM 25622 O O . GLY B 1 2 ? -37.704 -8.648 -0.169 1.00 0.00 13 GLY B O 15
ATOM 25626 N N . LEU B 1 3 ? -35.860 -7.367 0.237 1.00 0.00 14 LEU B N 15
ATOM 25627 C CA . LEU B 1 3 ? -34.991 -8.030 -0.755 1.00 0.00 14 LEU B CA 15
ATOM 25628 C C . LEU B 1 3 ? -34.334 -9.259 -0.094 1.00 0.00 14 LEU B C 15
ATOM 25629 O O . LEU B 1 3 ? -33.233 -9.167 0.468 1.00 0.00 14 LEU B O 15
ATOM 25645 N N . VAL B 1 4 ? -35.049 -10.388 -0.137 1.00 0.00 15 VAL B N 15
ATOM 25646 C CA . VAL B 1 4 ? -34.605 -11.654 0.469 1.00 0.00 15 VAL B CA 15
ATOM 25647 C C . VAL B 1 4 ? -33.558 -12.368 -0.431 1.00 0.00 15 VAL B C 15
ATOM 25648 O O . VAL B 1 4 ? -33.673 -12.314 -1.667 1.00 0.00 15 VAL B O 15
ATOM 25661 N N . PRO B 1 5 ? -32.496 -13.011 0.169 1.00 0.00 16 PRO B N 15
ATOM 25662 C CA . PRO B 1 5 ? -31.539 -13.838 -0.594 1.00 0.00 16 PRO B CA 15
ATOM 25663 C C . PRO B 1 5 ? -32.205 -15.151 -1.070 1.00 0.00 16 PRO B C 15
ATOM 25664 O O . PRO B 1 5 ? -32.517 -16.035 -0.263 1.00 0.00 16 PRO B O 15
ATOM 25675 N N . ARG B 1 6 ? -32.458 -15.238 -2.391 1.00 0.00 17 ARG B N 15
ATOM 25676 C CA . ARG B 1 6 ? -33.198 -16.362 -3.005 1.00 0.00 17 ARG B CA 15
ATOM 25677 C C . ARG B 1 6 ? -32.358 -17.654 -2.976 1.00 0.00 17 ARG B C 15
ATOM 25678 O O . ARG B 1 6 ? -32.907 -18.761 -2.878 1.00 0.00 17 ARG B O 15
ATOM 25699 N N . GLY B 1 7 ? -31.023 -17.481 -3.050 1.00 0.00 18 GLY B N 15
ATOM 25700 C CA . GLY B 1 7 ? -30.080 -18.593 -3.013 1.00 0.00 18 GLY B CA 15
ATOM 25701 C C . GLY B 1 7 ? -30.069 -19.365 -4.317 1.00 0.00 18 GLY B C 15
ATOM 25702 O O . GLY B 1 7 ? -30.794 -20.352 -4.465 1.00 0.00 18 GLY B O 15
ATOM 25706 N N . SER B 1 8 ? -29.260 -18.893 -5.267 1.00 0.00 19 SER B N 15
ATOM 25707 C CA . SER B 1 8 ? -29.116 -19.498 -6.598 1.00 0.00 19 SER B CA 15
ATOM 25708 C C . SER B 1 8 ? -27.624 -19.648 -6.938 1.00 0.00 19 SER B C 15
ATOM 25709 O O . SER B 1 8 ? -26.769 -18.975 -6.341 1.00 0.00 19 SER B O 15
ATOM 25717 N N . HIS B 1 9 ? -27.330 -20.551 -7.885 1.00 0.00 20 HIS B N 15
ATOM 25718 C CA . HIS B 1 9 ? -25.962 -20.775 -8.388 1.00 0.00 20 HIS B CA 15
ATOM 25719 C C . HIS B 1 9 ? -25.491 -19.585 -9.242 1.00 0.00 20 HIS B C 15
ATOM 25720 O O . HIS B 1 9 ? -26.294 -18.944 -9.918 1.00 0.00 20 HIS B O 15
ATOM 25735 N N . MET B 1 10 ? -24.189 -19.284 -9.178 1.00 0.00 21 MET B N 15
ATOM 25736 C CA . MET B 1 10 ? -23.542 -18.252 -10.002 1.00 0.00 21 MET B CA 15
ATOM 25737 C C . MET B 1 10 ? -22.178 -18.802 -10.437 1.00 0.00 21 MET B C 15
ATOM 25738 O O . MET B 1 10 ? -21.133 -18.427 -9.901 1.00 0.00 21 MET B O 15
ATOM 25752 N N . ASP B 1 11 ? -22.220 -19.772 -11.364 1.00 0.00 22 ASP B N 15
ATOM 25753 C CA . ASP B 1 11 ? -21.017 -20.480 -11.844 1.00 0.00 22 ASP B CA 15
ATOM 25754 C C . ASP B 1 11 ? -20.423 -19.785 -13.072 1.00 0.00 22 ASP B C 15
ATOM 25755 O O . ASP B 1 11 ? -21.039 -18.901 -13.671 1.00 0.00 22 ASP B O 15
ATOM 25764 N N . LEU B 1 12 ? -19.224 -20.241 -13.449 1.00 0.00 23 LEU B N 15
ATOM 25765 C CA . LEU B 1 12 ? -18.377 -19.605 -14.477 1.00 0.00 23 LEU B CA 15
ATOM 25766 C C . LEU B 1 12 ? -18.912 -19.856 -15.888 1.00 0.00 23 LEU B C 15
ATOM 25767 O O . LEU B 1 12 ? -18.754 -19.017 -16.785 1.00 0.00 23 LEU B O 15
ATOM 25783 N N . GLU B 1 13 ? -19.560 -21.013 -16.060 1.00 0.00 24 GLU B N 15
ATOM 25784 C CA . GLU B 1 13 ? -20.047 -21.478 -17.365 1.00 0.00 24 GLU B CA 15
ATOM 25785 C C . GLU B 1 13 ? -21.221 -20.604 -17.828 1.00 0.00 24 GLU B C 15
ATOM 25786 O O . GLU B 1 13 ? -21.248 -20.136 -18.978 1.00 0.00 24 GLU B O 15
ATOM 25798 N N . GLU B 1 14 ? -22.164 -20.355 -16.900 1.00 0.00 25 GLU B N 15
ATOM 25799 C CA . GLU B 1 14 ? -23.320 -19.482 -17.154 1.00 0.00 25 GLU B CA 15
ATOM 25800 C C . GLU B 1 14 ? -22.881 -18.004 -17.173 1.00 0.00 25 GLU B C 15
ATOM 25801 O O . GLU B 1 14 ? -23.500 -17.198 -17.855 1.00 0.00 25 GLU B O 15
ATOM 25813 N N . LEU B 1 15 ? -21.800 -17.678 -16.420 1.00 0.00 26 LEU B N 15
ATOM 25814 C CA . LEU B 1 15 ? -21.227 -16.310 -16.337 1.00 0.00 26 LEU B CA 15
ATOM 25815 C C . LEU B 1 15 ? -20.709 -15.878 -17.721 1.00 0.00 26 LEU B C 15
ATOM 25816 O O . LEU B 1 15 ? -20.928 -14.740 -18.150 1.00 0.00 26 LEU B O 15
ATOM 25832 N N . GLU B 1 16 ? -20.045 -16.820 -18.409 1.00 0.00 27 GLU B N 15
ATOM 25833 C CA . GLU B 1 16 ? -19.400 -16.561 -19.698 1.00 0.00 27 GLU B CA 15
ATOM 25834 C C . GLU B 1 16 ? -20.450 -16.278 -20.786 1.00 0.00 27 GLU B C 15
ATOM 25835 O O . GLU B 1 16 ? -20.378 -15.257 -21.458 1.00 0.00 27 GLU B O 15
ATOM 25847 N N . GLU B 1 17 ? -21.440 -17.177 -20.931 1.00 0.00 28 GLU B N 15
ATOM 25848 C CA . GLU B 1 17 ? -22.541 -16.989 -21.905 1.00 0.00 28 GLU B CA 15
ATOM 25849 C C . GLU B 1 17 ? -23.430 -15.777 -21.535 1.00 0.00 28 GLU B C 15
ATOM 25850 O O . GLU B 1 17 ? -24.044 -15.181 -22.417 1.00 0.00 28 GLU B O 15
ATOM 25862 N N . ASP B 1 18 ? -23.485 -15.438 -20.228 1.00 0.00 29 ASP B N 15
ATOM 25863 C CA . ASP B 1 18 ? -24.227 -14.258 -19.711 1.00 0.00 29 ASP B CA 15
ATOM 25864 C C . ASP B 1 18 ? -23.615 -12.960 -20.264 1.00 0.00 29 ASP B C 15
ATOM 25865 O O . ASP B 1 18 ? -24.330 -12.089 -20.787 1.00 0.00 29 ASP B O 15
ATOM 25874 N N . LEU B 1 19 ? -22.272 -12.840 -20.141 1.00 0.00 30 LEU B N 15
ATOM 25875 C CA . LEU B 1 19 ? -21.552 -11.646 -20.610 1.00 0.00 30 LEU B CA 15
ATOM 25876 C C . LEU B 1 19 ? -21.504 -11.601 -22.146 1.00 0.00 30 LEU B C 15
ATOM 25877 O O . LEU B 1 19 ? -21.678 -10.538 -22.724 1.00 0.00 30 LEU B O 15
ATOM 25893 N N . LYS B 1 20 ? -21.346 -12.775 -22.788 1.00 0.00 31 LYS B N 15
ATOM 25894 C CA . LYS B 1 20 ? -21.335 -12.902 -24.263 1.00 0.00 31 LYS B CA 15
ATOM 25895 C C . LYS B 1 20 ? -22.711 -12.559 -24.862 1.00 0.00 31 LYS B C 15
ATOM 25896 O O . LYS B 1 20 ? -22.791 -12.098 -26.005 1.00 0.00 31 LYS B O 15
ATOM 25915 N N . GLN B 1 21 ? -23.781 -12.805 -24.072 1.00 0.00 32 GLN B N 15
ATOM 25916 C CA . GLN B 1 21 ? -25.164 -12.436 -24.426 1.00 0.00 32 GLN B CA 15
ATOM 25917 C C . GLN B 1 21 ? -25.262 -10.910 -24.565 1.00 0.00 32 GLN B C 15
ATOM 25918 O O . GLN B 1 21 ? -25.725 -10.393 -25.593 1.00 0.00 32 GLN B O 15
ATOM 25932 N N . ALA B 1 22 ? -24.770 -10.212 -23.524 1.00 0.00 33 ALA B N 15
ATOM 25933 C CA . ALA B 1 22 ? -24.720 -8.746 -23.490 1.00 0.00 33 ALA B CA 15
ATOM 25934 C C . ALA B 1 22 ? -23.895 -8.194 -24.665 1.00 0.00 33 ALA B C 15
ATOM 25935 O O . ALA B 1 22 ? -24.390 -7.373 -25.427 1.00 0.00 33 ALA B O 15
ATOM 25942 N N . LEU B 1 23 ? -22.668 -8.708 -24.833 1.00 0.00 34 LEU B N 15
ATOM 25943 C CA . LEU B 1 23 ? -21.707 -8.200 -25.841 1.00 0.00 34 LEU B CA 15
ATOM 25944 C C . LEU B 1 23 ? -22.245 -8.312 -27.287 1.00 0.00 34 LEU B C 15
ATOM 25945 O O . LEU B 1 23 ? -22.036 -7.399 -28.096 1.00 0.00 34 LEU B O 15
ATOM 25961 N N . ARG B 1 24 ? -22.958 -9.420 -27.591 1.00 0.00 35 ARG B N 15
ATOM 25962 C CA . ARG B 1 24 ? -23.487 -9.677 -28.954 1.00 0.00 35 ARG B CA 15
ATOM 25963 C C . ARG B 1 24 ? -24.724 -8.802 -29.264 1.00 0.00 35 ARG B C 15
ATOM 25964 O O . ARG B 1 24 ? -25.017 -8.537 -30.435 1.00 0.00 35 ARG B O 15
ATOM 25985 N N . GLU B 1 25 ? -25.463 -8.371 -28.214 1.00 0.00 36 GLU B N 15
ATOM 25986 C CA . GLU B 1 25 ? -26.597 -7.419 -28.376 1.00 0.00 36 GLU B CA 15
ATOM 25987 C C . GLU B 1 25 ? -26.136 -5.951 -28.186 1.00 0.00 36 GLU B C 15
ATOM 25988 O O . GLU B 1 25 ? -26.964 -5.037 -28.202 1.00 0.00 36 GLU B O 15
ATOM 26000 N N . GLY B 1 26 ? -24.808 -5.741 -28.023 1.00 0.00 37 GLY B N 15
ATOM 26001 C CA . GLY B 1 26 ? -24.207 -4.394 -27.999 1.00 0.00 37 GLY B CA 15
ATOM 26002 C C . GLY B 1 26 ? -24.263 -3.718 -26.633 1.00 0.00 37 GLY B C 15
ATOM 26003 O O . GLY B 1 26 ? -24.301 -2.484 -26.539 1.00 0.00 37 GLY B O 15
ATOM 26007 N N . ARG B 1 27 ? -24.262 -4.536 -25.580 1.00 0.00 38 ARG B N 15
ATOM 26008 C CA . ARG B 1 27 ? -24.275 -4.085 -24.174 1.00 0.00 38 ARG B CA 15
ATOM 26009 C C . ARG B 1 27 ? -22.925 -4.450 -23.532 1.00 0.00 38 ARG B C 15
ATOM 26010 O O . ARG B 1 27 ? -22.455 -5.582 -23.679 1.00 0.00 38 ARG B O 15
ATOM 26031 N N . LYS B 1 28 ? -22.302 -3.483 -22.846 1.00 0.00 39 LYS B N 15
ATOM 26032 C CA . LYS B 1 28 ? -21.086 -3.722 -22.042 1.00 0.00 39 LYS B CA 15
ATOM 26033 C C . LYS B 1 28 ? -21.444 -4.503 -20.764 1.00 0.00 39 LYS B C 15
ATOM 26034 O O . LYS B 1 28 ? -22.603 -4.512 -20.327 1.00 0.00 39 LYS B O 15
ATOM 26053 N N . VAL B 1 29 ? -20.449 -5.169 -20.171 1.00 0.00 40 VAL B N 15
ATOM 26054 C CA . VAL B 1 29 ? -20.650 -5.963 -18.949 1.00 0.00 40 VAL B CA 15
ATOM 26055 C C . VAL B 1 29 ? -19.811 -5.380 -17.816 1.00 0.00 40 VAL B C 15
ATOM 26056 O O . VAL B 1 29 ? -18.579 -5.372 -17.881 1.00 0.00 40 VAL B O 15
ATOM 26069 N N . ASN B 1 30 ? -20.491 -4.866 -16.798 1.00 0.00 41 ASN B N 15
ATOM 26070 C CA . ASN B 1 30 ? -19.855 -4.362 -15.581 1.00 0.00 41 ASN B CA 15
ATOM 26071 C C . ASN B 1 30 ? -19.884 -5.465 -14.514 1.00 0.00 41 ASN B C 15
ATOM 26072 O O . ASN B 1 30 ? -20.927 -6.084 -14.260 1.00 0.00 41 ASN B O 15
ATOM 26083 N N . ILE B 1 31 ? -18.711 -5.714 -13.933 1.00 0.00 42 ILE B N 15
ATOM 26084 C CA . ILE B 1 31 ? -18.464 -6.759 -12.920 1.00 0.00 42 ILE B CA 15
ATOM 26085 C C . ILE B 1 31 ? -17.634 -6.164 -11.764 1.00 0.00 42 ILE B C 15
ATOM 26086 O O . ILE B 1 31 ? -17.515 -4.934 -11.675 1.00 0.00 42 ILE B O 15
ATOM 26102 N N . LEU B 1 32 ? -17.095 -7.044 -10.875 1.00 0.00 43 LEU B N 15
ATOM 26103 C CA . LEU B 1 32 ? -16.346 -6.650 -9.655 1.00 0.00 43 LEU B CA 15
ATOM 26104 C C . LEU B 1 32 ? -15.221 -5.616 -9.947 1.00 0.00 43 LEU B C 15
ATOM 26105 O O . LEU B 1 32 ? -14.134 -5.958 -10.396 1.00 0.00 43 LEU B O 15
ATOM 26121 N N . GLY B 1 33 ? -15.577 -4.315 -9.783 1.00 0.00 44 GLY B N 15
ATOM 26122 C CA . GLY B 1 33 ? -14.648 -3.185 -9.967 1.00 0.00 44 GLY B CA 15
ATOM 26123 C C . GLY B 1 33 ? -14.221 -2.916 -11.417 1.00 0.00 44 GLY B C 15
ATOM 26124 O O . GLY B 1 33 ? -13.585 -1.895 -11.689 1.00 0.00 44 GLY B O 15
ATOM 26128 N N . ILE B 1 34 ? -14.588 -3.816 -12.353 1.00 0.00 45 ILE B N 15
ATOM 26129 C CA . ILE B 1 34 ? -14.053 -3.839 -13.735 1.00 0.00 45 ILE B CA 15
ATOM 26130 C C . ILE B 1 34 ? -15.215 -3.683 -14.739 1.00 0.00 45 ILE B C 15
ATOM 26131 O O . ILE B 1 34 ? -16.356 -4.032 -14.427 1.00 0.00 45 ILE B O 15
ATOM 26147 N N . GLU B 1 35 ? -14.924 -3.134 -15.933 1.00 0.00 46 GLU B N 15
ATOM 26148 C CA . GLU B 1 35 ? -15.883 -3.065 -17.059 1.00 0.00 46 GLU B CA 15
ATOM 26149 C C . GLU B 1 35 ? -15.249 -3.711 -18.303 1.00 0.00 46 GLU B C 15
ATOM 26150 O O . GLU B 1 35 ? -14.069 -3.488 -18.584 1.00 0.00 46 GLU B O 15
ATOM 26162 N N . VAL B 1 36 ? -16.042 -4.512 -19.042 1.00 0.00 47 VAL B N 15
ATOM 26163 C CA . VAL B 1 36 ? -15.604 -5.222 -20.263 1.00 0.00 47 VAL B CA 15
ATOM 26164 C C . VAL B 1 36 ? -16.618 -4.986 -21.420 1.00 0.00 47 VAL B C 15
ATOM 26165 O O . VAL B 1 36 ? -17.718 -5.550 -21.456 1.00 0.00 47 VAL B O 15
ATOM 26178 N N . THR B 1 37 ? -16.263 -4.053 -22.322 1.00 0.00 48 THR B N 15
ATOM 26179 C CA . THR B 1 37 ? -17.057 -3.721 -23.522 1.00 0.00 48 THR B CA 15
ATOM 26180 C C . THR B 1 37 ? -16.843 -4.739 -24.667 1.00 0.00 48 THR B C 15
ATOM 26181 O O . THR B 1 37 ? -17.749 -4.962 -25.473 1.00 0.00 48 THR B O 15
ATOM 26192 N N . THR B 1 38 ? -15.630 -5.327 -24.751 1.00 0.00 49 THR B N 15
ATOM 26193 C CA . THR B 1 38 ? -15.251 -6.270 -25.832 1.00 0.00 49 THR B CA 15
ATOM 26194 C C . THR B 1 38 ? -15.075 -7.693 -25.277 1.00 0.00 49 THR B C 15
ATOM 26195 O O . THR B 1 38 ? -14.882 -7.868 -24.063 1.00 0.00 49 THR B O 15
ATOM 26206 N N . GLU B 1 39 ? -15.110 -8.698 -26.186 1.00 0.00 50 GLU B N 15
ATOM 26207 C CA . GLU B 1 39 ? -14.833 -10.112 -25.844 1.00 0.00 50 GLU B CA 15
ATOM 26208 C C . GLU B 1 39 ? -13.365 -10.296 -25.437 1.00 0.00 50 GLU B C 15
ATOM 26209 O O . GLU B 1 39 ? -13.050 -11.219 -24.700 1.00 0.00 50 GLU B O 15
ATOM 26221 N N . GLU B 1 40 ? -12.485 -9.411 -25.949 1.00 0.00 51 GLU B N 15
ATOM 26222 C CA . GLU B 1 40 ? -11.048 -9.373 -25.597 1.00 0.00 51 GLU B CA 15
ATOM 26223 C C . GLU B 1 40 ? -10.873 -9.257 -24.073 1.00 0.00 51 GLU B C 15
ATOM 26224 O O . GLU B 1 40 ? -10.269 -10.118 -23.424 1.00 0.00 51 GLU B O 15
ATOM 26236 N N . GLN B 1 41 ? -11.477 -8.197 -23.523 1.00 0.00 52 GLN B N 15
ATOM 26237 C CA . GLN B 1 41 ? -11.403 -7.878 -22.094 1.00 0.00 52 GLN B CA 15
ATOM 26238 C C . GLN B 1 41 ? -12.232 -8.880 -21.268 1.00 0.00 52 GLN B C 15
ATOM 26239 O O . GLN B 1 41 ? -11.851 -9.218 -20.153 1.00 0.00 52 GLN B O 15
ATOM 26253 N N . ALA B 1 42 ? -13.359 -9.345 -21.850 1.00 0.00 53 ALA B N 15
ATOM 26254 C CA . ALA B 1 42 ? -14.345 -10.208 -21.164 1.00 0.00 53 ALA B CA 15
ATOM 26255 C C . ALA B 1 42 ? -13.832 -11.634 -20.939 1.00 0.00 53 ALA B C 15
ATOM 26256 O O . ALA B 1 42 ? -14.153 -12.258 -19.923 1.00 0.00 53 ALA B O 15
ATOM 26263 N N . ARG B 1 43 ? -13.054 -12.148 -21.905 1.00 0.00 54 ARG B N 15
ATOM 26264 C CA . ARG B 1 43 ? -12.432 -13.480 -21.805 1.00 0.00 54 ARG B CA 15
ATOM 26265 C C . ARG B 1 43 ? -11.219 -13.402 -20.860 1.00 0.00 54 ARG B C 15
ATOM 26266 O O . ARG B 1 43 ? -10.959 -14.348 -20.110 1.00 0.00 54 ARG B O 15
ATOM 26287 N N . ARG B 1 44 ? -10.507 -12.239 -20.889 1.00 0.00 55 ARG B N 15
ATOM 26288 C CA . ARG B 1 44 ? -9.436 -11.926 -19.924 1.00 0.00 55 ARG B CA 15
ATOM 26289 C C . ARG B 1 44 ? -9.997 -11.821 -18.500 1.00 0.00 55 ARG B C 15
ATOM 26290 O O . ARG B 1 44 ? -9.312 -12.151 -17.540 1.00 0.00 55 ARG B O 15
ATOM 26311 N N . LEU B 1 45 ? -11.246 -11.353 -18.399 1.00 0.00 56 LEU B N 15
ATOM 26312 C CA . LEU B 1 45 ? -11.957 -11.193 -17.124 1.00 0.00 56 LEU B CA 15
ATOM 26313 C C . LEU B 1 45 ? -12.367 -12.569 -16.569 1.00 0.00 56 LEU B C 15
ATOM 26314 O O . LEU B 1 45 ? -12.171 -12.831 -15.380 1.00 0.00 56 LEU B O 15
ATOM 26330 N N . ILE B 1 46 ? -12.922 -13.436 -17.445 1.00 0.00 57 ILE B N 15
ATOM 26331 C CA . ILE B 1 46 ? -13.322 -14.810 -17.077 1.00 0.00 57 ILE B CA 15
ATOM 26332 C C . ILE B 1 46 ? -12.124 -15.603 -16.541 1.00 0.00 57 ILE B C 15
ATOM 26333 O O . ILE B 1 46 ? -12.208 -16.195 -15.461 1.00 0.00 57 ILE B O 15
ATOM 26349 N N . GLU B 1 47 ? -11.004 -15.580 -17.282 1.00 0.00 58 GLU B N 15
ATOM 26350 C CA . GLU B 1 47 ? -9.799 -16.332 -16.901 1.00 0.00 58 GLU B CA 15
ATOM 26351 C C . GLU B 1 47 ? -9.134 -15.718 -15.648 1.00 0.00 58 GLU B C 15
ATOM 26352 O O . GLU B 1 47 ? -8.500 -16.435 -14.873 1.00 0.00 58 GLU B O 15
ATOM 26364 N N . PHE B 1 48 ? -9.313 -14.390 -15.464 1.00 0.00 59 PHE B N 15
ATOM 26365 C CA . PHE B 1 48 ? -8.790 -13.654 -14.300 1.00 0.00 59 PHE B CA 15
ATOM 26366 C C . PHE B 1 48 ? -9.482 -14.118 -13.012 1.00 0.00 59 PHE B C 15
ATOM 26367 O O . PHE B 1 48 ? -8.808 -14.581 -12.090 1.00 0.00 59 PHE B O 15
ATOM 26384 N N . LEU B 1 49 ? -10.832 -13.999 -12.967 1.00 0.00 60 LEU B N 15
ATOM 26385 C CA . LEU B 1 49 ? -11.607 -14.299 -11.749 1.00 0.00 60 LEU B CA 15
ATOM 26386 C C . LEU B 1 49 ? -11.541 -15.794 -11.396 1.00 0.00 60 LEU B C 15
ATOM 26387 O O . LEU B 1 49 ? -11.469 -16.140 -10.219 1.00 0.00 60 LEU B O 15
ATOM 26403 N N . ARG B 1 50 ? -11.501 -16.674 -12.425 1.00 0.00 61 ARG B N 15
ATOM 26404 C CA . ARG B 1 50 ? -11.485 -18.142 -12.211 1.00 0.00 61 ARG B CA 15
ATOM 26405 C C . ARG B 1 50 ? -10.093 -18.628 -11.752 1.00 0.00 61 ARG B C 15
ATOM 26406 O O . ARG B 1 50 ? -9.944 -19.758 -11.265 1.00 0.00 61 ARG B O 15
ATOM 26427 N N . ARG B 1 51 ? -9.082 -17.754 -11.923 1.00 0.00 62 ARG B N 15
ATOM 26428 C CA . ARG B 1 51 ? -7.710 -17.956 -11.410 1.00 0.00 62 ARG B CA 15
ATOM 26429 C C . ARG B 1 51 ? -7.517 -17.219 -10.061 1.00 0.00 62 ARG B C 15
ATOM 26430 O O . ARG B 1 51 ? -6.642 -17.593 -9.271 1.00 0.00 62 ARG B O 15
ATOM 26451 N N . PHE B 1 52 ? -8.359 -16.187 -9.815 1.00 0.00 63 PHE B N 15
ATOM 26452 C CA . PHE B 1 52 ? -8.289 -15.317 -8.626 1.00 0.00 63 PHE B CA 15
ATOM 26453 C C . PHE B 1 52 ? -8.524 -16.136 -7.343 1.00 0.00 63 PHE B C 15
ATOM 26454 O O . PHE B 1 52 ? -9.655 -16.569 -7.072 1.00 0.00 63 PHE B O 15
ATOM 26471 N N . ILE B 1 53 ? -7.414 -16.354 -6.602 1.00 0.00 64 ILE B N 15
ATOM 26472 C CA . ILE B 1 53 ? -7.368 -17.102 -5.333 1.00 0.00 64 ILE B CA 15
ATOM 26473 C C . ILE B 1 53 ? -7.700 -18.611 -5.566 1.00 0.00 64 ILE B C 15
ATOM 26474 O O . ILE B 1 53 ? -8.890 -18.985 -5.631 1.00 0.00 64 ILE B O 15
ATOM 26491 N N . SER A 1 1 ? -12.494 14.528 -28.479 1.00 0.00 12 SER A N 16
ATOM 26492 C CA . SER A 1 1 ? -13.014 13.695 -27.375 1.00 0.00 12 SER A CA 16
ATOM 26493 C C . SER A 1 1 ? -12.221 12.377 -27.281 1.00 0.00 12 SER A C 16
ATOM 26494 O O . SER A 1 1 ? -11.877 11.784 -28.315 1.00 0.00 12 SER A O 16
ATOM 26503 N N . GLY A 1 2 ? -11.939 11.932 -26.041 1.00 0.00 13 GLY A N 16
ATOM 26504 C CA . GLY A 1 2 ? -11.243 10.669 -25.807 1.00 0.00 13 GLY A CA 16
ATOM 26505 C C . GLY A 1 2 ? -10.842 10.501 -24.354 1.00 0.00 13 GLY A C 16
ATOM 26506 O O . GLY A 1 2 ? -9.662 10.274 -24.058 1.00 0.00 13 GLY A O 16
ATOM 26510 N N . LEU A 1 3 ? -11.839 10.612 -23.448 1.00 0.00 14 LEU A N 16
ATOM 26511 C CA . LEU A 1 3 ? -11.643 10.466 -21.990 1.00 0.00 14 LEU A CA 16
ATOM 26512 C C . LEU A 1 3 ? -11.198 9.013 -21.685 1.00 0.00 14 LEU A C 16
ATOM 26513 O O . LEU A 1 3 ? -11.987 8.072 -21.843 1.00 0.00 14 LEU A O 16
ATOM 26529 N N . VAL A 1 4 ? -9.930 8.848 -21.285 1.00 0.00 15 VAL A N 16
ATOM 26530 C CA . VAL A 1 4 ? -9.352 7.536 -20.940 1.00 0.00 15 VAL A CA 16
ATOM 26531 C C . VAL A 1 4 ? -9.513 7.262 -19.425 1.00 0.00 15 VAL A C 16
ATOM 26532 O O . VAL A 1 4 ? -9.271 8.163 -18.608 1.00 0.00 15 VAL A O 16
ATOM 26545 N N . PRO A 1 5 ? -9.982 6.030 -19.029 1.00 0.00 16 PRO A N 16
ATOM 26546 C CA . PRO A 1 5 ? -9.945 5.576 -17.622 1.00 0.00 16 PRO A CA 16
ATOM 26547 C C . PRO A 1 5 ? -8.477 5.377 -17.160 1.00 0.00 16 PRO A C 16
ATOM 26548 O O . PRO A 1 5 ? -7.751 4.547 -17.719 1.00 0.00 16 PRO A O 16
ATOM 26559 N N . ARG A 1 6 ? -8.046 6.171 -16.168 1.00 0.00 17 ARG A N 16
ATOM 26560 C CA . ARG A 1 6 ? -6.641 6.213 -15.718 1.00 0.00 17 ARG A CA 16
ATOM 26561 C C . ARG A 1 6 ? -6.578 6.599 -14.228 1.00 0.00 17 ARG A C 16
ATOM 26562 O O . ARG A 1 6 ? -7.495 7.254 -13.716 1.00 0.00 17 ARG A O 16
ATOM 26583 N N . GLY A 1 7 ? -5.493 6.169 -13.543 1.00 0.00 18 GLY A N 16
ATOM 26584 C CA . GLY A 1 7 ? -5.273 6.478 -12.125 1.00 0.00 18 GLY A CA 16
ATOM 26585 C C . GLY A 1 7 ? -6.292 5.807 -11.214 1.00 0.00 18 GLY A C 16
ATOM 26586 O O . GLY A 1 7 ? -6.655 6.354 -10.171 1.00 0.00 18 GLY A O 16
ATOM 26590 N N . SER A 1 8 ? -6.763 4.617 -11.632 1.00 0.00 19 SER A N 16
ATOM 26591 C CA . SER A 1 8 ? -7.799 3.848 -10.923 1.00 0.00 19 SER A CA 16
ATOM 26592 C C . SER A 1 8 ? -7.404 2.362 -10.899 1.00 0.00 19 SER A C 16
ATOM 26593 O O . SER A 1 8 ? -7.584 1.645 -11.895 1.00 0.00 19 SER A O 16
ATOM 26601 N N . HIS A 1 9 ? -6.810 1.926 -9.775 1.00 0.00 20 HIS A N 16
ATOM 26602 C CA . HIS A 1 9 ? -6.450 0.508 -9.548 1.00 0.00 20 HIS A CA 16
ATOM 26603 C C . HIS A 1 9 ? -7.682 -0.280 -9.038 1.00 0.00 20 HIS A C 16
ATOM 26604 O O . HIS A 1 9 ? -8.767 0.298 -8.859 1.00 0.00 20 HIS A O 16
ATOM 26619 N N . MET A 1 10 ? -7.500 -1.587 -8.795 1.00 0.00 21 MET A N 16
ATOM 26620 C CA . MET A 1 10 ? -8.573 -2.475 -8.318 1.00 0.00 21 MET A CA 16
ATOM 26621 C C . MET A 1 10 ? -7.974 -3.670 -7.567 1.00 0.00 21 MET A C 16
ATOM 26622 O O . MET A 1 10 ? -7.166 -4.410 -8.134 1.00 0.00 21 MET A O 16
ATOM 26636 N N . ASP A 1 11 ? -8.383 -3.850 -6.297 1.00 0.00 22 ASP A N 16
ATOM 26637 C CA . ASP A 1 11 ? -7.956 -4.994 -5.458 1.00 0.00 22 ASP A CA 16
ATOM 26638 C C . ASP A 1 11 ? -9.080 -5.423 -4.487 1.00 0.00 22 ASP A C 16
ATOM 26639 O O . ASP A 1 11 ? -10.173 -4.843 -4.474 1.00 0.00 22 ASP A O 16
ATOM 26648 N N . LEU A 1 12 ? -8.769 -6.433 -3.653 1.00 0.00 23 LEU A N 16
ATOM 26649 C CA . LEU A 1 12 ? -9.755 -7.202 -2.870 1.00 0.00 23 LEU A CA 16
ATOM 26650 C C . LEU A 1 12 ? -10.301 -6.376 -1.680 1.00 0.00 23 LEU A C 16
ATOM 26651 O O . LEU A 1 12 ? -11.525 -6.243 -1.509 1.00 0.00 23 LEU A O 16
ATOM 26667 N N . GLU A 1 13 ? -9.385 -5.836 -0.851 1.00 0.00 24 GLU A N 16
ATOM 26668 C CA . GLU A 1 13 ? -9.763 -5.093 0.371 1.00 0.00 24 GLU A CA 16
ATOM 26669 C C . GLU A 1 13 ? -10.354 -3.720 0.012 1.00 0.00 24 GLU A C 16
ATOM 26670 O O . GLU A 1 13 ? -11.224 -3.207 0.732 1.00 0.00 24 GLU A O 16
ATOM 26682 N N . GLU A 1 14 ? -9.881 -3.137 -1.116 1.00 0.00 25 GLU A N 16
ATOM 26683 C CA . GLU A 1 14 ? -10.465 -1.911 -1.681 1.00 0.00 25 GLU A CA 16
ATOM 26684 C C . GLU A 1 14 ? -11.918 -2.156 -2.095 1.00 0.00 25 GLU A C 16
ATOM 26685 O O . GLU A 1 14 ? -12.778 -1.330 -1.820 1.00 0.00 25 GLU A O 16
ATOM 26697 N N . LEU A 1 15 ? -12.167 -3.315 -2.734 1.00 0.00 26 LEU A N 16
ATOM 26698 C CA . LEU A 1 15 ? -13.516 -3.734 -3.155 1.00 0.00 26 LEU A CA 16
ATOM 26699 C C . LEU A 1 15 ? -14.474 -3.773 -1.959 1.00 0.00 26 LEU A C 16
ATOM 26700 O O . LEU A 1 15 ? -15.623 -3.369 -2.087 1.00 0.00 26 LEU A O 16
ATOM 26716 N N . GLU A 1 16 ? -13.963 -4.239 -0.800 1.00 0.00 27 GLU A N 16
ATOM 26717 C CA . GLU A 1 16 ? -14.736 -4.308 0.454 1.00 0.00 27 GLU A CA 16
ATOM 26718 C C . GLU A 1 16 ? -15.188 -2.908 0.913 1.00 0.00 27 GLU A C 16
ATOM 26719 O O . GLU A 1 16 ? -16.381 -2.678 1.103 1.00 0.00 27 GLU A O 16
ATOM 26731 N N . GLU A 1 17 ? -14.230 -1.975 1.066 1.00 0.00 28 GLU A N 16
ATOM 26732 C CA . GLU A 1 17 ? -14.536 -0.596 1.525 1.00 0.00 28 GLU A CA 16
ATOM 26733 C C . GLU A 1 17 ? -15.400 0.147 0.485 1.00 0.00 28 GLU A C 16
ATOM 26734 O O . GLU A 1 17 ? -16.188 1.018 0.842 1.00 0.00 28 GLU A O 16
ATOM 26746 N N . ASP A 1 18 ? -15.245 -0.251 -0.794 1.00 0.00 29 ASP A N 16
ATOM 26747 C CA . ASP A 1 18 ? -15.961 0.331 -1.945 1.00 0.00 29 ASP A CA 16
ATOM 26748 C C . ASP A 1 18 ? -17.438 -0.091 -1.946 1.00 0.00 29 ASP A C 16
ATOM 26749 O O . ASP A 1 18 ? -18.322 0.728 -2.205 1.00 0.00 29 ASP A O 16
ATOM 26758 N N . LEU A 1 19 ? -17.698 -1.386 -1.663 1.00 0.00 30 LEU A N 16
ATOM 26759 C CA . LEU A 1 19 ? -19.069 -1.923 -1.655 1.00 0.00 30 LEU A CA 16
ATOM 26760 C C . LEU A 1 19 ? -19.831 -1.442 -0.411 1.00 0.00 30 LEU A C 16
ATOM 26761 O O . LEU A 1 19 ? -21.026 -1.134 -0.484 1.00 0.00 30 LEU A O 16
ATOM 26777 N N . LYS A 1 20 ? -19.099 -1.312 0.710 1.00 0.00 31 LYS A N 16
ATOM 26778 C CA . LYS A 1 20 ? -19.654 -0.828 1.982 1.00 0.00 31 LYS A CA 16
ATOM 26779 C C . LYS A 1 20 ? -20.028 0.661 1.890 1.00 0.00 31 LYS A C 16
ATOM 26780 O O . LYS A 1 20 ? -21.120 1.050 2.323 1.00 0.00 31 LYS A O 16
ATOM 26799 N N . GLN A 1 21 ? -19.131 1.480 1.292 1.00 0.00 32 GLN A N 16
ATOM 26800 C CA . GLN A 1 21 ? -19.364 2.937 1.140 1.00 0.00 32 GLN A CA 16
ATOM 26801 C C . GLN A 1 21 ? -20.493 3.202 0.122 1.00 0.00 32 GLN A C 16
ATOM 26802 O O . GLN A 1 21 ? -21.223 4.177 0.263 1.00 0.00 32 GLN A O 16
ATOM 26816 N N . ALA A 1 22 ? -20.639 2.291 -0.875 1.00 0.00 33 ALA A N 16
ATOM 26817 C CA . ALA A 1 22 ? -21.721 2.339 -1.883 1.00 0.00 33 ALA A CA 16
ATOM 26818 C C . ALA A 1 22 ? -23.095 2.253 -1.205 1.00 0.00 33 ALA A C 16
ATOM 26819 O O . ALA A 1 22 ? -24.017 2.995 -1.546 1.00 0.00 33 ALA A O 16
ATOM 26826 N N . LEU A 1 23 ? -23.193 1.357 -0.218 1.00 0.00 34 LEU A N 16
ATOM 26827 C CA . LEU A 1 23 ? -24.417 1.175 0.581 1.00 0.00 34 LEU A CA 16
ATOM 26828 C C . LEU A 1 23 ? -24.665 2.384 1.519 1.00 0.00 34 LEU A C 16
ATOM 26829 O O . LEU A 1 23 ? -25.820 2.756 1.756 1.00 0.00 34 LEU A O 16
ATOM 26845 N N . ARG A 1 24 ? -23.567 2.996 2.024 1.00 0.00 35 ARG A N 16
ATOM 26846 C CA . ARG A 1 24 ? -23.626 4.180 2.921 1.00 0.00 35 ARG A CA 16
ATOM 26847 C C . ARG A 1 24 ? -24.206 5.411 2.194 1.00 0.00 35 ARG A C 16
ATOM 26848 O O . ARG A 1 24 ? -24.932 6.202 2.792 1.00 0.00 35 ARG A O 16
ATOM 26869 N N . GLU A 1 25 ? -23.877 5.553 0.897 1.00 0.00 36 GLU A N 16
ATOM 26870 C CA . GLU A 1 25 ? -24.353 6.676 0.053 1.00 0.00 36 GLU A CA 16
ATOM 26871 C C . GLU A 1 25 ? -25.691 6.347 -0.647 1.00 0.00 36 GLU A C 16
ATOM 26872 O O . GLU A 1 25 ? -26.108 7.062 -1.563 1.00 0.00 36 GLU A O 16
ATOM 26884 N N . GLY A 1 26 ? -26.366 5.275 -0.175 1.00 0.00 37 GLY A N 16
ATOM 26885 C CA . GLY A 1 26 ? -27.728 4.936 -0.609 1.00 0.00 37 GLY A CA 16
ATOM 26886 C C . GLY A 1 26 ? -27.792 4.360 -2.015 1.00 0.00 37 GLY A C 16
ATOM 26887 O O . GLY A 1 26 ? -28.760 4.590 -2.745 1.00 0.00 37 GLY A O 16
ATOM 26891 N N . ARG A 1 27 ? -26.745 3.616 -2.388 1.00 0.00 38 ARG A N 16
ATOM 26892 C CA . ARG A 1 27 ? -26.617 2.970 -3.710 1.00 0.00 38 ARG A CA 16
ATOM 26893 C C . ARG A 1 27 ? -26.444 1.453 -3.536 1.00 0.00 38 ARG A C 16
ATOM 26894 O O . ARG A 1 27 ? -26.431 0.939 -2.408 1.00 0.00 38 ARG A O 16
ATOM 26915 N N . LYS A 1 28 ? -26.325 0.749 -4.671 1.00 0.00 39 LYS A N 16
ATOM 26916 C CA . LYS A 1 28 ? -26.042 -0.698 -4.711 1.00 0.00 39 LYS A CA 16
ATOM 26917 C C . LYS A 1 28 ? -24.596 -0.924 -5.175 1.00 0.00 39 LYS A C 16
ATOM 26918 O O . LYS A 1 28 ? -23.845 0.031 -5.398 1.00 0.00 39 LYS A O 16
ATOM 26937 N N . VAL A 1 29 ? -24.214 -2.200 -5.310 1.00 0.00 40 VAL A N 16
ATOM 26938 C CA . VAL A 1 29 ? -22.874 -2.606 -5.749 1.00 0.00 40 VAL A CA 16
ATOM 26939 C C . VAL A 1 29 ? -23.013 -3.468 -7.004 1.00 0.00 40 VAL A C 16
ATOM 26940 O O . VAL A 1 29 ? -23.718 -4.471 -6.984 1.00 0.00 40 VAL A O 16
ATOM 26953 N N . ASN A 1 30 ? -22.354 -3.055 -8.088 1.00 0.00 41 ASN A N 16
ATOM 26954 C CA . ASN A 1 30 ? -22.332 -3.792 -9.358 1.00 0.00 41 ASN A CA 16
ATOM 26955 C C . ASN A 1 30 ? -21.039 -4.628 -9.425 1.00 0.00 41 ASN A C 16
ATOM 26956 O O . ASN A 1 30 ? -19.964 -4.110 -9.749 1.00 0.00 41 ASN A O 16
ATOM 26967 N N . ILE A 1 31 ? -21.152 -5.913 -9.052 1.00 0.00 42 ILE A N 16
ATOM 26968 C CA . ILE A 1 31 ? -20.030 -6.882 -9.084 1.00 0.00 42 ILE A CA 16
ATOM 26969 C C . ILE A 1 31 ? -20.320 -8.020 -10.079 1.00 0.00 42 ILE A C 16
ATOM 26970 O O . ILE A 1 31 ? -21.342 -8.008 -10.781 1.00 0.00 42 ILE A O 16
ATOM 26986 N N . LEU A 1 32 ? -19.367 -8.976 -10.132 1.00 0.00 43 LEU A N 16
ATOM 26987 C CA . LEU A 1 32 ? -19.379 -10.144 -11.031 1.00 0.00 43 LEU A CA 16
ATOM 26988 C C . LEU A 1 32 ? -20.694 -10.970 -10.924 1.00 0.00 43 LEU A C 16
ATOM 26989 O O . LEU A 1 32 ? -20.884 -11.773 -10.011 1.00 0.00 43 LEU A O 16
ATOM 27005 N N . GLY A 1 33 ? -21.645 -10.652 -11.845 1.00 0.00 44 GLY A N 16
ATOM 27006 C CA . GLY A 1 33 ? -22.922 -11.369 -11.987 1.00 0.00 44 GLY A CA 16
ATOM 27007 C C . GLY A 1 33 ? -23.890 -11.199 -10.809 1.00 0.00 44 GLY A C 16
ATOM 27008 O O . GLY A 1 33 ? -24.880 -11.933 -10.715 1.00 0.00 44 GLY A O 16
ATOM 27012 N N . ILE A 1 34 ? -23.597 -10.238 -9.907 1.00 0.00 45 ILE A N 16
ATOM 27013 C CA . ILE A 1 34 ? -24.334 -10.034 -8.631 1.00 0.00 45 ILE A CA 16
ATOM 27014 C C . ILE A 1 34 ? -24.522 -8.516 -8.379 1.00 0.00 45 ILE A C 16
ATOM 27015 O O . ILE A 1 34 ? -23.736 -7.696 -8.877 1.00 0.00 45 ILE A O 16
ATOM 27031 N N . GLU A 1 35 ? -25.571 -8.156 -7.614 1.00 0.00 46 GLU A N 16
ATOM 27032 C CA . GLU A 1 35 ? -25.819 -6.773 -7.168 1.00 0.00 46 GLU A CA 16
ATOM 27033 C C . GLU A 1 35 ? -26.170 -6.764 -5.665 1.00 0.00 46 GLU A C 16
ATOM 27034 O O . GLU A 1 35 ? -27.215 -7.279 -5.254 1.00 0.00 46 GLU A O 16
ATOM 27046 N N . VAL A 1 36 ? -25.265 -6.184 -4.853 1.00 0.00 47 VAL A N 16
ATOM 27047 C CA . VAL A 1 36 ? -25.439 -6.037 -3.396 1.00 0.00 47 VAL A CA 16
ATOM 27048 C C . VAL A 1 36 ? -26.184 -4.725 -3.093 1.00 0.00 47 VAL A C 16
ATOM 27049 O O . VAL A 1 36 ? -25.638 -3.637 -3.289 1.00 0.00 47 VAL A O 16
ATOM 27062 N N . THR A 1 37 ? -27.441 -4.843 -2.646 1.00 0.00 48 THR A N 16
ATOM 27063 C CA . THR A 1 37 ? -28.286 -3.688 -2.298 1.00 0.00 48 THR A CA 16
ATOM 27064 C C . THR A 1 37 ? -28.318 -3.442 -0.764 1.00 0.00 48 THR A C 16
ATOM 27065 O O . THR A 1 37 ? -28.627 -2.333 -0.327 1.00 0.00 48 THR A O 16
ATOM 27076 N N . THR A 1 38 ? -27.975 -4.476 0.045 1.00 0.00 49 THR A N 16
ATOM 27077 C CA . THR A 1 38 ? -27.963 -4.391 1.537 1.00 0.00 49 THR A CA 16
ATOM 27078 C C . THR A 1 38 ? -26.690 -5.050 2.108 1.00 0.00 49 THR A C 16
ATOM 27079 O O . THR A 1 38 ? -26.060 -5.871 1.426 1.00 0.00 49 THR A O 16
ATOM 27090 N N . GLU A 1 39 ? -26.330 -4.698 3.373 1.00 0.00 50 GLU A N 16
ATOM 27091 C CA . GLU A 1 39 ? -25.037 -5.107 3.985 1.00 0.00 50 GLU A CA 16
ATOM 27092 C C . GLU A 1 39 ? -24.997 -6.606 4.370 1.00 0.00 50 GLU A C 16
ATOM 27093 O O . GLU A 1 39 ? -23.908 -7.177 4.560 1.00 0.00 50 GLU A O 16
ATOM 27105 N N . GLU A 1 40 ? -26.175 -7.244 4.460 1.00 0.00 51 GLU A N 16
ATOM 27106 C CA . GLU A 1 40 ? -26.278 -8.716 4.599 1.00 0.00 51 GLU A CA 16
ATOM 27107 C C . GLU A 1 40 ? -25.608 -9.402 3.379 1.00 0.00 51 GLU A C 16
ATOM 27108 O O . GLU A 1 40 ? -24.858 -10.369 3.515 1.00 0.00 51 GLU A O 16
ATOM 27120 N N . GLN A 1 41 ? -25.837 -8.815 2.196 1.00 0.00 52 GLN A N 16
ATOM 27121 C CA . GLN A 1 41 ? -25.275 -9.292 0.928 1.00 0.00 52 GLN A CA 16
ATOM 27122 C C . GLN A 1 41 ? -23.806 -8.861 0.789 1.00 0.00 52 GLN A C 16
ATOM 27123 O O . GLN A 1 41 ? -23.059 -9.504 0.076 1.00 0.00 52 GLN A O 16
ATOM 27137 N N . ALA A 1 42 ? -23.428 -7.748 1.461 1.00 0.00 53 ALA A N 16
ATOM 27138 C CA . ALA A 1 42 ? -22.059 -7.182 1.411 1.00 0.00 53 ALA A CA 16
ATOM 27139 C C . ALA A 1 42 ? -21.040 -8.108 2.092 1.00 0.00 53 ALA A C 16
ATOM 27140 O O . ALA A 1 42 ? -19.968 -8.392 1.527 1.00 0.00 53 ALA A O 16
ATOM 27147 N N . ARG A 1 43 ? -21.387 -8.563 3.314 1.00 0.00 54 ARG A N 16
ATOM 27148 C CA . ARG A 1 43 ? -20.574 -9.539 4.059 1.00 0.00 54 ARG A CA 16
ATOM 27149 C C . ARG A 1 43 ? -20.556 -10.883 3.308 1.00 0.00 54 ARG A C 16
ATOM 27150 O O . ARG A 1 43 ? -19.510 -11.541 3.241 1.00 0.00 54 ARG A O 16
ATOM 27171 N N . ARG A 1 44 ? -21.719 -11.262 2.715 1.00 0.00 55 ARG A N 16
ATOM 27172 C CA . ARG A 1 44 ? -21.828 -12.489 1.904 1.00 0.00 55 ARG A CA 16
ATOM 27173 C C . ARG A 1 44 ? -21.011 -12.403 0.608 1.00 0.00 55 ARG A C 16
ATOM 27174 O O . ARG A 1 44 ? -20.525 -13.421 0.138 1.00 0.00 55 ARG A O 16
ATOM 27195 N N . LEU A 1 45 ? -20.871 -11.193 0.049 1.00 0.00 56 LEU A N 16
ATOM 27196 C CA . LEU A 1 45 ? -20.168 -10.974 -1.230 1.00 0.00 56 LEU A CA 16
ATOM 27197 C C . LEU A 1 45 ? -18.673 -11.230 -1.044 1.00 0.00 56 LEU A C 16
ATOM 27198 O O . LEU A 1 45 ? -18.061 -11.984 -1.804 1.00 0.00 56 LEU A O 16
ATOM 27214 N N . ILE A 1 46 ? -18.122 -10.610 0.001 1.00 0.00 57 ILE A N 16
ATOM 27215 C CA . ILE A 1 46 ? -16.705 -10.722 0.354 1.00 0.00 57 ILE A CA 16
ATOM 27216 C C . ILE A 1 46 ? -16.316 -12.172 0.691 1.00 0.00 57 ILE A C 16
ATOM 27217 O O . ILE A 1 46 ? -15.314 -12.687 0.165 1.00 0.00 57 ILE A O 16
ATOM 27233 N N . GLU A 1 47 ? -17.124 -12.838 1.528 1.00 0.00 58 GLU A N 16
ATOM 27234 C CA . GLU A 1 47 ? -16.811 -14.203 1.974 1.00 0.00 58 GLU A CA 16
ATOM 27235 C C . GLU A 1 47 ? -16.986 -15.215 0.825 1.00 0.00 58 GLU A C 16
ATOM 27236 O O . GLU A 1 47 ? -16.364 -16.273 0.845 1.00 0.00 58 GLU A O 16
ATOM 27248 N N . PHE A 1 48 ? -17.859 -14.879 -0.152 1.00 0.00 59 PHE A N 16
ATOM 27249 C CA . PHE A 1 48 ? -18.117 -15.725 -1.327 1.00 0.00 59 PHE A CA 16
ATOM 27250 C C . PHE A 1 48 ? -16.903 -15.711 -2.273 1.00 0.00 59 PHE A C 16
ATOM 27251 O O . PHE A 1 48 ? -16.447 -16.770 -2.688 1.00 0.00 59 PHE A O 16
ATOM 27268 N N . LEU A 1 49 ? -16.375 -14.506 -2.580 1.00 0.00 60 LEU A N 16
ATOM 27269 C CA . LEU A 1 49 ? -15.346 -14.340 -3.643 1.00 0.00 60 LEU A CA 16
ATOM 27270 C C . LEU A 1 49 ? -13.964 -14.880 -3.217 1.00 0.00 60 LEU A C 16
ATOM 27271 O O . LEU A 1 49 ? -13.236 -15.445 -4.045 1.00 0.00 60 LEU A O 16
ATOM 27287 N N . ARG A 1 50 ? -13.621 -14.727 -1.919 1.00 0.00 61 ARG A N 16
ATOM 27288 C CA . ARG A 1 50 ? -12.337 -15.235 -1.369 1.00 0.00 61 ARG A CA 16
ATOM 27289 C C . ARG A 1 50 ? -12.383 -16.772 -1.202 1.00 0.00 61 ARG A C 16
ATOM 27290 O O . ARG A 1 50 ? -11.345 -17.430 -1.095 1.00 0.00 61 ARG A O 16
ATOM 27311 N N . ARG A 1 51 ? -13.609 -17.313 -1.172 1.00 0.00 62 ARG A N 16
ATOM 27312 C CA . ARG A 1 51 ? -13.887 -18.754 -1.026 1.00 0.00 62 ARG A CA 16
ATOM 27313 C C . ARG A 1 51 ? -14.141 -19.399 -2.410 1.00 0.00 62 ARG A C 16
ATOM 27314 O O . ARG A 1 51 ? -13.980 -20.614 -2.578 1.00 0.00 62 ARG A O 16
ATOM 27335 N N . PHE A 1 52 ? -14.501 -18.556 -3.397 1.00 0.00 63 PHE A N 16
ATOM 27336 C CA . PHE A 1 52 ? -14.727 -18.973 -4.787 1.00 0.00 63 PHE A CA 16
ATOM 27337 C C . PHE A 1 52 ? -13.366 -19.255 -5.434 1.00 0.00 63 PHE A C 16
ATOM 27338 O O . PHE A 1 52 ? -12.370 -18.635 -5.058 1.00 0.00 63 PHE A O 16
ATOM 27355 N N . ILE A 1 53 ? -13.352 -20.197 -6.393 1.00 0.00 64 ILE A N 16
ATOM 27356 C CA . ILE A 1 53 ? -12.131 -20.700 -7.069 1.00 0.00 64 ILE A CA 16
ATOM 27357 C C . ILE A 1 53 ? -11.199 -21.402 -6.068 1.00 0.00 64 ILE A C 16
ATOM 27358 O O . ILE A 1 53 ? -11.648 -21.999 -5.087 1.00 0.00 64 ILE A O 16
ATOM 27374 N N . SER B 1 1 ? -44.077 -14.634 -19.730 1.00 0.00 12 SER B N 16
ATOM 27375 C CA . SER B 1 1 ? -43.285 -13.905 -18.743 1.00 0.00 12 SER B CA 16
ATOM 27376 C C . SER B 1 1 ? -42.843 -14.854 -17.610 1.00 0.00 12 SER B C 16
ATOM 27377 O O . SER B 1 1 ? -43.642 -15.672 -17.138 1.00 0.00 12 SER B O 16
ATOM 27385 N N . GLY B 1 2 ? -41.577 -14.722 -17.176 1.00 0.00 13 GLY B N 16
ATOM 27386 C CA . GLY B 1 2 ? -40.977 -15.634 -16.194 1.00 0.00 13 GLY B CA 16
ATOM 27387 C C . GLY B 1 2 ? -40.343 -16.840 -16.883 1.00 0.00 13 GLY B C 16
ATOM 27388 O O . GLY B 1 2 ? -39.510 -16.653 -17.776 1.00 0.00 13 GLY B O 16
ATOM 27392 N N . LEU B 1 3 ? -40.768 -18.069 -16.480 1.00 0.00 14 LEU B N 16
ATOM 27393 C CA . LEU B 1 3 ? -40.289 -19.358 -17.049 1.00 0.00 14 LEU B CA 16
ATOM 27394 C C . LEU B 1 3 ? -38.748 -19.450 -16.963 1.00 0.00 14 LEU B C 16
ATOM 27395 O O . LEU B 1 3 ? -38.043 -19.440 -17.979 1.00 0.00 14 LEU B O 16
ATOM 27411 N N . VAL B 1 4 ? -38.238 -19.480 -15.720 1.00 0.00 15 VAL B N 16
ATOM 27412 C CA . VAL B 1 4 ? -36.783 -19.510 -15.430 1.00 0.00 15 VAL B CA 16
ATOM 27413 C C . VAL B 1 4 ? -36.365 -20.906 -14.903 1.00 0.00 15 VAL B C 16
ATOM 27414 O O . VAL B 1 4 ? -37.236 -21.681 -14.468 1.00 0.00 15 VAL B O 16
ATOM 27427 N N . PRO B 1 5 ? -35.033 -21.271 -14.958 1.00 0.00 16 PRO B N 16
ATOM 27428 C CA . PRO B 1 5 ? -34.504 -22.451 -14.236 1.00 0.00 16 PRO B CA 16
ATOM 27429 C C . PRO B 1 5 ? -34.745 -22.324 -12.708 1.00 0.00 16 PRO B C 16
ATOM 27430 O O . PRO B 1 5 ? -34.041 -21.568 -12.015 1.00 0.00 16 PRO B O 16
ATOM 27441 N N . ARG B 1 6 ? -35.785 -23.026 -12.219 1.00 0.00 17 ARG B N 16
ATOM 27442 C CA . ARG B 1 6 ? -36.171 -23.024 -10.797 1.00 0.00 17 ARG B CA 16
ATOM 27443 C C . ARG B 1 6 ? -35.099 -23.760 -9.970 1.00 0.00 17 ARG B C 16
ATOM 27444 O O . ARG B 1 6 ? -34.934 -24.982 -10.107 1.00 0.00 17 ARG B O 16
ATOM 27465 N N . GLY B 1 7 ? -34.359 -22.996 -9.149 1.00 0.00 18 GLY B N 16
ATOM 27466 C CA . GLY B 1 7 ? -33.252 -23.525 -8.356 1.00 0.00 18 GLY B CA 16
ATOM 27467 C C . GLY B 1 7 ? -31.952 -23.544 -9.148 1.00 0.00 18 GLY B C 16
ATOM 27468 O O . GLY B 1 7 ? -31.388 -24.607 -9.416 1.00 0.00 18 GLY B O 16
ATOM 27472 N N . SER B 1 8 ? -31.512 -22.350 -9.565 1.00 0.00 19 SER B N 16
ATOM 27473 C CA . SER B 1 8 ? -30.243 -22.145 -10.293 1.00 0.00 19 SER B CA 16
ATOM 27474 C C . SER B 1 8 ? -29.251 -21.362 -9.407 1.00 0.00 19 SER B C 16
ATOM 27475 O O . SER B 1 8 ? -29.658 -20.513 -8.599 1.00 0.00 19 SER B O 16
ATOM 27483 N N . HIS B 1 9 ? -27.952 -21.678 -9.543 1.00 0.00 20 HIS B N 16
ATOM 27484 C CA . HIS B 1 9 ? -26.870 -21.071 -8.732 1.00 0.00 20 HIS B CA 16
ATOM 27485 C C . HIS B 1 9 ? -25.843 -20.380 -9.648 1.00 0.00 20 HIS B C 16
ATOM 27486 O O . HIS B 1 9 ? -25.655 -20.800 -10.797 1.00 0.00 20 HIS B O 16
ATOM 27501 N N . MET B 1 10 ? -25.172 -19.337 -9.122 1.00 0.00 21 MET B N 16
ATOM 27502 C CA . MET B 1 10 ? -24.093 -18.628 -9.837 1.00 0.00 21 MET B CA 16
ATOM 27503 C C . MET B 1 10 ? -22.899 -19.585 -10.065 1.00 0.00 21 MET B C 16
ATOM 27504 O O . MET B 1 10 ? -22.505 -20.322 -9.150 1.00 0.00 21 MET B O 16
ATOM 27518 N N . ASP B 1 11 ? -22.342 -19.569 -11.288 1.00 0.00 22 ASP B N 16
ATOM 27519 C CA . ASP B 1 11 ? -21.249 -20.469 -11.701 1.00 0.00 22 ASP B CA 16
ATOM 27520 C C . ASP B 1 11 ? -20.220 -19.693 -12.548 1.00 0.00 22 ASP B C 16
ATOM 27521 O O . ASP B 1 11 ? -20.567 -18.697 -13.196 1.00 0.00 22 ASP B O 16
ATOM 27530 N N . LEU B 1 12 ? -18.956 -20.164 -12.507 1.00 0.00 23 LEU B N 16
ATOM 27531 C CA . LEU B 1 12 ? -17.814 -19.558 -13.222 1.00 0.00 23 LEU B CA 16
ATOM 27532 C C . LEU B 1 12 ? -18.038 -19.543 -14.749 1.00 0.00 23 LEU B C 16
ATOM 27533 O O . LEU B 1 12 ? -17.928 -18.493 -15.395 1.00 0.00 23 LEU B O 16
ATOM 27549 N N . GLU B 1 13 ? -18.367 -20.719 -15.301 1.00 0.00 24 GLU B N 16
ATOM 27550 C CA . GLU B 1 13 ? -18.579 -20.898 -16.751 1.00 0.00 24 GLU B CA 16
ATOM 27551 C C . GLU B 1 13 ? -19.902 -20.268 -17.193 1.00 0.00 24 GLU B C 16
ATOM 27552 O O . GLU B 1 13 ? -20.040 -19.895 -18.354 1.00 0.00 24 GLU B O 16
ATOM 27564 N N . GLU B 1 14 ? -20.865 -20.166 -16.254 1.00 0.00 25 GLU B N 16
ATOM 27565 C CA . GLU B 1 14 ? -22.160 -19.500 -16.498 1.00 0.00 25 GLU B CA 16
ATOM 27566 C C . GLU B 1 14 ? -21.965 -17.971 -16.613 1.00 0.00 25 GLU B C 16
ATOM 27567 O O . GLU B 1 14 ? -22.663 -17.296 -17.388 1.00 0.00 25 GLU B O 16
ATOM 27579 N N . LEU B 1 15 ? -20.991 -17.443 -15.849 1.00 0.00 26 LEU B N 16
ATOM 27580 C CA . LEU B 1 15 ? -20.578 -16.029 -15.927 1.00 0.00 26 LEU B CA 16
ATOM 27581 C C . LEU B 1 15 ? -19.832 -15.805 -17.255 1.00 0.00 26 LEU B C 16
ATOM 27582 O O . LEU B 1 15 ? -20.063 -14.808 -17.932 1.00 0.00 26 LEU B O 16
ATOM 27598 N N . GLU B 1 16 ? -18.954 -16.766 -17.608 1.00 0.00 27 GLU B N 16
ATOM 27599 C CA . GLU B 1 16 ? -18.111 -16.694 -18.811 1.00 0.00 27 GLU B CA 16
ATOM 27600 C C . GLU B 1 16 ? -18.974 -16.634 -20.089 1.00 0.00 27 GLU B C 16
ATOM 27601 O O . GLU B 1 16 ? -18.791 -15.747 -20.916 1.00 0.00 27 GLU B O 16
ATOM 27613 N N . GLU B 1 17 ? -19.927 -17.573 -20.219 1.00 0.00 28 GLU B N 16
ATOM 27614 C CA . GLU B 1 17 ? -20.836 -17.638 -21.384 1.00 0.00 28 GLU B CA 16
ATOM 27615 C C . GLU B 1 17 ? -21.733 -16.386 -21.452 1.00 0.00 28 GLU B C 16
ATOM 27616 O O . GLU B 1 17 ? -22.019 -15.892 -22.540 1.00 0.00 28 GLU B O 16
ATOM 27628 N N . ASP B 1 18 ? -22.122 -15.866 -20.270 1.00 0.00 29 ASP B N 16
ATOM 27629 C CA . ASP B 1 18 ? -22.926 -14.633 -20.148 1.00 0.00 29 ASP B CA 16
ATOM 27630 C C . ASP B 1 18 ? -22.157 -13.418 -20.707 1.00 0.00 29 ASP B C 16
ATOM 27631 O O . ASP B 1 18 ? -22.699 -12.667 -21.515 1.00 0.00 29 ASP B O 16
ATOM 27640 N N . LEU B 1 19 ? -20.882 -13.247 -20.281 1.00 0.00 30 LEU B N 16
ATOM 27641 C CA . LEU B 1 19 ? -20.069 -12.070 -20.659 1.00 0.00 30 LEU B CA 16
ATOM 27642 C C . LEU B 1 19 ? -19.696 -12.105 -22.150 1.00 0.00 30 LEU B C 16
ATOM 27643 O O . LEU B 1 19 ? -19.587 -11.056 -22.787 1.00 0.00 30 LEU B O 16
ATOM 27659 N N . LYS B 1 20 ? -19.531 -13.327 -22.693 1.00 0.00 31 LYS B N 16
ATOM 27660 C CA . LYS B 1 20 ? -19.282 -13.540 -24.124 1.00 0.00 31 LYS B CA 16
ATOM 27661 C C . LYS B 1 20 ? -20.497 -13.080 -24.947 1.00 0.00 31 LYS B C 16
ATOM 27662 O O . LYS B 1 20 ? -20.342 -12.318 -25.909 1.00 0.00 31 LYS B O 16
ATOM 27681 N N . GLN B 1 21 ? -21.704 -13.522 -24.526 1.00 0.00 32 GLN B N 16
ATOM 27682 C CA . GLN B 1 21 ? -22.978 -13.153 -25.183 1.00 0.00 32 GLN B CA 16
ATOM 27683 C C . GLN B 1 21 ? -23.214 -11.630 -25.118 1.00 0.00 32 GLN B C 16
ATOM 27684 O O . GLN B 1 21 ? -23.644 -11.029 -26.104 1.00 0.00 32 GLN B O 16
ATOM 27698 N N . ALA B 1 22 ? -22.868 -11.025 -23.961 1.00 0.00 33 ALA B N 16
ATOM 27699 C CA . ALA B 1 22 ? -23.050 -9.581 -23.701 1.00 0.00 33 ALA B CA 16
ATOM 27700 C C . ALA B 1 22 ? -22.222 -8.727 -24.677 1.00 0.00 33 ALA B C 16
ATOM 27701 O O . ALA B 1 22 ? -22.729 -7.771 -25.265 1.00 0.00 33 ALA B O 16
ATOM 27708 N N . LEU B 1 23 ? -20.955 -9.114 -24.861 1.00 0.00 34 LEU B N 16
ATOM 27709 C CA . LEU B 1 23 ? -20.015 -8.397 -25.739 1.00 0.00 34 LEU B CA 16
ATOM 27710 C C . LEU B 1 23 ? -20.406 -8.512 -27.222 1.00 0.00 34 LEU B C 16
ATOM 27711 O O . LEU B 1 23 ? -20.350 -7.520 -27.959 1.00 0.00 34 LEU B O 16
ATOM 27727 N N . ARG B 1 24 ? -20.812 -9.721 -27.652 1.00 0.00 35 ARG B N 16
ATOM 27728 C CA . ARG B 1 24 ? -21.123 -9.993 -29.074 1.00 0.00 35 ARG B CA 16
ATOM 27729 C C . ARG B 1 24 ? -22.520 -9.463 -29.483 1.00 0.00 35 ARG B C 16
ATOM 27730 O O . ARG B 1 24 ? -22.823 -9.411 -30.674 1.00 0.00 35 ARG B O 16
ATOM 27751 N N . GLU B 1 25 ? -23.365 -9.067 -28.501 1.00 0.00 36 GLU B N 16
ATOM 27752 C CA . GLU B 1 25 ? -24.632 -8.334 -28.781 1.00 0.00 36 GLU B CA 16
ATOM 27753 C C . GLU B 1 25 ? -24.420 -6.800 -28.669 1.00 0.00 36 GLU B C 16
ATOM 27754 O O . GLU B 1 25 ? -25.370 -6.024 -28.826 1.00 0.00 36 GLU B O 16
ATOM 27766 N N . GLY B 1 26 ? -23.156 -6.382 -28.416 1.00 0.00 37 GLY B N 16
ATOM 27767 C CA . GLY B 1 26 ? -22.763 -4.964 -28.427 1.00 0.00 37 GLY B CA 16
ATOM 27768 C C . GLY B 1 26 ? -23.039 -4.245 -27.113 1.00 0.00 37 GLY B C 16
ATOM 27769 O O . GLY B 1 26 ? -23.497 -3.095 -27.106 1.00 0.00 37 GLY B O 16
ATOM 27773 N N . ARG B 1 27 ? -22.759 -4.935 -25.998 1.00 0.00 38 ARG B N 16
ATOM 27774 C CA . ARG B 1 27 ? -22.921 -4.402 -24.625 1.00 0.00 38 ARG B CA 16
ATOM 27775 C C . ARG B 1 27 ? -21.652 -4.688 -23.817 1.00 0.00 38 ARG B C 16
ATOM 27776 O O . ARG B 1 27 ? -20.956 -5.676 -24.072 1.00 0.00 38 ARG B O 16
ATOM 27797 N N . LYS B 1 28 ? -21.351 -3.817 -22.848 1.00 0.00 39 LYS B N 16
ATOM 27798 C CA . LYS B 1 28 ? -20.226 -4.021 -21.924 1.00 0.00 39 LYS B CA 16
ATOM 27799 C C . LYS B 1 28 ? -20.632 -4.941 -20.760 1.00 0.00 39 LYS B C 16
ATOM 27800 O O . LYS B 1 28 ? -21.821 -5.055 -20.415 1.00 0.00 39 LYS B O 16
ATOM 27819 N N . VAL B 1 29 ? -19.635 -5.608 -20.188 1.00 0.00 40 VAL B N 16
ATOM 27820 C CA . VAL B 1 29 ? -19.780 -6.428 -18.991 1.00 0.00 40 VAL B CA 16
ATOM 27821 C C . VAL B 1 29 ? -19.229 -5.643 -17.801 1.00 0.00 40 VAL B C 16
ATOM 27822 O O . VAL B 1 29 ? -18.018 -5.406 -17.725 1.00 0.00 40 VAL B O 16
ATOM 27835 N N . ASN B 1 30 ? -20.114 -5.206 -16.903 1.00 0.00 41 ASN B N 16
ATOM 27836 C CA . ASN B 1 30 ? -19.712 -4.491 -15.680 1.00 0.00 41 ASN B CA 16
ATOM 27837 C C . ASN B 1 30 ? -19.673 -5.483 -14.508 1.00 0.00 41 ASN B C 16
ATOM 27838 O O . ASN B 1 30 ? -20.680 -6.127 -14.189 1.00 0.00 41 ASN B O 16
ATOM 27849 N N . ILE B 1 31 ? -18.491 -5.595 -13.884 1.00 0.00 42 ILE B N 16
ATOM 27850 C CA . ILE B 1 31 ? -18.188 -6.585 -12.827 1.00 0.00 42 ILE B CA 16
ATOM 27851 C C . ILE B 1 31 ? -17.426 -5.916 -11.650 1.00 0.00 42 ILE B C 16
ATOM 27852 O O . ILE B 1 31 ? -17.330 -4.683 -11.589 1.00 0.00 42 ILE B O 16
ATOM 27868 N N . LEU B 1 32 ? -16.907 -6.766 -10.720 1.00 0.00 43 LEU B N 16
ATOM 27869 C CA . LEU B 1 32 ? -16.198 -6.340 -9.491 1.00 0.00 43 LEU B CA 16
ATOM 27870 C C . LEU B 1 32 ? -15.036 -5.350 -9.782 1.00 0.00 43 LEU B C 16
ATOM 27871 O O . LEU B 1 32 ? -13.970 -5.731 -10.272 1.00 0.00 43 LEU B O 16
ATOM 27887 N N . GLY B 1 33 ? -15.331 -4.040 -9.573 1.00 0.00 44 GLY B N 16
ATOM 27888 C CA . GLY B 1 33 ? -14.348 -2.946 -9.682 1.00 0.00 44 GLY B CA 16
ATOM 27889 C C . GLY B 1 33 ? -13.801 -2.688 -11.087 1.00 0.00 44 GLY B C 16
ATOM 27890 O O . GLY B 1 33 ? -12.916 -1.842 -11.258 1.00 0.00 44 GLY B O 16
ATOM 27894 N N . ILE B 1 34 ? -14.332 -3.410 -12.088 1.00 0.00 45 ILE B N 16
ATOM 27895 C CA . ILE B 1 34 ? -13.838 -3.385 -13.483 1.00 0.00 45 ILE B CA 16
ATOM 27896 C C . ILE B 1 34 ? -15.047 -3.309 -14.432 1.00 0.00 45 ILE B C 16
ATOM 27897 O O . ILE B 1 34 ? -16.129 -3.799 -14.097 1.00 0.00 45 ILE B O 16
ATOM 27913 N N . GLU B 1 35 ? -14.872 -2.677 -15.606 1.00 0.00 46 GLU B N 16
ATOM 27914 C CA . GLU B 1 35 ? -15.892 -2.679 -16.668 1.00 0.00 46 GLU B CA 16
ATOM 27915 C C . GLU B 1 35 ? -15.249 -3.111 -17.997 1.00 0.00 46 GLU B C 16
ATOM 27916 O O . GLU B 1 35 ? -14.539 -2.336 -18.647 1.00 0.00 46 GLU B O 16
ATOM 27928 N N . VAL B 1 36 ? -15.467 -4.388 -18.341 1.00 0.00 47 VAL B N 16
ATOM 27929 C CA . VAL B 1 36 ? -15.074 -4.978 -19.623 1.00 0.00 47 VAL B CA 16
ATOM 27930 C C . VAL B 1 36 ? -15.915 -4.366 -20.755 1.00 0.00 47 VAL B C 16
ATOM 27931 O O . VAL B 1 36 ? -17.119 -4.574 -20.800 1.00 0.00 47 VAL B O 16
ATOM 27944 N N . THR B 1 37 ? -15.289 -3.583 -21.635 1.00 0.00 48 THR B N 16
ATOM 27945 C CA . THR B 1 37 ? -15.957 -3.052 -22.843 1.00 0.00 48 THR B CA 16
ATOM 27946 C C . THR B 1 37 ? -15.469 -3.794 -24.113 1.00 0.00 48 THR B C 16
ATOM 27947 O O . THR B 1 37 ? -16.113 -3.725 -25.159 1.00 0.00 48 THR B O 16
ATOM 27958 N N . THR B 1 38 ? -14.327 -4.512 -24.003 1.00 0.00 49 THR B N 16
ATOM 27959 C CA . THR B 1 38 ? -13.733 -5.300 -25.116 1.00 0.00 49 THR B CA 16
ATOM 27960 C C . THR B 1 38 ? -13.444 -6.736 -24.640 1.00 0.00 49 THR B C 16
ATOM 27961 O O . THR B 1 38 ? -13.259 -6.955 -23.438 1.00 0.00 49 THR B O 16
ATOM 27972 N N . GLU B 1 39 ? -13.383 -7.707 -25.580 1.00 0.00 50 GLU B N 16
ATOM 27973 C CA . GLU B 1 39 ? -13.178 -9.138 -25.241 1.00 0.00 50 GLU B CA 16
ATOM 27974 C C . GLU B 1 39 ? -11.759 -9.408 -24.688 1.00 0.00 50 GLU B C 16
ATOM 27975 O O . GLU B 1 39 ? -11.547 -10.385 -23.956 1.00 0.00 50 GLU B O 16
ATOM 27987 N N . GLU B 1 40 ? -10.800 -8.535 -25.027 1.00 0.00 51 GLU B N 16
ATOM 27988 C CA . GLU B 1 40 ? -9.439 -8.587 -24.463 1.00 0.00 51 GLU B CA 16
ATOM 27989 C C . GLU B 1 40 ? -9.483 -8.340 -22.941 1.00 0.00 51 GLU B C 16
ATOM 27990 O O . GLU B 1 40 ? -8.785 -9.011 -22.164 1.00 0.00 51 GLU B O 16
ATOM 28002 N N . GLN B 1 41 ? -10.346 -7.395 -22.527 1.00 0.00 52 GLN B N 16
ATOM 28003 C CA . GLN B 1 41 ? -10.627 -7.146 -21.103 1.00 0.00 52 GLN B CA 16
ATOM 28004 C C . GLN B 1 41 ? -11.346 -8.349 -20.461 1.00 0.00 52 GLN B C 16
ATOM 28005 O O . GLN B 1 41 ? -11.087 -8.658 -19.309 1.00 0.00 52 GLN B O 16
ATOM 28019 N N . ALA B 1 42 ? -12.235 -9.014 -21.230 1.00 0.00 53 ALA B N 16
ATOM 28020 C CA . ALA B 1 42 ? -13.040 -10.165 -20.748 1.00 0.00 53 ALA B CA 16
ATOM 28021 C C . ALA B 1 42 ? -12.168 -11.366 -20.375 1.00 0.00 53 ALA B C 16
ATOM 28022 O O . ALA B 1 42 ? -12.381 -11.984 -19.332 1.00 0.00 53 ALA B O 16
ATOM 28029 N N . ARG B 1 43 ? -11.193 -11.679 -21.243 1.00 0.00 54 ARG B N 16
ATOM 28030 C CA . ARG B 1 43 ? -10.309 -12.842 -21.064 1.00 0.00 54 ARG B CA 16
ATOM 28031 C C . ARG B 1 43 ? -9.344 -12.609 -19.879 1.00 0.00 54 ARG B C 16
ATOM 28032 O O . ARG B 1 43 ? -9.108 -13.527 -19.082 1.00 0.00 54 ARG B O 16
ATOM 28053 N N . ARG B 1 44 ? -8.821 -11.359 -19.746 1.00 0.00 55 ARG B N 16
ATOM 28054 C CA . ARG B 1 44 ? -7.915 -11.009 -18.633 1.00 0.00 55 ARG B CA 16
ATOM 28055 C C . ARG B 1 44 ? -8.689 -10.837 -17.315 1.00 0.00 55 ARG B C 16
ATOM 28056 O O . ARG B 1 44 ? -8.097 -10.949 -16.247 1.00 0.00 55 ARG B O 16
ATOM 28077 N N . LEU B 1 45 ? -10.002 -10.560 -17.407 1.00 0.00 56 LEU B N 16
ATOM 28078 C CA . LEU B 1 45 ? -10.898 -10.473 -16.235 1.00 0.00 56 LEU B CA 16
ATOM 28079 C C . LEU B 1 45 ? -11.247 -11.884 -15.737 1.00 0.00 56 LEU B C 16
ATOM 28080 O O . LEU B 1 45 ? -11.279 -12.123 -14.524 1.00 0.00 56 LEU B O 16
ATOM 28096 N N . ILE B 1 46 ? -11.511 -12.801 -16.679 1.00 0.00 57 ILE B N 16
ATOM 28097 C CA . ILE B 1 46 ? -11.821 -14.210 -16.366 1.00 0.00 57 ILE B CA 16
ATOM 28098 C C . ILE B 1 46 ? -10.628 -14.857 -15.657 1.00 0.00 57 ILE B C 16
ATOM 28099 O O . ILE B 1 46 ? -10.803 -15.504 -14.614 1.00 0.00 57 ILE B O 16
ATOM 28115 N N . GLU B 1 47 ? -9.411 -14.643 -16.198 1.00 0.00 58 GLU B N 16
ATOM 28116 C CA . GLU B 1 47 ? -8.192 -15.175 -15.574 1.00 0.00 58 GLU B CA 16
ATOM 28117 C C . GLU B 1 47 ? -7.856 -14.406 -14.287 1.00 0.00 58 GLU B C 16
ATOM 28118 O O . GLU B 1 47 ? -7.220 -14.964 -13.402 1.00 0.00 58 GLU B O 16
ATOM 28130 N N . PHE B 1 48 ? -8.295 -13.126 -14.195 1.00 0.00 59 PHE B N 16
ATOM 28131 C CA . PHE B 1 48 ? -8.085 -12.296 -12.997 1.00 0.00 59 PHE B CA 16
ATOM 28132 C C . PHE B 1 48 ? -8.795 -12.948 -11.810 1.00 0.00 59 PHE B C 16
ATOM 28133 O O . PHE B 1 48 ? -8.128 -13.466 -10.940 1.00 0.00 59 PHE B O 16
ATOM 28150 N N . LEU B 1 49 ? -10.139 -13.057 -11.871 1.00 0.00 60 LEU B N 16
ATOM 28151 C CA . LEU B 1 49 ? -10.945 -13.554 -10.729 1.00 0.00 60 LEU B CA 16
ATOM 28152 C C . LEU B 1 49 ? -10.678 -15.052 -10.431 1.00 0.00 60 LEU B C 16
ATOM 28153 O O . LEU B 1 49 ? -10.830 -15.492 -9.286 1.00 0.00 60 LEU B O 16
ATOM 28169 N N . ARG B 1 50 ? -10.256 -15.832 -11.464 1.00 0.00 61 ARG B N 16
ATOM 28170 C CA . ARG B 1 50 ? -9.951 -17.278 -11.289 1.00 0.00 61 ARG B CA 16
ATOM 28171 C C . ARG B 1 50 ? -8.501 -17.494 -10.796 1.00 0.00 61 ARG B C 16
ATOM 28172 O O . ARG B 1 50 ? -8.115 -18.615 -10.474 1.00 0.00 61 ARG B O 16
ATOM 28193 N N . ARG B 1 51 ? -7.695 -16.413 -10.744 1.00 0.00 62 ARG B N 16
ATOM 28194 C CA . ARG B 1 51 ? -6.327 -16.434 -10.159 1.00 0.00 62 ARG B CA 16
ATOM 28195 C C . ARG B 1 51 ? -6.187 -15.382 -9.031 1.00 0.00 62 ARG B C 16
ATOM 28196 O O . ARG B 1 51 ? -5.094 -15.206 -8.490 1.00 0.00 62 ARG B O 16
ATOM 28217 N N . PHE B 1 52 ? -7.303 -14.696 -8.674 1.00 0.00 63 PHE B N 16
ATOM 28218 C CA . PHE B 1 52 ? -7.315 -13.619 -7.648 1.00 0.00 63 PHE B CA 16
ATOM 28219 C C . PHE B 1 52 ? -8.429 -13.874 -6.627 1.00 0.00 63 PHE B C 16
ATOM 28220 O O . PHE B 1 52 ? -9.613 -13.867 -6.985 1.00 0.00 63 PHE B O 16
ATOM 28237 N N . ILE B 1 53 ? -8.031 -14.115 -5.365 1.00 0.00 64 ILE B N 16
ATOM 28238 C CA . ILE B 1 53 ? -8.950 -14.353 -4.226 1.00 0.00 64 ILE B CA 16
ATOM 28239 C C . ILE B 1 53 ? -8.409 -13.646 -2.955 1.00 0.00 64 ILE B C 16
ATOM 28240 O O . ILE B 1 53 ? -7.167 -13.541 -2.806 1.00 0.00 64 ILE B O 16
ATOM 28257 N N . SER A 1 1 ? -14.394 0.713 -18.985 1.00 0.00 12 SER A N 17
ATOM 28258 C CA . SER A 1 1 ? -13.327 0.225 -18.079 1.00 0.00 12 SER A CA 17
ATOM 28259 C C . SER A 1 1 ? -12.768 -1.131 -18.569 1.00 0.00 12 SER A C 17
ATOM 28260 O O . SER A 1 1 ? -13.226 -1.671 -19.585 1.00 0.00 12 SER A O 17
ATOM 28269 N N . GLY A 1 2 ? -11.759 -1.651 -17.837 1.00 0.00 13 GLY A N 17
ATOM 28270 C CA . GLY A 1 2 ? -11.110 -2.920 -18.156 1.00 0.00 13 GLY A CA 17
ATOM 28271 C C . GLY A 1 2 ? -9.850 -3.099 -17.326 1.00 0.00 13 GLY A C 17
ATOM 28272 O O . GLY A 1 2 ? -9.922 -3.535 -16.173 1.00 0.00 13 GLY A O 17
ATOM 28276 N N . LEU A 1 3 ? -8.692 -2.723 -17.903 1.00 0.00 14 LEU A N 17
ATOM 28277 C CA . LEU A 1 3 ? -7.399 -2.737 -17.199 1.00 0.00 14 LEU A CA 17
ATOM 28278 C C . LEU A 1 3 ? -7.220 -1.397 -16.456 1.00 0.00 14 LEU A C 17
ATOM 28279 O O . LEU A 1 3 ? -6.727 -0.421 -17.036 1.00 0.00 14 LEU A O 17
ATOM 28295 N N . VAL A 1 4 ? -7.685 -1.344 -15.194 1.00 0.00 15 VAL A N 17
ATOM 28296 C CA . VAL A 1 4 ? -7.625 -0.121 -14.362 1.00 0.00 15 VAL A CA 17
ATOM 28297 C C . VAL A 1 4 ? -6.199 0.092 -13.775 1.00 0.00 15 VAL A C 17
ATOM 28298 O O . VAL A 1 4 ? -5.557 -0.879 -13.352 1.00 0.00 15 VAL A O 17
ATOM 28311 N N . PRO A 1 5 ? -5.662 1.360 -13.786 1.00 0.00 16 PRO A N 17
ATOM 28312 C CA . PRO A 1 5 ? -4.333 1.684 -13.207 1.00 0.00 16 PRO A CA 17
ATOM 28313 C C . PRO A 1 5 ? -4.357 1.629 -11.666 1.00 0.00 16 PRO A C 17
ATOM 28314 O O . PRO A 1 5 ? -5.067 2.416 -11.025 1.00 0.00 16 PRO A O 17
ATOM 28325 N N . ARG A 1 6 ? -3.578 0.698 -11.088 1.00 0.00 17 ARG A N 17
ATOM 28326 C CA . ARG A 1 6 ? -3.542 0.467 -9.632 1.00 0.00 17 ARG A CA 17
ATOM 28327 C C . ARG A 1 6 ? -2.191 -0.152 -9.224 1.00 0.00 17 ARG A C 17
ATOM 28328 O O . ARG A 1 6 ? -1.537 -0.813 -10.041 1.00 0.00 17 ARG A O 17
ATOM 28349 N N . GLY A 1 7 ? -1.781 0.086 -7.960 1.00 0.00 18 GLY A N 17
ATOM 28350 C CA . GLY A 1 7 ? -0.495 -0.391 -7.433 1.00 0.00 18 GLY A CA 17
ATOM 28351 C C . GLY A 1 7 ? -0.487 -1.883 -7.163 1.00 0.00 18 GLY A C 17
ATOM 28352 O O . GLY A 1 7 ? 0.346 -2.618 -7.708 1.00 0.00 18 GLY A O 17
ATOM 28356 N N . SER A 1 8 ? -1.432 -2.320 -6.317 1.00 0.00 19 SER A N 17
ATOM 28357 C CA . SER A 1 8 ? -1.655 -3.744 -6.026 1.00 0.00 19 SER A CA 17
ATOM 28358 C C . SER A 1 8 ? -2.287 -4.412 -7.257 1.00 0.00 19 SER A C 17
ATOM 28359 O O . SER A 1 8 ? -3.124 -3.787 -7.920 1.00 0.00 19 SER A O 17
ATOM 28367 N N . HIS A 1 9 ? -1.889 -5.678 -7.554 1.00 0.00 20 HIS A N 17
ATOM 28368 C CA . HIS A 1 9 ? -2.408 -6.432 -8.721 1.00 0.00 20 HIS A CA 17
ATOM 28369 C C . HIS A 1 9 ? -3.940 -6.547 -8.654 1.00 0.00 20 HIS A C 17
ATOM 28370 O O . HIS A 1 9 ? -4.625 -6.454 -9.678 1.00 0.00 20 HIS A O 17
ATOM 28385 N N . MET A 1 10 ? -4.427 -6.725 -7.415 1.00 0.00 21 MET A N 17
ATOM 28386 C CA . MET A 1 10 ? -5.842 -6.678 -7.045 1.00 0.00 21 MET A CA 17
ATOM 28387 C C . MET A 1 10 ? -5.933 -7.043 -5.562 1.00 0.00 21 MET A C 17
ATOM 28388 O O . MET A 1 10 ? -5.325 -8.035 -5.133 1.00 0.00 21 MET A O 17
ATOM 28402 N N . ASP A 1 11 ? -6.675 -6.252 -4.787 1.00 0.00 22 ASP A N 17
ATOM 28403 C CA . ASP A 1 11 ? -6.847 -6.474 -3.344 1.00 0.00 22 ASP A CA 17
ATOM 28404 C C . ASP A 1 11 ? -8.327 -6.348 -2.962 1.00 0.00 22 ASP A C 17
ATOM 28405 O O . ASP A 1 11 ? -9.091 -5.573 -3.568 1.00 0.00 22 ASP A O 17
ATOM 28414 N N . LEU A 1 12 ? -8.711 -7.132 -1.948 1.00 0.00 23 LEU A N 17
ATOM 28415 C CA . LEU A 1 12 ? -10.085 -7.207 -1.435 1.00 0.00 23 LEU A CA 17
ATOM 28416 C C . LEU A 1 12 ? -10.416 -5.969 -0.605 1.00 0.00 23 LEU A C 17
ATOM 28417 O O . LEU A 1 12 ? -11.582 -5.630 -0.454 1.00 0.00 23 LEU A O 17
ATOM 28433 N N . GLU A 1 13 ? -9.367 -5.323 -0.059 1.00 0.00 24 GLU A N 17
ATOM 28434 C CA . GLU A 1 13 ? -9.489 -4.103 0.756 1.00 0.00 24 GLU A CA 17
ATOM 28435 C C . GLU A 1 13 ? -10.159 -2.976 -0.050 1.00 0.00 24 GLU A C 17
ATOM 28436 O O . GLU A 1 13 ? -11.040 -2.288 0.466 1.00 0.00 24 GLU A O 17
ATOM 28448 N N . GLU A 1 14 ? -9.736 -2.841 -1.326 1.00 0.00 25 GLU A N 17
ATOM 28449 C CA . GLU A 1 14 ? -10.295 -1.875 -2.288 1.00 0.00 25 GLU A CA 17
ATOM 28450 C C . GLU A 1 14 ? -11.792 -2.128 -2.489 1.00 0.00 25 GLU A C 17
ATOM 28451 O O . GLU A 1 14 ? -12.620 -1.224 -2.328 1.00 0.00 25 GLU A O 17
ATOM 28463 N N . LEU A 1 15 ? -12.105 -3.397 -2.804 1.00 0.00 26 LEU A N 17
ATOM 28464 C CA . LEU A 1 15 ? -13.472 -3.856 -3.081 1.00 0.00 26 LEU A CA 17
ATOM 28465 C C . LEU A 1 15 ? -14.385 -3.642 -1.879 1.00 0.00 26 LEU A C 17
ATOM 28466 O O . LEU A 1 15 ? -15.494 -3.129 -2.028 1.00 0.00 26 LEU A O 17
ATOM 28482 N N . GLU A 1 16 ? -13.881 -4.012 -0.686 1.00 0.00 27 GLU A N 17
ATOM 28483 C CA . GLU A 1 16 ? -14.676 -4.044 0.546 1.00 0.00 27 GLU A CA 17
ATOM 28484 C C . GLU A 1 16 ? -15.037 -2.631 1.006 1.00 0.00 27 GLU A C 17
ATOM 28485 O O . GLU A 1 16 ? -16.208 -2.333 1.217 1.00 0.00 27 GLU A O 17
ATOM 28497 N N . GLU A 1 17 ? -14.022 -1.754 1.127 1.00 0.00 28 GLU A N 17
ATOM 28498 C CA . GLU A 1 17 ? -14.220 -0.371 1.616 1.00 0.00 28 GLU A CA 17
ATOM 28499 C C . GLU A 1 17 ? -15.117 0.417 0.652 1.00 0.00 28 GLU A C 17
ATOM 28500 O O . GLU A 1 17 ? -15.855 1.307 1.078 1.00 0.00 28 GLU A O 17
ATOM 28512 N N . ASP A 1 18 ? -15.054 0.050 -0.643 1.00 0.00 29 ASP A N 17
ATOM 28513 C CA . ASP A 1 18 ? -15.868 0.663 -1.694 1.00 0.00 29 ASP A CA 17
ATOM 28514 C C . ASP A 1 18 ? -17.339 0.208 -1.606 1.00 0.00 29 ASP A C 17
ATOM 28515 O O . ASP A 1 18 ? -18.245 1.036 -1.681 1.00 0.00 29 ASP A O 17
ATOM 28524 N N . LEU A 1 19 ? -17.578 -1.117 -1.450 1.00 0.00 30 LEU A N 17
ATOM 28525 C CA . LEU A 1 19 ? -18.957 -1.662 -1.428 1.00 0.00 30 LEU A CA 17
ATOM 28526 C C . LEU A 1 19 ? -19.694 -1.233 -0.147 1.00 0.00 30 LEU A C 17
ATOM 28527 O O . LEU A 1 19 ? -20.890 -0.957 -0.187 1.00 0.00 30 LEU A O 17
ATOM 28543 N N . LYS A 1 20 ? -18.943 -1.124 0.966 1.00 0.00 31 LYS A N 17
ATOM 28544 C CA . LYS A 1 20 ? -19.460 -0.616 2.255 1.00 0.00 31 LYS A CA 17
ATOM 28545 C C . LYS A 1 20 ? -19.792 0.881 2.147 1.00 0.00 31 LYS A C 17
ATOM 28546 O O . LYS A 1 20 ? -20.793 1.349 2.707 1.00 0.00 31 LYS A O 17
ATOM 28565 N N . GLN A 1 21 ? -18.928 1.611 1.416 1.00 0.00 32 GLN A N 17
ATOM 28566 C CA . GLN A 1 21 ? -19.104 3.044 1.117 1.00 0.00 32 GLN A CA 17
ATOM 28567 C C . GLN A 1 21 ? -20.419 3.279 0.348 1.00 0.00 32 GLN A C 17
ATOM 28568 O O . GLN A 1 21 ? -21.199 4.176 0.696 1.00 0.00 32 GLN A O 17
ATOM 28582 N N . ALA A 1 22 ? -20.671 2.401 -0.641 1.00 0.00 33 ALA A N 17
ATOM 28583 C CA . ALA A 1 22 ? -21.881 2.426 -1.473 1.00 0.00 33 ALA A CA 17
ATOM 28584 C C . ALA A 1 22 ? -23.145 2.297 -0.608 1.00 0.00 33 ALA A C 17
ATOM 28585 O O . ALA A 1 22 ? -24.056 3.105 -0.725 1.00 0.00 33 ALA A O 17
ATOM 28592 N N . LEU A 1 23 ? -23.138 1.314 0.305 1.00 0.00 34 LEU A N 17
ATOM 28593 C CA . LEU A 1 23 ? -24.285 1.011 1.194 1.00 0.00 34 LEU A CA 17
ATOM 28594 C C . LEU A 1 23 ? -24.673 2.211 2.083 1.00 0.00 34 LEU A C 17
ATOM 28595 O O . LEU A 1 23 ? -25.854 2.562 2.194 1.00 0.00 34 LEU A O 17
ATOM 28611 N N . ARG A 1 24 ? -23.650 2.842 2.694 1.00 0.00 35 ARG A N 17
ATOM 28612 C CA . ARG A 1 24 ? -23.850 3.918 3.688 1.00 0.00 35 ARG A CA 17
ATOM 28613 C C . ARG A 1 24 ? -24.171 5.272 3.028 1.00 0.00 35 ARG A C 17
ATOM 28614 O O . ARG A 1 24 ? -24.587 6.206 3.719 1.00 0.00 35 ARG A O 17
ATOM 28635 N N . GLU A 1 25 ? -23.964 5.392 1.696 1.00 0.00 36 GLU A N 17
ATOM 28636 C CA . GLU A 1 25 ? -24.380 6.598 0.935 1.00 0.00 36 GLU A CA 17
ATOM 28637 C C . GLU A 1 25 ? -25.663 6.330 0.111 1.00 0.00 36 GLU A C 17
ATOM 28638 O O . GLU A 1 25 ? -26.300 7.275 -0.363 1.00 0.00 36 GLU A O 17
ATOM 28650 N N . GLY A 1 26 ? -26.036 5.045 -0.054 1.00 0.00 37 GLY A N 17
ATOM 28651 C CA . GLY A 1 26 ? -27.290 4.661 -0.732 1.00 0.00 37 GLY A CA 17
ATOM 28652 C C . GLY A 1 26 ? -27.108 3.995 -2.095 1.00 0.00 37 GLY A C 17
ATOM 28653 O O . GLY A 1 26 ? -28.097 3.556 -2.697 1.00 0.00 37 GLY A O 17
ATOM 28657 N N . ARG A 1 27 ? -25.859 3.935 -2.597 1.00 0.00 38 ARG A N 17
ATOM 28658 C CA . ARG A 1 27 ? -25.533 3.245 -3.869 1.00 0.00 38 ARG A CA 17
ATOM 28659 C C . ARG A 1 27 ? -25.501 1.710 -3.682 1.00 0.00 38 ARG A C 17
ATOM 28660 O O . ARG A 1 27 ? -25.570 1.195 -2.557 1.00 0.00 38 ARG A O 17
ATOM 28681 N N . LYS A 1 28 ? -25.380 0.993 -4.812 1.00 0.00 39 LYS A N 17
ATOM 28682 C CA . LYS A 1 28 ? -25.347 -0.481 -4.858 1.00 0.00 39 LYS A CA 17
ATOM 28683 C C . LYS A 1 28 ? -24.062 -0.961 -5.561 1.00 0.00 39 LYS A C 17
ATOM 28684 O O . LYS A 1 28 ? -23.289 -0.155 -6.104 1.00 0.00 39 LYS A O 17
ATOM 28703 N N . VAL A 1 29 ? -23.856 -2.290 -5.551 1.00 0.00 40 VAL A N 17
ATOM 28704 C CA . VAL A 1 29 ? -22.670 -2.946 -6.146 1.00 0.00 40 VAL A CA 17
ATOM 28705 C C . VAL A 1 29 ? -23.122 -3.858 -7.291 1.00 0.00 40 VAL A C 17
ATOM 28706 O O . VAL A 1 29 ? -24.138 -4.546 -7.163 1.00 0.00 40 VAL A O 17
ATOM 28719 N N . ASN A 1 30 ? -22.372 -3.862 -8.402 1.00 0.00 41 ASN A N 17
ATOM 28720 C CA . ASN A 1 30 ? -22.663 -4.715 -9.568 1.00 0.00 41 ASN A CA 17
ATOM 28721 C C . ASN A 1 30 ? -21.407 -5.518 -9.943 1.00 0.00 41 ASN A C 17
ATOM 28722 O O . ASN A 1 30 ? -20.449 -4.987 -10.517 1.00 0.00 41 ASN A O 17
ATOM 28733 N N . ILE A 1 31 ? -21.428 -6.801 -9.551 1.00 0.00 42 ILE A N 17
ATOM 28734 C CA . ILE A 1 31 ? -20.337 -7.772 -9.762 1.00 0.00 42 ILE A CA 17
ATOM 28735 C C . ILE A 1 31 ? -20.846 -8.958 -10.607 1.00 0.00 42 ILE A C 17
ATOM 28736 O O . ILE A 1 31 ? -21.969 -8.908 -11.125 1.00 0.00 42 ILE A O 17
ATOM 28752 N N . LEU A 1 32 ? -19.983 -9.995 -10.751 1.00 0.00 43 LEU A N 17
ATOM 28753 C CA . LEU A 1 32 ? -20.244 -11.222 -11.543 1.00 0.00 43 LEU A CA 17
ATOM 28754 C C . LEU A 1 32 ? -21.632 -11.857 -11.250 1.00 0.00 43 LEU A C 17
ATOM 28755 O O . LEU A 1 32 ? -21.817 -12.595 -10.287 1.00 0.00 43 LEU A O 17
ATOM 28771 N N . GLY A 1 33 ? -22.621 -11.458 -12.077 1.00 0.00 44 GLY A N 17
ATOM 28772 C CA . GLY A 1 33 ? -23.998 -11.990 -12.025 1.00 0.00 44 GLY A CA 17
ATOM 28773 C C . GLY A 1 33 ? -24.765 -11.687 -10.737 1.00 0.00 44 GLY A C 17
ATOM 28774 O O . GLY A 1 33 ? -25.862 -12.216 -10.532 1.00 0.00 44 GLY A O 17
ATOM 28778 N N . ILE A 1 34 ? -24.189 -10.833 -9.870 1.00 0.00 45 ILE A N 17
ATOM 28779 C CA . ILE A 1 34 ? -24.697 -10.558 -8.511 1.00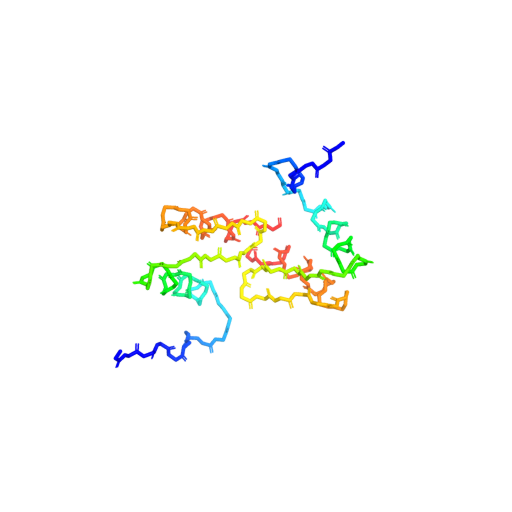 0.00 45 ILE A CA 17
ATOM 28780 C C . ILE A 1 34 ? -24.784 -9.032 -8.290 1.00 0.00 45 ILE A C 17
ATOM 28781 O O . ILE A 1 34 ? -24.004 -8.265 -8.870 1.00 0.00 45 ILE A O 17
ATOM 28797 N N . GLU A 1 35 ? -25.738 -8.609 -7.444 1.00 0.00 46 GLU A N 17
ATOM 28798 C CA . GLU A 1 35 ? -25.933 -7.206 -7.050 1.00 0.00 46 GLU A CA 17
ATOM 28799 C C . GLU A 1 35 ? -26.113 -7.126 -5.526 1.00 0.00 46 GLU A C 17
ATOM 28800 O O . GLU A 1 35 ? -26.762 -7.987 -4.920 1.00 0.00 46 GLU A O 17
ATOM 28812 N N . VAL A 1 36 ? -25.514 -6.089 -4.924 1.00 0.00 47 VAL A N 17
ATOM 28813 C CA . VAL A 1 36 ? -25.565 -5.826 -3.482 1.00 0.00 47 VAL A CA 17
ATOM 28814 C C . VAL A 1 36 ? -26.201 -4.447 -3.233 1.00 0.00 47 VAL A C 17
ATOM 28815 O O . VAL A 1 36 ? -25.542 -3.409 -3.378 1.00 0.00 47 VAL A O 17
ATOM 28828 N N . THR A 1 37 ? -27.505 -4.446 -2.934 1.00 0.00 48 THR A N 17
ATOM 28829 C CA . THR A 1 37 ? -28.230 -3.243 -2.491 1.00 0.00 48 THR A CA 17
ATOM 28830 C C . THR A 1 37 ? -28.136 -3.069 -0.957 1.00 0.00 48 THR A C 17
ATOM 28831 O O . THR A 1 37 ? -28.213 -1.946 -0.458 1.00 0.00 48 THR A O 17
ATOM 28842 N N . THR A 1 38 ? -27.963 -4.189 -0.217 1.00 0.00 49 THR A N 17
ATOM 28843 C CA . THR A 1 38 ? -28.000 -4.201 1.271 1.00 0.00 49 THR A CA 17
ATOM 28844 C C . THR A 1 38 ? -26.752 -4.890 1.864 1.00 0.00 49 THR A C 17
ATOM 28845 O O . THR A 1 38 ? -26.088 -5.678 1.180 1.00 0.00 49 THR A O 17
ATOM 28856 N N . GLU A 1 39 ? -26.473 -4.606 3.160 1.00 0.00 50 GLU A N 17
ATOM 28857 C CA . GLU A 1 39 ? -25.231 -5.023 3.844 1.00 0.00 50 GLU A CA 17
ATOM 28858 C C . GLU A 1 39 ? -25.127 -6.549 4.035 1.00 0.00 50 GLU A C 17
ATOM 28859 O O . GLU A 1 39 ? -24.016 -7.095 4.068 1.00 0.00 50 GLU A O 17
ATOM 28871 N N . GLU A 1 40 ? -26.271 -7.234 4.156 1.00 0.00 51 GLU A N 17
ATOM 28872 C CA . GLU A 1 40 ? -26.303 -8.708 4.292 1.00 0.00 51 GLU A CA 17
ATOM 28873 C C . GLU A 1 40 ? -25.759 -9.387 3.019 1.00 0.00 51 GLU A C 17
ATOM 28874 O O . GLU A 1 40 ? -25.020 -10.381 3.087 1.00 0.00 51 GLU A O 17
ATOM 28886 N N . GLN A 1 41 ? -26.089 -8.802 1.860 1.00 0.00 52 GLN A N 17
ATOM 28887 C CA . GLN A 1 41 ? -25.566 -9.261 0.566 1.00 0.00 52 GLN A CA 17
ATOM 28888 C C . GLN A 1 41 ? -24.061 -8.936 0.445 1.00 0.00 52 GLN A C 17
ATOM 28889 O O . GLN A 1 41 ? -23.327 -9.680 -0.191 1.00 0.00 52 GLN A O 17
ATOM 28903 N N . ALA A 1 42 ? -23.630 -7.831 1.100 1.00 0.00 53 ALA A N 17
ATOM 28904 C CA . ALA A 1 42 ? -22.234 -7.329 1.059 1.00 0.00 53 ALA A CA 17
ATOM 28905 C C . ALA A 1 42 ? -21.265 -8.236 1.819 1.00 0.00 53 ALA A C 17
ATOM 28906 O O . ALA A 1 42 ? -20.189 -8.560 1.306 1.00 0.00 53 ALA A O 17
ATOM 28913 N N . ARG A 1 43 ? -21.655 -8.618 3.060 1.00 0.00 54 ARG A N 17
ATOM 28914 C CA . ARG A 1 43 ? -20.852 -9.513 3.915 1.00 0.00 54 ARG A CA 17
ATOM 28915 C C . ARG A 1 43 ? -20.695 -10.872 3.214 1.00 0.00 54 ARG A C 17
ATOM 28916 O O . ARG A 1 43 ? -19.600 -11.454 3.195 1.00 0.00 54 ARG A O 17
ATOM 28937 N N . ARG A 1 44 ? -21.807 -11.334 2.588 1.00 0.00 55 ARG A N 17
ATOM 28938 C CA . ARG A 1 44 ? -21.829 -12.586 1.837 1.00 0.00 55 ARG A CA 17
ATOM 28939 C C . ARG A 1 44 ? -21.032 -12.488 0.542 1.00 0.00 55 ARG A C 17
ATOM 28940 O O . ARG A 1 44 ? -20.456 -13.474 0.125 1.00 0.00 55 ARG A O 17
ATOM 28961 N N . LEU A 1 45 ? -21.001 -11.295 -0.071 1.00 0.00 56 LEU A N 17
ATOM 28962 C CA . LEU A 1 45 ? -20.299 -11.060 -1.346 1.00 0.00 56 LEU A CA 17
ATOM 28963 C C . LEU A 1 45 ? -18.777 -11.141 -1.145 1.00 0.00 56 LEU A C 17
ATOM 28964 O O . LEU A 1 45 ? -18.080 -11.761 -1.952 1.00 0.00 56 LEU A O 17
ATOM 28980 N N . ILE A 1 46 ? -18.290 -10.531 -0.050 1.00 0.00 57 ILE A N 17
ATOM 28981 C CA . ILE A 1 46 ? -16.863 -10.545 0.320 1.00 0.00 57 ILE A CA 17
ATOM 28982 C C . ILE A 1 46 ? -16.367 -11.974 0.588 1.00 0.00 57 ILE A C 17
ATOM 28983 O O . ILE A 1 46 ? -15.358 -12.403 0.011 1.00 0.00 57 ILE A O 17
ATOM 28999 N N . GLU A 1 47 ? -17.087 -12.711 1.448 1.00 0.00 58 GLU A N 17
ATOM 29000 C CA . GLU A 1 47 ? -16.677 -14.070 1.834 1.00 0.00 58 GLU A CA 17
ATOM 29001 C C . GLU A 1 47 ? -16.827 -15.050 0.651 1.00 0.00 58 GLU A C 17
ATOM 29002 O O . GLU A 1 47 ? -16.141 -16.075 0.597 1.00 0.00 58 GLU A O 17
ATOM 29014 N N . PHE A 1 48 ? -17.729 -14.703 -0.283 1.00 0.00 59 PHE A N 17
ATOM 29015 C CA . PHE A 1 48 ? -17.947 -15.446 -1.525 1.00 0.00 59 PHE A CA 17
ATOM 29016 C C . PHE A 1 48 ? -16.745 -15.306 -2.470 1.00 0.00 59 PHE A C 17
ATOM 29017 O O . PHE A 1 48 ? -16.225 -16.310 -2.927 1.00 0.00 59 PHE A O 17
ATOM 29034 N N . LEU A 1 49 ? -16.304 -14.061 -2.752 1.00 0.00 60 LEU A N 17
ATOM 29035 C CA . LEU A 1 49 ? -15.271 -13.820 -3.802 1.00 0.00 60 LEU A CA 17
ATOM 29036 C C . LEU A 1 49 ? -13.863 -14.244 -3.339 1.00 0.00 60 LEU A C 17
ATOM 29037 O O . LEU A 1 49 ? -12.998 -14.530 -4.171 1.00 0.00 60 LEU A O 17
ATOM 29053 N N . ARG A 1 50 ? -13.641 -14.264 -2.007 1.00 0.00 61 ARG A N 17
ATOM 29054 C CA . ARG A 1 50 ? -12.342 -14.657 -1.420 1.00 0.00 61 ARG A CA 17
ATOM 29055 C C . ARG A 1 50 ? -12.235 -16.184 -1.279 1.00 0.00 61 ARG A C 17
ATOM 29056 O O . ARG A 1 50 ? -11.142 -16.717 -1.031 1.00 0.00 61 ARG A O 17
ATOM 29077 N N . ARG A 1 51 ? -13.373 -16.883 -1.423 1.00 0.00 62 ARG A N 17
ATOM 29078 C CA . ARG A 1 51 ? -13.440 -18.348 -1.305 1.00 0.00 62 ARG A CA 17
ATOM 29079 C C . ARG A 1 51 ? -13.665 -18.999 -2.685 1.00 0.00 62 ARG A C 17
ATOM 29080 O O . ARG A 1 51 ? -13.102 -20.068 -2.976 1.00 0.00 62 ARG A O 17
ATOM 29101 N N . PHE A 1 52 ? -14.446 -18.322 -3.544 1.00 0.00 63 PHE A N 17
ATOM 29102 C CA . PHE A 1 52 ? -14.871 -18.859 -4.853 1.00 0.00 63 PHE A CA 17
ATOM 29103 C C . PHE A 1 52 ? -14.111 -18.131 -5.958 1.00 0.00 63 PHE A C 17
ATOM 29104 O O . PHE A 1 52 ? -14.107 -16.891 -6.020 1.00 0.00 63 PHE A O 17
ATOM 29121 N N . ILE A 1 53 ? -13.470 -18.921 -6.817 1.00 0.00 64 ILE A N 17
ATOM 29122 C CA . ILE A 1 53 ? -12.591 -18.423 -7.877 1.00 0.00 64 ILE A CA 17
ATOM 29123 C C . ILE A 1 53 ? -13.386 -17.802 -9.051 1.00 0.00 64 ILE A C 17
ATOM 29124 O O . ILE A 1 53 ? -14.551 -18.128 -9.309 1.00 0.00 64 ILE A O 17
ATOM 29140 N N . SER B 1 1 ? -35.226 -5.249 0.660 1.00 0.00 12 SER B N 17
ATOM 29141 C CA . SER B 1 1 ? -34.113 -5.357 1.602 1.00 0.00 12 SER B CA 17
ATOM 29142 C C . SER B 1 1 ? -33.505 -6.776 1.588 1.00 0.00 12 SER B C 17
ATOM 29143 O O . SER B 1 1 ? -32.287 -6.945 1.756 1.00 0.00 12 SER B O 17
ATOM 29151 N N . GLY B 1 2 ? -34.357 -7.788 1.384 1.00 0.00 13 GLY B N 17
ATOM 29152 C CA . GLY B 1 2 ? -33.931 -9.191 1.396 1.00 0.00 13 GLY B CA 17
ATOM 29153 C C . GLY B 1 2 ? -34.757 -10.032 0.449 1.00 0.00 13 GLY B C 17
ATOM 29154 O O . GLY B 1 2 ? -35.435 -10.979 0.866 1.00 0.00 13 GLY B O 17
ATOM 29158 N N . LEU B 1 3 ? -34.712 -9.667 -0.841 1.00 0.00 14 LEU B N 17
ATOM 29159 C CA . LEU B 1 3 ? -35.445 -10.360 -1.914 1.00 0.00 14 LEU B CA 17
ATOM 29160 C C . LEU B 1 3 ? -34.452 -10.779 -3.020 1.00 0.00 14 LEU B C 17
ATOM 29161 O O . LEU B 1 3 ? -34.082 -9.992 -3.903 1.00 0.00 14 LEU B O 17
ATOM 29177 N N . VAL B 1 4 ? -33.965 -12.024 -2.905 1.00 0.00 15 VAL B N 17
ATOM 29178 C CA . VAL B 1 4 ? -32.995 -12.625 -3.840 1.00 0.00 15 VAL B CA 17
ATOM 29179 C C . VAL B 1 4 ? -33.564 -13.947 -4.420 1.00 0.00 15 VAL B C 17
ATOM 29180 O O . VAL B 1 4 ? -34.384 -14.607 -3.759 1.00 0.00 15 VAL B O 17
ATOM 29193 N N . PRO B 1 5 ? -33.171 -14.337 -5.681 1.00 0.00 16 PRO B N 17
ATOM 29194 C CA . PRO B 1 5 ? -33.545 -15.650 -6.265 1.00 0.00 16 PRO B CA 17
ATOM 29195 C C . PRO B 1 5 ? -33.015 -16.837 -5.435 1.00 0.00 16 PRO B C 17
ATOM 29196 O O . PRO B 1 5 ? -31.947 -16.747 -4.812 1.00 0.00 16 PRO B O 17
ATOM 29207 N N . ARG B 1 6 ? -33.755 -17.955 -5.472 1.00 0.00 17 ARG B N 17
ATOM 29208 C CA . ARG B 1 6 ? -33.392 -19.205 -4.771 1.00 0.00 17 ARG B CA 17
ATOM 29209 C C . ARG B 1 6 ? -32.523 -20.107 -5.689 1.00 0.00 17 ARG B C 17
ATOM 29210 O O . ARG B 1 6 ? -32.638 -21.339 -5.666 1.00 0.00 17 ARG B O 17
ATOM 29231 N N . GLY B 1 7 ? -31.635 -19.468 -6.478 1.00 0.00 18 GLY B N 17
ATOM 29232 C CA . GLY B 1 7 ? -30.712 -20.167 -7.365 1.00 0.00 18 GLY B CA 17
ATOM 29233 C C . GLY B 1 7 ? -29.595 -20.858 -6.597 1.00 0.00 18 GLY B C 17
ATOM 29234 O O . GLY B 1 7 ? -29.259 -22.010 -6.888 1.00 0.00 18 GLY B O 17
ATOM 29238 N N . SER B 1 8 ? -28.999 -20.107 -5.635 1.00 0.00 19 SER B N 17
ATOM 29239 C CA . SER B 1 8 ? -27.967 -20.604 -4.686 1.00 0.00 19 SER B CA 17
ATOM 29240 C C . SER B 1 8 ? -26.661 -21.047 -5.410 1.00 0.00 19 SER B C 17
ATOM 29241 O O . SER B 1 8 ? -25.776 -21.651 -4.794 1.00 0.00 19 SER B O 17
ATOM 29249 N N . HIS B 1 9 ? -26.535 -20.701 -6.712 1.00 0.00 20 HIS B N 17
ATOM 29250 C CA . HIS B 1 9 ? -25.431 -21.154 -7.579 1.00 0.00 20 HIS B CA 17
ATOM 29251 C C . HIS B 1 9 ? -25.066 -20.080 -8.617 1.00 0.00 20 HIS B C 17
ATOM 29252 O O . HIS B 1 9 ? -25.837 -19.801 -9.542 1.00 0.00 20 HIS B O 17
ATOM 29267 N N . MET B 1 10 ? -23.894 -19.472 -8.426 1.00 0.00 21 MET B N 17
ATOM 29268 C CA . MET B 1 10 ? -23.216 -18.653 -9.440 1.00 0.00 21 MET B CA 17
ATOM 29269 C C . MET B 1 10 ? -21.840 -19.293 -9.680 1.00 0.00 21 MET B C 17
ATOM 29270 O O . MET B 1 10 ? -20.921 -19.134 -8.860 1.00 0.00 21 MET B O 17
ATOM 29284 N N . ASP B 1 11 ? -21.733 -20.080 -10.766 1.00 0.00 22 ASP B N 17
ATOM 29285 C CA . ASP B 1 11 ? -20.559 -20.943 -11.035 1.00 0.00 22 ASP B CA 17
ATOM 29286 C C . ASP B 1 11 ? -19.671 -20.345 -12.132 1.00 0.00 22 ASP B C 17
ATOM 29287 O O . ASP B 1 11 ? -20.060 -19.377 -12.800 1.00 0.00 22 ASP B O 17
ATOM 29296 N N . LEU B 1 12 ? -18.476 -20.947 -12.316 1.00 0.00 23 LEU B N 17
ATOM 29297 C CA . LEU B 1 12 ? -17.435 -20.431 -13.229 1.00 0.00 23 LEU B CA 17
ATOM 29298 C C . LEU B 1 12 ? -17.815 -20.631 -14.708 1.00 0.00 23 LEU B C 17
ATOM 29299 O O . LEU B 1 12 ? -17.638 -19.719 -15.528 1.00 0.00 23 LEU B O 17
ATOM 29315 N N . GLU B 1 13 ? -18.318 -21.831 -15.039 1.00 0.00 24 GLU B N 17
ATOM 29316 C CA . GLU B 1 13 ? -18.801 -22.148 -16.398 1.00 0.00 24 GLU B CA 17
ATOM 29317 C C . GLU B 1 13 ? -19.978 -21.231 -16.768 1.00 0.00 24 GLU B C 17
ATOM 29318 O O . GLU B 1 13 ? -20.081 -20.770 -17.907 1.00 0.00 24 GLU B O 17
ATOM 29330 N N . GLU B 1 14 ? -20.843 -20.970 -15.768 1.00 0.00 25 GLU B N 17
ATOM 29331 C CA . GLU B 1 14 ? -22.004 -20.072 -15.895 1.00 0.00 25 GLU B CA 17
ATOM 29332 C C . GLU B 1 14 ? -21.547 -18.631 -16.225 1.00 0.00 25 GLU B C 17
ATOM 29333 O O . GLU B 1 14 ? -22.139 -17.958 -17.079 1.00 0.00 25 GLU B O 17
ATOM 29345 N N . LEU B 1 15 ? -20.456 -18.208 -15.557 1.00 0.00 26 LEU B N 17
ATOM 29346 C CA . LEU B 1 15 ? -19.844 -16.875 -15.723 1.00 0.00 26 LEU B CA 17
ATOM 29347 C C . LEU B 1 15 ? -19.258 -16.742 -17.145 1.00 0.00 26 LEU B C 17
ATOM 29348 O O . LEU B 1 15 ? -19.393 -15.695 -17.785 1.00 0.00 26 LEU B O 17
ATOM 29364 N N . GLU B 1 16 ? -18.616 -17.827 -17.619 1.00 0.00 27 GLU B N 17
ATOM 29365 C CA . GLU B 1 16 ? -17.959 -17.860 -18.930 1.00 0.00 27 GLU B CA 17
ATOM 29366 C C . GLU B 1 16 ? -18.989 -17.732 -20.070 1.00 0.00 27 GLU B C 17
ATOM 29367 O O . GLU B 1 16 ? -18.809 -16.933 -20.984 1.00 0.00 27 GLU B O 17
ATOM 29379 N N . GLU B 1 17 ? -20.081 -18.510 -19.989 1.00 0.00 28 GLU B N 17
ATOM 29380 C CA . GLU B 1 17 ? -21.161 -18.469 -20.999 1.00 0.00 28 GLU B CA 17
ATOM 29381 C C . GLU B 1 17 ? -21.872 -17.110 -20.987 1.00 0.00 28 GLU B C 17
ATOM 29382 O O . GLU B 1 17 ? -22.334 -16.635 -22.030 1.00 0.00 28 GLU B O 17
ATOM 29394 N N . ASP B 1 18 ? -21.925 -16.493 -19.791 1.00 0.00 29 ASP B N 17
ATOM 29395 C CA . ASP B 1 18 ? -22.551 -15.180 -19.583 1.00 0.00 29 ASP B CA 17
ATOM 29396 C C . ASP B 1 18 ? -21.796 -14.070 -20.345 1.00 0.00 29 ASP B C 17
ATOM 29397 O O . ASP B 1 18 ? -22.419 -13.257 -21.035 1.00 0.00 29 ASP B O 17
ATOM 29406 N N . LEU B 1 19 ? -20.449 -14.033 -20.209 1.00 0.00 30 LEU B N 17
ATOM 29407 C CA . LEU B 1 19 ? -19.622 -13.011 -20.886 1.00 0.00 30 LEU B CA 17
ATOM 29408 C C . LEU B 1 19 ? -19.570 -13.250 -22.403 1.00 0.00 30 LEU B C 17
ATOM 29409 O O . LEU B 1 19 ? -19.489 -12.295 -23.169 1.00 0.00 30 LEU B O 17
ATOM 29425 N N . LYS B 1 20 ? -19.671 -14.527 -22.827 1.00 0.00 31 LYS B N 17
ATOM 29426 C CA . LYS B 1 20 ? -19.713 -14.891 -24.258 1.00 0.00 31 LYS B CA 17
ATOM 29427 C C . LYS B 1 20 ? -20.935 -14.261 -24.942 1.00 0.00 31 LYS B C 17
ATOM 29428 O O . LYS B 1 20 ? -20.786 -13.501 -25.905 1.00 0.00 31 LYS B O 17
ATOM 29447 N N . GLN B 1 21 ? -22.134 -14.567 -24.397 1.00 0.00 32 GLN B N 17
ATOM 29448 C CA . GLN B 1 21 ? -23.418 -14.132 -24.980 1.00 0.00 32 GLN B CA 17
ATOM 29449 C C . GLN B 1 21 ? -23.558 -12.599 -24.942 1.00 0.00 32 GLN B C 17
ATOM 29450 O O . GLN B 1 21 ? -24.048 -12.004 -25.904 1.00 0.00 32 GLN B O 17
ATOM 29464 N N . ALA B 1 22 ? -23.055 -11.980 -23.852 1.00 0.00 33 ALA B N 17
ATOM 29465 C CA . ALA B 1 22 ? -23.085 -10.523 -23.657 1.00 0.00 33 ALA B CA 17
ATOM 29466 C C . ALA B 1 22 ? -22.291 -9.798 -24.750 1.00 0.00 33 ALA B C 17
ATOM 29467 O O . ALA B 1 22 ? -22.834 -8.963 -25.466 1.00 0.00 33 ALA B O 17
ATOM 29474 N N . LEU B 1 23 ? -21.012 -10.164 -24.899 1.00 0.00 34 LEU B N 17
ATOM 29475 C CA . LEU B 1 23 ? -20.082 -9.472 -25.814 1.00 0.00 34 LEU B CA 17
ATOM 29476 C C . LEU B 1 23 ? -20.479 -9.653 -27.285 1.00 0.00 34 LEU B C 17
ATOM 29477 O O . LEU B 1 23 ? -20.404 -8.697 -28.064 1.00 0.00 34 LEU B O 17
ATOM 29493 N N . ARG B 1 24 ? -20.933 -10.871 -27.647 1.00 0.00 35 ARG B N 17
ATOM 29494 C CA . ARG B 1 24 ? -21.261 -11.213 -29.046 1.00 0.00 35 ARG B CA 17
ATOM 29495 C C . ARG B 1 24 ? -22.533 -10.486 -29.535 1.00 0.00 35 ARG B C 17
ATOM 29496 O O . ARG B 1 24 ? -22.647 -10.188 -30.727 1.00 0.00 35 ARG B O 17
ATOM 29517 N N . GLU B 1 25 ? -23.494 -10.201 -28.616 1.00 0.00 36 GLU B N 17
ATOM 29518 C CA . GLU B 1 25 ? -24.705 -9.422 -28.965 1.00 0.00 36 GLU B CA 17
ATOM 29519 C C . GLU B 1 25 ? -24.407 -7.907 -28.937 1.00 0.00 36 GLU B C 17
ATOM 29520 O O . GLU B 1 25 ? -25.040 -7.139 -29.666 1.00 0.00 36 GLU B O 17
ATOM 29532 N N . GLY B 1 26 ? -23.412 -7.499 -28.127 1.00 0.00 37 GLY B N 17
ATOM 29533 C CA . GLY B 1 26 ? -22.995 -6.090 -28.035 1.00 0.00 37 GLY B CA 17
ATOM 29534 C C . GLY B 1 26 ? -23.309 -5.468 -26.684 1.00 0.00 37 GLY B C 17
ATOM 29535 O O . GLY B 1 26 ? -23.870 -4.373 -26.604 1.00 0.00 37 GLY B O 17
ATOM 29539 N N . ARG B 1 27 ? -22.924 -6.179 -25.622 1.00 0.00 38 ARG B N 17
ATOM 29540 C CA . ARG B 1 27 ? -23.100 -5.766 -24.207 1.00 0.00 38 ARG B CA 17
ATOM 29541 C C . ARG B 1 27 ? -21.791 -6.049 -23.445 1.00 0.00 38 ARG B C 17
ATOM 29542 O O . ARG B 1 27 ? -20.965 -6.830 -23.918 1.00 0.00 38 ARG B O 17
ATOM 29563 N N . LYS B 1 28 ? -21.606 -5.433 -22.264 1.00 0.00 39 LYS B N 17
ATOM 29564 C CA . LYS B 1 28 ? -20.416 -5.680 -21.406 1.00 0.00 39 LYS B CA 17
ATOM 29565 C C . LYS B 1 28 ? -20.833 -6.328 -20.075 1.00 0.00 39 LYS B C 17
ATOM 29566 O O . LYS B 1 28 ? -22.010 -6.300 -19.690 1.00 0.00 39 LYS B O 17
ATOM 29585 N N . VAL B 1 29 ? -19.858 -6.939 -19.388 1.00 0.00 40 VAL B N 17
ATOM 29586 C CA . VAL B 1 29 ? -20.069 -7.605 -18.087 1.00 0.00 40 VAL B CA 17
ATOM 29587 C C . VAL B 1 29 ? -19.274 -6.875 -17.004 1.00 0.00 40 VAL B C 17
ATOM 29588 O O . VAL B 1 29 ? -18.060 -6.695 -17.135 1.00 0.00 40 VAL B O 17
ATOM 29601 N N . ASN B 1 30 ? -19.976 -6.430 -15.955 1.00 0.00 41 ASN B N 17
ATOM 29602 C CA . ASN B 1 30 ? -19.345 -5.847 -14.765 1.00 0.00 41 ASN B CA 17
ATOM 29603 C C . ASN B 1 30 ? -19.131 -6.943 -13.722 1.00 0.00 41 ASN B C 17
ATOM 29604 O O . ASN B 1 30 ? -20.054 -7.691 -13.383 1.00 0.00 41 ASN B O 17
ATOM 29615 N N . ILE B 1 31 ? -17.886 -7.031 -13.253 1.00 0.00 42 ILE B N 17
ATOM 29616 C CA . ILE B 1 31 ? -17.417 -8.008 -12.257 1.00 0.00 42 ILE B CA 17
ATOM 29617 C C . ILE B 1 31 ? -16.628 -7.266 -11.165 1.00 0.00 42 ILE B C 17
ATOM 29618 O O . ILE B 1 31 ? -16.561 -6.029 -11.182 1.00 0.00 42 ILE B O 17
ATOM 29634 N N . LEU B 1 32 ? -16.071 -8.031 -10.205 1.00 0.00 43 LEU B N 17
ATOM 29635 C CA . LEU B 1 32 ? -15.326 -7.482 -9.054 1.00 0.00 43 LEU B CA 17
ATOM 29636 C C . LEU B 1 32 ? -14.170 -6.535 -9.503 1.00 0.00 43 LEU B C 17
ATOM 29637 O O . LEU B 1 32 ? -13.142 -6.974 -10.021 1.00 0.00 43 LEU B O 17
ATOM 29653 N N . GLY B 1 33 ? -14.447 -5.210 -9.404 1.00 0.00 44 GLY B N 17
ATOM 29654 C CA . GLY B 1 33 ? -13.463 -4.141 -9.664 1.00 0.00 44 GLY B CA 17
ATOM 29655 C C . GLY B 1 33 ? -13.014 -3.987 -11.117 1.00 0.00 44 GLY B C 17
ATOM 29656 O O . GLY B 1 33 ? -12.129 -3.173 -11.408 1.00 0.00 44 GLY B O 17
ATOM 29660 N N . ILE B 1 34 ? -13.616 -4.768 -12.030 1.00 0.00 45 ILE B N 17
ATOM 29661 C CA . ILE B 1 34 ? -13.227 -4.824 -13.460 1.00 0.00 45 ILE B CA 17
ATOM 29662 C C . ILE B 1 34 ? -14.505 -4.771 -14.321 1.00 0.00 45 ILE B C 17
ATOM 29663 O O . ILE B 1 34 ? -15.593 -5.129 -13.849 1.00 0.00 45 ILE B O 17
ATOM 29679 N N . GLU B 1 35 ? -14.376 -4.304 -15.575 1.00 0.00 46 GLU B N 17
ATOM 29680 C CA . GLU B 1 35 ? -15.465 -4.344 -16.565 1.00 0.00 46 GLU B CA 17
ATOM 29681 C C . GLU B 1 35 ? -14.935 -4.931 -17.886 1.00 0.00 46 GLU B C 17
ATOM 29682 O O . GLU B 1 35 ? -14.026 -4.372 -18.499 1.00 0.00 46 GLU B O 17
ATOM 29694 N N . VAL B 1 36 ? -15.493 -6.076 -18.285 1.00 0.00 47 VAL B N 17
ATOM 29695 C CA . VAL B 1 36 ? -15.188 -6.734 -19.558 1.00 0.00 47 VAL B CA 17
ATOM 29696 C C . VAL B 1 36 ? -16.002 -6.085 -20.692 1.00 0.00 47 VAL B C 17
ATOM 29697 O O . VAL B 1 36 ? -17.199 -6.348 -20.822 1.00 0.00 47 VAL B O 17
ATOM 29710 N N . THR B 1 37 ? -15.351 -5.215 -21.481 1.00 0.00 48 THR B N 17
ATOM 29711 C CA . THR B 1 37 ? -15.969 -4.574 -22.655 1.00 0.00 48 THR B CA 17
ATOM 29712 C C . THR B 1 37 ? -15.611 -5.337 -23.951 1.00 0.00 48 THR B C 17
ATOM 29713 O O . THR B 1 37 ? -16.400 -5.346 -24.894 1.00 0.00 48 THR B O 17
ATOM 29724 N N . THR B 1 38 ? -14.421 -5.979 -23.992 1.00 0.00 49 THR B N 17
ATOM 29725 C CA . THR B 1 38 ? -13.967 -6.780 -25.164 1.00 0.00 49 THR B CA 17
ATOM 29726 C C . THR B 1 38 ? -13.772 -8.258 -24.774 1.00 0.00 49 THR B C 17
ATOM 29727 O O . THR B 1 38 ? -13.684 -8.589 -23.586 1.00 0.00 49 THR B O 17
ATOM 29738 N N . GLU B 1 39 ? -13.680 -9.135 -25.793 1.00 0.00 50 GLU B N 17
ATOM 29739 C CA . GLU B 1 39 ? -13.430 -10.586 -25.613 1.00 0.00 50 GLU B CA 17
ATOM 29740 C C . GLU B 1 39 ? -12.000 -10.853 -25.110 1.00 0.00 50 GLU B C 17
ATOM 29741 O O . GLU B 1 39 ? -11.739 -11.865 -24.451 1.00 0.00 50 GLU B O 17
ATOM 29753 N N . GLU B 1 40 ? -11.090 -9.918 -25.415 1.00 0.00 51 GLU B N 17
ATOM 29754 C CA . GLU B 1 40 ? -9.706 -9.936 -24.906 1.00 0.00 51 GLU B CA 17
ATOM 29755 C C . GLU B 1 40 ? -9.707 -9.734 -23.376 1.00 0.00 51 GLU B C 17
ATOM 29756 O O . GLU B 1 40 ? -8.980 -10.413 -22.635 1.00 0.00 51 GLU B O 17
ATOM 29768 N N . GLN B 1 41 ? -10.579 -8.819 -22.918 1.00 0.00 52 GLN B N 17
ATOM 29769 C CA . GLN B 1 41 ? -10.795 -8.560 -21.485 1.00 0.00 52 GLN B CA 17
ATOM 29770 C C . GLN B 1 41 ? -11.531 -9.731 -20.810 1.00 0.00 52 GLN B C 17
ATOM 29771 O O . GLN B 1 41 ? -11.338 -9.964 -19.623 1.00 0.00 52 GLN B O 17
ATOM 29785 N N . ALA B 1 42 ? -12.339 -10.470 -21.588 1.00 0.00 53 ALA B N 17
ATOM 29786 C CA . ALA B 1 42 ? -13.100 -11.638 -21.095 1.00 0.00 53 ALA B CA 17
ATOM 29787 C C . ALA B 1 42 ? -12.187 -12.810 -20.746 1.00 0.00 53 ALA B C 17
ATOM 29788 O O . ALA B 1 42 ? -12.293 -13.385 -19.659 1.00 0.00 53 ALA B O 17
ATOM 29795 N N . ARG B 1 43 ? -11.290 -13.144 -21.688 1.00 0.00 54 ARG B N 17
ATOM 29796 C CA . ARG B 1 43 ? -10.377 -14.287 -21.549 1.00 0.00 54 ARG B CA 17
ATOM 29797 C C . ARG B 1 43 ? -9.374 -14.047 -20.402 1.00 0.00 54 ARG B C 17
ATOM 29798 O O . ARG B 1 43 ? -9.087 -14.962 -19.623 1.00 0.00 54 ARG B O 17
ATOM 29819 N N . ARG B 1 44 ? -8.864 -12.789 -20.292 1.00 0.00 55 ARG B N 17
ATOM 29820 C CA . ARG B 1 44 ? -7.900 -12.429 -19.239 1.00 0.00 55 ARG B CA 17
ATOM 29821 C C . ARG B 1 44 ? -8.591 -12.379 -17.872 1.00 0.00 55 ARG B C 17
ATOM 29822 O O . ARG B 1 44 ? -7.948 -12.597 -16.858 1.00 0.00 55 ARG B O 17
ATOM 29843 N N . LEU B 1 45 ? -9.904 -12.067 -17.867 1.00 0.00 56 LEU B N 17
ATOM 29844 C CA . LEU B 1 45 ? -10.711 -11.999 -16.641 1.00 0.00 56 LEU B CA 17
ATOM 29845 C C . LEU B 1 45 ? -11.013 -13.412 -16.123 1.00 0.00 56 LEU B C 17
ATOM 29846 O O . LEU B 1 45 ? -10.975 -13.634 -14.914 1.00 0.00 56 LEU B O 17
ATOM 29862 N N . ILE B 1 46 ? -11.283 -14.363 -17.040 1.00 0.00 57 ILE B N 17
ATOM 29863 C CA . ILE B 1 46 ? -11.509 -15.775 -16.678 1.00 0.00 57 ILE B CA 17
ATOM 29864 C C . ILE B 1 46 ? -10.260 -16.361 -16.019 1.00 0.00 57 ILE B C 17
ATOM 29865 O O . ILE B 1 46 ? -10.351 -16.960 -14.937 1.00 0.00 57 ILE B O 17
ATOM 29881 N N . GLU B 1 47 ? -9.092 -16.150 -16.656 1.00 0.00 58 GLU B N 17
ATOM 29882 C CA . GLU B 1 47 ? -7.824 -16.658 -16.118 1.00 0.00 58 GLU B CA 17
ATOM 29883 C C . GLU B 1 47 ? -7.406 -15.877 -14.850 1.00 0.00 58 GLU B C 17
ATOM 29884 O O . GLU B 1 47 ? -6.656 -16.396 -14.019 1.00 0.00 58 GLU B O 17
ATOM 29896 N N . PHE B 1 48 ? -7.903 -14.629 -14.727 1.00 0.00 59 PHE B N 17
ATOM 29897 C CA . PHE B 1 48 ? -7.655 -13.773 -13.565 1.00 0.00 59 PHE B CA 17
ATOM 29898 C C . PHE B 1 48 ? -8.330 -14.346 -12.312 1.00 0.00 59 PHE B C 17
ATOM 29899 O O . PHE B 1 48 ? -7.648 -14.673 -11.356 1.00 0.00 59 PHE B O 17
ATOM 29916 N N . LEU B 1 49 ? -9.675 -14.488 -12.346 1.00 0.00 60 LEU B N 17
ATOM 29917 C CA . LEU B 1 49 ? -10.463 -14.837 -11.146 1.00 0.00 60 LEU B CA 17
ATOM 29918 C C . LEU B 1 49 ? -10.301 -16.316 -10.754 1.00 0.00 60 LEU B C 17
ATOM 29919 O O . LEU B 1 49 ? -10.420 -16.644 -9.580 1.00 0.00 60 LEU B O 17
ATOM 29935 N N . ARG B 1 50 ? -10.007 -17.206 -11.736 1.00 0.00 61 ARG B N 17
ATOM 29936 C CA . ARG B 1 50 ? -9.728 -18.634 -11.433 1.00 0.00 61 ARG B CA 17
ATOM 29937 C C . ARG B 1 50 ? -8.402 -18.763 -10.647 1.00 0.00 61 ARG B C 17
ATOM 29938 O O . ARG B 1 50 ? -8.184 -19.733 -9.925 1.00 0.00 61 ARG B O 17
ATOM 29959 N N . ARG B 1 51 ? -7.544 -17.744 -10.811 1.00 0.00 62 ARG B N 17
ATOM 29960 C CA . ARG B 1 51 ? -6.235 -17.633 -10.157 1.00 0.00 62 ARG B CA 17
ATOM 29961 C C . ARG B 1 51 ? -6.356 -16.814 -8.847 1.00 0.00 62 ARG B C 17
ATOM 29962 O O . ARG B 1 51 ? -5.683 -17.109 -7.853 1.00 0.00 62 ARG B O 17
ATOM 29983 N N . PHE B 1 52 ? -7.255 -15.807 -8.860 1.00 0.00 63 PHE B N 17
ATOM 29984 C CA . PHE B 1 52 ? -7.380 -14.788 -7.796 1.00 0.00 63 PHE B CA 17
ATOM 29985 C C . PHE B 1 52 ? -8.495 -15.149 -6.799 1.00 0.00 63 PHE B C 17
ATOM 29986 O O . PHE B 1 52 ? -9.621 -15.453 -7.197 1.00 0.00 63 PHE B O 17
ATOM 30003 N N . ILE B 1 53 ? -8.145 -15.087 -5.501 1.00 0.00 64 ILE B N 17
ATOM 30004 C CA . ILE B 1 53 ? -9.084 -15.193 -4.354 1.00 0.00 64 ILE B CA 17
ATOM 30005 C C . ILE B 1 53 ? -8.480 -14.471 -3.114 1.00 0.00 64 ILE B C 17
ATOM 30006 O O . ILE B 1 53 ? -9.228 -13.828 -2.357 1.00 0.00 64 ILE B O 17
ATOM 30023 N N . SER A 1 1 ? -18.499 6.095 -20.839 1.00 0.00 12 SER A N 18
ATOM 30024 C CA . SER A 1 1 ? -17.066 6.070 -21.220 1.00 0.00 12 SER A CA 18
ATOM 30025 C C . SER A 1 1 ? -16.573 7.483 -21.569 1.00 0.00 12 SER A C 18
ATOM 30026 O O . SER A 1 1 ? -17.378 8.383 -21.833 1.00 0.00 12 SER A O 18
ATOM 30035 N N . GLY A 1 2 ? -15.239 7.664 -21.563 1.00 0.00 13 GLY A N 18
ATOM 30036 C CA . GLY A 1 2 ? -14.620 8.946 -21.880 1.00 0.00 13 GLY A CA 18
ATOM 30037 C C . GLY A 1 2 ? -13.107 8.827 -21.962 1.00 0.00 13 GLY A C 18
ATOM 30038 O O . GLY A 1 2 ? -12.512 9.035 -23.024 1.00 0.00 13 GLY A O 18
ATOM 30042 N N . LEU A 1 3 ? -12.487 8.473 -20.823 1.00 0.00 14 LEU A N 18
ATOM 30043 C CA . LEU A 1 3 ? -11.031 8.262 -20.714 1.00 0.00 14 LEU A CA 18
ATOM 30044 C C . LEU A 1 3 ? -10.729 7.310 -19.542 1.00 0.00 14 LEU A C 18
ATOM 30045 O O . LEU A 1 3 ? -11.372 7.387 -18.484 1.00 0.00 14 LEU A O 18
ATOM 30061 N N . VAL A 1 4 ? -9.760 6.402 -19.750 1.00 0.00 15 VAL A N 18
ATOM 30062 C CA . VAL A 1 4 ? -9.361 5.394 -18.743 1.00 0.00 15 VAL A CA 18
ATOM 30063 C C . VAL A 1 4 ? -8.272 5.957 -17.798 1.00 0.00 15 VAL A C 18
ATOM 30064 O O . VAL A 1 4 ? -7.453 6.786 -18.225 1.00 0.00 15 VAL A O 18
ATOM 30077 N N . PRO A 1 5 ? -8.277 5.550 -16.482 1.00 0.00 16 PRO A N 18
ATOM 30078 C CA . PRO A 1 5 ? -7.223 5.946 -15.525 1.00 0.00 16 PRO A CA 18
ATOM 30079 C C . PRO A 1 5 ? -5.886 5.240 -15.836 1.00 0.00 16 PRO A C 18
ATOM 30080 O O . PRO A 1 5 ? -5.867 4.044 -16.174 1.00 0.00 16 PRO A O 18
ATOM 30091 N N . ARG A 1 6 ? -4.779 5.994 -15.735 1.00 0.00 17 ARG A N 18
ATOM 30092 C CA . ARG A 1 6 ? -3.430 5.476 -16.001 1.00 0.00 17 ARG A CA 18
ATOM 30093 C C . ARG A 1 6 ? -2.951 4.658 -14.787 1.00 0.00 17 ARG A C 18
ATOM 30094 O O . ARG A 1 6 ? -2.459 5.218 -13.797 1.00 0.00 17 ARG A O 18
ATOM 30115 N N . GLY A 1 7 ? -3.152 3.334 -14.861 1.00 0.00 18 GLY A N 18
ATOM 30116 C CA . GLY A 1 7 ? -2.802 2.409 -13.781 1.00 0.00 18 GLY A CA 18
ATOM 30117 C C . GLY A 1 7 ? -4.032 1.674 -13.266 1.00 0.00 18 GLY A C 18
ATOM 30118 O O . GLY A 1 7 ? -4.844 2.249 -12.531 1.00 0.00 18 GLY A O 18
ATOM 30122 N N . SER A 1 8 ? -4.194 0.409 -13.685 1.00 0.00 19 SER A N 18
ATOM 30123 C CA . SER A 1 8 ? -5.305 -0.448 -13.254 1.00 0.00 19 SER A CA 18
ATOM 30124 C C . SER A 1 8 ? -4.851 -1.339 -12.077 1.00 0.00 19 SER A C 18
ATOM 30125 O O . SER A 1 8 ? -4.211 -2.386 -12.278 1.00 0.00 19 SER A O 18
ATOM 30133 N N . HIS A 1 9 ? -5.127 -0.874 -10.847 1.00 0.00 20 HIS A N 18
ATOM 30134 C CA . HIS A 1 9 ? -4.874 -1.641 -9.613 1.00 0.00 20 HIS A CA 18
ATOM 30135 C C . HIS A 1 9 ? -6.215 -1.938 -8.928 1.00 0.00 20 HIS A C 18
ATOM 30136 O O . HIS A 1 9 ? -7.067 -1.046 -8.814 1.00 0.00 20 HIS A O 18
ATOM 30151 N N . MET A 1 10 ? -6.389 -3.185 -8.470 1.00 0.00 21 MET A N 18
ATOM 30152 C CA . MET A 1 10 ? -7.593 -3.617 -7.736 1.00 0.00 21 MET A CA 18
ATOM 30153 C C . MET A 1 10 ? -7.163 -4.536 -6.586 1.00 0.00 21 MET A C 18
ATOM 30154 O O . MET A 1 10 ? -6.238 -5.345 -6.747 1.00 0.00 21 MET A O 18
ATOM 30168 N N . ASP A 1 11 ? -7.831 -4.407 -5.432 1.00 0.00 22 ASP A N 18
ATOM 30169 C CA . ASP A 1 11 ? -7.463 -5.125 -4.194 1.00 0.00 22 ASP A CA 18
ATOM 30170 C C . ASP A 1 11 ? -8.732 -5.619 -3.469 1.00 0.00 22 ASP A C 18
ATOM 30171 O O . ASP A 1 11 ? -9.840 -5.142 -3.755 1.00 0.00 22 ASP A O 18
ATOM 30180 N N . LEU A 1 12 ? -8.555 -6.588 -2.552 1.00 0.00 23 LEU A N 18
ATOM 30181 C CA . LEU A 1 12 ? -9.651 -7.175 -1.765 1.00 0.00 23 LEU A CA 18
ATOM 30182 C C . LEU A 1 12 ? -10.254 -6.144 -0.780 1.00 0.00 23 LEU A C 18
ATOM 30183 O O . LEU A 1 12 ? -11.482 -6.029 -0.666 1.00 0.00 23 LEU A O 18
ATOM 30199 N N . GLU A 1 13 ? -9.381 -5.405 -0.071 1.00 0.00 24 GLU A N 18
ATOM 30200 C CA . GLU A 1 13 ? -9.809 -4.327 0.856 1.00 0.00 24 GLU A CA 18
ATOM 30201 C C . GLU A 1 13 ? -10.383 -3.134 0.079 1.00 0.00 24 GLU A C 18
ATOM 30202 O O . GLU A 1 13 ? -11.226 -2.410 0.600 1.00 0.00 24 GLU A O 18
ATOM 30214 N N . GLU A 1 14 ? -9.884 -2.924 -1.156 1.00 0.00 25 GLU A N 18
ATOM 30215 C CA . GLU A 1 14 ? -10.435 -1.910 -2.079 1.00 0.00 25 GLU A CA 18
ATOM 30216 C C . GLU A 1 14 ? -11.912 -2.215 -2.369 1.00 0.00 25 GLU A C 18
ATOM 30217 O O . GLU A 1 14 ? -12.776 -1.345 -2.246 1.00 0.00 25 GLU A O 18
ATOM 30229 N N . LEU A 1 15 ? -12.156 -3.490 -2.712 1.00 0.00 26 LEU A N 18
ATOM 30230 C CA . LEU A 1 15 ? -13.477 -4.018 -3.073 1.00 0.00 26 LEU A CA 18
ATOM 30231 C C . LEU A 1 15 ? -14.414 -3.963 -1.857 1.00 0.00 26 LEU A C 18
ATOM 30232 O O . LEU A 1 15 ? -15.580 -3.594 -1.994 1.00 0.00 26 LEU A O 18
ATOM 30248 N N . GLU A 1 16 ? -13.875 -4.317 -0.671 1.00 0.00 27 GLU A N 18
ATOM 30249 C CA . GLU A 1 16 ? -14.646 -4.348 0.578 1.00 0.00 27 GLU A CA 18
ATOM 30250 C C . GLU A 1 16 ? -15.090 -2.942 0.986 1.00 0.00 27 GLU A C 18
ATOM 30251 O O . GLU A 1 16 ? -16.279 -2.699 1.172 1.00 0.00 27 GLU A O 18
ATOM 30263 N N . GLU A 1 17 ? -14.126 -2.015 1.119 1.00 0.00 28 GLU A N 18
ATOM 30264 C CA . GLU A 1 17 ? -14.422 -0.626 1.500 1.00 0.00 28 GLU A CA 18
ATOM 30265 C C . GLU A 1 17 ? -15.382 0.011 0.487 1.00 0.00 28 GLU A C 18
ATOM 30266 O O . GLU A 1 17 ? -16.290 0.716 0.882 1.00 0.00 28 GLU A O 18
ATOM 30278 N N . ASP A 1 18 ? -15.190 -0.323 -0.806 1.00 0.00 29 ASP A N 18
ATOM 30279 C CA . ASP A 1 18 ? -16.034 0.179 -1.913 1.00 0.00 29 ASP A CA 18
ATOM 30280 C C . ASP A 1 18 ? -17.506 -0.197 -1.695 1.00 0.00 29 ASP A C 18
ATOM 30281 O O . ASP A 1 18 ? -18.377 0.673 -1.740 1.00 0.00 29 ASP A O 18
ATOM 30290 N N . LEU A 1 19 ? -17.776 -1.499 -1.444 1.00 0.00 30 LEU A N 18
ATOM 30291 C CA . LEU A 1 19 ? -19.159 -1.987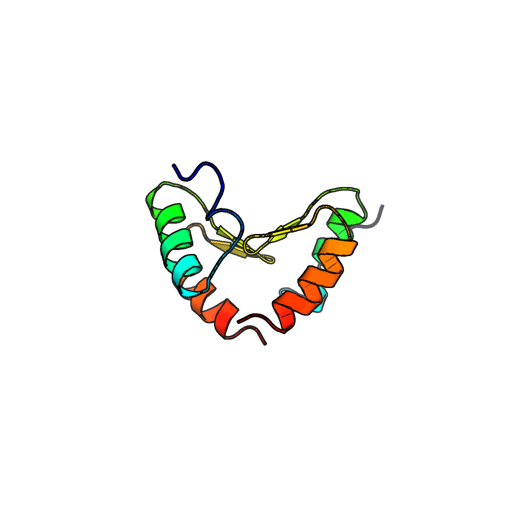 -1.274 1.00 0.00 30 LEU A CA 18
ATOM 30292 C C . LEU A 1 19 ? -19.803 -1.413 0.002 1.00 0.00 30 LEU A C 18
ATOM 30293 O O . LEU A 1 19 ? -20.997 -1.134 0.014 1.00 0.00 30 LEU A O 18
ATOM 30309 N N . LYS A 1 20 ? -18.983 -1.177 1.042 1.00 0.00 31 LYS A N 18
ATOM 30310 C CA . LYS A 1 20 ? -19.439 -0.552 2.302 1.00 0.00 31 LYS A CA 18
ATOM 30311 C C . LYS A 1 20 ? -19.824 0.926 2.074 1.00 0.00 31 LYS A C 18
ATOM 30312 O O . LYS A 1 20 ? -20.849 1.399 2.593 1.00 0.00 31 LYS A O 18
ATOM 30331 N N . GLN A 1 21 ? -19.001 1.635 1.270 1.00 0.00 32 GLN A N 18
ATOM 30332 C CA . GLN A 1 21 ? -19.216 3.055 0.939 1.00 0.00 32 GLN A CA 18
ATOM 30333 C C . GLN A 1 21 ? -20.510 3.209 0.142 1.00 0.00 32 GLN A C 18
ATOM 30334 O O . GLN A 1 21 ? -21.353 4.028 0.491 1.00 0.00 32 GLN A O 18
ATOM 30348 N N . ALA A 1 22 ? -20.664 2.350 -0.882 1.00 0.00 33 ALA A N 18
ATOM 30349 C CA . ALA A 1 22 ? -21.813 2.357 -1.798 1.00 0.00 33 ALA A CA 18
ATOM 30350 C C . ALA A 1 22 ? -23.138 2.287 -1.022 1.00 0.00 33 ALA A C 18
ATOM 30351 O O . ALA A 1 22 ? -23.985 3.174 -1.144 1.00 0.00 33 ALA A O 18
ATOM 30358 N N . LEU A 1 23 ? -23.256 1.269 -0.157 1.00 0.00 34 LEU A N 18
ATOM 30359 C CA . LEU A 1 23 ? -24.487 1.017 0.615 1.00 0.00 34 LEU A CA 18
ATOM 30360 C C . LEU A 1 23 ? -24.802 2.169 1.589 1.00 0.00 34 LEU A C 18
ATOM 30361 O O . LEU A 1 23 ? -25.973 2.486 1.812 1.00 0.00 34 LEU A O 18
ATOM 30377 N N . ARG A 1 24 ? -23.754 2.786 2.167 1.00 0.00 35 ARG A N 18
ATOM 30378 C CA . ARG A 1 24 ? -23.930 3.853 3.176 1.00 0.00 35 ARG A CA 18
ATOM 30379 C C . ARG A 1 24 ? -24.197 5.237 2.531 1.00 0.00 35 ARG A C 18
ATOM 30380 O O . ARG A 1 24 ? -24.635 6.160 3.219 1.00 0.00 35 ARG A O 18
ATOM 30401 N N . GLU A 1 25 ? -23.944 5.386 1.208 1.00 0.00 36 GLU A N 18
ATOM 30402 C CA . GLU A 1 25 ? -24.150 6.674 0.495 1.00 0.00 36 GLU A CA 18
ATOM 30403 C C . GLU A 1 25 ? -25.336 6.610 -0.489 1.00 0.00 36 GLU A C 18
ATOM 30404 O O . GLU A 1 25 ? -25.549 7.556 -1.253 1.00 0.00 36 GLU A O 18
ATOM 30416 N N . GLY A 1 26 ? -26.119 5.516 -0.445 1.00 0.00 37 GLY A N 18
ATOM 30417 C CA . GLY A 1 26 ? -27.302 5.371 -1.310 1.00 0.00 37 GLY A CA 18
ATOM 30418 C C . GLY A 1 26 ? -26.954 4.907 -2.724 1.00 0.00 37 GLY A C 18
ATOM 30419 O O . GLY A 1 26 ? -27.381 5.513 -3.711 1.00 0.00 37 GLY A O 18
ATOM 30423 N N . ARG A 1 27 ? -26.160 3.830 -2.796 1.00 0.00 38 ARG A N 18
ATOM 30424 C CA . ARG A 1 27 ? -25.708 3.186 -4.052 1.00 0.00 38 ARG A CA 18
ATOM 30425 C C . ARG A 1 27 ? -25.708 1.655 -3.876 1.00 0.00 38 ARG A C 18
ATOM 30426 O O . ARG A 1 27 ? -25.686 1.154 -2.742 1.00 0.00 38 ARG A O 18
ATOM 30447 N N . LYS A 1 28 ? -25.714 0.915 -5.001 1.00 0.00 39 LYS A N 18
ATOM 30448 C CA . LYS A 1 28 ? -25.644 -0.565 -4.998 1.00 0.00 39 LYS A CA 18
ATOM 30449 C C . LYS A 1 28 ? -24.342 -1.026 -5.671 1.00 0.00 39 LYS A C 18
ATOM 30450 O O . LYS A 1 28 ? -23.724 -0.280 -6.438 1.00 0.00 39 LYS A O 18
ATOM 30469 N N . VAL A 1 29 ? -23.947 -2.266 -5.376 1.00 0.00 40 VAL A N 18
ATOM 30470 C CA . VAL A 1 29 ? -22.662 -2.833 -5.805 1.00 0.00 40 VAL A CA 18
ATOM 30471 C C . VAL A 1 29 ? -22.911 -3.813 -6.942 1.00 0.00 40 VAL A C 18
ATOM 30472 O O . VAL A 1 29 ? -23.453 -4.895 -6.722 1.00 0.00 40 VAL A O 18
ATOM 30485 N N . ASN A 1 30 ? -22.538 -3.413 -8.145 1.00 0.00 41 ASN A N 18
ATOM 30486 C CA . ASN A 1 30 ? -22.716 -4.220 -9.351 1.00 0.00 41 ASN A CA 18
ATOM 30487 C C . ASN A 1 30 ? -21.421 -4.995 -9.647 1.00 0.00 41 ASN A C 18
ATOM 30488 O O . ASN A 1 30 ? -20.469 -4.448 -10.216 1.00 0.00 41 ASN A O 18
ATOM 30499 N N . ILE A 1 31 ? -21.383 -6.255 -9.185 1.00 0.00 42 ILE A N 18
ATOM 30500 C CA . ILE A 1 31 ? -20.253 -7.186 -9.401 1.00 0.00 42 ILE A CA 18
ATOM 30501 C C . ILE A 1 31 ? -20.668 -8.322 -10.359 1.00 0.00 42 ILE A C 18
ATOM 30502 O O . ILE A 1 31 ? -21.781 -8.311 -10.895 1.00 0.00 42 ILE A O 18
ATOM 30518 N N . LEU A 1 32 ? -19.738 -9.274 -10.586 1.00 0.00 43 LEU A N 18
ATOM 30519 C CA . LEU A 1 32 ? -19.924 -10.416 -11.500 1.00 0.00 43 LEU A CA 18
ATOM 30520 C C . LEU A 1 32 ? -21.209 -11.231 -11.173 1.00 0.00 43 LEU A C 18
ATOM 30521 O O . LEU A 1 32 ? -21.279 -11.945 -10.171 1.00 0.00 43 LEU A O 18
ATOM 30537 N N . GLY A 1 33 ? -22.267 -10.986 -11.992 1.00 0.00 44 GLY A N 18
ATOM 30538 C CA . GLY A 1 33 ? -23.548 -11.709 -11.912 1.00 0.00 44 GLY A CA 18
ATOM 30539 C C . GLY A 1 33 ? -24.400 -11.407 -10.671 1.00 0.00 44 GLY A C 18
ATOM 30540 O O . GLY A 1 33 ? -25.490 -11.970 -10.523 1.00 0.00 44 GLY A O 18
ATOM 30544 N N . ILE A 1 34 ? -23.917 -10.506 -9.791 1.00 0.00 45 ILE A N 18
ATOM 30545 C CA . ILE A 1 34 ? -24.535 -10.227 -8.469 1.00 0.00 45 ILE A CA 18
ATOM 30546 C C . ILE A 1 34 ? -24.664 -8.699 -8.261 1.00 0.00 45 ILE A C 18
ATOM 30547 O O . ILE A 1 34 ? -23.844 -7.927 -8.770 1.00 0.00 45 ILE A O 18
ATOM 30563 N N . GLU A 1 35 ? -25.699 -8.275 -7.507 1.00 0.00 46 GLU A N 18
ATOM 30564 C CA . GLU A 1 35 ? -25.911 -6.863 -7.135 1.00 0.00 46 GLU A CA 18
ATOM 30565 C C . GLU A 1 35 ? -26.280 -6.763 -5.642 1.00 0.00 46 GLU A C 18
ATOM 30566 O O . GLU A 1 35 ? -27.372 -7.165 -5.223 1.00 0.00 46 GLU A O 18
ATOM 30578 N N . VAL A 1 36 ? -25.335 -6.239 -4.854 1.00 0.00 47 VAL A N 18
ATOM 30579 C CA . VAL A 1 36 ? -25.492 -6.038 -3.407 1.00 0.00 47 VAL A CA 18
ATOM 30580 C C . VAL A 1 36 ? -26.212 -4.714 -3.127 1.00 0.00 47 VAL A C 18
ATOM 30581 O O . VAL A 1 36 ? -25.729 -3.645 -3.510 1.00 0.00 47 VAL A O 18
ATOM 30594 N N . THR A 1 37 ? -27.372 -4.795 -2.465 1.00 0.00 48 THR A N 18
ATOM 30595 C CA . THR A 1 37 ? -28.134 -3.616 -2.037 1.00 0.00 48 THR A CA 18
ATOM 30596 C C . THR A 1 37 ? -28.189 -3.535 -0.491 1.00 0.00 48 THR A C 18
ATOM 30597 O O . THR A 1 37 ? -28.390 -2.456 0.064 1.00 0.00 48 THR A O 18
ATOM 30608 N N . THR A 1 38 ? -27.978 -4.672 0.208 1.00 0.00 49 THR A N 18
ATOM 30609 C CA . THR A 1 38 ? -28.011 -4.718 1.694 1.00 0.00 49 THR A CA 18
ATOM 30610 C C . THR A 1 38 ? -26.644 -5.137 2.260 1.00 0.00 49 THR A C 18
ATOM 30611 O O . THR A 1 38 ? -25.831 -5.733 1.541 1.00 0.00 49 THR A O 18
ATOM 30622 N N . GLU A 1 39 ? -26.408 -4.828 3.554 1.00 0.00 50 GLU A N 18
ATOM 30623 C CA . GLU A 1 39 ? -25.152 -5.177 4.253 1.00 0.00 50 GLU A CA 18
ATOM 30624 C C . GLU A 1 39 ? -24.990 -6.705 4.383 1.00 0.00 50 GLU A C 18
ATOM 30625 O O . GLU A 1 39 ? -23.869 -7.220 4.365 1.00 0.00 50 GLU A O 18
ATOM 30637 N N . GLU A 1 40 ? -26.122 -7.414 4.510 1.00 0.00 51 GLU A N 18
ATOM 30638 C CA . GLU A 1 40 ? -26.143 -8.887 4.575 1.00 0.00 51 GLU A CA 18
ATOM 30639 C C . GLU A 1 40 ? -25.638 -9.508 3.263 1.00 0.00 51 GLU A C 18
ATOM 30640 O O . GLU A 1 40 ? -24.895 -10.489 3.281 1.00 0.00 51 GLU A O 18
ATOM 30652 N N . GLN A 1 41 ? -26.013 -8.896 2.132 1.00 0.00 52 GLN A N 18
ATOM 30653 C CA . GLN A 1 41 ? -25.489 -9.294 0.815 1.00 0.00 52 GLN A CA 18
ATOM 30654 C C . GLN A 1 41 ? -23.988 -8.948 0.694 1.00 0.00 52 GLN A C 18
ATOM 30655 O O . GLN A 1 41 ? -23.251 -9.676 0.056 1.00 0.00 52 GLN A O 18
ATOM 30669 N N . ALA A 1 42 ? -23.569 -7.835 1.337 1.00 0.00 53 ALA A N 18
ATOM 30670 C CA . ALA A 1 42 ? -22.183 -7.303 1.276 1.00 0.00 53 ALA A CA 18
ATOM 30671 C C . ALA A 1 42 ? -21.169 -8.243 1.946 1.00 0.00 53 ALA A C 18
ATOM 30672 O O . ALA A 1 42 ? -20.138 -8.577 1.356 1.00 0.00 53 ALA A O 18
ATOM 30679 N N . ARG A 1 43 ? -21.482 -8.648 3.186 1.00 0.00 54 ARG A N 18
ATOM 30680 C CA . ARG A 1 43 ? -20.650 -9.580 3.977 1.00 0.00 54 ARG A CA 18
ATOM 30681 C C . ARG A 1 43 ? -20.616 -10.975 3.315 1.00 0.00 54 ARG A C 18
ATOM 30682 O O . ARG A 1 43 ? -19.574 -11.644 3.318 1.00 0.00 54 ARG A O 18
ATOM 30703 N N . ARG A 1 44 ? -21.763 -11.382 2.715 1.00 0.00 55 ARG A N 18
ATOM 30704 C CA . ARG A 1 44 ? -21.873 -12.647 1.963 1.00 0.00 55 ARG A CA 18
ATOM 30705 C C . ARG A 1 44 ? -21.161 -12.569 0.598 1.00 0.00 55 ARG A C 18
ATOM 30706 O O . ARG A 1 44 ? -20.750 -13.597 0.060 1.00 0.00 55 ARG A O 18
ATOM 30727 N N . LEU A 1 45 ? -21.022 -11.352 0.057 1.00 0.00 56 LEU A N 18
ATOM 30728 C CA . LEU A 1 45 ? -20.367 -11.118 -1.244 1.00 0.00 56 LEU A CA 18
ATOM 30729 C C . LEU A 1 45 ? -18.850 -11.196 -1.087 1.00 0.00 56 LEU A C 18
ATOM 30730 O O . LEU A 1 45 ? -18.165 -11.806 -1.912 1.00 0.00 56 LEU A O 18
ATOM 30746 N N . ILE A 1 46 ? -18.346 -10.572 -0.009 1.00 0.00 57 ILE A N 18
ATOM 30747 C CA . ILE A 1 46 ? -16.917 -10.570 0.321 1.00 0.00 57 ILE A CA 18
ATOM 30748 C C . ILE A 1 46 ? -16.413 -11.996 0.556 1.00 0.00 57 ILE A C 18
ATOM 30749 O O . ILE A 1 46 ? -15.430 -12.412 -0.062 1.00 0.00 57 ILE A O 18
ATOM 30765 N N . GLU A 1 47 ? -17.109 -12.751 1.424 1.00 0.00 58 GLU A N 18
ATOM 30766 C CA . GLU A 1 47 ? -16.722 -14.132 1.733 1.00 0.00 58 GLU A CA 18
ATOM 30767 C C . GLU A 1 47 ? -16.862 -15.038 0.492 1.00 0.00 58 GLU A C 18
ATOM 30768 O O . GLU A 1 47 ? -16.108 -15.985 0.349 1.00 0.00 58 GLU A O 18
ATOM 30780 N N . PHE A 1 48 ? -17.835 -14.710 -0.392 1.00 0.00 59 PHE A N 18
ATOM 30781 C CA . PHE A 1 48 ? -18.049 -15.414 -1.671 1.00 0.00 59 PHE A CA 18
ATOM 30782 C C . PHE A 1 48 ? -16.781 -15.363 -2.534 1.00 0.00 59 PHE A C 18
ATOM 30783 O O . PHE A 1 48 ? -16.184 -16.398 -2.786 1.00 0.00 59 PHE A O 18
ATOM 30800 N N . LEU A 1 49 ? -16.326 -14.152 -2.886 1.00 0.00 60 LEU A N 18
ATOM 30801 C CA . LEU A 1 49 ? -15.267 -13.964 -3.911 1.00 0.00 60 LEU A CA 18
ATOM 30802 C C . LEU A 1 49 ? -13.878 -14.429 -3.429 1.00 0.00 60 LEU A C 18
ATOM 30803 O O . LEU A 1 49 ? -13.092 -14.948 -4.224 1.00 0.00 60 LEU A O 18
ATOM 30819 N N . ARG A 1 50 ? -13.606 -14.275 -2.117 1.00 0.00 61 ARG A N 18
ATOM 30820 C CA . ARG A 1 50 ? -12.313 -14.688 -1.514 1.00 0.00 61 ARG A CA 18
ATOM 30821 C C . ARG A 1 50 ? -12.270 -16.218 -1.269 1.00 0.00 61 ARG A C 18
ATOM 30822 O O . ARG A 1 50 ? -11.202 -16.775 -0.996 1.00 0.00 61 ARG A O 18
ATOM 30843 N N . ARG A 1 51 ? -13.444 -16.869 -1.350 1.00 0.00 62 ARG A N 18
ATOM 30844 C CA . ARG A 1 51 ? -13.604 -18.339 -1.198 1.00 0.00 62 ARG A CA 18
ATOM 30845 C C . ARG A 1 51 ? -13.813 -19.007 -2.578 1.00 0.00 62 ARG A C 18
ATOM 30846 O O . ARG A 1 51 ? -13.556 -20.206 -2.756 1.00 0.00 62 ARG A O 18
ATOM 30867 N N . PHE A 1 52 ? -14.268 -18.203 -3.543 1.00 0.00 63 PHE A N 18
ATOM 30868 C CA . PHE A 1 52 ? -14.555 -18.632 -4.923 1.00 0.00 63 PHE A CA 18
ATOM 30869 C C . PHE A 1 52 ? -13.354 -18.251 -5.809 1.00 0.00 63 PHE A C 18
ATOM 30870 O O . PHE A 1 52 ? -12.474 -17.506 -5.362 1.00 0.00 63 PHE A O 18
ATOM 30887 N N . ILE A 1 53 ? -13.317 -18.780 -7.047 1.00 0.00 64 ILE A N 18
ATOM 30888 C CA . ILE A 1 53 ? -12.218 -18.533 -8.018 1.00 0.00 64 ILE A CA 18
ATOM 30889 C C . ILE A 1 53 ? -10.858 -19.049 -7.489 1.00 0.00 64 ILE A C 18
ATOM 30890 O O . ILE A 1 53 ? -10.783 -20.134 -6.908 1.00 0.00 64 ILE A O 18
ATOM 30906 N N . SER B 1 1 ? -47.301 -9.662 -10.640 1.00 0.00 12 SER B N 18
ATOM 30907 C CA . SER B 1 1 ? -47.451 -11.109 -10.647 1.00 0.00 12 SER B CA 18
ATOM 30908 C C . SER B 1 1 ? -46.569 -11.719 -11.750 1.00 0.00 12 SER B C 18
ATOM 30909 O O . SER B 1 1 ? -46.683 -11.332 -12.922 1.00 0.00 12 SER B O 18
ATOM 30917 N N . GLY B 1 2 ? -45.679 -12.656 -11.366 1.00 0.00 13 GLY B N 18
ATOM 30918 C CA . GLY B 1 2 ? -44.850 -13.392 -12.326 1.00 0.00 13 GLY B CA 18
ATOM 30919 C C . GLY B 1 2 ? -43.364 -13.326 -11.999 1.00 0.00 13 GLY B C 18
ATOM 30920 O O . GLY B 1 2 ? -42.616 -12.575 -12.629 1.00 0.00 13 GLY B O 18
ATOM 30924 N N . LEU B 1 3 ? -42.943 -14.110 -10.997 1.00 0.00 14 LEU B N 18
ATOM 30925 C CA . LEU B 1 3 ? -41.521 -14.273 -10.627 1.00 0.00 14 LEU B CA 18
ATOM 30926 C C . LEU B 1 3 ? -41.254 -15.743 -10.267 1.00 0.00 14 LEU B C 18
ATOM 30927 O O . LEU B 1 3 ? -42.120 -16.421 -9.706 1.00 0.00 14 LEU B O 18
ATOM 30943 N N . VAL B 1 4 ? -40.049 -16.231 -10.592 1.00 0.00 15 VAL B N 18
ATOM 30944 C CA . VAL B 1 4 ? -39.625 -17.615 -10.297 1.00 0.00 15 VAL B CA 18
ATOM 30945 C C . VAL B 1 4 ? -38.351 -17.600 -9.415 1.00 0.00 15 VAL B C 18
ATOM 30946 O O . VAL B 1 4 ? -37.494 -16.720 -9.591 1.00 0.00 15 VAL B O 18
ATOM 30959 N N . PRO B 1 5 ? -38.242 -18.526 -8.397 1.00 0.00 16 PRO B N 18
ATOM 30960 C CA . PRO B 1 5 ? -36.990 -18.730 -7.622 1.00 0.00 16 PRO B CA 18
ATOM 30961 C C . PRO B 1 5 ? -35.781 -18.975 -8.551 1.00 0.00 16 PRO B C 18
ATOM 30962 O O . PRO B 1 5 ? -35.733 -19.991 -9.265 1.00 0.00 16 PRO B O 18
ATOM 30973 N N . ARG B 1 6 ? -34.848 -18.010 -8.567 1.00 0.00 17 ARG B N 18
ATOM 30974 C CA . ARG B 1 6 ? -33.657 -18.044 -9.426 1.00 0.00 17 ARG B CA 18
ATOM 30975 C C . ARG B 1 6 ? -32.633 -19.067 -8.898 1.00 0.00 17 ARG B C 18
ATOM 30976 O O . ARG B 1 6 ? -31.750 -18.738 -8.093 1.00 0.00 17 ARG B O 18
ATOM 30997 N N . GLY B 1 7 ? -32.824 -20.331 -9.313 1.00 0.00 18 GLY B N 18
ATOM 30998 C CA . GLY B 1 7 ? -31.877 -21.399 -9.039 1.00 0.00 18 GLY B CA 18
ATOM 30999 C C . GLY B 1 7 ? -30.727 -21.363 -10.038 1.00 0.00 18 GLY B C 18
ATOM 31000 O O . GLY B 1 7 ? -30.901 -21.743 -11.203 1.00 0.00 18 GLY B O 18
ATOM 31004 N N . SER B 1 8 ? -29.557 -20.888 -9.577 1.00 0.00 19 SER B N 18
ATOM 31005 C CA . SER B 1 8 ? -28.367 -20.696 -10.425 1.00 0.00 19 SER B CA 18
ATOM 31006 C C . SER B 1 8 ? -27.111 -21.245 -9.719 1.00 0.00 19 SER B C 18
ATOM 31007 O O . SER B 1 8 ? -26.856 -20.942 -8.547 1.00 0.00 19 SER B O 18
ATOM 31015 N N . HIS B 1 9 ? -26.340 -22.068 -10.444 1.00 0.00 20 HIS B N 18
ATOM 31016 C CA . HIS B 1 9 ? -25.029 -22.548 -9.991 1.00 0.00 20 HIS B CA 18
ATOM 31017 C C . HIS B 1 9 ? -23.961 -21.584 -10.531 1.00 0.00 20 HIS B C 18
ATOM 31018 O O . HIS B 1 9 ? -23.374 -21.841 -11.592 1.00 0.00 20 HIS B O 18
ATOM 31033 N N . MET B 1 10 ? -23.765 -20.449 -9.809 1.00 0.00 21 MET B N 18
ATOM 31034 C CA . MET B 1 10 ? -22.864 -19.356 -10.252 1.00 0.00 21 MET B CA 18
ATOM 31035 C C . MET B 1 10 ? -21.433 -19.880 -10.500 1.00 0.00 21 MET B C 18
ATOM 31036 O O . MET B 1 10 ? -20.821 -20.484 -9.611 1.00 0.00 21 MET B O 18
ATOM 31050 N N . ASP B 1 11 ? -20.930 -19.634 -11.714 1.00 0.00 22 ASP B N 18
ATOM 31051 C CA . ASP B 1 11 ? -19.656 -20.176 -12.202 1.00 0.00 22 ASP B CA 18
ATOM 31052 C C . ASP B 1 11 ? -19.174 -19.355 -13.410 1.00 0.00 22 ASP B C 18
ATOM 31053 O O . ASP B 1 11 ? -19.955 -18.646 -14.038 1.00 0.00 22 AS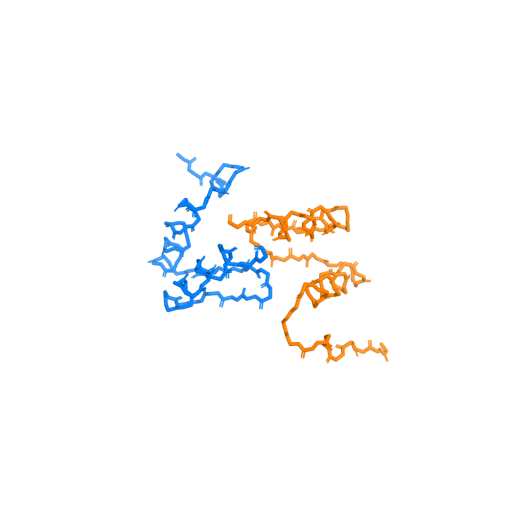P B O 18
ATOM 31062 N N . LEU B 1 12 ? -17.880 -19.488 -13.732 1.00 0.00 23 LEU B N 18
ATOM 31063 C CA . LEU B 1 12 ? -17.225 -18.772 -14.839 1.00 0.00 23 LEU B CA 18
ATOM 31064 C C . LEU B 1 12 ? -17.923 -19.020 -16.199 1.00 0.00 23 LEU B C 18
ATOM 31065 O O . LEU B 1 12 ? -17.947 -18.126 -17.056 1.00 0.00 23 LEU B O 18
ATOM 31081 N N . GLU B 1 13 ? -18.510 -20.223 -16.372 1.00 0.00 24 GLU B N 18
ATOM 31082 C CA . GLU B 1 13 ? -19.129 -20.627 -17.649 1.00 0.00 24 GLU B CA 18
ATOM 31083 C C . GLU B 1 13 ? -20.376 -19.784 -17.991 1.00 0.00 24 GLU B C 18
ATOM 31084 O O . GLU B 1 13 ? -20.395 -19.152 -19.054 1.00 0.00 24 GLU B O 18
ATOM 31096 N N . GLU B 1 14 ? -21.400 -19.737 -17.098 1.00 0.00 25 GLU B N 18
ATOM 31097 C CA . GLU B 1 14 ? -22.654 -19.005 -17.415 1.00 0.00 25 GLU B CA 18
ATOM 31098 C C . GLU B 1 14 ? -22.441 -17.491 -17.266 1.00 0.00 25 GLU B C 18
ATOM 31099 O O . GLU B 1 14 ? -23.163 -16.707 -17.875 1.00 0.00 25 GLU B O 18
ATOM 31111 N N . LEU B 1 15 ? -21.438 -17.105 -16.445 1.00 0.00 26 LEU B N 18
ATOM 31112 C CA . LEU B 1 15 ? -20.986 -15.709 -16.323 1.00 0.00 26 LEU B CA 18
ATOM 31113 C C . LEU B 1 15 ? -20.513 -15.180 -17.682 1.00 0.00 26 LEU B C 18
ATOM 31114 O O . LEU B 1 15 ? -20.977 -14.127 -18.142 1.00 0.00 26 LEU B O 18
ATOM 31130 N N . GLU B 1 16 ? -19.598 -15.935 -18.322 1.00 0.00 27 GLU B N 18
ATOM 31131 C CA . GLU B 1 16 ? -19.045 -15.572 -19.633 1.00 0.00 27 GLU B CA 18
ATOM 31132 C C . GLU B 1 16 ? -20.143 -15.627 -20.707 1.00 0.00 27 GLU B C 18
ATOM 31133 O O . GLU B 1 16 ? -20.258 -14.725 -21.525 1.00 0.00 27 GLU B O 18
ATOM 31145 N N . GLU B 1 17 ? -20.956 -16.688 -20.647 1.00 0.00 28 GLU B N 18
ATOM 31146 C CA . GLU B 1 17 ? -22.105 -16.916 -21.549 1.00 0.00 28 GLU B CA 18
ATOM 31147 C C . GLU B 1 17 ? -23.090 -15.723 -21.510 1.00 0.00 28 GLU B C 18
ATOM 31148 O O . GLU B 1 17 ? -23.646 -15.327 -22.540 1.00 0.00 28 GLU B O 18
ATOM 31160 N N . ASP B 1 18 ? -23.260 -15.149 -20.305 1.00 0.00 29 ASP B N 18
ATOM 31161 C CA . ASP B 1 18 ? -24.217 -14.051 -20.052 1.00 0.00 29 ASP B CA 18
ATOM 31162 C C . ASP B 1 18 ? -23.663 -12.690 -20.518 1.00 0.00 29 ASP B C 18
ATOM 31163 O O . ASP B 1 18 ? -24.421 -11.860 -21.036 1.00 0.00 29 ASP B O 18
ATOM 31172 N N . LEU B 1 19 ? -22.345 -12.445 -20.309 1.00 0.00 30 LEU B N 18
ATOM 31173 C CA . LEU B 1 19 ? -21.720 -11.166 -20.726 1.00 0.00 30 LEU B CA 18
ATOM 31174 C C . LEU B 1 19 ? -21.556 -11.111 -22.255 1.00 0.00 30 LEU B C 18
ATOM 31175 O O . LEU B 1 19 ? -21.769 -10.063 -22.850 1.00 0.00 30 LEU B O 18
ATOM 31191 N N . LYS B 1 20 ? -21.240 -12.265 -22.877 1.00 0.00 31 LYS B N 18
ATOM 31192 C CA . LYS B 1 20 ? -21.175 -12.406 -24.352 1.00 0.00 31 LYS B CA 18
ATOM 31193 C C . LYS B 1 20 ? -22.563 -12.157 -24.970 1.00 0.00 31 LYS B C 18
ATOM 31194 O O . LYS B 1 20 ? -22.681 -11.535 -26.032 1.00 0.00 31 LYS B O 18
ATOM 31213 N N . GLN B 1 21 ? -23.600 -12.666 -24.270 1.00 0.00 32 GLN B N 18
ATOM 31214 C CA . GLN B 1 21 ? -25.018 -12.443 -24.609 1.00 0.00 32 GLN B CA 18
ATOM 31215 C C . GLN B 1 21 ? -25.340 -10.932 -24.645 1.00 0.00 32 GLN B C 18
ATOM 31216 O O . GLN B 1 21 ? -25.958 -10.447 -25.595 1.00 0.00 32 GLN B O 18
ATOM 31230 N N . ALA B 1 22 ? -24.880 -10.207 -23.608 1.00 0.00 33 ALA B N 18
ATOM 31231 C CA . ALA B 1 22 ? -25.084 -8.752 -23.480 1.00 0.00 33 ALA B CA 18
ATOM 31232 C C . ALA B 1 22 ? -24.443 -8.002 -24.658 1.00 0.00 33 ALA B C 18
ATOM 31233 O O . ALA B 1 22 ? -25.097 -7.200 -25.317 1.00 0.00 33 ALA B O 18
ATOM 31240 N N . LEU B 1 23 ? -23.182 -8.343 -24.941 1.00 0.00 34 LEU B N 18
ATOM 31241 C CA . LEU B 1 23 ? -22.357 -7.674 -25.968 1.00 0.00 34 LEU B CA 18
ATOM 31242 C C . LEU B 1 23 ? -22.936 -7.853 -27.384 1.00 0.00 34 LEU B C 18
ATOM 31243 O O . LEU B 1 23 ? -22.956 -6.900 -28.169 1.00 0.00 34 LEU B O 18
ATOM 31259 N N . ARG B 1 24 ? -23.412 -9.075 -27.691 1.00 0.00 35 ARG B N 18
ATOM 31260 C CA . ARG B 1 24 ? -23.947 -9.414 -29.030 1.00 0.00 35 ARG B CA 18
ATOM 31261 C C . ARG B 1 24 ? -25.302 -8.718 -29.297 1.00 0.00 35 ARG B C 18
ATOM 31262 O O . ARG B 1 24 ? -25.628 -8.422 -30.450 1.00 0.00 35 ARG B O 18
ATOM 31283 N N . GLU B 1 25 ? -26.100 -8.477 -28.234 1.00 0.00 36 GLU B N 18
ATOM 31284 C CA . GLU B 1 25 ? -27.390 -7.749 -28.354 1.00 0.00 36 GLU B CA 18
ATOM 31285 C C . GLU B 1 25 ? -27.215 -6.235 -28.091 1.00 0.00 36 GLU B C 18
ATOM 31286 O O . GLU B 1 25 ? -28.175 -5.467 -28.231 1.00 0.00 36 GLU B O 18
ATOM 31298 N N . GLY B 1 26 ? -25.991 -5.817 -27.717 1.00 0.00 37 GLY B N 18
ATOM 31299 C CA . GLY B 1 26 ? -25.655 -4.395 -27.565 1.00 0.00 37 GLY B CA 18
ATOM 31300 C C . GLY B 1 26 ? -25.967 -3.848 -26.176 1.00 0.00 37 GLY B C 18
ATOM 31301 O O . GLY B 1 26 ? -26.750 -2.904 -26.028 1.00 0.00 37 GLY B O 18
ATOM 31305 N N . ARG B 1 27 ? -25.343 -4.460 -25.161 1.00 0.00 38 ARG B N 18
ATOM 31306 C CA . ARG B 1 27 ? -25.426 -4.042 -23.738 1.00 0.00 38 ARG B CA 18
ATOM 31307 C C . ARG B 1 27 ? -24.032 -4.160 -23.093 1.00 0.00 38 ARG B C 18
ATOM 31308 O O . ARG B 1 27 ? -23.186 -4.935 -23.567 1.00 0.00 38 ARG B O 18
ATOM 31329 N N . LYS B 1 28 ? -23.807 -3.400 -22.004 1.00 0.00 39 LYS B N 18
ATOM 31330 C CA . LYS B 1 28 ? -22.542 -3.421 -21.243 1.00 0.00 39 LYS B CA 18
ATOM 31331 C C . LYS B 1 28 ? -22.783 -4.046 -19.860 1.00 0.00 39 LYS B C 18
ATOM 31332 O O . LYS B 1 28 ? -23.890 -3.950 -19.303 1.00 0.00 39 LYS B O 18
ATOM 31351 N N . VAL B 1 29 ? -21.740 -4.699 -19.326 1.00 0.00 40 VAL B N 18
ATOM 31352 C CA . VAL B 1 29 ? -21.812 -5.461 -18.066 1.00 0.00 40 VAL B CA 18
ATOM 31353 C C . VAL B 1 29 ? -20.991 -4.763 -16.973 1.00 0.00 40 VAL B C 18
ATOM 31354 O O . VAL B 1 29 ? -19.837 -4.375 -17.200 1.00 0.00 40 VAL B O 18
ATOM 31367 N N . ASN B 1 30 ? -21.618 -4.597 -15.798 1.00 0.00 41 ASN B N 18
ATOM 31368 C CA . ASN B 1 30 ? -20.976 -4.039 -14.605 1.00 0.00 41 ASN B CA 18
ATOM 31369 C C . ASN B 1 30 ? -20.471 -5.186 -13.719 1.00 0.00 41 ASN B C 18
ATOM 31370 O O . ASN B 1 30 ? -21.221 -6.115 -13.399 1.00 0.00 41 ASN B O 18
ATOM 31381 N N . ILE B 1 31 ? -19.195 -5.104 -13.345 1.00 0.00 42 ILE B N 18
ATOM 31382 C CA . ILE B 1 31 ? -18.490 -6.107 -12.519 1.00 0.00 42 ILE B CA 18
ATOM 31383 C C . ILE B 1 31 ? -17.630 -5.399 -11.449 1.00 0.00 42 ILE B C 18
ATOM 31384 O O . ILE B 1 31 ? -17.706 -4.175 -11.302 1.00 0.00 42 ILE B O 18
ATOM 31400 N N . LEU B 1 32 ? -16.842 -6.191 -10.692 1.00 0.00 43 LEU B N 18
ATOM 31401 C CA . LEU B 1 32 ? -16.018 -5.702 -9.566 1.00 0.00 43 LEU B CA 18
ATOM 31402 C C . LEU B 1 32 ? -15.064 -4.553 -9.994 1.00 0.00 43 LEU B C 18
ATOM 31403 O O . LEU B 1 32 ? -14.089 -4.765 -10.713 1.00 0.00 43 LEU B O 18
ATOM 31419 N N . GLY B 1 33 ? -15.459 -3.311 -9.622 1.00 0.00 44 GLY B N 18
ATOM 31420 C CA . GLY B 1 33 ? -14.659 -2.090 -9.857 1.00 0.00 44 GLY B CA 18
ATOM 31421 C C . GLY B 1 33 ? -14.449 -1.706 -11.326 1.00 0.00 44 GLY B C 18
ATOM 31422 O O . GLY B 1 33 ? -13.735 -0.739 -11.618 1.00 0.00 44 GLY B O 18
ATOM 31426 N N . ILE B 1 34 ? -15.090 -2.453 -12.245 1.00 0.00 45 ILE B N 18
ATOM 31427 C CA . ILE B 1 34 ? -14.878 -2.349 -13.708 1.00 0.00 45 ILE B CA 18
ATOM 31428 C C . ILE B 1 34 ? -16.249 -2.380 -14.422 1.00 0.00 45 ILE B C 18
ATOM 31429 O O . ILE B 1 34 ? -17.221 -2.926 -13.890 1.00 0.00 45 ILE B O 18
ATOM 31445 N N . GLU B 1 35 ? -16.320 -1.778 -15.620 1.00 0.00 46 GLU B N 18
ATOM 31446 C CA . GLU B 1 35 ? -17.496 -1.863 -16.504 1.00 0.00 46 GLU B CA 18
ATOM 31447 C C . GLU B 1 35 ? -17.008 -2.140 -17.937 1.00 0.00 46 GLU B C 18
ATOM 31448 O O . GLU B 1 35 ? -16.317 -1.303 -18.535 1.00 0.00 46 GLU B O 18
ATOM 31460 N N . VAL B 1 36 ? -17.346 -3.328 -18.473 1.00 0.00 47 VAL B N 18
ATOM 31461 C CA . VAL B 1 36 ? -16.936 -3.749 -19.828 1.00 0.00 47 VAL B CA 18
ATOM 31462 C C . VAL B 1 36 ? -18.049 -3.445 -20.846 1.00 0.00 47 VAL B C 18
ATOM 31463 O O . VAL B 1 36 ? -19.220 -3.749 -20.611 1.00 0.00 47 VAL B O 18
ATOM 31476 N N . THR B 1 37 ? -17.665 -2.819 -21.967 1.00 0.00 48 THR B N 18
ATOM 31477 C CA . THR B 1 37 ? -18.598 -2.353 -23.003 1.00 0.00 48 THR B CA 18
ATOM 31478 C C . THR B 1 37 ? -18.422 -3.153 -24.312 1.00 0.00 48 THR B C 18
ATOM 31479 O O . THR B 1 37 ? -19.371 -3.296 -25.091 1.00 0.00 48 THR B O 18
ATOM 31490 N N . THR B 1 38 ? -17.195 -3.665 -24.549 1.00 0.00 49 THR B N 18
ATOM 31491 C CA . THR B 1 38 ? -16.849 -4.424 -25.774 1.00 0.00 49 THR B CA 18
ATOM 31492 C C . THR B 1 38 ? -16.360 -5.853 -25.427 1.00 0.00 49 THR B C 18
ATOM 31493 O O . THR B 1 38 ? -16.103 -6.166 -24.252 1.00 0.00 49 THR B O 18
ATOM 31504 N N . GLU B 1 39 ? -16.237 -6.698 -26.474 1.00 0.00 50 GLU B N 18
ATOM 31505 C CA . GLU B 1 39 ? -15.817 -8.116 -26.362 1.00 0.00 50 GLU B CA 18
ATOM 31506 C C . GLU B 1 39 ? -14.384 -8.208 -25.809 1.00 0.00 50 GLU B C 18
ATOM 31507 O O . GLU B 1 39 ? -14.118 -8.991 -24.897 1.00 0.00 50 GLU B O 18
ATOM 31519 N N . GLU B 1 40 ? -13.484 -7.390 -26.378 1.00 0.00 51 GLU B N 18
ATOM 31520 C CA . GLU B 1 40 ? -12.053 -7.356 -26.004 1.00 0.00 51 GLU B CA 18
ATOM 31521 C C . GLU B 1 40 ? -11.858 -7.000 -24.510 1.00 0.00 51 GLU B C 18
ATOM 31522 O O . GLU B 1 40 ? -11.031 -7.609 -23.823 1.00 0.00 51 GLU B O 18
ATOM 31534 N N . GLN B 1 41 ? -12.666 -6.047 -24.012 1.00 0.00 52 GLN B N 18
ATOM 31535 C CA . GLN B 1 41 ? -12.664 -5.655 -22.585 1.00 0.00 52 GLN B CA 18
ATOM 31536 C C . GLN B 1 41 ? -13.150 -6.816 -21.701 1.00 0.00 52 GLN B C 18
ATOM 31537 O O . GLN B 1 41 ? -12.544 -7.119 -20.671 1.00 0.00 52 GLN B O 18
ATOM 31551 N N . ALA B 1 42 ? -14.242 -7.460 -22.144 1.00 0.00 53 ALA B N 18
ATOM 31552 C CA . ALA B 1 42 ? -14.951 -8.498 -21.376 1.00 0.00 53 ALA B CA 18
ATOM 31553 C C . ALA B 1 42 ? -14.132 -9.792 -21.236 1.00 0.00 53 ALA B C 18
ATOM 31554 O O . ALA B 1 42 ? -14.214 -10.457 -20.207 1.00 0.00 53 ALA B O 18
ATOM 31561 N N . ARG B 1 43 ? -13.361 -10.143 -22.281 1.00 0.00 54 ARG B N 18
ATOM 31562 C CA . ARG B 1 43 ? -12.519 -11.360 -22.286 1.00 0.00 54 ARG B CA 18
ATOM 31563 C C . ARG B 1 43 ? -11.261 -11.150 -21.414 1.00 0.00 54 ARG B C 18
ATOM 31564 O O . ARG B 1 43 ? -10.793 -12.081 -20.749 1.00 0.00 54 ARG B O 18
ATOM 31585 N N . ARG B 1 44 ? -10.734 -9.907 -21.419 1.00 0.00 55 ARG B N 18
ATOM 31586 C CA . ARG B 1 44 ? -9.602 -9.507 -20.561 1.00 0.00 55 ARG B CA 18
ATOM 31587 C C . ARG B 1 44 ? -10.031 -9.446 -19.085 1.00 0.00 55 ARG B C 18
ATOM 31588 O O . ARG B 1 44 ? -9.233 -9.716 -18.182 1.00 0.00 55 ARG B O 18
ATOM 31609 N N . LEU B 1 45 ? -11.299 -9.079 -18.875 1.00 0.00 56 LEU B N 18
ATOM 31610 C CA . LEU B 1 45 ? -11.929 -9.024 -17.551 1.00 0.00 56 LEU B CA 18
ATOM 31611 C C . LEU B 1 45 ? -12.214 -10.446 -17.036 1.00 0.00 56 LEU B C 18
ATOM 31612 O O . LEU B 1 45 ? -12.066 -10.709 -15.844 1.00 0.00 56 LEU B O 18
ATOM 31628 N N . ILE B 1 46 ? -12.631 -11.343 -17.947 1.00 0.00 57 ILE B N 18
ATOM 31629 C CA . ILE B 1 46 ? -12.811 -12.779 -17.646 1.00 0.00 57 ILE B CA 18
ATOM 31630 C C . ILE B 1 46 ? -11.492 -13.366 -17.159 1.00 0.00 57 ILE B C 18
ATOM 31631 O O . ILE B 1 46 ? -11.448 -14.047 -16.129 1.00 0.00 57 ILE B O 18
ATOM 31647 N N . GLU B 1 47 ? -10.427 -13.042 -17.901 1.00 0.00 58 GLU B N 18
ATOM 31648 C CA . GLU B 1 47 ? -9.070 -13.481 -17.603 1.00 0.00 58 GLU B CA 18
ATOM 31649 C C . GLU B 1 47 ? -8.596 -12.936 -16.235 1.00 0.00 58 GLU B C 18
ATOM 31650 O O . GLU B 1 47 ? -7.943 -13.643 -15.461 1.00 0.00 58 GLU B O 18
ATOM 31662 N N . PHE B 1 48 ? -8.958 -11.670 -15.963 1.00 0.00 59 PHE B N 18
ATOM 31663 C CA . PHE B 1 48 ? -8.576 -10.970 -14.730 1.00 0.00 59 PHE B CA 18
ATOM 31664 C C . PHE B 1 48 ? -9.254 -11.604 -13.496 1.00 0.00 59 PHE B C 18
ATOM 31665 O O . PHE B 1 48 ? -8.568 -11.992 -12.542 1.00 0.00 59 PHE B O 18
ATOM 31682 N N . LEU B 1 49 ? -10.601 -11.722 -13.536 1.00 0.00 60 LEU B N 18
ATOM 31683 C CA . LEU B 1 49 ? -11.391 -12.164 -12.372 1.00 0.00 60 LEU B CA 18
ATOM 31684 C C . LEU B 1 49 ? -11.074 -13.615 -12.015 1.00 0.00 60 LEU B C 18
ATOM 31685 O O . LEU B 1 49 ? -11.055 -13.962 -10.848 1.00 0.00 60 LEU B O 18
ATOM 31701 N N . ARG B 1 50 ? -10.762 -14.451 -13.034 1.00 0.00 61 ARG B N 18
ATOM 31702 C CA . ARG B 1 50 ? -10.420 -15.874 -12.807 1.00 0.00 61 ARG B CA 18
ATOM 31703 C C . ARG B 1 50 ? -8.970 -16.024 -12.270 1.00 0.00 61 ARG B C 18
ATOM 31704 O O . ARG B 1 50 ? -8.539 -17.131 -11.933 1.00 0.00 61 ARG B O 18
ATOM 31725 N N . ARG B 1 51 ? -8.226 -14.896 -12.193 1.00 0.00 62 ARG B N 18
ATOM 31726 C CA . ARG B 1 51 ? -6.893 -14.818 -11.546 1.00 0.00 62 ARG B CA 18
ATOM 31727 C C . ARG B 1 51 ? -6.924 -13.896 -10.303 1.00 0.00 62 ARG B C 18
ATOM 31728 O O . ARG B 1 51 ? -5.895 -13.722 -9.640 1.00 0.00 62 ARG B O 18
ATOM 31749 N N . PHE B 1 52 ? -8.102 -13.309 -9.993 1.00 0.00 63 PHE B N 18
ATOM 31750 C CA . PHE B 1 52 ? -8.267 -12.359 -8.854 1.00 0.00 63 PHE B CA 18
ATOM 31751 C C . PHE B 1 52 ? -9.356 -12.852 -7.865 1.00 0.00 63 PHE B C 18
ATOM 31752 O O . PHE B 1 52 ? -10.264 -13.597 -8.248 1.00 0.00 63 PHE B O 18
ATOM 31769 N N . ILE B 1 53 ? -9.237 -12.438 -6.583 1.00 0.00 64 ILE B N 18
ATOM 31770 C CA . ILE B 1 53 ? -10.251 -12.679 -5.540 1.00 0.00 64 ILE B CA 18
ATOM 31771 C C . ILE B 1 53 ? -10.505 -11.334 -4.790 1.00 0.00 64 ILE B C 18
ATOM 31772 O O . ILE B 1 53 ? -11.642 -10.828 -4.835 1.00 0.00 64 ILE B O 18
ATOM 31789 N N . SER A 1 1 ? 12.327 13.107 -23.650 1.00 0.00 12 SER A N 19
ATOM 31790 C CA . SER A 1 1 ? 11.641 12.740 -22.398 1.00 0.00 12 SER A CA 19
ATOM 31791 C C . SER A 1 1 ? 10.114 12.743 -22.621 1.00 0.00 12 SER A C 19
ATOM 31792 O O . SER A 1 1 ? 9.521 13.791 -22.901 1.00 0.00 12 SER A O 19
ATOM 31801 N N . GLY A 1 2 ? 9.492 11.553 -22.514 1.00 0.00 13 GLY A N 19
ATOM 31802 C CA . GLY A 1 2 ? 8.041 11.380 -22.668 1.00 0.00 13 GLY A CA 19
ATOM 31803 C C . GLY A 1 2 ? 7.373 10.978 -21.354 1.00 0.00 13 GLY A C 19
ATOM 31804 O O . GLY A 1 2 ? 8.055 10.721 -20.357 1.00 0.00 13 GLY A O 19
ATOM 31808 N N . LEU A 1 3 ? 6.034 10.921 -21.362 1.00 0.00 14 LEU A N 19
ATOM 31809 C CA . LEU A 1 3 ? 5.207 10.601 -20.176 1.00 0.00 14 LEU A CA 19
ATOM 31810 C C . LEU A 1 3 ? 4.780 9.119 -20.230 1.00 0.00 14 LEU A C 19
ATOM 31811 O O . LEU A 1 3 ? 4.078 8.723 -21.160 1.00 0.00 14 LEU A O 19
ATOM 31827 N N . VAL A 1 4 ? 5.205 8.309 -19.240 1.00 0.00 15 VAL A N 19
ATOM 31828 C CA . VAL A 1 4 ? 4.827 6.877 -19.154 1.00 0.00 15 VAL A CA 19
ATOM 31829 C C . VAL A 1 4 ? 3.352 6.717 -18.690 1.00 0.00 15 VAL A C 19
ATOM 31830 O O . VAL A 1 4 ? 2.900 7.476 -17.826 1.00 0.00 15 VAL A O 19
ATOM 31843 N N . PRO A 1 5 ? 2.564 5.756 -19.292 1.00 0.00 16 PRO A N 19
ATOM 31844 C CA . PRO A 1 5 ? 1.170 5.458 -18.852 1.00 0.00 16 PRO A CA 19
ATOM 31845 C C . PRO A 1 5 ? 1.110 4.804 -17.448 1.00 0.00 16 PRO A C 19
ATOM 31846 O O . PRO A 1 5 ? 2.092 4.211 -16.983 1.00 0.00 16 PRO A O 19
ATOM 31857 N N . ARG A 1 6 ? -0.061 4.924 -16.791 1.00 0.00 17 ARG A N 19
ATOM 31858 C CA . ARG A 1 6 ? -0.305 4.388 -15.434 1.00 0.00 17 ARG A CA 19
ATOM 31859 C C . ARG A 1 6 ? -0.922 2.980 -15.496 1.00 0.00 17 ARG A C 19
ATOM 31860 O O . ARG A 1 6 ? -1.475 2.570 -16.525 1.00 0.00 17 ARG A O 19
ATOM 31881 N N . GLY A 1 7 ? -0.822 2.258 -14.368 1.00 0.00 18 GLY A N 19
ATOM 31882 C CA . GLY A 1 7 ? -1.414 0.929 -14.207 1.00 0.00 18 GLY A CA 19
ATOM 31883 C C . GLY A 1 7 ? -2.705 0.965 -13.395 1.00 0.00 18 GLY A C 19
ATOM 31884 O O . GLY A 1 7 ? -3.115 2.035 -12.920 1.00 0.00 18 GLY A O 19
ATOM 31888 N N . SER A 1 8 ? -3.328 -0.208 -13.221 1.00 0.00 19 SER A N 19
ATOM 31889 C CA . SER A 1 8 ? -4.613 -0.361 -12.513 1.00 0.00 19 SER A CA 19
ATOM 31890 C C . SER A 1 8 ? -4.691 -1.759 -11.863 1.00 0.00 19 SER A C 19
ATOM 31891 O O . SER A 1 8 ? -4.747 -2.776 -12.566 1.00 0.00 19 SER A O 19
ATOM 31899 N N . HIS A 1 9 ? -4.668 -1.798 -10.517 1.00 0.00 20 HIS A N 19
ATOM 31900 C CA . HIS A 1 9 ? -4.740 -3.045 -9.727 1.00 0.00 20 HIS A CA 19
ATOM 31901 C C . HIS A 1 9 ? -6.082 -3.152 -8.990 1.00 0.00 20 HIS A C 19
ATOM 31902 O O . HIS A 1 9 ? -6.525 -2.195 -8.343 1.00 0.00 20 HIS A O 19
ATOM 31917 N N . MET A 1 10 ? -6.713 -4.330 -9.103 1.00 0.00 21 MET A N 19
ATOM 31918 C CA . MET A 1 10 ? -7.930 -4.680 -8.360 1.00 0.00 21 MET A CA 19
ATOM 31919 C C . MET A 1 10 ? -7.517 -5.391 -7.057 1.00 0.00 21 MET A C 19
ATOM 31920 O O . MET A 1 10 ? -6.705 -6.331 -7.089 1.00 0.00 21 MET A O 19
ATOM 31934 N N . ASP A 1 11 ? -8.074 -4.937 -5.925 1.00 0.00 22 ASP A N 19
ATOM 31935 C CA . ASP A 1 11 ? -7.686 -5.416 -4.581 1.00 0.00 22 ASP A CA 19
ATOM 31936 C C . ASP A 1 11 ? -8.943 -5.743 -3.753 1.00 0.00 22 ASP A C 19
ATOM 31937 O O . ASP A 1 11 ? -9.953 -5.034 -3.853 1.00 0.00 22 ASP A O 19
ATOM 31946 N N . LEU A 1 12 ? -8.862 -6.817 -2.943 1.00 0.00 23 LEU A N 19
ATOM 31947 C CA . LEU A 1 12 ? -9.979 -7.328 -2.120 1.00 0.00 23 LEU A CA 19
ATOM 31948 C C . LEU A 1 12 ? -10.355 -6.342 -0.989 1.00 0.00 23 LEU A C 19
ATOM 31949 O O . LEU A 1 12 ? -11.538 -6.033 -0.804 1.00 0.00 23 LEU A O 19
ATOM 31965 N N . GLU A 1 13 ? -9.343 -5.857 -0.238 1.00 0.00 24 GLU A N 19
ATOM 31966 C CA . GLU A 1 13 ? -9.555 -4.915 0.889 1.00 0.00 24 GLU A CA 19
ATOM 31967 C C . GLU A 1 13 ? -10.099 -3.571 0.372 1.00 0.00 24 GLU A C 19
ATOM 31968 O O . GLU A 1 13 ? -10.968 -2.950 1.006 1.00 0.00 24 GLU A O 19
ATOM 31980 N N . GLU A 1 14 ? -9.574 -3.150 -0.793 1.00 0.00 25 GLU A N 19
ATOM 31981 C CA . GLU A 1 14 ? -10.000 -1.924 -1.483 1.00 0.00 25 GLU A CA 19
ATOM 31982 C C . GLU A 1 14 ? -11.483 -2.020 -1.864 1.00 0.00 25 GLU A C 19
ATOM 31983 O O . GLU A 1 14 ? -12.269 -1.105 -1.590 1.00 0.00 25 GLU A O 19
ATOM 31995 N N . LEU A 1 15 ? -11.839 -3.181 -2.448 1.00 0.00 26 LEU A N 19
ATOM 31996 C CA . LEU A 1 15 ? -13.203 -3.491 -2.885 1.00 0.00 26 LEU A CA 19
ATOM 31997 C C . LEU A 1 15 ? -14.165 -3.562 -1.689 1.00 0.00 26 LEU A C 19
ATOM 31998 O O . LEU A 1 15 ? -15.300 -3.128 -1.812 1.00 0.00 26 LEU A O 19
ATOM 32014 N N . GLU A 1 16 ? -13.689 -4.094 -0.537 1.00 0.00 27 GLU A N 19
ATOM 32015 C CA . GLU A 1 16 ? -14.535 -4.325 0.654 1.00 0.00 27 GLU A CA 19
ATOM 32016 C C . GLU A 1 16 ? -15.162 -3.018 1.156 1.00 0.00 27 GLU A C 19
ATOM 32017 O O . GLU A 1 16 ? -16.388 -2.920 1.265 1.00 0.00 27 GLU A O 19
ATOM 32029 N N . GLU A 1 17 ? -14.314 -2.017 1.445 1.00 0.00 28 GLU A N 19
ATOM 32030 C CA . GLU A 1 17 ? -14.792 -0.689 1.862 1.00 0.00 28 GLU A CA 19
ATOM 32031 C C . GLU A 1 17 ? -15.550 -0.006 0.712 1.00 0.00 28 GLU A C 19
ATOM 32032 O O . GLU A 1 17 ? -16.535 0.659 0.953 1.00 0.00 28 GLU A O 19
ATOM 32044 N N . ASP A 1 18 ? -15.093 -0.212 -0.539 1.00 0.00 29 ASP A N 19
ATOM 32045 C CA . ASP A 1 18 ? -15.712 0.414 -1.734 1.00 0.00 29 ASP A CA 19
ATOM 32046 C C . ASP A 1 18 ? -17.204 0.029 -1.864 1.00 0.00 29 ASP A C 19
ATOM 32047 O O . ASP A 1 18 ? -18.051 0.889 -2.129 1.00 0.00 29 ASP A O 19
ATOM 32056 N N . LEU A 1 19 ? -17.509 -1.268 -1.649 1.00 0.00 30 LEU A N 19
ATOM 32057 C CA . LEU A 1 19 ? -18.875 -1.804 -1.806 1.00 0.00 30 LEU A CA 19
ATOM 32058 C C . LEU A 1 19 ? -19.752 -1.488 -0.582 1.00 0.00 30 LEU A C 19
ATOM 32059 O O . LEU A 1 19 ? -20.933 -1.174 -0.739 1.00 0.00 30 LEU A O 19
ATOM 32075 N N . LYS A 1 20 ? -19.156 -1.535 0.628 1.00 0.00 31 LYS A N 19
ATOM 32076 C CA . LYS A 1 20 ? -19.874 -1.223 1.885 1.00 0.00 31 LYS A CA 19
ATOM 32077 C C . LYS A 1 20 ? -20.255 0.262 1.919 1.00 0.00 31 LYS A C 19
ATOM 32078 O O . LYS A 1 20 ? -21.421 0.602 2.108 1.00 0.00 31 LYS A O 19
ATOM 32097 N N . GLN A 1 21 ? -19.241 1.120 1.709 1.00 0.00 32 GLN A N 19
ATOM 32098 C CA . GLN A 1 21 ? -19.390 2.589 1.628 1.00 0.00 32 GLN A CA 19
ATOM 32099 C C . GLN A 1 21 ? -20.410 2.994 0.547 1.00 0.00 32 GLN A C 19
ATOM 32100 O O . GLN A 1 21 ? -21.172 3.934 0.756 1.00 0.00 32 GLN A O 19
ATOM 32114 N N . ALA A 1 22 ? -20.433 2.243 -0.580 1.00 0.00 33 ALA A N 19
ATOM 32115 C CA . ALA A 1 22 ? -21.428 2.432 -1.659 1.00 0.00 33 ALA A CA 19
ATOM 32116 C C . ALA A 1 22 ? -22.856 2.284 -1.105 1.00 0.00 33 ALA A C 19
ATOM 32117 O O . ALA A 1 22 ? -23.702 3.137 -1.326 1.00 0.00 33 ALA A O 19
ATOM 32124 N N . LEU A 1 23 ? -23.083 1.223 -0.329 1.00 0.00 34 LEU A N 19
ATOM 32125 C CA . LEU A 1 23 ? -24.403 0.937 0.277 1.00 0.00 34 LEU A CA 19
ATOM 32126 C C . LEU A 1 23 ? -24.751 1.946 1.391 1.00 0.00 34 LEU A C 19
ATOM 32127 O O . LEU A 1 23 ? -25.925 2.254 1.618 1.00 0.00 34 LEU A O 19
ATOM 32143 N N . ARG A 1 24 ? -23.703 2.452 2.064 1.00 0.00 35 ARG A N 19
ATOM 32144 C CA . ARG A 1 24 ? -23.819 3.453 3.143 1.00 0.00 35 ARG A CA 19
ATOM 32145 C C . ARG A 1 24 ? -24.210 4.842 2.581 1.00 0.00 35 ARG A C 19
ATOM 32146 O O . ARG A 1 24 ? -24.833 5.641 3.282 1.00 0.00 35 ARG A O 19
ATOM 32167 N N . GLU A 1 25 ? -23.837 5.116 1.315 1.00 0.00 36 GLU A N 19
ATOM 32168 C CA . GLU A 1 25 ? -24.207 6.369 0.612 1.00 0.00 36 GLU A CA 19
ATOM 32169 C C . GLU A 1 25 ? -25.417 6.145 -0.329 1.00 0.00 36 GLU A C 19
ATOM 32170 O O . GLU A 1 25 ? -25.688 6.964 -1.213 1.00 0.00 36 GLU A O 19
ATOM 32182 N N . GLY A 1 26 ? -26.141 5.026 -0.117 1.00 0.00 37 GLY A N 19
ATOM 32183 C CA . GLY A 1 26 ? -27.441 4.784 -0.765 1.00 0.00 37 GLY A CA 19
ATOM 32184 C C . GLY A 1 26 ? -27.348 4.265 -2.200 1.00 0.00 37 GLY A C 19
ATOM 32185 O O . GLY A 1 26 ? -28.335 4.313 -2.948 1.00 0.00 37 GLY A O 19
ATOM 32189 N N . ARG A 1 27 ? -26.151 3.803 -2.592 1.00 0.00 38 ARG A N 19
ATOM 32190 C CA . ARG A 1 27 ? -25.896 3.171 -3.910 1.00 0.00 38 ARG A CA 19
ATOM 32191 C C . ARG A 1 27 ? -26.049 1.639 -3.787 1.00 0.00 38 ARG A C 19
ATOM 32192 O O . ARG A 1 27 ? -26.448 1.131 -2.730 1.00 0.00 38 ARG A O 19
ATOM 32213 N N . LYS A 1 28 ? -25.729 0.904 -4.872 1.00 0.00 39 LYS A N 19
ATOM 32214 C CA . LYS A 1 28 ? -25.695 -0.575 -4.861 1.00 0.00 39 LYS A CA 19
ATOM 32215 C C . LYS A 1 28 ? -24.492 -1.081 -5.666 1.00 0.00 39 LYS A C 19
ATOM 32216 O O . LYS A 1 28 ? -23.994 -0.393 -6.567 1.00 0.00 39 LYS A O 19
ATOM 32235 N N . VAL A 1 29 ? -24.051 -2.295 -5.328 1.00 0.00 40 VAL A N 19
ATOM 32236 C CA . VAL A 1 29 ? -22.841 -2.913 -5.883 1.00 0.00 40 VAL A CA 19
ATOM 32237 C C . VAL A 1 29 ? -23.207 -3.719 -7.133 1.00 0.00 40 VAL A C 19
ATOM 32238 O O . VAL A 1 29 ? -24.122 -4.539 -7.085 1.00 0.00 40 VAL A O 19
ATOM 32251 N N . ASN A 1 30 ? -22.503 -3.477 -8.240 1.00 0.00 41 ASN A N 19
ATOM 32252 C CA . ASN A 1 30 ? -22.625 -4.296 -9.457 1.00 0.00 41 ASN A CA 19
ATOM 32253 C C . ASN A 1 30 ? -21.346 -5.123 -9.622 1.00 0.00 41 ASN A C 19
ATOM 32254 O O . ASN A 1 30 ? -20.272 -4.581 -9.901 1.00 0.00 41 ASN A O 19
ATOM 32265 N N . ILE A 1 31 ? -21.476 -6.436 -9.380 1.00 0.00 42 ILE A N 19
ATOM 32266 C CA . ILE A 1 31 ? -20.378 -7.417 -9.480 1.00 0.00 42 ILE A CA 19
ATOM 32267 C C . ILE A 1 31 ? -20.759 -8.529 -10.471 1.00 0.00 42 ILE A C 19
ATOM 32268 O O . ILE A 1 31 ? -21.814 -8.460 -11.113 1.00 0.00 42 ILE A O 19
ATOM 32284 N N . LEU A 1 32 ? -19.857 -9.524 -10.611 1.00 0.00 43 LEU A N 19
ATOM 32285 C CA . LEU A 1 32 ? -20.022 -10.671 -11.525 1.00 0.00 43 LEU A CA 19
ATOM 32286 C C . LEU A 1 32 ? -21.371 -11.407 -11.304 1.00 0.00 43 LEU A C 19
ATOM 32287 O O . LEU A 1 32 ? -21.560 -12.109 -10.312 1.00 0.00 43 LEU A O 19
ATOM 32303 N N . GLY A 1 33 ? -22.344 -11.100 -12.206 1.00 0.00 44 GLY A N 19
ATOM 32304 C CA . GLY A 1 33 ? -23.661 -11.758 -12.256 1.00 0.00 44 GLY A CA 19
ATOM 32305 C C . GLY A 1 33 ? -24.545 -11.537 -11.030 1.00 0.00 44 GLY A C 19
ATOM 32306 O O . GLY A 1 33 ? -25.572 -12.206 -10.880 1.00 0.00 44 GLY A O 19
ATOM 32310 N N . ILE A 1 34 ? -24.149 -10.592 -10.157 1.00 0.00 45 ILE A N 19
ATOM 32311 C CA . ILE A 1 34 ? -24.818 -10.329 -8.864 1.00 0.00 45 ILE A CA 19
ATOM 32312 C C . ILE A 1 34 ? -24.924 -8.803 -8.647 1.00 0.00 45 ILE A C 19
ATOM 32313 O O . ILE A 1 34 ? -24.074 -8.037 -9.123 1.00 0.00 45 ILE A O 19
ATOM 32329 N N . GLU A 1 35 ? -25.985 -8.371 -7.947 1.00 0.00 46 GLU A N 19
ATOM 32330 C CA . GLU A 1 35 ? -26.119 -7.000 -7.426 1.00 0.00 46 GLU A CA 19
ATOM 32331 C C . GLU A 1 35 ? -26.447 -7.081 -5.931 1.00 0.00 46 GLU A C 19
ATOM 32332 O O . GLU A 1 35 ? -27.326 -7.845 -5.517 1.00 0.00 46 GLU A O 19
ATOM 32344 N N . VAL A 1 36 ? -25.702 -6.313 -5.131 1.00 0.00 47 VAL A N 19
ATOM 32345 C CA . VAL A 1 36 ? -25.866 -6.234 -3.675 1.00 0.00 47 VAL A CA 19
ATOM 32346 C C . VAL A 1 36 ? -26.451 -4.862 -3.309 1.00 0.00 47 VAL A C 19
ATOM 32347 O O . VAL A 1 36 ? -25.857 -3.834 -3.626 1.00 0.00 47 VAL A O 19
ATOM 32360 N N . THR A 1 37 ? -27.622 -4.861 -2.654 1.00 0.00 48 THR A N 19
ATOM 32361 C CA . THR A 1 37 ? -28.328 -3.629 -2.265 1.00 0.00 48 THR A CA 19
ATOM 32362 C C . THR A 1 37 ? -28.150 -3.331 -0.754 1.00 0.00 48 THR A C 19
ATOM 32363 O O . THR A 1 37 ? -28.091 -2.165 -0.355 1.00 0.00 48 THR A O 19
ATOM 32374 N N . THR A 1 38 ? -28.046 -4.388 0.073 1.00 0.00 49 THR A N 19
ATOM 32375 C CA . THR A 1 38 ? -27.876 -4.263 1.544 1.00 0.00 49 THR A CA 19
ATOM 32376 C C . THR A 1 38 ? -26.563 -4.913 2.006 1.00 0.00 49 THR A C 19
ATOM 32377 O O . THR A 1 38 ? -26.080 -5.864 1.382 1.00 0.00 49 THR A O 19
ATOM 32388 N N . GLU A 1 39 ? -26.010 -4.390 3.118 1.00 0.00 50 GLU A N 19
ATOM 32389 C CA . GLU A 1 39 ? -24.698 -4.800 3.663 1.00 0.00 50 GLU A CA 19
ATOM 32390 C C . GLU A 1 39 ? -24.679 -6.245 4.210 1.00 0.00 50 GLU A C 19
ATOM 32391 O O . GLU A 1 39 ? -23.603 -6.807 4.415 1.00 0.00 50 GLU A O 19
ATOM 32403 N N . GLU A 1 40 ? -25.863 -6.840 4.431 1.00 0.00 51 GLU A N 19
ATOM 32404 C CA . GLU A 1 40 ? -25.984 -8.281 4.763 1.00 0.00 51 GLU A CA 19
ATOM 32405 C C . GLU A 1 40 ? -25.463 -9.131 3.577 1.00 0.00 51 GLU A C 19
ATOM 32406 O O . GLU A 1 40 ? -24.693 -10.082 3.748 1.00 0.00 51 GLU A O 19
ATOM 32418 N N . GLN A 1 41 ? -25.840 -8.695 2.366 1.00 0.00 52 GLN A N 19
ATOM 32419 C CA . GLN A 1 41 ? -25.430 -9.325 1.110 1.00 0.00 52 GLN A CA 19
ATOM 32420 C C . GLN A 1 41 ? -23.967 -8.960 0.781 1.00 0.00 52 GLN A C 19
ATOM 32421 O O . GLN A 1 41 ? -23.315 -9.686 0.049 1.00 0.00 52 GLN A O 19
ATOM 32435 N N . ALA A 1 42 ? -23.484 -7.815 1.328 1.00 0.00 53 ALA A N 19
ATOM 32436 C CA . ALA A 1 42 ? -22.125 -7.274 1.069 1.00 0.00 53 ALA A CA 19
ATOM 32437 C C . ALA A 1 42 ? -21.044 -8.028 1.844 1.00 0.00 53 ALA A C 19
ATOM 32438 O O . ALA A 1 42 ? -19.972 -8.312 1.300 1.00 0.00 53 ALA A O 19
ATOM 32445 N N . ARG A 1 43 ? -21.320 -8.317 3.129 1.00 0.00 54 ARG A N 19
ATOM 32446 C CA . ARG A 1 43 ? -20.427 -9.140 3.961 1.00 0.00 54 ARG A CA 19
ATOM 32447 C C . ARG A 1 43 ? -20.399 -10.575 3.405 1.00 0.00 54 ARG A C 19
ATOM 32448 O O . ARG A 1 43 ? -19.338 -11.208 3.362 1.00 0.00 54 ARG A O 19
ATOM 32469 N N . ARG A 1 44 ? -21.579 -11.053 2.931 1.00 0.00 55 ARG A N 19
ATOM 32470 C CA . ARG A 1 44 ? -21.691 -12.350 2.246 1.00 0.00 55 ARG A CA 19
ATOM 32471 C C . ARG A 1 44 ? -20.989 -12.327 0.878 1.00 0.00 55 ARG A C 19
ATOM 32472 O O . ARG A 1 44 ? -20.455 -13.338 0.450 1.00 0.00 55 ARG A O 19
ATOM 32493 N N . LEU A 1 45 ? -20.995 -11.159 0.219 1.00 0.00 56 LEU A N 19
ATOM 32494 C CA . LEU A 1 45 ? -20.383 -10.974 -1.108 1.00 0.00 56 LEU A CA 19
ATOM 32495 C C . LEU A 1 45 ? -18.866 -11.138 -1.026 1.00 0.00 56 LEU A C 19
ATOM 32496 O O . LEU A 1 45 ? -18.273 -11.862 -1.823 1.00 0.00 56 LEU A O 19
ATOM 32512 N N . ILE A 1 46 ? -18.267 -10.450 -0.037 1.00 0.00 57 ILE A N 19
ATOM 32513 C CA . ILE A 1 46 ? -16.821 -10.484 0.218 1.00 0.00 57 ILE A CA 19
ATOM 32514 C C . ILE A 1 46 ? -16.349 -11.902 0.496 1.00 0.00 57 ILE A C 19
ATOM 32515 O O . ILE A 1 46 ? -15.451 -12.399 -0.193 1.00 0.00 57 ILE A O 19
ATOM 32531 N N . GLU A 1 47 ? -16.995 -12.557 1.470 1.00 0.00 58 GLU A N 19
ATOM 32532 C CA . GLU A 1 47 ? -16.595 -13.891 1.923 1.00 0.00 58 GLU A CA 19
ATOM 32533 C C . GLU A 1 47 ? -16.834 -14.952 0.830 1.00 0.00 58 GLU A C 19
ATOM 32534 O O . GLU A 1 47 ? -16.233 -16.011 0.870 1.00 0.00 58 GLU A O 19
ATOM 32546 N N . PHE A 1 48 ? -17.752 -14.644 -0.111 1.00 0.00 59 PHE A N 19
ATOM 32547 C CA . PHE A 1 48 ? -18.005 -15.452 -1.321 1.00 0.00 59 PHE A CA 19
ATOM 32548 C C . PHE A 1 48 ? -16.848 -15.301 -2.334 1.00 0.00 59 PHE A C 19
ATOM 32549 O O . PHE A 1 48 ? -16.272 -16.302 -2.771 1.00 0.00 59 PHE A O 19
ATOM 32566 N N . LEU A 1 49 ? -16.512 -14.049 -2.693 1.00 0.00 60 LEU A N 19
ATOM 32567 C CA . LEU A 1 49 ? -15.606 -13.772 -3.838 1.00 0.00 60 LEU A CA 19
ATOM 32568 C C . LEU A 1 49 ? -14.127 -14.028 -3.470 1.00 0.00 60 LEU A C 19
ATOM 32569 O O . LEU A 1 49 ? -13.292 -14.243 -4.355 1.00 0.00 60 LEU A O 19
ATOM 32585 N N . ARG A 1 50 ? -13.819 -14.009 -2.159 1.00 0.00 61 ARG A N 19
ATOM 32586 C CA . ARG A 1 50 ? -12.480 -14.379 -1.647 1.00 0.00 61 ARG A CA 19
ATOM 32587 C C . ARG A 1 50 ? -12.373 -15.908 -1.475 1.00 0.00 61 ARG A C 19
ATOM 32588 O O . ARG A 1 50 ? -11.278 -16.484 -1.550 1.00 0.00 61 ARG A O 19
ATOM 32609 N N . ARG A 1 51 ? -13.535 -16.548 -1.242 1.00 0.00 62 ARG A N 19
ATOM 32610 C CA . ARG A 1 51 ? -13.668 -18.021 -1.172 1.00 0.00 62 ARG A CA 19
ATOM 32611 C C . ARG A 1 51 ? -13.668 -18.617 -2.590 1.00 0.00 62 ARG A C 19
ATOM 32612 O O . ARG A 1 51 ? -13.391 -19.802 -2.773 1.00 0.00 62 ARG A O 19
ATOM 32633 N N . PHE A 1 52 ? -13.958 -17.757 -3.581 1.00 0.00 63 PHE A N 19
ATOM 32634 C CA . PHE A 1 52 ? -14.163 -18.153 -4.975 1.00 0.00 63 PHE A CA 19
ATOM 32635 C C . PHE A 1 52 ? -12.836 -18.641 -5.592 1.00 0.00 63 PHE A C 19
ATOM 32636 O O . PHE A 1 52 ? -11.871 -17.875 -5.676 1.00 0.00 63 PHE A O 19
ATOM 32653 N N . ILE A 1 53 ? -12.813 -19.936 -5.974 1.00 0.00 64 ILE A N 19
ATOM 32654 C CA . ILE A 1 53 ? -11.645 -20.622 -6.576 1.00 0.00 64 ILE A CA 19
ATOM 32655 C C . ILE A 1 53 ? -10.473 -20.685 -5.588 1.00 0.00 64 ILE A C 19
ATOM 32656 O O . ILE A 1 53 ? -10.540 -21.370 -4.569 1.00 0.00 64 ILE A O 19
ATOM 32672 N N . SER B 1 1 ? -48.559 -20.903 -16.821 1.00 0.00 12 SER B N 19
ATOM 32673 C CA . SER B 1 1 ? -48.454 -22.312 -16.465 1.00 0.00 12 SER B CA 19
ATOM 32674 C C . SER B 1 1 ? -47.190 -22.919 -17.107 1.00 0.00 12 SER B C 19
ATOM 32675 O O . SER B 1 1 ? -47.180 -23.241 -18.305 1.00 0.00 12 SER B O 19
ATOM 32683 N N . GLY B 1 2 ? -46.116 -23.029 -16.307 1.00 0.00 13 GLY B N 19
ATOM 32684 C CA . GLY B 1 2 ? -44.830 -23.566 -16.771 1.00 0.00 13 GLY B CA 19
ATOM 32685 C C . GLY B 1 2 ? -43.677 -22.611 -16.493 1.00 0.00 13 GLY B C 19
ATOM 32686 O O . GLY B 1 2 ? -42.533 -23.054 -16.337 1.00 0.00 13 GLY B O 19
ATOM 32690 N N . LEU B 1 3 ? -43.980 -21.295 -16.453 1.00 0.00 14 LEU B N 19
ATOM 32691 C CA . LEU B 1 3 ? -42.980 -20.240 -16.162 1.00 0.00 14 LEU B CA 19
ATOM 32692 C C . LEU B 1 3 ? -42.387 -20.430 -14.747 1.00 0.00 14 LEU B C 19
ATOM 32693 O O . LEU B 1 3 ? -43.106 -20.775 -13.804 1.00 0.00 14 LEU B O 19
ATOM 32709 N N . VAL B 1 4 ? -41.078 -20.211 -14.616 1.00 0.00 15 VAL B N 19
ATOM 32710 C CA . VAL B 1 4 ? -40.345 -20.422 -13.359 1.00 0.00 15 VAL B CA 19
ATOM 32711 C C . VAL B 1 4 ? -39.109 -19.491 -13.316 1.00 0.00 15 VAL B C 19
ATOM 32712 O O . VAL B 1 4 ? -38.351 -19.437 -14.295 1.00 0.00 15 VAL B O 19
ATOM 32725 N N . PRO B 1 5 ? -38.905 -18.701 -12.205 1.00 0.00 16 PRO B N 19
ATOM 32726 C CA . PRO B 1 5 ? -37.686 -17.881 -12.025 1.00 0.00 16 PRO B CA 19
ATOM 32727 C C . PRO B 1 5 ? -36.418 -18.761 -11.995 1.00 0.00 16 PRO B C 19
ATOM 32728 O O . PRO B 1 5 ? -36.147 -19.437 -10.996 1.00 0.00 16 PRO B O 19
ATOM 32739 N N . ARG B 1 6 ? -35.689 -18.787 -13.129 1.00 0.00 17 ARG B N 19
ATOM 32740 C CA . ARG B 1 6 ? -34.410 -19.507 -13.250 1.00 0.00 17 ARG B CA 19
ATOM 32741 C C . ARG B 1 6 ? -33.261 -18.666 -12.648 1.00 0.00 17 ARG B C 19
ATOM 32742 O O . ARG B 1 6 ? -33.508 -17.655 -11.969 1.00 0.00 17 ARG B O 19
ATOM 32763 N N . GLY B 1 7 ? -32.017 -19.072 -12.907 1.00 0.00 18 GLY B N 19
ATOM 32764 C CA . GLY B 1 7 ? -30.873 -18.608 -12.121 1.00 0.00 18 GLY B CA 19
ATOM 32765 C C . GLY B 1 7 ? -30.668 -19.525 -10.924 1.00 0.00 18 GLY B C 19
ATOM 32766 O O . GLY B 1 7 ? -30.336 -19.070 -9.826 1.00 0.00 18 GLY B O 19
ATOM 32770 N N . SER B 1 8 ? -30.849 -20.835 -11.185 1.00 0.00 19 SER B N 19
ATOM 32771 C CA . SER B 1 8 ? -30.990 -21.885 -10.161 1.00 0.00 19 SER B CA 19
ATOM 32772 C C . SER B 1 8 ? -29.707 -22.075 -9.336 1.00 0.00 19 SER B C 19
ATOM 32773 O O . SER B 1 8 ? -29.763 -22.495 -8.174 1.00 0.00 19 SER B O 19
ATOM 32781 N N . HIS B 1 9 ? -28.566 -21.749 -9.951 1.00 0.00 20 HIS B N 19
ATOM 32782 C CA . HIS B 1 9 ? -27.254 -21.855 -9.316 1.00 0.00 20 HIS B CA 19
ATOM 32783 C C . HIS B 1 9 ? -26.290 -20.927 -10.059 1.00 0.00 20 HIS B C 19
ATOM 32784 O O . HIS B 1 9 ? -25.857 -21.249 -11.179 1.00 0.00 20 HIS B O 19
ATOM 32799 N N . MET B 1 10 ? -25.991 -19.767 -9.445 1.00 0.00 21 MET B N 19
ATOM 32800 C CA . MET B 1 10 ? -25.068 -18.779 -10.015 1.00 0.00 21 MET B CA 19
ATOM 32801 C C . MET B 1 10 ? -23.650 -19.388 -10.045 1.00 0.00 21 MET B C 19
ATOM 32802 O O . MET B 1 10 ? -22.993 -19.534 -9.008 1.00 0.00 21 MET B O 19
ATOM 32816 N N . ASP B 1 11 ? -23.225 -19.772 -11.249 1.00 0.00 22 ASP B N 19
ATOM 32817 C CA . ASP B 1 11 ? -21.976 -20.513 -11.481 1.00 0.00 22 ASP B CA 19
ATOM 32818 C C . ASP B 1 11 ? -21.312 -19.983 -12.754 1.00 0.00 22 ASP B C 19
ATOM 32819 O O . ASP B 1 11 ? -21.932 -19.213 -13.478 1.00 0.00 22 ASP B O 19
ATOM 32828 N N . LEU B 1 12 ? -20.056 -20.394 -13.016 1.00 0.00 23 LEU B N 19
ATOM 32829 C CA . LEU B 1 12 ? -19.317 -19.997 -14.231 1.00 0.00 23 LEU B CA 19
ATOM 32830 C C . LEU B 1 12 ? -20.028 -20.436 -15.518 1.00 0.00 23 LEU B C 19
ATOM 32831 O O . LEU B 1 12 ? -19.921 -19.754 -16.524 1.00 0.00 23 LEU B O 19
ATOM 32847 N N . GLU B 1 13 ? -20.748 -21.566 -15.467 1.00 0.00 24 GLU B N 19
ATOM 32848 C CA . GLU B 1 13 ? -21.554 -22.054 -16.608 1.00 0.00 24 GLU B CA 19
ATOM 32849 C C . GLU B 1 13 ? -22.645 -21.034 -16.972 1.00 0.00 24 GLU B C 19
ATOM 32850 O O . GLU B 1 13 ? -22.746 -20.597 -18.123 1.00 0.00 24 GLU B O 19
ATOM 32862 N N . GLU B 1 14 ? -23.413 -20.641 -15.946 1.00 0.00 25 GLU B N 19
ATOM 32863 C CA . GLU B 1 14 ? -24.595 -19.776 -16.093 1.00 0.00 25 GLU B CA 19
ATOM 32864 C C . GLU B 1 14 ? -24.193 -18.317 -16.389 1.00 0.00 25 GLU B C 19
ATOM 32865 O O . GLU B 1 14 ? -24.786 -17.659 -17.247 1.00 0.00 25 GLU B O 19
ATOM 32877 N N . LEU B 1 15 ? -23.159 -17.846 -15.677 1.00 0.00 26 LEU B N 19
ATOM 32878 C CA . LEU B 1 15 ? -22.620 -16.483 -15.808 1.00 0.00 26 LEU B CA 19
ATOM 32879 C C . LEU B 1 15 ? -22.055 -16.250 -17.211 1.00 0.00 26 LEU B C 19
ATOM 32880 O O . LEU B 1 15 ? -22.382 -15.252 -17.852 1.00 0.00 26 LEU B O 19
ATOM 32896 N N . GLU B 1 16 ? -21.215 -17.195 -17.666 1.00 0.00 27 GLU B N 19
ATOM 32897 C CA . GLU B 1 16 ? -20.446 -17.062 -18.915 1.00 0.00 27 GLU B CA 19
ATOM 32898 C C . GLU B 1 16 ? -21.386 -16.962 -20.122 1.00 0.00 27 GLU B C 19
ATOM 32899 O O . GLU B 1 16 ? -21.252 -16.052 -20.937 1.00 0.00 27 GLU B O 19
ATOM 32911 N N . GLU B 1 17 ? -22.365 -17.883 -20.201 1.00 0.00 28 GLU B N 19
ATOM 32912 C CA . GLU B 1 17 ? -23.352 -17.896 -21.299 1.00 0.00 28 GLU B CA 19
ATOM 32913 C C . GLU B 1 17 ? -24.235 -16.627 -21.267 1.00 0.00 28 GLU B C 19
ATOM 32914 O O . GLU B 1 17 ? -24.629 -16.120 -22.321 1.00 0.00 28 GLU B O 19
ATOM 32926 N N . ASP B 1 18 ? -24.503 -16.116 -20.045 1.00 0.00 29 ASP B N 19
ATOM 32927 C CA . ASP B 1 18 ? -25.383 -14.946 -19.829 1.00 0.00 29 ASP B CA 19
ATOM 32928 C C . ASP B 1 18 ? -24.694 -13.626 -20.236 1.00 0.00 29 ASP B C 19
ATOM 32929 O O . ASP B 1 18 ? -25.357 -12.715 -20.756 1.00 0.00 29 ASP B O 19
ATOM 32938 N N . LEU B 1 19 ? -23.365 -13.512 -19.988 1.00 0.00 30 LEU B N 19
ATOM 32939 C CA . LEU B 1 19 ? -22.601 -12.303 -20.366 1.00 0.00 30 LEU B CA 19
ATOM 32940 C C . LEU B 1 19 ? -22.363 -12.280 -21.883 1.00 0.00 30 LEU B C 19
ATOM 32941 O O . LEU B 1 19 ? -22.511 -11.236 -22.506 1.00 0.00 30 LEU B O 19
ATOM 32957 N N . LYS B 1 20 ? -22.079 -13.463 -22.471 1.00 0.00 31 LYS B N 19
ATOM 32958 C CA . LYS B 1 20 ? -21.960 -13.631 -23.941 1.00 0.00 31 LYS B CA 19
ATOM 32959 C C . LYS B 1 20 ? -23.282 -13.234 -24.632 1.00 0.00 31 LYS B C 19
ATOM 32960 O O . LYS B 1 20 ? -23.276 -12.576 -25.672 1.00 0.00 31 LYS B O 19
ATOM 32979 N N . GLN B 1 21 ? -24.398 -13.633 -23.992 1.00 0.00 32 GLN B N 19
ATOM 32980 C CA . GLN B 1 21 ? -25.776 -13.360 -24.446 1.00 0.00 32 GLN B CA 19
ATOM 32981 C C . GLN B 1 21 ? -26.029 -11.838 -24.570 1.00 0.00 32 GLN B C 19
ATOM 32982 O O . GLN B 1 21 ? -26.500 -11.357 -25.611 1.00 0.00 32 GLN B O 19
ATOM 32996 N N . ALA B 1 22 ? -25.652 -11.097 -23.512 1.00 0.00 33 ALA B N 19
ATOM 32997 C CA . ALA B 1 22 ? -25.807 -9.631 -23.447 1.00 0.00 33 ALA B CA 19
ATOM 32998 C C . ALA B 1 22 ? -24.957 -8.929 -24.528 1.00 0.00 33 ALA B C 19
ATOM 32999 O O . ALA B 1 22 ? -25.416 -8.001 -25.187 1.00 0.00 33 ALA B O 19
ATOM 33006 N N . LEU B 1 23 ? -23.734 -9.420 -24.730 1.00 0.00 34 LEU B N 19
ATOM 33007 C CA . LEU B 1 23 ? -22.744 -8.773 -25.618 1.00 0.00 34 LEU B CA 19
ATOM 33008 C C . LEU B 1 23 ? -22.999 -9.063 -27.113 1.00 0.00 34 LEU B C 19
ATOM 33009 O O . LEU B 1 23 ? -22.604 -8.259 -27.969 1.00 0.00 34 LEU B O 19
ATOM 33025 N N . ARG B 1 24 ? -23.666 -10.200 -27.429 1.00 0.00 35 ARG B N 19
ATOM 33026 C CA . ARG B 1 24 ? -24.034 -10.534 -28.829 1.00 0.00 35 ARG B CA 19
ATOM 33027 C C . ARG B 1 24 ? -25.283 -9.743 -29.274 1.00 0.00 35 ARG B C 19
ATOM 33028 O O . ARG B 1 24 ? -25.455 -9.484 -30.467 1.00 0.00 35 ARG B O 19
ATOM 33049 N N . GLU B 1 25 ? -26.161 -9.377 -28.312 1.00 0.00 36 GLU B N 19
ATOM 33050 C CA . GLU B 1 25 ? -27.268 -8.424 -28.575 1.00 0.00 36 GLU B CA 19
ATOM 33051 C C . GLU B 1 25 ? -26.800 -6.959 -28.365 1.00 0.00 36 GLU B C 19
ATOM 33052 O O . GLU B 1 25 ? -27.614 -6.033 -28.336 1.00 0.00 36 GLU B O 19
ATOM 33064 N N . GLY B 1 26 ? -25.468 -6.779 -28.219 1.00 0.00 37 GLY B N 19
ATOM 33065 C CA . GLY B 1 26 ? -24.821 -5.467 -28.300 1.00 0.00 37 GLY B CA 19
ATOM 33066 C C . GLY B 1 26 ? -24.983 -4.613 -27.054 1.00 0.00 37 GLY B C 19
ATOM 33067 O O . GLY B 1 26 ? -25.223 -3.408 -27.148 1.00 0.00 37 GLY B O 19
ATOM 33071 N N . ARG B 1 27 ? -24.873 -5.243 -25.880 1.00 0.00 38 ARG B N 19
ATOM 33072 C CA . ARG B 1 27 ? -24.925 -4.553 -24.571 1.00 0.00 38 ARG B CA 19
ATOM 33073 C C . ARG B 1 27 ? -23.508 -4.501 -23.955 1.00 0.00 38 ARG B C 19
ATOM 33074 O O . ARG B 1 27 ? -22.512 -4.770 -24.642 1.00 0.00 38 ARG B O 19
ATOM 33095 N N . LYS B 1 28 ? -23.433 -4.097 -22.675 1.00 0.00 39 LYS B N 19
ATOM 33096 C CA . LYS B 1 28 ? -22.209 -4.156 -21.853 1.00 0.00 39 LYS B CA 19
ATOM 33097 C C . LYS B 1 28 ? -22.570 -4.733 -20.477 1.00 0.00 39 LYS B C 19
ATOM 33098 O O . LYS B 1 28 ? -23.658 -4.458 -19.942 1.00 0.00 39 LYS B O 19
ATOM 33117 N N . VAL B 1 29 ? -21.666 -5.553 -19.927 1.00 0.00 40 VAL B N 19
ATOM 33118 C CA . VAL B 1 29 ? -21.852 -6.204 -18.619 1.00 0.00 40 VAL B CA 19
ATOM 33119 C C . VAL B 1 29 ? -21.000 -5.479 -17.560 1.00 0.00 40 VAL B C 19
ATOM 33120 O O . VAL B 1 29 ? -19.776 -5.379 -17.706 1.00 0.00 40 VAL B O 19
ATOM 33133 N N . ASN B 1 30 ? -21.667 -4.945 -16.525 1.00 0.00 41 ASN B N 19
ATOM 33134 C CA . ASN B 1 30 ? -21.016 -4.260 -15.395 1.00 0.00 41 ASN B CA 19
ATOM 33135 C C . ASN B 1 30 ? -20.787 -5.264 -14.256 1.00 0.00 41 ASN B C 19
ATOM 33136 O O . ASN B 1 30 ? -21.739 -5.827 -13.695 1.00 0.00 41 ASN B O 19
ATOM 33147 N N . ILE B 1 31 ? -19.505 -5.489 -13.946 1.00 0.00 42 ILE B N 19
ATOM 33148 C CA . ILE B 1 31 ? -19.046 -6.495 -12.969 1.00 0.00 42 ILE B CA 19
ATOM 33149 C C . ILE B 1 31 ? -18.105 -5.853 -11.920 1.00 0.00 42 ILE B C 19
ATOM 33150 O O . ILE B 1 31 ? -17.999 -4.625 -11.855 1.00 0.00 42 ILE B O 19
ATOM 33166 N N . LEU B 1 32 ? -17.463 -6.717 -11.083 1.00 0.00 43 LEU B N 19
ATOM 33167 C CA . LEU B 1 32 ? -16.612 -6.315 -9.932 1.00 0.00 43 LEU B CA 19
ATOM 33168 C C . LEU B 1 32 ? -15.501 -5.305 -10.329 1.00 0.00 43 LEU B C 19
ATOM 33169 O O . LEU B 1 32 ? -14.448 -5.674 -10.832 1.00 0.00 43 LEU B O 19
ATOM 33185 N N . GLY B 1 33 ? -15.830 -3.996 -10.165 1.00 0.00 44 GLY B N 19
ATOM 33186 C CA . GLY B 1 33 ? -14.903 -2.879 -10.433 1.00 0.00 44 GLY B CA 19
ATOM 33187 C C . GLY B 1 33 ? -14.511 -2.705 -11.906 1.00 0.00 44 GLY B C 19
ATOM 33188 O O . GLY B 1 33 ? -13.688 -1.849 -12.232 1.00 0.00 44 GLY B O 19
ATOM 33192 N N . ILE B 1 34 ? -15.121 -3.512 -12.795 1.00 0.00 45 ILE B N 19
ATOM 33193 C CA . ILE B 1 34 ? -14.766 -3.600 -14.229 1.00 0.00 45 ILE B CA 19
ATOM 33194 C C . ILE B 1 34 ? -16.055 -3.491 -15.074 1.00 0.00 45 ILE B C 19
ATOM 33195 O O . ILE B 1 34 ? -17.155 -3.759 -14.578 1.00 0.00 45 ILE B O 19
ATOM 33211 N N . GLU B 1 35 ? -15.920 -3.080 -16.344 1.00 0.00 46 GLU B N 19
ATOM 33212 C CA . GLU B 1 35 ? -17.040 -3.014 -17.300 1.00 0.00 46 GLU B CA 19
ATOM 33213 C C . GLU B 1 35 ? -16.572 -3.548 -18.664 1.00 0.00 46 GLU B C 19
ATOM 33214 O O . GLU B 1 35 ? -15.637 -3.001 -19.258 1.00 0.00 46 GLU B O 19
ATOM 33226 N N . VAL B 1 36 ? -17.218 -4.619 -19.156 1.00 0.00 47 VAL B N 19
ATOM 33227 C CA . VAL B 1 36 ? -16.858 -5.267 -20.433 1.00 0.00 47 VAL B CA 19
ATOM 33228 C C . VAL B 1 36 ? -17.923 -4.962 -21.514 1.00 0.00 47 VAL B C 19
ATOM 33229 O O . VAL B 1 36 ? -19.085 -5.374 -21.410 1.00 0.00 47 VAL B O 19
ATOM 33242 N N . THR B 1 37 ? -17.523 -4.160 -22.510 1.00 0.00 48 THR B N 19
ATOM 33243 C CA . THR B 1 37 ? -18.367 -3.800 -23.659 1.00 0.00 48 THR B CA 19
ATOM 33244 C C . THR B 1 37 ? -18.364 -4.913 -24.731 1.00 0.00 48 THR B C 19
ATOM 33245 O O . THR B 1 37 ? -19.337 -5.063 -25.476 1.00 0.00 48 THR B O 19
ATOM 33256 N N . THR B 1 38 ? -17.256 -5.689 -24.799 1.00 0.00 49 THR B N 19
ATOM 33257 C CA . THR B 1 38 ? -17.070 -6.751 -25.819 1.00 0.00 49 THR B CA 19
ATOM 33258 C C . THR B 1 38 ? -16.830 -8.121 -25.155 1.00 0.00 49 THR B C 19
ATOM 33259 O O . THR B 1 38 ? -16.402 -8.186 -23.989 1.00 0.00 49 THR B O 19
ATOM 33270 N N . GLU B 1 39 ? -17.094 -9.209 -25.924 1.00 0.00 50 GLU B N 19
ATOM 33271 C CA . GLU B 1 39 ? -16.913 -10.601 -25.457 1.00 0.00 50 GLU B CA 19
ATOM 33272 C C . GLU B 1 39 ? -15.423 -10.929 -25.221 1.00 0.00 50 GLU B C 19
ATOM 33273 O O . GLU B 1 39 ? -15.096 -11.749 -24.360 1.00 0.00 50 GLU B O 19
ATOM 33285 N N . GLU B 1 40 ? -14.541 -10.264 -25.988 1.00 0.00 51 GLU B N 19
ATOM 33286 C CA . GLU B 1 40 ? -13.073 -10.409 -25.857 1.00 0.00 51 GLU B CA 19
ATOM 33287 C C . GLU B 1 40 ? -12.617 -9.990 -24.445 1.00 0.00 51 GLU B C 19
ATOM 33288 O O . GLU B 1 40 ? -11.884 -10.720 -23.768 1.00 0.00 51 GLU B O 19
ATOM 33300 N N . GLN B 1 41 ? -13.103 -8.823 -24.000 1.00 0.00 52 GLN B N 19
ATOM 33301 C CA . GLN B 1 41 ? -12.831 -8.312 -22.644 1.00 0.00 52 GLN B CA 19
ATOM 33302 C C . GLN B 1 41 ? -13.524 -9.191 -21.583 1.00 0.00 52 GLN B C 19
ATOM 33303 O O . GLN B 1 41 ? -12.992 -9.386 -20.496 1.00 0.00 52 GLN B O 19
ATOM 33317 N N . ALA B 1 42 ? -14.707 -9.727 -21.942 1.00 0.00 53 ALA B N 19
ATOM 33318 C CA . ALA B 1 42 ? -15.567 -10.520 -21.037 1.00 0.00 53 ALA B CA 19
ATOM 33319 C C . ALA B 1 42 ? -15.010 -11.910 -20.738 1.00 0.00 53 ALA B C 19
ATOM 33320 O O . ALA B 1 42 ? -15.269 -12.449 -19.670 1.00 0.00 53 ALA B O 19
ATOM 33327 N N . ARG B 1 43 ? -14.289 -12.503 -21.704 1.00 0.00 54 ARG B N 19
ATOM 33328 C CA . ARG B 1 43 ? -13.645 -13.818 -21.523 1.00 0.00 54 ARG B CA 19
ATOM 33329 C C . ARG B 1 43 ? -12.335 -13.655 -20.724 1.00 0.00 54 ARG B C 19
ATOM 33330 O O . ARG B 1 43 ? -11.952 -14.544 -19.962 1.00 0.00 54 ARG B O 19
ATOM 33351 N N . ARG B 1 44 ? -11.661 -12.501 -20.926 1.00 0.00 55 ARG B N 19
ATOM 33352 C CA . ARG B 1 44 ? -10.504 -12.080 -20.107 1.00 0.00 55 ARG B CA 19
ATOM 33353 C C . ARG B 1 44 ? -10.945 -11.792 -18.658 1.00 0.00 55 ARG B C 19
ATOM 33354 O O . ARG B 1 44 ? -10.178 -11.992 -17.713 1.00 0.00 55 ARG B O 19
ATOM 33375 N N . LEU B 1 45 ? -12.186 -11.304 -18.524 1.00 0.00 56 LEU B N 19
ATOM 33376 C CA . LEU B 1 45 ? -12.818 -11.005 -17.234 1.00 0.00 56 LEU B CA 19
ATOM 33377 C C . LEU B 1 45 ? -13.304 -12.299 -16.567 1.00 0.00 56 LEU B C 19
ATOM 33378 O O . LEU B 1 45 ? -13.213 -12.433 -15.350 1.00 0.00 56 LEU B O 19
ATOM 33394 N N . ILE B 1 46 ? -13.827 -13.232 -17.381 1.00 0.00 57 ILE B N 19
ATOM 33395 C CA . ILE B 1 46 ? -14.274 -14.560 -16.914 1.00 0.00 57 ILE B CA 19
ATOM 33396 C C . ILE B 1 46 ? -13.055 -15.311 -16.339 1.00 0.00 57 ILE B C 19
ATOM 33397 O O . ILE B 1 46 ? -13.138 -15.948 -15.273 1.00 0.00 57 ILE B O 19
ATOM 33413 N N . GLU B 1 47 ? -11.912 -15.137 -17.032 1.00 0.00 58 GLU B N 19
ATOM 33414 C CA . GLU B 1 47 ? -10.607 -15.613 -16.586 1.00 0.00 58 GLU B CA 19
ATOM 33415 C C . GLU B 1 47 ? -10.191 -14.892 -15.296 1.00 0.00 58 GLU B C 19
ATOM 33416 O O . GLU B 1 47 ? -9.770 -15.535 -14.350 1.00 0.00 58 GLU B O 19
ATOM 33428 N N . PHE B 1 48 ? -10.361 -13.555 -15.271 1.00 0.00 59 PHE B N 19
ATOM 33429 C CA . PHE B 1 48 ? -9.922 -12.708 -14.144 1.00 0.00 59 PHE B CA 19
ATOM 33430 C C . PHE B 1 48 ? -10.599 -13.116 -12.825 1.00 0.00 59 PHE B C 19
ATOM 33431 O O . PHE B 1 48 ? -9.917 -13.314 -11.828 1.00 0.00 59 PHE B O 19
ATOM 33448 N N . LEU B 1 49 ? -11.937 -13.247 -12.842 1.00 0.00 60 LEU B N 19
ATOM 33449 C CA . LEU B 1 49 ? -12.723 -13.533 -11.627 1.00 0.00 60 LEU B CA 19
ATOM 33450 C C . LEU B 1 49 ? -12.435 -14.952 -11.096 1.00 0.00 60 LEU B C 19
ATOM 33451 O O . LEU B 1 49 ? -12.434 -15.170 -9.881 1.00 0.00 60 LEU B O 19
ATOM 33467 N N . ARG B 1 50 ? -12.162 -15.914 -12.017 1.00 0.00 61 ARG B N 19
ATOM 33468 C CA . ARG B 1 50 ? -11.771 -17.291 -11.616 1.00 0.00 61 ARG B CA 19
ATOM 33469 C C . ARG B 1 50 ? -10.256 -17.383 -11.304 1.00 0.00 61 ARG B C 19
ATOM 33470 O O . ARG B 1 50 ? -9.780 -18.418 -10.830 1.00 0.00 61 ARG B O 19
ATOM 33491 N N . ARG B 1 51 ? -9.511 -16.299 -11.580 1.00 0.00 62 ARG B N 19
ATOM 33492 C CA . ARG B 1 51 ? -8.061 -16.210 -11.287 1.00 0.00 62 ARG B CA 19
ATOM 33493 C C . ARG B 1 51 ? -7.828 -15.379 -9.999 1.00 0.00 62 ARG B C 19
ATOM 33494 O O . ARG B 1 51 ? -6.767 -15.481 -9.376 1.00 0.00 62 ARG B O 19
ATOM 33515 N N . PHE B 1 52 ? -8.855 -14.589 -9.601 1.00 0.00 63 PHE B N 19
ATOM 33516 C CA . PHE B 1 52 ? -8.792 -13.633 -8.466 1.00 0.00 63 PHE B CA 19
ATOM 33517 C C . PHE B 1 52 ? -9.386 -14.256 -7.191 1.00 0.00 63 PHE B C 19
ATOM 33518 O O . PHE B 1 52 ? -10.318 -15.071 -7.258 1.00 0.00 63 PHE B O 19
ATOM 33535 N N . ILE B 1 53 ? -8.807 -13.871 -6.038 1.00 0.00 64 ILE B N 19
ATOM 33536 C CA . ILE B 1 53 ? -9.309 -14.198 -4.681 1.00 0.00 64 ILE B CA 19
ATOM 33537 C C . ILE B 1 53 ? -9.087 -12.970 -3.745 1.00 0.00 64 ILE B C 19
ATOM 33538 O O . ILE B 1 53 ? -9.698 -12.913 -2.663 1.00 0.00 64 ILE B O 19
ATOM 33555 N N . SER A 1 1 ? -19.954 8.916 -9.315 1.00 0.00 12 SER A N 20
ATOM 33556 C CA . SER A 1 1 ? -20.335 8.623 -10.709 1.00 0.00 12 SER A CA 20
ATOM 33557 C C . SER A 1 1 ? -19.603 9.579 -11.664 1.00 0.00 12 SER A C 20
ATOM 33558 O O . SER A 1 1 ? -19.207 10.689 -11.272 1.00 0.00 12 SER A O 20
ATOM 33567 N N . GLY A 1 2 ? -19.423 9.134 -12.924 1.00 0.00 13 GLY A N 20
ATOM 33568 C CA . GLY A 1 2 ? -18.658 9.881 -13.924 1.00 0.00 13 GLY A CA 20
ATOM 33569 C C . GLY A 1 2 ? -17.156 9.856 -13.651 1.00 0.00 13 GLY A C 20
ATOM 33570 O O . GLY A 1 2 ? -16.453 10.828 -13.937 1.00 0.00 13 GLY A O 20
ATOM 33574 N N . LEU A 1 3 ? -16.676 8.738 -13.076 1.00 0.00 14 LEU A N 20
ATOM 33575 C CA . LEU A 1 3 ? -15.257 8.530 -12.707 1.00 0.00 14 LEU A CA 20
ATOM 33576 C C . LEU A 1 3 ? -14.734 7.217 -13.310 1.00 0.00 14 LEU A C 20
ATOM 33577 O O . LEU A 1 3 ? -15.487 6.247 -13.465 1.00 0.00 14 LEU A O 20
ATOM 33593 N N . VAL A 1 4 ? -13.430 7.204 -13.636 1.00 0.00 15 VAL A N 20
ATOM 33594 C CA . VAL A 1 4 ? -12.722 6.014 -14.173 1.00 0.00 15 VAL A CA 20
ATOM 33595 C C . VAL A 1 4 ? -11.897 5.346 -13.039 1.00 0.00 15 VAL A C 20
ATOM 33596 O O . VAL A 1 4 ? -11.582 6.019 -12.048 1.00 0.00 15 VAL A O 20
ATOM 33609 N N . PRO A 1 5 ? -11.561 4.012 -13.138 1.00 0.00 16 PRO A N 20
ATOM 33610 C CA . PRO A 1 5 ? -10.674 3.337 -12.153 1.00 0.00 16 PRO A CA 20
ATOM 33611 C C . PRO A 1 5 ? -9.186 3.748 -12.338 1.00 0.00 16 PRO A C 20
ATOM 33612 O O . PRO A 1 5 ? -8.353 2.977 -12.847 1.00 0.00 16 PRO A O 20
ATOM 33623 N N . ARG A 1 6 ? -8.877 4.997 -11.928 1.00 0.00 17 ARG A N 20
ATOM 33624 C CA . ARG A 1 6 ? -7.539 5.585 -12.073 1.00 0.00 17 ARG A CA 20
ATOM 33625 C C . ARG A 1 6 ? -6.635 5.066 -10.938 1.00 0.00 17 ARG A C 20
ATOM 33626 O O . ARG A 1 6 ? -6.773 5.481 -9.783 1.00 0.00 17 ARG A O 20
ATOM 33647 N N . GLY A 1 7 ? -5.748 4.131 -11.284 1.00 0.00 18 GLY A N 20
ATOM 33648 C CA . GLY A 1 7 ? -4.872 3.462 -10.318 1.00 0.00 18 GLY A CA 20
ATOM 33649 C C . GLY A 1 7 ? -4.773 1.980 -10.614 1.00 0.00 18 GLY A C 20
ATOM 33650 O O . GLY A 1 7 ? -3.746 1.356 -10.336 1.00 0.00 18 GLY A O 20
ATOM 33654 N N . SER A 1 8 ? -5.887 1.421 -11.143 1.00 0.00 19 SER A N 20
ATOM 33655 C CA . SER A 1 8 ? -5.989 0.027 -11.637 1.00 0.00 19 SER A CA 20
ATOM 33656 C C . SER A 1 8 ? -5.707 -1.045 -10.545 1.00 0.00 19 SER A C 20
ATOM 33657 O O . SER A 1 8 ? -5.425 -2.209 -10.861 1.00 0.00 19 SER A O 20
ATOM 33665 N N . HIS A 1 9 ? -5.823 -0.645 -9.264 1.00 0.00 20 HIS A N 20
ATOM 33666 C CA . HIS A 1 9 ? -5.607 -1.546 -8.118 1.00 0.00 20 HIS A CA 20
ATOM 33667 C C . HIS A 1 9 ? -6.883 -2.353 -7.855 1.00 0.00 20 HIS A C 20
ATOM 33668 O O . HIS A 1 9 ? -7.948 -1.774 -7.638 1.00 0.00 20 HIS A O 20
ATOM 33683 N N . MET A 1 10 ? -6.769 -3.681 -7.897 1.00 0.00 21 MET A N 20
ATOM 33684 C CA . MET A 1 10 ? -7.914 -4.588 -7.725 1.00 0.00 21 MET A CA 20
ATOM 33685 C C . MET A 1 10 ? -7.586 -5.599 -6.616 1.00 0.00 21 MET A C 20
ATOM 33686 O O . MET A 1 10 ? -7.156 -6.734 -6.883 1.00 0.00 21 MET A O 20
ATOM 33700 N N . ASP A 1 11 ? -7.703 -5.135 -5.366 1.00 0.00 22 ASP A N 20
ATOM 33701 C CA . ASP A 1 11 ? -7.505 -5.963 -4.165 1.00 0.00 22 ASP A CA 20
ATOM 33702 C C . ASP A 1 11 ? -8.789 -5.948 -3.338 1.00 0.00 22 ASP A C 20
ATOM 33703 O O . ASP A 1 11 ? -9.527 -4.952 -3.338 1.00 0.00 22 ASP A O 20
ATOM 33712 N N . LEU A 1 12 ? -9.016 -7.041 -2.602 1.00 0.00 23 LEU A N 20
ATOM 33713 C CA . LEU A 1 12 ? -10.291 -7.308 -1.909 1.00 0.00 23 LEU A CA 20
ATOM 33714 C C . LEU A 1 12 ? -10.532 -6.331 -0.748 1.00 0.00 23 LEU A C 20
ATOM 33715 O O . LEU A 1 12 ? -11.684 -6.074 -0.378 1.00 0.00 23 LEU A O 20
ATOM 33731 N N . GLU A 1 13 ? -9.432 -5.806 -0.172 1.00 0.00 24 GLU A N 20
ATOM 33732 C CA . GLU A 1 13 ? -9.481 -4.848 0.952 1.00 0.00 24 GLU A CA 20
ATOM 33733 C C . GLU A 1 13 ? -10.129 -3.531 0.496 1.00 0.00 24 GLU A C 20
ATOM 33734 O O . GLU A 1 13 ? -10.983 -2.977 1.194 1.00 0.00 24 GLU A O 20
ATOM 33746 N N . GLU A 1 14 ? -9.723 -3.072 -0.706 1.00 0.00 25 GLU A N 20
ATOM 33747 C CA . GLU A 1 14 ? -10.265 -1.848 -1.328 1.00 0.00 25 GLU A CA 20
ATOM 33748 C C . GLU A 1 14 ? -11.705 -2.087 -1.828 1.00 0.00 25 GLU A C 20
ATOM 33749 O O . GLU A 1 14 ? -12.543 -1.183 -1.760 1.00 0.00 25 GLU A O 20
ATOM 33761 N N . LEU A 1 15 ? -11.977 -3.327 -2.297 1.00 0.00 26 LEU A N 20
ATOM 33762 C CA . LEU A 1 15 ? -13.331 -3.760 -2.723 1.00 0.00 26 LEU A CA 20
ATOM 33763 C C . LEU A 1 15 ? -14.320 -3.738 -1.554 1.00 0.00 26 LEU A C 20
ATOM 33764 O O . LEU A 1 15 ? -15.504 -3.453 -1.754 1.00 0.00 26 LEU A O 20
ATOM 33780 N N . GLU A 1 16 ? -13.822 -4.063 -0.339 1.00 0.00 27 GLU A N 20
ATOM 33781 C CA . GLU A 1 16 ? -14.636 -4.029 0.882 1.00 0.00 27 GLU A CA 20
ATOM 33782 C C . GLU A 1 16 ? -15.051 -2.585 1.198 1.00 0.00 27 GLU A C 20
ATOM 33783 O O . GLU A 1 16 ? -16.215 -2.323 1.506 1.00 0.00 27 GLU A O 20
ATOM 33795 N N . GLU A 1 17 ? -14.084 -1.653 1.094 1.00 0.00 28 GLU A N 20
ATOM 33796 C CA . GLU A 1 17 ? -14.322 -0.218 1.349 1.00 0.00 28 GLU A CA 20
ATOM 33797 C C . GLU A 1 17 ? -15.328 0.347 0.341 1.00 0.00 28 GLU A C 20
ATOM 33798 O O . GLU A 1 17 ? -16.182 1.150 0.709 1.00 0.00 28 GLU A O 20
ATOM 33810 N N . ASP A 1 18 ? -15.227 -0.149 -0.911 1.00 0.00 29 ASP A N 20
ATOM 33811 C CA . ASP A 1 18 ? -16.115 0.216 -2.033 1.00 0.00 29 ASP A CA 20
ATOM 33812 C C . ASP A 1 18 ? -17.578 -0.159 -1.727 1.00 0.00 29 ASP A C 20
ATOM 33813 O O . ASP A 1 18 ? -18.464 0.688 -1.832 1.00 0.00 29 ASP A O 20
ATOM 33822 N N . LEU A 1 19 ? -17.813 -1.434 -1.344 1.00 0.00 30 LEU A N 20
ATOM 33823 C CA . LEU A 1 19 ? -19.180 -1.956 -1.123 1.00 0.00 30 LEU A CA 20
ATOM 33824 C C . LEU A 1 19 ? -19.831 -1.356 0.141 1.00 0.00 30 LEU A C 20
ATOM 33825 O O . LEU A 1 19 ? -21.041 -1.087 0.145 1.00 0.00 30 LEU A O 20
ATOM 33841 N N . LYS A 1 20 ? -19.018 -1.096 1.185 1.00 0.00 31 LYS A N 20
ATOM 33842 C CA . LYS A 1 20 ? -19.505 -0.476 2.433 1.00 0.00 31 LYS A CA 20
ATOM 33843 C C . LYS A 1 20 ? -19.926 0.983 2.185 1.00 0.00 31 LYS A C 20
ATOM 33844 O O . LYS A 1 20 ? -21.053 1.364 2.514 1.00 0.00 31 LYS A O 20
ATOM 33863 N N . GLN A 1 21 ? -19.022 1.783 1.564 1.00 0.00 32 GLN A N 20
ATOM 33864 C CA . GLN A 1 21 ? -19.258 3.226 1.317 1.00 0.00 32 GLN A CA 20
ATOM 33865 C C . GLN A 1 21 ? -20.437 3.425 0.343 1.00 0.00 32 GLN A C 20
ATOM 33866 O O . GLN A 1 21 ? -21.192 4.387 0.480 1.00 0.00 32 GLN A O 20
ATOM 33880 N N . ALA A 1 22 ? -20.592 2.461 -0.604 1.00 0.00 33 ALA A N 20
ATOM 33881 C CA . ALA A 1 22 ? -21.682 2.443 -1.593 1.00 0.00 33 ALA A CA 20
ATOM 33882 C C . ALA A 1 22 ? -23.042 2.428 -0.895 1.00 0.00 33 ALA A C 20
ATOM 33883 O O . ALA A 1 22 ? -23.867 3.311 -1.113 1.00 0.00 33 ALA A O 20
ATOM 33890 N N . LEU A 1 23 ? -23.228 1.441 -0.005 1.00 0.00 34 LEU A N 20
ATOM 33891 C CA . LEU A 1 23 ? -24.502 1.242 0.716 1.00 0.00 34 LEU A CA 20
ATOM 33892 C C . LEU A 1 23 ? -24.840 2.441 1.634 1.00 0.00 34 LEU A C 20
ATOM 33893 O O . LEU A 1 23 ? -26.016 2.811 1.761 1.00 0.00 34 LEU A O 20
ATOM 33909 N N . ARG A 1 24 ? -23.793 3.051 2.236 1.00 0.00 35 ARG A N 20
ATOM 33910 C CA . ARG A 1 24 ? -23.938 4.217 3.146 1.00 0.00 35 ARG A CA 20
ATOM 33911 C C . ARG A 1 24 ? -24.533 5.434 2.412 1.00 0.00 35 ARG A C 20
ATOM 33912 O O . ARG A 1 24 ? -25.411 6.114 2.940 1.00 0.00 35 ARG A O 20
ATOM 33933 N N . GLU A 1 25 ? -24.047 5.690 1.187 1.00 0.00 36 GLU A N 20
ATOM 33934 C CA . GLU A 1 25 ? -24.494 6.838 0.363 1.00 0.00 36 GLU A CA 20
ATOM 33935 C C . GLU A 1 25 ? -25.737 6.488 -0.492 1.00 0.00 36 GLU A C 20
ATOM 33936 O O . GLU A 1 25 ? -26.320 7.379 -1.116 1.00 0.00 36 GLU A O 20
ATOM 33948 N N . GLY A 1 26 ? -26.129 5.195 -0.515 1.00 0.00 37 GLY A N 20
ATOM 33949 C CA . GLY A 1 26 ? -27.360 4.747 -1.193 1.00 0.00 37 GLY A CA 20
ATOM 33950 C C . GLY A 1 26 ? -27.114 4.006 -2.507 1.00 0.00 37 GLY A C 20
ATOM 33951 O O . GLY A 1 26 ? -28.066 3.513 -3.126 1.00 0.00 37 GLY A O 20
ATOM 33955 N N . ARG A 1 27 ? -25.840 3.942 -2.944 1.00 0.00 38 ARG A N 20
ATOM 33956 C CA . ARG A 1 27 ? -25.428 3.201 -4.159 1.00 0.00 38 ARG A CA 20
ATOM 33957 C C . ARG A 1 27 ? -25.493 1.673 -3.916 1.00 0.00 38 ARG A C 20
ATOM 33958 O O . ARG A 1 27 ? -25.684 1.216 -2.778 1.00 0.00 38 ARG A O 20
ATOM 33979 N N . LYS A 1 28 ? -25.310 0.900 -4.993 1.00 0.00 39 LYS A N 20
ATOM 33980 C CA . LYS A 1 28 ? -25.294 -0.576 -4.941 1.00 0.00 39 LYS A CA 20
ATOM 33981 C C . LYS A 1 28 ? -24.102 -1.096 -5.749 1.00 0.00 39 LYS A C 20
ATOM 33982 O O . LYS A 1 28 ? -23.564 -0.393 -6.619 1.00 0.00 39 LYS A O 20
ATOM 34001 N N . VAL A 1 29 ? -23.707 -2.330 -5.455 1.00 0.00 40 VAL A N 20
ATOM 34002 C CA . VAL A 1 29 ? -22.457 -2.927 -5.956 1.00 0.00 40 VAL A CA 20
ATOM 34003 C C . VAL A 1 29 ? -22.777 -3.886 -7.097 1.00 0.00 40 VAL A C 20
ATOM 34004 O O . VAL A 1 29 ? -23.493 -4.863 -6.894 1.00 0.00 40 VAL A O 20
ATOM 34017 N N . ASN A 1 30 ? -22.264 -3.590 -8.295 1.00 0.00 41 ASN A N 20
ATOM 34018 C CA . ASN A 1 30 ? -22.446 -4.450 -9.472 1.00 0.00 41 ASN A CA 20
ATOM 34019 C C . ASN A 1 30 ? -21.211 -5.339 -9.645 1.00 0.00 41 ASN A C 20
ATOM 34020 O O . ASN A 1 30 ? -20.153 -4.882 -10.096 1.00 0.00 41 ASN A O 20
ATOM 34031 N N . ILE A 1 31 ? -21.358 -6.598 -9.218 1.00 0.00 42 ILE A N 20
ATOM 34032 C CA . ILE A 1 31 ? -20.326 -7.644 -9.334 1.00 0.00 42 ILE A CA 20
ATOM 34033 C C . ILE A 1 31 ? -20.835 -8.771 -10.247 1.00 0.00 42 ILE A C 20
ATOM 34034 O O . ILE A 1 31 ? -21.953 -8.686 -10.757 1.00 0.00 42 ILE A O 20
ATOM 34050 N N . LEU A 1 32 ? -19.981 -9.794 -10.481 1.00 0.00 43 LEU A N 20
ATOM 34051 C CA . LEU A 1 32 ? -20.282 -10.919 -11.393 1.00 0.00 43 LEU A CA 20
ATOM 34052 C C . LEU A 1 32 ? -21.634 -11.625 -11.056 1.00 0.00 43 LEU A C 20
ATOM 34053 O O . LEU A 1 32 ? -21.762 -12.323 -10.052 1.00 0.00 43 LEU A O 20
ATOM 34069 N N . GLY A 1 33 ? -22.669 -11.292 -11.865 1.00 0.00 44 GLY A N 20
ATOM 34070 C CA . GLY A 1 33 ? -24.005 -11.908 -11.782 1.00 0.00 44 GLY A CA 20
ATOM 34071 C C . GLY A 1 33 ? -24.832 -11.505 -10.553 1.00 0.00 44 GLY A C 20
ATOM 34072 O O . GLY A 1 33 ? -25.964 -11.981 -10.389 1.00 0.00 44 GLY A O 20
ATOM 34076 N N . ILE A 1 34 ? -24.272 -10.636 -9.688 1.00 0.00 45 ILE A N 20
ATOM 34077 C CA . ILE A 1 34 ? -24.865 -10.266 -8.383 1.00 0.00 45 ILE A CA 20
ATOM 34078 C C . ILE A 1 34 ? -24.903 -8.729 -8.245 1.00 0.00 45 ILE A C 20
ATOM 34079 O O . ILE A 1 34 ? -24.060 -8.025 -8.818 1.00 0.00 45 ILE A O 20
ATOM 34095 N N . GLU A 1 35 ? -25.886 -8.223 -7.482 1.00 0.00 46 GLU A N 20
ATOM 34096 C CA . GLU A 1 35 ? -26.007 -6.797 -7.149 1.00 0.00 46 GLU A CA 20
ATOM 34097 C C . GLU A 1 35 ? -26.330 -6.648 -5.650 1.00 0.00 46 GLU A C 20
ATOM 34098 O O . GLU A 1 35 ? -27.449 -6.941 -5.211 1.00 0.00 46 GLU A O 20
ATOM 34110 N N . VAL A 1 36 ? -25.308 -6.229 -4.881 1.00 0.00 47 VAL A N 20
ATOM 34111 C CA . VAL A 1 36 ? -25.416 -5.986 -3.436 1.00 0.00 47 VAL A CA 20
ATOM 34112 C C . VAL A 1 36 ? -26.198 -4.690 -3.176 1.00 0.00 47 VAL A C 20
ATOM 34113 O O . VAL A 1 36 ? -25.714 -3.593 -3.467 1.00 0.00 47 VAL A O 20
ATOM 34126 N N . THR A 1 37 ? -27.419 -4.843 -2.648 1.00 0.00 48 THR A N 20
ATOM 34127 C CA . THR A 1 37 ? -28.278 -3.721 -2.241 1.00 0.00 48 THR A CA 20
ATOM 34128 C C . THR A 1 37 ? -28.440 -3.676 -0.701 1.00 0.00 48 THR A C 20
ATOM 34129 O O . THR A 1 37 ? -28.982 -2.707 -0.166 1.00 0.00 48 THR A O 20
ATOM 34140 N N . THR A 1 38 ? -27.959 -4.734 0.003 1.00 0.00 49 THR A N 20
ATOM 34141 C CA . THR A 1 38 ? -28.058 -4.856 1.483 1.00 0.00 49 THR A CA 20
ATOM 34142 C C . THR A 1 38 ? -26.691 -5.218 2.088 1.00 0.00 49 THR A C 20
ATOM 34143 O O . THR A 1 38 ? -25.837 -5.776 1.385 1.00 0.00 49 THR A O 20
ATOM 34154 N N . GLU A 1 39 ? -26.507 -4.921 3.397 1.00 0.00 50 GLU A N 20
ATOM 34155 C CA . GLU A 1 39 ? -25.280 -5.285 4.142 1.00 0.00 50 GLU A CA 20
ATOM 34156 C C . GLU A 1 39 ? -25.131 -6.814 4.240 1.00 0.00 50 GLU A C 20
ATOM 34157 O O . GLU A 1 39 ? -24.012 -7.334 4.255 1.00 0.00 50 GLU A O 20
ATOM 34169 N N . GLU A 1 40 ? -26.273 -7.523 4.302 1.00 0.00 51 GLU A N 20
ATOM 34170 C CA . GLU A 1 40 ? -26.305 -8.994 4.296 1.00 0.00 51 GLU A CA 20
ATOM 34171 C C . GLU A 1 40 ? -25.605 -9.546 3.048 1.00 0.00 51 GLU A C 20
ATOM 34172 O O . GLU A 1 40 ? -24.717 -10.393 3.164 1.00 0.00 51 GLU A O 20
ATOM 34184 N N . GLN A 1 41 ? -25.959 -8.988 1.876 1.00 0.00 52 GLN A N 20
ATOM 34185 C CA . GLN A 1 41 ? -25.321 -9.349 0.595 1.00 0.00 52 GLN A CA 20
ATOM 34186 C C . GLN A 1 41 ? -23.841 -8.902 0.555 1.00 0.00 52 GLN A C 20
ATOM 34187 O O . GLN A 1 41 ? -23.028 -9.582 -0.045 1.00 0.00 52 GLN A O 20
ATOM 34201 N N . ALA A 1 42 ? -23.522 -7.761 1.214 1.00 0.00 53 ALA A N 20
ATOM 34202 C CA . ALA A 1 42 ? -22.168 -7.138 1.211 1.00 0.00 53 ALA A CA 20
ATOM 34203 C C . ALA A 1 42 ? -21.114 -8.014 1.906 1.00 0.00 53 ALA A C 20
ATOM 34204 O O . ALA A 1 42 ? -20.025 -8.257 1.362 1.00 0.00 53 ALA A O 20
ATOM 34211 N N . ARG A 1 43 ? -21.465 -8.478 3.112 1.00 0.00 54 ARG A N 20
ATOM 34212 C CA . ARG A 1 43 ? -20.596 -9.333 3.940 1.00 0.00 54 ARG A CA 20
ATOM 34213 C C . ARG A 1 43 ? -20.428 -10.701 3.263 1.00 0.00 54 ARG A C 20
ATOM 34214 O O . ARG A 1 43 ? -19.309 -11.223 3.143 1.00 0.00 54 ARG A O 20
ATOM 34235 N N . ARG A 1 44 ? -21.580 -11.239 2.802 1.00 0.00 55 ARG A N 20
ATOM 34236 C CA . ARG A 1 44 ? -21.642 -12.487 2.027 1.00 0.00 55 ARG A CA 20
ATOM 34237 C C . ARG A 1 44 ? -20.854 -12.389 0.722 1.00 0.00 55 ARG A C 20
ATOM 34238 O O . ARG A 1 44 ? -20.361 -13.397 0.260 1.00 0.00 55 ARG A O 20
ATOM 34259 N N . LEU A 1 45 ? -20.726 -11.167 0.152 1.00 0.00 56 LEU A N 20
ATOM 34260 C CA . LEU A 1 45 ? -20.048 -10.952 -1.142 1.00 0.00 56 LEU A CA 20
ATOM 34261 C C . LEU A 1 45 ? -18.529 -11.049 -0.978 1.00 0.00 56 LEU A C 20
ATOM 34262 O O . LEU A 1 45 ? -17.867 -11.663 -1.813 1.00 0.00 56 LEU A O 20
ATOM 34278 N N . ILE A 1 46 ? -17.990 -10.442 0.094 1.00 0.00 57 ILE A N 20
ATOM 34279 C CA . ILE A 1 46 ? -16.543 -10.475 0.376 1.00 0.00 57 ILE A CA 20
ATOM 34280 C C . ILE A 1 46 ? -16.073 -11.924 0.606 1.00 0.00 57 ILE A C 20
ATOM 34281 O O . ILE A 1 46 ? -15.111 -12.390 -0.037 1.00 0.00 57 ILE A O 20
ATOM 34297 N N . GLU A 1 47 ? -16.804 -12.650 1.472 1.00 0.00 58 GLU A N 20
ATOM 34298 C CA . GLU A 1 47 ? -16.476 -14.045 1.793 1.00 0.00 58 GLU A CA 20
ATOM 34299 C C . GLU A 1 47 ? -16.729 -14.949 0.566 1.00 0.00 58 GLU A C 20
ATOM 34300 O O . GLU A 1 47 ? -16.129 -16.006 0.458 1.00 0.00 58 GLU A O 20
ATOM 34312 N N . PHE A 1 48 ? -17.632 -14.497 -0.336 1.00 0.00 59 PHE A N 20
ATOM 34313 C CA . PHE A 1 48 ? -17.954 -15.178 -1.606 1.00 0.00 59 PHE A CA 20
ATOM 34314 C C . PHE A 1 48 ? -16.786 -15.110 -2.591 1.00 0.00 59 PHE A C 20
ATOM 34315 O O . PHE A 1 48 ? -16.321 -16.146 -3.050 1.00 0.00 59 PHE A O 20
ATOM 34332 N N . LEU A 1 49 ? -16.310 -13.884 -2.895 1.00 0.00 60 LEU A N 20
ATOM 34333 C CA . LEU A 1 49 ? -15.353 -13.658 -4.014 1.00 0.00 60 LEU A CA 20
ATOM 34334 C C . LEU A 1 49 ? -13.972 -14.283 -3.728 1.00 0.00 60 LEU A C 20
ATOM 34335 O O . LEU A 1 49 ? -13.279 -14.711 -4.660 1.00 0.00 60 LEU A O 20
ATOM 34351 N N . ARG A 1 50 ? -13.590 -14.349 -2.431 1.00 0.00 61 ARG A N 20
ATOM 34352 C CA . ARG A 1 50 ? -12.302 -14.966 -2.020 1.00 0.00 61 ARG A CA 20
ATOM 34353 C C . ARG A 1 50 ? -12.415 -16.496 -1.860 1.00 0.00 61 ARG A C 20
ATOM 34354 O O . ARG A 1 50 ? -11.414 -17.183 -1.633 1.00 0.00 61 ARG A O 20
ATOM 34375 N N . ARG A 1 51 ? -13.644 -17.012 -1.985 1.00 0.00 62 ARG A N 20
ATOM 34376 C CA . ARG A 1 51 ? -13.976 -18.443 -1.813 1.00 0.00 62 ARG A CA 20
ATOM 34377 C C . ARG A 1 51 ? -14.463 -19.058 -3.147 1.00 0.00 62 ARG A C 20
ATOM 34378 O O . ARG A 1 51 ? -14.419 -20.278 -3.329 1.00 0.00 62 ARG A O 20
ATOM 34399 N N . PHE A 1 52 ? -14.889 -18.198 -4.091 1.00 0.00 63 PHE A N 20
ATOM 34400 C CA . PHE A 1 52 ? -15.474 -18.628 -5.383 1.00 0.00 63 PHE A CA 20
ATOM 34401 C C . PHE A 1 52 ? -14.548 -18.217 -6.536 1.00 0.00 63 PHE A C 20
ATOM 34402 O O . PHE A 1 52 ? -13.931 -17.143 -6.493 1.00 0.00 63 PHE A O 20
ATOM 34419 N N . ILE A 1 53 ? -14.455 -19.093 -7.554 1.00 0.00 64 ILE A N 20
ATOM 34420 C CA . ILE A 1 53 ? -13.610 -18.855 -8.742 1.00 0.00 64 ILE A CA 20
ATOM 34421 C C . ILE A 1 53 ? -14.220 -17.769 -9.655 1.00 0.00 64 ILE A C 20
ATOM 34422 O O . ILE A 1 53 ? -15.427 -17.700 -9.883 1.00 0.00 64 ILE A O 20
ATOM 34438 N N . SER B 1 1 ? -43.370 -16.984 -2.493 1.00 0.00 12 SER B N 20
ATOM 34439 C CA . SER B 1 1 ? -42.040 -16.479 -2.792 1.00 0.00 12 SER B CA 20
ATOM 34440 C C . SER B 1 1 ? -41.478 -17.167 -4.055 1.00 0.00 12 SER B C 20
ATOM 34441 O O . SER B 1 1 ? -41.380 -18.403 -4.102 1.00 0.00 12 SER B O 20
ATOM 34449 N N . GLY B 1 2 ? -41.150 -16.353 -5.077 1.00 0.00 13 GLY B N 20
ATOM 34450 C CA . GLY B 1 2 ? -40.512 -16.825 -6.313 1.00 0.00 13 GLY B CA 20
ATOM 34451 C C . GLY B 1 2 ? -39.149 -16.179 -6.520 1.00 0.00 13 GLY B C 20
ATOM 34452 O O . GLY B 1 2 ? -38.787 -15.256 -5.780 1.00 0.00 13 GLY B O 20
ATOM 34456 N N . LEU B 1 3 ? -38.399 -16.670 -7.535 1.00 0.00 14 LEU B N 20
ATOM 34457 C CA . LEU B 1 3 ? -37.005 -16.236 -7.832 1.00 0.00 14 LEU B CA 20
ATOM 34458 C C . LEU B 1 3 ? -36.085 -16.482 -6.593 1.00 0.00 14 LEU B C 20
ATOM 34459 O O . LEU B 1 3 ? -35.194 -15.687 -6.269 1.00 0.00 14 LEU B O 20
ATOM 34475 N N . VAL B 1 4 ? -36.333 -17.618 -5.916 1.00 0.00 15 VAL B N 20
ATOM 34476 C CA . VAL B 1 4 ? -35.641 -18.002 -4.677 1.00 0.00 15 VAL B CA 20
ATOM 34477 C C . VAL B 1 4 ? -34.176 -18.395 -4.986 1.00 0.00 15 VAL B C 20
ATOM 34478 O O . VAL B 1 4 ? -33.950 -19.232 -5.869 1.00 0.00 15 VAL B O 20
ATOM 34491 N N . PRO B 1 5 ? -33.153 -17.804 -4.271 1.00 0.00 16 PRO B N 20
ATOM 34492 C CA . PRO B 1 5 ? -31.723 -18.133 -4.475 1.00 0.00 16 PRO B CA 20
ATOM 34493 C C . PRO B 1 5 ? -31.313 -19.442 -3.748 1.00 0.00 16 PRO B C 20
ATOM 34494 O O . PRO B 1 5 ? -30.265 -19.514 -3.091 1.00 0.00 16 PRO B O 20
ATOM 34505 N N . ARG B 1 6 ? -32.137 -20.490 -3.921 1.00 0.00 17 ARG B N 20
ATOM 34506 C CA . ARG B 1 6 ? -31.910 -21.809 -3.331 1.00 0.00 17 ARG B CA 20
ATOM 34507 C C . ARG B 1 6 ? -30.784 -22.547 -4.083 1.00 0.00 17 ARG B C 20
ATOM 34508 O O . ARG B 1 6 ? -30.712 -22.499 -5.325 1.00 0.00 17 ARG B O 20
ATOM 34529 N N . GLY B 1 7 ? -29.905 -23.204 -3.309 1.00 0.00 18 GLY B N 20
ATOM 34530 C CA . GLY B 1 7 ? -28.757 -23.927 -3.853 1.00 0.00 18 GLY B CA 20
ATOM 34531 C C . GLY B 1 7 ? -27.688 -22.988 -4.405 1.00 0.00 18 GLY B C 20
ATOM 34532 O O . GLY B 1 7 ? -27.285 -22.034 -3.722 1.00 0.00 18 GLY B O 20
ATOM 34536 N N . SER B 1 8 ? -27.252 -23.253 -5.647 1.00 0.00 19 SER B N 20
ATOM 34537 C CA . SER B 1 8 ? -26.232 -22.455 -6.337 1.00 0.00 19 SER B CA 20
ATOM 34538 C C . SER B 1 8 ? -26.587 -22.334 -7.833 1.00 0.00 19 SER B C 20
ATOM 34539 O O . SER B 1 8 ? -26.475 -23.311 -8.586 1.00 0.00 19 SER B O 20
ATOM 34547 N N . HIS B 1 9 ? -27.061 -21.148 -8.249 1.00 0.00 20 HIS B N 20
ATOM 34548 C CA . HIS B 1 9 ? -27.271 -20.825 -9.678 1.00 0.00 20 HIS B CA 20
ATOM 34549 C C . HIS B 1 9 ? -26.082 -20.022 -10.234 1.00 0.00 20 HIS B C 20
ATOM 34550 O O . HIS B 1 9 ? -25.965 -19.876 -11.447 1.00 0.00 20 HIS B O 20
ATOM 34565 N N . MET B 1 10 ? -25.215 -19.509 -9.332 1.00 0.00 21 MET B N 20
ATOM 34566 C CA . MET B 1 10 ? -24.046 -18.688 -9.701 1.00 0.00 21 MET B CA 20
ATOM 34567 C C . MET B 1 10 ? -22.995 -19.538 -10.452 1.00 0.00 21 MET B C 20
ATOM 34568 O O . MET B 1 10 ? -22.299 -20.358 -9.838 1.00 0.00 21 MET B O 20
ATOM 34582 N N . ASP B 1 11 ? -22.902 -19.351 -11.779 1.00 0.00 22 ASP B N 20
ATOM 34583 C CA . ASP B 1 11 ? -21.935 -20.069 -12.636 1.00 0.00 22 ASP B CA 20
ATOM 34584 C C . ASP B 1 11 ? -21.173 -19.086 -13.523 1.00 0.00 22 ASP B C 20
ATOM 34585 O O . ASP B 1 11 ? -21.549 -17.920 -13.659 1.00 0.00 22 ASP B O 20
ATOM 34594 N N . LEU B 1 12 ? -20.070 -19.582 -14.090 1.00 0.00 23 LEU B N 20
ATOM 34595 C CA . LEU B 1 12 ? -19.221 -18.835 -15.030 1.00 0.00 23 LEU B CA 20
ATOM 34596 C C . LEU B 1 12 ? -19.833 -18.811 -16.440 1.00 0.00 23 LEU B C 20
ATOM 34597 O O . LEU B 1 12 ? -19.543 -17.900 -17.213 1.00 0.00 23 LEU B O 20
ATOM 34613 N N . GLU B 1 13 ? -20.668 -19.830 -16.758 1.00 0.00 24 GLU B N 20
ATOM 34614 C CA . GLU B 1 13 ? -21.292 -20.000 -18.096 1.00 0.00 24 GLU B CA 20
ATOM 34615 C C . GLU B 1 13 ? -22.217 -18.826 -18.462 1.00 0.00 24 GLU B C 20
ATOM 34616 O O . GLU B 1 13 ? -22.228 -18.374 -19.610 1.00 0.00 24 GLU B O 20
ATOM 34628 N N . GLU B 1 14 ? -22.999 -18.360 -17.467 1.00 0.00 25 GLU B N 20
ATOM 34629 C CA . GLU B 1 14 ? -23.930 -17.224 -17.639 1.00 0.00 25 GLU B CA 20
ATOM 34630 C C . GLU B 1 14 ? -23.149 -15.919 -17.886 1.00 0.00 25 GLU B C 20
ATOM 34631 O O . GLU B 1 14 ? -23.597 -15.054 -18.638 1.00 0.00 25 GLU B O 20
ATOM 34643 N N . LEU B 1 15 ? -21.960 -15.819 -17.260 1.00 0.00 26 LEU B N 20
ATOM 34644 C CA . LEU B 1 15 ? -21.065 -14.663 -17.393 1.00 0.00 26 LEU B CA 20
ATOM 34645 C C . LEU B 1 15 ? -20.422 -14.668 -18.781 1.00 0.00 26 LEU B C 20
ATOM 34646 O O . LEU B 1 15 ? -20.352 -13.631 -19.434 1.00 0.00 26 LEU B O 20
ATOM 34662 N N . GLU B 1 16 ? -19.998 -15.875 -19.208 1.00 0.00 27 GLU B N 20
ATOM 34663 C CA . GLU B 1 16 ? -19.329 -16.132 -20.495 1.00 0.00 27 GLU B CA 20
ATOM 34664 C C . GLU B 1 16 ? -20.215 -15.687 -21.662 1.00 0.00 27 GLU B C 20
ATOM 34665 O O . GLU B 1 16 ? -19.813 -14.870 -22.498 1.00 0.00 27 GLU B O 20
ATOM 34677 N N . GLU B 1 17 ? -21.451 -16.212 -21.668 1.00 0.00 28 GLU B N 20
ATOM 34678 C CA . GLU B 1 17 ? -22.421 -15.939 -22.734 1.00 0.00 28 GLU B CA 20
ATOM 34679 C C . GLU B 1 17 ? -22.886 -14.478 -22.691 1.00 0.00 28 GLU B C 20
ATOM 34680 O O . GLU B 1 17 ? -23.179 -13.916 -23.738 1.00 0.00 28 GLU B O 20
ATOM 34692 N N . ASP B 1 18 ? -22.928 -13.881 -21.473 1.00 0.00 29 ASP B N 20
ATOM 34693 C CA . ASP B 1 18 ? -23.377 -12.490 -21.276 1.00 0.00 29 ASP B CA 20
ATOM 34694 C C . ASP B 1 18 ? -22.420 -11.501 -21.945 1.00 0.00 29 ASP B C 20
ATOM 34695 O O . ASP B 1 18 ? -22.859 -10.676 -22.748 1.00 0.00 29 ASP B O 20
ATOM 34704 N N . LEU B 1 19 ? -21.111 -11.575 -21.597 1.00 0.00 30 LEU B N 20
ATOM 34705 C CA . LEU B 1 19 ? -20.110 -10.624 -22.121 1.00 0.00 30 LEU B CA 20
ATOM 34706 C C . LEU B 1 19 ? -19.900 -10.783 -23.630 1.00 0.00 30 LEU B C 20
ATOM 34707 O O . LEU B 1 19 ? -19.772 -9.788 -24.342 1.00 0.00 30 LEU B O 20
ATOM 34723 N N . LYS B 1 20 ? -19.935 -12.028 -24.121 1.00 0.00 31 LYS B N 20
ATOM 34724 C CA . LYS B 1 20 ? -19.848 -12.305 -25.565 1.00 0.00 31 LYS B CA 20
ATOM 34725 C C . LYS B 1 20 ? -21.064 -11.697 -26.286 1.00 0.00 31 LYS B C 20
ATOM 34726 O O . LYS B 1 20 ? -20.902 -10.972 -27.264 1.00 0.00 31 LYS B O 20
ATOM 34745 N N . GLN B 1 21 ? -22.271 -11.928 -25.722 1.00 0.00 32 GLN B N 20
ATOM 34746 C CA . GLN B 1 21 ? -23.541 -11.406 -26.281 1.00 0.00 32 GLN B CA 20
ATOM 34747 C C . GLN B 1 21 ? -23.550 -9.868 -26.296 1.00 0.00 32 GLN B C 20
ATOM 34748 O O . GLN B 1 21 ? -23.988 -9.266 -27.277 1.00 0.00 32 GLN B O 20
ATOM 34762 N N . ALA B 1 22 ? -23.007 -9.271 -25.218 1.00 0.00 33 ALA B N 20
ATOM 34763 C CA . ALA B 1 22 ? -23.015 -7.818 -24.991 1.00 0.00 33 ALA B CA 20
ATOM 34764 C C . ALA B 1 22 ? -22.270 -7.088 -26.106 1.00 0.00 33 ALA B C 20
ATOM 34765 O O . ALA B 1 22 ? -22.835 -6.214 -26.757 1.00 0.00 33 ALA B O 20
ATOM 34772 N N . LEU B 1 23 ? -21.012 -7.498 -26.350 1.00 0.00 34 LEU B N 20
ATOM 34773 C CA . LEU B 1 23 ? -20.155 -6.883 -27.387 1.00 0.00 34 LEU B CA 20
ATOM 34774 C C . LEU B 1 23 ? -20.664 -7.208 -28.811 1.00 0.00 34 LEU B C 20
ATOM 34775 O O . LEU B 1 23 ? -20.371 -6.468 -29.755 1.00 0.00 34 LEU B O 20
ATOM 34791 N N . ARG B 1 24 ? -21.417 -8.321 -28.963 1.00 0.00 35 ARG B N 20
ATOM 34792 C CA . ARG B 1 24 ? -22.069 -8.673 -30.246 1.00 0.00 35 ARG B CA 20
ATOM 34793 C C . ARG B 1 24 ? -23.281 -7.752 -30.542 1.00 0.00 35 ARG B C 20
ATOM 34794 O O . ARG B 1 24 ? -23.533 -7.423 -31.700 1.00 0.00 35 ARG B O 20
ATOM 34815 N N . GLU B 1 25 ? -24.011 -7.315 -29.489 1.00 0.00 36 GLU B N 20
ATOM 34816 C CA . GLU B 1 25 ? -25.161 -6.370 -29.634 1.00 0.00 36 GLU B CA 20
ATOM 34817 C C . GLU B 1 25 ? -24.747 -4.910 -29.313 1.00 0.00 36 GLU B C 20
ATOM 34818 O O . GLU B 1 25 ? -25.589 -4.002 -29.361 1.00 0.00 36 GLU B O 20
ATOM 34830 N N . GLY B 1 26 ? -23.444 -4.701 -29.007 1.00 0.00 37 GLY B N 20
ATOM 34831 C CA . GLY B 1 26 ? -22.878 -3.362 -28.795 1.00 0.00 37 GLY B CA 20
ATOM 34832 C C . GLY B 1 26 ? -23.243 -2.744 -27.443 1.00 0.00 37 GLY B C 20
ATOM 34833 O O . GLY B 1 26 ? -23.849 -1.671 -27.385 1.00 0.00 37 GLY B O 20
ATOM 34837 N N . ARG B 1 27 ? -22.862 -3.430 -26.349 1.00 0.00 38 ARG B N 20
ATOM 34838 C CA . ARG B 1 27 ? -23.131 -2.984 -24.953 1.00 0.00 38 ARG B CA 20
ATOM 34839 C C . ARG B 1 27 ? -21.818 -2.968 -24.137 1.00 0.00 38 ARG B C 20
ATOM 34840 O O . ARG B 1 27 ? -20.729 -3.178 -24.692 1.00 0.00 38 ARG B O 20
ATOM 34861 N N . LYS B 1 28 ? -21.941 -2.698 -22.820 1.00 0.00 39 LYS B N 20
ATOM 34862 C CA . LYS B 1 28 ? -20.845 -2.875 -21.837 1.00 0.00 39 LYS B CA 20
ATOM 34863 C C . LYS B 1 28 ? -21.315 -3.813 -20.714 1.00 0.00 39 LYS B C 20
ATOM 34864 O O . LYS B 1 28 ? -22.512 -3.903 -20.424 1.00 0.00 39 LYS B O 20
ATOM 34883 N N . VAL B 1 29 ? -20.361 -4.514 -20.093 1.00 0.00 40 VAL B N 20
ATOM 34884 C CA . VAL B 1 29 ? -20.633 -5.531 -19.060 1.00 0.00 40 VAL B CA 20
ATOM 34885 C C . VAL B 1 29 ? -20.199 -4.995 -17.695 1.00 0.00 40 VAL B C 20
ATOM 34886 O O . VAL B 1 29 ? -19.059 -4.565 -17.537 1.00 0.00 40 VAL B O 20
ATOM 34899 N N . ASN B 1 30 ? -21.110 -5.034 -16.721 1.00 0.00 41 ASN B N 20
ATOM 34900 C CA . ASN B 1 30 ? -20.888 -4.462 -15.381 1.00 0.00 41 ASN B CA 20
ATOM 34901 C C . ASN B 1 30 ? -20.736 -5.588 -14.345 1.00 0.00 41 ASN B C 20
ATOM 34902 O O . ASN B 1 30 ? -21.728 -6.160 -13.879 1.00 0.00 41 ASN B O 20
ATOM 34913 N N . ILE B 1 31 ? -19.473 -5.908 -14.022 1.00 0.00 42 ILE B N 20
ATOM 34914 C CA . ILE B 1 31 ? -19.097 -7.008 -13.109 1.00 0.00 42 ILE B CA 20
ATOM 34915 C C . ILE B 1 31 ? -18.106 -6.507 -12.041 1.00 0.00 42 ILE B C 20
ATOM 34916 O O . ILE B 1 31 ? -17.872 -5.305 -11.937 1.00 0.00 42 ILE B O 20
ATOM 34932 N N . LEU B 1 32 ? -17.550 -7.461 -11.247 1.00 0.00 43 LEU B N 20
ATOM 34933 C CA . LEU B 1 32 ? -16.659 -7.180 -10.102 1.00 0.00 43 LEU B CA 20
ATOM 34934 C C . LEU B 1 32 ? -15.500 -6.206 -10.444 1.00 0.00 43 LEU B C 20
ATOM 34935 O O . LEU B 1 32 ? -14.533 -6.573 -11.110 1.00 0.00 43 LEU B O 20
ATOM 34951 N N . GLY B 1 33 ? -15.706 -4.917 -10.062 1.00 0.00 44 GLY B N 20
ATOM 34952 C CA . GLY B 1 33 ? -14.690 -3.849 -10.165 1.00 0.00 44 GLY B CA 20
ATOM 34953 C C . GLY B 1 33 ? -14.287 -3.463 -11.590 1.00 0.00 44 GLY B C 20
ATOM 34954 O O . GLY B 1 33 ? -13.421 -2.601 -11.782 1.00 0.00 44 GLY B O 20
ATOM 34958 N N . ILE B 1 34 ? -14.919 -4.099 -12.594 1.00 0.00 45 ILE B N 20
ATOM 34959 C CA . ILE B 1 34 ? -14.531 -3.992 -14.014 1.00 0.00 45 ILE B CA 20
ATOM 34960 C C . ILE B 1 34 ? -15.778 -3.703 -14.868 1.00 0.00 45 ILE B C 20
ATOM 34961 O O . ILE B 1 34 ? -16.854 -4.263 -14.613 1.00 0.00 45 ILE B O 20
ATOM 34977 N N . GLU B 1 35 ? -15.623 -2.819 -15.870 1.00 0.00 46 GLU B N 20
ATOM 34978 C CA . GLU B 1 35 ? -16.656 -2.566 -16.886 1.00 0.00 46 GLU B CA 20
ATOM 34979 C C . GLU B 1 35 ? -16.070 -2.874 -18.277 1.00 0.00 46 GLU B C 20
ATOM 34980 O O . GLU B 1 35 ? -15.240 -2.115 -18.801 1.00 0.00 46 GLU B O 20
ATOM 34992 N N . VAL B 1 36 ? -16.490 -4.014 -18.836 1.00 0.00 47 VAL B N 20
ATOM 34993 C CA . VAL B 1 36 ? -16.070 -4.486 -20.156 1.00 0.00 47 VAL B CA 20
ATOM 34994 C C . VAL B 1 36 ? -16.784 -3.687 -21.270 1.00 0.00 47 VAL B C 20
ATOM 34995 O O . VAL B 1 36 ? -17.913 -4.004 -21.654 1.00 0.00 47 VAL B O 20
ATOM 35008 N N . THR B 1 37 ? -16.128 -2.621 -21.741 1.00 0.00 48 THR B N 20
ATOM 35009 C CA . THR B 1 37 ? -16.619 -1.795 -22.864 1.00 0.00 48 THR B CA 20
ATOM 35010 C C . THR B 1 37 ? -16.119 -2.343 -24.217 1.00 0.00 48 THR B C 20
ATOM 35011 O O . THR B 1 37 ? -16.698 -2.042 -25.258 1.00 0.00 48 THR B O 20
ATOM 35022 N N . THR B 1 38 ? -15.041 -3.157 -24.191 1.00 0.00 49 THR B N 20
ATOM 35023 C CA . THR B 1 38 ? -14.430 -3.759 -25.400 1.00 0.00 49 THR B CA 20
ATOM 35024 C C . THR B 1 38 ? -14.245 -5.275 -25.192 1.00 0.00 49 THR B C 20
ATOM 35025 O O . THR B 1 38 ? -14.097 -5.733 -24.056 1.00 0.00 49 THR B O 20
ATOM 35036 N N . GLU B 1 39 ? -14.234 -6.032 -26.303 1.00 0.00 50 GLU B N 20
ATOM 35037 C CA . GLU B 1 39 ? -14.212 -7.516 -26.298 1.00 0.00 50 GLU B CA 20
ATOM 35038 C C . GLU B 1 39 ? -12.883 -8.082 -25.748 1.00 0.00 50 GLU B C 20
ATOM 35039 O O . GLU B 1 39 ? -12.832 -9.222 -25.254 1.00 0.00 50 GLU B O 20
ATOM 35051 N N . GLU B 1 40 ? -11.807 -7.278 -25.844 1.00 0.00 51 GLU B N 20
ATOM 35052 C CA . GLU B 1 40 ? -10.500 -7.608 -25.245 1.00 0.00 51 GLU B CA 20
ATOM 35053 C C . GLU B 1 40 ? -10.651 -7.780 -23.718 1.00 0.00 51 GLU B C 20
ATOM 35054 O O . GLU B 1 40 ? -10.117 -8.724 -23.143 1.00 0.00 51 GLU B O 20
ATOM 35066 N N . GLN B 1 41 ? -11.462 -6.894 -23.101 1.00 0.00 52 GLN B N 20
ATOM 35067 C CA . GLN B 1 41 ? -11.754 -6.935 -21.662 1.00 0.00 52 GLN B CA 20
ATOM 35068 C C . GLN B 1 41 ? -12.669 -8.126 -21.322 1.00 0.00 52 GLN B C 20
ATOM 35069 O O . GLN B 1 41 ? -12.625 -8.620 -20.208 1.00 0.00 52 GLN B O 20
ATOM 35083 N N . ALA B 1 42 ? -13.504 -8.556 -22.301 1.00 0.00 53 ALA B N 20
ATOM 35084 C CA . ALA B 1 42 ? -14.481 -9.658 -22.126 1.00 0.00 53 ALA B CA 20
ATOM 35085 C C . ALA B 1 42 ? -13.773 -10.992 -21.847 1.00 0.00 53 ALA B C 20
ATOM 35086 O O . ALA B 1 42 ? -14.039 -11.653 -20.834 1.00 0.00 53 ALA B O 20
ATOM 35093 N N . ARG B 1 43 ? -12.848 -11.355 -22.755 1.00 0.00 54 ARG B N 20
ATOM 35094 C CA . ARG B 1 43 ? -12.042 -12.586 -22.622 1.00 0.00 54 ARG B CA 20
ATOM 35095 C C . ARG B 1 43 ? -11.104 -12.498 -21.403 1.00 0.00 54 ARG B C 20
ATOM 35096 O O . ARG B 1 43 ? -10.924 -13.488 -20.688 1.00 0.00 54 ARG B O 20
ATOM 35117 N N . ARG B 1 44 ? -10.531 -11.286 -21.176 1.00 0.00 55 ARG B N 20
ATOM 35118 C CA . ARG B 1 44 ? -9.619 -11.021 -20.050 1.00 0.00 55 ARG B CA 20
ATOM 35119 C C . ARG B 1 44 ? -10.334 -11.162 -18.711 1.00 0.00 55 ARG B C 20
ATOM 35120 O O . ARG B 1 44 ? -9.730 -11.611 -17.750 1.00 0.00 55 ARG B O 20
ATOM 35141 N N . LEU B 1 45 ? -11.618 -10.775 -18.671 1.00 0.00 56 LEU B N 20
ATOM 35142 C CA . LEU B 1 45 ? -12.445 -10.825 -17.455 1.00 0.00 56 LEU B CA 20
ATOM 35143 C C . LEU B 1 45 ? -12.765 -12.279 -17.090 1.00 0.00 56 LEU B C 20
ATOM 35144 O O . LEU B 1 45 ? -12.668 -12.658 -15.918 1.00 0.00 56 LEU B O 20
ATOM 35160 N N . ILE B 1 46 ? -13.144 -13.076 -18.103 1.00 0.00 57 ILE B N 20
ATOM 35161 C CA . ILE B 1 46 ? -13.446 -14.507 -17.933 1.00 0.00 57 ILE B CA 20
ATOM 35162 C C . ILE B 1 46 ? -12.232 -15.256 -17.365 1.00 0.00 57 ILE B C 20
ATOM 35163 O O . ILE B 1 46 ? -12.344 -15.916 -16.330 1.00 0.00 57 ILE B O 20
ATOM 35179 N N . GLU B 1 47 ? -11.069 -15.098 -18.026 1.00 0.00 58 GLU B N 20
ATOM 35180 C CA . GLU B 1 47 ? -9.835 -15.797 -17.627 1.00 0.00 58 GLU B CA 20
ATOM 35181 C C . GLU B 1 47 ? -9.287 -15.245 -16.301 1.00 0.00 58 GLU B C 20
ATOM 35182 O O . GLU B 1 47 ? -8.563 -15.954 -15.584 1.00 0.00 58 GLU B O 20
ATOM 35194 N N . PHE B 1 48 ? -9.646 -13.982 -15.985 1.00 0.00 59 PHE B N 20
ATOM 35195 C CA . PHE B 1 48 ? -9.289 -13.354 -14.711 1.00 0.00 59 PHE B CA 20
ATOM 35196 C C . PHE B 1 48 ? -10.007 -14.079 -13.563 1.00 0.00 59 PHE B C 20
ATOM 35197 O O . PHE B 1 48 ? -9.347 -14.742 -12.765 1.00 0.00 59 PHE B O 20
ATOM 35214 N N . LEU B 1 49 ? -11.369 -14.040 -13.562 1.00 0.00 60 LEU B N 20
ATOM 35215 C CA . LEU B 1 49 ? -12.172 -14.488 -12.404 1.00 0.00 60 LEU B CA 20
ATOM 35216 C C . LEU B 1 49 ? -12.061 -16.004 -12.176 1.00 0.00 60 LEU B C 20
ATOM 35217 O O . LEU B 1 49 ? -11.956 -16.440 -11.030 1.00 0.00 60 LEU B O 20
ATOM 35233 N N . ARG B 1 50 ? -12.004 -16.800 -13.272 1.00 0.00 61 ARG B N 20
ATOM 35234 C CA . ARG B 1 50 ? -11.976 -18.282 -13.178 1.00 0.00 61 ARG B CA 20
ATOM 35235 C C . ARG B 1 50 ? -10.642 -18.791 -12.597 1.00 0.00 61 ARG B C 20
ATOM 35236 O O . ARG B 1 50 ? -10.528 -19.961 -12.227 1.00 0.00 61 ARG B O 20
ATOM 35257 N N . ARG B 1 51 ? -9.642 -17.894 -12.528 1.00 0.00 62 ARG B N 20
ATOM 35258 C CA . ARG B 1 51 ? -8.333 -18.171 -11.906 1.00 0.00 62 ARG B CA 20
ATOM 35259 C C . ARG B 1 51 ? -8.189 -17.403 -10.563 1.00 0.00 62 ARG B C 20
ATOM 35260 O O . ARG B 1 51 ? -7.439 -17.822 -9.676 1.00 0.00 62 ARG B O 20
ATOM 35281 N N . PHE B 1 52 ? -8.933 -16.286 -10.432 1.00 0.00 63 PHE B N 20
ATOM 35282 C CA . PHE B 1 52 ? -8.780 -15.324 -9.320 1.00 0.00 63 PHE B CA 20
ATOM 35283 C C . PHE B 1 52 ? -9.628 -15.720 -8.102 1.00 0.00 63 PHE B C 20
ATOM 35284 O O . PHE B 1 52 ? -10.728 -16.274 -8.235 1.00 0.00 63 PHE B O 20
ATOM 35301 N N . ILE B 1 53 ? -9.063 -15.416 -6.930 1.00 0.00 64 ILE B N 20
ATOM 35302 C CA . ILE B 1 53 ? -9.713 -15.499 -5.614 1.00 0.00 64 ILE B CA 20
ATOM 35303 C C . ILE B 1 53 ? -9.074 -14.425 -4.702 1.00 0.00 64 ILE B C 20
ATOM 35304 O O . ILE B 1 53 ? -7.842 -14.201 -4.795 1.00 0.00 64 ILE B O 20
#

Foldseek 3Di:
DPDDPPPPDDDLVVVLVVQVVQQVVQHWDDDDVDIHNDVVVSVVVSVDVVVDD/DPPDCPDDPDDLVCLLCVLVVQVVVQHWDDDDVDIRNDVVVSVVVSVDVVPDD

Sequence (106 aa):
SGLVPRGSHMDLEELEEDLKQALREGRKVNILGIEVTTEEQARRLIEFLRRFISGLVPRGSHMDLEELEEDLKQALREGRKVNILGIEVTTEEQARRLIEFLRRFISGLVPRGSHMDLEELEEDLKQALREGRKVNILGIEVTTEEQARRLIEFLRRFISGLVPRGSHMDLEELEEDLKQALREGRKVNILGIEVTTEEQARRLIEFLRRFISGLVPRGSHMDLEELEEDLKQALREGRKVNILGIEVTTEEQARRLIEFLRRFISGLVPRGSHMDLEELEEDLKQALREGRKVNILGIEVTTEEQARRLIEFLRRFISGLVPRGSHMDLEELEEDLKQALREGRKVNILGIEVTTEEQARRLIEFLRRFISGLVPRGSHMDLEELEEDLKQALREGRKVNILGIEVTTEEQARRLIEFLRRFISGLVPRGSHMDLEELEEDLKQALREGRKVNILGIEVTTEEQARRLIEFLRRFISGLVPRGSHMDLEELEEDLKQALREGRKVNILGIEVTTEEQARRLIEFLRRFISGLVPRGSHMDLEELEEDLKQALREGRKVNILGIEVTTEEQARRLIEFLRRFISGLVPRGSHMDLEELEEDLKQALREGRKVNILGIEVTTEEQARRLIEFLRRFISGLVPRGSHMDLEELEEDLKQALREGRKVNILGIEVTTEEQARRLIEFLRRFISGLVPRGSHMDLEELEEDLKQALREGRKVNILGIEVTTEEQARRLIEFLRRFISGLVPRGSHMDLEELEEDLKQALREGRKVNILGIEVTTEEQARRLIEFLRRFISGLVPRGSHMDLEELEEDLKQALREGRKVNILGIEVTTEEQARRLIEFLRRFISGLVPRGSHMDLEELEEDLKQALREGRKVNILGIEVTTEEQARRLIEFLRRFISGLVPRGSHMDLEELEEDLKQALREGRKVNILGIEVTTEEQARRLIEFLRRFISGLVPRGSHMDLEELEEDLKQALREGRKVNILGIEVTTEEQARRLIEFLRRFISGLVPRGSHMDLEELEEDLKQALREGRKVNILGIEVTTEEQARRLIEFLRRFISGLVPRGSHMDLEELEEDLKQALREGRKVNILGIEVTTEEQARRLIEFLRRFISGLVPRGSHMDLEELEEDLKQALREGRKVNILGIEVTTEEQARRLIEFLRRFISGLVPRGSHMDLEELEEDLKQALREGRKVNILGIEVTTEEQARRLIEFLRRFISGLVPRGSHMDLEELEEDLKQALREGRKVNILGIEVTTEEQARRLIEFLRRFISGLVPRGSHMDLEELEEDLKQALREGRKVNILGIEVTTEEQARRLIEFLRRFISGLVPRGSHMDLEELEEDLKQALREGRKVNILGIEVTTEEQARRLIEFLRRFISGLVPRGSHMDLEELEEDLKQALREGRKVNILGIEVTTEEQARRLIEFLRRFISGLVPRGSHMDLEELEEDLKQALREGRKVNILGIEVTTEEQARRLIEFLRRFISGLVPRGSHMDLEELEEDLKQALREGRKVNILGIEVTTEEQARRLIEFLRRFISGLVPRGSHMDLEELEEDLKQALREGRKVNILGIEVTTEEQARRLIEFLRRFISGLVPRGSHMDLEELEEDLKQALREGRKVNILGIEVTTEEQARRLIEFLRRFISGLVPRGSHMDLEELEEDLKQALREGRKVNILGIEVTTEEQARRLIEFLRRFISGLVPRGSHMDLEELEEDLKQALREGRKVNILGIEVTTEEQARRLIEFLRRFISGLVPRGSHMDLEELEEDLKQALREGRKVNILGIEVTTEEQARRLIEFLRRFISGLVPRGSHMDLEELEEDLKQALREGRKVNILGIEVTTEEQARRLIEFLRRFISGLVPRGSHMDLEELEEDLKQALREGRKVNILGIEVTTEEQARRLIEFLRRFISGLVPRGSHMDLEELEEDLKQALREGRKVNILGIEVTTEEQARRLIEFLRRFISGLVPRGSHMDLEELEEDLKQALREGRKVNILGIEVTTEEQARRLIEFLRRFISGLVPRGSHMDLEELEEDLKQALREGRKVNILGIEVTTEEQARRLIEFLRRFISGLVPRGSHMDLEELEEDLKQALREGRKVNILGIEVTTEEQARRLIEFLRRFI